Protein 6UXJ (pdb70)

Radius of gyration: 38.85 Å; Cα contacts (8 Å, |Δi|>4): 4569; chains: 4; bounding box: 101×89×112 Å

Nearest PDB structures (foldseek):
  8dsk-assembly1_D  TM=1.001E+00  e=8.333E-96  Glycine max
  8tqf-assembly1_A  TM=1.001E+00  e=7.571E-95  Glycine max
  8fsd-assembly1_C  TM=1.001E+00  e=3.358E-94  Glycine max
  6smr-assembly1_D  TM=9.971E-01  e=1.559E-86  Arabidopsis thaliana
  6fl5-assembly1_G  TM=9.646E-01  e=2.173E-63  Homo sapiens

Sequence (1887 aa):
HMDPVSVWGNTPLATVDPEIHDLIEKEKRRQCRGIELIASENFTSFAVIEALGSALTNKYSEGMPGNRYYGGNEYIDQIENLCRSRALQAFHLDAQSWGVNVQPYSGSPANFAAYTAVLNPHDRIMGLDLPSGGHLTHGYYTSGGKKISATSIYFESLPYKVNSTTGYIDYDRLEEKALDFRPKLIICGGSAYPRDWDYKRFREVADKCGALLLCDMAHTSGLVAAQEVNSPFEEYCDIVTTTTHKSLRGPRAGMIFYRKGPKPPKKGQPENAVYDFEEDKIINFAVFPSSLQGGPHNHQIGALAVALKQAASPGFKAYAKQVKANAVALGKYLMGKGYSLVTGGTENHLVLWDLRPLGLTGNKVEKLCDLCNITVNKKNAVFGDSSALAPGGVRIGAPAMTSRGLVEKDFEQIGEFLHRAVTLTLEIQKEHGKLLKDFNKGLVNNKAIEDLKADVEKFSALFDMPGFLVSEMKYKHMDPVSVWGNTPLATVDPEIHDLIEKEKRRQCRGIELIASENFTSFAVIEALGSALTNKYSEGMPGNRYYGGNEYIDQIENLCRSSRALQAFHLDAQSWGVNVQPYSGSPANFAAYTAVLNPHDRIMGLDLPSGGHLTHGYYTSGGKKISATSIYFESLPYKVNSTTGYIDYDRLEEKALDFRPKKLIICGGSAYPRDWDYKRFREVADKCGALLLCDMAHTSGLVAAQEVNSPFEEYCDIVTTTTHKSLRGPRAGMIFYRKGPKPPKKGQPENAVYDFEEDKIINFAVFPSSLQGGPHNHQIGALAVALKQAASPGFKAYAKQVKANAVALGKKYLMGKGYSLVTGGTENHLVLWDLRPLGLTGNKVEKKLCDLCNITVNKNAVFGDSSALAPGGVRIGAPAMTSRGLVEKDFEQIGEFLHRAVTLLTLEIQKEHGKLLKDFNKGLVNNKAIEDLKADVEKFSALFDMPGFLVSEMKYKDSHMDPVSVWGNTPLATVDPEIHDLIEKEKRRQCRGIELIASENFTSFAVIEALGSALTNKYSEGMPGNRYYGGNEYIDQIENLCRSSRALQAFHLDAQSWGVNVQPYSGSPANFAAYTAVLNPHDRIMGLDLPSGGHLTHGYYTSGGKKISATSIYFESLPYKVNSTTGYIDYDRLEEKALDFRPKKLIICGGSAYPRDWDYKRFREVADKCGALLLCDMAHTSGLVAAQEVNSPFEEYCDIVTTTTHKSLRGPRAGMIFYRKGPKPPKKGQPENAVYDFEEDKIINFAVFPSSLQGGPHNHQIGALAVALKQAASPGFKAYAKQVKANAVALGKKYLMGKGYSLVTGGTENHLVLWDLRPLGLTGNKVEKLCDLCNITVNKKNAVFGDSSALAPGGVRIGAPAMTSRGLVEKDFEQIGEFLHRAVTLLTLEIQKEHGKLLKDFNKGLVNNKAIEDLKADVEKFSALFDMPGFLVSEMKYKHMDPVSVWGNTPLATVDPEIHDLIEKEKRRQCRGIELIASENFTSFAVIEALGSALTNKYSEGMPGNRYYGGNEYIDQIENLCRSSRALQAFHLDAQSWGVNVQPYSGSPANFAAYTAVLNPHDRIMGLDLPSGGHLTHGYYTSGGKKISATSIYFESLPYKVNSTTGYIDYDRLEEKALDFRPKKLIICGGSAYPRDWDYKRFREVADKCGALLLCDMAHTSGLVAAQEVNSPFEEYCDIVTTTTHKSLRGPRAGMIFYRKGPKPPKKGQPENAVYDFEEDKIINFAVFPSSLQGGPHNHQIGALAVALKQAASPGFKAYAKQVKANAVALGKKYLMGKGYSLVTGGTENHLVLWDLRPLGLTGNKVEKLCDLCNITVNKNAVFGDSSALAPGGVRIGAPAMTSRGLVEKDFEQIGEFLHRAVTLTLEIQKEHGKLLKDFNKGLVNNKAIEDLKADVEKFSALFDMPGFLVSEMKYKD

Solvent-accessible surface area: 61644 Å² total; per-residue (Å²): 190,44,43,79,7,66,79,20,0,24,30,65,7,48,96,26,0,76,96,0,42,27,17,9,14,71,0,27,72,28,1,0,40,0,0,1,0,1,0,4,6,4,4,2,0,60,0,0,8,60,0,0,17,11,5,0,4,12,0,16,0,13,8,37,22,76,107,22,87,24,2,2,6,112,25,1,24,81,2,1,64,35,0,62,48,16,0,20,122,2,8,107,25,86,58,142,49,18,5,6,0,2,4,2,2,6,11,6,22,0,4,15,1,0,0,24,14,17,8,94,33,22,24,28,0,0,0,3,19,39,25,8,1,3,44,22,7,3,0,30,20,34,80,56,27,131,98,19,0,1,2,4,55,1,0,8,0,2,7,1,71,10,51,83,126,72,9,89,7,38,41,103,37,0,29,62,15,0,69,17,1,50,3,85,0,0,0,0,3,16,17,3,8,2,32,36,18,68,11,110,60,0,46,70,0,0,92,117,4,66,9,44,0,0,0,10,4,12,9,24,0,0,1,5,6,6,115,25,25,74,49,0,12,119,52,0,9,0,0,0,2,5,0,9,14,1,1,17,4,0,3,2,0,0,0,0,6,35,66,22,108,86,71,138,56,114,85,58,97,100,100,22,91,28,90,17,59,104,102,0,28,70,2,1,17,16,10,25,8,6,3,0,3,2,0,4,5,0,0,0,0,0,2,1,78,26,5,67,36,120,9,5,77,20,2,1,106,32,0,53,36,0,1,78,12,2,1,150,58,0,71,68,97,62,20,44,14,33,23,44,9,13,70,8,1,1,0,4,0,24,0,101,97,50,23,4,41,0,19,13,1,19,85,0,0,53,74,0,33,1,2,1,5,24,22,17,1,69,60,24,102,45,55,103,27,3,2,0,0,10,1,0,1,0,0,0,0,0,2,33,0,56,71,140,11,0,73,65,0,0,49,8,1,45,70,0,0,47,20,0,56,92,8,21,187,138,64,28,128,133,69,74,60,0,44,150,6,23,103,117,31,137,40,11,84,85,0,81,58,52,0,46,150,18,0,49,131,37,91,5,0,4,20,81,42,86,130,0,111,68,159,192,42,44,81,7,61,80,21,0,23,31,65,6,47,96,26,0,72,94,0,41,32,18,8,14,58,0,25,58,23,2,1,29,0,0,2,0,1,0,3,8,4,5,3,0,58,0,0,9,62,0,0,16,11,5,0,3,10,1,16,0,11,9,37,22,74,102,22,88,23,2,1,7,110,37,0,23,80,2,0,64,36,0,64,47,15,0,18,121,2,7,104,24,87,49,138,50,17,5,6,1,2,4,2,1,4,11,6,22,0,5,14,1,0,0,24,15,17,10,91,33,25,26,26,0,0,0,2,18,38,22,7,1,3,45,22,6,3,0,29,19,30,74,55,28,130,98,18,0,1,3,4,57,1,0,7,0,3,8,2,73,10,49,89,125,68,10,79,7,33,42,102,58,0,30,66,13,0,66,16,1,51,5,82,0,0,0,0,3,15,17,3,9,1,33,36,18,70,12,108,58,0,46,68,1,0,92,119,6,68,7,43,0,0,0,10,4,11,10,26,0,0,2,7,5,5,115,25,24,73,49,0,11,119,54,0,10,0,0,0,2,5,0,9,14,1,1,17,4,0,3,2,0,0,0,0,6,35,66,22,107,84,70,139,54,116,88,61,107,100,100,22,93,27,91,18,60,104,103,0,27,69,2,0,17,18,10,25,8,6,3,0,2,2,0,4,5,0,0,0,0,0,2,1,84,27,5,68,36,118,8,5,77,19,3,0,106,31,0,50,35,0,1,77,10,1,2,146,59,0,69,68,93,62,20,43,13,28,23,46,9,14,70,6,0,2,1,4,0,23,0,99,96,52,28,4,40,0,19,12,1,19,80,0,0,39,60,0,28,0,1,1,5,27,22,16,0,74,60,22,96,46,56,120,31,3,2,0,1,10,0,1,0,0,1,0,0,0,5,37,0,67,69,160,31,0,59,96,0,0,51,19,1,44,76,0,0,50,15,0,56,100,5,19,190,138,60,25,127,128,76,71,39,0,61,127,5,26,103,139,28,135,44,10,87,58,1,82,48,50,0,40,147,35,0,40,158,46,84,5,1,5,26,85,70,82,131,3,112,64,114,147,140,144,43,43,80,7,64,81,20,0,25,31,64,8,48,96,24,0,76,94,0,41,27,16,9,14,68,0,28,69,29,2,0,38,1,0,2,0,1,0,3,6,5,4,3,0,59,0,0,8,62,0,0,17,11,5,0,4,12,1,16,0,12,9,38,23,74,105,22,86,24,2,2,8,114,25,1,23,80,2,1,66,36,0,64,48,17,0,20,120,2,6,104,25,86,51,134,50,17,6,6,1,2,4,1,2,5,11,6,22,0,4,15,1,0,0,24,14,17,10,92,33,24,26,26,0,0,0,2,18,38,22,8,1,2,44,21,6,2,0,31,18,32,76,54,28,132,96,19,1,1,2,5,57,1,0,9,0,2,8,2,72,10,51,79,122,68,9,88,8,38,43,107,86,0,30,54,21,0,67,15,1,55,4,82,0,0,0,0,3,18,19,4,9,1,34,37,17,68,11,109,59,0,45,72,0,0,93,119,5,67,8,42,0,0,0,11,4,12,9,24,0,1,1,7,6,6,114,20,24,73,49,0,11,120,52,0,10,0,0,0,2,4,0,10,14,1,2,18,4,0,3,2,0,0,0,0,6,35,67,23,104,84,75,138,53,117,90,54,97,100,99,22,92,27,87,18,62,104,87,0,28,71,2,0,17,17,9,25,8,5,3,0,3,2,0,4,5,0,0,0,0,0,2,1,84,27,5,70,36,119,7,4,81,20,3,0,110,31,0,52,37,0,2,79,14,2,0,154,59,0,66,73,90,62,22,45,11,32,21,45,8,11,69,7,1,2,1,5,1,22,0,101,99,52,31,3,40,0,22,11,1,17,82,0,0,52,75,0,34,1,1,0,5,24,21,16,1,68,61,22,101,45,52,128,27,2,2,0,0,10,1,1,1,0,1,0,0,0,3,32,0,66,70,68,30,0,74,64,0,0,50,8,2,47,71,0,2,47,21,0,39,89,6,19,159,140,66,24,124,133,71,77,62,0,44,151,4,24,103,116,30,136,41,11,80,86,0,81,62,45,0,41,147,20,0,50,133,38,90,5,0,4,20,86,42,90,132,1,111,70,163,188,43,42,78,8,60,81,20,0,24,30,67,6,48,96,24,0,77,96,0,41,30,16,8,14,62,0,26,62,28,2,9,43,1,0,3,0,1,0,3,8,4,5,3,0,58,0,0,10,62,0,0,16,11,4,0,4,9,1,16,0,12,9,38,22,74,110,21,85,23,2,1,7,110,38,1,22,81,2,0,64,38,0,64,49,16,0,18,125,2,6,106,24,86,48,142,50,16,5,6,1,2,3,2,1,5,12,5,22,0,4,15,1,0,0,23,15,28,11,100,33,24,19,26,0,0,0,2,19,39,22,7,1,3,46,22,6,3,0,31,18,30,74,55,29,128,94,18,0,0,2,4,54,2,0,8,0,3,9,2,71,10,49,81,121,69,10,86,8,34,43,105,54,0,30,66,15,0,65,18,0,50,4,108,0,0,0,0,3,16,17,3,9,1,32,37,17,69,12,114,58,0,46,75,0,0,92,122,5,66,8,48,0,0,0,10,4,11,10,25,0,1,1,7,5,6,116,25,23,74,50,0,12,119,53,0,10,0,0,0,1,5,0,10,13,1,1,19,4,0,4,2,0,0,0,0,9,35,65,22,109,85,72,138,53,118,92,55,103,100,101,24,91,28,88,18,65,103,103,0,26,72,2,1,17,18,10,25,8,6,3,0,3,2,0,4,4,0,0,0,0,0,2,1,82,26,5,67,38,112,8,6,80,10,2,1,108,31,0,50,36,0,2,78,10,1,1,146,59,0,68,68,94,62,20,44,13,31,22,45,9,13,71,6,1,2,0,5,0,23,0,101,97,51,26,4,39,0,20,10,0,20,79,0,0,41,58,0,29,0,2,0,5,26,22,16,1,67,61,24,95,46,52,122,31,3,2,0,0,11,1,1,1,0,1,0,0,0,5,35,0,66,70,158,33,0,60,95,0,0,50,20,1,43,81,0,0,53,13,0,56,100,3,21,188,135,61,25,129,132,76,78,39,0,63,127,4,28,101,136,31,140,47,11,94,60,3,79,49,48,0,25,161,36,0,44,87,45,86,5,1,5,24,83,70,82,132,9,111,64,125,137

Foldseek 3Di:
DDDPCCPQPVDDCCPNPVVVQVVVLVVVLLLLQFAAFALQAAFFFQLLVVLLPDPLQVDFFPDAQVDTPDPDCPPLNVLLVLLFVLVCVLLVHDPQWKGKDFQFAFQLSLLVLLCQLQDAFAAEEEEAEFQLFADLLRQYDFPVRHGDRCNVVRYPYDYFHCDPPQSHGPLVVVLVCCQVVLGQEYEYEGHARFEADPLVSVLVSCLVSVHAYEYENASFVLCSSLVLGDNNVVRHQKYKYFCRGLLRFDGTMMIMGTWAADPDDPPDDPRDIDDRVVSSSVSSPPNPDGGGSSSRSNSSSVSSVVSNDPVSSVLQVQLQQQQQLLLVLLVVVVWDWRSSGGSGFKIKTFQVVVVAFQLLLQVLCVLLSNHWGGGRHPPFRDPNTHGIIMTGRNHVSNQVDGSVLSSVVSVLSVLSVVLSSVLCVVQNDPPVSSVVCSPPPVSSVVSSVVRSVSSNVTAHRNDHPVPRDPD/DDDPCCPQPVDDCCPNPVPVQVVVLVVVLLLQQFAAFALQAAFFFQLLVDLLPDPLQVDFFPDAQVGTPDPDCPPLNVLLVLLFVLVCVLLVHDPQWKGKDFQFAFQLSLLVLLCQLQDAFAAEEEEAEFQLFADLLRQYDFPVRHGDRCNVVRYPYDYFHCDPPQSHGPLVSVLVCCQVVLGQEYEYEGHFRFEADPLVSVLVSCVVSVHAYEYENASFVLCSSLVLGDHNVVRHQKYKYFCRGLLRFDGGMMIMGTWAADDDDPPDDPRDIDDRVVSSSVSSPPNPDGGGSSSRSNSSSVSSVVSNDPVSSVLQVQLQQQQQLLLVLLVVVVWDWRSSGGSGFKTKTFQVVVVAFQLLLQVLSVLLSHHWGGGRHPPDRDPNGHGIIMTGRNHVSNLVDGSVLSSVVSVLSVLSVVLLSVLCVVQHDPPVSSVVCSPPPVSSVVSSVVRSVSSNPTHHRNDDLVPRPDSD/DDDDPCCVQPVDDCCPNPVPVQVVVLVVVCLLLQFAAFALQAAFFFQLLVVLLPDPLQVDFFPDAQVGTPDPDCPPLNVLLVLLFVLVCVLLVHDPQWKGKDFQFAFQLSLLVLLCQLQHAFAAEEEEAEFQLFADLLRQYDFPVRHGDRCNVVRYPYDYFHCDPPQSHGPLVVVLVCCQVVLGQEYEYEGHARFEADPLVSVLVSCVVSVHAYEYENASFVLCSSLVLGDNNVVRHQKYKYFCRGLLRFDGTMMIMGTWAADDDDPPDDPRDIDDRVVSSSVSSPPNPDGGGSSSRSNSSSVSSVVSNDPVSSVLQVQLQQQQQLLLVLLVVVPWDWRSSGGSGFKTKTFQVVLVAFQLLLQVLCVLLSRHWGGGRHPPFRDPNTHRIIMTGRNHVSVQVDGNVLSSVVSVLSVLSVVLSSVLCVVQHDPPVRSVVCSPPPVSSVVSSVVRSVSSNVTAHRNDHPVPRPPD/DDDPCCPQPVDDCCPNPVPVQVVVLVVVLLLQQFAAFALQAAFFFQLLVDLLPDPLQVDFFPDAQVDTPDPDCPPLNVLLVLLFVLVCVLLVHDPQWKGKDFQFAFQLSLLVLLCQLQDAFAAEEEEAEFQLFADLLRQYDFPVRHGDRCNVVRYPYDYFHCDPPQSHGPLVVVLVCCQVVLGQEYEYDGHARQEADPLVSVLVSCVVSVHAYEYEHASFVLCSSLVLGDHNVVRHQKYKYFCRGLLRFDGTMMIMGTWAADDDDPVDDPRDIDDRVVSSSVSSPPNPDGGGSSSRSNSSSVSSVVSNDPVSSVLQVQLQQQQQLLLVLLVVVVWDWRSSGGSGFKIKTFQVVVVAFQLLLQVLSVLLSHHWGGGRHPPDRDPNTHGIIMTGRNHVSNLVDGNVLSSVVSVLSVLSVVLSSVLCVVQHDPPVRSVVCVPPPVSSVVSSVVRSVSSNPTHHRNDDLVPRPDSD

B-factor: mean 19.16, std 9.23, range [7.65, 74.95]

Organism: Glycine max (NCBI:txid3847)

InterPro domains:
  IPR001085 Serine hydroxymethyltransferase [MF_00051] (81-531)
  IPR001085 Serine hydroxymethyltransferase [PIRSF000412] (74-534)
  IPR001085 Serine hydroxymethyltransferase [cd00378] (83-494)
  IPR015421 Pyridoxal phosphate-dependent transferase, major domain [G3DSA:3.40.640.10] (111-386)
  IPR015422 Pyridoxal phosphate-dependent transferase, small domain [G3DSA:3.90.1150.10] (86-530)
  IPR015424 Pyridoxal phosphate-dependent transferase [SSF53383] (70-533)
  IPR019798 Serine hydroxymethyltransferase, pyridoxal phosphate binding site [PS00096] (306-322)
  IPR039429 Serine hydroxymethyltransferase-like domain [PF00464] (83-481)
  IPR049943 Serine hydroxymethyltransferase-like [PTHR11680] (62-533)

Structure (mmCIF, N/CA/C/O backbone):
data_6UXJ
#
_entry.id   6UXJ
#
_cell.length_a   86.889
_cell.length_b   90.764
_cell.length_c   146.850
_cell.angle_alpha   90.000
_cell.angle_beta   90.810
_cell.angle_gamma   90.000
#
_symmetry.space_group_name_H-M   'P 1 21 1'
#
loop_
_entity.id
_entity.type
_entity.pdbx_description
1 polymer 'Serine hydroxymethyltransferase'
2 non-polymer N-GLYCINE-[3-HYDROXY-2-METHYL-5-PHOSPHONOOXYMETHYL-PYRIDIN-4-YL-METHANE]
3 non-polymer 'N-[4-({[(6S)-2-amino-5-formyl-4-oxo-3,4,5,6,7,8-hexahydropteridin-6-yl]methyl}amino)benzoyl]-L-glutamic acid'
4 non-polymer 1,2-ETHANEDIOL
5 water water
#
loop_
_atom_site.group_PDB
_atom_site.id
_atom_site.type_symbol
_atom_site.label_atom_id
_atom_site.label_alt_id
_atom_site.label_comp_id
_atom_site.label_asym_id
_atom_site.label_entity_id
_atom_site.label_seq_id
_atom_site.pdbx_PDB_ins_code
_atom_site.Cartn_x
_atom_site.Cartn_y
_atom_site.Cartn_z
_atom_site.occupancy
_atom_site.B_iso_or_equiv
_atom_site.auth_seq_id
_atom_site.auth_comp_id
_atom_site.auth_asym_id
_atom_site.auth_atom_id
_atom_site.pdbx_PDB_model_num
ATOM 1 N N . HIS A 1 2 ? 63.617 23.786 7.287 1.00 44.94 0 HIS A N 1
ATOM 2 C CA . HIS A 1 2 ? 63.386 25.219 7.132 1.00 44.07 0 HIS A CA 1
ATOM 3 C C . HIS A 1 2 ? 61.905 25.511 6.906 1.00 39.36 0 HIS A C 1
ATOM 4 O O . HIS A 1 2 ? 61.188 24.697 6.324 1.00 38.98 0 HIS A O 1
ATOM 11 N N . MET A 1 3 ? 61.448 26.668 7.377 1.00 35.87 1 MET A N 1
ATOM 12 C CA . MET A 1 3 ? 60.090 27.103 7.082 1.00 32.91 1 MET A CA 1
ATOM 13 C C . MET A 1 3 ? 59.986 27.560 5.633 1.00 30.76 1 MET A C 1
ATOM 14 O O . MET A 1 3 ? 60.934 28.098 5.058 1.00 30.07 1 MET A O 1
ATOM 19 N N . ASP A 1 4 ? 58.817 27.342 5.045 1.00 28.83 2 ASP A N 1
ATOM 20 C CA . ASP A 1 4 ? 58.555 27.898 3.731 1.00 27.65 2 ASP A CA 1
ATOM 21 C C . ASP A 1 4 ? 58.457 29.415 3.842 1.00 26.37 2 ASP A C 1
ATOM 22 O O . ASP A 1 4 ? 57.928 29.930 4.833 1.00 25.52 2 ASP A O 1
ATOM 27 N N . PRO A 1 5 ? 58.966 30.154 2.857 1.00 25.30 3 PRO A N 1
ATOM 28 C CA . PRO A 1 5 ? 58.735 31.601 2.836 1.00 23.98 3 PRO A CA 1
ATOM 29 C C . PRO A 1 5 ? 57.244 31.886 2.811 1.00 23.12 3 PRO A C 1
ATOM 30 O O . PRO A 1 5 ? 56.447 31.090 2.309 1.00 23.15 3 PRO A O 1
ATOM 34 N N . VAL A 1 6 ? 56.872 33.039 3.369 1.00 22.16 4 VAL A N 1
ATOM 35 C CA . VAL A 1 6 ? 55.465 33.429 3.401 1.00 23.08 4 VAL A CA 1
ATOM 36 C C . VAL A 1 6 ? 54.869 33.412 2.001 1.00 22.37 4 VAL A C 1
ATOM 37 O O . VAL A 1 6 ? 53.730 32.972 1.801 1.00 22.97 4 VAL A O 1
ATOM 41 N N . SER A 1 7 ? 55.631 33.864 1.003 1.00 22.28 5 SER A N 1
ATOM 42 C CA . SER A 1 7 ? 55.088 33.915 -0.352 1.00 22.57 5 SER A CA 1
ATOM 43 C C . SER A 1 7 ? 54.735 32.529 -0.873 1.00 23.02 5 SER A C 1
ATOM 44 O O . SER A 1 7 ? 53.770 32.383 -1.632 1.00 25.33 5 SER A O 1
ATOM 47 N N . VAL A 1 8 ? 55.474 31.501 -0.455 1.00 21.50 6 VAL A N 1
ATOM 48 C CA . VAL A 1 8 ? 55.256 30.155 -0.983 1.00 20.46 6 VAL A CA 1
ATOM 49 C C . VAL A 1 8 ? 53.967 29.557 -0.425 1.00 19.19 6 VAL A C 1
ATOM 50 O O . VAL A 1 8 ? 53.028 29.254 -1.170 1.00 21.85 6 VAL A O 1
ATOM 54 N N . TRP A 1 9 ? 53.902 29.366 0.894 1.00 18.82 7 TRP A N 1
ATOM 55 C CA . TRP A 1 9 ? 52.707 28.760 1.474 1.00 16.77 7 TRP A CA 1
ATOM 56 C C . TRP A 1 9 ? 51.559 29.759 1.592 1.00 17.06 7 TRP A C 1
ATOM 57 O O . TRP A 1 9 ? 50.391 29.366 1.503 1.00 17.60 7 TRP A O 1
ATOM 68 N N . GLY A 1 10 ? 51.864 31.042 1.793 1.00 15.35 8 GLY A N 1
ATOM 69 C CA . GLY A 1 10 ? 50.853 31.973 2.256 1.00 15.84 8 GLY A CA 1
ATOM 70 C C . GLY A 1 10 ? 50.259 32.913 1.231 1.00 15.39 8 GLY A C 1
ATOM 71 O O . GLY A 1 10 ? 49.176 33.455 1.460 1.00 15.07 8 GLY A O 1
ATOM 72 N N . ASN A 1 11 ? 50.942 33.136 0.108 1.00 15.71 9 ASN A N 1
ATOM 73 C CA . ASN A 1 11 ? 50.437 34.049 -0.910 1.00 16.90 9 ASN A CA 1
ATOM 74 C C . ASN A 1 11 ? 50.143 33.380 -2.242 1.00 17.92 9 ASN A C 1
ATOM 75 O O . ASN A 1 11 ? 49.486 33.994 -3.087 1.00 18.43 9 ASN A O 1
ATOM 80 N N . THR A 1 12 ? 50.594 32.146 -2.442 1.00 17.66 10 THR A N 1
ATOM 81 C CA . THR A 1 12 ? 50.378 31.447 -3.700 1.00 18.83 10 THR A CA 1
ATOM 82 C C . THR A 1 12 ? 48.899 31.099 -3.868 1.00 18.02 10 THR A C 1
ATOM 83 O O . THR A 1 12 ? 48.234 30.706 -2.900 1.00 17.67 10 THR A O 1
ATOM 87 N N . PRO A 1 13 ? 48.358 31.231 -5.078 1.00 18.26 11 PRO A N 1
ATOM 88 C CA . PRO A 1 13 ? 46.933 30.956 -5.292 1.00 17.42 11 PRO A CA 1
ATOM 89 C C . PRO A 1 13 ? 46.576 29.496 -5.061 1.00 16.82 11 PRO A C 1
ATOM 90 O O . PRO A 1 13 ? 47.406 28.587 -5.165 1.00 17.21 11 PRO A O 1
ATOM 94 N N . LEU A 1 14 ? 45.290 29.290 -4.765 1.00 15.88 12 LEU A N 1
ATOM 95 C CA . LEU A 1 14 ? 44.750 27.949 -4.556 1.00 16.52 12 LEU A CA 1
ATOM 96 C C . LEU A 1 14 ? 45.069 27.020 -5.723 1.00 16.68 12 LEU A C 1
ATOM 97 O O . LEU A 1 14 ? 45.385 25.843 -5.519 1.00 16.78 12 LEU A O 1
ATOM 102 N N . ALA A 1 15 ? 45.000 27.536 -6.955 1.00 17.95 13 ALA A N 1
ATOM 103 C CA . ALA A 1 15 ? 45.205 26.684 -8.121 1.00 17.98 13 ALA A CA 1
ATOM 104 C C . ALA A 1 15 ? 46.559 25.989 -8.087 1.00 19.87 13 ALA A C 1
ATOM 105 O O . ALA A 1 15 ? 46.702 24.882 -8.620 1.00 20.38 13 ALA A O 1
ATOM 107 N N . THR A 1 16 ? 47.562 26.616 -7.468 1.00 19.73 14 THR A N 1
ATOM 108 C CA . THR A 1 16 ? 48.885 26.020 -7.356 1.00 19.39 14 THR A CA 1
ATOM 109 C C . THR A 1 16 ? 49.072 25.270 -6.039 1.00 18.75 14 THR A C 1
ATOM 110 O O . THR A 1 16 ? 49.648 24.177 -6.035 1.00 20.69 14 THR A O 1
ATOM 114 N N . VAL A 1 17 ? 48.590 25.825 -4.920 1.00 18.26 15 VAL A N 1
ATOM 115 C CA . VAL A 1 17 ? 48.779 25.175 -3.622 1.00 17.59 15 VAL A CA 1
ATOM 116 C C . VAL A 1 17 ? 48.036 23.842 -3.559 1.00 17.19 15 VAL A C 1
ATOM 117 O O . VAL A 1 17 ? 48.548 22.851 -3.021 1.00 18.53 15 VAL A O 1
ATOM 121 N N . ASP A 1 18 ? 46.815 23.794 -4.081 1.00 15.72 16 ASP A N 1
ATOM 122 C CA . ASP A 1 18 ? 45.947 22.623 -3.925 1.00 15.39 16 ASP A CA 1
ATOM 123 C C . ASP A 1 18 ? 45.166 22.413 -5.212 1.00 16.03 16 ASP A C 1
ATOM 124 O O . ASP A 1 18 ? 43.979 22.745 -5.301 1.00 16.67 16 ASP A O 1
ATOM 129 N N . PRO A 1 19 ? 45.806 21.852 -6.240 1.00 16.29 17 PRO A N 1
ATOM 130 C CA . PRO A 1 19 ? 45.082 21.615 -7.503 1.00 16.93 17 PRO A CA 1
ATOM 131 C C . PRO A 1 19 ? 43.868 20.714 -7.358 1.00 17.62 17 PRO A C 1
ATOM 132 O O . PRO A 1 19 ? 42.893 20.885 -8.100 1.00 17.57 17 PRO A O 1
ATOM 136 N N . GLU A 1 20 ? 43.886 19.763 -6.422 1.00 17.67 18 GLU A N 1
ATOM 137 C CA . GLU A 1 20 ? 42.753 18.852 -6.282 1.00 18.36 18 GLU A CA 1
ATOM 138 C C . GLU A 1 20 ? 41.506 19.598 -5.836 1.00 17.43 18 GLU A C 1
ATOM 139 O O . GLU A 1 20 ? 40.419 19.410 -6.397 1.00 18.46 18 GLU A O 1
ATOM 145 N N . ILE A 1 21 ? 41.638 20.432 -4.805 1.00 15.04 19 ILE A N 1
ATOM 146 C CA . ILE A 1 21 ? 40.490 21.197 -4.334 1.00 15.48 19 ILE A CA 1
ATOM 147 C C . ILE A 1 21 ? 40.091 22.245 -5.360 1.00 16.43 19 ILE A C 1
ATOM 148 O O . ILE A 1 21 ? 38.900 22.467 -5.607 1.00 16.17 19 ILE A O 1
ATOM 153 N N . HIS A 1 22 ? 41.078 22.904 -5.973 1.00 15.49 20 HIS A N 1
ATOM 154 C CA . HIS A 1 22 ? 40.783 23.864 -7.033 1.00 16.41 20 HIS A CA 1
ATOM 155 C C . HIS A 1 22 ? 39.952 23.218 -8.131 1.00 16.95 20 HIS A C 1
ATOM 156 O O . HIS A 1 22 ? 38.937 23.776 -8.566 1.00 16.38 20 HIS A O 1
ATOM 163 N N . ASP A 1 23 ? 40.348 22.018 -8.566 1.00 16.69 21 ASP A N 1
ATOM 164 C CA . ASP A 1 23 ? 39.631 21.353 -9.650 1.00 18.01 21 ASP A CA 1
ATOM 165 C C . ASP A 1 23 ? 38.204 21.019 -9.241 1.00 17.74 21 ASP A C 1
ATOM 166 O O . ASP A 1 23 ? 37.272 21.145 -10.046 1.00 17.37 21 ASP A O 1
ATOM 171 N N . LEU A 1 24 ? 38.014 20.599 -7.987 1.00 15.68 22 LEU A N 1
ATOM 172 C CA . LEU A 1 24 ? 36.672 20.296 -7.506 1.00 14.57 22 LEU A CA 1
ATOM 173 C C . LEU A 1 24 ? 35.808 21.552 -7.407 1.00 14.43 22 LEU A C 1
ATOM 174 O O . LEU A 1 24 ? 34.620 21.511 -7.738 1.00 15.13 22 LEU A O 1
ATOM 179 N N . ILE A 1 25 ? 36.376 22.676 -6.954 1.00 14.32 23 ILE A N 1
ATOM 180 C CA . ILE A 1 25 ? 35.609 23.924 -6.950 1.00 14.57 23 ILE A CA 1
ATOM 181 C C . ILE A 1 25 ? 35.241 24.329 -8.372 1.00 14.75 23 ILE A C 1
ATOM 182 O O . ILE A 1 25 ? 34.108 24.753 -8.643 1.00 15.31 23 ILE A O 1
ATOM 187 N N . GLU A 1 26 ? 36.179 24.175 -9.310 1.00 14.64 24 GLU A N 1
ATOM 188 C CA . GLU A 1 26 ? 35.885 24.516 -10.697 1.00 15.52 24 GLU A CA 1
ATOM 189 C C . GLU A 1 26 ? 34.794 23.619 -11.268 1.00 15.74 24 GLU A C 1
ATOM 190 O O . GLU A 1 26 ? 33.928 24.086 -12.016 1.00 16.69 24 GLU A O 1
ATOM 196 N N . LYS A 1 27 ? 34.813 22.329 -10.933 1.00 15.87 25 LYS A N 1
ATOM 197 C CA . LYS A 1 27 ? 33.729 21.462 -11.384 1.00 16.52 25 LYS A CA 1
ATOM 198 C C . LYS A 1 27 ? 32.406 21.858 -10.745 1.00 15.71 25 LYS A C 1
ATOM 199 O O . LYS A 1 27 ? 31.360 21.835 -11.404 1.00 16.93 25 LYS A O 1
ATOM 205 N N . GLU A 1 28 ? 32.435 22.250 -9.471 1.00 15.45 26 GLU A N 1
ATOM 206 C CA . GLU A 1 28 ? 31.207 22.687 -8.813 1.00 14.92 26 GLU A CA 1
ATOM 207 C C . GLU A 1 28 ? 30.673 23.973 -9.434 1.00 14.64 26 GLU A C 1
ATOM 208 O O . GLU A 1 28 ? 29.456 24.128 -9.596 1.00 15.69 26 GLU A O 1
ATOM 214 N N . LYS A 1 29 ? 31.569 24.902 -9.789 1.00 15.14 27 LYS A N 1
ATOM 215 C CA . LYS A 1 29 ? 31.158 26.119 -10.487 1.00 15.57 27 LYS A CA 1
ATOM 216 C C . LYS A 1 29 ? 30.444 25.782 -11.785 1.00 16.99 27 LYS A C 1
ATOM 217 O O . LYS A 1 29 ? 29.381 26.337 -12.086 1.00 17.79 27 LYS A O 1
ATOM 223 N N . ARG A 1 30 ? 31.007 24.856 -12.566 1.00 17.09 28 ARG A N 1
ATOM 224 C CA . ARG A 1 30 ? 30.337 24.463 -13.799 1.00 18.78 28 ARG A CA 1
ATOM 225 C C . ARG A 1 30 ? 28.991 23.814 -13.515 1.00 18.39 28 ARG A C 1
ATOM 226 O O . ARG A 1 30 ? 28.005 24.096 -14.205 1.00 17.90 28 ARG A O 1
ATOM 234 N N . ARG A 1 31 ? 28.930 22.946 -12.501 1.00 16.95 29 ARG A N 1
ATOM 235 C CA . ARG A 1 31 ? 27.668 22.299 -12.154 1.00 16.50 29 ARG A CA 1
ATOM 236 C C . ARG A 1 31 ? 26.590 23.328 -11.822 1.00 18.31 29 ARG A C 1
ATOM 237 O O . ARG A 1 31 ? 25.435 23.185 -12.247 1.00 18.87 29 ARG A O 1
ATOM 245 N N . GLN A 1 32 ? 26.954 24.385 -11.084 1.00 17.66 30 GLN A N 1
ATOM 246 C CA . GLN A 1 32 ? 25.970 25.382 -10.668 1.00 16.97 30 GLN A CA 1
ATOM 247 C C . GLN A 1 32 ? 25.426 26.190 -11.839 1.00 18.84 30 GLN A C 1
ATOM 248 O O . GLN A 1 32 ? 24.270 26.623 -11.799 1.00 19.84 30 GLN A O 1
ATOM 254 N N . CYS A 1 33 ? 26.224 26.421 -12.880 1.00 18.45 31 CYS A N 1
ATOM 255 C CA . CYS A 1 33 ? 25.762 27.263 -13.975 1.00 19.39 31 CYS A CA 1
ATOM 256 C C . CYS A 1 33 ? 25.380 26.483 -15.223 1.00 19.76 31 CYS A C 1
ATOM 257 O O . CYS A 1 33 ? 24.989 27.097 -16.217 1.00 20.04 31 CYS A O 1
ATOM 260 N N . ARG A 1 34 ? 25.449 25.153 -15.191 1.00 19.85 32 ARG A N 1
ATOM 261 C CA . ARG A 1 34 ? 25.048 24.342 -16.330 1.00 21.52 32 ARG A CA 1
ATOM 262 C C . ARG A 1 34 ? 23.865 23.430 -16.038 1.00 20.95 32 ARG A C 1
ATOM 263 O O . ARG A 1 34 ? 23.471 22.648 -16.913 1.00 24.23 32 ARG A O 1
ATOM 271 N N . GLY A 1 35 ? 23.273 23.522 -14.853 1.00 19.76 33 GLY A N 1
ATOM 272 C CA . GLY A 1 35 ? 22.061 22.780 -14.566 1.00 18.93 33 GLY A CA 1
ATOM 273 C C . GLY A 1 35 ? 20.914 23.694 -14.187 1.00 17.93 33 GLY A C 1
ATOM 274 O O . GLY A 1 35 ? 21.015 24.921 -14.301 1.00 18.61 33 GLY A O 1
ATOM 275 N N . ILE A 1 36 ? 19.809 23.106 -13.750 1.00 15.91 34 ILE A N 1
ATOM 276 C CA . ILE A 1 36 ? 18.656 23.855 -13.272 1.00 15.89 34 ILE A CA 1
ATOM 277 C C . ILE A 1 36 ? 18.566 23.608 -11.776 1.00 16.24 34 ILE A C 1
ATOM 278 O O . ILE A 1 36 ? 18.262 22.492 -11.338 1.00 16.46 34 ILE A O 1
ATOM 283 N N . GLU A 1 37 ? 18.847 24.648 -10.999 1.00 15.24 35 GLU A N 1
ATOM 284 C CA . GLU A 1 37 ? 19.057 24.534 -9.560 1.00 14.61 35 GLU A CA 1
ATOM 285 C C . GLU A 1 37 ? 17.784 24.986 -8.851 1.00 15.39 35 GLU A C 1
ATOM 286 O O . GLU A 1 37 ? 17.472 26.184 -8.811 1.00 16.57 35 GLU A O 1
ATOM 292 N N . LEU A 1 38 ? 17.051 24.020 -8.294 1.00 13.92 36 LEU A N 1
ATOM 293 C CA . LEU A 1 38 ? 15.699 24.246 -7.793 1.00 12.85 36 LEU A CA 1
ATOM 294 C C . LEU A 1 38 ? 15.551 23.997 -6.299 1.00 12.73 36 LEU A C 1
ATOM 295 O O . LEU A 1 38 ? 14.424 23.968 -5.799 1.00 14.87 36 LEU A O 1
ATOM 300 N N . ILE A 1 39 ? 16.641 23.790 -5.568 1.00 12.46 37 ILE A N 1
ATOM 301 C CA . ILE A 1 39 ? 16.505 23.646 -4.125 1.00 12.83 37 ILE A CA 1
ATOM 302 C C . ILE A 1 39 ? 16.039 24.976 -3.544 1.00 14.07 37 ILE A C 1
ATOM 303 O O . ILE A 1 39 ? 16.682 26.015 -3.734 1.00 14.22 37 ILE A O 1
ATOM 308 N N . ALA A 1 40 ? 14.912 24.948 -2.829 1.00 13.86 38 ALA A N 1
ATOM 309 C CA . ALA A 1 40 ? 14.250 26.191 -2.443 1.00 14.47 38 ALA A CA 1
ATOM 310 C C . ALA A 1 40 ? 15.049 26.983 -1.421 1.00 14.32 38 ALA A C 1
ATOM 311 O O . ALA A 1 40 ? 14.852 28.198 -1.303 1.00 15.74 38 ALA A O 1
ATOM 313 N N . SER A 1 41 ? 15.934 26.321 -0.684 1.00 14.02 39 SER A N 1
ATOM 314 C CA . SER A 1 41 ? 16.792 26.956 0.302 1.00 13.50 39 SER A CA 1
ATOM 315 C C . SER A 1 41 ? 18.138 27.381 -0.269 1.00 13.42 39 SER A C 1
ATOM 316 O O . SER A 1 41 ? 18.984 27.872 0.482 1.00 14.45 39 SER A O 1
ATOM 319 N N . GLU A 1 42 ? 18.365 27.195 -1.566 1.00 12.25 40 GLU A N 1
ATOM 320 C CA . GLU A 1 42 ? 19.617 27.602 -2.185 1.00 12.64 40 GLU A CA 1
ATOM 321 C C . GLU A 1 42 ? 19.440 28.898 -2.960 1.00 12.49 40 GLU A C 1
ATOM 322 O O . GLU A 1 42 ? 18.339 29.257 -3.389 1.00 14.63 40 GLU A O 1
ATOM 328 N N . ASN A 1 43 ? 20.554 29.600 -3.133 1.00 13.81 41 ASN A N 1
ATOM 329 C CA . ASN A 1 43 ? 20.597 30.782 -3.976 1.00 14.30 41 ASN A CA 1
ATOM 330 C C . ASN A 1 43 ? 21.999 30.862 -4.559 1.00 14.08 41 ASN A C 1
ATOM 331 O O . ASN A 1 43 ? 22.872 30.046 -4.236 1.00 15.67 41 ASN A O 1
ATOM 336 N N . PHE A 1 44 ? 22.203 31.830 -5.445 1.00 13.48 42 PHE A N 1
ATOM 337 C CA . PHE A 1 44 ? 23.526 32.180 -5.948 1.00 13.83 42 PHE A CA 1
ATOM 338 C C . PHE A 1 44 ? 23.842 33.585 -5.442 1.00 14.24 42 PHE A C 1
ATOM 339 O O . PHE A 1 44 ? 23.224 34.564 -5.883 1.00 15.89 42 PHE A O 1
ATOM 347 N N . THR A 1 45 ? 24.774 33.685 -4.495 1.00 14.22 43 THR A N 1
ATOM 348 C CA . THR A 1 45 ? 25.080 34.995 -3.941 1.00 14.76 43 THR A CA 1
ATOM 349 C C . THR A 1 45 ? 26.044 35.752 -4.858 1.00 15.48 43 THR A C 1
ATOM 350 O O . THR A 1 45 ? 26.591 35.205 -5.818 1.00 15.56 43 THR A O 1
ATOM 354 N N . SER A 1 46 ? 26.235 37.036 -4.565 1.00 14.70 44 SER A N 1
ATOM 355 C CA . SER A 1 46 ? 27.009 37.902 -5.445 1.00 13.68 44 SER A CA 1
ATOM 356 C C . SER A 1 46 ? 28.514 37.716 -5.251 1.00 14.21 44 SER A C 1
ATOM 357 O O . SER A 1 46 ? 28.991 37.264 -4.206 1.00 14.18 44 SER A O 1
ATOM 360 N N . PHE A 1 47 ? 29.269 38.102 -6.286 1.00 14.79 45 PHE A N 1
ATOM 361 C CA . PHE A 1 47 ? 30.726 38.125 -6.175 1.00 15.14 45 PHE A CA 1
ATOM 362 C C . PHE A 1 47 ? 31.179 39.050 -5.051 1.00 14.87 45 PHE A C 1
ATOM 363 O O . PHE A 1 47 ? 32.164 38.762 -4.358 1.00 15.03 45 PHE A O 1
ATOM 371 N N . ALA A 1 48 ? 30.466 40.164 -4.848 1.00 14.19 46 ALA A N 1
ATOM 372 C CA . ALA A 1 48 ? 30.845 41.098 -3.792 1.00 15.10 46 ALA A CA 1
ATOM 373 C C . ALA A 1 48 ? 30.704 40.464 -2.416 1.00 14.32 46 ALA A C 1
ATOM 374 O O . ALA A 1 48 ? 31.562 40.657 -1.545 1.00 14.78 46 ALA A O 1
ATOM 376 N N . VAL A 1 49 ? 29.619 39.712 -2.196 1.00 13.50 47 VAL A N 1
ATOM 377 C CA . VAL A 1 49 ? 29.476 38.960 -0.954 1.00 13.39 47 VAL A CA 1
ATOM 378 C C . VAL A 1 49 ? 30.627 37.975 -0.812 1.00 13.81 47 VAL A C 1
ATOM 379 O O . VAL A 1 49 ? 31.238 37.850 0.256 1.00 14.60 47 VAL A O 1
ATOM 383 N N . ILE A 1 50 ? 30.955 37.282 -1.901 1.00 14.09 48 ILE A N 1
ATOM 384 C CA . ILE A 1 50 ? 32.001 36.265 -1.869 1.00 13.44 48 ILE A CA 1
ATOM 385 C C . ILE A 1 50 ? 33.367 36.885 -1.578 1.00 13.66 48 ILE A C 1
ATOM 386 O O . ILE A 1 50 ? 34.179 36.307 -0.843 1.00 15.12 48 ILE A O 1
ATOM 391 N N . GLU A 1 51 ? 33.638 38.083 -2.113 1.00 14.04 49 GLU A N 1
ATOM 392 C CA . GLU A 1 51 ? 34.924 38.720 -1.826 1.00 14.02 49 GLU A CA 1
ATOM 393 C C . GLU A 1 51 ? 35.063 39.076 -0.353 1.00 14.37 49 GLU A C 1
ATOM 394 O O . GLU A 1 51 ? 36.165 39.003 0.199 1.00 14.80 49 GLU A O 1
ATOM 400 N N . ALA A 1 52 ? 33.965 39.459 0.299 1.00 13.97 50 ALA A N 1
ATOM 401 C CA . ALA A 1 52 ? 34.045 39.750 1.724 1.00 15.02 50 ALA A CA 1
ATOM 402 C C . ALA A 1 52 ? 34.164 38.468 2.529 1.00 14.65 50 ALA A C 1
ATOM 403 O O . ALA A 1 52 ? 34.864 38.438 3.546 1.00 14.53 50 ALA A O 1
ATOM 405 N N . LEU A 1 53 ? 33.509 37.401 2.063 1.00 14.64 51 LEU A N 1
ATOM 406 C CA . LEU A 1 53 ? 33.572 36.105 2.734 1.00 13.46 51 LEU A CA 1
ATOM 407 C C . LEU A 1 53 ? 34.990 35.548 2.724 1.00 13.52 51 LEU A C 1
ATOM 408 O O . LEU A 1 53 ? 35.460 35.002 3.730 1.00 13.16 51 LEU A O 1
ATOM 413 N N . GLY A 1 54 ? 35.669 35.635 1.586 1.00 13.60 52 GLY A N 1
ATOM 414 C CA . GLY A 1 54 ? 37.054 35.210 1.503 1.00 12.40 52 GLY A CA 1
ATOM 415 C C . GLY A 1 54 ? 38.008 36.367 1.716 1.00 14.33 52 GLY A C 1
ATOM 416 O O . GLY A 1 54 ? 38.563 36.907 0.750 1.00 15.46 52 GLY A O 1
ATOM 417 N N . SER A 1 55 ? 38.209 36.763 2.975 1.00 15.29 53 SER A N 1
ATOM 418 C CA . SER A 1 55 ? 39.002 37.948 3.269 1.00 15.15 53 SER A CA 1
ATOM 419 C C . SER A 1 55 ? 39.680 37.790 4.618 1.00 15.26 53 SER A C 1
ATOM 420 O O . SER A 1 55 ? 39.378 36.873 5.391 1.00 14.57 53 SER A O 1
ATOM 423 N N . ALA A 1 56 ? 40.580 38.740 4.902 1.00 15.72 54 ALA A N 1
ATOM 424 C CA . ALA A 1 56 ? 41.344 38.764 6.145 1.00 16.03 54 ALA A CA 1
ATOM 425 C C . ALA A 1 56 ? 40.463 38.858 7.380 1.00 14.24 54 ALA A C 1
ATOM 426 O O . ALA A 1 56 ? 40.961 38.636 8.485 1.00 13.96 54 ALA A O 1
ATOM 428 N N . LEU A 1 57 ? 39.176 39.183 7.225 1.00 13.39 55 LEU A N 1
ATOM 429 C CA . LEU A 1 57 ? 38.267 39.165 8.364 1.00 13.55 55 LEU A CA 1
ATOM 430 C C . LEU A 1 57 ? 38.246 37.804 9.053 1.00 13.27 55 LEU A C 1
ATOM 431 O O . LEU A 1 57 ? 37.920 37.720 10.242 1.00 13.92 55 LEU A O 1
ATOM 436 N N . THR A 1 58 ? 38.583 36.730 8.332 1.00 12.87 56 THR A N 1
ATOM 437 C CA . THR A 1 58 ? 38.610 35.402 8.943 1.00 13.66 56 THR A CA 1
ATOM 438 C C . THR A 1 58 ? 39.655 35.281 10.054 1.00 12.98 56 THR A C 1
ATOM 439 O O . THR A 1 58 ? 39.558 34.365 10.879 1.00 13.81 56 THR A O 1
ATOM 443 N N . ASN A 1 59 ? 40.641 36.182 10.109 1.00 13.15 57 ASN A N 1
ATOM 444 C CA . ASN A 1 59 ? 41.741 36.015 11.054 1.00 12.57 57 ASN A CA 1
ATOM 445 C C . ASN A 1 59 ? 41.444 36.540 12.459 1.00 13.35 57 ASN A C 1
ATOM 446 O O . ASN A 1 59 ? 42.266 36.321 13.353 1.00 13.80 57 ASN A O 1
ATOM 451 N N . LYS A 1 60 ? 40.311 37.204 12.693 1.00 14.44 58 LYS A N 1
ATOM 452 C CA . LYS A 1 60 ? 40.116 38.004 13.901 1.00 14.63 58 LYS A CA 1
ATOM 453 C C . LYS A 1 60 ? 39.252 37.306 14.953 1.00 13.23 58 LYS A C 1
ATOM 454 O O . LYS A 1 60 ? 38.151 36.833 14.647 1.00 14.09 58 LYS A O 1
ATOM 460 N N . TYR A 1 61 ? 39.741 37.288 16.201 1.00 13.88 59 TYR A N 1
ATOM 461 C CA . TYR A 1 61 ? 38.932 36.947 17.374 1.00 13.67 59 TYR A CA 1
ATOM 462 C C . TYR A 1 61 ? 38.299 38.215 17.939 1.00 14.04 59 TYR A C 1
ATOM 463 O O . TYR A 1 61 ? 39.002 39.177 18.264 1.00 14.41 59 TYR A O 1
ATOM 472 N N . SER A 1 62 ? 36.971 38.226 18.056 1.00 13.09 60 SER A N 1
ATOM 473 C CA . SER A 1 62 ? 36.278 39.448 18.464 1.00 13.33 60 SER A CA 1
ATOM 474 C C . SER A 1 62 ? 35.095 39.137 19.360 1.00 13.01 60 SER A C 1
ATOM 475 O O . SER A 1 62 ? 34.029 39.749 19.232 1.00 14.37 60 SER A O 1
ATOM 478 N N . GLU A 1 63 ? 35.257 38.196 20.285 1.00 13.35 61 GLU A N 1
ATOM 479 C CA . GLU A 1 63 ? 34.150 37.845 21.162 1.00 13.59 61 GLU A CA 1
ATOM 480 C C . GLU A 1 63 ? 33.642 39.046 21.944 1.00 13.84 61 GLU A C 1
ATOM 481 O O . GLU A 1 63 ? 34.416 39.884 22.412 1.00 14.30 61 GLU A O 1
ATOM 487 N N . GLY A 1 64 ? 32.324 39.098 22.111 1.00 14.35 62 GLY A N 1
ATOM 488 C CA . GLY A 1 64 ? 31.677 40.181 22.809 1.00 14.82 62 GLY A CA 1
ATOM 489 C C . GLY A 1 64 ? 30.762 40.948 21.877 1.00 16.70 62 GLY A C 1
ATOM 490 O O . GLY A 1 64 ? 30.164 40.374 20.959 1.00 16.91 62 GLY A O 1
ATOM 491 N N . MET A 1 65 ? 30.670 42.244 22.114 1.00 18.64 63 MET A N 1
ATOM 492 C CA . MET A 1 65 ? 29.875 43.164 21.321 1.00 18.95 63 MET A CA 1
ATOM 493 C C . MET A 1 65 ? 30.778 44.314 20.920 1.00 17.66 63 MET A C 1
ATOM 494 O O . MET A 1 65 ? 31.810 44.552 21.558 1.00 18.05 63 MET A O 1
ATOM 499 N N . PRO A 1 66 ? 30.441 45.025 19.847 1.00 18.02 64 PRO A N 1
ATOM 500 C CA . PRO A 1 66 ? 31.221 46.213 19.481 1.00 20.14 64 PRO A CA 1
ATOM 501 C C . PRO A 1 66 ? 31.380 47.140 20.675 1.00 21.62 64 PRO A C 1
ATOM 502 O O . PRO A 1 66 ? 30.421 47.428 21.396 1.00 23.01 64 PRO A O 1
ATOM 506 N N . GLY A 1 67 ? 32.616 47.576 20.908 1.00 22.37 65 GLY A N 1
ATOM 507 C CA . GLY A 1 67 ? 32.928 48.419 22.041 1.00 21.49 65 GLY A CA 1
ATOM 508 C C . GLY A 1 67 ? 33.034 47.707 23.372 1.00 22.89 65 GLY A C 1
ATOM 509 O O . GLY A 1 67 ? 33.388 48.352 24.371 1.00 25.37 65 GLY A O 1
ATOM 510 N N . ASN A 1 68 ? 32.735 46.394 23.434 1.00 21.44 66 ASN A N 1
ATOM 511 C CA . ASN A 1 68 ? 32.860 45.602 24.669 1.00 22.57 66 ASN A CA 1
ATOM 512 C C . ASN A 1 68 ? 33.330 44.194 24.290 1.00 20.22 66 ASN A C 1
ATOM 513 O O . ASN A 1 68 ? 32.568 43.225 24.327 1.00 19.76 66 ASN A O 1
ATOM 518 N N . ARG A 1 69 ? 34.610 44.088 23.948 1.00 18.59 67 ARG A N 1
ATOM 519 C CA . ARG A 1 69 ? 35.196 42.859 23.445 1.00 16.74 67 ARG A CA 1
ATOM 520 C C . ARG A 1 69 ? 36.106 42.232 24.493 1.00 17.50 67 ARG A C 1
ATOM 521 O O . ARG A 1 69 ? 36.572 42.892 25.427 1.00 17.28 67 ARG A O 1
ATOM 529 N N . TYR A 1 70 ? 36.358 40.939 24.316 1.00 14.24 68 TYR A N 1
ATOM 530 C CA . TYR A 1 70 ? 37.281 40.181 25.151 1.00 14.18 68 TYR A CA 1
ATOM 531 C C . TYR A 1 70 ? 38.698 40.157 24.594 1.00 14.83 68 TYR A C 1
ATOM 532 O O . TYR A 1 70 ? 39.567 39.501 25.183 1.00 17.21 68 TYR A O 1
ATOM 541 N N . TYR A 1 71 ? 38.947 40.858 23.485 1.00 14.61 69 TYR A N 1
ATOM 542 C CA . TYR A 1 71 ? 40.245 40.893 22.823 1.00 14.87 69 TYR A CA 1
ATOM 543 C C . TYR A 1 71 ? 40.504 42.306 22.327 1.00 15.68 69 TYR A C 1
ATOM 544 O O . TYR A 1 71 ? 39.568 43.061 22.045 1.00 15.45 69 TYR A O 1
ATOM 553 N N . GLY A 1 72 ? 41.789 42.654 22.209 1.00 14.81 70 GLY A N 1
ATOM 554 C CA . GLY A 1 72 ? 42.163 43.882 21.537 1.00 15.60 70 GLY A CA 1
ATOM 555 C C . GLY A 1 72 ? 42.067 43.766 20.020 1.00 15.04 70 GLY A C 1
ATOM 556 O O . GLY A 1 72 ? 41.799 42.700 19.462 1.00 15.52 70 GLY A O 1
ATOM 557 N N . GLY A 1 73 ? 42.286 44.896 19.351 1.00 15.82 71 GLY A N 1
ATOM 558 C CA . GLY A 1 73 ? 42.431 44.918 17.909 1.00 15.45 71 GLY A CA 1
ATOM 559 C C . GLY A 1 73 ? 41.162 45.053 17.097 1.00 15.69 71 GLY A C 1
ATOM 560 O O . GLY A 1 73 ? 41.207 44.833 15.881 1.00 16.52 71 GLY A O 1
ATOM 561 N N . ASN A 1 74 ? 40.042 45.441 17.707 1.00 16.10 72 ASN A N 1
ATOM 562 C CA . ASN A 1 74 ? 38.745 45.373 17.047 1.00 16.18 72 ASN A CA 1
ATOM 563 C C . ASN A 1 74 ? 38.242 46.724 16.531 1.00 17.20 72 ASN A C 1
ATOM 564 O O . ASN A 1 74 ? 37.045 46.859 16.248 1.00 17.35 72 ASN A O 1
ATOM 569 N N . GLU A 1 75 ? 39.141 47.698 16.337 1.00 19.11 73 GLU A N 1
ATOM 570 C CA . GLU A 1 75 ? 38.733 49.016 15.845 1.00 21.75 73 GLU A CA 1
ATOM 571 C C . GLU A 1 75 ? 37.880 48.928 14.586 1.00 21.08 73 GLU A C 1
ATOM 572 O O . GLU A 1 75 ? 36.882 49.645 14.454 1.00 22.43 73 GLU A O 1
ATOM 578 N N . TYR A 1 76 ? 38.253 48.060 13.651 1.00 18.47 74 TYR A N 1
ATOM 579 C CA . TYR A 1 76 ? 37.536 47.954 12.388 1.00 18.36 74 TYR A CA 1
ATOM 580 C C . TYR A 1 76 ? 36.493 46.850 12.388 1.00 16.25 74 TYR A C 1
ATOM 581 O O . TYR A 1 76 ? 35.424 47.017 11.788 1.00 15.98 74 TYR A O 1
ATOM 590 N N . ILE A 1 77 ? 36.769 45.731 13.064 1.00 15.67 75 ILE A N 1
ATOM 591 C CA . ILE A 1 77 ? 35.748 44.696 13.195 1.00 15.26 75 ILE A CA 1
ATOM 592 C C . ILE A 1 77 ? 34.489 45.271 13.841 1.00 15.68 75 ILE A C 1
ATOM 593 O O . ILE A 1 77 ? 33.367 44.970 13.416 1.00 15.93 75 ILE A O 1
ATOM 598 N N . ASP A 1 78 ? 34.656 46.149 14.841 1.00 15.97 76 ASP A N 1
ATOM 599 C CA . ASP A 1 78 ? 33.500 46.772 15.486 1.00 15.74 76 ASP A CA 1
ATOM 600 C C . ASP A 1 78 ? 32.700 47.610 14.500 1.00 15.00 76 ASP A C 1
ATOM 601 O O . ASP A 1 78 ? 31.466 47.623 14.544 1.00 16.45 76 ASP A O 1
ATOM 606 N N . GLN A 1 79 ? 33.384 48.340 13.617 1.00 14.90 77 GLN A N 1
ATOM 607 C CA . GLN A 1 79 ? 32.664 49.149 12.639 1.00 14.69 77 GLN A CA 1
ATOM 608 C C . GLN A 1 79 ? 31.913 48.274 11.648 1.00 15.96 77 GLN A C 1
ATOM 609 O O . GLN A 1 79 ? 30.800 48.614 11.232 1.00 17.47 77 GLN A O 1
ATOM 615 N N . ILE A 1 80 ? 32.505 47.139 11.266 1.00 15.55 78 ILE A N 1
ATOM 616 C CA . ILE A 1 80 ? 31.844 46.222 10.344 1.00 14.89 78 ILE A CA 1
ATOM 617 C C . ILE A 1 80 ? 30.606 45.614 10.983 1.00 13.74 78 ILE A C 1
ATOM 618 O O . ILE A 1 80 ? 29.539 45.546 10.361 1.00 13.70 78 ILE A O 1
ATOM 623 N N . GLU A 1 81 ? 30.727 45.158 12.233 1.00 14.77 79 GLU A N 1
ATOM 624 C CA . GLU A 1 81 ? 29.574 44.563 12.897 1.00 14.02 79 GLU A CA 1
ATOM 625 C C . GLU A 1 81 ? 28.473 45.596 13.135 1.00 14.91 79 GLU A C 1
ATOM 626 O O . GLU A 1 81 ? 27.289 45.296 12.952 1.00 15.64 79 GLU A O 1
ATOM 632 N N . ASN A 1 82 ? 28.840 46.817 13.535 1.00 17.33 80 ASN A N 1
ATOM 633 C CA . ASN A 1 82 ? 27.833 47.861 13.714 1.00 18.16 80 ASN A CA 1
ATOM 634 C C . ASN A 1 82 ? 27.110 48.163 12.406 1.00 18.42 80 ASN A C 1
ATOM 635 O O . ASN A 1 82 ? 25.888 48.360 12.392 1.00 19.27 80 ASN A O 1
ATOM 640 N N . LEU A 1 83 ? 27.857 48.229 11.300 1.00 18.11 81 LEU A N 1
ATOM 641 C CA . LEU A 1 83 ? 27.245 48.488 10.000 1.00 17.87 81 LEU A CA 1
ATOM 642 C C . LEU A 1 83 ? 26.347 47.331 9.588 1.00 17.13 81 LEU A C 1
ATOM 643 O O . LEU A 1 83 ? 25.262 47.543 9.032 1.00 17.98 81 LEU A O 1
ATOM 648 N N . CYS A 1 84 ? 26.772 46.099 9.874 1.00 15.34 82 CYS A N 1
ATOM 649 C CA . CYS A 1 84 ? 25.932 44.946 9.566 1.00 14.54 82 CYS A CA 1
ATOM 650 C C . CYS A 1 84 ? 24.611 45.024 10.320 1.00 15.21 82 CYS A C 1
ATOM 651 O O . CYS A 1 84 ? 23.537 44.820 9.740 1.00 15.37 82 CYS A O 1
ATOM 654 N N . ARG A 1 85 ? 24.674 45.323 11.622 1.00 15.51 83 ARG A N 1
ATOM 655 C CA . ARG A 1 85 ? 23.461 45.403 12.433 1.00 15.64 83 ARG A CA 1
ATOM 656 C C . ARG A 1 85 ? 22.549 46.531 11.964 1.00 16.82 83 ARG A C 1
ATOM 657 O O . ARG A 1 85 ? 21.332 46.347 11.833 1.00 18.24 83 ARG A O 1
ATOM 665 N N . SER A 1 86 ? 23.113 47.716 11.730 1.00 17.85 84 SER A N 1
ATOM 666 C CA . SER A 1 86 ? 22.275 48.824 11.285 1.00 17.54 84 SER A CA 1
ATOM 667 C C . SER A 1 86 ? 21.652 48.525 9.926 1.00 16.93 84 SER A C 1
ATOM 668 O O . SER A 1 86 ? 20.473 48.812 9.703 1.00 17.18 84 SER A O 1
ATOM 671 N N . ARG A 1 87 ? 22.415 47.913 9.020 1.00 16.23 85 ARG A N 1
ATOM 672 C CA . ARG A 1 87 ? 21.851 47.570 7.720 1.00 15.76 85 ARG A CA 1
ATOM 673 C C . ARG A 1 87 ? 20.788 46.485 7.832 1.00 14.75 85 ARG A C 1
ATOM 674 O O . ARG A 1 87 ? 19.861 46.449 7.014 1.00 16.34 85 ARG A O 1
ATOM 682 N N . ALA A 1 88 ? 20.917 45.581 8.808 1.00 15.28 86 ALA A N 1
ATOM 683 C CA . ALA A 1 88 ? 19.884 44.572 9.024 1.00 15.24 86 ALA A CA 1
ATOM 684 C C . ALA A 1 88 ? 18.565 45.223 9.417 1.00 16.51 86 ALA A C 1
ATOM 685 O O . ALA A 1 88 ? 17.505 44.890 8.872 1.00 16.96 86 ALA A O 1
ATOM 687 N N . LEU A 1 89 ? 18.610 46.156 10.369 1.00 16.93 87 LEU A N 1
ATOM 688 C CA . LEU A 1 89 ? 17.398 46.873 10.742 1.00 17.01 87 LEU A CA 1
ATOM 689 C C . LEU A 1 89 ? 16.823 47.632 9.552 1.00 17.57 87 LEU A C 1
ATOM 690 O O . LEU A 1 89 ? 15.607 47.624 9.332 1.00 18.91 87 LEU A O 1
ATOM 695 N N . GLN A 1 90 ? 17.686 48.271 8.758 1.00 17.17 88 GLN A N 1
ATOM 696 C CA . GLN A 1 90 ? 17.211 49.043 7.613 1.00 18.69 88 GLN A CA 1
ATOM 697 C C . GLN A 1 90 ? 16.583 48.145 6.554 1.00 17.59 88 GLN A C 1
ATOM 698 O O . GLN A 1 90 ? 15.583 48.521 5.925 1.00 19.22 88 GLN A O 1
ATOM 704 N N . ALA A 1 91 ? 17.164 46.965 6.324 1.00 18.27 89 ALA A N 1
ATOM 705 C CA . ALA A 1 91 ? 16.649 46.086 5.279 1.00 19.71 89 ALA A CA 1
ATOM 706 C C . ALA A 1 91 ? 15.243 45.603 5.589 1.00 19.64 89 ALA A C 1
ATOM 707 O O . ALA A 1 91 ? 14.472 45.313 4.666 1.00 19.01 89 ALA A O 1
ATOM 709 N N . PHE A 1 92 ? 14.890 45.512 6.871 1.00 18.96 90 PHE A N 1
ATOM 710 C CA . PHE A 1 92 ? 13.573 45.052 7.292 1.00 18.36 90 PHE A CA 1
ATOM 711 C C . PHE A 1 92 ? 12.687 46.180 7.802 1.00 19.59 90 PHE A C 1
ATOM 712 O O . PHE A 1 92 ? 11.620 45.915 8.370 1.00 19.96 90 PHE A O 1
ATOM 720 N N . HIS A 1 93 ? 13.096 47.431 7.569 1.00 19.75 91 HIS A N 1
ATOM 721 C CA . HIS A 1 93 ? 12.275 48.616 7.829 1.00 21.24 91 HIS A CA 1
ATOM 722 C C . HIS A 1 93 ? 11.921 48.743 9.308 1.00 21.03 91 HIS A C 1
ATOM 723 O O . HIS A 1 93 ? 10.795 49.086 9.673 1.00 21.23 91 HIS A O 1
ATOM 730 N N . LEU A 1 94 ? 12.899 48.465 10.163 1.00 19.67 92 LEU A N 1
ATOM 731 C CA . LEU A 1 94 ? 12.704 48.442 11.605 1.00 20.25 92 LEU A CA 1
ATOM 732 C C . LEU A 1 94 ? 13.299 49.695 12.233 1.00 22.39 92 LEU A C 1
ATOM 733 O O . LEU A 1 94 ? 14.380 50.150 11.841 1.00 22.96 92 LEU A O 1
ATOM 738 N N . ASP A 1 95 ? 12.583 50.247 13.210 1.00 22.61 93 ASP A N 1
ATOM 739 C CA . ASP A 1 95 ? 13.069 51.377 13.989 1.00 24.72 93 ASP A CA 1
ATOM 740 C C . ASP A 1 95 ? 14.019 50.852 15.060 1.00 23.58 93 ASP A C 1
ATOM 741 O O . ASP A 1 95 ? 13.675 49.933 15.809 1.00 22.56 93 ASP A O 1
ATOM 746 N N . ALA A 1 96 ? 15.217 51.437 15.129 1.00 23.35 94 ALA A N 1
ATOM 747 C CA . ALA A 1 96 ? 16.216 50.990 16.094 1.00 24.58 94 ALA A CA 1
ATOM 748 C C . ALA A 1 96 ? 15.769 51.195 17.539 1.00 23.58 94 ALA A C 1
ATOM 749 O O . ALA A 1 96 ? 16.325 50.562 18.443 1.00 23.51 94 ALA A O 1
ATOM 751 N N . GLN A 1 97 ? 14.789 52.070 17.781 1.00 23.27 95 GLN A N 1
ATOM 752 C CA . GLN A 1 97 ? 14.248 52.219 19.126 1.00 24.63 95 GLN A CA 1
ATOM 753 C C . GLN A 1 97 ? 13.361 51.048 19.518 1.00 23.15 95 GLN A C 1
ATOM 754 O O . GLN A 1 97 ? 13.154 50.814 20.714 1.00 24.89 95 GLN A O 1
ATOM 760 N N . SER A 1 98 ? 12.840 50.310 18.538 1.00 19.70 96 SER A N 1
ATOM 761 C CA . SER A 1 98 ? 11.869 49.254 18.779 1.00 20.06 96 SER A CA 1
ATOM 762 C C . SER A 1 98 ? 12.402 47.862 18.489 1.00 18.88 96 SER A C 1
ATOM 763 O O . SER A 1 98 ? 11.780 46.883 18.914 1.00 19.03 96 SER A O 1
ATOM 766 N N . TRP A 1 99 ? 13.523 47.747 17.782 1.00 17.70 97 TRP A N 1
ATOM 767 C CA . TRP A 1 99 ? 14.078 46.464 17.384 1.00 17.21 97 TRP A CA 1
ATOM 768 C C . TRP A 1 99 ? 15.593 46.513 17.460 1.00 17.13 97 TRP A C 1
ATOM 769 O O . TRP A 1 99 ? 16.210 47.521 17.101 1.00 17.57 97 TRP A O 1
ATOM 780 N N . GLY A 1 100 ? 16.183 45.409 17.927 1.00 16.61 98 GLY A N 1
ATOM 781 C CA . GLY A 1 100 ? 17.606 45.192 17.837 1.00 15.34 98 GLY A CA 1
ATOM 782 C C . GLY A 1 100 ? 17.855 43.877 17.115 1.00 15.68 98 GLY A C 1
ATOM 783 O O . GLY A 1 100 ? 16.926 43.111 16.836 1.00 15.78 98 GLY A O 1
ATOM 784 N N . VAL A 1 101 ? 19.123 43.621 16.809 1.00 14.73 99 VAL A N 1
ATOM 785 C CA . VAL A 1 101 ? 19.488 42.428 16.054 1.00 13.64 99 VAL A CA 1
ATOM 786 C C . VAL A 1 101 ? 20.883 41.992 16.468 1.00 13.89 99 VAL A C 1
ATOM 787 O O . VAL A 1 101 ? 21.774 42.820 16.686 1.00 15.36 99 VAL A O 1
ATOM 791 N N . ASN A 1 102 ? 21.056 40.682 16.595 1.00 12.38 100 ASN A N 1
ATOM 792 C CA . ASN A 1 102 ? 22.356 40.058 16.779 1.00 12.49 100 ASN A CA 1
ATOM 793 C C . ASN A 1 102 ? 22.705 39.339 15.482 1.00 12.10 100 ASN A C 1
ATOM 794 O O . ASN A 1 102 ? 21.915 38.527 14.987 1.00 12.94 100 ASN A O 1
ATOM 799 N N . VAL A 1 103 ? 23.873 39.657 14.926 1.00 12.53 101 VAL A N 1
ATOM 800 C CA . VAL A 1 103 ? 24.295 39.150 13.622 1.00 12.69 101 VAL A CA 1
ATOM 801 C C . VAL A 1 103 ? 25.423 38.135 13.731 1.00 13.50 101 VAL A C 1
ATOM 802 O O . VAL A 1 103 ? 26.031 37.778 12.713 1.00 13.59 101 VAL A O 1
ATOM 806 N N . GLN A 1 104 ? 25.721 37.663 14.932 1.00 13.31 102 GLN A N 1
ATOM 807 C CA . GLN A 1 104 ? 26.763 36.663 15.149 1.00 12.95 102 GLN A CA 1
ATOM 808 C C . GLN A 1 104 ? 26.389 35.191 14.934 1.00 12.22 102 GLN A C 1
ATOM 809 O O . GLN A 1 104 ? 27.312 34.380 14.817 1.00 11.80 102 GLN A O 1
ATOM 815 N N . PRO A 1 105 ? 25.116 34.768 14.913 1.00 11.43 103 PRO A N 1
ATOM 816 C CA . PRO A 1 105 ? 24.848 33.329 14.748 1.00 11.30 103 PRO A CA 1
ATOM 817 C C . PRO A 1 105 ? 25.538 32.756 13.519 1.00 11.87 103 PRO A C 1
ATOM 818 O O . PRO A 1 105 ? 25.538 33.362 12.447 1.00 13.54 103 PRO A O 1
ATOM 822 N N . TYR A 1 106 ? 26.141 31.574 13.683 1.00 11.22 104 TYR A N 1
ATOM 823 C CA . TYR A 1 106 ? 26.906 30.996 12.584 1.00 11.33 104 TYR A CA 1
ATOM 824 C C . TYR A 1 106 ? 26.022 30.586 11.415 1.00 10.68 104 TYR A C 1
ATOM 825 O O . TYR A 1 106 ? 26.489 30.585 10.272 1.00 12.47 104 TYR A O 1
ATOM 834 N N . SER A 1 107 ? 24.773 30.207 11.677 1.00 11.37 105 SER A N 1
ATOM 835 C CA . SER A 1 107 ? 23.852 29.746 10.643 1.00 11.23 105 SER A CA 1
ATOM 836 C C . SER A 1 107 ? 22.447 29.790 11.240 1.00 11.46 105 SER A C 1
ATOM 837 O O . SER A 1 107 ? 22.245 30.307 12.343 1.00 11.63 105 SER A O 1
ATOM 840 N N . GLY A 1 108 ? 21.472 29.226 10.526 1.00 11.34 106 GLY A N 1
ATOM 841 C CA . GLY A 1 108 ? 20.097 29.292 11.002 1.00 11.88 106 GLY A CA 1
ATOM 842 C C . GLY A 1 108 ? 19.844 28.440 12.229 1.00 11.25 106 GLY A C 1
ATOM 843 O O . GLY A 1 108 ? 19.225 28.899 13.193 1.00 11.47 106 GLY A O 1
ATOM 844 N N . SER A 1 109 ? 20.302 27.185 12.206 1.00 11.33 107 SER A N 1
ATOM 845 C CA . SER A 1 109 ? 20.104 26.330 13.372 1.00 11.44 107 SER A CA 1
ATOM 846 C C . SER A 1 109 ? 20.776 26.899 14.612 1.00 11.68 107 SER A C 1
ATOM 847 O O . SER A 1 109 ? 20.142 26.895 15.683 1.00 12.84 107 SER A O 1
ATOM 850 N N . PRO A 1 110 ? 22.006 27.425 14.544 1.00 10.99 108 PRO A N 1
ATOM 851 C CA . PRO A 1 110 ? 22.556 28.140 15.709 1.00 12.25 108 PRO A CA 1
ATOM 852 C C . PRO A 1 110 ? 21.723 29.338 16.136 1.00 11.04 108 PRO A C 1
ATOM 853 O O . PRO A 1 110 ? 21.570 29.579 17.341 1.00 12.20 108 PRO A O 1
ATOM 857 N N . ALA A 1 111 ? 21.204 30.117 15.186 1.00 11.46 109 ALA A N 1
ATOM 858 C CA . ALA A 1 111 ? 20.390 31.273 15.554 1.00 12.21 109 ALA A CA 1
ATOM 859 C C . ALA A 1 111 ? 19.163 30.850 16.352 1.00 12.80 109 ALA A C 1
ATOM 860 O O . ALA A 1 111 ? 18.830 31.461 17.375 1.00 12.63 109 ALA A O 1
ATOM 862 N N . ASN A 1 112 ? 18.481 29.799 15.907 1.00 12.00 110 ASN A N 1
ATOM 863 C CA . ASN A 1 112 ? 17.277 29.371 16.608 1.00 11.84 110 ASN A CA 1
ATOM 864 C C . ASN A 1 112 ? 17.616 28.837 17.991 1.00 11.58 110 ASN A C 1
ATOM 865 O O . ASN A 1 112 ? 16.955 29.179 18.981 1.00 13.05 110 ASN A O 1
ATOM 870 N N . PHE A 1 113 ? 18.657 28.003 18.084 1.00 9.73 111 PHE A N 1
ATOM 871 C CA . PHE A 1 113 ? 18.986 27.424 19.378 1.00 9.85 111 PHE A CA 1
ATOM 872 C C . PHE A 1 113 ? 19.378 28.506 20.374 1.00 10.63 111 PHE A C 1
ATOM 873 O O . PHE A 1 113 ? 19.036 28.417 21.558 1.00 12.47 111 PHE A O 1
ATOM 881 N N . ALA A 1 114 ? 20.067 29.552 19.905 1.00 10.45 112 ALA A N 1
ATOM 882 C CA . ALA A 1 114 ? 20.415 30.663 20.788 1.00 11.52 112 ALA A CA 1
ATOM 883 C C . ALA A 1 114 ? 19.181 31.462 21.180 1.00 11.18 112 ALA A C 1
ATOM 884 O O . ALA A 1 114 ? 19.014 31.820 22.351 1.00 11.43 112 ALA A O 1
ATOM 886 N N . ALA A 1 115 ? 18.294 31.737 20.222 1.00 11.18 113 ALA A N 1
ATOM 887 C CA . ALA A 1 115 ? 17.063 32.441 20.560 1.00 10.72 113 ALA A CA 1
ATOM 888 C C . ALA A 1 115 ? 16.264 31.676 21.607 1.00 12.26 113 ALA A C 1
ATOM 889 O O . ALA A 1 115 ? 15.737 32.273 22.554 1.00 12.67 113 ALA A O 1
ATOM 891 N N . TYR A 1 116 ? 16.178 30.350 21.470 1.00 11.88 114 TYR A N 1
ATOM 892 C CA . TYR A 1 116 ? 15.429 29.572 22.452 1.00 11.55 114 TYR A CA 1
ATOM 893 C C . TYR A 1 116 ? 16.128 29.606 23.804 1.00 12.99 114 TYR A C 1
ATOM 894 O O . TYR A 1 116 ? 15.486 29.795 24.841 1.00 13.03 114 TYR A O 1
ATOM 903 N N . THR A 1 117 ? 17.451 29.422 23.804 1.00 11.52 115 THR A N 1
ATOM 904 C CA . THR A 1 117 ? 18.216 29.423 25.048 1.00 10.55 115 THR A CA 1
ATOM 905 C C . THR A 1 117 ? 18.081 30.755 25.780 1.00 12.60 115 THR A C 1
ATOM 906 O O . THR A 1 117 ? 18.090 30.791 27.016 1.00 12.72 115 THR A O 1
ATOM 910 N N . ALA A 1 118 ? 17.922 31.849 25.038 1.00 12.23 116 ALA A N 1
ATOM 911 C CA . ALA A 1 118 ? 17.832 33.163 25.665 1.00 14.05 116 ALA A CA 1
ATOM 912 C C . ALA A 1 118 ? 16.556 33.307 26.481 1.00 13.80 116 ALA A C 1
ATOM 913 O O . ALA A 1 118 ? 16.563 33.937 27.543 1.00 15.71 116 ALA A O 1
ATOM 915 N N . VAL A 1 119 ? 15.453 32.734 26.005 1.00 13.33 117 VAL A N 1
ATOM 916 C CA . VAL A 1 119 ? 14.142 32.963 26.608 1.00 14.06 117 VAL A CA 1
ATOM 917 C C . VAL A 1 119 ? 13.570 31.733 27.295 1.00 13.09 117 VAL A C 1
ATOM 918 O O . VAL A 1 119 ? 12.524 31.845 27.959 1.00 15.05 117 VAL A O 1
ATOM 922 N N . LEU A 1 120 ? 14.210 30.574 27.175 1.00 12.16 118 LEU A N 1
ATOM 923 C CA . LEU A 1 120 ? 13.713 29.339 27.761 1.00 12.57 118 LEU A CA 1
ATOM 924 C C . LEU A 1 120 ? 14.762 28.732 28.674 1.00 13.11 118 LEU A C 1
ATOM 925 O O . LEU A 1 120 ? 15.965 28.849 28.427 1.00 14.87 118 LEU A O 1
ATOM 930 N N . ASN A 1 121 ? 14.287 28.075 29.718 1.00 12.22 119 ASN A N 1
ATOM 931 C CA . ASN A 1 121 ? 15.095 27.161 30.502 1.00 13.38 119 ASN A CA 1
ATOM 932 C C . ASN A 1 121 ? 14.995 25.764 29.906 1.00 12.25 119 ASN A C 1
ATOM 933 O O . ASN A 1 121 ? 14.076 25.472 29.132 1.00 12.64 119 ASN A O 1
ATOM 938 N N . PRO A 1 122 ? 15.933 24.871 30.231 1.00 11.32 120 PRO A N 1
ATOM 939 C CA . PRO A 1 122 ? 15.836 23.499 29.728 1.00 11.59 120 PRO A CA 1
ATOM 940 C C . PRO A 1 122 ? 14.483 22.902 30.084 1.00 11.64 120 PRO A C 1
ATOM 941 O O . PRO A 1 122 ? 13.970 23.100 31.185 1.00 12.97 120 PRO A O 1
ATOM 945 N N . HIS A 1 123 ? 13.890 22.206 29.116 1.00 10.80 121 HIS A N 1
ATOM 946 C CA . HIS A 1 123 ? 12.613 21.498 29.194 1.00 11.31 121 HIS A CA 1
ATOM 947 C C . HIS A 1 123 ? 11.403 22.414 29.118 1.00 10.47 121 HIS A C 1
ATOM 948 O O . HIS A 1 123 ? 10.280 21.901 29.178 1.00 10.76 121 HIS A O 1
ATOM 955 N N . ASP A 1 124 ? 11.578 23.725 28.962 1.00 11.35 122 ASP A N 1
ATOM 956 C CA . ASP A 1 124 ? 10.432 24.585 28.716 1.00 10.80 122 ASP A CA 1
ATOM 957 C C . ASP A 1 124 ? 9.758 24.191 27.399 1.00 11.52 122 ASP A C 1
ATOM 958 O O . ASP A 1 124 ? 10.379 23.624 26.498 1.00 12.72 122 ASP A O 1
ATOM 963 N N . ARG A 1 125 ? 8.480 24.534 27.285 1.00 9.99 123 ARG A N 1
ATOM 964 C CA . ARG A 1 125 ? 7.627 24.047 26.204 1.00 9.55 123 ARG A CA 1
ATOM 965 C C . ARG A 1 125 ? 7.588 24.979 24.998 1.00 10.72 123 ARG A C 1
ATOM 966 O O . ARG A 1 125 ? 7.447 26.201 25.136 1.00 11.98 123 ARG A O 1
ATOM 974 N N . ILE A 1 126 ? 7.698 24.378 23.809 1.00 11.20 124 ILE A N 1
ATOM 975 C CA . ILE A 1 126 ? 7.633 25.080 22.533 1.00 10.44 124 ILE A CA 1
ATOM 976 C C . ILE A 1 126 ? 6.625 24.388 21.625 1.00 11.40 124 ILE A C 1
ATOM 977 O O . ILE A 1 126 ? 6.386 23.179 21.731 1.00 12.08 124 ILE A O 1
ATOM 982 N N . MET A 1 127 ? 6.049 25.167 20.710 1.00 12.62 125 MET A N 1
ATOM 983 C CA . MET A 1 127 ? 5.192 24.646 19.651 1.00 12.72 125 MET A CA 1
ATOM 984 C C . MET A 1 127 ? 5.614 25.288 18.342 1.00 12.68 125 MET A C 1
ATOM 985 O O . MET A 1 127 ? 5.604 26.517 18.221 1.00 14.15 125 MET A O 1
ATOM 990 N N . GLY A 1 128 ? 5.973 24.454 17.363 1.00 12.58 126 GLY A N 1
ATOM 991 C CA . GLY A 1 128 ? 6.268 24.921 16.028 1.00 12.15 126 GLY A CA 1
ATOM 992 C C . GLY A 1 128 ? 5.545 24.060 15.008 1.00 13.33 126 GLY A C 1
ATOM 993 O O . GLY A 1 128 ? 4.921 23.051 15.347 1.00 13.44 126 GLY A O 1
ATOM 994 N N . LEU A 1 129 ? 5.640 24.474 13.750 1.00 13.43 127 LEU A N 1
ATOM 995 C CA . LEU A 1 129 ? 4.995 23.713 12.689 1.00 13.32 127 LEU A CA 1
ATOM 996 C C . LEU A 1 129 ? 5.683 22.360 12.535 1.00 12.91 127 LEU A C 1
ATOM 997 O O . LEU A 1 129 ? 6.910 22.286 12.413 1.00 12.50 127 LEU A O 1
ATOM 1002 N N . ASP A 1 130 ? 4.884 21.293 12.554 1.00 11.56 128 ASP A N 1
ATOM 1003 C CA . ASP A 1 130 ? 5.390 19.931 12.422 1.00 12.55 128 ASP A CA 1
ATOM 1004 C C . ASP A 1 130 ? 6.144 19.778 11.106 1.00 13.40 128 ASP A C 1
ATOM 1005 O O . ASP A 1 130 ? 5.743 20.331 10.078 1.00 13.37 128 ASP A O 1
ATOM 1010 N N . LEU A 1 131 ? 7.237 19.010 11.134 1.00 13.43 129 LEU A N 1
ATOM 1011 C CA . LEU A 1 131 ? 8.060 18.866 9.934 1.00 12.32 129 LEU A CA 1
ATOM 1012 C C . LEU A 1 131 ? 7.272 18.383 8.722 1.00 12.88 129 LEU A C 1
ATOM 1013 O O . LEU A 1 131 ? 7.402 18.994 7.646 1.00 13.16 129 LEU A O 1
ATOM 1018 N N . PRO A 1 132 ? 6.458 17.326 8.805 1.00 13.02 130 PRO A N 1
ATOM 1019 C CA . PRO A 1 132 ? 5.698 16.912 7.613 1.00 13.65 130 PRO A CA 1
ATOM 1020 C C . PRO A 1 132 ? 4.683 17.943 7.157 1.00 15.09 130 PRO A C 1
ATOM 1021 O O . PRO A 1 132 ? 4.270 17.902 5.990 1.00 15.99 130 PRO A O 1
ATOM 1025 N N . SER A 1 133 ? 4.270 18.861 8.036 1.00 13.05 131 SER A N 1
ATOM 1026 C CA . SER A 1 133 ? 3.400 19.972 7.670 1.00 13.38 131 SER A CA 1
ATOM 1027 C C . SER A 1 133 ? 4.164 21.160 7.102 1.00 13.58 131 SER A C 1
ATOM 1028 O O . SER A 1 133 ? 3.535 22.130 6.664 1.00 15.22 131 SER A O 1
ATOM 1031 N N . GLY A 1 134 ? 5.491 21.122 7.106 1.00 12.36 132 GLY A N 1
ATOM 1032 C CA . GLY A 1 134 ? 6.279 22.188 6.511 1.00 13.02 132 GLY A CA 1
ATOM 1033 C C . GLY A 1 134 ? 7.234 22.896 7.457 1.00 12.55 132 GLY A C 1
ATOM 1034 O O . GLY A 1 134 ? 7.964 23.788 7.005 1.00 13.67 132 GLY A O 1
ATOM 1035 N N . GLY A 1 135 ? 7.274 22.557 8.748 1.00 13.35 133 GLY A N 1
ATOM 1036 C CA . GLY A 1 135 ? 8.180 23.229 9.660 1.00 12.93 133 GLY A CA 1
ATOM 1037 C C . GLY A 1 135 ? 9.603 22.703 9.574 1.00 12.05 133 GLY A C 1
ATOM 1038 O O . GLY A 1 135 ? 9.869 21.664 8.962 1.00 13.26 133 GLY A O 1
ATOM 1039 N N . HIS A 1 136 ? 10.515 23.440 10.212 1.00 12.62 134 HIS A N 1
ATOM 1040 C CA . HIS A 1 136 ? 11.935 23.111 10.210 1.00 12.88 134 HIS A CA 1
ATOM 1041 C C . HIS A 1 136 ? 12.305 22.161 11.343 1.00 11.80 134 HIS A C 1
ATOM 1042 O O . HIS A 1 136 ? 11.638 22.099 12.380 1.00 11.77 134 HIS A O 1
ATOM 1049 N N . LEU A 1 137 ? 13.414 21.440 11.130 1.00 11.74 135 LEU A N 1
ATOM 1050 C CA . LEU A 1 137 ? 14.015 20.604 12.163 1.00 11.90 135 LEU A CA 1
ATOM 1051 C C . LEU A 1 137 ? 14.054 21.314 13.509 1.00 11.73 135 LEU A C 1
ATOM 1052 O O . LEU A 1 137 ? 13.668 20.749 14.535 1.00 12.32 135 LEU A O 1
ATOM 1057 N N . THR A 1 138 ? 14.519 22.561 13.523 1.00 10.76 136 THR A N 1
ATOM 1058 C CA . THR A 1 138 ? 14.745 23.274 14.773 1.00 11.50 136 THR A CA 1
ATOM 1059 C C . THR A 1 138 ? 13.481 23.861 15.369 1.00 12.23 136 THR A C 1
ATOM 1060 O O . THR A 1 138 ? 13.571 24.650 16.314 1.00 12.17 136 THR A O 1
ATOM 1064 N N . HIS A 1 139 ? 12.315 23.517 14.831 1.00 11.76 137 HIS A N 1
ATOM 1065 C CA . HIS A 1 139 ? 11.044 23.924 15.404 1.00 11.50 137 HIS A CA 1
ATOM 1066 C C . HIS A 1 139 ? 10.460 22.854 16.312 1.00 12.65 137 HIS A C 1
ATOM 1067 O O . HIS A 1 139 ? 9.247 22.833 16.543 1.00 14.25 137 HIS A O 1
ATOM 1074 N N . GLY A 1 140 ? 11.305 21.983 16.849 1.00 11.74 138 GLY A N 1
ATOM 1075 C CA . GLY A 1 140 ? 10.881 20.956 17.768 1.00 11.97 138 GLY A CA 1
ATOM 1076 C C . GLY A 1 140 ? 10.651 19.596 17.152 1.00 12.38 138 GLY A C 1
ATOM 1077 O O . GLY A 1 140 ? 9.827 18.839 17.670 1.00 13.48 138 GLY A O 1
ATOM 1078 N N . TYR A 1 141 ? 11.388 19.239 16.105 1.00 12.71 139 TYR A N 1
ATOM 1079 C CA . TYR A 1 141 ? 11.085 18.038 15.331 1.00 12.58 139 TYR A CA 1
ATOM 1080 C C . TYR A 1 141 ? 11.363 16.757 16.113 1.00 11.77 139 TYR A C 1
ATOM 1081 O O . TYR A 1 141 ? 12.513 16.448 16.446 1.00 11.51 139 TYR A O 1
ATOM 1090 N N . TYR A 1 142 ? 10.303 16.004 16.382 1.00 12.71 140 TYR A N 1
ATOM 1091 C CA . TYR A 1 142 ? 10.384 14.584 16.674 1.00 12.59 140 TYR A CA 1
ATOM 1092 C C . TYR A 1 142 ? 9.379 13.881 15.778 1.00 13.27 140 TYR A C 1
ATOM 1093 O O . TYR A 1 142 ? 8.442 14.504 15.270 1.00 13.87 140 TYR A O 1
ATOM 1102 N N . THR A 1 143 ? 9.592 12.588 15.562 1.00 13.06 141 THR A N 1
ATOM 1103 C CA . THR A 1 143 ? 8.808 11.897 14.551 1.00 13.25 141 THR A CA 1
ATOM 1104 C C . THR A 1 143 ? 7.478 11.432 15.127 1.00 12.74 141 THR A C 1
ATOM 1105 O O . THR A 1 143 ? 7.281 11.367 16.341 1.00 12.85 141 THR A O 1
ATOM 1109 N N . SER A 1 144 ? 6.563 11.073 14.224 1.00 13.56 142 SER A N 1
ATOM 1110 C CA . SER A 1 144 ? 5.297 10.483 14.649 1.00 14.54 142 SER A CA 1
ATOM 1111 C C . SER A 1 144 ? 5.499 9.175 15.404 1.00 15.36 142 SER A C 1
ATOM 1112 O O . SER A 1 144 ? 4.593 8.735 16.123 1.00 16.38 142 SER A O 1
ATOM 1115 N N . GLY A 1 145 ? 6.662 8.550 15.257 1.00 15.12 143 GLY A N 1
ATOM 1116 C CA . GLY A 1 145 ? 7.014 7.387 16.042 1.00 15.47 143 GLY A CA 1
ATOM 1117 C C . GLY A 1 145 ? 7.589 7.721 17.395 1.00 15.35 143 GLY A C 1
ATOM 1118 O O . GLY A 1 145 ? 7.959 6.823 18.158 1.00 18.88 143 GLY A O 1
ATOM 1119 N N . GLY A 1 146 ? 7.690 9.009 17.709 1.00 15.03 144 GLY A N 1
ATOM 1120 C CA . GLY A 1 146 ? 8.176 9.449 18.999 1.00 16.77 144 GLY A CA 1
ATOM 1121 C C . GLY A 1 146 ? 9.675 9.620 19.101 1.00 17.02 144 GLY A C 1
ATOM 1122 O O . GLY A 1 146 ? 10.177 9.880 20.199 1.00 18.69 144 GLY A O 1
ATOM 1123 N N . LYS A 1 147 ? 10.411 9.466 18.006 1.00 15.86 145 LYS A N 1
ATOM 1124 C CA . LYS A 1 147 ? 11.860 9.557 18.069 1.00 15.67 145 LYS A CA 1
ATOM 1125 C C . LYS A 1 147 ? 12.267 11.023 18.024 1.00 14.37 145 LYS A C 1
ATOM 1126 O O . LYS A 1 147 ? 11.905 11.751 17.092 1.00 13.71 145 LYS A O 1
ATOM 1132 N N . LYS A 1 148 ? 13.006 11.456 19.039 1.00 13.79 146 LYS A N 1
ATOM 1133 C CA . LYS A 1 148 ? 13.480 12.830 19.083 1.00 12.72 146 LYS A CA 1
ATOM 1134 C C . LYS A 1 148 ? 14.594 12.986 18.057 1.00 12.85 146 LYS A C 1
ATOM 1135 O O . LYS A 1 148 ? 15.555 12.216 18.059 1.00 15.67 146 LYS A O 1
ATOM 1141 N N . ILE A 1 149 ? 14.450 13.948 17.149 1.00 13.05 147 ILE A N 1
ATOM 1142 C CA . ILE A 1 149 ? 15.426 14.119 16.078 1.00 12.78 147 ILE A CA 1
ATOM 1143 C C . ILE A 1 149 ? 16.236 15.385 16.329 1.00 12.84 147 ILE A C 1
ATOM 1144 O O . ILE A 1 149 ? 17.445 15.320 16.593 1.00 14.37 147 ILE A O 1
ATOM 1149 N N . SER A 1 150 ? 15.589 16.542 16.259 1.00 12.65 148 SER A N 1
ATOM 1150 C CA . SER A 1 150 ? 16.290 17.784 16.538 1.00 11.52 148 SER A CA 1
ATOM 1151 C C . SER A 1 150 ? 16.558 17.915 18.027 1.00 11.74 148 SER A C 1
ATOM 1152 O O . SER A 1 150 ? 15.751 17.502 18.864 1.00 11.90 148 SER A O 1
ATOM 1155 N N . ALA A 1 151 ? 17.705 18.518 18.351 1.00 11.19 149 ALA A N 1
ATOM 1156 C CA . ALA A 1 151 ? 18.014 18.853 19.733 1.00 11.58 149 ALA A CA 1
ATOM 1157 C C . ALA A 1 151 ? 16.965 19.770 20.335 1.00 11.57 149 ALA A C 1
ATOM 1158 O O . ALA A 1 151 ? 16.860 19.846 21.562 1.00 11.77 149 ALA A O 1
ATOM 1160 N N . THR A 1 152 ? 16.171 20.451 19.500 1.00 11.44 150 THR A N 1
ATOM 1161 C CA . THR A 1 152 ? 15.090 21.288 20.011 1.00 11.91 150 THR A CA 1
ATOM 1162 C C . THR A 1 152 ? 13.928 20.478 20.574 1.00 11.42 150 THR A C 1
ATOM 1163 O O . THR A 1 152 ? 13.024 21.069 21.179 1.00 13.87 150 THR A O 1
ATOM 1167 N N . SER A 1 153 ? 13.922 19.158 20.382 1.00 12.01 151 SER A N 1
ATOM 1168 C CA . SER A 1 153 ? 12.975 18.271 21.050 1.00 12.52 151 SER A CA 1
ATOM 1169 C C . SER A 1 153 ? 13.599 17.519 22.220 1.00 11.30 151 SER A C 1
ATOM 1170 O O . SER A 1 153 ? 12.898 16.755 22.895 1.00 12.10 151 SER A O 1
ATOM 1173 N N . ILE A 1 154 ? 14.896 17.717 22.467 1.00 11.12 152 ILE A N 1
ATOM 1174 C CA . ILE A 1 154 ? 15.631 17.062 23.544 1.00 11.87 152 ILE A CA 1
ATOM 1175 C C . ILE A 1 154 ? 15.795 18.048 24.691 1.00 11.56 152 ILE A C 1
ATOM 1176 O O . ILE A 1 154 ? 15.405 17.779 25.832 1.00 12.95 152 ILE A O 1
ATOM 1181 N N . TYR A 1 155 ? 16.398 19.194 24.396 1.00 10.59 153 TYR A N 1
ATOM 1182 C CA . TYR A 1 155 ? 16.658 20.185 25.429 1.00 9.89 153 TYR A CA 1
ATOM 1183 C C . TYR A 1 155 ? 15.433 21.018 25.764 1.00 10.28 153 TYR A C 1
ATOM 1184 O O . TYR A 1 155 ? 15.427 21.684 26.805 1.00 11.34 153 TYR A O 1
ATOM 1193 N N . PHE A 1 156 ? 14.414 20.998 24.907 1.00 10.71 154 PHE A N 1
ATOM 1194 C CA . PHE A 1 156 ? 13.128 21.634 25.156 1.00 10.15 154 PHE A CA 1
ATOM 1195 C C . PHE A 1 156 ? 12.032 20.617 24.887 1.00 10.82 154 PHE A C 1
ATOM 1196 O O . PHE A 1 156 ? 12.268 19.564 24.285 1.00 12.00 154 PHE A O 1
ATOM 1204 N N . GLU A 1 157 ? 10.830 20.942 25.350 1.00 10.37 155 GLU A N 1
ATOM 1205 C CA . GLU A 1 157 ? 9.671 20.069 25.228 1.00 9.95 155 GLU A CA 1
ATOM 1206 C C . GLU A 1 157 ? 8.784 20.585 24.101 1.00 11.45 155 GLU A C 1
ATOM 1207 O O . GLU A 1 157 ? 8.224 21.679 24.198 1.00 12.32 155 GLU A O 1
ATOM 1213 N N . SER A 1 158 ? 8.651 19.791 23.045 1.00 11.34 156 SER A N 1
ATOM 1214 C CA . SER A 1 158 ? 8.001 20.204 21.810 1.00 11.08 156 SER A CA 1
ATOM 1215 C C . SER A 1 158 ? 6.611 19.586 21.693 1.00 12.34 156 SER A C 1
ATOM 1216 O O . SER A 1 158 ? 6.416 18.410 22.000 1.00 12.36 156 SER A O 1
ATOM 1219 N N . LEU A 1 159 ? 5.646 20.373 21.225 1.00 11.92 157 LEU A N 1
ATOM 1220 C CA . LEU A 1 159 ? 4.372 19.829 20.760 1.00 11.65 157 LEU A CA 1
ATOM 1221 C C . LEU A 1 159 ? 4.064 20.494 19.426 1.00 12.43 157 LEU A C 1
ATOM 1222 O O . LEU A 1 159 ? 3.540 21.620 19.399 1.00 13.76 157 LEU A O 1
ATOM 1227 N N . PRO A 1 160 ? 4.379 19.851 18.304 1.00 12.44 158 PRO A N 1
ATOM 1228 C CA . PRO A 1 160 ? 4.153 20.502 17.008 1.00 13.38 158 PRO A CA 1
ATOM 1229 C C . PRO A 1 160 ? 2.672 20.687 16.711 1.00 14.12 158 PRO A C 1
ATOM 1230 O O . PRO A 1 160 ? 1.823 19.905 17.143 1.00 15.42 158 PRO A O 1
ATOM 1234 N N . TYR A 1 161 ? 2.368 21.747 15.966 1.00 14.59 159 TYR A N 1
ATOM 1235 C CA . TYR A 1 161 ? 1.043 21.931 15.391 1.00 14.04 159 TYR A CA 1
ATOM 1236 C C . TYR A 1 161 ? 1.099 21.613 13.900 1.00 13.57 159 TYR A C 1
ATOM 1237 O O . TYR A 1 161 ? 2.158 21.656 13.269 1.00 14.04 159 TYR A O 1
ATOM 1246 N N . LYS A 1 162 ? -0.054 21.281 13.335 1.00 13.80 160 LYS A N 1
ATOM 1247 C CA . LYS A 1 162 ? -0.085 20.712 11.996 1.00 14.41 160 LYS A CA 1
ATOM 1248 C C . LYS A 1 162 ? -0.947 21.534 11.052 1.00 14.65 160 LYS A C 1
ATOM 1249 O O . LYS A 1 162 ? -1.719 22.404 11.460 1.00 16.60 160 LYS A O 1
ATOM 1255 N N . VAL A 1 163 ? -0.791 21.249 9.764 1.00 15.31 161 VAL A N 1
ATOM 1256 C CA . VAL A 1 163 ? -1.741 21.754 8.780 1.00 17.01 161 VAL A CA 1
ATOM 1257 C C . VAL A 1 163 ? -2.999 20.890 8.781 1.00 19.73 161 VAL A C 1
ATOM 1258 O O . VAL A 1 163 ? -3.017 19.761 9.278 1.00 19.25 161 VAL A O 1
ATOM 1262 N N . ASN A 1 164 ? -4.066 21.438 8.200 1.00 21.33 162 ASN A N 1
ATOM 1263 C CA . ASN A 1 164 ? -5.262 20.660 7.922 1.00 24.86 162 ASN A CA 1
ATOM 1264 C C . ASN A 1 164 ? -4.923 19.573 6.909 1.00 28.21 162 ASN A C 1
ATOM 1265 O O . ASN A 1 164 ? -4.299 19.841 5.876 1.00 27.59 162 ASN A O 1
ATOM 1270 N N . SER A 1 165 ? -5.348 18.343 7.205 1.00 30.99 163 SER A N 1
ATOM 1271 C CA . SER A 1 165 ? -4.936 17.194 6.408 1.00 35.10 163 SER A CA 1
ATOM 1272 C C . SER A 1 165 ? -5.544 17.190 5.011 1.00 37.04 163 SER A C 1
ATOM 1273 O O . SER A 1 165 ? -5.045 16.468 4.139 1.00 38.58 163 SER A O 1
ATOM 1276 N N . THR A 1 166 ? -6.600 17.968 4.771 1.00 36.33 164 THR A N 1
ATOM 1277 C CA . THR A 1 166 ? -7.201 18.046 3.442 1.00 36.35 164 THR A CA 1
ATOM 1278 C C . THR A 1 166 ? -6.838 19.318 2.681 1.00 33.98 164 THR A C 1
ATOM 1279 O O . THR A 1 166 ? -6.564 19.250 1.477 1.00 35.24 164 THR A O 1
ATOM 1283 N N . THR A 1 167 ? -6.811 20.478 3.341 1.00 30.01 165 THR A N 1
ATOM 1284 C CA . THR A 1 167 ? -6.522 21.718 2.628 1.00 27.10 165 THR A CA 1
ATOM 1285 C C . THR A 1 167 ? -5.034 22.039 2.545 1.00 25.01 165 THR A C 1
ATOM 1286 O O . THR A 1 167 ? -4.619 22.748 1.621 1.00 25.57 165 THR A O 1
ATOM 1290 N N . GLY A 1 168 ? -4.224 21.550 3.484 1.00 22.01 166 GLY A N 1
ATOM 1291 C CA . GLY A 1 168 ? -2.821 21.898 3.518 1.00 20.01 166 GLY A CA 1
ATOM 1292 C C . GLY A 1 168 ? -2.507 23.220 4.188 1.00 18.50 166 GLY A C 1
ATOM 1293 O O . GLY A 1 168 ? -1.328 23.559 4.327 1.00 18.43 166 GLY A O 1
ATOM 1294 N N . TYR A 1 169 ? -3.517 23.984 4.594 1.00 18.95 167 TYR A N 1
ATOM 1295 C CA . TYR A 1 169 ? -3.300 25.222 5.323 1.00 19.48 167 TYR A CA 1
ATOM 1296 C C . TYR A 1 169 ? -3.200 24.930 6.811 1.00 18.50 167 TYR A C 1
ATOM 1297 O O . TYR A 1 169 ? -3.789 23.970 7.316 1.00 18.73 167 TYR A O 1
ATOM 1306 N N . ILE A 1 170 ? -2.443 25.777 7.511 1.00 17.59 168 ILE A N 1
ATOM 1307 C CA . ILE A 1 170 ? -2.312 25.641 8.957 1.00 18.47 168 ILE A CA 1
ATOM 1308 C C . ILE A 1 170 ? -3.693 25.578 9.585 1.00 19.04 168 ILE A C 1
ATOM 1309 O O . ILE A 1 170 ? -4.585 26.360 9.240 1.00 19.20 168 ILE A O 1
ATOM 1314 N N . ASP A 1 171 ? -3.883 24.621 10.491 1.00 18.72 169 ASP A N 1
ATOM 1315 C CA . ASP A 1 171 ? -5.146 24.488 11.215 1.00 20.01 169 ASP A CA 1
ATOM 1316 C C . ASP A 1 171 ? -5.041 25.388 12.440 1.00 18.63 169 ASP A C 1
ATOM 1317 O O . ASP A 1 171 ? -4.540 24.989 13.491 1.00 18.20 169 ASP A O 1
ATOM 1322 N N . TYR A 1 172 ? -5.514 26.630 12.293 1.00 19.26 170 TYR A N 1
ATOM 1323 C CA . TYR A 1 172 ? -5.399 27.609 13.372 1.00 20.00 170 TYR A CA 1
ATOM 1324 C C . TYR A 1 172 ? -6.278 27.252 14.565 1.00 20.54 170 TYR A C 1
ATOM 1325 O O . TYR A 1 172 ? -5.926 27.574 15.705 1.00 20.44 170 TYR A O 1
ATOM 1334 N N . ASP A 1 173 ? -7.410 26.585 14.335 1.00 20.52 171 ASP A N 1
ATOM 1335 C CA . ASP A 1 173 ? -8.250 26.170 15.455 1.00 21.28 171 ASP A CA 1
ATOM 1336 C C . ASP A 1 173 ? -7.568 25.093 16.291 1.00 19.75 171 ASP A C 1
ATOM 1337 O O . ASP A 1 173 ? -7.600 25.148 17.526 1.00 20.22 171 ASP A O 1
ATOM 1342 N N . ARG A 1 174 ? -6.951 24.100 15.643 1.00 18.53 172 ARG A N 1
ATOM 1343 C CA . ARG A 1 174 ? -6.228 23.077 16.395 1.00 19.14 172 ARG A CA 1
ATOM 1344 C C . ARG A 1 174 ? -4.985 23.649 17.053 1.00 17.29 172 ARG A C 1
ATOM 1345 O O . ARG A 1 174 ? -4.618 23.217 18.150 1.00 16.97 172 ARG A O 1
ATOM 1353 N N . LEU A 1 175 ? -4.330 24.614 16.404 1.00 16.56 173 LEU A N 1
ATOM 1354 C CA . LEU A 1 175 ? -3.209 25.303 17.035 1.00 15.60 173 LEU A CA 1
ATOM 1355 C C . LEU A 1 175 ? -3.640 25.945 18.347 1.00 15.23 173 LEU A C 1
ATOM 1356 O O . LEU A 1 175 ? -2.988 25.771 19.385 1.00 15.49 173 LEU A O 1
ATOM 1361 N N . GLU A 1 176 ? -4.748 26.692 18.321 1.00 16.10 174 GLU A N 1
ATOM 1362 C CA . GLU A 1 176 ? -5.211 27.355 19.533 1.00 16.97 174 GLU A CA 1
ATOM 1363 C C . GLU A 1 176 ? -5.604 26.346 20.608 1.00 16.19 174 GLU A C 1
ATOM 1364 O O . GLU A 1 176 ? -5.228 26.497 21.779 1.00 15.78 174 GLU A O 1
ATOM 1370 N N . GLU A 1 177 ? -6.345 25.300 20.226 1.00 16.88 175 GLU A N 1
ATOM 1371 C CA . GLU A 1 177 ? -6.757 24.287 21.191 1.00 18.52 175 GLU A CA 1
ATOM 1372 C C . GLU A 1 177 ? -5.548 23.624 21.837 1.00 17.48 175 GLU A C 1
ATOM 1373 O O . GLU A 1 177 ? -5.499 23.448 23.061 1.00 17.21 175 GLU A O 1
ATOM 1379 N N . LYS A 1 178 ? -4.557 23.245 21.022 1.00 17.84 176 LYS A N 1
ATOM 1380 C CA . LYS A 1 178 ? -3.357 22.610 21.555 1.00 18.26 176 LYS A CA 1
ATOM 1381 C C . LYS A 1 178 ? -2.600 23.551 22.475 1.00 16.33 176 LYS A C 1
ATOM 1382 O O . LYS A 1 178 ? -2.094 23.133 23.525 1.00 15.91 176 LYS A O 1
ATOM 1388 N N . ALA A 1 179 ? -2.472 24.817 22.076 1.00 15.82 177 ALA A N 1
ATOM 1389 C CA . ALA A 1 179 ? -1.715 25.770 22.880 1.00 16.75 177 ALA A CA 1
ATOM 1390 C C . ALA A 1 179 ? -2.379 26.002 24.229 1.00 15.76 177 ALA A C 1
ATOM 1391 O O . ALA A 1 179 ? -1.694 26.167 25.244 1.00 15.65 177 ALA A O 1
ATOM 1393 N N . LEU A 1 180 ? -3.714 26.018 24.264 1.00 14.27 178 LEU A N 1
ATOM 1394 C CA . LEU A 1 180 ? -4.402 26.215 25.536 1.00 14.35 178 LEU A CA 1
ATOM 1395 C C . LEU A 1 180 ? -4.264 25.008 26.460 1.00 14.96 178 LEU A C 1
ATOM 1396 O O . LEU A 1 180 ? -4.313 25.169 27.684 1.00 16.59 178 LEU A O 1
ATOM 1401 N N . ASP A 1 181 ? -4.113 23.801 25.901 1.00 13.88 179 ASP A N 1
ATOM 1402 C CA . ASP A 1 181 ? -3.916 22.604 26.718 1.00 13.37 179 ASP A CA 1
ATOM 1403 C C . ASP A 1 181 ? -2.458 22.442 27.137 1.00 12.74 179 ASP A C 1
ATOM 1404 O O . ASP A 1 181 ? -2.177 22.129 28.303 1.00 14.41 179 ASP A O 1
ATOM 1409 N N . PHE A 1 182 ? -1.527 22.645 26.196 1.00 12.72 180 PHE A N 1
ATOM 1410 C CA . PHE A 1 182 ? -0.102 22.379 26.408 1.00 12.55 180 PHE A CA 1
ATOM 1411 C C . PHE A 1 182 ? 0.595 23.529 27.126 1.00 12.87 180 PHE A C 1
ATOM 1412 O O . PHE A 1 182 ? 1.575 23.304 27.853 1.00 13.88 180 PHE A O 1
ATOM 1420 N N . ARG A 1 183 ? 0.099 24.754 26.955 1.00 13.03 181 ARG A N 1
ATOM 1421 C CA . ARG A 1 183 ? 0.630 25.950 27.607 1.00 13.84 181 ARG A CA 1
ATOM 1422 C C . ARG A 1 183 ? 2.114 26.129 27.295 1.00 13.88 181 ARG A C 1
ATOM 1423 O O . ARG A 1 183 ? 2.959 26.078 28.200 1.00 13.55 181 ARG A O 1
ATOM 1431 N N . PRO A 1 184 ? 2.470 26.340 26.031 1.00 13.59 182 PRO A N 1
ATOM 1432 C CA . PRO A 1 184 ? 3.883 26.522 25.690 1.00 13.13 182 PRO A CA 1
ATOM 1433 C C . PRO A 1 184 ? 4.381 27.875 26.174 1.00 12.85 182 PRO A C 1
ATOM 1434 O O . PRO A 1 184 ? 3.624 28.840 26.304 1.00 14.36 182 PRO A O 1
ATOM 1438 N N . LYS A 1 185 ? 5.680 27.933 26.454 1.00 12.73 183 LYS A N 1
ATOM 1439 C CA . LYS A 1 185 ? 6.309 29.210 26.741 1.00 12.74 183 LYS A CA 1
ATOM 1440 C C . LYS A 1 185 ? 6.627 29.977 25.462 1.00 13.29 183 LYS A C 1
ATOM 1441 O O . LYS A 1 185 ? 6.734 31.210 25.490 1.00 14.93 183 LYS A O 1
ATOM 1447 N N . LEU A 1 186 ? 6.774 29.276 24.342 1.00 13.40 184 LEU A N 1
ATOM 1448 C CA . LEU A 1 186 ? 7.174 29.908 23.094 1.00 12.51 184 LEU A CA 1
ATOM 1449 C C . LEU A 1 186 ? 6.439 29.225 21.955 1.00 14.06 184 LEU A C 1
ATOM 1450 O O . LEU A 1 186 ? 6.404 27.994 21.892 1.00 13.85 184 LEU A O 1
ATOM 1455 N N . ILE A 1 187 ? 5.836 30.017 21.071 1.00 13.39 185 ILE A N 1
ATOM 1456 C CA . ILE A 1 187 ? 5.242 29.510 19.841 1.00 12.44 185 ILE A CA 1
ATOM 1457 C C . ILE A 1 187 ? 6.091 30.010 18.683 1.00 13.51 185 ILE A C 1
ATOM 1458 O O . ILE A 1 187 ? 6.453 31.195 18.638 1.00 14.16 185 ILE A O 1
ATOM 1463 N N . ILE A 1 188 ? 6.428 29.100 17.766 1.00 12.97 186 ILE A N 1
ATOM 1464 C CA . ILE A 1 188 ? 7.264 29.389 16.608 1.00 12.94 186 ILE A CA 1
ATOM 1465 C C . ILE A 1 188 ? 6.392 29.312 15.369 1.00 13.25 186 ILE A C 1
ATOM 1466 O O . ILE A 1 188 ? 5.596 28.378 15.219 1.00 14.10 186 ILE A O 1
ATOM 1471 N N . CYS A 1 189 ? 6.547 30.292 14.484 1.00 13.48 187 CYS A N 1
ATOM 1472 C CA . CYS A 1 189 ? 5.929 30.281 13.168 1.00 13.07 187 CYS A CA 1
ATOM 1473 C C . CYS A 1 189 ? 7.015 30.505 12.124 1.00 13.27 187 CYS A C 1
ATOM 1474 O O . CYS A 1 189 ? 8.181 30.730 12.451 1.00 13.62 187 CYS A O 1
ATOM 1477 N N . GLY A 1 190 ? 6.628 30.448 10.856 1.00 12.76 188 GLY A N 1
ATOM 1478 C CA . GLY A 1 190 ? 7.590 30.317 9.779 1.00 12.27 188 GLY A CA 1
ATOM 1479 C C . GLY A 1 190 ? 7.917 28.859 9.495 1.00 13.45 188 GLY A C 1
ATOM 1480 O O . GLY A 1 190 ? 7.740 27.976 10.333 1.00 14.45 188 GLY A O 1
ATOM 1481 N N . GLY A 1 191 ? 8.397 28.599 8.278 1.00 14.29 189 GLY A N 1
ATOM 1482 C CA . GLY A 1 191 ? 8.615 27.213 7.906 1.00 14.29 189 GLY A CA 1
ATOM 1483 C C . GLY A 1 191 ? 9.616 27.005 6.788 1.00 14.13 189 GLY A C 1
ATOM 1484 O O . GLY A 1 191 ? 10.172 27.948 6.221 1.00 14.17 189 GLY A O 1
ATOM 1485 N N . SER A 1 192 ? 9.825 25.727 6.473 1.00 13.89 190 SER A N 1
ATOM 1486 C CA . SER A 1 192 ? 10.765 25.278 5.451 1.00 13.99 190 SER A CA 1
ATOM 1487 C C . SER A 1 192 ? 10.087 24.829 4.169 1.00 13.88 190 SER A C 1
ATOM 1488 O O . SER A 1 192 ? 10.688 24.933 3.096 1.00 14.35 190 SER A O 1
ATOM 1491 N N . ALA A 1 193 ? 8.851 24.335 4.251 1.00 13.32 191 ALA A N 1
ATOM 1492 C CA . ALA A 1 193 ? 8.187 23.813 3.063 1.00 14.26 191 ALA A CA 1
ATOM 1493 C C . ALA A 1 193 ? 6.702 24.152 3.053 1.00 15.37 191 ALA A C 1
ATOM 1494 O O . ALA A 1 193 ? 5.920 23.444 2.414 1.00 18.86 191 ALA A O 1
ATOM 1496 N N . TYR A 1 194 ? 6.298 25.209 3.747 1.00 14.63 192 TYR A N 1
ATOM 1497 C CA . TYR A 1 194 ? 4.912 25.651 3.734 1.00 14.46 192 TYR A CA 1
ATOM 1498 C C . TYR A 1 194 ? 4.741 26.648 2.597 1.00 15.62 192 TYR A C 1
ATOM 1499 O O . TYR A 1 194 ? 5.446 27.666 2.572 1.00 17.67 192 TYR A O 1
ATOM 1508 N N . PRO A 1 195 ? 3.857 26.389 1.631 1.00 15.92 193 PRO A N 1
ATOM 1509 C CA . PRO A 1 195 ? 3.797 27.230 0.427 1.00 16.46 193 PRO A CA 1
ATOM 1510 C C . PRO A 1 195 ? 2.855 28.417 0.529 1.00 17.02 193 PRO A C 1
ATOM 1511 O O . PRO A 1 195 ? 2.507 29.006 -0.498 1.00 19.32 193 PRO A O 1
ATOM 1515 N N . ARG A 1 196 ? 2.424 28.786 1.730 1.00 16.77 194 ARG A N 1
ATOM 1516 C CA . ARG A 1 196 ? 1.478 29.878 1.888 1.00 16.68 194 ARG A CA 1
ATOM 1517 C C . ARG A 1 196 ? 2.022 30.897 2.879 1.00 16.92 194 ARG A C 1
ATOM 1518 O O . ARG A 1 196 ? 2.986 30.640 3.608 1.00 17.61 194 ARG A O 1
ATOM 1526 N N . ASP A 1 197 ? 1.413 32.077 2.884 1.00 18.43 195 ASP A N 1
ATOM 1527 C CA . ASP A 1 197 ? 1.790 33.081 3.865 1.00 18.34 195 ASP A CA 1
ATOM 1528 C C . ASP A 1 197 ? 1.201 32.723 5.228 1.00 18.98 195 ASP A C 1
ATOM 1529 O O . ASP A 1 197 ? 0.443 31.762 5.378 1.00 19.63 195 ASP A O 1
ATOM 1534 N N . TRP A 1 198 ? 1.553 33.515 6.235 1.00 18.06 196 TRP A N 1
ATOM 1535 C CA . TRP A 1 198 ? 1.259 33.214 7.628 1.00 18.54 196 TRP A CA 1
ATOM 1536 C C . TRP A 1 198 ? 0.350 34.283 8.208 1.00 19.78 196 TRP A C 1
ATOM 1537 O O . TRP A 1 198 ? 0.558 35.476 7.980 1.00 20.98 196 TRP A O 1
ATOM 1548 N N . ASP A 1 199 ? -0.654 33.851 8.971 1.00 19.29 197 ASP A N 1
ATOM 1549 C CA . ASP A 1 199 ? -1.532 34.785 9.668 1.00 21.26 197 ASP A CA 1
ATOM 1550 C C . ASP A 1 199 ? -0.886 35.102 11.011 1.00 18.52 197 ASP A C 1
ATOM 1551 O O . ASP A 1 199 ? -1.251 34.565 12.057 1.00 18.53 197 ASP A O 1
ATOM 1556 N N . TYR A 1 200 ? 0.099 36.004 10.971 1.00 18.39 198 TYR A N 1
ATOM 1557 C CA . TYR A 1 200 ? 0.789 36.368 12.205 1.00 18.43 198 TYR A CA 1
ATOM 1558 C C . TYR A 1 200 ? -0.163 36.981 13.219 1.00 19.48 198 TYR A C 1
ATOM 1559 O O . TYR A 1 200 ? 0.041 36.828 14.427 1.00 19.57 198 TYR A O 1
ATOM 1568 N N . LYS A 1 201 ? -1.205 37.676 12.754 1.00 21.34 199 LYS A N 1
ATOM 1569 C CA . LYS A 1 201 ? -2.175 38.248 13.679 1.00 21.65 199 LYS A CA 1
ATOM 1570 C C . LYS A 1 201 ? -2.853 37.161 14.508 1.00 21.03 199 LYS A C 1
ATOM 1571 O O . LYS A 1 201 ? -2.977 37.283 15.733 1.00 21.03 199 LYS A O 1
ATOM 1577 N N . ARG A 1 202 ? -3.279 36.075 13.861 1.00 19.79 200 ARG A N 1
ATOM 1578 C CA . ARG A 1 202 ? -3.885 34.974 14.602 1.00 19.18 200 ARG A CA 1
ATOM 1579 C C . ARG A 1 202 ? -2.865 34.307 15.514 1.00 19.09 200 ARG A C 1
ATOM 1580 O O . ARG A 1 202 ? -3.195 33.902 16.635 1.00 20.13 200 ARG A O 1
ATOM 1588 N N . PHE A 1 203 ? -1.615 34.193 15.059 1.00 17.97 201 PHE A N 1
ATOM 1589 C CA . PHE A 1 203 ? -0.583 33.647 15.934 1.00 16.81 201 PHE A CA 1
ATOM 1590 C C . PHE A 1 203 ? -0.421 34.497 17.186 1.00 16.90 201 PHE A C 1
ATOM 1591 O O . PHE A 1 203 ? -0.255 33.965 18.294 1.00 16.69 201 PHE A O 1
ATOM 1599 N N . ARG A 1 204 ? -0.479 35.822 17.031 1.00 16.91 202 ARG A N 1
ATOM 1600 C CA . ARG A 1 204 ? -0.388 36.712 18.184 1.00 17.58 202 ARG A CA 1
ATOM 1601 C C . ARG A 1 204 ? -1.593 36.545 19.098 1.00 18.61 202 ARG A C 1
ATOM 1602 O O . ARG A 1 204 ? -1.456 36.554 20.326 1.00 18.93 202 ARG A O 1
ATOM 1610 N N . GLU A 1 205 ? -2.781 36.365 18.520 1.00 19.27 203 GLU A N 1
ATOM 1611 C CA . GLU A 1 205 ? -3.964 36.139 19.345 1.00 20.96 203 GLU A CA 1
ATOM 1612 C C . GLU A 1 205 ? -3.841 34.847 20.143 1.00 19.73 203 GLU A C 1
ATOM 1613 O O . GLU A 1 205 ? -4.187 34.804 21.332 1.00 19.97 203 GLU A O 1
ATOM 1619 N N . VAL A 1 206 ? -3.320 33.790 19.518 1.00 18.20 204 VAL A N 1
ATOM 1620 C CA . VAL A 1 206 ? -3.133 32.529 20.227 1.00 18.46 204 VAL A CA 1
ATOM 1621 C C . VAL A 1 206 ? -2.071 32.681 21.307 1.00 17.94 204 VAL A C 1
ATOM 1622 O O . VAL A 1 206 ? -2.248 32.233 22.447 1.00 18.34 204 VAL A O 1
ATOM 1626 N N . ALA A 1 207 ? -0.949 33.319 20.962 1.00 16.97 205 ALA A N 1
ATOM 1627 C CA . ALA A 1 207 ? 0.132 33.495 21.926 1.00 17.08 205 ALA A CA 1
ATOM 1628 C C . ALA A 1 207 ? -0.342 34.286 23.139 1.00 17.40 205 ALA A C 1
ATOM 1629 O O . ALA A 1 207 ? -0.024 33.936 24.281 1.00 18.96 205 ALA A O 1
ATOM 1631 N N . ASP A 1 208 ? -1.136 35.334 22.915 1.00 17.55 206 ASP A N 1
ATOM 1632 C CA . ASP A 1 208 ? -1.642 36.116 24.040 1.00 18.47 206 ASP A CA 1
ATOM 1633 C C . ASP A 1 208 ? -2.614 35.305 24.889 1.00 19.19 206 ASP A C 1
ATOM 1634 O O . ASP A 1 208 ? -2.642 35.453 26.117 1.00 20.31 206 ASP A O 1
ATOM 1639 N N . LYS A 1 209 ? -3.421 34.445 24.259 1.00 19.25 207 LYS A N 1
ATOM 1640 C CA . LYS A 1 209 ? -4.388 33.658 25.023 1.00 20.71 207 LYS A CA 1
ATOM 1641 C C . LYS A 1 209 ? -3.714 32.664 25.953 1.00 21.10 207 LYS A C 1
ATOM 1642 O O . LYS A 1 209 ? -4.281 32.306 26.991 1.00 21.52 207 LYS A O 1
ATOM 1648 N N . CYS A 1 210 ? -2.521 32.193 25.607 1.00 21.16 208 CYS A N 1
ATOM 1649 C CA . CYS A 1 210 ? -1.844 31.207 26.435 1.00 20.87 208 CYS A CA 1
ATOM 1650 C C . CYS A 1 210 ? -0.597 31.764 27.109 1.00 22.33 208 CYS A C 1
ATOM 1651 O O . CYS A 1 210 ? 0.133 31.012 27.764 1.00 25.04 208 CYS A O 1
ATOM 1654 N N . GLY A 1 211 ? -0.347 33.064 26.975 1.00 21.64 209 GLY A N 1
ATOM 1655 C CA . GLY A 1 211 ? 0.791 33.685 27.628 1.00 21.77 209 GLY A CA 1
ATOM 1656 C C . GLY A 1 211 ? 2.139 33.305 27.060 1.00 20.28 209 GLY A C 1
ATOM 1657 O O . GLY A 1 211 ? 3.141 33.340 27.785 1.00 22.38 209 GLY A O 1
ATOM 1658 N N . ALA A 1 212 ? 2.199 32.952 25.780 1.00 17.29 210 ALA A N 1
ATOM 1659 C CA . ALA A 1 212 ? 3.448 32.534 25.158 1.00 16.12 210 ALA A CA 1
ATOM 1660 C C . ALA A 1 212 ? 4.154 33.703 24.485 1.00 15.52 210 ALA A C 1
ATOM 1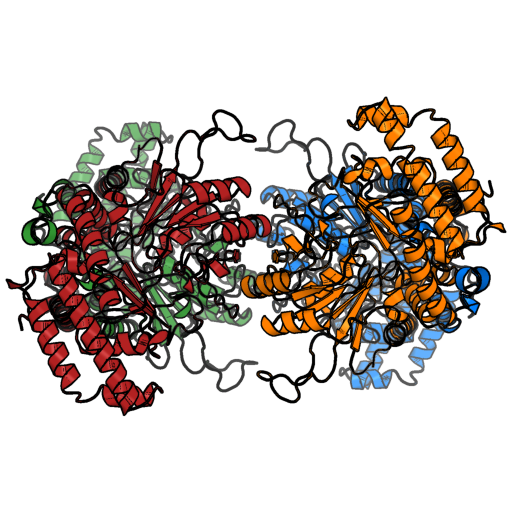661 O O . ALA A 1 212 ? 3.529 34.687 24.080 1.00 16.26 210 ALA A O 1
ATOM 1663 N N . LEU A 1 213 ? 5.474 33.583 24.372 1.00 14.16 211 LEU A N 1
ATOM 1664 C CA . LEU A 1 213 ? 6.227 34.400 23.433 1.00 14.65 211 LEU A CA 1
ATOM 1665 C C . LEU A 1 213 ? 5.961 33.895 22.019 1.00 14.08 211 LEU A C 1
ATOM 1666 O O . LEU A 1 213 ? 5.617 32.727 21.813 1.00 14.02 211 LEU A O 1
ATOM 1671 N N . LEU A 1 214 ? 6.107 34.787 21.039 1.00 14.42 212 LEU A N 1
ATOM 1672 C CA . LEU A 1 214 ? 5.863 34.458 19.638 1.00 13.56 212 LEU A CA 1
ATOM 1673 C C . LEU A 1 214 ? 7.110 34.772 18.827 1.00 12.91 212 LEU A C 1
ATOM 1674 O O . LEU A 1 214 ? 7.555 35.925 18.785 1.00 15.05 212 LEU A O 1
ATOM 1679 N N . LEU A 1 215 ? 7.666 33.750 18.184 1.00 12.11 213 LEU A N 1
ATOM 1680 C CA . LEU A 1 215 ? 8.862 33.887 17.370 1.00 12.87 213 LEU A CA 1
ATOM 1681 C C . LEU A 1 215 ? 8.533 33.466 15.945 1.00 13.25 213 LEU A C 1
ATOM 1682 O O . LEU A 1 215 ? 7.885 32.438 15.728 1.00 15.10 213 LEU A O 1
ATOM 1687 N N . CYS A 1 216 ? 9.000 34.240 14.970 1.00 13.29 214 CYS A N 1
ATOM 1688 C CA . CYS A 1 216 ? 8.925 33.835 13.574 1.00 13.55 214 CYS A CA 1
ATOM 1689 C C . CYS A 1 216 ? 10.320 33.515 13.070 1.00 12.78 214 CYS A C 1
ATOM 1690 O O . CYS A 1 216 ? 11.248 34.301 13.260 1.00 13.32 214 CYS A O 1
ATOM 1693 N N . ASP A 1 217 ? 10.457 32.364 12.436 1.00 11.61 215 ASP A N 1
ATOM 1694 C CA . ASP A 1 217 ? 11.681 31.992 11.741 1.00 11.51 215 ASP A CA 1
ATOM 1695 C C . ASP A 1 217 ? 11.406 32.209 10.258 1.00 13.32 215 ASP A C 1
ATOM 1696 O O . ASP A 1 217 ? 10.808 31.358 9.595 1.00 13.85 215 ASP A O 1
ATOM 1701 N N . MET A 1 218 ? 11.853 33.348 9.735 1.00 13.99 216 MET A N 1
ATOM 1702 C CA . MET A 1 218 ? 11.582 33.715 8.350 1.00 12.88 216 MET A CA 1
ATOM 1703 C C . MET A 1 218 ? 12.693 33.303 7.391 1.00 12.95 216 MET A C 1
ATOM 1704 O O . MET A 1 218 ? 12.757 33.846 6.287 1.00 13.73 216 MET A O 1
ATOM 1709 N N . ALA A 1 219 ? 13.559 32.361 7.786 1.00 12.76 217 ALA A N 1
ATOM 1710 C CA . ALA A 1 219 ? 14.724 31.987 6.983 1.00 12.45 217 ALA A CA 1
ATOM 1711 C C . ALA A 1 219 ? 14.442 31.907 5.483 1.00 11.98 217 ALA A C 1
ATOM 1712 O O . ALA A 1 219 ? 15.123 32.545 4.674 1.00 14.26 217 ALA A O 1
ATOM 1714 N N . HIS A 1 220 ? 13.430 31.135 5.090 1.00 12.97 218 HIS A N 1
ATOM 1715 C CA . HIS A 1 220 ? 13.200 30.911 3.662 1.00 14.17 218 HIS A CA 1
ATOM 1716 C C . HIS A 1 220 ? 12.772 32.175 2.935 1.00 15.65 218 HIS A C 1
ATOM 1717 O O . HIS A 1 220 ? 13.237 32.438 1.820 1.00 16.35 218 HIS A O 1
ATOM 1724 N N . THR A 1 221 ? 11.870 32.949 3.527 1.00 14.75 219 THR A N 1
ATOM 1725 C CA . THR A 1 221 ? 11.234 34.061 2.838 1.00 15.40 219 THR A CA 1
ATOM 1726 C C . THR A 1 221 ? 11.819 35.413 3.220 1.00 14.79 219 THR A C 1
ATOM 1727 O O . THR A 1 221 ? 11.269 36.443 2.819 1.00 16.05 219 THR A O 1
ATOM 1731 N N . SER A 1 222 ? 12.929 35.432 3.969 1.00 14.60 220 SER A N 1
ATOM 1732 C CA . SER A 1 222 ? 13.480 36.693 4.465 1.00 14.77 220 SER A CA 1
ATOM 1733 C C . SER A 1 222 ? 13.711 37.710 3.348 1.00 15.28 220 SER A C 1
ATOM 1734 O O . SER A 1 222 ? 13.496 38.909 3.543 1.00 16.12 220 SER A O 1
ATOM 1737 N N . GLY A 1 223 ? 14.150 37.257 2.171 1.00 15.54 221 GLY A N 1
ATOM 1738 C CA . GLY A 1 223 ? 14.310 38.183 1.062 1.00 16.85 221 GLY A CA 1
ATOM 1739 C C . GLY A 1 223 ? 12.987 38.794 0.640 1.00 17.23 221 GLY A C 1
ATOM 1740 O O . GLY A 1 223 ? 12.905 39.994 0.351 1.00 16.83 221 GLY A O 1
ATOM 1741 N N . LEU A 1 224 ? 11.928 37.976 0.611 1.00 17.41 222 LEU A N 1
ATOM 1742 C CA . LEU A 1 224 ? 10.603 38.490 0.291 1.00 17.33 222 LEU A CA 1
ATOM 1743 C C . LEU A 1 224 ? 10.106 39.439 1.370 1.00 16.75 222 LEU A C 1
ATOM 1744 O O . LEU A 1 224 ? 9.416 40.421 1.068 1.00 16.87 222 LEU A O 1
ATOM 1749 N N . VAL A 1 225 ? 10.431 39.153 2.637 1.00 15.76 223 VAL A N 1
ATOM 1750 C CA . VAL A 1 225 ? 10.048 40.048 3.729 1.00 16.29 223 VAL A CA 1
ATOM 1751 C C . VAL A 1 225 ? 10.749 41.393 3.584 1.00 17.54 223 VAL A C 1
ATOM 1752 O O . VAL A 1 225 ? 10.135 42.452 3.757 1.00 18.36 223 VAL A O 1
ATOM 1756 N N . ALA A 1 226 ? 12.051 41.372 3.277 1.00 18.15 224 ALA A N 1
ATOM 1757 C CA . ALA A 1 226 ? 12.786 42.621 3.104 1.00 18.21 224 ALA A CA 1
ATOM 1758 C C . ALA A 1 226 ? 12.187 43.458 1.981 1.00 18.62 224 ALA A C 1
ATOM 1759 O O . ALA A 1 226 ? 12.129 44.690 2.071 1.00 19.19 224 ALA A O 1
ATOM 1761 N N . ALA A 1 227 ? 11.722 42.801 0.924 1.00 17.85 225 ALA A N 1
ATOM 1762 C CA . ALA A 1 227 ? 11.132 43.465 -0.225 1.00 18.08 225 ALA A CA 1
ATOM 1763 C C . ALA A 1 227 ? 9.674 43.838 -0.005 1.00 19.37 225 ALA A C 1
ATOM 1764 O O . ALA A 1 227 ? 9.047 44.383 -0.924 1.00 20.49 225 ALA A O 1
ATOM 1766 N N . GLN A 1 228 ? 9.126 43.555 1.179 1.00 19.40 226 GLN A N 1
ATOM 1767 C CA . GLN A 1 228 ? 7.727 43.844 1.494 1.00 19.07 226 GLN A CA 1
ATOM 1768 C C . GLN A 1 228 ? 6.778 43.148 0.519 1.00 19.42 226 GLN A C 1
ATOM 1769 O O . GLN A 1 228 ? 5.759 43.706 0.103 1.00 22.00 226 GLN A O 1
ATOM 1775 N N . GLU A 1 229 ? 7.124 41.913 0.147 1.00 19.59 227 GLU A N 1
ATOM 1776 C CA . GLU A 1 229 ? 6.336 41.109 -0.782 1.00 21.69 227 GLU A CA 1
ATOM 1777 C C . GLU A 1 229 ? 5.547 39.992 -0.108 1.00 21.71 227 GLU A C 1
ATOM 1778 O O . GLU A 1 229 ? 4.774 39.306 -0.787 1.00 23.41 227 GLU A O 1
ATOM 1784 N N . VAL A 1 230 ? 5.748 39.766 1.189 1.00 20.75 228 VAL A N 1
ATOM 1785 C CA . VAL A 1 230 ? 4.912 38.875 1.990 1.00 19.28 228 VAL A CA 1
ATOM 1786 C C . VAL A 1 230 ? 4.653 39.570 3.320 1.00 20.25 228 VAL A C 1
ATOM 1787 O O . VAL A 1 230 ? 5.228 40.619 3.613 1.00 21.10 228 VAL A O 1
ATOM 1791 N N . ASN A 1 231 ? 3.766 38.977 4.122 1.00 21.06 229 ASN A N 1
ATOM 1792 C CA . ASN A 1 231 ? 3.420 39.554 5.418 1.00 20.38 229 ASN A CA 1
ATOM 1793 C C . ASN A 1 231 ? 4.667 39.708 6.280 1.00 19.14 229 ASN A C 1
ATOM 1794 O O . ASN A 1 231 ? 5.518 38.815 6.335 1.00 18.61 229 ASN A O 1
ATOM 1799 N N . SER A 1 232 ? 4.767 40.844 6.968 1.00 19.34 230 SER A N 1
ATOM 1800 C CA . SER A 1 232 ? 5.910 41.090 7.838 1.00 19.11 230 SER A CA 1
ATOM 1801 C C . SER A 1 232 ? 5.656 40.497 9.214 1.00 18.24 230 SER A C 1
ATOM 1802 O O . SER A 1 232 ? 4.710 40.921 9.894 1.00 19.12 230 SER A O 1
ATOM 1805 N N . PRO A 1 233 ? 6.483 39.557 9.676 1.00 17.47 231 PRO A N 1
ATOM 1806 C CA . PRO A 1 233 ? 6.307 39.023 11.037 1.00 15.84 231 PRO A CA 1
ATOM 1807 C C . PRO A 1 233 ? 6.593 40.039 12.127 1.00 17.10 231 PRO A C 1
ATOM 1808 O O . PRO A 1 233 ? 6.130 39.853 13.259 1.00 17.77 231 PRO A O 1
ATOM 1812 N N . PHE A 1 234 ? 7.354 41.097 11.832 1.00 17.85 232 PHE A N 1
ATOM 1813 C CA . PHE A 1 234 ? 7.738 42.057 12.861 1.00 18.48 232 PHE A CA 1
ATOM 1814 C C . PHE A 1 234 ? 6.537 42.783 13.454 1.00 19.99 232 PHE A C 1
ATOM 1815 O O . PHE A 1 234 ? 6.610 43.256 14.593 1.00 22.12 232 PHE A O 1
ATOM 1823 N N . GLU A 1 235 ? 5.428 42.861 12.718 1.00 19.77 233 GLU A N 1
ATOM 1824 C CA A GLU A 1 235 ? 4.236 43.527 13.229 0.53 19.98 233 GLU A CA 1
ATOM 1825 C CA B GLU A 1 235 ? 4.245 43.535 13.239 0.47 20.71 233 GLU A CA 1
ATOM 1826 C C . GLU A 1 235 ? 3.689 42.830 14.469 1.00 19.70 233 GLU A C 1
ATOM 1827 O O . GLU A 1 235 ? 3.052 43.471 15.315 1.00 20.51 233 GLU A O 1
ATOM 1838 N N . TYR A 1 236 ? 3.937 41.528 14.607 1.00 18.25 234 TYR A N 1
ATOM 1839 C CA . TYR A 1 236 ? 3.274 40.732 15.634 1.00 19.50 234 TYR A CA 1
ATOM 1840 C C . TYR A 1 236 ? 4.188 39.879 16.493 1.00 18.59 234 TYR A C 1
ATOM 1841 O O . TYR A 1 236 ? 3.744 39.435 17.558 1.00 18.58 234 TYR A O 1
ATOM 1850 N N . CYS A 1 237 ? 5.425 39.624 16.085 1.00 16.17 235 CYS A N 1
ATOM 1851 C CA . CYS A 1 237 ? 6.275 38.680 16.792 1.00 15.07 235 CYS A CA 1
ATOM 1852 C C . CYS A 1 237 ? 7.216 39.403 17.745 1.00 15.19 235 CYS A C 1
ATOM 1853 O O . CYS A 1 237 ? 7.633 40.541 17.501 1.00 17.40 235 CYS A O 1
ATOM 1856 N N . ASP A 1 238 ? 7.532 38.721 18.851 1.00 15.39 236 ASP A N 1
ATOM 1857 C CA . ASP A 1 238 ? 8.497 39.234 19.821 1.00 14.60 236 ASP A CA 1
ATOM 1858 C C . ASP A 1 238 ? 9.918 39.114 19.294 1.00 13.47 236 ASP A C 1
ATOM 1859 O O . ASP A 1 238 ? 10.763 39.982 19.553 1.00 14.44 236 ASP A O 1
ATOM 1864 N N . ILE A 1 239 ? 10.205 38.015 18.595 1.00 14.22 237 ILE A N 1
ATOM 1865 C CA . ILE A 1 239 ? 11.539 37.668 18.125 1.00 13.46 237 ILE A CA 1
ATOM 1866 C C . ILE A 1 239 ? 11.381 37.157 16.703 1.00 13.46 237 ILE A C 1
ATOM 1867 O O . ILE A 1 239 ? 10.412 36.456 16.398 1.00 14.35 237 ILE A O 1
ATOM 1872 N N . VAL A 1 240 ? 12.302 37.539 15.822 1.00 12.08 238 VAL A N 1
ATOM 1873 C CA . VAL A 1 240 ? 12.328 37.024 14.458 1.00 12.52 238 VAL A CA 1
ATOM 1874 C C . VAL A 1 240 ? 13.735 36.513 14.184 1.00 12.68 238 VAL A C 1
ATOM 1875 O O . VAL A 1 240 ? 14.706 37.271 14.293 1.00 15.20 238 VAL A O 1
ATOM 1879 N N . THR A 1 241 ? 13.850 35.231 13.856 1.00 11.88 239 THR A N 1
ATOM 1880 C CA . THR A 1 241 ? 15.126 34.682 13.440 1.00 12.72 239 THR A CA 1
ATOM 1881 C C . THR A 1 241 ? 15.136 34.484 11.933 1.00 12.39 239 THR A C 1
ATOM 1882 O O . THR A 1 241 ? 14.090 34.473 11.275 1.00 12.38 239 THR A O 1
ATOM 1886 N N . THR A 1 242 ? 16.337 34.317 11.386 1.00 13.48 240 THR A N 1
ATOM 1887 C CA . THR A 1 242 ? 16.437 34.109 9.949 1.00 13.40 240 THR A CA 1
ATOM 1888 C C . THR A 1 242 ? 17.826 33.602 9.607 1.00 11.93 240 THR A C 1
ATOM 1889 O O . THR A 1 242 ? 18.795 33.838 10.334 1.00 12.83 240 THR A O 1
ATOM 1893 N N . THR A 1 243 ? 17.907 32.903 8.485 1.00 12.43 241 THR A N 1
ATOM 1894 C CA . THR A 1 243 ? 19.176 32.726 7.809 1.00 12.69 241 THR A CA 1
ATOM 1895 C C . THR A 1 243 ? 19.343 33.841 6.794 1.00 12.05 241 THR A C 1
ATOM 1896 O O . THR A 1 243 ? 18.421 34.611 6.511 1.00 13.03 241 THR A O 1
ATOM 1900 N N . THR A 1 244 ? 20.534 33.910 6.224 1.00 12.11 242 THR A N 1
ATOM 1901 C CA . THR A 1 244 ? 20.847 34.958 5.277 1.00 13.41 242 THR A CA 1
ATOM 1902 C C . THR A 1 244 ? 21.207 34.436 3.896 1.00 13.19 242 THR A C 1
ATOM 1903 O O . THR A 1 244 ? 21.393 35.242 2.983 1.00 13.97 242 THR A O 1
ATOM 1907 N N . HIS A 1 245 ? 21.263 33.121 3.703 1.00 11.81 243 HIS A N 1
ATOM 1908 C CA . HIS A 1 245 ? 21.717 32.538 2.444 1.00 12.67 243 HIS A CA 1
ATOM 1909 C C . HIS A 1 245 ? 20.591 32.023 1.561 1.00 13.61 243 HIS A C 1
ATOM 1910 O O . HIS A 1 245 ? 20.872 31.505 0.478 1.00 13.66 243 HIS A O 1
ATOM 1917 N N . LYS A 1 246 ? 19.337 32.128 1.996 1.00 13.96 244 LYS A N 1
ATOM 1918 C CA . LYS A 1 246 ? 18.230 31.639 1.184 1.00 12.93 244 LYS A CA 1
ATOM 1919 C C . LYS A 1 246 ? 17.710 32.752 0.275 1.00 13.58 244 LYS A C 1
ATOM 1920 O O . LYS A 1 246 ? 18.474 33.290 -0.538 1.00 14.88 244 LYS A O 1
ATOM 1926 N N . SER A 1 247 ? 16.434 33.129 0.392 1.00 13.62 245 SER A N 1
ATOM 1927 C CA . SER A 1 247 ? 15.946 34.174 -0.503 1.00 14.05 245 SER A CA 1
ATOM 1928 C C . SER A 1 247 ? 16.617 35.523 -0.258 1.00 13.17 245 SER A C 1
ATOM 1929 O O . SER A 1 247 ? 16.582 36.387 -1.144 1.00 15.73 245 SER A O 1
ATOM 1932 N N . LEU A 1 248 ? 17.234 35.727 0.911 1.00 13.38 246 LEU A N 1
ATOM 1933 C CA . LEU A 1 248 ? 17.942 36.978 1.173 1.00 13.87 246 LEU A CA 1
ATOM 1934 C C . LEU A 1 248 ? 19.220 37.112 0.349 1.00 14.04 246 LEU A C 1
ATOM 1935 O O . LEU A 1 248 ? 19.746 38.224 0.222 1.00 15.10 246 LEU A O 1
ATOM 1940 N N . ARG A 1 249 ? 19.743 36.005 -0.191 1.00 13.20 247 ARG A N 1
ATOM 1941 C CA . ARG A 1 249 ? 20.806 36.030 -1.198 1.00 14.13 247 ARG A CA 1
ATOM 1942 C C . ARG A 1 249 ? 22.157 36.468 -0.632 1.00 14.56 247 ARG A C 1
ATOM 1943 O O . ARG A 1 249 ? 22.973 37.067 -1.341 1.00 14.09 247 ARG A O 1
ATOM 1951 N N . GLY A 1 250 ? 22.418 36.148 0.633 1.00 13.89 248 GLY A N 1
ATOM 1952 C CA . GLY A 1 250 ? 23.660 36.519 1.269 1.00 13.69 248 GLY A CA 1
ATOM 1953 C C . GLY A 1 250 ? 24.559 35.335 1.562 1.00 13.73 248 GLY A C 1
ATOM 1954 O O . GLY A 1 250 ? 24.418 34.256 0.975 1.00 13.68 248 GLY A O 1
ATOM 1955 N N . PRO A 1 251 ? 25.511 35.519 2.478 1.00 12.27 249 PRO A N 1
ATOM 1956 C CA . PRO A 1 251 ? 26.339 34.393 2.925 1.00 12.22 249 PRO A CA 1
ATOM 1957 C C . PRO A 1 251 ? 25.523 33.493 3.843 1.00 12.57 249 PRO A C 1
ATOM 1958 O O . PRO A 1 251 ? 24.375 33.789 4.192 1.00 13.04 249 PRO A O 1
ATOM 1962 N N . ARG A 1 252 ? 26.120 32.359 4.211 1.00 12.27 250 ARG A N 1
ATOM 1963 C CA . ARG A 1 252 ? 25.484 31.447 5.161 1.00 12.28 250 ARG A CA 1
ATOM 1964 C C . ARG A 1 252 ? 25.726 31.982 6.568 1.00 12.06 250 ARG A C 1
ATOM 1965 O O . ARG A 1 252 ? 26.867 32.017 7.040 1.00 13.70 250 ARG A O 1
ATOM 1973 N N . ALA A 1 253 ? 24.657 32.408 7.228 1.00 11.72 251 ALA A N 1
ATOM 1974 C CA . ALA A 1 253 ? 24.732 33.023 8.547 1.00 12.54 251 ALA A CA 1
ATOM 1975 C C . ALA A 1 253 ? 23.316 33.090 9.091 1.00 12.61 251 ALA A C 1
ATOM 1976 O O . ALA A 1 253 ? 22.345 32.780 8.391 1.00 12.51 251 ALA A O 1
ATOM 1978 N N . GLY A 1 254 ? 23.208 33.502 10.352 1.00 12.40 252 GLY A N 1
ATOM 1979 C CA . GLY A 1 254 ? 21.918 33.723 10.966 1.00 12.66 252 GLY A CA 1
ATOM 1980 C C . GLY A 1 254 ? 21.859 35.078 11.645 1.00 13.56 252 GLY A C 1
ATOM 1981 O O . GLY A 1 254 ? 22.879 35.710 11.925 1.00 14.16 252 GLY A O 1
ATOM 1982 N N . MET A 1 255 ? 20.628 35.530 11.884 1.00 11.83 253 MET A N 1
ATOM 1983 C CA . MET A 1 255 ? 20.384 36.744 12.649 1.00 12.06 253 MET A CA 1
ATOM 1984 C C . MET A 1 255 ? 19.222 36.501 13.596 1.00 12.31 253 MET A C 1
ATOM 1985 O O . MET A 1 255 ? 18.326 35.701 13.309 1.00 12.61 253 MET A O 1
ATOM 1990 N N . ILE A 1 256 ? 19.246 37.197 14.731 1.00 14.00 254 ILE A N 1
ATOM 1991 C CA . ILE A 1 256 ? 18.149 37.177 15.691 1.00 13.08 254 ILE A CA 1
ATOM 1992 C C . ILE A 1 256 ? 17.726 38.616 15.921 1.00 14.00 254 ILE A C 1
ATOM 1993 O O . ILE A 1 256 ? 18.475 39.398 16.521 1.00 14.66 254 ILE A O 1
ATOM 1998 N N . PHE A 1 257 ? 16.524 38.963 15.458 1.00 14.05 255 PHE A N 1
ATOM 1999 C CA . PHE A 1 257 ? 15.898 40.245 15.740 1.00 14.70 255 PHE A CA 1
ATOM 2000 C C . PHE A 1 257 ? 15.023 40.123 16.983 1.00 14.36 255 PHE A C 1
ATOM 2001 O O . PHE A 1 257 ? 14.381 39.094 17.211 1.00 14.30 255 PHE A O 1
ATOM 2009 N N . TYR A 1 258 ? 14.967 41.196 17.773 1.00 14.28 256 TYR A N 1
ATOM 2010 C CA . TYR A 1 258 ? 14.201 41.157 19.011 1.00 14.21 256 TYR A CA 1
ATOM 2011 C C . TYR A 1 258 ? 13.639 42.537 19.317 1.00 14.44 256 TYR A C 1
ATOM 2012 O O . TYR A 1 258 ? 14.242 43.565 18.990 1.00 15.73 256 TYR A O 1
ATOM 2021 N N . ARG A 1 259 ? 12.484 42.549 19.969 1.00 15.53 257 ARG A N 1
ATOM 2022 C CA . ARG A 1 259 ? 11.871 43.813 20.331 1.00 16.88 257 ARG A CA 1
ATOM 2023 C C . ARG A 1 259 ? 12.653 44.503 21.441 1.00 17.64 257 ARG A C 1
ATOM 2024 O O . ARG A 1 259 ? 13.296 43.860 22.281 1.00 17.37 257 ARG A O 1
ATOM 2032 N N . LYS A 1 260 ? 12.618 45.834 21.402 1.00 19.18 258 LYS A N 1
ATOM 2033 C CA . LYS A 1 260 ? 13.171 46.713 22.418 1.00 20.09 258 LYS A CA 1
ATOM 2034 C C . LYS A 1 260 ? 12.135 47.784 22.725 1.00 21.52 258 LYS A C 1
ATOM 2035 O O . LYS A 1 260 ? 11.195 48.004 21.956 1.00 19.96 258 LYS A O 1
ATOM 2041 N N . GLY A 1 261 ? 12.326 48.462 23.855 1.00 22.64 259 GLY A N 1
ATOM 2042 C CA . GLY A 1 261 ? 11.516 49.604 24.208 1.00 25.27 259 GLY A CA 1
ATOM 2043 C C . GLY A 1 261 ? 10.256 49.238 24.969 1.00 27.75 259 GLY A C 1
ATOM 2044 O O . GLY A 1 261 ? 10.117 48.127 25.486 1.00 27.18 259 GLY A O 1
ATOM 2045 N N . PRO A 1 262 ? 9.307 50.171 25.047 1.00 29.83 260 PRO A N 1
ATOM 2046 C CA . PRO A 1 262 ? 8.092 49.919 25.833 1.00 30.72 260 PRO A CA 1
ATOM 2047 C C . PRO A 1 262 ? 7.226 48.839 25.203 1.00 31.79 260 PRO A C 1
ATOM 2048 O O . PRO A 1 262 ? 7.082 48.762 23.980 1.00 31.84 260 PRO A O 1
ATOM 2052 N N . LYS A 1 263 ? 6.653 47.996 26.057 1.00 33.13 261 LYS A N 1
ATOM 2053 C CA . LYS A 1 263 ? 5.719 46.979 25.603 1.00 35.21 261 LYS A CA 1
ATOM 2054 C C . LYS A 1 263 ? 4.356 47.611 25.324 1.00 37.79 261 LYS A C 1
ATOM 2055 O O . LYS A 1 263 ? 3.953 48.557 26.005 1.00 38.21 261 LYS A O 1
ATOM 2061 N N . PRO A 1 264 ? 3.628 47.105 24.333 1.00 40.84 262 PRO A N 1
ATOM 2062 C CA . PRO A 1 264 ? 2.284 47.628 24.054 1.00 43.31 262 PRO A CA 1
ATOM 2063 C C . PRO A 1 264 ? 1.336 47.301 25.193 1.00 46.29 262 PRO A C 1
ATOM 2064 O O . PRO A 1 264 ? 1.613 46.401 26.001 1.00 45.99 262 PRO A O 1
ATOM 2068 N N . PRO A 1 265 ? 0.214 48.018 25.300 1.00 49.71 263 PRO A N 1
ATOM 2069 C CA . PRO A 1 265 ? -0.697 47.806 26.434 1.00 51.53 263 PRO A CA 1
ATOM 2070 C C . PRO A 1 265 ? -1.217 46.377 26.502 1.00 54.12 263 PRO A C 1
ATOM 2071 O O . PRO A 1 265 ? -1.568 45.770 25.487 1.00 54.13 263 PRO A O 1
ATOM 2075 N N . LYS A 1 266 ? -1.262 45.845 27.721 1.00 56.71 264 LYS A N 1
ATOM 2076 C CA . LYS A 1 266 ? -1.767 44.503 27.974 1.00 59.49 264 LYS A CA 1
ATOM 2077 C C . LYS A 1 266 ? -2.301 44.461 29.396 1.00 62.01 264 LYS A C 1
ATOM 2078 O O . LYS A 1 266 ? -1.650 44.963 30.319 1.00 62.58 264 LYS A O 1
ATOM 2080 N N . LYS A 1 267 ? -3.481 43.874 29.566 1.00 63.51 265 LYS A N 1
ATOM 2081 C CA . LYS A 1 267 ? -4.088 43.795 30.887 1.00 64.96 265 LYS A CA 1
ATOM 2082 C C . LYS A 1 267 ? -3.248 42.912 31.800 1.00 65.74 265 LYS A C 1
ATOM 2083 O O . LYS A 1 267 ? -2.796 41.833 31.406 1.00 65.94 265 LYS A O 1
ATOM 2085 N N . GLY A 1 268 ? -3.034 43.380 33.024 1.00 66.27 266 GLY A N 1
ATOM 2086 C CA . GLY A 1 268 ? -2.238 42.668 34.009 1.00 66.50 266 GLY A CA 1
ATOM 2087 C C . GLY A 1 268 ? -0.783 43.085 34.068 1.00 66.35 266 GLY A C 1
ATOM 2088 O O . GLY A 1 268 ? -0.202 43.154 35.154 1.00 66.85 266 GLY A O 1
ATOM 2089 N N . GLN A 1 269 ? -0.178 43.364 32.915 1.00 65.27 267 GLN A N 1
ATOM 2090 C CA . GLN A 1 269 ? 1.214 43.781 32.902 1.00 63.73 267 GLN A CA 1
ATOM 2091 C C . GLN A 1 269 ? 1.337 45.205 33.447 1.00 62.68 267 GLN A C 1
ATOM 2092 O O . GLN A 1 269 ? 0.426 46.022 33.287 1.00 62.68 267 GLN A O 1
ATOM 2098 N N . PRO A 1 270 ? 2.446 45.518 34.114 1.00 61.46 268 PRO A N 1
ATOM 2099 C CA . PRO A 1 270 ? 2.569 46.821 34.777 1.00 60.34 268 PRO A CA 1
ATOM 2100 C C . PRO A 1 270 ? 2.694 47.960 33.775 1.00 58.91 268 PRO A C 1
ATOM 2101 O O . PRO A 1 270 ? 2.892 47.768 32.573 1.00 59.48 268 PRO A O 1
ATOM 2105 N N . GLU A 1 271 ? 2.565 49.174 34.302 1.00 56.98 269 GLU A N 1
ATOM 2106 C CA . GLU A 1 271 ? 2.791 50.367 33.505 1.00 55.07 269 GLU A CA 1
ATOM 2107 C C . GLU A 1 271 ? 4.285 50.571 33.281 1.00 53.13 269 GLU A C 1
ATOM 2108 O O . GLU A 1 271 ? 5.122 50.142 34.082 1.00 53.70 269 GLU A O 1
ATOM 2110 N N . ASN A 1 272 ? 4.617 51.219 32.166 1.00 50.17 270 ASN A N 1
ATOM 2111 C CA . ASN A 1 272 ? 5.998 51.534 31.805 1.00 47.41 270 ASN A CA 1
ATOM 2112 C C . ASN A 1 272 ? 6.862 50.288 31.604 1.00 44.35 270 ASN A C 1
ATOM 2113 O O . ASN A 1 272 ? 8.093 50.383 31.589 1.00 45.58 270 ASN A O 1
ATOM 2115 N N . ALA A 1 273 ? 6.247 49.119 31.445 1.00 40.61 271 ALA A N 1
ATOM 2116 C CA . ALA A 1 273 ? 7.013 47.898 31.231 1.00 37.48 271 ALA A CA 1
ATOM 2117 C C . ALA A 1 273 ? 7.725 47.952 29.887 1.00 33.90 271 ALA A C 1
ATOM 2118 O O . ALA A 1 273 ? 7.186 48.463 28.900 1.00 32.96 271 ALA A O 1
ATOM 2120 N N . VAL A 1 274 ? 8.944 47.420 29.851 1.00 31.51 272 VAL A N 1
ATOM 2121 C CA . VAL A 1 274 ? 9.754 47.422 28.641 1.00 29.31 272 VAL A CA 1
ATOM 2122 C C . VAL A 1 274 ? 10.149 45.997 28.283 1.00 26.31 272 VAL A C 1
ATOM 2123 O O . VAL A 1 274 ? 10.133 45.086 29.114 1.00 25.86 272 VAL A O 1
ATOM 2127 N N . TYR A 1 275 ? 10.507 45.815 27.017 1.00 23.77 273 TYR A N 1
ATOM 2128 C CA . TYR A 1 275 ? 11.048 44.543 26.578 1.00 21.79 273 TYR A CA 1
ATOM 2129 C C . TYR A 1 275 ? 12.422 44.322 27.196 1.00 23.15 273 TYR A C 1
ATOM 2130 O O . TYR A 1 275 ? 13.170 45.266 27.463 1.00 23.72 273 TYR A O 1
ATOM 2139 N N . ASP A 1 276 ? 12.741 43.055 27.436 1.00 23.23 274 ASP A N 1
ATOM 2140 C CA . ASP A 1 276 ? 13.981 42.673 28.094 1.00 24.35 274 ASP A CA 1
ATOM 2141 C C . ASP A 1 276 ? 14.628 41.503 27.365 1.00 21.86 274 ASP A C 1
ATOM 2142 O O . ASP A 1 276 ? 15.079 40.537 27.982 1.00 23.35 274 ASP A O 1
ATOM 2147 N N . PHE A 1 277 ? 14.674 41.569 26.039 1.00 17.57 275 PHE A N 1
ATOM 2148 C CA . PHE A 1 277 ? 15.230 40.477 25.248 1.00 15.91 275 PHE A CA 1
ATOM 2149 C C . PHE A 1 277 ? 16.706 40.667 24.930 1.00 15.50 275 PHE A C 1
ATOM 2150 O O . PHE A 1 277 ? 17.451 39.683 24.873 1.00 16.37 275 PHE A O 1
ATOM 2158 N N . GLU A 1 278 ? 17.135 41.914 24.742 1.00 16.04 276 GLU A N 1
ATOM 2159 C CA A GLU A 1 278 ? 18.449 42.197 24.174 0.61 16.98 276 GLU A CA 1
ATOM 2160 C CA B GLU A 1 278 ? 18.450 42.209 24.179 0.39 16.88 276 GLU A CA 1
ATOM 2161 C C . GLU A 1 278 ? 19.571 41.498 24.930 1.00 16.56 276 GLU A C 1
ATOM 2162 O O . GLU A 1 278 ? 20.360 40.747 24.341 1.00 16.99 276 GLU A O 1
ATOM 2173 N N . ASP A 1 279 ? 19.675 41.747 26.236 1.00 14.69 277 ASP A N 1
ATOM 2174 C CA . ASP A 1 279 ? 20.795 41.181 26.984 1.00 16.40 277 ASP A CA 1
ATOM 2175 C C . ASP A 1 279 ? 20.758 39.660 26.980 1.00 15.37 277 ASP A C 1
ATOM 2176 O O . ASP A 1 279 ? 21.808 39.010 26.876 1.00 16.72 277 ASP A O 1
ATOM 2181 N N . LYS A 1 280 ? 19.560 39.076 27.089 1.00 16.36 278 LYS A N 1
ATOM 2182 C CA . LYS A 1 280 ? 19.430 37.622 27.112 1.00 16.39 278 LYS A CA 1
ATOM 2183 C C . LYS A 1 280 ? 19.808 37.014 25.770 1.00 14.77 278 LYS A C 1
ATOM 2184 O O . LYS A 1 280 ? 20.474 35.971 25.717 1.00 14.21 278 LYS A O 1
ATOM 2190 N N . ILE A 1 281 ? 19.368 37.639 24.676 1.00 14.20 279 ILE A N 1
ATOM 2191 C CA A ILE A 1 281 ? 19.707 37.108 23.366 0.57 13.37 279 ILE A CA 1
ATOM 2192 C CA B ILE A 1 281 ? 19.701 37.158 23.335 0.43 13.89 279 ILE A CA 1
ATOM 2193 C C . ILE A 1 281 ? 21.206 37.215 23.117 1.00 13.39 279 ILE A C 1
ATOM 2194 O O . ILE A 1 281 ? 21.835 36.254 22.663 1.00 12.91 279 ILE A O 1
ATOM 2203 N N . ASN A 1 282 ? 21.806 38.364 23.433 1.00 12.36 280 ASN A N 1
ATOM 2204 C CA . ASN A 1 282 ? 23.246 38.498 23.247 1.00 12.89 280 ASN A CA 1
ATOM 2205 C C . ASN A 1 282 ? 23.995 37.454 24.064 1.00 13.87 280 ASN A C 1
ATOM 2206 O O . ASN A 1 282 ? 24.902 36.787 23.556 1.00 13.63 280 ASN A O 1
ATOM 2211 N N . PHE A 1 283 ? 23.605 37.282 25.332 1.00 13.11 281 PHE A N 1
ATOM 2212 C CA . PHE A 1 283 ? 24.314 36.362 26.213 1.00 14.07 281 PHE A CA 1
ATOM 2213 C C . PHE A 1 283 ? 24.178 34.928 25.723 1.00 13.06 281 PHE A C 1
ATOM 2214 O O . PHE A 1 283 ? 25.132 34.142 25.799 1.00 13.30 281 PHE A O 1
ATOM 2222 N N . ALA A 1 284 ? 22.997 34.569 25.215 1.00 12.26 282 ALA A N 1
ATOM 2223 C CA . ALA A 1 284 ? 22.804 33.228 24.674 1.00 11.64 282 ALA A CA 1
ATOM 2224 C C . ALA A 1 284 ? 23.739 32.963 23.499 1.00 12.11 282 ALA A C 1
ATOM 2225 O O . ALA A 1 284 ? 24.347 31.891 23.411 1.00 13.57 282 ALA A O 1
ATOM 2227 N N . VAL A 1 285 ? 23.873 33.925 22.584 1.00 12.37 283 VAL A N 1
ATOM 2228 C CA . VAL A 1 285 ? 24.821 33.756 21.481 1.00 10.82 283 VAL A CA 1
ATOM 2229 C C . VAL A 1 285 ? 26.241 33.670 22.018 1.00 12.45 283 VAL A C 1
ATOM 2230 O O . VAL A 1 285 ? 27.002 32.760 21.674 1.00 12.09 283 VAL A O 1
ATOM 2234 N N . PHE A 1 286 ? 26.614 34.611 22.885 1.00 12.91 284 PHE A N 1
ATOM 2235 C CA . PHE A 1 286 ? 27.935 34.601 23.450 1.00 12.60 284 PHE A CA 1
ATOM 2236 C C . PHE A 1 286 ? 27.855 35.263 24.817 1.00 12.15 284 PHE A C 1
ATOM 2237 O O . PHE A 1 286 ? 27.383 36.405 24.906 1.00 12.71 284 PHE A O 1
ATOM 2245 N N . PRO A 1 287 ? 28.384 34.637 25.875 1.00 12.07 285 PRO A N 1
ATOM 2246 C CA . PRO A 1 287 ? 29.263 33.467 25.898 1.00 11.79 285 PRO A CA 1
ATOM 2247 C C . PRO A 1 287 ? 28.570 32.120 26.067 1.00 11.25 285 PRO A C 1
ATOM 2248 O O . PRO A 1 287 ? 29.272 31.129 26.249 1.00 12.65 285 PRO A O 1
ATOM 2252 N N . SER A 1 288 ? 27.241 32.046 25.992 1.00 12.32 286 SER A N 1
ATOM 2253 C CA A SER A 1 288 ? 26.575 30.788 26.320 0.41 11.61 286 SER A CA 1
ATOM 2254 C CA B SER A 1 288 ? 26.572 30.791 26.319 0.59 12.33 286 SER A CA 1
ATOM 2255 C C . SER A 1 288 ? 26.854 29.708 25.282 1.00 11.49 286 SER A C 1
ATOM 2256 O O . SER A 1 288 ? 27.272 28.598 25.625 1.00 13.38 286 SER A O 1
ATOM 2261 N N . LEU A 1 289 ? 26.627 30.005 24.006 1.00 11.90 287 LEU A N 1
ATOM 2262 C CA . LEU A 1 289 ? 26.635 28.962 22.987 1.00 11.04 287 LEU A CA 1
ATOM 2263 C C . LEU A 1 289 ? 27.802 29.036 22.018 1.00 11.81 287 LEU A C 1
ATOM 2264 O O . LEU A 1 289 ? 28.403 28.004 21.715 1.00 13.91 287 LEU A O 1
ATOM 2269 N N . GLN A 1 290 ? 28.112 30.214 21.487 1.00 12.30 288 GLN A N 1
ATOM 2270 C CA . GLN A 1 290 ? 29.154 30.356 20.479 1.00 11.82 288 GLN A CA 1
ATOM 2271 C C . GLN A 1 290 ? 30.448 30.858 21.092 1.00 12.22 288 GLN A C 1
ATOM 2272 O O . GLN A 1 290 ? 30.507 31.270 22.250 1.00 13.36 288 GLN A O 1
ATOM 2278 N N . GLY A 1 291 ? 31.498 30.807 20.277 1.00 12.20 289 GLY A N 1
ATOM 2279 C CA . GLY A 1 291 ? 32.772 31.406 20.602 1.00 13.34 289 GLY A CA 1
ATOM 2280 C C . GLY A 1 291 ? 32.999 32.632 19.744 1.00 13.34 289 GLY A C 1
ATOM 2281 O O . GLY A 1 291 ? 32.180 33.555 19.738 1.00 13.50 289 GLY A O 1
ATOM 2282 N N . GLY A 1 292 ? 34.097 32.665 19.004 1.00 12.63 290 GLY A N 1
ATOM 2283 C CA . GLY A 1 292 ? 34.404 33.830 18.213 1.00 12.66 290 GLY A CA 1
ATOM 2284 C C . GLY A 1 292 ? 33.444 34.003 17.053 1.00 11.57 290 GLY A C 1
ATOM 2285 O O . GLY A 1 292 ? 33.138 33.054 16.319 1.00 11.76 290 GLY A O 1
ATOM 2286 N N . PRO A 1 293 ? 32.950 35.223 16.858 1.00 12.12 291 PRO A N 1
ATOM 2287 C CA . PRO A 1 293 ? 32.174 35.502 15.645 1.00 13.60 291 PRO A CA 1
ATOM 2288 C C . PRO A 1 293 ? 32.995 35.182 14.408 1.00 12.79 291 PRO A C 1
ATOM 2289 O O . PRO A 1 293 ? 34.228 35.236 14.417 1.00 13.47 291 PRO A O 1
ATOM 2293 N N . HIS A 1 294 ? 32.301 34.838 13.328 1.00 12.13 292 HIS A N 1
ATOM 2294 C CA . HIS A 1 294 ? 32.968 34.649 12.040 1.00 12.05 292 HIS A CA 1
ATOM 2295 C C . HIS A 1 294 ? 32.874 35.957 11.275 1.00 10.45 292 HIS A C 1
ATOM 2296 O O . HIS A 1 294 ? 31.909 36.217 10.560 1.00 12.05 292 HIS A O 1
ATOM 2303 N N . ASN A 1 295 ? 33.901 36.794 11.418 1.00 11.64 293 ASN A N 1
ATOM 2304 C CA . ASN A 1 295 ? 33.778 38.171 10.953 1.00 12.29 293 ASN A CA 1
ATOM 2305 C C . ASN A 1 295 ? 33.723 38.272 9.440 1.00 13.06 293 ASN A C 1
ATOM 2306 O O . ASN A 1 295 ? 33.136 39.220 8.914 1.00 13.92 293 ASN A O 1
ATOM 2311 N N . HIS A 1 296 ? 34.289 37.297 8.729 1.00 13.05 294 HIS A N 1
ATOM 2312 C CA . HIS A 1 296 ? 34.144 37.285 7.279 1.00 12.30 294 HIS A CA 1
ATOM 2313 C C . HIS A 1 296 ? 32.688 37.083 6.867 1.00 12.42 294 HIS A C 1
ATOM 2314 O O . HIS A 1 296 ? 32.230 37.681 5.886 1.00 13.66 294 HIS A O 1
ATOM 2321 N N . GLN A 1 297 ? 31.944 36.251 7.608 1.00 12.64 295 GLN A N 1
ATOM 2322 C CA . GLN A 1 297 ? 30.510 36.106 7.359 1.00 13.36 295 GLN A CA 1
ATOM 2323 C C . GLN A 1 297 ? 29.758 37.384 7.694 1.00 13.40 295 GLN A C 1
ATOM 2324 O O . GLN A 1 297 ? 28.814 37.760 6.989 1.00 14.17 295 GLN A O 1
ATOM 2330 N N . ILE A 1 298 ? 30.148 38.055 8.779 1.00 12.65 296 ILE A N 1
ATOM 2331 C CA . ILE A 1 298 ? 29.460 39.275 9.176 1.00 12.78 296 ILE A CA 1
ATOM 2332 C C . ILE A 1 298 ? 29.695 40.370 8.148 1.00 12.96 296 ILE A C 1
ATOM 2333 O O . ILE A 1 298 ? 28.764 41.083 7.761 1.00 14.79 296 ILE A O 1
ATOM 2338 N N . GLY A 1 299 ? 30.933 40.505 7.671 1.00 12.58 297 GLY A N 1
ATOM 2339 C CA . GLY A 1 299 ? 31.207 41.480 6.626 1.00 11.35 297 GLY A CA 1
ATOM 2340 C C . GLY A 1 299 ? 30.475 41.162 5.336 1.00 12.31 297 GLY A C 1
ATOM 2341 O O . GLY A 1 299 ? 29.909 42.051 4.694 1.00 14.04 297 GLY A O 1
ATOM 2342 N N . ALA A 1 300 ? 30.485 39.889 4.937 1.00 12.58 298 ALA A N 1
ATOM 2343 C CA . ALA A 1 300 ? 29.762 39.468 3.742 1.00 13.07 298 ALA A CA 1
ATOM 2344 C C . ALA A 1 300 ? 28.268 39.696 3.907 1.00 12.35 298 ALA A C 1
ATOM 2345 O O . ALA A 1 300 ? 27.575 40.062 2.946 1.00 13.87 298 ALA A O 1
ATOM 2347 N N . LEU A 1 301 ? 27.759 39.497 5.125 1.00 12.93 299 LEU A N 1
ATOM 2348 C CA . LEU A 1 301 ? 26.351 39.741 5.409 1.00 13.26 299 LEU A CA 1
ATOM 2349 C C . LEU A 1 301 ? 26.013 41.217 5.278 1.00 14.01 299 LEU A C 1
ATOM 2350 O O . LEU A 1 301 ? 24.955 41.571 4.750 1.00 13.99 299 LEU A O 1
ATOM 2355 N N . ALA A 1 302 ? 26.897 42.091 5.755 1.00 14.29 300 ALA A N 1
ATOM 2356 C CA . ALA A 1 302 ? 26.661 43.518 5.589 1.00 13.22 300 ALA A CA 1
ATOM 2357 C C . ALA A 1 302 ? 26.519 43.880 4.115 1.00 12.72 300 ALA A C 1
ATOM 2358 O O . ALA A 1 302 ? 25.641 44.671 3.741 1.00 13.67 300 ALA A O 1
ATOM 2360 N N . VAL A 1 303 ? 27.350 43.282 3.257 1.00 13.85 301 VAL A N 1
ATOM 2361 C CA . VAL A 1 303 ? 27.241 43.514 1.815 1.00 13.77 301 VAL A CA 1
ATOM 2362 C C . VAL A 1 303 ? 25.879 43.057 1.312 1.00 13.65 301 VAL A C 1
ATOM 2363 O O . VAL A 1 303 ? 25.166 43.796 0.617 1.00 14.30 301 VAL A O 1
ATOM 2367 N N . ALA A 1 304 ? 25.497 41.827 1.662 1.00 14.74 302 ALA A N 1
ATOM 2368 C CA . ALA A 1 304 ? 24.219 41.287 1.213 1.00 14.77 302 ALA A CA 1
ATOM 2369 C C . ALA A 1 304 ? 23.051 42.147 1.677 1.00 15.32 302 ALA A C 1
ATOM 2370 O O . ALA A 1 304 ? 22.068 42.311 0.948 1.00 15.31 302 ALA A O 1
ATOM 2372 N N . LEU A 1 305 ? 23.139 42.708 2.884 1.00 14.24 303 LEU A N 1
ATOM 2373 C CA . LEU A 1 305 ? 22.045 43.520 3.408 1.00 14.66 303 LEU A CA 1
ATOM 2374 C C . LEU A 1 305 ? 21.943 44.853 2.685 1.00 16.12 303 LEU A C 1
ATOM 2375 O O . LEU A 1 305 ? 20.834 45.375 2.504 1.00 16.91 303 LEU A O 1
ATOM 2380 N N . LYS A 1 306 ? 23.075 45.418 2.265 1.00 16.32 304 LYS A N 1
ATOM 2381 C CA . LYS A 1 306 ? 23.013 46.590 1.398 1.00 17.05 304 LYS A CA 1
ATOM 2382 C C . LYS A 1 306 ? 22.374 46.239 0.063 1.00 16.32 304 LYS A C 1
ATOM 2383 O O . LYS A 1 306 ? 21.527 46.983 -0.446 1.00 18.02 304 LYS A O 1
ATOM 2389 N N . GLN A 1 307 ? 22.745 45.090 -0.509 1.00 15.60 305 GLN A N 1
ATOM 2390 C CA . GLN A 1 307 ? 22.150 44.680 -1.774 1.00 16.56 305 GLN A CA 1
ATOM 2391 C C . GLN A 1 307 ? 20.661 44.384 -1.631 1.00 17.23 305 GLN A C 1
ATOM 2392 O O . GLN A 1 307 ? 19.886 44.656 -2.553 1.00 19.18 305 GLN A O 1
ATOM 2398 N N . ALA A 1 308 ? 20.238 43.859 -0.482 1.00 16.69 306 ALA A N 1
ATOM 2399 C CA . ALA A 1 308 ? 18.837 43.508 -0.296 1.00 18.06 306 ALA A CA 1
ATOM 2400 C C . ALA A 1 308 ? 17.938 44.731 -0.188 1.00 20.28 306 ALA A C 1
ATOM 2401 O O . ALA A 1 308 ? 16.732 44.618 -0.432 1.00 22.13 306 ALA A O 1
ATOM 2403 N N . ALA A 1 309 ? 18.488 45.887 0.175 1.00 21.00 307 ALA A N 1
ATOM 2404 C CA . ALA A 1 309 ? 17.710 47.107 0.325 1.00 22.84 307 ALA A CA 1
ATOM 2405 C C . ALA A 1 309 ? 17.548 47.876 -0.979 1.00 25.40 307 ALA A C 1
ATOM 2406 O O . ALA A 1 309 ? 16.949 48.957 -0.972 1.00 28.99 307 ALA A O 1
ATOM 2408 N N . SER A 1 310 ? 18.052 47.351 -2.088 1.00 26.11 308 SER A N 1
ATOM 2409 C CA . SER A 1 310 ? 18.086 48.074 -3.350 1.00 26.42 308 SER A CA 1
ATOM 2410 C C . SER A 1 310 ? 16.781 47.899 -4.112 1.00 26.71 308 SER A C 1
ATOM 2411 O O . SER A 1 310 ? 16.055 46.916 -3.919 1.00 25.90 308 SER A O 1
ATOM 2414 N N . PRO A 1 311 ? 16.456 48.846 -4.999 1.00 27.04 309 PRO A N 1
ATOM 2415 C CA . PRO A 1 311 ? 15.264 48.675 -5.845 1.00 26.75 309 PRO A CA 1
ATOM 2416 C C . PRO A 1 311 ? 15.327 47.432 -6.708 1.00 26.25 309 PRO A C 1
ATOM 2417 O O . PRO A 1 311 ? 14.296 46.791 -6.951 1.00 27.07 309 PRO A O 1
ATOM 2421 N N . GLY A 1 312 ? 16.520 47.080 -7.192 1.00 24.68 310 GLY A N 1
ATOM 2422 C CA . GLY A 1 312 ? 16.663 45.859 -7.961 1.00 23.83 310 GLY A CA 1
ATOM 2423 C C . GLY A 1 312 ? 16.301 44.623 -7.166 1.00 22.21 310 GLY A C 1
ATOM 2424 O O . GLY A 1 312 ? 15.748 43.665 -7.714 1.00 21.79 310 GLY A O 1
ATOM 2425 N N . PHE A 1 313 ? 16.607 44.619 -5.866 1.00 19.96 311 PHE A N 1
ATOM 2426 C CA . PHE A 1 313 ? 16.268 43.457 -5.055 1.00 18.90 311 PHE A CA 1
ATOM 2427 C C . PHE A 1 313 ? 14.761 43.315 -4.873 1.00 18.84 311 PHE A C 1
ATOM 2428 O O . PHE A 1 313 ? 14.240 42.195 -4.880 1.00 17.88 311 PHE A O 1
ATOM 2436 N N . LYS A 1 314 ? 14.037 44.427 -4.714 1.00 20.08 312 LYS A N 1
ATOM 2437 C CA . LYS A 1 314 ? 12.582 44.315 -4.641 1.00 21.80 312 LYS A CA 1
ATOM 2438 C C . LYS A 1 314 ? 12.021 43.701 -5.916 1.00 21.19 312 LYS A C 1
ATOM 2439 O O . LYS A 1 314 ? 11.141 42.834 -5.861 1.00 22.16 312 LYS A O 1
ATOM 2445 N N . ALA A 1 315 ? 12.541 44.125 -7.072 1.00 19.39 313 ALA A N 1
ATOM 2446 C CA . ALA A 1 315 ? 12.130 43.543 -8.344 1.00 18.66 313 ALA A CA 1
ATOM 2447 C C . ALA A 1 315 ? 12.433 42.051 -8.392 1.00 18.48 313 ALA A C 1
ATOM 2448 O O . ALA A 1 315 ? 11.613 41.260 -8.870 1.00 18.88 313 ALA A O 1
ATOM 2450 N N . TYR A 1 316 ? 13.606 41.651 -7.890 1.00 18.57 314 TYR A N 1
ATOM 2451 C CA . TYR A 1 316 ? 13.962 40.235 -7.802 1.00 17.67 314 TYR A CA 1
ATOM 2452 C C . TYR A 1 316 ? 12.947 39.459 -6.972 1.00 17.14 314 TYR A C 1
ATOM 2453 O O . TYR A 1 316 ? 12.471 38.396 -7.385 1.00 17.16 314 TYR A O 1
ATOM 2462 N N . ALA A 1 317 ? 12.607 39.977 -5.790 1.00 17.19 315 ALA A N 1
ATOM 2463 C CA . ALA A 1 317 ? 11.662 39.281 -4.924 1.00 17.19 315 ALA A CA 1
ATOM 2464 C C . ALA A 1 317 ? 10.299 39.136 -5.586 1.00 18.02 315 ALA A C 1
ATOM 2465 O O . ALA A 1 317 ? 9.667 38.078 -5.480 1.00 17.51 315 ALA A O 1
ATOM 2467 N N . LYS A 1 318 ? 9.823 40.194 -6.253 1.00 17.20 316 LYS A N 1
ATOM 2468 C CA . LYS A 1 318 ? 8.594 40.093 -7.038 1.00 18.57 316 LYS A CA 1
ATOM 2469 C C . LYS A 1 318 ? 8.709 38.985 -8.075 1.00 18.03 316 LYS A C 1
ATOM 2470 O O . LYS A 1 318 ? 7.788 38.180 -8.250 1.00 17.79 316 LYS A O 1
ATOM 2476 N N . GLN A 1 319 ? 9.846 38.934 -8.769 1.00 17.43 317 GLN A N 1
ATOM 2477 C CA . GLN A 1 319 ? 10.037 37.952 -9.828 1.00 16.91 317 GLN A CA 1
ATOM 2478 C C . GLN A 1 319 ? 10.106 36.537 -9.268 1.00 15.86 317 GLN A C 1
ATOM 2479 O O . GLN A 1 319 ? 9.610 35.591 -9.895 1.00 17.32 317 GLN A O 1
ATOM 2485 N N . VAL A 1 320 ? 10.725 36.369 -8.093 1.00 15.19 318 VAL A N 1
ATOM 2486 C CA . VAL A 1 320 ? 10.760 35.053 -7.457 1.00 15.02 318 VAL A CA 1
ATOM 2487 C C . VAL A 1 320 ? 9.345 34.529 -7.249 1.00 15.23 318 VAL A C 1
ATOM 2488 O O . VAL A 1 320 ? 9.037 33.379 -7.570 1.00 16.02 318 VAL A O 1
ATOM 2492 N N . LYS A 1 321 ? 8.468 35.366 -6.693 1.00 17.01 319 LYS A N 1
ATOM 2493 C CA . LYS A 1 321 ? 7.092 34.942 -6.456 1.00 17.03 319 LYS A CA 1
ATOM 2494 C C . LYS A 1 321 ? 6.372 34.642 -7.760 1.00 17.25 319 LYS A C 1
ATOM 2495 O O . LYS A 1 321 ? 5.672 33.629 -7.870 1.00 19.15 319 LYS A O 1
ATOM 2501 N N . ALA A 1 322 ? 6.536 35.508 -8.762 1.00 16.94 320 ALA A N 1
ATOM 2502 C CA . ALA A 1 322 ? 5.865 35.292 -10.042 1.00 17.39 320 ALA A CA 1
ATOM 2503 C C . ALA A 1 322 ? 6.365 34.023 -10.723 1.00 17.18 320 ALA A C 1
ATOM 2504 O O . ALA A 1 322 ? 5.585 33.293 -11.351 1.00 17.49 320 ALA A O 1
ATOM 2506 N N . ASN A 1 323 ? 7.665 33.738 -10.606 1.00 16.23 321 ASN A N 1
ATOM 2507 C CA . ASN A 1 323 ? 8.203 32.515 -11.190 1.00 16.46 321 ASN A CA 1
ATOM 2508 C C . ASN A 1 323 ? 7.640 31.283 -10.493 1.00 16.90 321 ASN A C 1
ATOM 2509 O O . ASN A 1 323 ? 7.288 30.296 -11.151 1.00 17.71 321 ASN A O 1
ATOM 2514 N N . ALA A 1 324 ? 7.543 31.325 -9.161 1.00 17.53 322 ALA A N 1
ATOM 2515 C CA . ALA A 1 324 ? 6.987 30.192 -8.428 1.00 16.66 322 ALA A CA 1
ATOM 2516 C C . ALA A 1 324 ? 5.537 29.941 -8.822 1.00 17.17 322 ALA A C 1
ATOM 2517 O O . ALA A 1 324 ? 5.129 28.790 -9.015 1.00 17.61 322 ALA A O 1
ATOM 2519 N N . VAL A 1 325 ? 4.743 31.005 -8.962 1.00 17.55 323 VAL A N 1
ATOM 2520 C CA . VAL A 1 325 ? 3.351 30.835 -9.376 1.00 17.74 323 VAL A CA 1
ATOM 2521 C C . VAL A 1 325 ? 3.278 30.261 -10.787 1.00 18.62 323 VAL A C 1
ATOM 2522 O O . VAL A 1 325 ? 2.511 29.332 -11.055 1.00 18.91 323 VAL A O 1
ATOM 2526 N N . ALA A 1 326 ? 4.081 30.801 -11.711 1.00 17.86 324 ALA A N 1
ATOM 2527 C CA . ALA A 1 326 ? 4.042 30.316 -13.089 1.00 17.89 324 ALA A CA 1
ATOM 2528 C C . ALA A 1 326 ? 4.453 28.850 -13.164 1.00 18.72 324 ALA A C 1
ATOM 2529 O O . ALA A 1 326 ? 3.848 28.058 -13.898 1.00 19.02 324 ALA A O 1
ATOM 2531 N N . LEU A 1 327 ? 5.473 28.468 -12.400 1.00 17.70 325 LEU A N 1
ATOM 2532 C CA . LEU A 1 327 ? 5.873 27.069 -12.352 1.00 18.21 325 LEU A CA 1
ATOM 2533 C C . LEU A 1 327 ? 4.748 26.203 -11.802 1.00 18.44 325 LEU A C 1
ATOM 2534 O O . LEU A 1 327 ? 4.418 25.155 -12.371 1.00 18.69 325 LEU A O 1
ATOM 2539 N N . GLY A 1 328 ? 4.147 26.626 -10.688 1.00 18.89 326 GLY A N 1
ATOM 2540 C CA . GLY A 1 328 ? 3.062 25.850 -10.111 1.00 18.48 326 GLY A CA 1
ATOM 2541 C C . GLY A 1 328 ? 1.879 25.715 -11.048 1.00 19.74 326 GLY A C 1
ATOM 2542 O O . GLY A 1 328 ? 1.249 24.657 -11.119 1.00 20.50 326 GLY A O 1
ATOM 2543 N N . LYS A 1 329 ? 1.562 26.788 -11.781 1.00 19.63 327 LYS A N 1
ATOM 2544 C CA . LYS A 1 329 ? 0.459 26.732 -12.731 1.00 20.89 327 LYS A CA 1
ATOM 2545 C C . LYS A 1 329 ? 0.739 25.709 -13.824 1.00 21.19 327 LYS A C 1
ATOM 2546 O O . LYS A 1 329 ? -0.147 24.933 -14.200 1.00 21.60 327 LYS A O 1
ATOM 2552 N N . TYR A 1 330 ? 1.973 25.677 -14.329 1.00 21.49 328 TYR A N 1
ATOM 2553 C CA . TYR A 1 330 ? 2.318 24.716 -15.371 1.00 20.31 328 TYR A CA 1
ATOM 2554 C C . TYR A 1 330 ? 2.198 23.286 -14.858 1.00 19.84 328 TYR A C 1
ATOM 2555 O O . TYR A 1 330 ? 1.631 22.418 -15.533 1.00 20.11 328 TYR A O 1
ATOM 2564 N N . LEU A 1 331 ? 2.728 23.023 -13.658 1.00 19.00 329 LEU A N 1
ATOM 2565 C CA . LEU A 1 331 ? 2.688 21.672 -13.104 1.00 19.08 329 LEU A CA 1
ATOM 2566 C C . LEU A 1 331 ? 1.257 21.213 -12.856 1.00 20.64 329 LEU A C 1
ATOM 2567 O O . LEU A 1 331 ? 0.889 20.083 -13.195 1.00 20.52 329 LEU A O 1
ATOM 2572 N N . MET A 1 332 ? 0.429 22.075 -12.264 1.00 21.19 330 MET A N 1
ATOM 2573 C CA . MET A 1 332 ? -0.962 21.691 -12.047 1.00 22.29 330 MET A CA 1
ATOM 2574 C C . MET A 1 332 ? -1.703 21.504 -13.36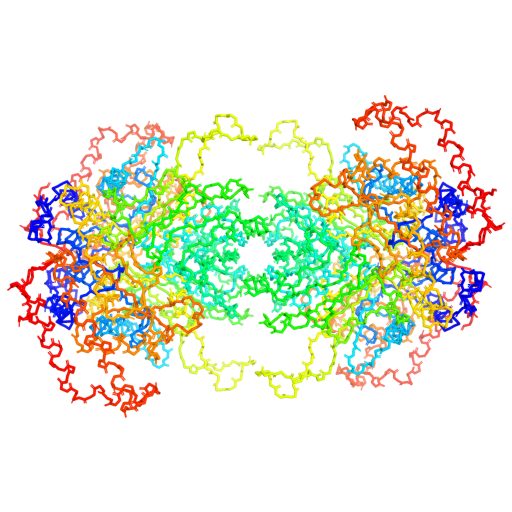1 1.00 22.31 330 MET A C 1
ATOM 2575 O O . MET A 1 332 ? -2.615 20.674 -13.443 1.00 24.27 330 MET A O 1
ATOM 2580 N N . GLY A 1 333 ? -1.313 22.246 -14.401 1.00 22.05 331 GLY A N 1
ATOM 2581 C CA . GLY A 1 333 ? -1.883 22.061 -15.722 1.00 23.02 331 GLY A CA 1
ATOM 2582 C C . GLY A 1 333 ? -1.570 20.714 -16.333 1.00 24.95 331 GLY A C 1
ATOM 2583 O O . GLY A 1 333 ? -2.305 20.254 -17.212 1.00 27.26 331 GLY A O 1
ATOM 2584 N N . LYS A 1 334 ? -0.489 20.073 -15.897 1.00 24.54 332 LYS A N 1
ATOM 2585 C CA . LYS A 1 334 ? -0.188 18.703 -16.285 1.00 26.07 332 LYS A CA 1
ATOM 2586 C C . LYS A 1 334 ? -0.865 17.673 -15.387 1.00 27.50 332 LYS A C 1
ATOM 2587 O O . LYS A 1 334 ? -0.661 16.471 -15.589 1.00 30.42 332 LYS A O 1
ATOM 2593 N N . GLY A 1 335 ? -1.661 18.104 -14.410 1.00 24.96 333 GLY A N 1
ATOM 2594 C CA . GLY A 1 335 ? -2.337 17.187 -13.514 1.00 23.90 333 GLY A CA 1
ATOM 2595 C C . GLY A 1 335 ? -1.597 16.858 -12.233 1.00 24.05 333 GLY A C 1
ATOM 2596 O O . GLY A 1 335 ? -2.038 15.972 -11.490 1.00 25.54 333 GLY A O 1
ATOM 2597 N N . TYR A 1 336 ? -0.498 17.541 -11.942 1.00 21.72 334 TYR A N 1
ATOM 2598 C CA . TYR A 1 336 ? 0.260 17.219 -10.744 1.00 21.46 334 TYR A CA 1
ATOM 2599 C C . TYR A 1 336 ? -0.398 17.831 -9.509 1.00 22.36 334 TYR A C 1
ATOM 2600 O O . TYR A 1 336 ? -1.166 18.796 -9.591 1.00 22.35 334 TYR A O 1
ATOM 2609 N N . SER A 1 337 ? -0.100 17.238 -8.351 1.00 21.97 335 SER A N 1
ATOM 2610 C CA . SER A 1 337 ? -0.701 17.636 -7.081 1.00 22.39 335 SER A CA 1
ATOM 2611 C C . SER A 1 337 ? 0.286 18.509 -6.325 1.00 19.73 335 SER A C 1
ATOM 2612 O O . SER A 1 337 ? 1.350 18.037 -5.911 1.00 19.69 335 SER A O 1
ATOM 2615 N N . LEU A 1 338 ? -0.071 19.773 -6.133 1.00 19.30 336 LEU A N 1
ATOM 2616 C CA . LEU A 1 338 ? 0.719 20.688 -5.326 1.00 19.04 336 LEU A CA 1
ATOM 2617 C C . LEU A 1 338 ? 0.008 20.921 -4.004 1.00 17.83 336 LEU A C 1
ATOM 2618 O O . LEU A 1 338 ? -1.214 21.093 -3.970 1.00 19.07 336 LEU A O 1
ATOM 2623 N N . VAL A 1 339 ? 0.779 20.921 -2.916 1.00 17.42 337 VAL A N 1
ATOM 2624 C CA . VAL A 1 339 ? 0.204 21.148 -1.598 1.00 18.42 337 VAL A CA 1
ATOM 2625 C C . VAL A 1 339 ? -0.387 22.549 -1.538 1.00 18.57 337 VAL A C 1
ATOM 2626 O O . VAL A 1 339 ? 0.263 23.532 -1.912 1.00 19.04 337 VAL A O 1
ATOM 2630 N N . THR A 1 340 ? -1.639 22.640 -1.081 1.00 19.81 338 THR A N 1
ATOM 2631 C CA . THR A 1 340 ? -2.488 23.834 -1.094 1.00 19.72 338 THR A CA 1
ATOM 2632 C C . THR A 1 340 ? -2.895 24.283 -2.492 1.00 20.30 338 THR A C 1
ATOM 2633 O O . THR A 1 340 ? -3.546 25.321 -2.619 1.00 20.68 338 THR A O 1
ATOM 2637 N N . GLY A 1 341 ? -2.533 23.549 -3.542 1.00 19.86 339 GLY A N 1
ATOM 2638 C CA . GLY A 1 341 ? -2.961 23.924 -4.879 1.00 20.02 339 GLY A CA 1
ATOM 2639 C C . GLY A 1 341 ? -2.302 25.170 -5.429 1.00 20.36 339 GLY A C 1
ATOM 2640 O O . GLY A 1 341 ? -2.881 25.844 -6.288 1.00 23.26 339 GLY A O 1
ATOM 2641 N N . GLY A 1 342 ? -1.107 25.500 -4.958 1.00 19.71 340 GLY A N 1
ATOM 2642 C CA . GLY A 1 342 ? -0.416 26.671 -5.462 1.00 19.61 340 GLY A CA 1
ATOM 2643 C C . GLY A 1 342 ? 0.594 27.171 -4.444 1.00 18.47 340 GLY A C 1
ATOM 2644 O O . GLY A 1 342 ? 1.053 26.421 -3.584 1.00 19.51 340 GLY A O 1
ATOM 2645 N N . THR A 1 343 ? 0.920 28.456 -4.568 1.00 17.67 341 THR A N 1
ATOM 2646 C CA . THR A 1 343 ? 1.914 29.065 -3.700 1.00 17.20 341 THR A CA 1
ATOM 2647 C C . THR A 1 343 ? 1.666 30.559 -3.558 1.00 17.27 341 THR A C 1
ATOM 2648 O O . THR A 1 343 ? 1.110 31.211 -4.452 1.00 18.50 341 THR A O 1
ATOM 2652 N N . GLU A 1 344 ? 2.086 31.086 -2.408 1.00 16.61 342 GLU A N 1
ATOM 2653 C CA . GLU A 1 344 ? 2.170 32.518 -2.158 1.00 16.90 342 GLU A CA 1
ATOM 2654 C C . GLU A 1 344 ? 3.596 32.953 -1.855 1.00 16.69 342 GLU A C 1
ATOM 2655 O O . GLU A 1 344 ? 3.806 34.078 -1.390 1.00 18.51 342 GLU A O 1
ATOM 2661 N N . ASN A 1 345 ? 4.581 32.085 -2.079 1.00 15.39 343 ASN A N 1
ATOM 2662 C CA . ASN A 1 345 ? 5.962 32.457 -1.788 1.00 14.63 343 ASN A CA 1
ATOM 2663 C C . ASN A 1 345 ? 6.913 31.998 -2.889 1.00 15.58 343 ASN A C 1
ATOM 2664 O O . ASN A 1 345 ? 6.577 32.075 -4.077 1.00 16.58 343 ASN A O 1
ATOM 2669 N N . HIS A 1 346 ? 8.101 31.537 -2.515 1.00 14.25 344 HIS A N 1
ATOM 2670 C CA . HIS A 1 346 ? 9.158 31.213 -3.460 1.00 14.64 344 HIS A CA 1
ATOM 2671 C C . HIS A 1 346 ? 9.185 29.742 -3.841 1.00 15.41 344 HIS A C 1
ATOM 2672 O O . HIS A 1 346 ? 10.034 29.344 -4.643 1.00 15.88 344 HIS A O 1
ATOM 2679 N N . LEU A 1 347 ? 8.307 28.915 -3.279 1.00 15.23 345 LEU A N 1
ATOM 2680 C CA . LEU A 1 347 ? 8.437 27.479 -3.475 1.00 15.55 345 LEU A CA 1
ATOM 2681 C C . LEU A 1 347 ? 7.083 26.861 -3.782 1.00 14.95 345 LEU A C 1
ATOM 2682 O O . LEU A 1 347 ? 6.029 27.440 -3.505 1.00 16.44 345 LEU A O 1
ATOM 2687 N N . VAL A 1 348 ? 7.134 25.655 -4.338 1.00 16.62 346 VAL A N 1
ATOM 2688 C CA . VAL A 1 348 ? 5.990 24.759 -4.388 1.00 16.46 346 VAL A CA 1
ATOM 2689 C C . VAL A 1 348 ? 6.403 23.431 -3.774 1.00 15.44 346 VAL A C 1
ATOM 2690 O O . VAL A 1 348 ? 7.560 23.006 -3.874 1.00 14.69 346 VAL A O 1
ATOM 2694 N N . LEU A 1 349 ? 5.450 22.780 -3.122 1.00 16.59 347 LEU A N 1
ATOM 2695 C CA . LEU A 1 349 ? 5.649 21.460 -2.547 1.00 16.77 347 LEU A CA 1
ATOM 2696 C C . LEU A 1 349 ? 4.765 20.494 -3.320 1.00 16.32 347 LEU A C 1
ATOM 2697 O O . LEU A 1 349 ? 3.538 20.642 -3.337 1.00 16.81 347 LEU A O 1
ATOM 2702 N N . TRP A 1 350 ? 5.395 19.523 -3.964 1.00 15.73 348 TRP A N 1
ATOM 2703 C CA . TRP A 1 350 ? 4.765 18.692 -4.980 1.00 16.25 348 TRP A CA 1
ATOM 2704 C C . TRP A 1 350 ? 4.564 17.306 -4.388 1.00 16.09 348 TRP A C 1
ATOM 2705 O O . TRP A 1 350 ? 5.539 16.619 -4.065 1.00 16.86 348 TRP A O 1
ATOM 2716 N N . ASP A 1 351 ? 3.304 16.909 -4.228 1.00 16.18 349 ASP A N 1
ATOM 2717 C CA . ASP A 1 351 ? 2.964 15.606 -3.671 1.00 17.82 349 ASP A CA 1
ATOM 2718 C C . ASP A 1 351 ? 2.993 14.582 -4.800 1.00 17.01 349 ASP A C 1
ATOM 2719 O O . ASP A 1 351 ? 2.145 14.611 -5.700 1.00 17.39 349 ASP A O 1
ATOM 2724 N N . LEU A 1 352 ? 3.973 13.680 -4.759 1.00 16.61 350 LEU A N 1
ATOM 2725 C CA . LEU A 1 352 ? 4.137 12.647 -5.772 1.00 16.50 350 LEU A CA 1
ATOM 2726 C C . LEU A 1 352 ? 3.327 11.395 -5.477 1.00 18.80 350 LEU A C 1
ATOM 2727 O O . LEU A 1 352 ? 3.260 10.502 -6.330 1.00 19.62 350 LEU A O 1
ATOM 2732 N N . ARG A 1 353 ? 2.729 11.295 -4.293 1.00 19.22 351 ARG A N 1
ATOM 2733 C CA . ARG A 1 353 ? 2.035 10.062 -3.932 1.00 19.22 351 ARG A CA 1
ATOM 2734 C C . ARG A 1 353 ? 0.902 9.666 -4.875 1.00 20.30 351 ARG A C 1
ATOM 2735 O O . ARG A 1 353 ? 0.746 8.457 -5.121 1.00 20.79 351 ARG A O 1
ATOM 2743 N N . PRO A 1 354 ? 0.091 10.581 -5.422 1.00 21.87 352 PRO A N 1
ATOM 2744 C CA . PRO A 1 354 ? -0.922 10.154 -6.403 1.00 22.81 352 PRO A CA 1
ATOM 2745 C C . PRO A 1 354 ? -0.333 9.491 -7.636 1.00 23.16 352 PRO A C 1
ATOM 2746 O O . PRO A 1 354 ? -1.038 8.727 -8.308 1.00 23.89 352 PRO A O 1
ATOM 2750 N N . LEU A 1 355 ? 0.934 9.761 -7.955 1.00 22.15 353 LEU A N 1
ATOM 2751 C CA . LEU A 1 355 ? 1.614 9.135 -9.082 1.00 22.06 353 LEU A CA 1
ATOM 2752 C C . LEU A 1 355 ? 2.187 7.772 -8.735 1.00 21.80 353 LEU A C 1
ATOM 2753 O O . LEU A 1 355 ? 2.659 7.069 -9.637 1.00 22.81 353 LEU A O 1
ATOM 2758 N N . GLY A 1 356 ? 2.170 7.391 -7.459 1.00 20.91 354 GLY A N 1
ATOM 2759 C CA . GLY A 1 356 ? 2.828 6.172 -7.034 1.00 20.26 354 GLY A CA 1
ATOM 2760 C C . GLY A 1 356 ? 4.334 6.271 -6.981 1.00 21.57 354 GLY A C 1
ATOM 2761 O O . GLY A 1 356 ? 5.019 5.261 -7.171 1.00 23.36 354 GLY A O 1
ATOM 2762 N N . LEU A 1 357 ? 4.873 7.463 -6.735 1.00 20.70 355 LEU A N 1
ATOM 2763 C CA . LEU A 1 357 ? 6.308 7.681 -6.654 1.00 18.89 355 LEU A CA 1
ATOM 2764 C C . LEU A 1 357 ? 6.679 8.236 -5.288 1.00 17.33 355 LEU A C 1
ATOM 2765 O O . LEU A 1 357 ? 5.861 8.859 -4.603 1.00 19.08 355 LEU A O 1
ATOM 2770 N N . THR A 1 358 ? 7.935 8.020 -4.907 1.00 18.17 356 THR A N 1
ATOM 2771 C CA . THR A 1 358 ? 8.528 8.711 -3.774 1.00 18.45 356 THR A CA 1
ATOM 2772 C C . THR A 1 358 ? 9.567 9.717 -4.264 1.00 17.61 356 THR A C 1
ATOM 2773 O O . THR A 1 358 ? 10.132 9.585 -5.356 1.00 18.76 356 THR A O 1
ATOM 2777 N N . GLY A 1 359 ? 9.806 10.739 -3.439 1.00 17.36 357 GLY A N 1
ATOM 2778 C CA . GLY A 1 359 ? 10.662 11.846 -3.832 1.00 15.96 357 GLY A CA 1
ATOM 2779 C C . GLY A 1 359 ? 12.118 11.482 -4.040 1.00 16.24 357 GLY A C 1
ATOM 2780 O O . GLY A 1 359 ? 12.825 12.182 -4.776 1.00 15.69 357 GLY A O 1
ATOM 2781 N N . ASN A 1 360 ? 12.594 10.409 -3.406 1.00 16.77 358 ASN A N 1
ATOM 2782 C CA . ASN A 1 360 ? 13.988 10.032 -3.605 1.00 16.16 358 ASN A CA 1
ATOM 2783 C C . ASN A 1 360 ? 14.239 9.577 -5.040 1.00 15.48 358 ASN A C 1
ATOM 2784 O O . ASN A 1 360 ? 15.293 9.868 -5.611 1.00 15.07 358 ASN A O 1
ATOM 2789 N N . LYS A 1 361 ? 13.284 8.858 -5.634 1.00 15.30 359 LYS A N 1
ATOM 2790 C CA . LYS A 1 361 ? 13.431 8.435 -7.024 1.00 17.09 359 LYS A CA 1
ATOM 2791 C C . LYS A 1 361 ? 13.455 9.628 -7.968 1.00 16.41 359 LYS A C 1
ATOM 2792 O O . LYS A 1 361 ? 14.296 9.695 -8.872 1.00 16.16 359 LYS A O 1
ATOM 2798 N N . VAL A 1 362 ? 12.543 10.578 -7.766 1.00 15.74 360 VAL A N 1
ATOM 2799 C CA . VAL A 1 362 ? 12.499 11.778 -8.598 1.00 15.97 360 VAL A CA 1
ATOM 2800 C C . VAL A 1 362 ? 13.764 12.606 -8.411 1.00 15.55 360 VAL A C 1
ATOM 2801 O O . VAL A 1 362 ? 14.364 13.076 -9.385 1.00 16.56 360 VAL A O 1
ATOM 2805 N N . GLU A 1 363 ? 14.206 12.778 -7.162 1.00 15.60 361 GLU A N 1
ATOM 2806 C CA . GLU A 1 363 ? 15.436 13.522 -6.915 1.00 15.03 361 GLU A CA 1
ATOM 2807 C C . GLU A 1 363 ? 16.616 12.881 -7.632 1.00 16.20 361 GLU A C 1
ATOM 2808 O O . GLU A 1 363 ? 17.444 13.580 -8.230 1.00 17.32 361 GLU A O 1
ATOM 2814 N N . LYS A 1 364 ? 16.702 11.551 -7.589 1.00 15.30 362 LYS A N 1
ATOM 2815 C CA . LYS A 1 364 ? 17.849 10.861 -8.166 1.00 16.96 362 LYS A CA 1
ATOM 2816 C C . LYS A 1 364 ? 17.854 10.971 -9.687 1.00 16.82 362 LYS A C 1
ATOM 2817 O O . LYS A 1 364 ? 18.888 11.272 -10.295 1.00 16.03 362 LYS A O 1
ATOM 2823 N N . LEU A 1 365 ? 16.708 10.726 -10.323 1.00 15.79 363 LEU A N 1
ATOM 2824 C CA . LEU A 1 365 ? 16.655 10.864 -11.774 1.00 15.74 363 LEU A CA 1
ATOM 2825 C C . LEU A 1 365 ? 16.927 12.303 -12.193 1.00 15.81 363 LEU A C 1
ATOM 2826 O O . LEU A 1 365 ? 17.693 12.549 -13.130 1.00 16.55 363 LEU A O 1
ATOM 2831 N N . CYS A 1 366 ? 16.316 13.268 -11.506 1.00 16.28 364 CYS A N 1
ATOM 2832 C CA . CYS A 1 366 ? 16.567 14.670 -11.818 1.00 16.93 364 CYS A CA 1
ATOM 2833 C C . CYS A 1 366 ? 18.054 14.995 -11.741 1.00 16.49 364 CYS A C 1
ATOM 2834 O O . CYS A 1 366 ? 18.603 15.652 -12.634 1.00 16.07 364 CYS A O 1
ATOM 2837 N N . ASP A 1 367 ? 18.723 14.529 -10.679 1.00 17.26 365 ASP A N 1
ATOM 2838 C CA . ASP A 1 367 ? 20.153 14.791 -10.500 1.00 17.18 365 ASP A CA 1
ATOM 2839 C C . ASP A 1 367 ? 20.960 14.316 -11.704 1.00 16.55 365 ASP A C 1
ATOM 2840 O O . ASP A 1 367 ? 21.908 14.987 -12.133 1.00 16.57 365 ASP A O 1
ATOM 2845 N N . LEU A 1 368 ? 20.596 13.162 -12.268 1.00 16.12 366 LEU A N 1
ATOM 2846 C CA . LEU A 1 368 ? 21.291 12.651 -13.445 1.00 17.44 366 LEU A CA 1
ATOM 2847 C C . LEU A 1 368 ? 21.054 13.529 -14.664 1.00 18.49 366 LEU A C 1
ATOM 2848 O O . LEU A 1 368 ? 21.849 13.492 -15.608 1.00 20.15 366 LEU A O 1
ATOM 2853 N N . CYS A 1 369 ? 19.981 14.314 -14.663 1.00 17.69 367 CYS A N 1
ATOM 2854 C CA . CYS A 1 369 ? 19.692 15.246 -15.739 1.00 17.48 367 CYS A CA 1
ATOM 2855 C C . CYS A 1 369 ? 20.168 16.658 -15.438 1.00 17.04 367 CYS A C 1
ATOM 2856 O O . CYS A 1 369 ? 19.819 17.580 -16.175 1.00 19.30 367 CYS A O 1
ATOM 2859 N N . ASN A 1 370 ? 20.948 16.851 -14.369 1.00 15.62 368 ASN A N 1
ATOM 2860 C CA . ASN A 1 370 ? 21.377 18.184 -13.931 1.00 16.89 368 ASN A CA 1
ATOM 2861 C C . ASN A 1 370 ? 20.198 19.058 -13.518 1.00 15.96 368 ASN A C 1
ATOM 2862 O O . ASN A 1 370 ? 20.237 20.282 -13.657 1.00 16.56 368 ASN A O 1
ATOM 2867 N N . ILE A 1 371 ? 19.141 18.435 -13.021 1.00 14.10 369 ILE A N 1
ATOM 2868 C CA . ILE A 1 371 ? 18.025 19.137 -12.404 1.00 14.34 369 ILE A CA 1
ATOM 2869 C C . ILE A 1 371 ? 18.156 18.870 -10.917 1.00 15.23 369 ILE A C 1
ATOM 2870 O O . ILE A 1 371 ? 18.004 17.727 -10.476 1.00 15.86 369 ILE A O 1
ATOM 2875 N N . THR A 1 372 ? 18.459 19.906 -10.142 1.00 14.04 370 THR A N 1
ATOM 2876 C CA . THR A 1 372 ? 18.786 19.741 -8.730 1.00 13.83 370 THR A CA 1
ATOM 2877 C C . THR A 1 372 ? 17.568 20.111 -7.894 1.00 13.90 370 THR A C 1
ATOM 2878 O O . THR A 1 372 ? 17.151 21.274 -7.864 1.00 15.77 370 THR A O 1
ATOM 2882 N N . VAL A 1 373 ? 16.990 19.115 -7.233 1.00 13.80 371 VAL A N 1
ATOM 2883 C CA . VAL A 1 373 ? 15.868 19.312 -6.340 1.00 13.86 371 VAL A CA 1
ATOM 2884 C C . VAL A 1 373 ? 16.206 18.657 -5.005 1.00 13.52 371 VAL A C 1
ATOM 2885 O O . VAL A 1 373 ? 17.306 18.140 -4.806 1.00 14.10 371 VAL A O 1
ATOM 2889 N N . ASN A 1 374 ? 15.246 18.667 -4.087 1.00 13.90 372 ASN A N 1
ATOM 2890 C CA . ASN A 1 374 ? 15.331 17.756 -2.951 1.00 13.28 372 ASN A CA 1
ATOM 2891 C C . ASN A 1 374 ? 13.996 17.071 -2.706 1.00 13.90 372 ASN A C 1
ATOM 2892 O O . ASN A 1 374 ? 12.935 17.705 -2.772 1.00 14.15 372 ASN A O 1
ATOM 2897 N N . LYS A 1 375 ? 14.066 15.762 -2.461 1.00 13.72 373 LYS A N 1
ATOM 2898 C CA A LYS A 1 375 ? 12.926 15.049 -1.912 0.47 13.74 373 LYS A CA 1
ATOM 2899 C CA B LYS A 1 375 ? 12.935 15.039 -1.902 0.53 13.50 373 LYS A CA 1
ATOM 2900 C C . LYS A 1 375 ? 12.473 15.743 -0.634 1.00 13.35 373 LYS A C 1
ATOM 2901 O O . LYS A 1 375 ? 13.263 16.387 0.066 1.00 13.85 373 LYS A O 1
ATOM 2912 N N . ASN A 1 376 ? 11.184 15.632 -0.335 1.00 12.93 374 ASN A N 1
ATOM 2913 C CA . ASN A 1 376 ? 10.671 16.383 0.801 1.00 13.86 374 ASN A CA 1
ATOM 2914 C C . ASN A 1 376 ? 9.472 15.685 1.410 1.00 14.38 374 ASN A C 1
ATOM 2915 O O . ASN A 1 376 ? 8.628 15.137 0.693 1.00 14.75 374 ASN A O 1
ATOM 2920 N N . ALA A 1 377 ? 9.395 15.743 2.738 1.00 14.29 375 ALA A N 1
ATOM 2921 C CA . ALA A 1 377 ? 8.225 15.254 3.446 1.00 14.70 375 ALA A CA 1
ATOM 2922 C C . ALA A 1 377 ? 6.989 16.036 3.029 1.00 14.94 375 ALA A C 1
ATOM 2923 O O . ALA A 1 377 ? 7.035 17.254 2.823 1.00 15.70 375 ALA A O 1
ATOM 2925 N N . VAL A 1 378 ? 5.878 15.316 2.906 1.00 15.63 376 VAL A N 1
ATOM 2926 C CA . VAL A 1 378 ? 4.548 15.893 2.813 1.00 17.03 376 VAL A CA 1
ATOM 2927 C C . VAL A 1 378 ? 3.711 15.313 3.951 1.00 16.78 376 VAL A C 1
ATOM 2928 O O . VAL A 1 378 ? 4.147 14.418 4.675 1.00 17.31 376 VAL A O 1
ATOM 2932 N N . PHE A 1 379 ? 2.500 15.843 4.110 1.00 16.20 377 PHE A N 1
ATOM 2933 C CA . PHE A 1 379 ? 1.703 15.524 5.289 1.00 16.52 377 PHE A CA 1
ATOM 2934 C C . PHE A 1 379 ? 1.475 14.022 5.402 1.00 18.17 377 PHE A C 1
ATOM 2935 O O . PHE A 1 379 ? 1.086 13.365 4.432 1.00 19.15 377 PHE A O 1
ATOM 2943 N N . GLY A 1 380 ? 1.727 13.481 6.596 1.00 19.05 378 GLY A N 1
ATOM 2944 C CA . GLY A 1 380 ? 1.552 12.070 6.859 1.00 18.86 378 GLY A CA 1
ATOM 2945 C C . GLY A 1 380 ? 2.779 11.221 6.619 1.00 20.06 378 GLY A C 1
ATOM 2946 O O . GLY A 1 380 ? 2.801 10.061 7.051 1.00 22.37 378 GLY A O 1
ATOM 2947 N N . ASP A 1 381 ? 3.792 11.755 5.940 1.00 19.87 379 ASP A N 1
ATOM 2948 C CA . ASP A 1 381 ? 5.009 10.992 5.705 1.00 20.27 379 ASP A CA 1
ATOM 2949 C C . ASP A 1 381 ? 5.655 10.591 7.022 1.00 21.38 379 ASP A C 1
ATOM 2950 O O . ASP A 1 381 ? 5.671 11.358 7.989 1.00 22.49 379 ASP A O 1
ATOM 2955 N N . SER A 1 382 ? 6.201 9.377 7.046 1.00 21.23 380 SER A N 1
ATOM 2956 C CA . SER A 1 382 ? 7.088 8.948 8.111 1.00 22.20 380 SER A CA 1
ATOM 2957 C C . SER A 1 382 ? 8.494 8.619 7.630 1.00 21.67 380 SER A C 1
ATOM 2958 O O . SER A 1 382 ? 9.391 8.451 8.466 1.00 22.71 380 SER A O 1
ATOM 2961 N N . SER A 1 383 ? 8.721 8.523 6.325 1.00 19.27 381 SER A N 1
ATOM 2962 C CA . SER A 1 383 ? 10.016 8.120 5.793 1.00 19.64 381 SER A CA 1
ATOM 2963 C C . SER A 1 383 ? 10.792 9.350 5.345 1.00 20.08 381 SER A C 1
ATOM 2964 O O . SER A 1 383 ? 10.345 10.081 4.456 1.00 21.96 381 SER A O 1
ATOM 2967 N N . ALA A 1 384 ? 11.953 9.572 5.961 1.00 19.82 382 ALA A N 1
ATOM 2968 C CA . ALA A 1 384 ? 12.877 10.585 5.470 1.00 19.70 382 ALA A CA 1
ATOM 2969 C C . ALA A 1 384 ? 13.663 10.092 4.259 1.00 20.06 382 ALA A C 1
ATOM 2970 O O . ALA A 1 384 ? 14.102 10.903 3.437 1.00 21.52 382 ALA A O 1
ATOM 2972 N N . LEU A 1 385 ? 13.845 8.776 4.136 1.00 21.27 383 LEU A N 1
ATOM 2973 C CA . LEU A 1 385 ? 14.599 8.217 3.018 1.00 23.79 383 LEU A CA 1
ATOM 2974 C C . LEU A 1 385 ? 13.805 8.322 1.724 1.00 22.78 383 LEU A C 1
ATOM 2975 O O . LEU A 1 385 ? 14.336 8.728 0.681 1.00 20.25 383 LEU A O 1
ATOM 2980 N N . ALA A 1 386 ? 12.530 7.950 1.776 1.00 21.75 384 ALA A N 1
ATOM 2981 C CA . ALA A 1 386 ? 11.646 7.933 0.614 1.00 19.98 384 ALA A CA 1
ATOM 2982 C C . ALA A 1 386 ? 10.369 8.687 0.964 1.00 19.68 384 ALA A C 1
ATOM 2983 O O . ALA A 1 386 ? 9.291 8.090 1.097 1.00 21.01 384 ALA A O 1
ATOM 2985 N N . PRO A 1 387 ? 10.457 10.014 1.127 1.00 18.13 385 PRO A N 1
ATOM 2986 C CA . PRO A 1 387 ? 9.250 10.799 1.423 1.00 17.51 385 PRO A CA 1
ATOM 2987 C C . PRO A 1 387 ? 8.331 10.879 0.211 1.00 17.97 385 PRO A C 1
ATOM 2988 O O . PRO A 1 387 ? 8.678 10.417 -0.879 1.00 18.97 385 PRO A O 1
ATOM 2992 N N . GLY A 1 388 ? 7.157 11.475 0.391 1.00 17.31 386 GLY A N 1
ATOM 2993 C CA . GLY A 1 388 ? 6.172 11.460 -0.666 1.00 16.51 386 GLY A CA 1
ATOM 2994 C C . GLY A 1 388 ? 6.190 12.639 -1.607 1.00 18.11 386 GLY A C 1
ATOM 2995 O O . GLY A 1 388 ? 5.378 12.684 -2.536 1.00 18.60 386 GLY A O 1
ATOM 2996 N N . GLY A 1 389 ? 7.107 13.590 -1.420 1.00 16.83 387 GLY A N 1
ATOM 2997 C CA . GLY A 1 389 ? 7.102 14.798 -2.215 1.00 15.97 387 GLY A CA 1
ATOM 2998 C C . GLY A 1 389 ? 8.479 15.189 -2.716 1.00 14.66 387 GLY A C 1
ATOM 2999 O O . GLY A 1 389 ? 9.505 14.590 -2.367 1.00 13.97 387 GLY A O 1
ATOM 3000 N N . VAL A 1 390 ? 8.474 16.203 -3.575 1.00 14.29 388 VAL A N 1
ATOM 3001 C CA . VAL A 1 390 ? 9.668 16.959 -3.919 1.00 14.85 388 VAL A CA 1
ATOM 3002 C C . VAL A 1 390 ? 9.334 18.429 -3.732 1.00 15.13 388 VAL A C 1
ATOM 3003 O O . VAL A 1 390 ? 8.197 18.862 -3.954 1.00 15.42 388 VAL A O 1
ATOM 3007 N N . ARG A 1 391 ? 10.324 19.197 -3.301 1.00 15.12 389 ARG A N 1
ATOM 3008 C CA . ARG A 1 391 ? 10.164 20.627 -3.087 1.00 13.69 389 ARG A CA 1
ATOM 3009 C C . ARG A 1 391 ? 10.954 21.367 -4.159 1.00 13.20 389 ARG A C 1
ATOM 3010 O O . ARG A 1 391 ? 12.110 21.024 -4.426 1.00 14.64 389 ARG A O 1
ATOM 3018 N N . ILE A 1 392 ? 10.322 22.364 -4.779 1.00 14.05 390 ILE A N 1
ATOM 3019 C CA . ILE A 1 392 ? 10.908 23.123 -5.883 1.00 14.81 390 ILE A CA 1
ATOM 3020 C C . ILE A 1 392 ? 10.868 24.599 -5.522 1.00 14.66 390 ILE A C 1
ATOM 3021 O O . ILE A 1 392 ? 9.801 25.125 -5.183 1.00 17.06 390 ILE A O 1
ATOM 3026 N N . GLY A 1 393 ? 12.004 25.282 -5.639 1.00 14.46 391 GLY A N 1
ATOM 3027 C CA . GLY A 1 393 ? 12.085 26.696 -5.321 1.00 14.65 391 GLY A CA 1
ATOM 3028 C C . GLY A 1 393 ? 12.563 27.542 -6.486 1.00 14.88 391 GLY A C 1
ATOM 3029 O O . GLY A 1 393 ? 13.338 27.089 -7.329 1.00 16.19 391 GLY A O 1
ATOM 3030 N N . ALA A 1 394 ? 12.111 28.794 -6.506 1.00 14.95 392 ALA A N 1
ATOM 3031 C CA . ALA A 1 394 ? 12.477 29.756 -7.544 1.00 14.83 392 ALA A CA 1
ATOM 3032 C C . ALA A 1 394 ? 13.679 30.679 -7.279 1.00 14.77 392 ALA A C 1
ATOM 3033 O O . ALA A 1 394 ? 14.186 31.259 -8.246 1.00 14.91 392 ALA A O 1
ATOM 3035 N N . PRO A 1 395 ? 14.174 30.873 -6.040 1.00 14.73 393 PRO A N 1
ATOM 3036 C CA . PRO A 1 395 ? 15.206 31.923 -5.849 1.00 13.03 393 PRO A CA 1
ATOM 3037 C C . PRO A 1 395 ? 16.464 31.787 -6.696 1.00 12.83 393 PRO A C 1
ATOM 3038 O O . PRO A 1 395 ? 16.904 32.778 -7.303 1.00 14.55 393 PRO A O 1
ATOM 3042 N N . ALA A 1 396 ? 17.072 30.596 -6.741 1.00 14.30 394 ALA A N 1
ATOM 3043 C CA . ALA A 1 396 ? 18.369 30.442 -7.399 1.00 14.57 394 ALA A CA 1
ATOM 3044 C C . ALA A 1 396 ? 18.285 30.750 -8.889 1.00 15.09 394 ALA A C 1
ATOM 3045 O O . ALA A 1 396 ? 19.071 31.545 -9.414 1.00 14.91 394 ALA A O 1
ATOM 3047 N N . MET A 1 397 ? 17.345 30.122 -9.597 1.00 13.21 395 MET A N 1
ATOM 3048 C CA . MET A 1 397 ? 17.272 30.373 -11.030 1.00 13.85 395 MET A CA 1
ATOM 3049 C C . MET A 1 397 ? 16.777 31.780 -11.325 1.00 15.49 395 MET A C 1
ATOM 3050 O O . MET A 1 397 ? 17.175 32.374 -12.336 1.00 16.01 395 MET A O 1
ATOM 3055 N N . THR A 1 398 ? 15.916 32.338 -10.469 1.00 14.78 396 THR A N 1
ATOM 3056 C CA . THR A 1 398 ? 15.538 33.735 -10.670 1.00 15.02 396 THR A CA 1
ATOM 3057 C C . THR A 1 398 ? 16.755 34.646 -10.562 1.00 15.49 396 THR A C 1
ATOM 3058 O O . THR A 1 398 ? 16.838 35.661 -11.259 1.00 16.91 396 THR A O 1
ATOM 3062 N N . SER A 1 399 ? 17.726 34.282 -9.721 1.00 14.57 397 SER A N 1
ATOM 3063 C CA . SER A 1 399 ? 18.943 35.080 -9.607 1.00 15.27 397 SER A CA 1
ATOM 3064 C C . SER A 1 399 ? 19.789 35.041 -10.870 1.00 16.73 397 SER A C 1
ATOM 3065 O O . SER A 1 399 ? 20.586 35.962 -11.092 1.00 16.60 397 SER A O 1
ATOM 3068 N N . ARG A 1 400 ? 19.629 34.012 -11.700 1.00 15.89 398 ARG A N 1
ATOM 3069 C CA . ARG A 1 400 ? 20.267 33.965 -13.007 1.00 16.78 398 ARG A CA 1
ATOM 3070 C C . ARG A 1 400 ? 19.479 34.713 -14.074 1.00 18.09 398 ARG A C 1
ATOM 3071 O O . ARG A 1 400 ? 19.859 34.661 -15.250 1.00 20.42 398 ARG A O 1
ATOM 3079 N N . GLY A 1 401 ? 18.401 35.401 -13.698 1.00 18.03 399 GLY A N 1
ATOM 3080 C CA . GLY A 1 401 ? 17.649 36.217 -14.630 1.00 17.47 399 GLY A CA 1
ATOM 3081 C C . GLY A 1 401 ? 16.466 35.548 -15.293 1.00 17.49 399 GLY A C 1
ATOM 3082 O O . GLY A 1 401 ? 15.877 36.143 -16.204 1.00 19.13 399 GLY A O 1
ATOM 3083 N N . LEU A 1 402 ? 16.090 34.341 -14.869 1.00 17.97 400 LEU A N 1
ATOM 3084 C CA . LEU A 1 402 ? 14.963 33.652 -15.487 1.00 17.61 400 LEU A CA 1
ATOM 3085 C C . LEU A 1 402 ? 13.648 34.324 -15.106 1.00 18.76 400 LEU A C 1
ATOM 3086 O O . LEU A 1 402 ? 13.477 34.799 -13.981 1.00 18.00 400 LEU A O 1
ATOM 3091 N N . VAL A 1 403 ? 12.720 34.372 -16.067 1.00 18.13 401 VAL A N 1
ATOM 3092 C CA . VAL A 1 403 ? 11.382 34.909 -15.838 1.00 18.12 401 VAL A CA 1
ATOM 3093 C C . VAL A 1 403 ? 10.334 33.818 -16.048 1.00 17.87 401 VAL A C 1
ATOM 3094 O O . VAL A 1 403 ? 10.671 32.631 -16.153 1.00 19.28 401 VAL A O 1
ATOM 3098 N N . GLU A 1 404 ? 9.058 34.215 -16.121 1.00 18.19 402 GLU A N 1
ATOM 3099 C CA . GLU A 1 404 ? 7.967 33.244 -16.049 1.00 20.20 402 GLU A CA 1
ATOM 3100 C C . GLU A 1 404 ? 8.044 32.214 -17.170 1.00 18.28 402 GLU A C 1
ATOM 3101 O O . GLU A 1 404 ? 7.885 31.011 -16.929 1.00 17.59 402 GLU A O 1
ATOM 3107 N N . LYS A 1 405 ? 8.255 32.665 -18.410 1.00 19.34 403 LYS A N 1
ATOM 3108 C CA . LYS A 1 405 ? 8.322 31.709 -19.514 1.00 21.58 403 LYS A CA 1
ATOM 3109 C C . LYS A 1 405 ? 9.463 30.718 -19.326 1.00 19.84 403 LYS A C 1
ATOM 3110 O O . LYS A 1 405 ? 9.338 29.549 -19.712 1.00 21.43 403 LYS A O 1
ATOM 3116 N N . ASP A 1 406 ? 10.571 31.159 -18.719 1.00 18.16 404 ASP A N 1
ATOM 3117 C CA . ASP A 1 406 ? 11.679 30.251 -18.444 1.00 18.71 404 ASP A CA 1
ATOM 3118 C C . ASP A 1 406 ? 11.301 29.232 -17.374 1.00 18.57 404 ASP A C 1
ATOM 3119 O O . ASP A 1 406 ? 11.716 28.070 -17.441 1.00 18.11 404 ASP A O 1
ATOM 3124 N N . PHE A 1 407 ? 10.521 29.650 -16.372 1.00 18.62 405 PHE A N 1
ATOM 3125 C CA . PHE A 1 407 ? 10.055 28.702 -15.368 1.00 18.13 405 PHE A CA 1
ATOM 3126 C C . PHE A 1 407 ? 8.998 27.757 -15.914 1.00 18.05 405 PHE A C 1
ATOM 3127 O O . PHE A 1 407 ? 8.833 26.655 -15.383 1.00 17.28 405 PHE A O 1
ATOM 3135 N N . GLU A 1 408 ? 8.277 28.161 -16.958 1.00 18.49 406 GLU A N 1
ATOM 3136 C CA . GLU A 1 408 ? 7.391 27.217 -17.622 1.00 19.11 406 GLU A CA 1
ATOM 3137 C C . GLU A 1 408 ? 8.195 26.131 -18.322 1.00 19.39 406 GLU A C 1
ATOM 3138 O O . GLU A 1 408 ? 7.811 24.957 -18.299 1.00 20.59 406 GLU A O 1
ATOM 3144 N N . GLN A 1 409 ? 9.333 26.502 -18.920 1.00 18.72 407 GLN A N 1
ATOM 3145 C CA . GLN A 1 409 ? 10.229 25.498 -19.484 1.00 19.55 407 GLN A CA 1
ATOM 3146 C C . GLN A 1 409 ? 10.801 24.602 -18.393 1.00 17.62 407 GLN A C 1
ATOM 3147 O O . GLN A 1 409 ? 10.972 23.394 -18.594 1.00 17.74 407 GLN A O 1
ATOM 3153 N N . ILE A 1 410 ? 11.114 25.176 -17.230 1.00 18.28 408 ILE A N 1
ATOM 3154 C CA . ILE A 1 410 ? 11.527 24.350 -16.101 1.00 17.84 408 ILE A CA 1
ATOM 3155 C C . ILE A 1 410 ? 10.424 23.368 -15.738 1.00 17.44 408 ILE A C 1
ATOM 3156 O O . ILE A 1 410 ? 10.679 22.185 -15.502 1.00 17.66 408 ILE A O 1
ATOM 3161 N N . GLY A 1 411 ? 9.181 23.844 -15.689 1.00 16.28 409 GLY A N 1
ATOM 3162 C CA . GLY A 1 411 ? 8.067 22.942 -15.461 1.00 17.65 409 GLY A CA 1
ATOM 3163 C C . GLY A 1 411 ? 8.014 21.811 -16.470 1.00 17.83 409 GLY A C 1
ATOM 3164 O O . GLY A 1 411 ? 7.733 20.664 -16.115 1.00 17.63 409 GLY A O 1
ATOM 3165 N N . GLU A 1 412 ? 8.291 22.115 -17.741 1.00 18.93 410 GLU A N 1
ATOM 3166 C CA . GLU A 1 412 ? 8.283 21.064 -18.752 1.00 19.43 410 GLU A CA 1
ATOM 3167 C C . GLU A 1 412 ? 9.430 20.083 -18.541 1.00 18.38 410 GLU A C 1
ATOM 3168 O O . GLU A 1 412 ? 9.255 18.871 -18.720 1.00 20.37 410 GLU A O 1
ATOM 3174 N N . PHE A 1 413 ? 10.608 20.581 -18.148 1.00 17.68 411 PHE A N 1
ATOM 3175 C CA . PHE A 1 413 ? 11.713 19.679 -17.843 1.00 18.48 411 PHE A CA 1
ATOM 3176 C C . PHE A 1 413 ? 11.369 18.775 -16.664 1.00 18.52 411 PHE A C 1
ATOM 3177 O O . PHE A 1 413 ? 11.683 17.578 -16.676 1.00 18.17 411 PHE A O 1
ATOM 3185 N N . LEU A 1 414 ? 10.723 19.332 -15.634 1.00 18.06 412 LEU A N 1
ATOM 3186 C CA . LEU A 1 414 ? 10.318 18.518 -14.491 1.00 17.68 412 LEU A CA 1
ATOM 3187 C C . LEU A 1 414 ? 9.270 17.491 -14.894 1.00 17.33 412 LEU A C 1
ATOM 3188 O O . LEU A 1 414 ? 9.312 16.340 -14.442 1.00 17.76 412 LEU A O 1
ATOM 3193 N N . HIS A 1 415 ? 8.315 17.900 -15.735 1.00 17.57 413 HIS A N 1
ATOM 3194 C CA . HIS A 1 415 ? 7.312 16.977 -16.246 1.00 18.66 413 HIS A CA 1
ATOM 3195 C C . HIS A 1 415 ? 7.964 15.834 -17.012 1.00 17.92 413 HIS A C 1
ATOM 3196 O O . HIS A 1 415 ? 7.590 14.668 -16.838 1.00 18.77 413 HIS A O 1
ATOM 3203 N N . ARG A 1 416 ? 8.944 16.147 -17.864 1.00 17.44 414 ARG A N 1
ATOM 3204 C CA . ARG A 1 416 ? 9.676 15.093 -18.561 1.00 18.41 414 ARG A CA 1
ATOM 3205 C C . ARG A 1 416 ? 10.383 14.175 -17.576 1.00 18.49 414 ARG A C 1
ATOM 3206 O O . ARG A 1 416 ? 10.351 12.950 -17.727 1.00 18.57 414 ARG A O 1
ATOM 3214 N N . ALA A 1 417 ? 11.013 14.750 -16.550 1.00 17.31 415 ALA A N 1
ATOM 3215 C CA . ALA A 1 417 ? 11.756 13.936 -15.593 1.00 17.14 415 ALA A CA 1
ATOM 3216 C C . ALA A 1 417 ? 10.832 13.004 -14.825 1.00 17.48 415 ALA A C 1
ATOM 3217 O O . ALA A 1 417 ? 11.147 11.824 -14.633 1.00 19.85 415 ALA A O 1
ATOM 3219 N N . VAL A 1 418 ? 9.680 13.509 -14.380 1.00 18.16 416 VAL A N 1
ATOM 3220 C CA . VAL A 1 418 ? 8.751 12.657 -13.649 1.00 18.44 416 VAL A CA 1
ATOM 3221 C C . VAL A 1 418 ? 8.144 11.606 -14.568 1.00 20.36 416 VAL A C 1
ATOM 3222 O O . VAL A 1 418 ? 7.946 10.454 -14.164 1.00 20.63 416 VAL A O 1
ATOM 3226 N N . THR A 1 419 ? 7.866 11.974 -15.822 1.00 20.95 417 THR A N 1
ATOM 3227 C CA . THR A 1 419 ? 7.401 10.993 -16.800 1.00 21.13 417 THR A CA 1
ATOM 3228 C C . THR A 1 419 ? 8.418 9.870 -16.975 1.00 21.55 417 THR A C 1
ATOM 3229 O O . THR A 1 419 ? 8.055 8.690 -16.985 1.00 23.53 417 THR A O 1
ATOM 3233 N N . LEU A 1 420 ? 9.700 10.223 -17.105 1.00 21.37 418 LEU A N 1
ATOM 3234 C CA . LEU A 1 420 ? 10.742 9.208 -17.247 1.00 21.26 418 LEU A CA 1
ATOM 3235 C C . LEU A 1 420 ? 10.868 8.366 -15.987 1.00 20.02 418 LEU A C 1
ATOM 3236 O O . LEU A 1 420 ? 11.110 7.156 -16.065 1.00 20.42 418 LEU A O 1
ATOM 3241 N N . THR A 1 421 ? 10.736 8.997 -14.818 1.00 19.08 419 THR A N 1
ATOM 3242 C CA . THR A 1 421 ? 10.762 8.246 -13.568 1.00 18.53 419 THR A CA 1
ATOM 3243 C C . THR A 1 421 ? 9.647 7.212 -13.542 1.00 19.87 419 THR A C 1
ATOM 3244 O O . THR A 1 421 ? 9.873 6.053 -13.178 1.00 18.97 419 THR A O 1
ATOM 3248 N N . LEU A 1 422 ? 8.444 7.607 -13.964 1.00 21.27 420 LEU A N 1
ATOM 3249 C CA . LEU A 1 422 ? 7.330 6.667 -14.032 1.00 22.86 420 LEU A CA 1
ATOM 3250 C C . LEU A 1 422 ? 7.614 5.544 -15.021 1.00 23.53 420 LEU A C 1
ATOM 3251 O O . LEU A 1 422 ? 7.295 4.380 -14.753 1.00 25.24 420 LEU A O 1
ATOM 3256 N N . GLU A 1 423 ? 8.214 5.873 -16.169 1.00 24.32 421 GLU A N 1
ATOM 3257 C CA . GLU A 1 423 ? 8.493 4.853 -17.175 1.00 25.90 421 GLU A CA 1
ATOM 3258 C C . GLU A 1 423 ? 9.501 3.840 -16.656 1.00 25.66 421 GLU A C 1
ATOM 3259 O O . GLU A 1 423 ? 9.403 2.643 -16.951 1.00 25.25 421 GLU A O 1
ATOM 3265 N N . ILE A 1 424 ? 10.478 4.301 -15.876 1.00 24.15 422 ILE A N 1
ATOM 3266 C CA . ILE A 1 424 ? 11.459 3.385 -15.308 1.00 24.55 422 ILE A CA 1
ATOM 3267 C C . ILE A 1 424 ? 10.809 2.493 -14.261 1.00 24.74 422 ILE A C 1
ATOM 3268 O O . ILE A 1 424 ? 11.013 1.272 -14.250 1.00 25.04 422 ILE A O 1
ATOM 3273 N N . GLN A 1 425 ? 9.992 3.081 -13.382 1.00 26.30 423 GLN A N 1
ATOM 3274 C CA . GLN A 1 425 ? 9.297 2.288 -12.375 1.00 28.31 423 GLN A CA 1
ATOM 3275 C C . GLN A 1 425 ? 8.337 1.295 -13.019 1.00 31.12 423 GLN A C 1
ATOM 3276 O O . GLN A 1 425 ? 8.218 0.150 -12.566 1.00 32.79 423 GLN A O 1
ATOM 3282 N N . LYS A 1 426 ? 7.648 1.711 -14.085 1.00 32.16 424 LYS A N 1
ATOM 3283 C CA . LYS A 1 426 ? 6.741 0.802 -14.780 1.00 34.02 424 LYS A CA 1
ATOM 3284 C C . LYS A 1 426 ? 7.486 -0.407 -15.337 1.00 35.09 424 LYS A C 1
ATOM 3285 O O . LYS A 1 426 ? 6.971 -1.531 -15.311 1.00 35.29 424 LYS A O 1
ATOM 3291 N N . GLU A 1 427 ? 8.706 -0.198 -15.836 1.00 36.07 425 GLU A N 1
ATOM 3292 C CA . GLU A 1 427 ? 9.468 -1.291 -16.428 1.00 38.91 425 GLU A CA 1
ATOM 3293 C C . GLU A 1 427 ? 10.191 -2.116 -15.368 1.00 39.23 425 GLU A C 1
ATOM 3294 O O . GLU A 1 427 ? 10.149 -3.351 -15.398 1.00 40.18 425 GLU A O 1
ATOM 3300 N N . HIS A 1 428 ? 10.852 -1.453 -14.418 1.00 38.73 426 HIS A N 1
ATOM 3301 C CA . HIS A 1 428 ? 11.754 -2.138 -13.500 1.00 39.16 426 HIS A CA 1
ATOM 3302 C C . HIS A 1 428 ? 11.171 -2.393 -12.115 1.00 39.30 426 HIS A C 1
ATOM 3303 O O . HIS A 1 428 ? 11.712 -3.230 -11.385 1.00 40.14 426 HIS A O 1
ATOM 3310 N N . GLY A 1 429 ? 10.102 -1.705 -11.729 1.00 38.45 427 GLY A N 1
ATOM 3311 C CA . GLY A 1 429 ? 9.472 -1.938 -10.443 1.00 37.25 427 GLY A CA 1
ATOM 3312 C C . GLY A 1 429 ? 9.789 -0.848 -9.435 1.00 36.32 427 GLY A C 1
ATOM 3313 O O . GLY A 1 429 ? 10.544 0.096 -9.691 1.00 36.69 427 GLY A O 1
ATOM 3314 N N . LYS A 1 430 ? 9.187 -1.001 -8.254 1.00 36.08 428 LYS A N 1
ATOM 3315 C CA . LYS A 1 430 ? 9.291 -0.001 -7.199 1.00 36.43 428 LYS A CA 1
ATOM 3316 C C . LYS A 1 430 ? 10.496 -0.189 -6.289 1.00 34.43 428 LYS A C 1
ATOM 3317 O O . LYS A 1 430 ? 10.922 0.781 -5.654 1.00 33.27 428 LYS A O 1
ATOM 3323 N N . LEU A 1 431 ? 11.043 -1.400 -6.192 1.00 34.03 429 LEU A N 1
ATOM 3324 C CA . LEU A 1 431 ? 12.207 -1.609 -5.340 1.00 33.64 429 LEU A CA 1
ATOM 3325 C C . LEU A 1 431 ? 13.375 -0.774 -5.845 1.00 33.20 429 LEU A C 1
ATOM 3326 O O . LEU A 1 431 ? 13.647 -0.722 -7.048 1.00 33.72 429 LEU A O 1
ATOM 3331 N N . LEU A 1 432 ? 14.061 -0.109 -4.912 1.00 32.19 430 LEU A N 1
ATOM 3332 C CA . LEU A 1 432 ? 15.087 0.855 -5.300 1.00 31.54 430 LEU A CA 1
ATOM 3333 C C . LEU A 1 432 ? 16.203 0.196 -6.103 1.00 31.55 430 LEU A C 1
ATOM 3334 O O . LEU A 1 432 ? 16.671 0.758 -7.100 1.00 30.89 430 LEU A O 1
ATOM 3339 N N . LYS A 1 433 ? 16.629 -1.005 -5.698 1.00 32.66 431 LYS A N 1
ATOM 3340 C CA . LYS A 1 433 ? 17.693 -1.695 -6.421 1.00 33.27 431 LYS A CA 1
ATOM 3341 C C . LYS A 1 433 ? 17.270 -2.022 -7.849 1.00 33.16 431 LYS A C 1
ATOM 3342 O O . LYS A 1 433 ? 18.090 -1.978 -8.775 1.00 34.27 431 LYS A O 1
ATOM 3344 N N . ASP A 1 434 ? 15.993 -2.352 -8.047 1.00 31.60 432 ASP A N 1
ATOM 3345 C CA . ASP A 1 434 ? 15.494 -2.601 -9.395 1.00 31.42 432 ASP A CA 1
ATOM 3346 C C . ASP A 1 434 ? 15.353 -1.297 -10.170 1.00 29.92 432 ASP A C 1
ATOM 3347 O O . ASP A 1 434 ? 15.755 -1.207 -11.337 1.00 29.21 432 ASP A O 1
ATOM 3352 N N . PHE A 1 435 ? 14.775 -0.274 -9.533 1.00 27.76 433 PHE A N 1
ATOM 3353 C CA . PHE A 1 435 ? 14.641 1.030 -10.174 1.00 26.99 433 PHE A CA 1
ATOM 3354 C C . PHE A 1 435 ? 15.986 1.546 -10.667 1.00 26.66 433 PHE A C 1
ATOM 3355 O O . PHE A 1 435 ? 16.089 2.066 -11.784 1.00 27.61 433 PHE A O 1
ATOM 3363 N N . ASN A 1 436 ? 17.033 1.395 -9.852 1.00 26.21 434 ASN A N 1
ATOM 3364 C CA . ASN A 1 436 ? 18.348 1.915 -10.216 1.00 27.39 434 ASN A CA 1
ATOM 3365 C C . ASN A 1 436 ? 18.876 1.296 -11.505 1.00 26.53 434 ASN A C 1
ATOM 3366 O O . ASN A 1 436 ? 19.628 1.947 -12.241 1.00 25.04 434 ASN A O 1
ATOM 3371 N N . LYS A 1 437 ? 18.501 0.050 -11.799 1.00 28.97 435 LYS A N 1
ATOM 3372 C CA . LYS A 1 437 ? 18.962 -0.578 -13.032 1.00 29.30 435 LYS A CA 1
ATOM 3373 C C . LYS A 1 437 ? 18.472 0.174 -14.263 1.00 28.31 435 LYS A C 1
ATOM 3374 O O . LYS A 1 437 ? 19.160 0.193 -15.290 1.00 29.20 435 LYS A O 1
ATOM 3380 N N . GLY A 1 438 ? 17.303 0.808 -14.176 1.00 25.92 436 GLY A N 1
ATOM 3381 C CA . GLY A 1 438 ? 16.775 1.588 -15.283 1.00 24.56 436 GLY A CA 1
ATOM 3382 C C . GLY A 1 438 ? 17.487 2.900 -15.532 1.00 23.19 436 GLY A C 1
ATOM 3383 O O . GLY A 1 438 ? 17.182 3.567 -16.527 1.00 24.14 436 GLY A O 1
ATOM 3384 N N . LEU A 1 439 ? 18.418 3.289 -14.664 1.00 21.97 437 LEU A N 1
ATOM 3385 C CA . LEU A 1 439 ? 19.154 4.537 -14.811 1.00 21.31 437 LEU A CA 1
ATOM 3386 C C . LEU A 1 439 ? 20.449 4.378 -15.602 1.00 22.43 437 LEU A C 1
ATOM 3387 O O . LEU A 1 439 ? 21.148 5.373 -15.822 1.00 24.39 437 LEU A O 1
ATOM 3392 N N . VAL A 1 440 ? 20.790 3.163 -16.024 1.00 20.92 438 VAL A N 1
ATOM 3393 C CA . VAL A 1 440 ? 22.023 2.889 -16.757 1.00 20.62 438 VAL A CA 1
ATOM 3394 C C . VAL A 1 440 ? 21.716 2.902 -18.249 1.00 19.80 438 VAL A C 1
ATOM 3395 O O . VAL A 1 440 ? 20.789 2.219 -18.707 1.00 20.22 438 VAL A O 1
ATOM 3399 N N . ASN A 1 441 ? 22.491 3.684 -19.006 1.00 19.52 439 ASN A N 1
ATOM 3400 C CA . ASN A 1 441 ? 22.366 3.753 -20.466 1.00 19.91 439 ASN A CA 1
ATOM 3401 C C . ASN A 1 441 ? 20.948 4.115 -20.905 1.00 20.67 439 ASN A C 1
ATOM 3402 O O . ASN A 1 441 ? 20.424 3.578 -21.884 1.00 21.64 439 ASN A O 1
ATOM 3407 N N . ASN A 1 442 ? 20.320 5.030 -20.174 1.00 20.37 440 ASN A N 1
ATOM 3408 C CA . ASN A 1 442 ? 18.958 5.455 -20.473 1.00 19.39 440 ASN A CA 1
ATOM 3409 C C . ASN A 1 442 ? 19.036 6.629 -21.438 1.00 19.10 440 ASN A C 1
ATOM 3410 O O . ASN A 1 442 ? 19.425 7.734 -21.045 1.00 18.78 440 ASN A O 1
ATOM 3415 N N . LYS A 1 443 ? 18.670 6.387 -22.701 1.00 19.97 441 LYS A N 1
ATOM 3416 C CA . LYS A 1 443 ? 18.833 7.412 -23.728 1.00 20.87 441 LYS A CA 1
ATOM 3417 C C . LYS A 1 443 ? 17.961 8.627 -23.448 1.00 19.77 441 LYS A C 1
ATOM 3418 O O . LYS A 1 443 ? 18.358 9.760 -23.743 1.00 20.34 441 LYS A O 1
ATOM 3424 N N . ALA A 1 444 ? 16.786 8.419 -22.857 1.00 19.61 442 ALA A N 1
ATOM 3425 C CA . ALA A 1 444 ? 15.913 9.545 -22.551 1.00 19.47 442 ALA A CA 1
ATOM 3426 C C . ALA A 1 444 ? 16.489 10.425 -21.450 1.00 19.06 442 ALA A C 1
ATOM 3427 O O . ALA A 1 444 ? 16.301 11.647 -21.473 1.00 19.53 442 ALA A O 1
ATOM 3429 N N . ILE A 1 445 ? 17.180 9.826 -20.479 1.00 18.04 443 ILE A N 1
ATOM 3430 C CA . ILE A 1 445 ? 17.890 10.614 -19.475 1.00 18.63 443 ILE A CA 1
ATOM 3431 C C . ILE A 1 445 ? 18.977 11.447 -20.136 1.00 18.79 443 ILE A C 1
ATOM 3432 O O . ILE A 1 445 ? 19.138 12.636 -19.841 1.00 17.34 443 ILE A O 1
ATOM 3437 N N . GLU A 1 446 ? 19.749 10.826 -21.035 1.00 19.60 444 GLU A N 1
ATOM 3438 C CA . GLU A 1 446 ? 20.809 11.556 -21.724 1.00 21.54 444 GLU A CA 1
ATOM 3439 C C . GLU A 1 446 ? 20.242 12.732 -22.502 1.00 20.29 444 GLU A C 1
ATOM 3440 O O . GLU A 1 446 ? 20.805 13.831 -22.479 1.00 19.58 444 GLU A O 1
ATOM 3446 N N . ASP A 1 447 ? 19.123 12.516 -23.197 1.00 20.50 445 ASP A N 1
ATOM 3447 C CA . ASP A 1 447 ? 18.517 13.587 -23.980 1.00 21.71 445 ASP A CA 1
ATOM 3448 C C . ASP A 1 447 ? 18.030 14.713 -23.082 1.00 20.33 445 ASP A C 1
ATOM 3449 O O . ASP A 1 447 ? 18.240 15.894 -23.385 1.00 20.12 445 ASP A O 1
ATOM 3454 N N . LEU A 1 448 ? 17.380 14.368 -21.968 1.00 18.87 446 LEU A N 1
ATOM 3455 C CA . LEU A 1 448 ? 16.881 15.401 -21.069 1.00 18.66 446 LEU A CA 1
ATOM 3456 C C . LEU A 1 448 ? 18.030 16.192 -20.459 1.00 18.02 446 LEU A C 1
ATOM 3457 O O . LEU A 1 448 ? 17.965 17.425 -20.363 1.00 17.84 446 LEU A O 1
ATOM 3462 N N . LYS A 1 449 ? 19.092 15.497 -20.044 1.00 17.88 447 LYS A N 1
ATOM 3463 C CA . LYS A 1 449 ? 20.273 16.178 -19.525 1.00 19.17 447 LYS A CA 1
ATOM 3464 C C . LYS A 1 449 ? 20.838 17.151 -20.550 1.00 20.61 447 LYS A C 1
ATOM 3465 O O . LYS A 1 449 ? 21.176 18.295 -20.212 1.00 21.40 447 LYS A O 1
ATOM 3471 N N . ALA A 1 450 ? 20.943 16.718 -21.812 1.00 21.39 448 ALA A N 1
ATOM 3472 C CA . ALA A 1 450 ? 21.481 17.591 -22.852 1.00 21.56 448 ALA A CA 1
ATOM 3473 C C . ALA A 1 450 ? 20.607 18.825 -23.050 1.00 21.55 448 ALA A C 1
ATOM 3474 O O . ALA A 1 450 ? 21.123 19.940 -23.196 1.00 20.63 448 ALA A O 1
ATOM 3476 N N . ASP A 1 451 ? 19.279 18.645 -23.055 1.00 21.42 449 ASP A N 1
ATOM 3477 C CA . ASP A 1 451 ? 18.367 19.781 -23.189 1.00 20.84 449 ASP A CA 1
ATOM 3478 C C . ASP A 1 451 ? 18.479 20.729 -21.997 1.00 20.63 449 ASP A C 1
ATOM 3479 O O . ASP A 1 451 ? 18.396 21.953 -22.156 1.00 21.48 449 ASP A O 1
ATOM 3484 N N . VAL A 1 452 ? 18.662 20.179 -20.795 1.00 20.09 450 VAL A N 1
ATOM 3485 C CA . VAL A 1 452 ? 18.784 21.001 -19.593 1.00 19.56 450 VAL A CA 1
ATOM 3486 C C . VAL A 1 452 ? 20.039 21.866 -19.656 1.00 20.45 450 VAL A C 1
ATOM 3487 O O . VAL A 1 452 ? 20.005 23.064 -19.352 1.00 20.24 450 VAL A O 1
ATOM 3491 N N . GLU A 1 453 ? 21.170 21.263 -20.043 1.00 20.87 451 GLU A N 1
ATOM 3492 C CA . GLU A 1 453 ? 22.426 22.008 -20.100 1.00 23.53 451 GLU A CA 1
ATOM 3493 C C . GLU A 1 453 ? 22.385 23.085 -21.174 1.00 22.90 451 GLU A C 1
ATOM 3494 O O . GLU A 1 453 ? 22.918 24.183 -20.979 1.00 22.42 451 GLU A O 1
ATOM 3500 N N . LYS A 1 454 ? 21.774 22.782 -22.321 1.00 22.96 452 LYS A N 1
ATOM 3501 C CA . LYS A 1 454 ? 21.632 23.780 -23.376 1.00 24.03 452 LYS A CA 1
ATOM 3502 C C . LYS A 1 454 ? 20.813 24.967 -22.888 1.00 22.46 452 LYS A C 1
ATOM 3503 O O . LYS A 1 454 ? 21.178 26.129 -23.114 1.00 24.64 452 LYS A O 1
ATOM 3509 N N . PHE A 1 455 ? 19.701 24.687 -22.207 1.00 19.36 453 PHE A N 1
ATOM 3510 C CA . PHE A 1 455 ? 18.865 25.738 -21.639 1.00 18.71 453 PHE A CA 1
ATOM 3511 C C . PHE A 1 455 ? 19.622 26.530 -20.579 1.00 18.45 453 PHE A C 1
ATOM 3512 O O . PHE A 1 455 ? 19.614 27.768 -20.580 1.00 18.20 453 PHE A O 1
ATOM 3520 N N . SER A 1 456 ? 20.303 25.828 -19.676 1.00 18.36 454 SER A N 1
ATOM 3521 C CA . SER A 1 456 ? 20.967 26.494 -18.559 1.00 19.31 454 SER A CA 1
ATOM 3522 C C . SER A 1 456 ? 22.072 27.431 -19.033 1.00 20.60 454 SER A C 1
ATOM 3523 O O . SER A 1 456 ? 22.303 28.478 -18.416 1.00 21.21 454 SER A O 1
ATOM 3526 N N . ALA A 1 457 ? 22.751 27.087 -20.135 1.00 20.07 455 ALA A N 1
ATOM 3527 C CA . ALA A 1 457 ? 23.837 27.906 -20.661 1.00 22.94 455 ALA A CA 1
ATOM 3528 C C . ALA A 1 457 ? 23.354 29.190 -21.326 1.00 23.87 455 ALA A C 1
ATOM 3529 O O . ALA A 1 457 ? 24.190 30.010 -21.724 1.00 24.93 455 ALA A O 1
ATOM 3531 N N . LEU A 1 458 ? 22.043 29.392 -21.457 1.00 23.21 456 LEU A N 1
ATOM 3532 C CA . LEU A 1 458 ? 21.527 30.625 -22.039 1.00 24.14 456 LEU A CA 1
ATOM 3533 C C . LEU A 1 458 ? 21.601 31.814 -21.090 1.00 23.44 456 LEU A C 1
ATOM 3534 O O . LEU A 1 458 ? 21.375 32.947 -21.529 1.00 23.59 456 LEU A O 1
ATOM 3539 N N . PHE A 1 459 ? 21.919 31.599 -19.816 1.00 21.59 457 PHE A N 1
ATOM 3540 C CA . PHE A 1 459 ? 21.713 32.612 -18.792 1.00 20.80 457 PHE A CA 1
ATOM 3541 C C . PHE A 1 459 ? 23.029 32.996 -18.129 1.00 21.37 457 PHE A C 1
ATOM 3542 O O . PHE A 1 459 ? 23.984 32.217 -18.099 1.00 21.14 457 PHE A O 1
ATOM 3550 N N . ASP A 1 460 ? 23.061 34.212 -17.594 1.00 21.09 458 ASP A N 1
ATOM 3551 C CA . ASP A 1 460 ? 24.229 34.678 -16.867 1.00 21.51 458 ASP A CA 1
ATOM 3552 C C . ASP A 1 460 ? 24.333 33.963 -15.518 1.00 19.24 458 ASP A C 1
ATOM 3553 O O . ASP A 1 460 ? 23.461 33.187 -15.120 1.00 19.51 458 ASP A O 1
ATOM 3558 N N . MET A 1 461 ? 25.425 34.226 -14.812 1.00 18.46 459 MET A N 1
ATOM 3559 C CA . MET A 1 461 ? 25.667 33.549 -13.546 1.00 16.47 459 MET A CA 1
ATOM 3560 C C . MET A 1 461 ? 26.360 34.491 -12.571 1.00 16.50 459 MET A C 1
ATOM 3561 O O . MET A 1 461 ? 27.455 34.988 -12.861 1.00 18.14 459 MET A O 1
ATOM 3566 N N . PRO A 1 462 ? 25.763 34.762 -11.415 1.00 16.11 460 PRO A N 1
ATOM 3567 C CA . PRO A 1 462 ? 26.420 35.620 -10.426 1.00 16.57 460 PRO A CA 1
ATOM 3568 C C . PRO A 1 462 ? 27.436 34.840 -9.607 1.00 16.24 460 PRO A C 1
ATOM 3569 O O . PRO A 1 462 ? 27.400 33.610 -9.521 1.00 17.40 460 PRO A O 1
ATOM 3573 N N . GLY A 1 463 ? 28.361 35.590 -9.003 1.00 15.56 461 GLY A N 1
ATOM 3574 C CA . GLY A 1 463 ? 29.302 35.064 -8.034 1.00 15.45 461 GLY A CA 1
ATOM 3575 C C . GLY A 1 463 ? 30.679 34.764 -8.597 1.00 16.27 461 GLY A C 1
ATOM 3576 O O . GLY A 1 463 ? 31.664 34.788 -7.848 1.00 17.46 461 GLY A O 1
ATOM 3577 N N . PHE A 1 464 ? 30.762 34.464 -9.889 1.00 17.16 462 PHE A N 1
ATOM 3578 C CA . PHE A 1 464 ? 32.025 34.234 -10.578 1.00 18.71 462 PHE A CA 1
ATOM 3579 C C . PHE A 1 464 ? 31.794 34.483 -12.057 1.00 21.52 462 PHE A C 1
ATOM 3580 O O . PHE A 1 464 ? 30.653 34.514 -12.524 1.00 22.03 462 PHE A O 1
ATOM 3588 N N . LEU A 1 465 ? 32.893 34.651 -12.790 1.00 23.27 463 LEU A N 1
ATOM 3589 C CA . LEU A 1 465 ? 32.838 34.921 -14.223 1.00 25.76 463 LEU A CA 1
ATOM 3590 C C . LEU A 1 465 ? 32.881 33.599 -14.980 1.00 27.34 463 LEU A C 1
ATOM 3591 O O . LEU A 1 465 ? 33.885 32.881 -14.937 1.00 26.93 463 LEU A O 1
ATOM 3596 N N . VAL A 1 466 ? 31.788 33.281 -15.678 1.00 29.08 464 VAL A N 1
ATOM 3597 C CA . VAL A 1 466 ? 31.749 32.071 -16.496 1.00 30.87 464 VAL A CA 1
ATOM 3598 C C . VAL A 1 466 ? 32.866 32.076 -17.532 1.00 32.08 464 VAL A C 1
ATOM 3599 O O . VAL A 1 466 ? 33.411 31.020 -17.879 1.00 31.70 464 VAL A O 1
ATOM 3603 N N . SER A 1 467 ? 33.252 33.258 -18.015 1.00 32.87 465 SER A N 1
ATOM 3604 C CA . SER A 1 467 ? 34.290 33.350 -19.034 1.00 34.91 465 SER A CA 1
ATOM 3605 C C . SER A 1 467 ? 35.668 32.977 -18.503 1.00 35.66 465 SER A C 1
ATOM 3606 O O . SER A 1 467 ? 36.563 32.686 -19.302 1.00 36.58 465 SER A O 1
ATOM 3609 N N . GLU A 1 468 ? 35.864 32.981 -17.185 1.00 34.77 466 GLU A N 1
ATOM 3610 C CA . GLU A 1 468 ? 37.161 32.695 -16.587 1.00 35.09 466 GLU A CA 1
ATOM 3611 C C . GLU A 1 468 ? 37.257 31.294 -16.006 1.00 32.79 466 GLU A C 1
ATOM 3612 O O . GLU A 1 468 ? 38.324 30.915 -15.513 1.00 32.42 466 GLU A O 1
ATOM 3618 N N . MET A 1 469 ? 36.180 30.519 -16.038 1.00 31.53 467 MET A N 1
ATOM 3619 C CA . MET A 1 469 ? 36.168 29.260 -15.313 1.00 31.31 467 MET A CA 1
ATOM 3620 C C . MET A 1 469 ? 36.891 28.167 -16.092 1.00 29.75 467 MET A C 1
ATOM 3621 O O . MET A 1 469 ? 36.959 28.187 -17.325 1.00 29.56 467 MET A O 1
ATOM 3626 N N . LYS A 1 470 ? 37.431 27.204 -15.344 1.00 26.92 468 LYS A N 1
ATOM 3627 C CA . LYS A 1 470 ? 38.287 26.183 -15.940 1.00 24.96 468 LYS A CA 1
ATOM 3628 C C . LYS A 1 470 ? 37.524 25.303 -16.925 1.00 26.45 468 LYS A C 1
ATOM 3629 O O . LYS A 1 470 ? 38.055 24.939 -17.980 1.00 25.91 468 LYS A O 1
ATOM 3635 N N . TYR A 1 471 ? 36.286 24.941 -16.601 1.00 28.22 469 TYR A N 1
ATOM 3636 C CA . TYR A 1 471 ? 35.531 23.954 -17.372 1.00 30.92 469 TYR A CA 1
ATOM 3637 C C . TYR A 1 471 ? 34.419 24.645 -18.152 1.00 34.47 469 TYR A C 1
ATOM 3638 O O . TYR A 1 471 ? 33.353 24.932 -17.604 1.00 35.87 469 TYR A O 1
ATOM 3647 N N . LYS A 1 472 ? 34.665 24.892 -19.434 1.00 38.05 470 LYS A N 1
ATOM 3648 C CA . LYS A 1 472 ? 33.679 25.540 -20.292 1.00 41.96 470 LYS A CA 1
ATOM 3649 C C . LYS A 1 472 ? 32.969 24.530 -21.188 1.00 42.18 470 LYS A C 1
ATOM 3650 O O . LYS A 1 472 ? 32.336 24.905 -22.180 1.00 42.69 470 LYS A O 1
ATOM 3656 N N . HIS B 1 2 ? 12.337 46.832 -12.826 1.00 45.74 0 HIS B N 1
ATOM 3657 C CA . HIS B 1 2 ? 13.174 45.856 -13.520 1.00 45.39 0 HIS B CA 1
ATOM 3658 C C . HIS B 1 2 ? 14.279 45.315 -12.610 1.00 39.86 0 HIS B C 1
ATOM 3659 O O . HIS B 1 2 ? 14.817 46.040 -11.776 1.00 40.11 0 HIS B O 1
ATOM 3666 N N . MET B 1 3 ? 14.612 44.037 -12.770 1.00 35.71 1 MET B N 1
ATOM 3667 C CA . MET B 1 3 ? 15.737 43.473 -12.034 1.00 32.08 1 MET B CA 1
ATOM 3668 C C . MET B 1 3 ? 17.045 44.027 -12.583 1.00 29.68 1 MET B C 1
ATOM 3669 O O . MET B 1 3 ? 17.160 44.350 -13.770 1.00 30.28 1 MET B O 1
ATOM 3674 N N . ASP B 1 4 ? 18.032 44.155 -11.706 1.00 27.89 2 ASP B N 1
ATOM 3675 C CA . ASP B 1 4 ? 19.364 44.491 -12.171 1.00 26.63 2 ASP B CA 1
ATOM 3676 C C . ASP B 1 4 ? 19.904 43.333 -13.004 1.00 25.49 2 ASP B C 1
ATOM 3677 O O . ASP B 1 4 ? 19.664 42.167 -12.670 1.00 24.59 2 ASP B O 1
ATOM 3682 N N . PRO B 1 5 ? 20.628 43.618 -14.084 1.00 25.51 3 PRO B N 1
ATOM 3683 C CA . PRO B 1 5 ? 21.338 42.550 -14.793 1.00 24.70 3 PRO B CA 1
ATOM 3684 C C . PRO B 1 5 ? 22.248 41.797 -13.839 1.00 23.94 3 PRO B C 1
ATOM 3685 O O . PRO B 1 5 ? 22.777 42.359 -12.876 1.00 22.64 3 PRO B O 1
ATOM 3689 N N . VAL B 1 6 ? 22.406 40.501 -14.112 1.00 23.43 4 VAL B N 1
ATOM 3690 C CA . VAL B 1 6 ? 23.244 39.656 -13.263 1.00 23.17 4 VAL B CA 1
ATOM 3691 C C . VAL B 1 6 ? 24.626 40.273 -13.084 1.00 22.87 4 VAL B C 1
ATOM 3692 O O . VAL B 1 6 ? 25.156 40.334 -11.969 1.00 24.00 4 VAL B O 1
ATOM 3696 N N . SER B 1 7 ? 25.218 40.772 -14.172 1.00 22.57 5 SER B N 1
ATOM 3697 C CA . SER B 1 7 ? 26.566 41.326 -14.085 1.00 24.77 5 SER B CA 1
ATOM 3698 C C . SER B 1 7 ? 26.634 42.485 -13.099 1.00 23.93 5 SER B C 1
ATOM 3699 O O . SER B 1 7 ? 27.631 42.645 -12.385 1.00 25.21 5 SER B O 1
ATOM 3702 N N . VAL B 1 8 ? 25.573 43.289 -13.026 1.00 22.24 6 VAL B N 1
ATOM 3703 C CA . VAL B 1 8 ? 25.600 44.498 -12.205 1.00 20.45 6 VAL B CA 1
ATOM 3704 C C . VAL B 1 8 ? 25.617 44.151 -10.718 1.00 20.10 6 VAL B C 1
ATOM 3705 O O . VAL B 1 8 ? 26.540 44.526 -9.987 1.00 22.00 6 VAL B O 1
ATOM 3709 N N . TRP B 1 9 ? 24.591 43.445 -10.238 1.00 18.23 7 TRP B N 1
ATOM 3710 C CA . TRP B 1 9 ? 24.573 43.099 -8.820 1.00 18.08 7 TRP B CA 1
ATOM 3711 C C . TRP B 1 9 ? 25.463 41.903 -8.511 1.00 17.00 7 TRP B C 1
ATOM 3712 O O . TRP B 1 9 ? 26.008 41.813 -7.405 1.00 16.53 7 TRP B O 1
ATOM 3723 N N . GLY B 1 10 ? 25.628 40.987 -9.463 1.00 17.02 8 GLY B N 1
ATOM 3724 C CA . GLY B 1 10 ? 26.145 39.673 -9.132 1.00 16.67 8 GLY B CA 1
ATOM 3725 C C . GLY B 1 10 ? 27.595 39.402 -9.470 1.00 16.23 8 GLY B C 1
ATOM 3726 O O . GLY B 1 10 ? 28.191 38.476 -8.914 1.00 16.63 8 GLY B O 1
ATOM 3727 N N . ASN B 1 11 ? 28.177 40.188 -10.379 1.00 17.26 9 ASN B N 1
ATOM 3728 C CA . ASN B 1 11 ? 29.559 39.991 -10.792 1.00 17.36 9 ASN B CA 1
ATOM 3729 C C . ASN B 1 11 ? 30.465 41.175 -10.484 1.00 18.83 9 ASN B C 1
ATOM 3730 O O . ASN B 1 11 ? 31.690 41.024 -10.554 1.00 21.11 9 ASN B O 1
ATOM 3735 N N . THR B 1 12 ? 29.905 42.334 -10.140 1.00 17.30 10 THR B N 1
ATOM 3736 C CA . THR B 1 12 ? 30.708 43.517 -9.872 1.00 18.37 10 THR B CA 1
ATOM 3737 C C . THR B 1 12 ? 31.522 43.311 -8.593 1.00 18.02 10 THR B C 1
ATOM 3738 O O . THR B 1 12 ? 31.018 42.741 -7.619 1.00 19.44 10 THR B O 1
ATOM 3742 N N . PRO B 1 13 ? 32.787 43.734 -8.571 1.00 17.76 11 PRO B N 1
ATOM 3743 C CA . PRO B 1 13 ? 33.614 43.514 -7.376 1.00 18.80 11 PRO B CA 1
ATOM 3744 C C . PRO B 1 13 ? 33.100 44.281 -6.166 1.00 18.43 11 PRO B C 1
ATOM 3745 O O . PRO B 1 13 ? 32.383 45.281 -6.282 1.00 18.79 11 PRO B O 1
ATOM 3749 N N . LEU B 1 14 ? 33.496 43.784 -4.989 1.00 17.39 12 LEU B N 1
ATOM 3750 C CA . LEU B 1 14 ? 33.134 44.398 -3.713 1.00 16.20 12 LEU B CA 1
ATOM 3751 C C . LEU B 1 14 ? 33.503 45.876 -3.659 1.00 17.61 12 LEU B C 1
ATOM 3752 O O . LEU B 1 14 ? 32.758 46.688 -3.098 1.00 17.35 12 LEU B O 1
ATOM 3757 N N . ALA B 1 15 ? 34.660 46.242 -4.222 1.00 19.28 13 ALA B N 1
ATOM 3758 C CA . ALA B 1 15 ? 35.116 47.627 -4.135 1.00 19.42 13 ALA B CA 1
ATOM 3759 C C . ALA B 1 15 ? 34.106 48.591 -4.74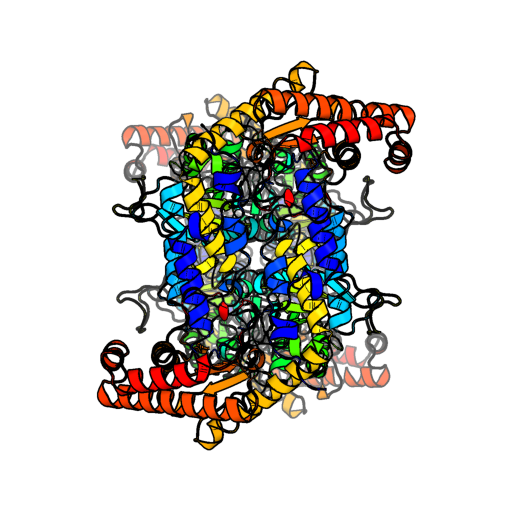1 1.00 19.44 13 ALA B C 1
ATOM 3760 O O . ALA B 1 15 ? 33.999 49.741 -4.299 1.00 19.83 13 ALA B O 1
ATOM 3762 N N . THR B 1 16 ? 33.354 48.144 -5.745 1.00 18.91 14 THR B N 1
ATOM 3763 C CA . THR B 1 16 ? 32.329 48.979 -6.361 1.00 19.54 14 THR B CA 1
ATOM 3764 C C . THR B 1 16 ? 30.960 48.789 -5.715 1.00 19.56 14 THR B C 1
ATOM 3765 O O . THR B 1 16 ? 30.256 49.774 -5.475 1.00 21.60 14 THR B O 1
ATOM 3769 N N . VAL B 1 17 ? 30.580 47.548 -5.396 1.00 18.68 15 VAL B N 1
ATOM 3770 C CA . VAL B 1 17 ? 29.255 47.299 -4.830 1.00 17.57 15 VAL B CA 1
ATOM 3771 C C . VAL B 1 17 ? 29.119 47.943 -3.457 1.00 16.92 15 VAL B C 1
ATOM 3772 O O . VAL B 1 17 ? 28.079 48.524 -3.130 1.00 19.02 15 VAL B O 1
ATOM 3776 N N . ASP B 1 18 ? 30.153 47.847 -2.628 1.00 16.08 16 ASP B N 1
ATOM 3777 C CA . ASP B 1 18 ? 30.070 48.264 -1.228 1.00 16.85 16 ASP B CA 1
ATOM 3778 C C . ASP B 1 18 ? 31.379 48.914 -0.814 1.00 17.90 16 ASP B C 1
ATOM 3779 O O . ASP B 1 18 ? 32.183 48.326 -0.081 1.00 17.96 16 ASP B O 1
ATOM 3784 N N . PRO B 1 19 ? 31.624 50.143 -1.268 1.00 18.22 17 PRO B N 1
ATOM 3785 C CA . PRO B 1 19 ? 32.859 50.829 -0.870 1.00 19.43 17 PRO B CA 1
ATOM 3786 C C . PRO B 1 19 ? 33.035 50.931 0.636 1.00 19.93 17 PRO B C 1
ATOM 3787 O O . PRO B 1 19 ? 34.173 50.890 1.115 1.00 19.60 17 PRO B O 1
ATOM 3791 N N . GLU B 1 20 ? 31.945 51.036 1.404 1.00 20.18 18 GLU B N 1
ATOM 3792 C CA . GLU B 1 20 ? 32.078 51.155 2.854 1.00 20.81 18 GLU B CA 1
ATOM 3793 C C . GLU B 1 20 ? 32.707 49.904 3.450 1.00 18.97 18 GLU B C 1
ATOM 3794 O O . GLU B 1 20 ? 33.671 49.983 4.223 1.00 19.66 18 GLU B O 1
ATOM 3800 N N . ILE B 1 21 ? 32.162 48.734 3.112 1.00 17.21 19 ILE B N 1
ATOM 3801 C CA . ILE B 1 21 ? 32.710 47.486 3.635 1.00 16.22 19 ILE B CA 1
ATOM 3802 C C . ILE B 1 21 ? 34.091 47.221 3.055 1.00 17.22 19 ILE B C 1
ATOM 3803 O O . ILE B 1 21 ? 35.000 46.769 3.765 1.00 16.23 19 ILE B O 1
ATOM 3808 N N . HIS B 1 22 ? 34.275 47.500 1.761 1.00 16.99 20 HIS B N 1
ATOM 3809 C CA . HIS B 1 22 ? 35.588 47.314 1.151 1.00 16.98 20 HIS B CA 1
ATOM 3810 C C . HIS B 1 22 ? 36.644 48.124 1.888 1.00 17.07 20 HIS B C 1
ATOM 3811 O O . HIS B 1 22 ? 37.709 47.605 2.246 1.00 17.73 20 HIS B O 1
ATOM 3818 N N . ASP B 1 23 ? 36.344 49.393 2.164 1.00 16.82 21 ASP B N 1
ATOM 3819 C CA . ASP B 1 23 ? 37.311 50.239 2.851 1.00 16.76 21 ASP B CA 1
ATOM 3820 C C . ASP B 1 23 ? 37.624 49.696 4.239 1.00 16.26 21 ASP B C 1
ATOM 3821 O O . ASP B 1 23 ? 38.782 49.712 4.677 1.00 16.75 21 ASP B O 1
ATOM 3826 N N . LEU B 1 24 ? 36.605 49.210 4.948 1.00 15.11 22 LEU B N 1
ATOM 3827 C CA . LEU B 1 24 ? 36.834 48.672 6.284 1.00 16.35 22 LEU B CA 1
ATOM 3828 C C . LEU B 1 24 ? 37.692 47.412 6.241 1.00 15.47 22 LEU B C 1
ATOM 3829 O O . LEU B 1 24 ? 38.559 47.219 7.101 1.00 16.41 22 LEU B O 1
ATOM 3834 N N . ILE B 1 25 ? 37.469 46.537 5.256 1.00 16.10 23 ILE B N 1
ATOM 3835 C CA . ILE B 1 25 ? 38.337 45.367 5.126 1.00 15.33 23 ILE B CA 1
ATOM 3836 C C . ILE B 1 25 ? 39.765 45.801 4.826 1.00 15.14 23 ILE B C 1
ATOM 3837 O O . ILE B 1 25 ? 40.729 45.240 5.362 1.00 15.55 23 ILE B O 1
ATOM 3842 N N . GLU B 1 26 ? 39.925 46.818 3.979 1.00 16.35 24 GLU B N 1
ATOM 3843 C CA . GLU B 1 26 ? 41.264 47.292 3.665 1.00 16.21 24 GLU B CA 1
ATOM 3844 C C . GLU B 1 26 ? 41.931 47.901 4.889 1.00 17.61 24 GLU B C 1
ATOM 3845 O O . GLU B 1 26 ? 43.134 47.718 5.098 1.00 18.26 24 GLU B O 1
ATOM 3851 N N . LYS B 1 27 ? 41.164 48.615 5.715 1.00 17.41 25 LYS B N 1
ATOM 3852 C CA . LYS B 1 27 ? 41.714 49.132 6.964 1.00 18.80 25 LYS B CA 1
ATOM 3853 C C . LYS B 1 27 ? 42.118 47.997 7.899 1.00 17.63 25 LYS B C 1
ATOM 3854 O O . LYS B 1 27 ? 43.161 48.068 8.564 1.00 16.83 25 LYS B O 1
ATOM 3860 N N . GLU B 1 28 ? 41.306 46.941 7.956 1.00 15.43 26 GLU B N 1
ATOM 3861 C CA . GLU B 1 28 ? 41.632 45.782 8.786 1.00 15.26 26 GLU B CA 1
ATOM 3862 C C . GLU B 1 28 ? 42.869 45.058 8.260 1.00 15.78 26 GLU B C 1
ATOM 3863 O O . GLU B 1 28 ? 43.704 44.597 9.046 1.00 16.93 26 GLU B O 1
ATOM 3869 N N . LYS B 1 29 ? 43.012 44.963 6.934 1.00 16.19 27 LYS B N 1
ATOM 3870 C CA . LYS B 1 29 ? 44.217 44.365 6.368 1.00 16.62 27 LYS B CA 1
ATOM 3871 C C . LYS B 1 29 ? 45.449 45.166 6.767 1.00 16.73 27 LYS B C 1
ATOM 3872 O O . LYS B 1 29 ? 46.473 44.595 7.166 1.00 17.44 27 LYS B O 1
ATOM 3878 N N . ARG B 1 30 ? 45.359 46.495 6.683 1.00 18.09 28 ARG B N 1
ATOM 3879 C CA . ARG B 1 30 ? 46.449 47.344 7.152 1.00 19.35 28 ARG B CA 1
ATOM 3880 C C . ARG B 1 30 ? 46.715 47.133 8.641 1.00 18.93 28 ARG B C 1
ATOM 3881 O O . ARG B 1 30 ? 47.873 47.024 9.060 1.00 19.46 28 ARG B O 1
ATOM 3889 N N . ARG B 1 31 ? 45.657 47.060 9.452 1.00 17.61 29 ARG B N 1
ATOM 3890 C CA . ARG B 1 31 ? 45.837 46.840 10.885 1.00 15.75 29 ARG B CA 1
ATOM 3891 C C . ARG B 1 31 ? 46.576 45.534 11.156 1.00 15.85 29 ARG B C 1
ATOM 3892 O O . ARG B 1 31 ? 47.483 45.488 11.997 1.00 16.91 29 ARG B O 1
ATOM 3900 N N . GLN B 1 32 ? 46.208 44.463 10.448 1.00 15.75 30 GLN B N 1
ATOM 3901 C CA . GLN B 1 32 ? 46.878 43.181 10.647 1.00 15.46 30 GLN B CA 1
ATOM 3902 C C . GLN B 1 32 ? 48.353 43.257 10.275 1.00 18.31 30 GLN B C 1
ATOM 3903 O O . GLN B 1 32 ? 49.170 42.523 10.841 1.00 19.48 30 GLN B O 1
ATOM 3909 N N . CYS B 1 33 ? 48.708 44.159 9.350 1.00 18.16 31 CYS B N 1
ATOM 3910 C CA . CYS B 1 33 ? 50.091 44.335 8.912 1.00 21.92 31 CYS B CA 1
ATOM 3911 C C . CYS B 1 33 ? 50.899 45.227 9.841 1.00 22.45 31 CYS B C 1
ATOM 3912 O O . CYS B 1 33 ? 52.117 45.051 9.950 1.00 23.12 31 CYS B O 1
ATOM 3915 N N . ARG B 1 34 ? 50.263 46.223 10.457 1.00 25.27 32 ARG B N 1
ATOM 3916 C CA . ARG B 1 34 ? 50.975 47.303 11.128 1.00 28.17 32 ARG B CA 1
ATOM 3917 C C . ARG B 1 34 ? 51.044 47.116 12.634 1.00 26.74 32 ARG B C 1
ATOM 3918 O O . ARG B 1 34 ? 51.335 48.072 13.358 1.00 29.29 32 ARG B O 1
ATOM 3926 N N . GLY B 1 35 ? 50.769 45.912 13.129 1.00 23.72 33 GLY B N 1
ATOM 3927 C CA . GLY B 1 35 ? 50.760 45.670 14.550 1.00 22.47 33 GLY B CA 1
ATOM 3928 C C . GLY B 1 35 ? 51.503 44.392 14.891 1.00 21.20 33 GLY B C 1
ATOM 3929 O O . GLY B 1 35 ? 51.907 43.621 14.018 1.00 23.10 33 GLY B O 1
ATOM 3930 N N . ILE B 1 36 ? 51.682 44.190 16.187 1.00 18.75 34 ILE B N 1
ATOM 3931 C CA . ILE B 1 36 ? 52.227 42.949 16.714 1.00 17.58 34 ILE B CA 1
ATOM 3932 C C . ILE B 1 36 ? 51.035 42.166 17.231 1.00 18.44 34 ILE B C 1
ATOM 3933 O O . ILE B 1 36 ? 50.423 42.530 18.242 1.00 19.91 34 ILE B O 1
ATOM 3938 N N . GLU B 1 37 ? 50.677 41.112 16.517 1.00 17.14 35 GLU B N 1
ATOM 3939 C CA . GLU B 1 37 ? 49.430 40.404 16.762 1.00 14.63 35 GLU B CA 1
ATOM 3940 C C . GLU B 1 37 ? 49.733 39.181 17.619 1.00 16.15 35 GLU B C 1
ATOM 3941 O O . GLU B 1 37 ? 50.329 38.214 17.140 1.00 16.81 35 GLU B O 1
ATOM 3947 N N . LEU B 1 38 ? 49.336 39.237 18.894 1.00 16.08 36 LEU B N 1
ATOM 3948 C CA . LEU B 1 38 ? 49.753 38.243 19.877 1.00 14.89 36 LEU B CA 1
ATOM 3949 C C . LEU B 1 38 ? 48.600 37.472 20.496 1.00 13.72 36 LEU B C 1
ATOM 3950 O O . LEU B 1 38 ? 48.810 36.770 21.486 1.00 15.30 36 LEU B O 1
ATOM 3955 N N . ILE B 1 39 ? 47.383 37.594 19.976 1.00 13.61 37 ILE B N 1
ATOM 3956 C CA . ILE B 1 39 ? 46.299 36.780 20.513 1.00 12.51 37 ILE B CA 1
ATOM 3957 C C . ILE B 1 39 ? 46.593 35.318 20.190 1.00 13.14 37 ILE B C 1
ATOM 3958 O O . ILE B 1 39 ? 46.797 34.954 19.027 1.00 12.71 37 ILE B O 1
ATOM 3963 N N . ALA B 1 40 ? 46.648 34.478 21.227 1.00 13.27 38 ALA B N 1
ATOM 3964 C CA . ALA B 1 40 ? 47.169 33.127 21.058 1.00 12.77 38 ALA B CA 1
ATOM 3965 C C . ALA B 1 40 ? 46.256 32.250 20.216 1.00 13.33 38 ALA B C 1
ATOM 3966 O O . ALA B 1 40 ? 46.709 31.222 19.696 1.00 12.89 38 ALA B O 1
ATOM 3968 N N . SER B 1 41 ? 44.986 32.623 20.090 1.00 11.90 39 SER B N 1
ATOM 3969 C CA . SER B 1 41 ? 44.014 31.890 19.296 1.00 11.81 39 SER B CA 1
ATOM 3970 C C . SER B 1 41 ? 43.870 32.449 17.887 1.00 12.84 39 SER B C 1
ATOM 3971 O O . SER B 1 41 ? 42.983 32.007 17.144 1.00 13.88 39 SER B O 1
ATOM 3974 N N . GLU B 1 42 ? 44.691 33.425 17.510 1.00 12.57 40 GLU B N 1
ATOM 3975 C CA . GLU B 1 42 ? 44.655 33.960 16.159 1.00 12.20 40 GLU B CA 1
ATOM 3976 C C . GLU B 1 42 ? 45.832 33.465 15.342 1.00 11.76 40 GLU B C 1
ATOM 3977 O O . GLU B 1 42 ? 46.871 33.056 15.868 1.00 12.85 40 GLU B O 1
ATOM 3983 N N . ASN B 1 43 ? 45.638 33.501 14.031 1.00 13.11 41 ASN B N 1
ATOM 3984 C CA . ASN B 1 43 ? 46.689 33.185 13.087 1.00 12.54 41 ASN B CA 1
ATOM 3985 C C . ASN B 1 43 ? 46.418 33.987 11.822 1.00 13.14 41 ASN B C 1
ATOM 3986 O O . ASN B 1 43 ? 45.399 34.673 11.700 1.00 15.66 41 ASN B O 1
ATOM 3991 N N . PHE B 1 44 ? 47.347 33.907 10.881 1.00 13.36 42 PHE B N 1
ATOM 3992 C CA . PHE B 1 44 ? 47.154 34.477 9.554 1.00 13.79 42 PHE B CA 1
ATOM 3993 C C . PHE B 1 44 ? 47.100 33.302 8.585 1.00 14.30 42 PHE B C 1
ATOM 3994 O O . PHE B 1 44 ? 48.121 32.660 8.328 1.00 15.48 42 PHE B O 1
ATOM 4002 N N . THR B 1 45 ? 45.910 33.006 8.063 1.00 14.18 43 THR B N 1
ATOM 4003 C CA . THR B 1 45 ? 45.796 31.863 7.166 1.00 12.98 43 THR B CA 1
ATOM 4004 C C . THR B 1 45 ? 46.222 32.229 5.739 1.00 13.84 43 THR B C 1
ATOM 4005 O O . THR B 1 45 ? 46.458 33.393 5.406 1.00 15.06 43 THR B O 1
ATOM 4009 N N . SER B 1 46 ? 46.333 31.208 4.892 1.00 14.12 44 SER B N 1
ATOM 4010 C CA . SER B 1 46 ? 46.920 31.402 3.573 1.00 13.89 44 SER B CA 1
ATOM 4011 C C . SER B 1 46 ? 45.905 31.954 2.581 1.00 13.56 44 SER B C 1
ATOM 4012 O O . SER B 1 46 ? 44.691 31.811 2.737 1.00 13.12 44 SER B O 1
ATOM 4015 N N . PHE B 1 47 ? 46.431 32.587 1.532 1.00 14.29 45 PHE B N 1
ATOM 4016 C CA . PHE B 1 47 ? 45.579 33.017 0.429 1.00 14.33 45 PHE B CA 1
ATOM 4017 C C . PHE B 1 47 ? 44.839 31.833 -0.189 1.00 14.78 45 PHE B C 1
ATOM 4018 O O . PHE B 1 47 ? 43.660 31.945 -0.543 1.00 14.93 45 PHE B O 1
ATOM 4026 N N . ALA B 1 48 ? 45.500 30.677 -0.293 1.00 14.41 46 ALA B N 1
ATOM 4027 C CA . ALA B 1 48 ? 44.849 29.511 -0.882 1.00 14.94 46 ALA B CA 1
ATOM 4028 C C . ALA B 1 48 ? 43.639 29.075 -0.064 1.00 14.01 46 ALA B C 1
ATOM 4029 O O . ALA B 1 48 ? 42.597 28.728 -0.624 1.00 14.63 46 ALA B O 1
ATOM 4031 N N . VAL B 1 49 ? 43.757 29.091 1.264 1.00 13.31 47 VAL B N 1
ATOM 4032 C CA . VAL B 1 49 ? 42.610 28.818 2.128 1.00 12.31 47 VAL B CA 1
ATOM 4033 C C . VAL B 1 49 ? 41.506 29.843 1.884 1.00 12.74 47 VAL B C 1
ATOM 4034 O O . VAL B 1 49 ? 40.324 29.500 1.757 1.00 13.13 47 VAL B O 1
ATOM 4038 N N . ILE B 1 50 ? 41.886 31.117 1.816 1.00 12.05 48 ILE B N 1
ATOM 4039 C CA . ILE B 1 50 ? 40.932 32.207 1.642 1.00 12.89 48 ILE B CA 1
ATOM 4040 C C . ILE B 1 50 ? 40.206 32.110 0.303 1.00 13.30 48 ILE B C 1
ATOM 4041 O O . ILE B 1 50 ? 39.020 32.438 0.208 1.00 13.69 48 ILE B O 1
ATOM 4046 N N . GLU B 1 51 ? 40.892 31.651 -0.749 1.00 14.03 49 GLU B N 1
ATOM 4047 C CA . GLU B 1 51 ? 40.232 31.517 -2.047 1.00 14.61 49 GLU B CA 1
ATOM 4048 C C . GLU B 1 51 ? 39.171 30.421 -2.026 1.00 14.03 49 GLU B C 1
ATOM 4049 O O . GLU B 1 51 ? 38.132 30.548 -2.677 1.00 14.95 49 GLU B O 1
ATOM 4055 N N . ALA B 1 52 ? 39.421 29.326 -1.305 1.00 13.80 50 ALA B N 1
ATOM 4056 C CA . ALA B 1 52 ? 38.383 28.314 -1.155 1.00 13.03 50 ALA B CA 1
ATOM 4057 C C . ALA B 1 52 ? 37.248 28.822 -0.273 1.00 13.51 50 ALA B C 1
ATOM 4058 O O . ALA B 1 52 ? 36.075 28.510 -0.514 1.00 13.74 50 ALA B O 1
ATOM 4060 N N . LEU B 1 53 ? 37.589 29.589 0.767 1.00 12.78 51 LEU B N 1
ATOM 4061 C CA . LEU B 1 53 ? 36.593 30.105 1.701 1.00 12.14 51 LEU B CA 1
ATOM 4062 C C . LEU B 1 53 ? 35.642 31.071 1.008 1.00 12.17 51 LEU B C 1
ATOM 4063 O O . LEU B 1 53 ? 34.423 31.008 1.205 1.00 13.75 51 LEU B O 1
ATOM 4068 N N . GLY B 1 54 ? 36.181 31.963 0.185 1.00 11.88 52 GLY B N 1
ATOM 4069 C CA . GLY B 1 54 ? 35.352 32.843 -0.615 1.00 13.83 52 GLY B CA 1
ATOM 4070 C C . GLY B 1 54 ? 35.099 32.267 -1.989 1.00 14.21 52 GLY B C 1
ATOM 4071 O O . GLY B 1 54 ? 35.738 32.662 -2.971 1.00 13.97 52 GLY B O 1
ATOM 4072 N N . SER B 1 55 ? 34.169 31.322 -2.077 1.00 14.16 53 SER B N 1
ATOM 4073 C CA . SER B 1 55 ? 33.940 30.627 -3.330 1.00 13.41 53 SER B CA 1
ATOM 4074 C C . SER B 1 55 ? 32.487 30.191 -3.407 1.00 13.69 53 SER B C 1
ATOM 4075 O O . SER B 1 55 ? 31.735 30.264 -2.432 1.00 15.48 53 SER B O 1
ATOM 4078 N N . ALA B 1 56 ? 32.117 29.711 -4.598 1.00 13.84 54 ALA B N 1
ATOM 4079 C CA . ALA B 1 56 ? 30.763 29.261 -4.889 1.00 14.24 54 ALA B CA 1
ATOM 4080 C C . ALA B 1 56 ? 30.351 28.058 -4.056 1.00 13.30 54 ALA B C 1
ATOM 4081 O O . ALA B 1 56 ? 29.170 27.691 -4.075 1.00 11.42 54 ALA B O 1
ATOM 4083 N N . LEU B 1 57 ? 31.287 27.438 -3.326 1.00 13.68 55 LEU B N 1
ATOM 4084 C CA . LEU B 1 57 ? 30.909 26.399 -2.372 1.00 12.58 55 LEU B CA 1
ATOM 4085 C C . LEU B 1 57 ? 29.886 26.906 -1.366 1.00 12.90 55 LEU B C 1
ATOM 4086 O O . LEU B 1 57 ? 29.130 26.107 -0.807 1.00 12.67 55 LEU B O 1
ATOM 4091 N N . THR B 1 58 ? 29.821 28.224 -1.150 1.00 12.84 56 THR B N 1
ATOM 4092 C CA . THR B 1 58 ? 28.855 28.776 -0.211 1.00 14.11 56 THR B CA 1
ATOM 4093 C C . THR B 1 58 ? 27.415 28.569 -0.665 1.00 13.09 56 THR B C 1
ATOM 4094 O O . THR B 1 58 ? 26.504 28.652 0.160 1.00 13.87 56 THR B O 1
ATOM 4098 N N . ASN B 1 59 ? 27.188 28.278 -1.947 1.00 12.16 57 ASN B N 1
ATOM 4099 C CA . ASN B 1 59 ? 25.827 28.225 -2.465 1.00 11.96 57 ASN B CA 1
ATOM 4100 C C . ASN B 1 59 ? 25.114 26.899 -2.194 1.00 13.56 57 ASN B C 1
ATOM 4101 O O . ASN B 1 59 ? 23.915 26.807 -2.466 1.00 14.32 57 ASN B O 1
ATOM 4106 N N . LYS B 1 60 ? 25.781 25.880 -1.655 1.00 13.11 58 LYS B N 1
ATOM 4107 C CA . LYS B 1 60 ? 25.253 24.514 -1.716 1.00 12.53 58 LYS B CA 1
ATOM 4108 C C . LYS B 1 60 ? 24.671 24.019 -0.392 1.00 12.82 58 LYS B C 1
ATOM 4109 O O . LYS B 1 60 ? 25.335 24.089 0.651 1.00 13.49 58 LYS B O 1
ATOM 4115 N N . TYR B 1 61 ? 23.449 23.468 -0.455 1.00 12.31 59 TYR B N 1
ATOM 4116 C CA . TYR B 1 61 ? 22.865 22.692 0.638 1.00 12.16 59 TYR B CA 1
ATOM 4117 C C . TYR B 1 61 ? 23.240 21.225 0.491 1.00 12.56 59 TYR B C 1
ATOM 4118 O O . TYR B 1 61 ? 22.986 20.612 -0.549 1.00 13.18 59 TYR B O 1
ATOM 4127 N N . SER B 1 62 ? 23.826 20.655 1.544 1.00 12.42 60 SER B N 1
ATOM 4128 C CA . SER B 1 62 ? 24.358 19.304 1.431 1.00 13.03 60 SER B CA 1
ATOM 4129 C C . SER B 1 62 ? 24.209 18.549 2.745 1.00 12.05 60 SER B C 1
ATOM 4130 O O . SER B 1 62 ? 25.127 17.846 3.173 1.00 13.04 60 SER B O 1
ATOM 4133 N N . GLU B 1 63 ? 23.058 18.673 3.397 1.00 12.01 61 GLU B N 1
ATOM 4134 C CA . GLU B 1 63 ? 22.871 17.983 4.669 1.00 11.73 61 GLU B CA 1
ATOM 4135 C C . GLU B 1 63 ? 22.963 16.477 4.501 1.00 12.65 61 GLU B C 1
ATOM 4136 O O . GLU B 1 63 ? 22.490 15.906 3.516 1.00 12.78 61 GLU B O 1
ATOM 4142 N N . GLY B 1 64 ? 23.535 15.831 5.516 1.00 13.76 62 GLY B N 1
ATOM 4143 C CA . GLY B 1 64 ? 23.770 14.407 5.505 1.00 14.15 62 GLY B CA 1
ATOM 4144 C C . GLY B 1 64 ? 25.255 14.109 5.546 1.00 15.03 62 GLY B C 1
ATOM 4145 O O . GLY B 1 64 ? 26.042 14.869 6.123 1.00 15.66 62 GLY B O 1
ATOM 4146 N N . MET B 1 65 ? 25.626 13.004 4.926 1.00 16.74 63 MET B N 1
ATOM 4147 C CA . MET B 1 65 ? 27.013 12.597 4.791 1.00 16.94 63 MET B CA 1
ATOM 4148 C C . MET B 1 65 ? 27.272 12.375 3.314 1.00 16.28 63 MET B C 1
ATOM 4149 O O . MET B 1 65 ? 26.330 12.192 2.539 1.00 17.08 63 MET B O 1
ATOM 4154 N N . PRO B 1 66 ? 28.532 12.400 2.887 1.00 15.60 64 PRO B N 1
ATOM 4155 C CA . PRO B 1 66 ? 28.833 12.059 1.493 1.00 15.56 64 PRO B CA 1
ATOM 4156 C C . PRO B 1 66 ? 28.187 10.735 1.115 1.00 18.32 64 PRO B C 1
ATOM 4157 O O . PRO B 1 66 ? 28.276 9.747 1.848 1.00 20.24 64 PRO B O 1
ATOM 4161 N N . GLY B 1 67 ? 27.496 10.734 -0.022 1.00 19.37 65 GLY B N 1
ATOM 4162 C CA . GLY B 1 67 ? 26.802 9.553 -0.488 1.00 18.36 65 GLY B CA 1
ATOM 4163 C C . GLY B 1 67 ? 25.471 9.285 0.178 1.00 19.99 65 GLY B C 1
ATOM 4164 O O . GLY B 1 67 ? 24.794 8.322 -0.201 1.00 21.64 65 GLY B O 1
ATOM 4165 N N . ASN B 1 68 ? 25.067 10.099 1.157 1.00 19.51 66 ASN B N 1
ATOM 4166 C CA . ASN B 1 68 ? 23.796 9.916 1.843 1.00 19.77 66 ASN B CA 1
ATOM 4167 C C . ASN B 1 68 ? 23.291 11.305 2.245 1.00 17.33 66 ASN B C 1
ATOM 4168 O O . ASN B 1 68 ? 23.289 11.703 3.415 1.00 16.88 66 ASN B O 1
ATOM 4173 N N . ARG B 1 69 ? 22.845 12.057 1.243 1.00 14.63 67 ARG B N 1
ATOM 4174 C CA . ARG B 1 69 ? 22.434 13.443 1.402 1.00 13.78 67 ARG B CA 1
ATOM 4175 C C . ARG B 1 69 ? 20.917 13.583 1.353 1.00 13.51 67 ARG B C 1
ATOM 4176 O O . ARG B 1 69 ? 20.196 12.719 0.840 1.00 14.71 67 ARG B O 1
ATOM 4184 N N . TYR B 1 70 ? 20.449 14.719 1.865 1.00 12.79 68 TYR B N 1
ATOM 4185 C CA . TYR B 1 70 ? 19.040 15.090 1.825 1.00 13.47 68 TYR B CA 1
ATOM 4186 C C . TYR B 1 70 ? 18.700 15.979 0.634 1.00 13.94 68 TYR B C 1
ATOM 4187 O O . TYR B 1 70 ? 17.557 16.436 0.525 1.00 15.24 68 TYR B O 1
ATOM 4196 N N . TYR B 1 71 ? 19.663 16.234 -0.250 1.00 12.83 69 TYR B N 1
ATOM 4197 C CA . TYR B 1 71 ? 19.489 17.119 -1.395 1.00 13.31 69 TYR B CA 1
ATOM 4198 C C . TYR B 1 71 ? 20.237 16.526 -2.578 1.00 14.13 69 TYR B C 1
ATOM 4199 O O . TYR B 1 71 ? 21.240 15.833 -2.405 1.00 15.16 69 TYR B O 1
ATOM 4208 N N . GLY B 1 72 ? 19.747 16.811 -3.785 1.00 14.09 70 GLY B N 1
ATOM 4209 C CA . GLY B 1 72 ? 20.504 16.484 -4.975 1.00 14.52 70 GLY B CA 1
ATOM 4210 C C . GLY B 1 72 ? 21.668 17.441 -5.187 1.00 14.84 70 GLY B C 1
ATOM 4211 O O . GLY B 1 72 ? 21.854 18.420 -4.461 1.00 14.67 70 GLY B O 1
ATOM 4212 N N . GLY B 1 73 ? 22.474 17.131 -6.200 1.00 14.64 71 GLY B N 1
ATOM 4213 C CA . GLY B 1 73 ? 23.505 18.030 -6.683 1.00 14.29 71 GLY B CA 1
ATOM 4214 C C . GLY B 1 73 ? 24.846 17.956 -5.991 1.00 14.11 71 GLY B C 1
ATOM 4215 O O . GLY B 1 73 ? 25.686 18.835 -6.224 1.00 14.70 71 GLY B O 1
ATOM 4216 N N . ASN B 1 74 ? 25.102 16.927 -5.183 1.00 13.28 72 ASN B N 1
ATOM 4217 C CA . ASN B 1 74 ? 26.277 16.928 -4.323 1.00 13.24 72 ASN B CA 1
ATOM 4218 C C . ASN B 1 74 ? 27.441 16.099 -4.862 1.00 14.61 72 ASN B C 1
ATOM 4219 O O . ASN B 1 74 ? 28.326 15.732 -4.089 1.00 15.89 72 ASN B O 1
ATOM 4224 N N . GLU B 1 75 ? 27.478 15.844 -6.174 1.00 15.05 73 GLU B N 1
ATOM 4225 C CA . GLU B 1 75 ? 28.539 15.019 -6.751 1.00 16.16 73 GLU B CA 1
ATOM 4226 C C . GLU B 1 75 ? 29.929 15.542 -6.407 1.00 16.83 73 GLU B C 1
ATOM 4227 O O . GLU B 1 75 ? 30.840 14.753 -6.138 1.00 17.72 73 GLU B O 1
ATOM 4233 N N . TYR B 1 76 ? 30.120 16.862 -6.414 1.00 15.62 74 TYR B N 1
ATOM 4234 C CA . TYR B 1 76 ? 31.435 17.431 -6.124 1.00 14.71 74 TYR B CA 1
ATOM 4235 C C . TYR B 1 76 ? 31.595 17.840 -4.671 1.00 13.90 74 TYR B C 1
ATOM 4236 O O . TYR B 1 76 ? 32.684 17.683 -4.108 1.00 14.93 74 TYR B O 1
ATOM 4245 N N . ILE B 1 77 ? 30.533 18.351 -4.045 1.00 13.93 75 ILE B N 1
ATOM 4246 C CA . ILE B 1 77 ? 30.586 18.622 -2.610 1.00 14.07 75 ILE B CA 1
ATOM 4247 C C . ILE B 1 77 ? 30.972 17.359 -1.844 1.00 14.30 75 ILE B C 1
ATOM 4248 O O . ILE B 1 77 ? 31.751 17.417 -0.884 1.00 14.82 75 ILE B O 1
ATOM 4253 N N . ASP B 1 78 ? 30.468 16.194 -2.279 1.00 14.51 76 ASP B N 1
ATOM 4254 C CA . ASP B 1 78 ? 30.789 14.942 -1.591 1.00 13.49 76 ASP B CA 1
ATOM 4255 C C . ASP B 1 78 ? 32.273 14.617 -1.709 1.00 13.98 76 ASP B C 1
ATOM 4256 O O . ASP B 1 78 ? 32.896 14.159 -0.745 1.00 15.59 76 ASP B O 1
ATOM 4261 N N . GLN B 1 79 ? 32.854 14.842 -2.887 1.00 14.13 77 GLN B N 1
ATOM 4262 C CA . GLN B 1 79 ? 34.279 14.596 -3.056 1.00 13.51 77 GLN B CA 1
ATOM 4263 C C . GLN B 1 79 ? 35.108 15.561 -2.222 1.00 13.22 77 GLN B C 1
ATOM 4264 O O . GLN B 1 79 ? 36.153 15.182 -1.684 1.00 13.52 77 GLN B O 1
ATOM 4270 N N . ILE B 1 80 ? 34.662 16.812 -2.098 1.00 13.65 78 ILE B N 1
ATOM 4271 C CA . ILE B 1 80 ? 35.389 17.768 -1.266 1.00 12.52 78 ILE B CA 1
ATOM 4272 C C . ILE B 1 80 ? 35.341 17.351 0.198 1.00 12.51 78 ILE B C 1
ATOM 4273 O O . ILE B 1 80 ? 36.368 17.343 0.890 1.00 13.50 78 ILE B O 1
ATOM 4278 N N . GLU B 1 81 ? 34.149 17.003 0.692 1.00 11.79 79 GLU B N 1
ATOM 4279 C CA . GLU B 1 81 ? 34.030 16.570 2.082 1.00 11.97 79 GLU B CA 1
ATOM 4280 C C . GLU B 1 81 ? 34.833 15.297 2.348 1.00 13.26 79 GLU B C 1
ATOM 4281 O O . GLU B 1 81 ? 35.509 15.192 3.377 1.00 13.93 79 GLU B O 1
ATOM 4287 N N . ASN B 1 82 ? 34.753 14.307 1.448 1.00 13.71 80 ASN B N 1
ATOM 4288 C CA . ASN B 1 82 ? 35.545 13.091 1.622 1.00 14.95 80 ASN B CA 1
ATOM 4289 C C . ASN B 1 82 ? 37.032 13.401 1.690 1.00 13.73 80 ASN B C 1
ATOM 4290 O O . ASN B 1 82 ? 37.752 12.840 2.525 1.00 14.40 80 ASN B O 1
ATOM 4295 N N . LEU B 1 83 ? 37.511 14.276 0.804 1.00 13.91 81 LEU B N 1
ATOM 4296 C CA . LEU B 1 83 ? 38.923 14.652 0.802 1.00 15.52 81 LEU B CA 1
ATOM 4297 C C . LEU B 1 83 ? 39.291 15.412 2.072 1.00 14.16 81 LEU B C 1
ATOM 4298 O O . LEU B 1 83 ? 40.385 15.230 2.618 1.00 15.93 81 LEU B O 1
ATOM 4303 N N . CYS B 1 84 ? 38.394 16.272 2.556 1.00 13.00 82 CYS B N 1
ATOM 4304 C CA . CYS B 1 84 ? 38.657 16.961 3.815 1.00 12.19 82 CYS B CA 1
ATOM 4305 C C . CYS B 1 84 ? 38.817 15.963 4.958 1.00 12.81 82 CYS B C 1
ATOM 4306 O O . CYS B 1 84 ? 39.766 16.052 5.743 1.00 14.22 82 CYS B O 1
ATOM 4309 N N . ARG B 1 85 ? 37.911 14.984 5.046 1.00 12.20 83 ARG B N 1
ATOM 4310 C CA . ARG B 1 85 ? 37.978 14.015 6.135 1.00 13.25 83 ARG B CA 1
ATOM 4311 C C . ARG B 1 85 ? 39.252 13.189 6.045 1.00 12.72 83 ARG B C 1
ATOM 4312 O O . ARG B 1 85 ? 39.942 12.977 7.050 1.00 14.15 83 ARG B O 1
ATOM 4320 N N . SER B 1 86 ? 39.556 12.676 4.851 1.00 13.18 84 SER B N 1
ATOM 4321 C CA A SER B 1 86 ? 40.739 11.840 4.706 0.54 14.04 84 SER B CA 1
ATOM 4322 C CA B SER B 1 86 ? 40.744 11.846 4.685 0.46 14.47 84 SER B CA 1
ATOM 4323 C C . SER B 1 86 ? 42.006 12.621 5.032 1.00 13.60 84 SER B C 1
ATOM 4324 O O . SER B 1 86 ? 42.910 12.093 5.693 1.00 13.54 84 SER B O 1
ATOM 4329 N N . ARG B 1 87 ? 42.079 13.887 4.608 1.00 12.89 85 ARG B N 1
ATOM 4330 C CA . ARG B 1 87 ? 43.249 14.698 4.927 1.00 13.53 85 ARG B CA 1
ATOM 4331 C C . ARG B 1 87 ? 43.315 15.019 6.414 1.00 13.17 85 ARG B C 1
ATOM 4332 O O . ARG B 1 87 ? 44.414 15.166 6.963 1.00 13.56 85 ARG B O 1
ATOM 4340 N N . ALA B 1 88 ? 42.163 15.135 7.084 1.00 12.64 86 ALA B N 1
ATOM 4341 C CA . ALA B 1 88 ? 42.176 15.346 8.531 1.00 12.24 86 ALA B CA 1
ATOM 4342 C C . ALA B 1 88 ? 42.802 14.158 9.249 1.00 12.66 86 ALA B C 1
ATOM 4343 O O . ALA B 1 88 ? 43.631 14.325 10.154 1.00 13.10 86 ALA B O 1
ATOM 4345 N N . LEU B 1 89 ? 42.408 12.942 8.866 1.00 11.42 87 LEU B N 1
ATOM 4346 C CA . LEU B 1 89 ? 43.012 11.760 9.469 1.00 12.82 87 LEU B CA 1
ATOM 4347 C C . LEU B 1 89 ? 44.501 11.693 9.163 1.00 12.95 87 LEU B C 1
ATOM 4348 O O . LEU B 1 89 ? 45.311 11.362 10.038 1.00 13.59 87 LEU B O 1
ATOM 4353 N N . GLN B 1 90 ? 44.885 12.026 7.930 1.00 14.50 88 GLN B N 1
ATOM 4354 C CA . GLN B 1 90 ? 46.298 11.984 7.561 1.00 14.72 88 GLN B CA 1
ATOM 4355 C C . GLN B 1 90 ? 47.111 13.009 8.341 1.00 14.54 88 GLN B C 1
ATOM 4356 O O . GLN B 1 90 ? 48.245 12.726 8.759 1.00 16.53 88 GLN B O 1
ATOM 4362 N N . ALA B 1 91 ? 46.559 14.211 8.533 1.00 14.24 89 ALA B N 1
ATOM 4363 C CA . ALA B 1 91 ? 47.314 15.278 9.186 1.00 13.98 89 ALA B CA 1
ATOM 4364 C C . ALA B 1 91 ? 47.630 14.935 10.633 1.00 14.82 89 ALA B C 1
ATOM 4365 O O . ALA B 1 91 ? 48.631 15.410 11.182 1.00 14.90 89 ALA B O 1
ATOM 4367 N N . PHE B 1 92 ? 46.796 14.116 11.262 1.00 14.55 90 PHE B N 1
ATOM 4368 C CA . PHE B 1 92 ? 47.006 13.714 12.644 1.00 15.34 90 PHE B CA 1
ATOM 4369 C C . PHE B 1 92 ? 47.522 12.289 12.760 1.00 15.84 90 PHE B C 1
ATOM 4370 O O . PHE B 1 92 ? 47.563 11.736 13.866 1.00 15.69 90 PHE B O 1
ATOM 4378 N N . HIS B 1 93 ? 47.952 11.703 11.641 1.00 15.36 91 HIS B N 1
ATOM 4379 C CA . HIS B 1 93 ? 48.667 10.422 11.631 1.00 16.13 91 HIS B CA 1
ATOM 4380 C C . HIS B 1 93 ? 47.799 9.288 12.163 1.00 16.67 91 HIS B C 1
ATOM 4381 O O . HIS B 1 93 ? 48.263 8.420 12.910 1.00 18.12 91 HIS B O 1
ATOM 4388 N N . LEU B 1 94 ? 46.529 9.290 11.759 1.00 15.30 92 LEU B N 1
ATOM 4389 C CA . LEU B 1 94 ? 45.530 8.370 12.278 1.00 14.08 92 LEU B CA 1
ATOM 4390 C C . LEU B 1 94 ? 45.194 7.303 11.249 1.00 14.61 92 LEU B C 1
ATOM 4391 O O . LEU B 1 94 ? 45.038 7.596 10.058 1.00 16.83 92 LEU B O 1
ATOM 4396 N N . ASP B 1 95 ? 45.075 6.067 11.721 1.00 14.79 93 ASP B N 1
ATOM 4397 C CA . ASP B 1 95 ? 44.611 4.965 10.890 1.00 17.62 93 ASP B CA 1
ATOM 4398 C C . ASP B 1 95 ? 43.105 5.096 10.700 1.00 15.94 93 ASP B C 1
ATOM 4399 O O . ASP B 1 95 ? 42.356 5.181 11.678 1.00 15.49 93 ASP B O 1
ATOM 4404 N N . ALA B 1 96 ? 42.657 5.097 9.436 1.00 16.06 94 ALA B N 1
ATOM 4405 C CA . ALA B 1 96 ? 41.234 5.257 9.140 1.00 17.58 94 ALA B CA 1
ATOM 4406 C C . ALA B 1 96 ? 40.383 4.090 9.634 1.00 17.86 94 ALA B C 1
ATOM 4407 O O . ALA B 1 96 ? 39.160 4.232 9.730 1.00 17.80 94 ALA B O 1
ATOM 4409 N N . GLN B 1 97 ? 40.986 2.939 9.933 1.00 18.81 95 GLN B N 1
ATOM 4410 C CA . GLN B 1 97 ? 40.218 1.863 10.546 1.00 20.40 95 GLN B CA 1
ATOM 4411 C C . GLN B 1 97 ? 40.039 2.069 12.047 1.00 18.85 95 GLN B C 1
ATOM 4412 O O . GLN B 1 97 ? 39.177 1.422 12.652 1.00 19.66 95 GLN B O 1
ATOM 4418 N N . SER B 1 98 ? 40.815 2.973 12.653 1.00 16.29 96 SER B N 1
ATOM 4419 C CA . SER B 1 98 ? 40.769 3.219 14.086 1.00 16.50 96 SER B CA 1
ATOM 4420 C C . SER B 1 98 ? 40.147 4.554 14.457 1.00 15.04 96 SER B C 1
ATOM 4421 O O . SER B 1 98 ? 39.800 4.750 15.629 1.00 15.30 96 SER B O 1
ATOM 4424 N N . TRP B 1 99 ? 40.032 5.480 13.509 1.00 13.65 97 TRP B N 1
ATOM 4425 C CA . TRP B 1 99 ? 39.554 6.829 13.773 1.00 11.75 97 TRP B CA 1
ATOM 4426 C C . TRP B 1 99 ? 38.706 7.293 12.607 1.00 11.58 97 TRP B C 1
ATOM 4427 O O . TRP B 1 99 ? 39.022 7.009 11.448 1.00 13.33 97 TRP B O 1
ATOM 4438 N N . GLY B 1 100 ? 37.625 8.010 12.921 1.00 12.22 98 GLY B N 1
ATOM 4439 C CA . GLY B 1 100 ? 36.887 8.766 11.937 1.00 12.17 98 GLY B CA 1
ATOM 4440 C C . GLY B 1 100 ? 36.813 10.227 12.349 1.00 11.59 98 GLY B C 1
ATOM 4441 O O . GLY B 1 100 ? 37.215 10.610 13.453 1.00 11.85 98 GLY B O 1
ATOM 4442 N N . VAL B 1 101 ? 36.272 11.044 11.456 1.00 10.86 99 VAL B N 1
ATOM 4443 C CA . VAL B 1 101 ? 36.220 12.478 11.717 1.00 11.70 99 VAL B CA 1
ATOM 4444 C C . VAL B 1 101 ? 34.999 13.061 11.032 1.00 11.81 99 VAL B C 1
ATOM 4445 O O . VAL B 1 101 ? 34.667 12.699 9.896 1.00 13.16 99 VAL B O 1
ATOM 4449 N N . ASN B 1 102 ? 34.323 13.955 11.747 1.00 11.72 100 ASN B N 1
ATOM 4450 C CA . ASN B 1 102 ? 33.253 14.771 11.199 1.00 11.31 100 ASN B CA 1
ATOM 4451 C C . ASN B 1 102 ? 33.795 16.188 11.067 1.00 11.49 100 ASN B C 1
ATOM 4452 O O . ASN B 1 102 ? 34.296 16.757 12.045 1.00 11.93 100 ASN B O 1
ATOM 4457 N N . VAL B 1 103 ? 33.731 16.734 9.850 1.00 10.70 101 VAL B N 1
ATOM 4458 C CA . VAL B 1 103 ? 34.326 18.026 9.510 1.00 11.21 101 VAL B CA 1
ATOM 4459 C C . VAL B 1 103 ? 33.274 19.105 9.302 1.00 11.50 101 VAL B C 1
ATOM 4460 O O . VAL B 1 103 ? 33.600 20.205 8.824 1.00 11.67 101 VAL B O 1
ATOM 4464 N N . GLN B 1 104 ? 32.021 18.823 9.648 1.00 11.14 102 GLN B N 1
ATOM 4465 C CA . GLN B 1 104 ? 30.919 19.773 9.514 1.00 10.41 102 GLN B CA 1
ATOM 4466 C C . GLN B 1 104 ? 30.734 20.810 10.631 1.00 9.96 102 GLN B C 1
ATOM 4467 O O . GLN B 1 104 ? 30.026 21.797 10.391 1.00 10.56 102 GLN B O 1
ATOM 4473 N N . PRO B 1 105 ? 31.277 20.654 11.850 1.00 10.83 103 PRO B N 1
ATOM 4474 C CA . PRO B 1 105 ? 31.015 21.679 12.875 1.00 11.05 103 PRO B CA 1
ATOM 4475 C C . PRO B 1 105 ? 31.372 23.084 12.398 1.00 11.59 103 PRO B C 1
ATOM 4476 O O . PRO B 1 105 ? 32.421 23.310 11.792 1.00 11.72 103 PRO B O 1
ATOM 4480 N N . TYR B 1 106 ? 30.475 24.037 12.672 1.00 10.59 104 TYR B N 1
ATOM 4481 C CA . TYR B 1 106 ? 30.690 25.393 12.176 1.00 10.41 104 TYR B CA 1
ATOM 4482 C C . TYR B 1 106 ? 31.903 26.046 12.824 1.00 11.70 104 TYR B C 1
ATOM 4483 O O . TYR B 1 106 ? 32.574 26.866 12.189 1.00 12.55 104 TYR B O 1
ATOM 4492 N N . SER B 1 107 ? 32.188 25.714 14.080 1.00 11.81 105 SER B N 1
ATOM 4493 C CA . SER B 1 107 ? 33.301 26.314 14.809 1.00 10.99 105 SER B CA 1
ATOM 4494 C C . SER B 1 107 ? 33.644 25.395 15.981 1.00 9.97 105 SER B C 1
ATOM 4495 O O . SER B 1 107 ? 33.123 24.278 16.088 1.00 11.34 105 SER B O 1
ATOM 4498 N N . GLY B 1 108 ? 34.508 25.875 16.881 1.00 9.98 106 GLY B N 1
ATOM 4499 C CA . GLY B 1 108 ? 34.919 25.039 18.005 1.00 10.74 106 GLY B CA 1
ATOM 4500 C C . GLY B 1 108 ? 33.814 24.801 19.014 1.00 10.73 106 GLY B C 1
ATOM 4501 O O . GLY B 1 108 ? 33.594 23.667 19.458 1.00 11.32 106 GLY B O 1
ATOM 4502 N N . SER B 1 109 ? 33.111 25.863 19.400 1.00 10.30 107 SER B N 1
ATOM 4503 C CA . SER B 1 109 ? 32.017 25.694 20.350 1.00 10.52 107 SER B CA 1
ATOM 4504 C C . SER B 1 109 ? 30.923 24.788 19.806 1.00 11.56 107 SER B C 1
ATOM 4505 O O . SER B 1 109 ? 30.444 23.925 20.564 1.00 12.73 107 SER B O 1
ATOM 4508 N N . PRO B 1 110 ? 30.504 24.900 18.538 1.00 11.83 108 PRO B N 1
ATOM 4509 C CA . PRO B 1 110 ? 29.566 23.905 17.996 1.00 11.80 108 PRO B CA 1
ATOM 4510 C C . PRO B 1 110 ? 30.122 22.495 18.005 1.00 10.93 108 PRO B C 1
ATOM 4511 O O . PRO B 1 110 ? 29.372 21.545 18.262 1.00 11.86 108 PRO B O 1
ATOM 4515 N N . ALA B 1 111 ? 31.418 22.331 17.723 1.00 11.48 109 ALA B N 1
ATOM 4516 C CA . ALA B 1 111 ? 32.004 20.994 17.723 1.00 10.71 109 ALA B CA 1
ATOM 4517 C C . ALA B 1 111 ? 31.909 20.366 19.104 1.00 10.87 109 ALA B C 1
ATOM 4518 O O . ALA B 1 111 ? 31.518 19.203 19.246 1.00 10.79 109 ALA B O 1
ATOM 4520 N N . ASN B 1 112 ? 32.241 21.136 20.138 1.00 10.73 110 ASN B N 1
ATOM 4521 C CA . ASN B 1 112 ? 32.189 20.592 21.488 1.00 10.19 110 ASN B CA 1
ATOM 4522 C C . ASN B 1 112 ? 30.760 20.265 21.896 1.00 9.86 110 ASN B C 1
ATOM 4523 O O . ASN B 1 112 ? 30.498 19.194 22.460 1.00 9.88 110 ASN B O 1
ATOM 4528 N N . PHE B 1 113 ? 29.818 21.172 21.621 1.00 9.58 111 PHE B N 1
ATOM 4529 C CA . PHE B 1 113 ? 28.443 20.924 22.050 1.00 11.29 111 PHE B CA 1
ATOM 4530 C C . PHE B 1 113 ? 27.865 19.697 21.353 1.00 11.66 111 PHE B C 1
ATOM 4531 O O . PHE B 1 113 ? 27.093 18.932 21.955 1.00 12.28 111 PHE B O 1
ATOM 4539 N N . ALA B 1 114 ? 28.242 19.486 20.087 1.00 11.61 112 ALA B N 1
ATOM 4540 C CA . ALA B 1 114 ? 27.797 18.299 19.370 1.00 11.25 112 ALA B CA 1
ATOM 4541 C C . ALA B 1 114 ? 28.442 17.041 19.930 1.00 10.51 112 ALA B C 1
ATOM 4542 O O . ALA B 1 114 ? 27.759 16.033 20.143 1.00 10.71 112 ALA B O 1
ATOM 4544 N N . ALA B 1 115 ? 29.750 17.084 20.200 1.00 9.72 113 ALA B N 1
ATOM 4545 C CA . ALA B 1 115 ? 30.393 15.921 20.798 1.00 11.47 113 ALA B CA 1
ATOM 4546 C C . ALA B 1 115 ? 29.738 15.560 22.126 1.00 11.16 113 ALA B C 1
ATOM 4547 O O . ALA B 1 115 ? 29.474 14.380 22.397 1.00 11.40 113 ALA B O 1
ATOM 4549 N N . TYR B 1 116 ? 29.441 16.562 22.959 1.00 10.31 114 TYR B N 1
ATOM 4550 C CA . TYR B 1 116 ? 28.776 16.264 24.226 1.00 10.17 114 TYR B CA 1
ATOM 4551 C C . TYR B 1 116 ? 27.383 15.698 23.990 1.00 10.43 114 TYR B C 1
ATOM 4552 O O . TYR B 1 116 ? 26.999 14.699 24.606 1.00 11.42 114 TYR B O 1
ATOM 4561 N N . THR B 1 117 ? 26.609 16.334 23.103 1.00 10.28 115 THR B N 1
ATOM 4562 C CA . THR B 1 117 ? 25.255 15.866 22.827 1.00 10.73 115 THR B CA 1
ATOM 4563 C C . THR B 1 117 ? 25.253 14.431 22.320 1.00 11.64 115 THR B C 1
ATOM 4564 O O . THR B 1 117 ? 24.317 13.678 22.611 1.00 13.04 115 THR B O 1
ATOM 4568 N N . ALA B 1 118 ? 26.301 14.034 21.589 1.00 10.33 116 ALA B N 1
ATOM 4569 C CA . ALA B 1 118 ? 26.383 12.677 21.041 1.00 10.09 116 ALA B CA 1
ATOM 4570 C C . ALA B 1 118 ? 26.490 11.623 22.134 1.00 11.88 116 ALA B C 1
ATOM 4571 O O . ALA B 1 118 ? 25.939 10.520 21.995 1.00 13.83 116 ALA B O 1
ATOM 4573 N N . VAL B 1 119 ? 27.227 11.915 23.206 1.00 11.29 117 VAL B N 1
ATOM 4574 C CA . VAL B 1 119 ? 27.533 10.902 24.214 1.00 11.49 117 VAL B CA 1
ATOM 4575 C C . VAL B 1 119 ? 26.847 11.138 25.552 1.00 12.26 117 VAL B C 1
ATOM 4576 O O . VAL B 1 119 ? 26.929 10.263 26.432 1.00 13.81 117 VAL B O 1
ATOM 4580 N N . LEU B 1 120 ? 26.155 12.263 25.727 1.00 11.23 118 LEU B N 1
ATOM 4581 C CA . LEU B 1 120 ? 25.525 12.617 26.990 1.00 11.65 118 LEU B CA 1
ATOM 4582 C C . LEU B 1 120 ? 24.044 12.900 26.793 1.00 12.33 118 LEU B C 1
ATOM 4583 O O . LEU B 1 120 ? 23.613 13.366 25.732 1.00 13.02 118 LEU B O 1
ATOM 4588 N N . ASN B 1 121 ? 23.279 12.621 27.830 1.00 11.36 119 ASN B N 1
ATOM 4589 C CA . ASN B 1 121 ? 21.912 13.088 27.962 1.00 10.87 119 ASN B CA 1
ATOM 4590 C C . ASN B 1 121 ? 21.913 14.402 28.720 1.00 10.72 119 ASN B C 1
ATOM 4591 O O . ASN B 1 121 ? 22.878 14.722 29.423 1.00 10.65 119 ASN B O 1
ATOM 4596 N N . PRO B 1 122 ? 20.855 15.199 28.596 1.00 10.88 120 PRO B N 1
ATOM 4597 C CA . PRO B 1 122 ? 20.771 16.429 29.389 1.00 9.96 120 PRO B CA 1
ATOM 4598 C C . PRO B 1 122 ? 21.015 16.136 30.861 1.00 10.65 120 PRO B C 1
ATOM 4599 O O . PRO B 1 122 ? 20.532 15.137 31.407 1.00 12.54 120 PRO B O 1
ATOM 4603 N N . HIS B 1 123 ? 21.818 16.997 31.487 1.00 9.77 121 HIS B N 1
ATOM 4604 C CA . HIS B 1 123 ? 22.170 16.973 32.910 1.00 10.47 121 HIS B CA 1
ATOM 4605 C C . HIS B 1 123 ? 23.231 15.941 33.258 1.00 10.06 121 HIS B C 1
ATOM 4606 O O . HIS B 1 123 ? 23.613 15.855 34.436 1.00 10.85 121 HIS B O 1
ATOM 4613 N N . ASP B 1 124 ? 23.738 15.171 32.299 1.00 9.37 122 ASP B N 1
ATOM 4614 C CA . ASP B 1 124 ? 24.845 14.282 32.614 1.00 8.78 122 ASP B CA 1
ATOM 4615 C C . ASP B 1 124 ? 26.058 15.102 33.047 1.00 10.31 122 ASP B C 1
ATOM 4616 O O . ASP B 1 124 ? 26.191 16.291 32.728 1.00 10.50 122 ASP B O 1
ATOM 4621 N N . ARG B 1 125 ? 26.951 14.444 33.779 1.00 9.63 123 ARG B N 1
ATOM 4622 C CA . ARG B 1 125 ? 28.056 15.119 34.445 1.00 9.51 123 ARG B CA 1
ATOM 4623 C C . ARG B 1 125 ? 29.326 15.149 33.598 1.00 8.89 123 ARG B C 1
ATOM 4624 O O . ARG B 1 125 ? 29.727 14.138 33.003 1.00 10.01 123 ARG B O 1
ATOM 4632 N N . ILE B 1 126 ? 29.967 16.323 33.569 1.00 9.18 124 ILE B N 1
ATOM 4633 C CA . ILE B 1 126 ? 31.222 16.536 32.860 1.00 8.96 124 ILE B CA 1
ATOM 4634 C C . ILE B 1 126 ? 32.217 17.195 33.804 1.00 9.76 124 ILE B C 1
ATOM 4635 O O . ILE B 1 126 ? 31.843 17.884 34.759 1.00 10.29 124 ILE B O 1
ATOM 4640 N N . MET B 1 127 ? 33.504 16.991 33.511 1.00 10.03 125 MET B N 1
ATOM 4641 C CA . MET B 1 127 ? 34.592 17.666 34.217 1.00 10.01 125 MET B CA 1
ATOM 4642 C C . MET B 1 127 ? 35.603 18.163 33.198 1.00 10.63 125 MET B C 1
ATOM 4643 O O . MET B 1 127 ? 36.120 17.373 32.402 1.00 13.36 125 MET B O 1
ATOM 4648 N N . GLY B 1 128 ? 35.889 19.467 33.230 1.00 10.56 126 GLY B N 1
ATOM 4649 C CA . GLY B 1 128 ? 36.902 20.044 32.374 1.00 11.31 126 GLY B CA 1
ATOM 4650 C C . GLY B 1 128 ? 37.769 20.985 33.184 1.00 9.81 126 GLY B C 1
ATOM 4651 O O . GLY B 1 128 ? 37.476 21.277 34.345 1.00 10.07 126 GLY B O 1
ATOM 4652 N N . LEU B 1 129 ? 38.850 21.447 32.568 1.00 9.87 127 LEU B N 1
ATOM 4653 C CA . LEU B 1 129 ? 39.732 22.387 33.253 1.00 10.94 127 LEU B CA 1
ATOM 4654 C C . LEU B 1 129 ? 39.002 23.700 33.528 1.00 11.40 127 LEU B C 1
ATOM 4655 O O . LEU B 1 129 ? 38.387 24.290 32.631 1.00 12.01 127 LEU B O 1
ATOM 4660 N N . ASP B 1 130 ? 39.046 24.132 34.789 1.00 9.77 128 ASP B N 1
ATOM 4661 C CA . ASP B 1 130 ? 38.370 25.356 35.206 1.00 10.44 128 ASP B CA 1
ATOM 4662 C C . ASP B 1 130 ? 38.892 26.537 34.392 1.00 10.57 128 ASP B C 1
ATOM 4663 O O . ASP B 1 130 ? 40.085 26.621 34.093 1.00 11.44 128 ASP B O 1
ATOM 4668 N N . LEU B 1 131 ? 37.998 27.457 34.019 1.00 9.95 129 LEU B N 1
ATOM 4669 C CA . LEU B 1 131 ? 38.425 28.556 33.152 1.00 11.38 129 LEU B CA 1
ATOM 4670 C C . LEU B 1 131 ? 39.599 29.343 33.722 1.00 11.40 129 LEU B C 1
ATOM 4671 O O . LEU B 1 131 ? 40.572 29.571 32.984 1.00 12.12 129 LEU B O 1
ATOM 4676 N N . PRO B 1 132 ? 39.598 29.772 34.992 1.00 11.73 130 PRO B N 1
ATOM 4677 C CA . PRO B 1 132 ? 40.778 30.484 35.511 1.00 12.89 130 PRO B CA 1
ATOM 4678 C C . PRO B 1 132 ? 42.042 29.635 35.560 1.00 12.69 130 PRO B C 1
ATOM 4679 O O . PRO B 1 132 ? 43.149 30.198 35.592 1.00 14.12 130 PRO B O 1
ATOM 4683 N N . SER B 1 133 ? 41.915 28.305 35.566 1.00 11.33 131 SER B N 1
ATOM 4684 C CA . SER B 1 133 ? 43.063 27.407 35.473 1.00 10.62 131 SER B CA 1
ATOM 4685 C C . SER B 1 133 ? 43.513 27.179 34.038 1.00 10.84 131 SER B C 1
ATOM 4686 O O . SER B 1 133 ? 44.557 26.546 33.828 1.00 12.64 131 SER B O 1
ATOM 4689 N N . GLY B 1 134 ? 42.747 27.647 33.047 1.00 11.41 132 GLY B N 1
ATOM 4690 C CA . GLY B 1 134 ? 43.178 27.571 31.659 1.00 11.83 132 GLY B CA 1
ATOM 4691 C C . GLY B 1 134 ? 42.192 26.888 30.727 1.00 11.59 132 GLY B C 1
ATOM 4692 O O . GLY B 1 134 ? 42.453 26.775 29.527 1.00 12.43 132 GLY B O 1
ATOM 4693 N N . GLY B 1 135 ? 41.052 26.417 31.253 1.00 11.65 133 GLY B N 1
ATOM 4694 C CA . GLY B 1 135 ? 40.093 25.717 30.419 1.00 11.38 133 GLY B CA 1
ATOM 4695 C C . GLY B 1 135 ? 39.220 26.659 29.603 1.00 10.81 133 GLY B C 1
ATOM 4696 O O . GLY B 1 135 ? 39.193 27.870 29.821 1.00 13.13 133 GLY B O 1
ATOM 4697 N N . HIS B 1 136 ? 38.494 26.079 28.652 1.00 10.89 134 HIS B N 1
ATOM 4698 C CA . HIS B 1 136 ? 37.636 26.860 27.771 1.00 10.41 134 HIS B CA 1
ATOM 4699 C C . HIS B 1 136 ? 36.227 27.000 28.336 1.00 10.63 134 HIS B C 1
ATOM 4700 O O . HIS B 1 136 ? 35.754 26.169 29.113 1.00 11.69 134 HIS B O 1
ATOM 4707 N N . LEU B 1 137 ? 35.548 28.065 27.893 1.00 9.56 135 LEU B N 1
ATOM 4708 C CA . LEU B 1 137 ? 34.126 28.265 28.170 1.00 10.59 135 LEU B CA 1
ATOM 4709 C C . LEU B 1 137 ? 33.329 26.974 28.042 1.00 10.82 135 LEU B C 1
ATOM 4710 O O . LEU B 1 137 ? 32.553 26.620 28.932 1.00 11.10 135 LEU B O 1
ATOM 4715 N N . THR B 1 138 ? 33.506 26.259 26.929 1.00 10.31 136 THR B N 1
ATOM 4716 C CA . THR B 1 138 ? 32.692 25.090 26.624 1.00 10.15 136 THR B CA 1
ATOM 4717 C C . THR B 1 138 ? 33.132 23.861 27.388 1.00 10.76 136 THR B C 1
ATOM 4718 O O . THR B 1 138 ? 32.636 22.763 27.110 1.00 12.32 136 THR B O 1
ATOM 4722 N N . HIS B 1 139 ? 34.069 24.006 28.321 1.00 10.82 137 HIS B N 1
ATOM 4723 C CA . HIS B 1 139 ? 34.456 22.900 29.182 1.00 9.97 137 HIS B CA 1
ATOM 4724 C C . HIS B 1 139 ? 33.689 22.904 30.492 1.00 10.25 137 HIS B C 1
ATOM 4725 O O . HIS B 1 139 ? 34.155 22.336 31.489 1.00 12.36 137 HIS B O 1
ATOM 4732 N N . GLY B 1 140 ? 32.510 23.510 30.499 1.00 9.87 138 GLY B N 1
ATOM 4733 C CA . GLY B 1 140 ? 31.658 23.528 31.663 1.00 11.19 138 GLY B CA 1
ATOM 4734 C C . GLY B 1 140 ? 31.772 24.768 32.515 1.00 11.09 138 GLY B C 1
ATOM 4735 O O . GLY B 1 140 ? 31.582 24.678 33.732 1.00 11.69 138 GLY B O 1
ATOM 4736 N N . TYR B 1 141 ? 32.046 25.923 31.918 1.00 12.14 139 TYR B N 1
ATOM 4737 C CA . TYR B 1 141 ? 32.382 27.114 32.693 1.00 12.96 139 TYR B CA 1
ATOM 4738 C C . TYR B 1 141 ? 31.175 27.686 33.422 1.00 11.50 139 TYR B C 1
ATOM 4739 O O . TYR B 1 141 ? 30.206 28.139 32.797 1.00 11.59 139 TYR B O 1
ATOM 4748 N N . TYR B 1 142 ? 31.253 27.681 34.748 1.00 11.16 140 TYR B N 1
ATOM 4749 C CA . TYR B 1 142 ? 30.468 28.559 35.594 1.00 10.37 140 TYR B CA 1
ATOM 4750 C C . TYR B 1 142 ? 31.434 29.261 36.533 1.00 11.82 140 TYR B C 1
ATOM 4751 O O . TYR B 1 142 ? 32.563 28.809 36.725 1.00 12.58 140 TYR B O 1
ATOM 4760 N N . THR B 1 143 ? 31.001 30.388 37.095 1.00 13.89 141 THR B N 1
ATOM 4761 C CA . THR B 1 143 ? 31.939 31.196 37.863 1.00 13.94 141 THR B CA 1
ATOM 4762 C C . THR B 1 143 ? 32.065 30.684 39.293 1.00 13.23 141 THR B C 1
ATOM 4763 O O . THR B 1 143 ? 31.240 29.913 39.787 1.00 14.41 141 THR B O 1
ATOM 4767 N N . SER B 1 144 ? 33.110 31.159 39.973 1.00 14.61 142 SER B N 1
ATOM 4768 C CA . SER B 1 144 ? 33.262 30.868 41.396 1.00 15.94 142 SER B CA 1
ATOM 4769 C C . SER B 1 144 ? 32.123 31.436 42.235 1.00 15.56 142 SER B C 1
ATOM 4770 O O . SER B 1 144 ? 31.938 31.010 43.380 1.00 16.89 142 SER B O 1
ATOM 4773 N N . GLY B 1 145 ? 31.363 32.384 41.700 1.00 16.74 143 GLY B N 1
ATOM 4774 C CA . GLY B 1 145 ? 30.150 32.860 42.329 1.00 16.60 143 GLY B CA 1
ATOM 4775 C C . GLY B 1 145 ? 28.924 32.035 42.016 1.00 17.42 143 GLY B C 1
ATOM 4776 O O . GLY B 1 145 ? 27.818 32.399 42.430 1.00 18.72 143 GLY B O 1
ATOM 4777 N N . GLY B 1 146 ? 29.083 30.934 41.286 1.00 17.27 144 GLY B N 1
ATOM 4778 C CA . GLY B 1 146 ? 27.981 30.051 40.977 1.00 17.14 144 GLY B CA 1
ATOM 4779 C C . GLY B 1 146 ? 27.170 30.428 39.759 1.00 17.56 144 GLY B C 1
ATOM 4780 O O . GLY B 1 146 ? 26.132 29.801 39.514 1.00 17.99 144 GLY B O 1
ATOM 4781 N N . LYS B 1 147 ? 27.602 31.425 38.988 1.00 15.35 145 LYS B N 1
ATOM 4782 C CA . LYS B 1 147 ? 26.830 31.872 37.836 1.00 15.24 145 LYS B CA 1
ATOM 4783 C C . LYS B 1 147 ? 27.171 31.007 36.631 1.00 14.80 145 LYS B C 1
ATOM 4784 O O . LYS B 1 147 ? 28.338 30.920 36.226 1.00 13.77 145 LYS B O 1
ATOM 4790 N N . LYS B 1 148 ? 26.154 30.363 36.070 1.00 14.45 146 LYS B N 1
ATOM 4791 C CA . LYS B 1 148 ? 26.346 29.522 34.897 1.00 13.84 146 LYS B CA 1
ATOM 4792 C C . LYS B 1 148 ? 26.567 30.420 33.689 1.00 14.73 146 LYS B C 1
ATOM 4793 O O . LYS B 1 148 ? 25.771 31.324 33.424 1.00 17.78 146 LYS B O 1
ATOM 4799 N N . ILE B 1 149 ? 27.677 30.210 32.990 1.00 13.47 147 ILE B N 1
ATOM 4800 C CA . ILE B 1 149 ? 28.042 31.087 31.885 1.00 12.96 147 ILE B CA 1
ATOM 4801 C C . ILE B 1 149 ? 27.881 30.329 30.577 1.00 13.06 147 ILE B C 1
ATOM 4802 O O . ILE B 1 149 ? 27.029 30.662 29.744 1.00 15.52 147 ILE B O 1
ATOM 4807 N N . SER B 1 150 ? 28.690 29.300 30.381 1.00 12.47 148 SER B N 1
ATOM 4808 C CA . SER B 1 150 ? 28.550 28.494 29.183 1.00 11.19 148 SER B CA 1
ATOM 4809 C C . SER B 1 150 ? 27.297 27.632 29.268 1.00 10.62 148 SER B C 1
ATOM 4810 O O . SER B 1 150 ? 26.924 27.134 30.337 1.00 10.84 148 SER B O 1
ATOM 4813 N N . ALA B 1 151 ? 26.668 27.422 28.112 1.00 11.19 149 ALA B N 1
ATOM 4814 C CA . ALA B 1 151 ? 25.575 26.463 28.023 1.00 11.30 149 ALA B CA 1
ATOM 4815 C C . ALA B 1 151 ? 26.011 25.063 28.425 1.00 10.98 149 ALA B C 1
ATOM 4816 O O . ALA B 1 151 ? 25.164 24.235 28.787 1.00 12.66 149 ALA B O 1
ATOM 4818 N N . THR B 1 152 ? 27.315 24.786 28.401 1.00 10.94 150 THR B N 1
ATOM 4819 C CA . THR B 1 152 ? 27.805 23.492 28.858 1.00 11.26 150 THR B CA 1
ATOM 4820 C C . THR B 1 152 ? 27.703 23.326 30.372 1.00 10.97 150 THR B C 1
ATOM 4821 O O . THR B 1 152 ? 27.933 22.219 30.870 1.00 12.48 150 THR B O 1
ATOM 4825 N N . SER B 1 153 ? 27.368 24.388 31.112 1.00 10.89 151 SER B N 1
ATOM 4826 C CA . SER B 1 153 ? 27.069 24.279 32.534 1.00 10.62 151 SER B CA 1
ATOM 4827 C C . SER B 1 153 ? 25.572 24.358 32.823 1.00 11.01 151 SER B C 1
ATOM 4828 O O . SER B 1 153 ? 25.169 24.251 33.987 1.00 11.94 151 SER B O 1
ATOM 4831 N N . ILE B 1 154 ? 24.753 24.541 31.785 1.00 11.19 152 ILE B N 1
ATOM 4832 C CA . ILE B 1 154 ? 23.299 24.622 31.879 1.00 10.73 152 ILE B CA 1
ATOM 4833 C C . ILE B 1 154 ? 22.688 23.299 31.441 1.00 11.84 152 ILE B C 1
ATOM 4834 O O . ILE B 1 154 ? 21.905 22.678 32.166 1.00 12.16 152 ILE B O 1
ATOM 4839 N N . TYR B 1 155 ? 23.028 22.865 30.233 1.00 10.72 153 TYR B N 1
ATOM 4840 C CA . TYR B 1 155 ? 22.452 21.637 29.705 1.00 10.34 153 TYR B CA 1
ATOM 4841 C C . TYR B 1 155 ? 23.151 20.393 30.215 1.00 10.66 153 TYR B C 1
ATOM 4842 O O . TYR B 1 155 ? 22.617 19.290 30.038 1.00 11.15 153 TYR B O 1
ATOM 4851 N N . PHE B 1 156 ? 24.328 20.554 30.820 1.00 10.66 154 PHE B N 1
ATOM 4852 C CA . PHE B 1 156 ? 25.064 19.487 31.476 1.00 10.83 154 PHE B CA 1
ATOM 4853 C C . PHE B 1 156 ? 25.495 19.985 32.844 1.00 10.27 154 PHE B C 1
ATOM 4854 O O . PHE B 1 156 ? 25.489 21.192 33.114 1.00 10.95 154 PHE B O 1
ATOM 4862 N N . GLU B 1 157 ? 25.864 19.034 33.701 1.00 9.68 155 GLU B N 1
ATOM 4863 C CA . GLU B 1 157 ? 26.297 19.322 35.063 1.00 9.92 155 GLU B CA 1
ATOM 4864 C C . GLU B 1 157 ? 27.821 19.299 35.124 1.00 9.91 155 GLU B C 1
ATOM 4865 O O . GLU B 1 157 ? 28.439 18.253 34.920 1.00 10.38 155 GLU B O 1
ATOM 4871 N N . SER B 1 158 ? 28.415 20.445 35.425 1.00 9.90 156 SER B N 1
ATOM 4872 C CA . SER B 1 158 ? 29.862 20.623 35.373 1.00 10.64 156 SER B CA 1
ATOM 4873 C C . SER B 1 158 ? 30.474 20.628 36.768 1.00 10.42 156 SER B C 1
ATOM 4874 O O . SER B 1 158 ? 29.918 21.212 37.698 1.00 10.70 156 SER B O 1
ATOM 4877 N N . LEU B 1 159 ? 31.634 19.987 36.906 1.00 9.82 157 LEU B N 1
ATOM 4878 C CA . LEU B 1 159 ? 32.503 20.214 38.064 1.00 9.42 157 LEU B CA 1
ATOM 4879 C C . LEU B 1 159 ? 33.936 20.362 37.571 1.00 10.63 157 LEU B C 1
ATOM 4880 O O . LEU B 1 159 ? 34.619 19.357 37.322 1.00 12.47 157 LEU B O 1
ATOM 4885 N N . PRO B 1 160 ? 34.430 21.585 37.442 1.00 10.70 158 PRO B N 1
ATOM 4886 C CA . PRO B 1 160 ? 35.767 21.781 36.875 1.00 10.89 158 PRO B CA 1
ATOM 4887 C C . PRO B 1 160 ? 36.860 21.294 37.810 1.00 11.07 158 PRO B C 1
ATOM 4888 O O . PRO B 1 160 ? 36.719 21.316 39.040 1.00 12.67 158 PRO B O 1
ATOM 4892 N N . TYR B 1 161 ? 37.954 20.832 37.210 1.00 10.32 159 TYR B N 1
ATOM 4893 C CA . TYR B 1 161 ? 39.173 20.560 37.959 1.00 9.67 159 TYR B CA 1
ATOM 4894 C C . TYR B 1 161 ? 40.163 21.703 37.748 1.00 11.10 159 TYR B C 1
ATOM 4895 O O . TYR B 1 161 ? 40.074 22.460 36.780 1.00 11.08 159 TYR B O 1
ATOM 4904 N N . LYS B 1 162 ? 41.093 21.844 38.686 1.00 12.22 160 LYS B N 1
ATOM 4905 C CA . LYS B 1 162 ? 41.925 23.037 38.749 1.00 12.06 160 LYS B CA 1
ATOM 4906 C C . LYS B 1 162 ? 43.405 22.694 38.717 1.00 11.78 160 LYS B C 1
ATOM 4907 O O . LYS B 1 162 ? 43.816 21.547 38.927 1.00 12.84 160 LYS B O 1
ATOM 4913 N N . VAL B 1 163 ? 44.211 23.725 38.451 1.00 11.51 161 VAL B N 1
ATOM 4914 C CA . VAL B 1 163 ? 45.650 23.595 38.613 1.00 11.31 161 VAL B CA 1
ATOM 4915 C C . VAL B 1 163 ? 46.019 23.686 40.087 1.00 12.50 161 VAL B C 1
ATOM 4916 O O . VAL B 1 163 ? 45.268 24.193 40.928 1.00 13.66 161 VAL B O 1
ATOM 4920 N N . ASN B 1 164 ? 47.214 23.193 40.383 1.00 13.23 162 ASN B N 1
ATOM 4921 C CA . ASN B 1 164 ? 47.811 23.345 41.696 1.00 13.05 162 ASN B CA 1
ATOM 4922 C C . ASN B 1 164 ? 48.270 24.790 41.872 1.00 13.66 162 ASN B C 1
ATOM 4923 O O . ASN B 1 164 ? 48.863 25.382 40.963 1.00 15.47 162 ASN B O 1
ATOM 4928 N N . SER B 1 165 ? 47.973 25.370 43.039 1.00 15.54 163 SER B N 1
ATOM 4929 C CA . SER B 1 165 ? 48.276 26.782 43.249 1.00 18.59 163 SER B CA 1
ATOM 4930 C C . SER B 1 165 ? 49.770 27.053 43.398 1.00 17.73 163 SER B C 1
ATOM 4931 O O . SER B 1 165 ? 50.189 28.204 43.253 1.00 21.89 163 SER B O 1
ATOM 4934 N N . THR B 1 166 ? 50.581 26.034 43.690 1.00 14.52 164 THR B N 1
ATOM 4935 C CA . THR B 1 166 ? 52.020 26.242 43.800 1.00 14.60 164 THR B CA 1
ATOM 4936 C C . THR B 1 166 ? 52.699 26.200 42.434 1.00 15.08 164 THR B C 1
ATOM 4937 O O . THR B 1 166 ? 53.541 27.051 42.124 1.00 16.54 164 THR B O 1
ATOM 4941 N N . THR B 1 167 ? 52.350 25.216 41.606 1.00 14.82 165 THR B N 1
ATOM 4942 C CA . THR B 1 167 ? 53.081 24.977 40.369 1.00 12.37 165 THR B CA 1
ATOM 4943 C C . THR B 1 167 ? 52.400 25.552 39.137 1.00 12.95 165 THR B C 1
ATOM 4944 O O . THR B 1 167 ? 53.070 25.741 38.117 1.00 14.47 165 THR B O 1
ATOM 4948 N N . GLY B 1 168 ? 51.087 25.784 39.184 1.00 13.22 166 GLY B N 1
ATOM 4949 C CA . GLY B 1 168 ? 50.364 26.166 37.989 1.00 14.01 166 GLY B CA 1
ATOM 4950 C C . GLY B 1 168 ? 50.025 25.026 37.047 1.00 12.63 166 GLY B C 1
ATOM 4951 O O . GLY B 1 168 ? 49.363 25.267 36.030 1.00 13.75 166 GLY B O 1
ATOM 4952 N N . TYR B 1 169 ? 50.454 23.798 37.338 1.00 12.98 167 TYR B N 1
ATOM 4953 C CA . TYR B 1 169 ? 50.095 22.652 36.517 1.00 11.87 167 TYR B CA 1
ATOM 4954 C C . TYR B 1 169 ? 48.836 21.994 37.066 1.00 12.02 167 TYR B C 1
ATOM 4955 O O . TYR B 1 169 ? 48.501 22.128 38.244 1.00 12.88 167 TYR B O 1
ATOM 4964 N N . ILE B 1 170 ? 48.175 21.221 36.201 1.00 12.57 168 ILE B N 1
ATOM 4965 C CA . ILE B 1 170 ? 47.042 20.398 36.621 1.00 12.09 168 ILE B CA 1
ATOM 4966 C C . ILE B 1 170 ? 47.430 19.569 37.833 1.00 12.67 168 ILE B C 1
ATOM 4967 O O . ILE B 1 170 ? 48.490 18.934 37.859 1.00 12.78 168 ILE B O 1
ATOM 4972 N N . ASP B 1 171 ? 46.578 19.585 38.850 1.00 13.09 169 ASP B N 1
ATOM 4973 C CA . ASP B 1 171 ? 46.806 18.788 40.051 1.00 13.05 169 ASP B CA 1
ATOM 4974 C C . ASP B 1 171 ? 46.114 17.453 39.824 1.00 13.07 169 ASP B C 1
ATOM 4975 O O . ASP B 1 171 ? 44.897 17.340 39.976 1.00 13.76 169 ASP B O 1
ATOM 4980 N N . TYR B 1 172 ? 46.894 16.438 39.449 1.00 12.51 170 TYR B N 1
ATOM 4981 C CA . TYR B 1 172 ? 46.298 15.186 38.998 1.00 13.25 170 TYR B CA 1
ATOM 4982 C C . TYR B 1 172 ? 45.651 14.397 40.130 1.00 15.22 170 TYR B C 1
ATOM 4983 O O . TYR B 1 172 ? 44.628 13.741 39.906 1.00 15.28 170 TYR B O 1
ATOM 4992 N N . ASP B 1 173 ? 46.205 14.446 41.347 1.00 16.65 171 ASP B N 1
ATOM 4993 C CA . ASP B 1 173 ? 45.538 13.763 42.455 1.00 16.48 171 ASP B CA 1
ATOM 4994 C C . ASP B 1 173 ? 44.202 14.419 42.789 1.00 15.71 171 ASP B C 1
ATOM 4995 O O . ASP B 1 173 ? 43.236 13.727 43.136 1.00 16.40 171 ASP B O 1
ATOM 5000 N N . ARG B 1 174 ? 44.132 15.752 42.711 1.00 15.63 172 ARG B N 1
ATOM 5001 C CA . ARG B 1 174 ? 42.866 16.435 42.971 1.00 14.26 172 ARG B CA 1
ATOM 5002 C C . ARG B 1 174 ? 41.865 16.167 41.860 1.00 13.20 172 ARG B C 1
ATOM 5003 O O . ARG B 1 174 ? 40.661 16.055 42.116 1.00 13.67 172 ARG B O 1
ATOM 5011 N N . LEU B 1 175 ? 42.343 16.068 40.620 1.00 12.14 173 LEU B N 1
ATOM 5012 C CA . LEU B 1 175 ? 41.479 15.637 39.525 1.00 11.09 173 LEU B CA 1
ATOM 5013 C C . LEU B 1 175 ? 40.895 14.257 39.811 1.00 11.22 173 LEU B C 1
ATOM 5014 O O . LEU B 1 175 ? 39.681 14.038 39.668 1.00 11.65 173 LEU B O 1
ATOM 5019 N N . GLU B 1 176 ? 41.747 13.315 40.238 1.00 11.25 174 GLU B N 1
ATOM 5020 C CA . GLU B 1 176 ? 41.279 11.959 40.508 1.00 12.99 174 GLU B CA 1
ATOM 5021 C C . GLU B 1 176 ? 40.278 11.943 41.657 1.00 12.49 174 GLU B C 1
ATOM 5022 O O . GLU B 1 176 ? 39.225 11.294 41.567 1.00 12.83 174 GLU B O 1
ATOM 5028 N N . GLU B 1 177 ? 40.583 12.664 42.739 1.00 13.22 175 GLU B N 1
ATOM 5029 C CA . GLU B 1 177 ? 39.678 12.702 43.884 1.00 14.93 175 GLU B CA 1
ATOM 5030 C C . GLU B 1 177 ? 38.319 13.264 43.482 1.00 12.87 175 GLU B C 1
ATOM 5031 O O . GLU B 1 177 ? 37.271 12.716 43.849 1.00 12.89 175 GLU B O 1
ATOM 5037 N N . LYS B 1 178 ? 38.316 14.376 42.746 1.00 12.97 176 LYS B N 1
ATOM 5038 C CA . LYS B 1 178 ? 37.052 14.953 42.290 1.00 12.40 176 LYS B CA 1
ATOM 5039 C C . LYS B 1 178 ? 36.282 13.982 41.406 1.00 12.46 176 LYS B C 1
ATOM 5040 O O . LYS B 1 178 ? 35.067 13.818 41.560 1.00 12.91 176 LYS B O 1
ATOM 5046 N N . ALA B 1 179 ? 36.968 13.352 40.451 1.00 12.16 177 ALA B N 1
ATOM 5047 C CA . ALA B 1 179 ? 36.294 12.419 39.553 1.00 11.60 177 ALA B CA 1
ATOM 5048 C C . ALA B 1 179 ? 35.683 11.251 40.316 1.00 11.84 177 ALA B C 1
ATOM 5049 O O . ALA B 1 179 ? 34.573 10.807 40.003 1.00 11.19 177 ALA B O 1
ATOM 5051 N N . LEU B 1 180 ? 36.385 10.738 41.328 1.00 12.23 178 LEU B N 1
ATOM 5052 C CA . LEU B 1 180 ? 35.844 9.608 42.076 1.00 11.96 178 LEU B CA 1
ATOM 5053 C C . LEU B 1 180 ? 34.649 10.013 42.930 1.00 12.00 178 LEU B C 1
ATOM 5054 O O . LEU B 1 180 ? 33.786 9.176 43.216 1.00 14.58 178 LEU B O 1
ATOM 5059 N N . ASP B 1 181 ? 34.583 11.278 43.348 1.00 11.78 179 ASP B N 1
ATOM 5060 C CA . ASP B 1 181 ? 33.450 11.749 44.137 1.00 12.16 179 ASP B CA 1
ATOM 5061 C C . ASP B 1 181 ? 32.268 12.116 43.244 1.00 11.21 179 ASP B C 1
ATOM 5062 O O . ASP B 1 181 ? 31.126 11.739 43.531 1.00 12.23 179 ASP B O 1
ATOM 5067 N N . PHE B 1 182 ? 32.533 12.874 42.171 1.00 10.15 180 PHE B N 1
ATOM 5068 C CA . PHE B 1 182 ? 31.497 13.448 41.317 1.00 10.11 180 PHE B CA 1
ATOM 5069 C C . PHE B 1 182 ? 30.974 12.439 40.297 1.00 11.05 180 PHE B C 1
ATOM 5070 O O . PHE B 1 182 ? 29.806 12.516 39.901 1.00 11.84 180 PHE B O 1
ATOM 5078 N N . ARG B 1 183 ? 31.805 11.487 39.882 1.00 10.81 181 ARG B N 1
ATOM 5079 C CA . ARG B 1 183 ? 31.445 10.429 38.941 1.00 11.59 181 ARG B CA 1
ATOM 5080 C C . ARG B 1 183 ? 30.939 11.015 37.625 1.00 11.30 181 ARG B C 1
ATOM 5081 O O . ARG B 1 183 ? 29.772 10.827 37.249 1.00 12.75 181 ARG B O 1
ATOM 5089 N N . PRO B 1 184 ? 31.797 11.717 36.894 1.00 12.05 182 PRO B N 1
ATOM 5090 C CA . PRO B 1 184 ? 31.379 12.279 35.608 1.00 10.89 182 PRO B CA 1
ATOM 5091 C C . PRO B 1 184 ? 31.205 11.197 34.560 1.00 12.11 182 PRO B C 1
ATOM 5092 O O . PRO B 1 184 ? 31.820 10.124 34.615 1.00 13.20 182 PRO B O 1
ATOM 5096 N N . LYS B 1 185 ? 30.338 11.495 33.594 1.00 10.89 183 LYS B N 1
ATOM 5097 C CA A LYS B 1 185 ? 30.228 10.647 32.418 0.64 11.35 183 LYS B CA 1
ATOM 5098 C CA B LYS B 1 185 ? 30.212 10.665 32.401 0.36 10.92 183 LYS B CA 1
ATOM 5099 C C . LYS B 1 185 ? 31.324 10.950 31.407 1.00 10.98 183 LYS B C 1
ATOM 5100 O O . LYS B 1 185 ? 31.691 10.072 30.619 1.00 11.81 183 LYS B O 1
ATOM 5111 N N . LEU B 1 186 ? 31.861 12.162 31.431 1.00 10.57 184 LEU B N 1
ATOM 5112 C CA . LEU B 1 186 ? 32.826 12.606 30.445 1.00 10.81 184 LEU B CA 1
ATOM 5113 C C . LEU B 1 186 ? 33.836 13.496 31.144 1.00 10.98 184 LEU B C 1
ATOM 5114 O O . LEU B 1 186 ? 33.455 14.402 31.888 1.00 11.73 184 LEU B O 1
ATOM 5119 N N . ILE B 1 187 ? 35.117 13.240 30.907 1.00 10.45 185 ILE B N 1
ATOM 5120 C CA . ILE B 1 187 ? 36.194 14.108 31.364 1.00 10.89 185 ILE B CA 1
ATOM 5121 C C . ILE B 1 187 ? 36.792 14.761 30.131 1.00 11.08 185 ILE B C 1
ATOM 5122 O O . ILE B 1 187 ? 37.049 14.084 29.126 1.00 12.66 185 ILE B O 1
ATOM 5127 N N . ILE B 1 188 ? 36.967 16.080 30.194 1.00 11.10 186 ILE B N 1
ATOM 5128 C CA . ILE B 1 188 ? 37.500 16.874 29.095 1.00 10.67 186 ILE B CA 1
ATOM 5129 C C . ILE B 1 188 ? 38.895 17.339 29.482 1.00 10.55 186 ILE B C 1
ATOM 5130 O O . ILE B 1 188 ? 39.109 17.809 30.608 1.00 10.86 186 ILE B O 1
ATOM 5135 N N . CYS B 1 189 ? 39.838 17.201 28.558 1.00 11.24 187 CYS B N 1
ATOM 5136 C CA . CYS B 1 189 ? 41.178 17.750 28.696 1.00 11.84 187 CYS B CA 1
ATOM 5137 C C . CYS B 1 189 ? 41.470 18.624 27.481 1.00 11.59 187 CYS B C 1
ATOM 5138 O O . CYS B 1 189 ? 40.689 18.675 26.524 1.00 11.96 187 CYS B O 1
ATOM 5141 N N . GLY B 1 190 ? 42.605 19.315 27.528 1.00 10.81 188 GLY B N 1
ATOM 5142 C CA . GLY B 1 190 ? 42.903 20.392 26.605 1.00 11.30 188 GLY B CA 1
ATOM 5143 C C . GLY B 1 190 ? 42.388 21.721 27.131 1.00 11.86 188 GLY B C 1
ATOM 5144 O O . GLY B 1 190 ? 41.519 21.785 28.002 1.00 14.04 188 GLY B O 1
ATOM 5145 N N . GLY B 1 191 ? 42.956 22.806 26.612 1.00 12.42 189 GLY B N 1
ATOM 5146 C CA . GLY B 1 191 ? 42.647 24.087 27.222 1.00 13.29 189 GLY B CA 1
ATOM 5147 C C . GLY B 1 191 ? 42.896 25.261 26.308 1.00 12.90 189 GLY B C 1
ATOM 5148 O O . GLY B 1 191 ? 43.400 25.123 25.191 1.00 12.77 189 GLY B O 1
ATOM 5149 N N . SER B 1 192 ? 42.540 26.439 26.825 1.00 12.00 190 SER B N 1
ATOM 5150 C CA . SER B 1 192 ? 42.662 27.703 26.113 1.00 11.22 190 SER B CA 1
ATOM 5151 C C . SER B 1 192 ? 43.835 28.543 26.582 1.00 12.44 190 SER B C 1
ATOM 5152 O O . SER B 1 192 ? 44.373 29.319 25.791 1.00 13.23 190 SER B O 1
ATOM 5155 N N . ALA B 1 193 ? 44.241 28.416 27.852 1.00 11.07 191 ALA B N 1
ATOM 5156 C CA . ALA B 1 193 ? 45.310 29.258 28.376 1.00 11.93 191 ALA B CA 1
ATOM 5157 C C . ALA B 1 193 ? 46.244 28.469 29.280 1.00 14.03 191 ALA B C 1
ATOM 5158 O O . ALA B 1 193 ? 46.842 29.032 30.199 1.00 18.94 191 ALA B O 1
ATOM 5160 N N . TYR B 1 194 ? 46.359 27.171 29.043 1.00 11.91 192 TYR B N 1
ATOM 5161 C CA . TYR B 1 194 ? 47.256 26.318 29.812 1.00 12.28 192 TYR B CA 1
ATOM 5162 C C . TYR B 1 194 ? 48.576 26.217 29.064 1.00 13.19 192 TYR B C 1
ATOM 5163 O O . TYR B 1 194 ? 48.586 25.767 27.912 1.00 14.92 192 TYR B O 1
ATOM 5172 N N . PRO B 1 195 ? 49.693 26.640 29.650 1.00 13.05 193 PRO B N 1
ATOM 5173 C CA . PRO B 1 195 ? 50.954 26.721 28.899 1.00 13.55 193 PRO B CA 1
ATOM 5174 C C . PRO B 1 195 ? 51.802 25.459 28.931 1.00 12.90 193 PRO B C 1
ATOM 5175 O O . PRO B 1 195 ? 52.975 25.528 28.554 1.00 13.97 193 PRO B O 1
ATOM 5179 N N . ARG B 1 196 ? 51.266 24.325 29.363 1.00 12.17 194 ARG B N 1
ATOM 5180 C CA . ARG B 1 196 ? 52.059 23.113 29.464 1.00 12.18 194 ARG B CA 1
ATOM 5181 C C . ARG B 1 196 ? 51.371 21.999 28.691 1.00 13.12 194 ARG B C 1
ATOM 5182 O O . ARG B 1 196 ? 50.224 22.132 28.252 1.00 13.49 194 ARG B O 1
ATOM 5190 N N . ASP B 1 197 ? 52.097 20.904 28.494 1.00 13.58 195 ASP B N 1
ATOM 5191 C CA . ASP B 1 197 ? 51.503 19.750 27.845 1.00 14.28 195 ASP B CA 1
ATOM 5192 C C . ASP B 1 197 ? 50.646 18.994 28.856 1.00 13.41 195 ASP B C 1
ATOM 5193 O O . ASP B 1 197 ? 50.593 19.328 30.046 1.00 14.39 195 ASP B O 1
ATOM 5198 N N . TRP B 1 198 ? 49.996 17.943 28.374 1.00 13.99 196 TRP B N 1
ATOM 5199 C CA . TRP B 1 198 ? 48.992 17.200 29.113 1.00 14.52 196 TRP B CA 1
ATOM 5200 C C . TRP B 1 198 ? 49.454 15.762 29.249 1.00 14.25 196 TRP B C 1
ATOM 5201 O O . TRP B 1 198 ? 49.966 15.171 28.291 1.00 15.32 196 TRP B O 1
ATOM 5212 N N . ASP B 1 199 ? 49.267 15.204 30.442 1.00 12.93 197 ASP B N 1
ATOM 5213 C CA . ASP B 1 199 ? 49.553 13.791 30.679 1.00 13.18 197 ASP B CA 1
ATOM 5214 C C . ASP B 1 199 ? 48.283 13.017 30.347 1.00 13.30 197 ASP B C 1
ATOM 5215 O O . ASP B 1 199 ? 47.465 12.705 31.210 1.00 14.22 197 ASP B O 1
ATOM 5220 N N . TYR B 1 200 ? 48.110 12.733 29.050 1.00 13.41 198 TYR B N 1
ATOM 5221 C CA . TYR B 1 200 ? 46.917 12.018 28.608 1.00 12.17 198 TYR B CA 1
ATOM 5222 C C . TYR B 1 200 ? 46.855 10.617 29.195 1.00 12.80 198 TYR B C 1
ATOM 5223 O O . TYR B 1 200 ? 45.761 10.098 29.441 1.00 11.67 198 TYR B O 1
ATOM 5232 N N . LYS B 1 201 ? 48.010 9.996 29.430 1.00 13.05 199 LYS B N 1
ATOM 5233 C CA . LYS B 1 201 ? 48.022 8.678 30.055 1.00 14.09 199 LYS B CA 1
ATOM 5234 C C . LYS B 1 201 ? 47.360 8.725 31.424 1.00 14.61 199 LYS B C 1
ATOM 5235 O O . LYS B 1 201 ? 46.536 7.865 31.760 1.00 15.06 199 LYS B O 1
ATOM 5241 N N . ARG B 1 202 ? 47.694 9.742 32.225 1.00 14.30 200 ARG B N 1
ATOM 5242 C CA . ARG B 1 202 ? 47.079 9.859 33.543 1.00 14.35 200 ARG B CA 1
ATOM 5243 C C . ARG B 1 202 ? 45.595 10.193 33.433 1.00 13.75 200 ARG B C 1
ATOM 5244 O O . ARG B 1 202 ? 44.783 9.694 34.224 1.00 15.70 200 ARG B O 1
ATOM 5252 N N . PHE B 1 203 ? 45.217 11.024 32.457 1.00 12.64 201 PHE B N 1
ATOM 5253 C CA . PHE B 1 203 ? 43.796 11.275 32.239 1.00 12.38 201 PHE B CA 1
ATOM 5254 C C . PHE B 1 203 ? 43.059 9.981 31.930 1.00 13.02 201 PHE B C 1
ATOM 5255 O O . PHE B 1 203 ? 41.942 9.764 32.414 1.00 13.93 201 PHE B O 1
ATOM 5263 N N . ARG B 1 204 ? 43.675 9.104 31.134 1.00 12.94 202 ARG B N 1
ATOM 5264 C CA . ARG B 1 204 ? 43.046 7.830 30.814 1.00 12.44 202 ARG B CA 1
ATOM 5265 C C . ARG B 1 204 ? 42.929 6.953 32.057 1.00 13.98 202 ARG B C 1
ATOM 5266 O O . ARG B 1 204 ? 41.900 6.298 32.270 1.00 14.54 202 ARG B O 1
ATOM 5274 N N . GLU B 1 205 ? 43.962 6.948 32.903 1.00 13.74 203 GLU B N 1
ATOM 5275 C CA . GLU B 1 205 ? 43.872 6.201 34.152 1.00 14.62 203 GLU B CA 1
ATOM 5276 C C . GLU B 1 205 ? 42.734 6.714 35.032 1.00 14.41 203 GLU B C 1
ATOM 5277 O O . GLU B 1 205 ? 41.981 5.921 35.608 1.00 14.93 203 GLU B O 1
ATOM 5283 N N . VAL B 1 206 ? 42.576 8.038 35.129 1.00 12.97 204 VAL B N 1
ATOM 5284 C CA . VAL B 1 206 ? 41.483 8.600 35.921 1.00 12.39 204 VAL B CA 1
ATOM 5285 C C . VAL B 1 206 ? 40.137 8.249 35.305 1.00 12.62 204 VAL B C 1
ATOM 5286 O O . VAL B 1 206 ? 39.207 7.838 36.008 1.00 13.41 204 VAL B O 1
ATOM 5290 N N . ALA B 1 207 ? 39.999 8.452 33.988 1.00 12.71 205 ALA B N 1
ATOM 5291 C CA . ALA B 1 207 ? 38.756 8.096 33.310 1.00 12.85 205 ALA B CA 1
ATOM 5292 C C . ALA B 1 207 ? 38.392 6.637 33.542 1.00 13.68 205 ALA B C 1
ATOM 5293 O O . ALA B 1 207 ? 37.234 6.321 33.832 1.00 14.06 205 ALA B O 1
ATOM 5295 N N . ASP B 1 208 ? 39.364 5.731 33.430 1.00 14.51 206 ASP B N 1
ATOM 5296 C CA . ASP B 1 208 ? 39.060 4.317 33.629 1.00 15.47 206 ASP B CA 1
ATOM 5297 C C . ASP B 1 208 ? 38.630 4.035 35.064 1.00 16.00 206 ASP B C 1
ATOM 5298 O O . ASP B 1 208 ? 37.744 3.207 35.299 1.00 17.63 206 ASP B O 1
ATOM 5303 N N . LYS B 1 209 ? 39.233 4.723 36.035 1.00 16.16 207 LYS B N 1
ATOM 5304 C CA . LYS B 1 209 ? 38.886 4.489 37.433 1.00 17.19 207 LYS B CA 1
ATOM 5305 C C . LYS B 1 209 ? 37.455 4.893 37.746 1.00 18.06 207 LYS B C 1
ATOM 5306 O O . LYS B 1 209 ? 36.846 4.332 38.664 1.00 20.00 207 LYS B O 1
ATOM 5312 N N . CYS B 1 210 ? 36.904 5.865 37.019 1.00 17.90 208 CYS B N 1
ATOM 5313 C CA . CYS B 1 210 ? 35.541 6.305 37.277 1.00 18.17 208 CYS B CA 1
ATOM 5314 C C . CYS B 1 210 ? 34.576 5.935 36.157 1.00 18.03 208 CYS B C 1
ATOM 5315 O O . CYS B 1 210 ? 33.404 6.316 36.213 1.00 19.39 208 CYS B O 1
ATOM 5318 N N . GLY B 1 211 ? 35.033 5.192 35.150 1.00 17.89 209 GLY B N 1
ATOM 5319 C CA . GLY B 1 211 ? 34.154 4.784 34.066 1.00 17.66 209 GLY B CA 1
ATOM 5320 C C . GLY B 1 211 ? 33.738 5.889 33.118 1.00 16.78 209 GLY B C 1
ATOM 5321 O O . GLY B 1 211 ? 32.703 5.768 32.453 1.00 19.47 209 GLY B O 1
ATOM 5322 N N . ALA B 1 212 ? 34.514 6.963 33.034 1.00 14.83 210 ALA B N 1
ATOM 5323 C CA . ALA B 1 212 ? 34.178 8.091 32.181 1.00 12.91 210 ALA B CA 1
ATOM 5324 C C . ALA B 1 212 ? 34.755 7.929 30.780 1.00 12.87 210 ALA B C 1
ATOM 5325 O O . ALA B 1 212 ? 35.763 7.243 30.567 1.00 13.80 210 ALA B O 1
ATOM 5327 N N . LEU B 1 213 ? 34.079 8.559 29.824 1.00 10.74 211 LEU B N 1
ATOM 5328 C CA . LEU B 1 213 ? 34.669 8.845 28.527 1.00 10.67 211 LEU B CA 1
ATOM 5329 C C . LEU B 1 213 ? 35.708 9.950 28.678 1.00 10.99 211 LEU B C 1
ATOM 5330 O O . LEU B 1 213 ? 35.609 10.808 29.560 1.00 12.16 211 LEU B O 1
ATOM 5335 N N . LEU B 1 214 ? 36.710 9.929 27.804 1.00 11.92 212 LEU B N 1
ATOM 5336 C CA . LEU B 1 214 ? 37.787 10.914 27.820 1.00 12.15 212 LEU B CA 1
ATOM 5337 C C . LEU B 1 214 ? 37.847 11.629 26.475 1.00 12.08 212 LEU B C 1
ATOM 5338 O O . LEU B 1 214 ? 38.045 10.994 25.427 1.00 12.55 212 LEU B O 1
ATOM 5343 N N . LEU B 1 215 ? 37.681 12.948 26.508 1.00 10.73 213 LEU B N 1
ATOM 5344 C CA . LEU B 1 215 ? 37.702 13.794 25.322 1.00 10.31 213 LEU B CA 1
ATOM 5345 C C . LEU B 1 215 ? 38.817 14.814 25.480 1.00 10.57 213 LEU B C 1
ATOM 5346 O O . LEU B 1 215 ? 38.959 15.424 26.546 1.00 11.31 213 LEU B O 1
ATOM 5351 N N . CYS B 1 216 ? 39.603 15.006 24.426 1.00 10.53 214 CYS B N 1
ATOM 5352 C CA . CYS B 1 216 ? 40.572 16.088 24.378 1.00 11.29 214 CYS B CA 1
ATOM 5353 C C . CYS B 1 216 ? 40.090 17.128 23.388 1.00 10.77 214 CYS B C 1
ATOM 5354 O O . CYS B 1 216 ? 39.743 16.793 22.251 1.00 11.56 214 CYS B O 1
ATOM 5357 N N . ASP B 1 217 ? 40.098 18.381 23.813 1.00 10.19 215 ASP B N 1
ATOM 5358 C CA . ASP B 1 217 ? 39.844 19.512 22.933 1.00 10.42 215 ASP B CA 1
ATOM 5359 C C . ASP B 1 217 ? 41.201 20.147 22.654 1.00 11.01 215 ASP B C 1
ATOM 5360 O O . ASP B 1 217 ? 41.712 20.923 23.464 1.00 10.90 215 ASP B O 1
ATOM 5365 N N . MET B 1 218 ? 41.783 19.822 21.499 1.00 10.79 216 MET B N 1
ATOM 5366 C CA . MET B 1 218 ? 43.120 20.286 21.144 1.00 10.51 216 MET B CA 1
ATOM 5367 C C . MET B 1 218 ? 43.109 21.561 20.306 1.00 11.17 216 MET B C 1
ATOM 5368 O O . MET B 1 218 ? 44.110 21.865 19.651 1.00 11.63 216 MET B O 1
ATOM 5373 N N . ALA B 1 219 ? 42.007 22.315 20.325 1.00 10.59 217 ALA B N 1
ATOM 5374 C CA . ALA B 1 219 ? 41.871 23.509 19.487 1.00 10.78 217 ALA B CA 1
ATOM 5375 C C . ALA B 1 219 ? 43.143 24.346 19.397 1.00 11.84 217 ALA B C 1
ATOM 5376 O O . ALA B 1 219 ? 43.636 24.631 18.297 1.00 13.64 217 ALA B O 1
ATOM 5378 N N . HIS B 1 220 ? 43.695 24.748 20.549 1.00 11.38 218 HIS B N 1
ATOM 5379 C CA . HIS B 1 220 ? 44.815 25.690 20.533 1.00 12.63 218 HIS B CA 1
ATOM 5380 C C . HIS B 1 220 ? 46.074 25.079 19.942 1.00 13.55 218 HIS B C 1
ATOM 5381 O O . HIS B 1 220 ? 46.791 25.745 19.188 1.00 14.01 218 HIS B O 1
ATOM 5388 N N . THR B 1 221 ? 46.385 23.836 20.296 1.00 12.68 219 THR B N 1
ATOM 5389 C CA . THR B 1 221 ? 47.662 23.245 19.926 1.00 12.86 219 THR B CA 1
ATOM 5390 C C . THR B 1 221 ? 47.551 22.277 18.762 1.00 11.99 219 THR B C 1
ATOM 5391 O O . THR B 1 221 ? 48.521 21.568 18.475 1.00 12.65 219 THR B O 1
ATOM 5395 N N . SER B 1 222 ? 46.405 22.252 18.074 1.00 11.47 220 SER B N 1
ATOM 5396 C CA . SER B 1 222 ? 46.176 21.270 17.015 1.00 12.45 220 SER B CA 1
ATOM 5397 C C . SER B 1 222 ? 47.271 21.295 15.951 1.00 12.98 220 SER B C 1
ATOM 5398 O O . SER B 1 222 ? 47.662 20.243 15.439 1.00 14.80 220 SER B O 1
ATOM 5401 N N . GLY B 1 223 ? 47.754 22.487 15.581 1.00 12.49 221 GLY B N 1
ATOM 5402 C CA . GLY B 1 223 ? 48.864 22.559 14.641 1.00 12.73 221 GLY B CA 1
ATOM 5403 C C . GLY B 1 223 ? 50.125 21.904 15.178 1.00 13.15 221 GLY B C 1
ATOM 5404 O O . GLY B 1 223 ? 50.852 21.231 14.441 1.00 14.20 221 GLY B O 1
ATOM 5405 N N . LEU B 1 224 ? 50.397 22.086 16.473 1.00 13.12 222 LEU B N 1
ATOM 5406 C CA . LEU B 1 224 ? 51.545 21.425 17.091 1.00 13.76 222 LEU B CA 1
ATOM 5407 C C . LEU B 1 224 ? 51.336 19.918 17.170 1.00 13.49 222 LEU B C 1
ATOM 5408 O O . LEU B 1 224 ? 52.290 19.148 17.029 1.00 13.49 222 LEU B O 1
ATOM 5413 N N . VAL B 1 225 ? 50.097 19.478 17.403 1.00 13.44 223 VAL B N 1
ATOM 5414 C CA . VAL B 1 225 ? 49.801 18.047 17.404 1.00 13.28 223 VAL B CA 1
ATOM 5415 C C . VAL B 1 225 ? 50.053 17.445 16.024 1.00 13.99 223 VAL B C 1
ATOM 5416 O O . VAL B 1 225 ? 50.685 16.389 15.889 1.00 15.07 223 VAL B O 1
ATOM 5420 N N . ALA B 1 226 ? 49.536 18.098 14.982 1.00 13.96 224 ALA B N 1
ATOM 5421 C CA . ALA B 1 226 ? 49.742 17.624 13.618 1.00 14.01 224 ALA B CA 1
ATOM 5422 C C . ALA B 1 226 ? 51.227 17.501 13.305 1.00 13.97 224 ALA B C 1
ATOM 5423 O O . ALA B 1 226 ? 51.657 16.549 12.641 1.00 16.06 224 ALA B O 1
ATOM 5425 N N . ALA B 1 227 ? 52.027 18.452 13.776 1.00 14.94 225 ALA B N 1
ATOM 5426 C CA . ALA B 1 227 ? 53.461 18.417 13.532 1.00 14.51 225 ALA B CA 1
ATOM 5427 C C . ALA B 1 227 ? 54.207 17.499 14.484 1.00 14.99 225 ALA B C 1
ATOM 5428 O O . ALA B 1 227 ? 55.440 17.455 14.427 1.00 16.92 225 ALA B O 1
ATOM 5430 N N . GLN B 1 228 ? 53.499 16.780 15.352 1.00 15.67 226 GLN B N 1
ATOM 5431 C CA . GLN B 1 228 ? 54.119 15.875 16.324 1.00 16.83 226 GLN B CA 1
ATOM 5432 C C . GLN B 1 228 ? 55.112 16.603 17.235 1.00 17.88 226 GLN B C 1
ATOM 5433 O O . GLN B 1 228 ? 56.157 16.064 17.602 1.00 19.85 226 GLN B O 1
ATOM 5439 N N . GLU B 1 229 ? 54.767 17.833 17.622 1.00 17.81 227 GLU B N 1
ATOM 5440 C CA . GLU B 1 229 ? 55.603 18.661 18.484 1.00 17.72 227 GLU B CA 1
ATOM 5441 C C . GLU B 1 229 ? 55.082 18.759 19.912 1.00 17.75 227 GLU B C 1
ATOM 5442 O O . GLU B 1 229 ? 55.719 19.409 20.751 1.00 18.41 227 GLU B O 1
ATOM 5448 N N . VAL B 1 230 ? 53.926 18.162 20.199 1.00 15.69 228 VAL B N 1
ATOM 5449 C CA . VAL B 1 230 ? 53.405 17.999 21.551 1.00 15.41 228 VAL B CA 1
ATOM 5450 C C . VAL B 1 230 ? 52.793 16.607 21.636 1.00 14.54 228 VAL B C 1
ATOM 5451 O O . VAL B 1 230 ? 52.639 15.911 20.629 1.00 16.07 228 VAL B O 1
ATOM 5455 N N . ASN B 1 231 ? 52.448 16.204 22.859 1.00 14.11 229 ASN B N 1
ATOM 5456 C CA . ASN B 1 231 ? 51.858 14.888 23.075 1.00 14.23 229 ASN B CA 1
ATOM 5457 C C . ASN B 1 231 ? 50.599 14.723 22.237 1.00 13.89 229 ASN B C 1
ATOM 5458 O O . ASN B 1 231 ? 49.802 15.656 22.088 1.00 15.61 229 ASN B O 1
ATOM 5463 N N . SER B 1 232 ? 50.405 13.519 21.698 1.00 13.96 230 SER B N 1
ATOM 5464 C CA . SER B 1 232 ? 49.217 13.241 20.897 1.00 13.58 230 SER B CA 1
ATOM 5465 C C . SER B 1 232 ? 48.070 12.785 21.791 1.00 13.29 230 SER B C 1
ATOM 5466 O O . SER B 1 232 ? 48.195 11.751 22.469 1.00 14.04 230 SER B O 1
ATOM 5469 N N . PRO B 1 233 ? 46.936 13.485 21.795 1.00 12.69 231 PRO B N 1
ATOM 5470 C CA . PRO B 1 233 ? 45.790 13.017 22.587 1.00 13.24 231 PRO B CA 1
ATOM 5471 C C . PRO B 1 233 ? 45.182 11.741 22.042 1.00 13.32 231 PRO B C 1
ATOM 5472 O O . PRO B 1 233 ? 44.503 11.019 22.786 1.00 13.80 231 PRO B O 1
ATOM 5476 N N . PHE B 1 234 ? 45.414 11.441 20.765 1.00 13.56 232 PHE B N 1
ATOM 5477 C CA . PHE B 1 234 ? 44.784 10.291 20.136 1.00 12.80 232 PHE B CA 1
ATOM 5478 C C . PHE B 1 234 ? 45.242 8.977 20.749 1.00 14.82 232 PHE B C 1
ATOM 5479 O O . PHE B 1 234 ? 44.520 7.977 20.668 1.00 16.31 232 PHE B O 1
ATOM 5487 N N . GLU B 1 235 ? 46.411 8.960 21.387 1.00 14.92 233 GLU B N 1
ATOM 5488 C CA A GLU B 1 235 ? 46.890 7.728 22.001 0.53 15.54 233 GLU B CA 1
ATOM 5489 C CA B GLU B 1 235 ? 46.892 7.732 22.007 0.47 15.44 233 GLU B CA 1
ATOM 5490 C C . GLU B 1 235 ? 45.977 7.266 23.131 1.00 14.66 233 GLU B C 1
ATOM 5491 O O . GLU B 1 235 ? 45.893 6.063 23.405 1.00 16.02 233 GLU B O 1
ATOM 5502 N N . TYR B 1 236 ? 45.287 8.192 23.797 1.00 13.45 234 TYR B N 1
ATOM 5503 C CA . TYR B 1 236 ? 44.531 7.843 24.992 1.00 13.11 234 TYR B CA 1
ATOM 5504 C C . TYR B 1 236 ? 43.077 8.283 25.018 1.00 13.71 234 TYR B C 1
ATOM 5505 O O . TYR B 1 236 ? 42.335 7.787 25.872 1.00 16.14 234 TYR B O 1
ATOM 5514 N N . CYS B 1 237 ? 42.643 9.191 24.152 1.00 12.18 235 CYS B N 1
ATOM 5515 C CA . CYS B 1 237 ? 41.304 9.756 24.271 1.00 12.22 235 CYS B CA 1
ATOM 5516 C C . CYS B 1 237 ? 40.331 9.033 23.349 1.00 12.93 235 CYS B C 1
ATOM 5517 O O . CYS B 1 237 ? 40.707 8.531 22.288 1.00 13.34 235 CYS B O 1
ATOM 5520 N N . ASP B 1 238 ? 39.071 8.975 23.788 1.00 13.55 236 ASP B N 1
ATOM 5521 C CA . ASP B 1 238 ? 38.001 8.388 22.983 1.00 12.70 236 ASP B CA 1
ATOM 5522 C C . ASP B 1 238 ? 37.600 9.312 21.848 1.00 12.19 236 ASP B C 1
ATOM 5523 O O . ASP B 1 238 ? 37.263 8.851 20.749 1.00 11.94 236 ASP B O 1
ATOM 5528 N N . ILE B 1 239 ? 37.563 10.613 22.124 1.00 12.06 237 ILE B N 1
ATOM 5529 C CA . ILE B 1 239 ? 37.093 11.629 21.194 1.00 10.91 237 ILE B CA 1
ATOM 5530 C C . ILE B 1 239 ? 38.077 12.784 21.270 1.00 10.48 237 ILE B C 1
ATOM 5531 O O . ILE B 1 239 ? 38.571 13.116 22.353 1.00 11.29 237 ILE B O 1
ATOM 5536 N N . VAL B 1 240 ? 38.370 13.396 20.129 1.00 10.18 238 VAL B N 1
ATOM 5537 C CA . VAL B 1 240 ? 39.227 14.574 20.086 1.00 11.11 238 VAL B CA 1
ATOM 5538 C C . VAL B 1 240 ? 38.526 15.642 19.264 1.00 10.69 238 VAL B C 1
ATOM 5539 O O . VAL B 1 240 ? 38.220 15.418 18.088 1.00 12.54 238 VAL B O 1
ATOM 5543 N N . THR B 1 241 ? 38.267 16.797 19.873 1.00 10.50 239 THR B N 1
ATOM 5544 C CA . THR B 1 241 ? 37.679 17.910 19.143 1.00 10.50 239 THR B CA 1
ATOM 5545 C C . THR B 1 241 ? 38.744 18.960 18.882 1.00 11.21 239 THR B C 1
ATOM 5546 O O . THR B 1 241 ? 39.788 18.997 19.535 1.00 11.65 239 THR B O 1
ATOM 5550 N N . THR B 1 242 ? 38.482 19.807 17.900 1.00 11.15 240 THR B N 1
ATOM 5551 C CA . THR B 1 242 ? 39.439 20.861 17.605 1.00 10.77 240 THR B CA 1
ATOM 5552 C C . THR B 1 242 ? 38.760 21.946 16.793 1.00 11.67 240 THR B C 1
ATOM 5553 O O . THR B 1 242 ? 37.752 21.706 16.119 1.00 12.20 240 THR B O 1
ATOM 5557 N N . THR B 1 243 ? 39.318 23.148 16.885 1.00 12.05 241 THR B N 1
ATOM 5558 C CA . THR B 1 243 ? 39.114 24.154 15.856 1.00 11.51 241 THR B CA 1
ATOM 5559 C C . THR B 1 243 ? 40.235 24.055 14.839 1.00 11.48 241 THR B C 1
ATOM 5560 O O . THR B 1 243 ? 41.232 23.346 15.028 1.00 13.09 241 THR B O 1
ATOM 5564 N N . THR B 1 244 ? 40.073 24.801 13.753 1.00 11.39 242 THR B N 1
ATOM 5565 C CA . THR B 1 244 ? 41.013 24.717 12.659 1.00 11.04 242 THR B CA 1
ATOM 5566 C C . THR B 1 244 ? 41.691 26.045 12.355 1.00 12.70 242 THR B C 1
ATOM 5567 O O . THR B 1 244 ? 42.576 26.085 11.491 1.00 12.32 242 THR B O 1
ATOM 5571 N N . HIS B 1 245 ? 41.345 27.118 13.070 1.00 11.94 243 HIS B N 1
ATOM 5572 C CA . HIS B 1 245 ? 41.842 28.457 12.774 1.00 11.51 243 HIS B CA 1
ATOM 5573 C C . HIS B 1 245 ? 42.912 28.955 13.732 1.00 11.87 243 HIS B C 1
ATOM 5574 O O . HIS B 1 245 ? 43.399 30.079 13.555 1.00 12.33 243 HIS B O 1
ATOM 5581 N N . LYS B 1 246 ? 43.267 28.181 14.753 1.00 11.82 244 LYS B N 1
ATOM 5582 C CA . LYS B 1 246 ? 44.307 28.625 15.671 1.00 11.35 244 LYS B CA 1
ATOM 5583 C C . LYS B 1 246 ? 45.675 28.195 15.156 1.00 13.03 244 LYS B C 1
ATOM 5584 O O . LYS B 1 246 ? 46.066 28.598 14.055 1.00 14.17 244 LYS B O 1
ATOM 5590 N N . SER B 1 247 ? 46.402 27.361 15.904 1.00 11.92 245 SER B N 1
ATOM 5591 C CA . SER B 1 247 ? 47.734 26.986 15.440 1.00 12.00 245 SER B CA 1
ATOM 5592 C C . SER B 1 247 ? 47.697 26.127 14.178 1.00 11.76 245 SER B C 1
ATOM 5593 O O . SER B 1 247 ? 48.715 26.026 13.483 1.00 13.34 245 SER B O 1
ATOM 5596 N N . LEU B 1 248 ? 46.552 25.519 13.860 1.00 11.84 246 LEU B N 1
ATOM 5597 C CA . LEU B 1 248 ? 46.431 24.745 12.628 1.00 12.01 246 LEU B CA 1
ATOM 5598 C C . LEU B 1 248 ? 46.416 25.621 11.376 1.00 12.52 246 LEU B C 1
ATOM 5599 O O . LEU B 1 248 ? 46.633 25.101 10.273 1.00 12.83 246 LEU B O 1
ATOM 5604 N N . ARG B 1 249 ? 46.149 26.925 11.519 1.00 11.79 247 ARG B N 1
ATOM 5605 C CA . ARG B 1 249 ? 46.344 27.915 10.451 1.00 11.63 247 ARG B CA 1
ATOM 5606 C C . ARG B 1 249 ? 45.346 27.754 9.304 1.00 12.67 247 ARG B C 1
ATOM 5607 O O . ARG B 1 249 ? 45.668 28.024 8.143 1.00 13.44 247 ARG B O 1
ATOM 5615 N N . GLY B 1 250 ? 44.128 27.320 9.612 1.00 12.41 248 GLY B N 1
ATOM 5616 C CA . GLY B 1 250 ? 43.122 27.107 8.599 1.00 12.30 248 GLY B CA 1
ATOM 5617 C C . GLY B 1 250 ? 41.966 28.076 8.723 1.00 11.16 248 GLY B C 1
ATOM 5618 O O . GLY B 1 250 ? 42.069 29.114 9.383 1.00 12.22 248 GLY B O 1
ATOM 5619 N N . PRO B 1 251 ? 40.835 27.748 8.098 1.00 11.59 249 PRO B N 1
ATOM 5620 C CA . PRO B 1 251 ? 39.634 28.577 8.250 1.00 11.77 249 PRO B CA 1
ATOM 5621 C C . PRO B 1 251 ? 39.054 28.368 9.637 1.00 12.25 249 PRO B C 1
ATOM 5622 O O . PRO B 1 251 ? 39.508 27.516 10.403 1.00 11.98 249 PRO B O 1
ATOM 5626 N N . ARG B 1 252 ? 38.048 29.174 9.966 1.00 12.02 250 ARG B N 1
ATOM 5627 C CA . ARG B 1 252 ? 37.337 29.016 11.231 1.00 11.65 250 ARG B CA 1
ATOM 5628 C C . ARG B 1 252 ? 36.339 27.879 11.066 1.00 11.22 250 ARG B C 1
ATOM 5629 O O . ARG B 1 252 ? 35.399 27.979 10.271 1.00 13.41 250 ARG B O 1
ATOM 5637 N N . ALA B 1 253 ? 36.553 26.791 11.798 1.00 11.90 251 ALA B N 1
ATOM 5638 C CA . ALA B 1 253 ? 35.733 25.592 11.676 1.00 11.38 251 ALA B CA 1
ATOM 5639 C C . ALA B 1 253 ? 36.086 24.677 12.838 1.00 10.80 251 ALA B C 1
ATOM 5640 O O . ALA B 1 253 ? 37.040 24.925 13.574 1.00 12.50 251 ALA B O 1
ATOM 5642 N N . GLY B 1 254 ? 35.305 23.607 12.989 1.00 12.28 252 GLY B N 1
ATOM 5643 C CA . GLY B 1 254 ? 35.583 22.607 13.990 1.00 12.67 252 GLY B CA 1
ATOM 5644 C C . GLY B 1 254 ? 35.590 21.226 13.366 1.00 11.28 252 GLY B C 1
ATOM 5645 O O . GLY B 1 254 ? 35.051 21.005 12.283 1.00 12.61 252 GLY B O 1
ATOM 5646 N N . MET B 1 255 ? 36.209 20.289 14.081 1.00 10.86 253 MET B N 1
ATOM 5647 C CA . MET B 1 255 ? 36.212 18.888 13.696 1.00 11.03 253 MET B CA 1
ATOM 5648 C C . MET B 1 255 ? 36.039 18.046 14.948 1.00 10.36 253 MET B C 1
ATOM 5649 O O . MET B 1 255 ? 36.479 18.431 16.032 1.00 10.73 253 MET B O 1
ATOM 5654 N N . ILE B 1 256 ? 35.409 16.887 14.790 1.00 11.13 254 ILE B N 1
ATOM 5655 C CA . ILE B 1 256 ? 35.264 15.917 15.870 1.00 9.95 254 ILE B CA 1
ATOM 5656 C C . ILE B 1 256 ? 35.848 14.604 15.381 1.00 10.26 254 ILE B C 1
ATOM 5657 O O . ILE B 1 256 ? 35.305 13.986 14.455 1.00 11.12 254 ILE B O 1
ATOM 5662 N N . PHE B 1 257 ? 36.941 14.174 16.004 1.00 11.78 255 PHE B N 1
ATOM 5663 C CA . PHE B 1 257 ? 37.534 12.873 15.746 1.00 11.24 255 PHE B CA 1
ATOM 5664 C C . PHE B 1 257 ? 37.002 11.889 16.778 1.00 11.41 255 PHE B C 1
ATOM 5665 O O . PHE B 1 257 ? 36.816 12.246 17.944 1.00 12.62 255 PHE B O 1
ATOM 5673 N N . TYR B 1 258 ? 36.788 10.643 16.360 1.00 11.28 256 TYR B N 1
ATOM 5674 C CA . TYR B 1 258 ? 36.270 9.633 17.276 1.00 11.72 256 TYR B CA 1
ATOM 5675 C C . TYR B 1 258 ? 36.860 8.277 16.928 1.00 11.95 256 TYR B C 1
ATOM 5676 O O . TYR B 1 258 ? 37.166 7.996 15.769 1.00 12.97 256 TYR B O 1
ATOM 5685 N N . ARG B 1 259 ? 37.005 7.434 17.943 1.00 12.45 257 ARG B N 1
ATOM 5686 C CA . ARG B 1 259 ? 37.486 6.081 17.711 1.00 13.38 257 ARG B CA 1
ATOM 5687 C C . ARG B 1 259 ? 36.460 5.239 16.959 1.00 15.02 257 ARG B C 1
ATOM 5688 O O . ARG B 1 259 ? 35.244 5.418 17.094 1.00 14.98 257 ARG B O 1
ATOM 5696 N N . LYS B 1 260 ? 36.979 4.311 16.155 1.00 15.27 258 LYS B N 1
ATOM 5697 C CA . LYS B 1 260 ? 36.194 3.316 15.441 1.00 17.54 258 LYS B CA 1
ATOM 5698 C C . LYS B 1 260 ? 36.912 1.989 15.576 1.00 20.26 258 LYS B C 1
ATOM 5699 O O . LYS B 1 260 ? 38.090 1.936 15.936 1.00 19.45 258 LYS B O 1
ATOM 5705 N N . GLY B 1 261 ? 36.193 0.916 15.252 1.00 22.14 259 GLY B N 1
ATOM 5706 C CA . GLY B 1 261 ? 36.778 -0.400 15.197 1.00 23.84 259 GLY B CA 1
ATOM 5707 C C . GLY B 1 261 ? 36.815 -1.093 16.542 1.00 25.40 259 GLY B C 1
ATOM 5708 O O . GLY B 1 261 ? 36.155 -0.684 17.502 1.00 27.60 259 GLY B O 1
ATOM 5709 N N . PRO B 1 262 ? 37.602 -2.162 16.634 1.00 29.21 260 PRO B N 1
ATOM 5710 C CA . PRO B 1 262 ? 37.620 -2.960 17.866 1.00 30.84 260 PRO B CA 1
ATOM 5711 C C . PRO B 1 262 ? 38.126 -2.155 19.055 1.00 31.66 260 PRO B C 1
ATOM 5712 O O . PRO B 1 262 ? 39.044 -1.341 18.938 1.00 32.18 260 PRO B O 1
ATOM 5716 N N . LYS B 1 263 ? 37.507 -2.384 20.203 1.00 33.31 261 LYS B N 1
ATOM 5717 C CA . LYS B 1 263 ? 37.932 -1.739 21.432 1.00 35.72 261 LYS B CA 1
ATOM 5718 C C . LYS B 1 263 ? 39.148 -2.460 22.021 1.00 37.65 261 LYS B C 1
ATOM 5719 O O . LYS B 1 263 ? 39.350 -3.653 21.776 1.00 37.48 261 LYS B O 1
ATOM 5725 N N . PRO B 1 264 ? 39.976 -1.754 22.790 1.00 38.67 262 PRO B N 1
ATOM 5726 C CA . PRO B 1 264 ? 41.132 -2.394 23.436 1.00 41.81 262 PRO B CA 1
ATOM 5727 C C . PRO B 1 264 ? 40.686 -3.303 24.567 1.00 45.87 262 PRO B C 1
ATOM 5728 O O . PRO B 1 264 ? 39.548 -3.191 25.050 1.00 46.21 262 PRO B O 1
ATOM 5732 N N . PRO B 1 265 ? 41.556 -4.212 25.019 1.00 49.48 263 PRO B N 1
ATOM 5733 C CA . PRO B 1 265 ? 41.154 -5.179 26.051 1.00 52.91 263 PRO B CA 1
ATOM 5734 C C . PRO B 1 265 ? 40.744 -4.505 27.353 1.00 56.69 263 PRO B C 1
ATOM 5735 O O . PRO B 1 265 ? 41.401 -3.580 27.834 1.00 56.94 263 PRO B O 1
ATOM 5739 N N . LYS B 1 266 ? 39.646 -4.993 27.928 1.00 59.77 264 LYS B N 1
ATOM 5740 C CA . LYS B 1 266 ? 39.130 -4.459 29.184 1.00 62.60 264 LYS B CA 1
ATOM 5741 C C . LYS B 1 266 ? 38.324 -5.545 29.878 1.00 65.71 264 LYS B C 1
ATOM 5742 O O . LYS B 1 266 ? 37.384 -6.090 29.291 1.00 66.46 264 LYS B O 1
ATOM 5744 N N . LYS B 1 267 ? 38.695 -5.862 31.119 1.00 67.65 265 LYS B N 1
ATOM 5745 C CA . LYS B 1 267 ? 37.887 -6.758 31.934 1.00 69.24 265 LYS B CA 1
ATOM 5746 C C . LYS B 1 267 ? 36.583 -6.061 32.300 1.00 70.73 265 LYS B C 1
ATOM 5747 O O . LYS B 1 267 ? 36.585 -4.904 32.732 1.00 71.15 265 LYS B O 1
ATOM 5749 N N . GLY B 1 268 ? 35.466 -6.762 32.122 1.00 71.50 266 GLY B N 1
ATOM 5750 C CA . GLY B 1 268 ? 34.167 -6.140 32.289 1.00 71.93 266 GLY B CA 1
ATOM 5751 C C . GLY B 1 268 ? 33.696 -5.502 30.999 1.00 71.95 266 GLY B C 1
ATOM 5752 O O . GLY B 1 268 ? 33.248 -4.350 30.982 1.00 72.37 266 GLY B O 1
ATOM 5753 N N . GLN B 1 269 ? 33.805 -6.257 29.908 1.00 71.04 267 GLN B N 1
ATOM 5754 C CA . GLN B 1 269 ? 33.463 -5.829 28.559 1.00 69.66 267 GLN B CA 1
ATOM 5755 C C . GLN B 1 269 ? 33.528 -7.055 27.660 1.00 68.02 267 GLN B C 1
ATOM 5756 O O . GLN B 1 269 ? 34.528 -7.785 27.684 1.00 68.12 267 GLN B O 1
ATOM 5762 N N . PRO B 1 270 ? 32.492 -7.323 26.865 1.00 66.17 268 PRO B N 1
ATOM 576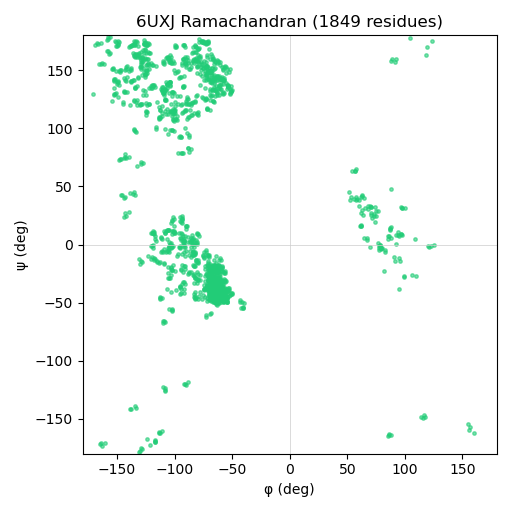3 C CA . PRO B 1 270 ? 32.493 -8.533 26.036 1.00 64.75 268 PRO B CA 1
ATOM 5764 C C . PRO B 1 270 ? 33.616 -8.516 25.010 1.00 63.02 268 PRO B C 1
ATOM 5765 O O . PRO B 1 270 ? 34.165 -7.469 24.657 1.00 63.26 268 PRO B O 1
ATOM 5769 N N . GLU B 1 271 ? 33.964 -9.711 24.539 1.00 60.97 269 GLU B N 1
ATOM 5770 C CA . GLU B 1 271 ? 34.945 -9.840 23.476 1.00 58.76 269 GLU B CA 1
ATOM 5771 C C . GLU B 1 271 ? 34.350 -9.361 22.154 1.00 56.13 269 GLU B C 1
ATOM 5772 O O . GLU B 1 271 ? 33.130 -9.245 21.994 1.00 56.19 269 GLU B O 1
ATOM 5774 N N . ASN B 1 272 ? 35.235 -9.065 21.203 1.00 52.85 270 ASN B N 1
ATOM 5775 C CA . ASN B 1 272 ? 34.866 -8.563 19.879 1.00 50.68 270 ASN B CA 1
ATOM 5776 C C . ASN B 1 272 ? 34.117 -7.231 19.932 1.00 46.93 270 ASN B C 1
ATOM 5777 O O . ASN B 1 272 ? 33.497 -6.827 18.941 1.00 46.78 270 ASN B O 1
ATOM 5779 N N . ALA B 1 273 ? 34.166 -6.535 21.067 1.00 43.67 271 ALA B N 1
ATOM 5780 C CA . ALA B 1 273 ? 33.481 -5.256 21.197 1.00 40.05 271 ALA B CA 1
ATOM 5781 C C . ALA B 1 273 ? 34.088 -4.227 20.252 1.00 36.33 271 ALA B C 1
ATOM 5782 O O . ALA B 1 273 ? 35.304 -4.196 20.041 1.00 36.29 271 ALA B O 1
ATOM 5784 N N . VAL B 1 274 ? 33.227 -3.385 19.679 1.00 32.58 272 VAL B N 1
ATOM 5785 C CA . VAL B 1 274 ? 33.644 -2.325 18.772 1.00 29.43 272 VAL B CA 1
ATOM 5786 C C . VAL B 1 274 ? 33.154 -0.990 19.310 1.00 26.06 272 VAL B C 1
ATOM 5787 O O . VAL B 1 274 ? 32.178 -0.908 20.060 1.00 26.44 272 VAL B O 1
ATOM 5791 N N . TYR B 1 275 ? 33.854 0.068 18.912 1.00 22.69 273 TYR B N 1
ATOM 5792 C CA . TYR B 1 275 ? 33.429 1.410 19.264 1.00 20.59 273 TYR B CA 1
ATOM 5793 C C . TYR B 1 275 ? 32.129 1.753 18.548 1.00 21.05 273 TYR B C 1
ATOM 5794 O O . TYR B 1 275 ? 31.829 1.239 17.466 1.00 22.17 273 TYR B O 1
ATOM 5803 N N . ASP B 1 276 ? 31.349 2.624 19.173 1.00 20.00 274 ASP B N 1
ATOM 5804 C CA . ASP B 1 276 ? 30.039 3.000 18.657 1.00 20.63 274 ASP B CA 1
ATOM 5805 C C . ASP B 1 276 ? 29.840 4.505 18.760 1.00 18.49 274 ASP B C 1
ATOM 5806 O O . ASP B 1 276 ? 28.774 4.981 19.160 1.00 20.34 274 ASP B O 1
ATOM 5811 N N . PHE B 1 277 ? 30.862 5.273 18.395 1.00 15.23 275 PHE B N 1
ATOM 5812 C CA . PHE B 1 277 ? 30.775 6.728 18.444 1.00 13.48 275 PHE B CA 1
ATOM 5813 C C . PHE B 1 277 ? 30.317 7.335 17.127 1.00 12.86 275 PHE B C 1
ATOM 5814 O O . PHE B 1 277 ? 29.620 8.355 17.141 1.00 13.19 275 PHE B O 1
ATOM 5822 N N . GLU B 1 278 ? 30.673 6.707 16.001 1.00 13.81 276 GLU B N 1
ATOM 5823 C CA A GLU B 1 278 ? 30.502 7.337 14.694 0.50 13.24 276 GLU B CA 1
ATOM 5824 C CA B GLU B 1 278 ? 30.500 7.317 14.683 0.50 13.44 276 GLU B CA 1
ATOM 5825 C C . GLU B 1 278 ? 29.073 7.804 14.454 1.00 12.21 276 GLU B C 1
ATOM 5826 O O . GLU B 1 278 ? 28.844 8.967 14.107 1.00 12.13 276 GLU B O 1
ATOM 5837 N N . ASP B 1 279 ? 28.098 6.905 14.602 1.00 13.62 277 ASP B N 1
ATOM 5838 C CA . ASP B 1 279 ? 26.730 7.282 14.258 1.00 14.45 277 ASP B CA 1
ATOM 5839 C C . ASP B 1 279 ? 26.188 8.334 15.214 1.00 13.29 277 ASP B C 1
ATOM 5840 O O . ASP B 1 279 ? 25.455 9.242 14.794 1.00 15.41 277 ASP B O 1
ATOM 5845 N N . LYS B 1 280 ? 26.537 8.231 16.501 1.00 13.18 278 LYS B N 1
ATOM 5846 C CA . LYS B 1 280 ? 26.053 9.204 17.480 1.00 14.13 278 LYS B CA 1
ATOM 5847 C C . LYS B 1 280 ? 26.651 10.578 17.231 1.00 12.55 278 LYS B C 1
ATOM 5848 O O . LYS B 1 280 ? 25.960 11.596 17.364 1.00 13.91 278 LYS B O 1
ATOM 5854 N N . ILE B 1 281 ? 27.945 10.628 16.906 1.00 11.67 279 ILE B N 1
ATOM 5855 C CA A ILE B 1 281 ? 28.568 11.917 16.646 0.48 12.04 279 ILE B CA 1
ATOM 5856 C CA C ILE B 1 281 ? 28.614 11.898 16.613 0.52 12.04 279 ILE B CA 1
ATOM 5857 C C . ILE B 1 281 ? 27.997 12.548 15.381 1.00 12.43 279 ILE B C 1
ATOM 5858 O O . ILE B 1 281 ? 27.647 13.735 15.375 1.00 12.47 279 ILE B O 1
ATOM 5867 N N . ASN B 1 282 ? 27.864 11.771 14.306 1.00 11.66 280 ASN B N 1
ATOM 5868 C CA . ASN B 1 282 ? 27.275 12.321 13.090 1.00 13.07 280 ASN B CA 1
ATOM 5869 C C . ASN B 1 282 ? 25.865 12.828 13.360 1.00 13.03 280 ASN B C 1
ATOM 5870 O O . ASN B 1 282 ? 25.495 13.930 12.935 1.00 12.84 280 ASN B O 1
ATOM 5875 N N . PHE B 1 283 ? 25.067 12.035 14.080 1.00 12.67 281 PHE B N 1
ATOM 5876 C CA . PHE B 1 283 ? 23.685 12.420 14.343 1.00 12.40 281 PHE B CA 1
ATOM 5877 C C . PHE B 1 283 ? 23.626 13.701 15.170 1.00 12.57 281 PHE B C 1
ATOM 5878 O O . PHE B 1 283 ? 22.791 14.574 14.914 1.00 13.38 281 PHE B O 1
ATOM 5886 N N . ALA B 1 284 ? 24.512 13.832 16.158 1.00 12.83 282 ALA B N 1
ATOM 5887 C CA . ALA B 1 284 ? 24.547 15.042 16.977 1.00 11.36 282 ALA B CA 1
ATOM 5888 C C . ALA B 1 284 ? 24.835 16.282 16.137 1.00 11.25 282 ALA B C 1
ATOM 5889 O O . ALA B 1 284 ? 24.185 17.325 16.312 1.00 12.32 282 ALA B O 1
ATOM 5891 N N . VAL B 1 285 ? 25.808 16.197 15.223 1.00 10.92 283 VAL B N 1
ATOM 5892 C CA . VAL B 1 285 ? 26.068 17.320 14.325 1.00 11.54 283 VAL B CA 1
ATOM 5893 C C . VAL B 1 285 ? 24.863 17.581 13.426 1.00 12.36 283 VAL B C 1
ATOM 5894 O O . VAL B 1 285 ? 24.388 18.716 13.305 1.00 12.61 283 VAL B O 1
ATOM 5898 N N . PHE B 1 286 ? 24.354 16.533 12.775 1.00 12.11 284 PHE B N 1
ATOM 5899 C CA . PHE B 1 286 ? 23.199 16.674 11.924 1.00 11.24 284 PHE B CA 1
ATOM 5900 C C . PHE B 1 286 ? 22.447 15.353 11.911 1.00 11.03 284 PHE B C 1
ATOM 5901 O O . PHE B 1 286 ? 23.057 14.318 11.601 1.00 12.43 284 PHE B O 1
ATOM 5909 N N . PRO B 1 287 ? 21.124 15.356 12.135 1.00 11.68 285 PRO B N 1
ATOM 5910 C CA . PRO B 1 287 ? 20.187 16.486 12.204 1.00 12.02 285 PRO B CA 1
ATOM 5911 C C . PRO B 1 287 ? 19.956 17.096 13.589 1.00 11.58 285 PRO B C 1
ATOM 5912 O O . PRO B 1 287 ? 19.096 17.965 13.700 1.00 12.37 285 PRO B O 1
ATOM 5916 N N . SER B 1 288 ? 20.707 16.698 14.615 1.00 11.43 286 SER B N 1
ATOM 5917 C CA A SER B 1 288 ? 20.375 17.134 15.969 0.41 11.27 286 SER B CA 1
ATOM 5918 C CA B SER B 1 288 ? 20.371 17.132 15.967 0.59 11.50 286 SER B CA 1
ATOM 5919 C C . SER B 1 288 ? 20.589 18.632 16.154 1.00 10.86 286 SER B C 1
ATOM 5920 O O . SER B 1 288 ? 19.687 19.346 16.607 1.00 11.95 286 SER B O 1
ATOM 5925 N N . LEU B 1 289 ? 21.781 19.131 15.825 1.00 10.76 287 LEU B N 1
ATOM 5926 C CA . LEU B 1 289 ? 22.144 20.502 16.175 1.00 11.10 287 LEU B CA 1
ATOM 5927 C C . LEU B 1 289 ? 22.303 21.452 14.997 1.00 11.33 287 LEU B C 1
ATOM 5928 O O . LEU B 1 289 ? 21.835 22.594 15.063 1.00 13.01 287 LEU B O 1
ATOM 5933 N N . GLN B 1 290 ? 22.998 21.044 13.941 1.00 11.60 288 GLN B N 1
ATOM 5934 C CA . GLN B 1 290 ? 23.284 21.932 12.826 1.00 10.97 288 GLN B CA 1
ATOM 5935 C C . GLN B 1 290 ? 22.309 21.699 11.686 1.00 12.34 288 GLN B C 1
ATOM 5936 O O . GLN B 1 290 ? 21.537 20.738 11.675 1.00 13.14 288 GLN B O 1
ATOM 5942 N N . GLY B 1 291 ? 22.370 22.604 10.713 1.00 12.39 289 GLY B N 1
ATOM 5943 C CA . GLY B 1 291 ? 21.656 22.452 9.462 1.00 11.76 289 GLY B CA 1
ATOM 5944 C C . GLY B 1 291 ? 22.620 22.151 8.332 1.00 11.57 289 GLY B C 1
ATOM 5945 O O . GLY B 1 291 ? 23.414 21.209 8.414 1.00 12.88 289 GLY B O 1
ATOM 5946 N N . GLY B 1 292 ? 22.584 22.951 7.272 1.00 10.97 290 GLY B N 1
ATOM 5947 C CA . GLY B 1 292 ? 23.468 22.726 6.151 1.00 11.40 290 GLY B CA 1
ATOM 5948 C C . GLY B 1 292 ? 24.922 22.960 6.511 1.00 11.78 290 GLY B C 1
ATOM 5949 O O . GLY B 1 292 ? 25.271 23.958 7.143 1.00 11.81 290 GLY B O 1
ATOM 5950 N N . PRO B 1 293 ? 25.797 22.034 6.122 1.00 11.38 291 PRO B N 1
ATOM 5951 C CA . PRO B 1 293 ? 27.240 22.285 6.248 1.00 12.21 291 PRO B CA 1
ATOM 5952 C C . PRO B 1 293 ? 27.635 23.563 5.523 1.00 12.33 291 PRO B C 1
ATOM 5953 O O . PRO B 1 293 ? 26.992 23.985 4.557 1.00 13.39 291 PRO B O 1
ATOM 5957 N N . HIS B 1 294 ? 28.720 24.180 5.978 1.00 11.73 292 HIS B N 1
ATOM 5958 C CA . HIS B 1 294 ? 29.259 25.345 5.275 1.00 10.88 292 HIS B CA 1
ATOM 5959 C C . HIS B 1 294 ? 30.374 24.845 4.371 1.00 11.39 292 HIS B C 1
ATOM 5960 O O . HIS B 1 294 ? 31.529 24.743 4.778 1.00 12.03 292 HIS B O 1
ATOM 5967 N N . ASN B 1 295 ? 30.019 24.532 3.123 1.00 11.02 293 ASN B N 1
ATOM 5968 C CA . ASN B 1 295 ? 30.952 23.810 2.265 1.00 10.88 293 ASN B CA 1
ATOM 5969 C C . ASN B 1 295 ? 32.166 24.641 1.883 1.00 11.73 293 ASN B C 1
ATOM 5970 O O . ASN B 1 295 ? 33.229 24.077 1.592 1.00 12.75 293 ASN B O 1
ATOM 5975 N N . HIS B 1 296 ? 32.044 25.966 1.890 1.00 12.41 294 HIS B N 1
ATOM 5976 C CA . HIS B 1 296 ? 33.221 26.788 1.642 1.00 12.90 294 HIS B CA 1
ATOM 5977 C C . HIS B 1 296 ? 34.233 26.667 2.777 1.00 13.14 294 HIS B C 1
ATOM 5978 O O . HIS B 1 296 ? 35.444 26.704 2.533 1.00 12.92 294 HIS B O 1
ATOM 5985 N N . GLN B 1 297 ? 33.755 26.502 4.017 1.00 12.34 295 GLN B N 1
ATOM 5986 C CA . GLN B 1 297 ? 34.662 26.223 5.129 1.00 13.24 295 GLN B CA 1
ATOM 5987 C C . GLN B 1 297 ? 35.273 24.837 5.007 1.00 11.50 295 GLN B C 1
ATOM 5988 O O . GLN B 1 297 ? 36.453 24.642 5.317 1.00 12.14 295 GLN B O 1
ATOM 5994 N N . ILE B 1 298 ? 34.479 23.852 4.591 1.00 10.48 296 ILE B N 1
ATOM 5995 C CA . ILE B 1 298 ? 35.006 22.499 4.451 1.00 11.55 296 ILE B CA 1
ATOM 5996 C C . ILE B 1 298 ? 36.068 22.455 3.366 1.00 11.47 296 ILE B C 1
ATOM 5997 O O . ILE B 1 298 ? 37.118 21.822 3.528 1.00 12.39 296 ILE B O 1
ATOM 6002 N N . GLY B 1 299 ? 35.814 23.125 2.241 1.00 11.97 297 GLY B N 1
ATOM 6003 C CA . GLY B 1 299 ? 36.812 23.178 1.185 1.00 12.71 297 GLY B CA 1
ATOM 6004 C C . GLY B 1 299 ? 38.069 23.900 1.626 1.00 11.34 297 GLY B C 1
ATOM 6005 O O . GLY B 1 299 ? 39.182 23.432 1.380 1.00 12.95 297 GLY B O 1
ATOM 6006 N N . ALA B 1 300 ? 37.904 25.043 2.301 1.00 11.24 298 ALA B N 1
ATOM 6007 C CA . ALA B 1 300 ? 39.055 25.773 2.817 1.00 11.54 298 ALA B CA 1
ATOM 6008 C C . ALA B 1 300 ? 39.812 24.943 3.839 1.00 12.40 298 ALA B C 1
ATOM 6009 O O . ALA B 1 300 ? 41.049 25.008 3.915 1.00 13.43 298 ALA B O 1
ATOM 6011 N N . LEU B 1 301 ? 39.078 24.173 4.649 1.00 12.97 299 LEU B N 1
ATOM 6012 C CA . LEU B 1 301 ? 39.705 23.297 5.631 1.00 11.64 299 LEU B CA 1
ATOM 6013 C C . LEU B 1 301 ? 40.509 22.196 4.953 1.00 12.56 299 LEU B C 1
ATOM 6014 O O . LEU B 1 301 ? 41.614 21.867 5.396 1.00 12.98 299 LEU B O 1
ATOM 6019 N N . ALA B 1 302 ? 39.988 21.626 3.864 1.00 11.73 300 ALA B N 1
ATOM 6020 C CA . ALA B 1 302 ? 40.764 20.626 3.140 1.00 11.96 300 ALA B CA 1
ATOM 6021 C C . ALA B 1 302 ? 42.106 21.193 2.678 1.00 12.38 300 ALA B C 1
ATOM 6022 O O . ALA B 1 302 ? 43.142 20.518 2.772 1.00 13.24 300 ALA B O 1
ATOM 6024 N N . VAL B 1 303 ? 42.102 22.432 2.177 1.00 13.29 301 VAL B N 1
ATOM 6025 C CA . VAL B 1 303 ? 43.344 23.095 1.783 1.00 13.30 301 VAL B CA 1
ATOM 6026 C C . VAL B 1 303 ? 44.274 23.220 2.980 1.00 13.39 301 VAL B C 1
ATOM 6027 O O . VAL B 1 303 ? 45.467 22.908 2.904 1.00 13.50 301 VAL B O 1
ATOM 6031 N N . ALA B 1 304 ? 43.741 23.694 4.106 1.00 13.41 302 ALA B N 1
ATOM 6032 C CA . ALA B 1 304 ? 44.587 23.911 5.270 1.00 13.41 302 ALA B CA 1
ATOM 6033 C C . ALA B 1 304 ? 45.172 22.608 5.785 1.00 13.68 302 ALA B C 1
ATOM 6034 O O . ALA B 1 304 ? 46.302 22.592 6.288 1.00 14.53 302 ALA B O 1
ATOM 6036 N N . LEU B 1 305 ? 44.424 21.508 5.666 1.00 13.14 303 LEU B N 1
ATOM 6037 C CA . LEU B 1 305 ? 44.921 20.224 6.144 1.00 12.68 303 LEU B CA 1
ATOM 6038 C C . LEU B 1 305 ? 46.022 19.690 5.244 1.00 13.45 303 LEU B C 1
ATOM 6039 O O . LEU B 1 305 ? 46.965 19.055 5.726 1.00 14.62 303 LEU B O 1
ATOM 6044 N N . LYS B 1 306 ? 45.918 19.918 3.930 1.00 13.29 304 LYS B N 1
ATOM 6045 C CA . LYS B 1 306 ? 47.042 19.602 3.053 1.00 14.37 304 LYS B CA 1
ATOM 6046 C C . LYS B 1 306 ? 48.276 20.403 3.449 1.00 14.61 304 LYS B C 1
ATOM 6047 O O . LYS B 1 306 ? 49.385 19.858 3.547 1.00 15.23 304 LYS B O 1
ATOM 6053 N N . GLN B 1 307 ? 48.097 21.707 3.690 1.00 14.43 305 GLN B N 1
ATOM 6054 C CA . GLN B 1 307 ? 49.229 22.546 4.065 1.00 14.14 305 GLN B CA 1
ATOM 6055 C C . GLN B 1 307 ? 49.818 22.118 5.401 1.00 14.15 305 GLN B C 1
ATOM 6056 O O . GLN B 1 307 ? 51.036 22.184 5.593 1.00 14.93 305 GLN B O 1
ATOM 6062 N N . ALA B 1 308 ? 48.978 21.658 6.328 1.00 14.50 306 ALA B N 1
ATOM 6063 C CA . ALA B 1 308 ? 49.456 21.266 7.650 1.00 14.90 306 ALA B CA 1
ATOM 6064 C C . ALA B 1 308 ? 50.295 19.996 7.613 1.00 16.32 306 ALA B C 1
ATOM 6065 O O . ALA B 1 308 ? 51.081 19.760 8.537 1.00 18.20 306 ALA B O 1
ATOM 6067 N N . ALA B 1 309 ? 50.146 19.175 6.581 1.00 16.98 307 ALA B N 1
ATOM 6068 C CA . ALA B 1 309 ? 50.874 17.919 6.488 1.00 17.73 307 ALA B CA 1
ATOM 6069 C C . ALA B 1 309 ? 52.268 18.073 5.886 1.00 21.06 307 ALA B C 1
ATOM 6070 O O . ALA B 1 309 ? 53.000 17.081 5.800 1.00 24.34 307 ALA B O 1
ATOM 6072 N N . SER B 1 310 ? 52.671 19.291 5.521 1.00 22.05 308 SER B N 1
ATOM 6073 C CA . SER B 1 310 ? 53.902 19.540 4.787 1.00 22.30 308 SER B CA 1
ATOM 6074 C C . SER B 1 310 ? 55.105 19.631 5.720 1.00 22.21 308 SER B C 1
ATOM 6075 O O . SER B 1 310 ? 54.965 19.913 6.913 1.00 21.16 308 SER B O 1
ATOM 6078 N N . PRO B 1 311 ? 56.314 19.405 5.195 1.00 22.13 309 PRO B N 1
ATOM 6079 C CA . PRO B 1 311 ? 57.510 19.622 6.023 1.00 22.11 309 PRO B CA 1
ATOM 6080 C C . PRO B 1 311 ? 57.670 21.065 6.447 1.00 21.97 309 PRO B C 1
ATOM 6081 O O . PRO B 1 311 ? 58.199 21.328 7.535 1.00 22.71 309 PRO B O 1
ATOM 6085 N N . GLY B 1 312 ? 57.236 22.012 5.613 1.00 20.31 310 GLY B N 1
ATOM 6086 C CA . GLY B 1 312 ? 57.285 23.408 6.010 1.00 19.39 310 GLY B CA 1
ATOM 6087 C C . GLY B 1 312 ? 56.415 23.697 7.218 1.00 18.09 310 GLY B C 1
ATOM 6088 O O . GLY B 1 312 ? 56.770 24.519 8.066 1.00 17.66 310 GLY B O 1
ATOM 6089 N N . PHE B 1 313 ? 55.260 23.030 7.314 1.00 18.55 311 PHE B N 1
ATOM 6090 C CA . PHE B 1 313 ? 54.400 23.261 8.466 1.00 16.05 311 PHE B CA 1
ATOM 6091 C C . PHE B 1 313 ? 55.005 22.681 9.735 1.00 15.74 311 PHE B C 1
ATOM 6092 O O . PHE B 1 313 ? 54.862 23.265 10.817 1.00 15.85 311 PHE B O 1
ATOM 6100 N N . LYS B 1 314 ? 55.693 21.540 9.630 1.00 16.91 312 LYS B N 1
ATOM 6101 C CA . LYS B 1 314 ? 56.382 21.024 10.805 1.00 17.87 312 LYS B CA 1
ATOM 6102 C C . LYS B 1 314 ? 57.426 22.019 11.295 1.00 16.90 312 LYS B C 1
ATOM 6103 O O . LYS B 1 314 ? 57.539 22.272 12.500 1.00 17.77 312 LYS B O 1
ATOM 6109 N N . ALA B 1 315 ? 58.193 22.601 10.370 1.00 16.03 313 ALA B N 1
ATOM 6110 C CA . ALA B 1 315 ? 59.164 23.624 10.744 1.00 16.97 313 ALA B CA 1
ATOM 6111 C C . ALA B 1 315 ? 58.481 24.827 11.383 1.00 16.54 313 ALA B C 1
ATOM 6112 O O . ALA B 1 315 ? 59.006 25.420 12.335 1.00 17.22 313 ALA B O 1
ATOM 6114 N N . TYR B 1 316 ? 57.315 25.210 10.865 1.00 16.10 314 TYR B N 1
ATOM 6115 C CA . TYR B 1 316 ? 56.558 26.298 11.472 1.00 15.41 314 TYR B CA 1
ATOM 6116 C C . TYR B 1 316 ? 56.181 25.964 12.910 1.00 15.37 314 TYR B C 1
ATOM 6117 O O . TYR B 1 316 ? 56.358 26.784 13.820 1.00 16.17 314 TYR B O 1
ATOM 6126 N N . ALA B 1 317 ? 55.668 24.752 13.139 1.00 14.64 315 ALA B N 1
ATOM 6127 C CA . ALA B 1 317 ? 55.259 24.384 14.492 1.00 14.02 315 ALA B CA 1
ATOM 6128 C C . ALA B 1 317 ? 56.439 24.420 15.455 1.00 14.28 315 ALA B C 1
ATOM 6129 O O . ALA B 1 317 ? 56.311 24.907 16.584 1.00 14.77 315 ALA B O 1
ATOM 6131 N N . LYS B 1 318 ? 57.598 23.914 15.023 1.00 15.40 316 LYS B N 1
ATOM 6132 C CA . LYS B 1 318 ? 58.802 24.014 15.842 1.00 15.88 316 LYS B CA 1
ATOM 6133 C C . LYS B 1 318 ? 59.150 25.467 16.118 1.00 16.15 316 LYS B C 1
ATOM 6134 O O . LYS B 1 318 ? 59.555 25.818 17.233 1.00 17.36 316 LYS B O 1
ATOM 6140 N N . GLN B 1 319 ? 59.016 26.324 15.105 1.00 14.72 317 GLN B N 1
ATOM 6141 C CA . GLN B 1 319 ? 59.365 27.727 15.291 1.00 16.36 317 GLN B CA 1
ATOM 6142 C C . GLN B 1 319 ? 58.398 28.415 16.245 1.00 15.73 317 GLN B C 1
ATOM 6143 O O . GLN B 1 319 ? 58.815 29.254 17.048 1.00 16.05 317 GLN B O 1
ATOM 6149 N N . VAL B 1 320 ? 57.101 28.082 16.162 1.00 14.79 318 VAL B N 1
ATOM 6150 C CA . VAL B 1 320 ? 56.115 28.613 17.108 1.00 13.79 318 VAL B CA 1
ATOM 6151 C C . VAL B 1 320 ? 56.542 28.327 18.544 1.00 13.91 318 VAL B C 1
ATOM 6152 O O . VAL B 1 320 ? 56.554 29.220 19.400 1.00 13.66 318 VAL B O 1
ATOM 6156 N N . LYS B 1 321 ? 56.901 27.074 18.827 1.00 14.35 319 LYS B N 1
ATOM 6157 C CA . LYS B 1 321 ? 57.304 26.708 20.181 1.00 14.98 319 LYS B CA 1
ATOM 6158 C C . LYS B 1 321 ? 58.575 27.436 20.598 1.00 15.21 319 LYS B C 1
ATOM 6159 O O . LYS B 1 321 ? 58.684 27.911 21.736 1.00 14.79 319 LYS B O 1
ATOM 6165 N N . ALA B 1 322 ? 59.554 27.517 19.696 1.00 15.21 320 ALA B N 1
ATOM 6166 C CA . ALA B 1 322 ? 60.807 28.187 20.028 1.00 16.02 320 ALA B CA 1
ATOM 6167 C C . ALA B 1 322 ? 60.580 29.670 20.274 1.00 16.19 320 ALA B C 1
ATOM 6168 O O . ALA B 1 322 ? 61.181 30.257 21.178 1.00 17.41 320 ALA B O 1
ATOM 6170 N N . ASN B 1 323 ? 59.703 30.288 19.484 1.00 15.20 321 ASN B N 1
ATOM 6171 C CA . ASN B 1 323 ? 59.406 31.702 19.678 1.00 16.39 321 ASN B CA 1
ATOM 6172 C C . ASN B 1 323 ? 58.715 31.948 21.013 1.00 14.90 321 ASN B C 1
ATOM 6173 O O . ASN B 1 323 ? 59.034 32.914 21.714 1.00 16.02 321 ASN B O 1
ATOM 6178 N N . ALA B 1 324 ? 57.762 31.091 21.386 1.00 14.35 322 ALA B N 1
ATOM 6179 C CA . ALA B 1 324 ? 57.096 31.270 22.670 1.00 14.68 322 ALA B CA 1
ATOM 6180 C C . ALA B 1 324 ? 58.075 31.116 23.832 1.00 15.86 322 ALA B C 1
ATOM 6181 O O . ALA B 1 324 ? 58.029 31.886 24.799 1.00 16.02 322 ALA B O 1
ATOM 6183 N N . VAL B 1 325 ? 58.980 30.138 23.749 1.00 16.55 323 VAL B N 1
ATOM 6184 C CA . VAL B 1 325 ? 59.990 29.966 24.793 1.00 16.96 323 VAL B CA 1
ATOM 6185 C C . VAL B 1 325 ? 60.887 31.196 24.880 1.00 16.83 323 VAL B C 1
ATOM 6186 O O . VAL B 1 325 ? 61.151 31.718 25.971 1.00 17.64 323 VAL B O 1
ATOM 6190 N N . ALA B 1 326 ? 61.373 31.677 23.731 1.00 17.06 324 ALA B N 1
ATOM 6191 C CA . ALA B 1 326 ? 62.263 32.838 23.734 1.00 17.48 324 ALA B CA 1
ATOM 6192 C C . ALA B 1 326 ? 61.566 34.070 24.296 1.00 17.00 324 ALA B C 1
ATOM 6193 O O . ALA B 1 326 ? 62.160 34.836 25.069 1.00 17.99 324 ALA B O 1
ATOM 6195 N N . LEU B 1 327 ? 60.309 34.281 23.911 1.00 16.98 325 LEU B N 1
ATOM 6196 C CA . LEU B 1 327 ? 59.531 35.371 24.478 1.00 18.02 325 LEU B CA 1
ATOM 6197 C C . LEU B 1 327 ? 59.388 35.204 25.985 1.00 17.03 325 LEU B C 1
ATOM 6198 O O . LEU B 1 327 ? 59.586 36.154 26.751 1.00 17.35 325 LEU B O 1
ATOM 6203 N N . GLY B 1 328 ? 59.029 33.999 26.428 1.00 17.63 326 GLY B N 1
ATOM 6204 C CA . GLY B 1 328 ? 58.871 33.773 27.854 1.00 18.05 326 GLY B CA 1
ATOM 6205 C C . GLY B 1 328 ? 60.155 34.019 28.621 1.00 17.98 326 GLY B C 1
ATOM 6206 O O . GLY B 1 328 ? 60.141 34.636 29.691 1.00 18.06 326 GLY B O 1
ATOM 6207 N N . LYS B 1 329 ? 61.283 33.557 28.076 1.00 17.81 327 LYS B N 1
ATOM 6208 C CA A LYS B 1 329 ? 62.576 33.779 28.720 0.54 18.39 327 LYS B CA 1
ATOM 6209 C CA B LYS B 1 329 ? 62.560 33.781 28.744 0.46 18.51 327 LYS B CA 1
ATOM 6210 C C . LYS B 1 329 ? 62.882 35.267 28.843 1.00 18.15 327 LYS B C 1
ATOM 6211 O O . LYS B 1 329 ? 63.403 35.724 29.867 1.00 18.62 327 LYS B O 1
ATOM 6222 N N . TYR B 1 330 ? 62.563 36.042 27.803 1.00 18.44 328 TYR B N 1
ATOM 6223 C CA . TYR B 1 330 ? 62.830 37.477 27.848 1.00 18.49 328 TYR B CA 1
ATOM 6224 C C . TYR B 1 330 ? 61.997 38.151 28.934 1.00 18.12 328 TYR B C 1
ATOM 6225 O O . TYR B 1 330 ? 62.514 38.939 29.737 1.00 19.70 328 TYR B O 1
ATOM 6234 N N . LEU B 1 331 ? 60.705 37.822 28.995 1.00 16.57 329 LEU B N 1
ATOM 6235 C CA . LEU B 1 331 ? 59.829 38.415 30.003 1.00 17.35 329 LEU B CA 1
ATOM 6236 C C . LEU B 1 331 ? 60.256 38.029 31.412 1.00 18.37 329 LEU B C 1
ATOM 6237 O O . LEU B 1 331 ? 60.306 38.879 32.310 1.00 18.58 329 LEU B O 1
ATOM 6242 N N . MET B 1 332 ? 60.552 36.747 31.633 1.00 18.78 330 MET B N 1
ATOM 6243 C CA . MET B 1 332 ? 61.012 36.342 32.958 1.00 19.59 330 MET B CA 1
ATOM 6244 C C . MET B 1 332 ? 62.336 37.000 33.319 1.00 21.42 330 MET B C 1
ATOM 6245 O O . MET B 1 332 ? 62.575 37.311 34.493 1.00 23.16 330 MET B O 1
ATOM 6250 N N . GLY B 1 333 ? 63.192 37.247 32.326 1.00 22.12 331 GLY B N 1
ATOM 6251 C CA . GLY B 1 333 ? 64.437 37.953 32.581 1.00 23.03 331 GLY B CA 1
ATOM 6252 C C . GLY B 1 333 ? 64.235 39.381 33.046 1.00 24.83 331 GLY B C 1
ATOM 6253 O O . GLY B 1 333 ? 65.098 39.942 33.729 1.00 26.66 331 GLY B O 1
ATOM 6254 N N . LYS B 1 334 ? 63.107 39.993 32.683 1.00 25.21 332 LYS B N 1
ATOM 6255 C CA . LYS B 1 334 ? 62.742 41.309 33.199 1.00 25.69 332 LYS B CA 1
ATOM 6256 C C . LYS B 1 334 ? 62.074 41.235 34.568 1.00 25.15 332 LYS B C 1
ATOM 6257 O O . LYS B 1 334 ? 61.742 42.282 35.139 1.00 26.36 332 LYS B O 1
ATOM 6263 N N . GLY B 1 335 ? 61.872 40.034 35.103 1.00 22.63 333 GLY B N 1
ATOM 6264 C CA . GLY B 1 335 ? 61.257 39.855 36.402 1.00 21.92 333 GLY B CA 1
ATOM 6265 C C . GLY B 1 335 ? 59.772 39.563 36.391 1.00 21.10 333 GLY B C 1
ATOM 6266 O O . GLY B 1 335 ? 59.153 39.564 37.460 1.00 22.72 333 GLY B O 1
ATOM 6267 N N . TYR B 1 336 ? 59.180 39.306 35.226 1.00 18.87 334 TYR B N 1
ATOM 6268 C CA . TYR B 1 336 ? 57.742 39.104 35.168 1.00 19.91 334 TYR B CA 1
ATOM 6269 C C . TYR B 1 336 ? 57.372 37.677 35.560 1.00 19.42 334 TYR B C 1
ATOM 6270 O O . TYR B 1 336 ? 58.197 36.760 35.532 1.00 19.57 334 TYR B O 1
ATOM 6279 N N . SER B 1 337 ? 56.104 37.501 35.930 1.00 17.65 335 SER B N 1
ATOM 6280 C CA . SER B 1 337 ? 55.600 36.231 36.436 1.00 18.36 335 SER B CA 1
ATOM 6281 C C . SER B 1 337 ? 54.795 35.548 35.342 1.00 17.27 335 SER B C 1
ATOM 6282 O O . SER B 1 337 ? 53.730 36.034 34.948 1.00 16.96 335 SER B O 1
ATOM 6285 N N . LEU B 1 338 ? 55.295 34.415 34.867 1.00 16.73 336 LEU B N 1
ATOM 6286 C CA . LEU B 1 338 ? 54.567 33.571 33.935 1.00 15.70 336 LEU B CA 1
ATOM 6287 C C . LEU B 1 338 ? 54.018 32.365 34.676 1.00 15.65 336 LEU B C 1
ATOM 6288 O O . LEU B 1 338 ? 54.704 31.769 35.512 1.00 16.59 336 LEU B O 1
ATOM 6293 N N . VAL B 1 339 ? 52.770 32.013 34.368 1.00 15.46 337 VAL B N 1
ATOM 6294 C CA . VAL B 1 339 ? 52.154 30.864 35.014 1.00 15.29 337 VAL B CA 1
ATOM 6295 C C . VAL B 1 339 ? 52.914 29.613 34.601 1.00 13.75 337 VAL B C 1
ATOM 6296 O O . VAL B 1 339 ? 53.230 29.421 33.420 1.00 14.94 337 VAL B O 1
ATOM 6300 N N . THR B 1 340 ? 53.245 28.773 35.584 1.00 14.00 338 THR B N 1
ATOM 6301 C CA . THR B 1 340 ? 54.120 27.603 35.482 1.00 14.19 338 THR B CA 1
ATOM 6302 C C . THR B 1 340 ? 55.582 27.959 35.254 1.00 14.74 338 THR B C 1
ATOM 6303 O O . THR B 1 340 ? 56.413 27.051 35.183 1.00 16.76 338 THR B O 1
ATOM 6307 N N . GLY B 1 341 ? 55.929 29.238 35.130 1.00 14.08 339 GLY B N 1
ATOM 6308 C CA . GLY B 1 341 ? 57.326 29.600 34.971 1.00 14.26 339 GLY B CA 1
ATOM 6309 C C . GLY B 1 341 ? 57.892 29.311 33.600 1.00 14.76 339 GLY B C 1
ATOM 6310 O O . GLY B 1 341 ? 59.107 29.130 33.460 1.00 16.51 339 GLY B O 1
ATOM 6311 N N . GLY B 1 342 ? 57.050 29.261 32.580 1.00 15.47 340 GLY B N 1
ATOM 6312 C CA . GLY B 1 342 ? 57.529 28.967 31.244 1.00 15.44 340 GLY B CA 1
ATOM 6313 C C . GLY B 1 342 ? 56.386 28.482 30.368 1.00 13.82 340 GLY B C 1
ATOM 6314 O O . GLY B 1 342 ? 55.214 28.688 30.682 1.00 13.93 340 GLY B O 1
ATOM 6315 N N . THR B 1 343 ? 56.765 27.840 29.268 1.00 15.10 341 THR B N 1
ATOM 6316 C CA . THR B 1 343 ? 55.799 27.284 28.338 1.00 14.45 341 THR B CA 1
ATOM 6317 C C . THR B 1 343 ? 56.382 26.064 27.638 1.00 15.20 341 THR B C 1
ATOM 6318 O O . THR B 1 343 ? 57.598 25.958 27.441 1.00 17.13 341 THR B O 1
ATOM 6322 N N . GLU B 1 344 ? 55.489 25.136 27.287 1.00 15.96 342 GLU B N 1
ATOM 6323 C CA . GLU B 1 344 ? 55.783 23.999 26.425 1.00 17.11 342 GLU B CA 1
ATOM 6324 C C . GLU B 1 344 ? 54.964 24.044 25.144 1.00 15.93 342 GLU B C 1
ATOM 6325 O O . GLU B 1 344 ? 54.969 23.074 24.378 1.00 17.45 342 GLU B O 1
ATOM 6331 N N . ASN B 1 345 ? 54.237 25.129 24.904 1.00 13.54 343 ASN B N 1
ATOM 6332 C CA . ASN B 1 345 ? 53.433 25.196 23.694 1.00 12.05 343 ASN B CA 1
ATOM 6333 C C . ASN B 1 345 ? 53.595 26.533 22.977 1.00 13.02 343 ASN B C 1
ATOM 6334 O O . ASN B 1 345 ? 54.704 27.070 22.902 1.00 13.71 343 ASN B O 1
ATOM 6339 N N . HIS B 1 346 ? 52.505 27.071 22.443 1.00 13.42 344 HIS B N 1
ATOM 6340 C CA . HIS B 1 346 ? 52.529 28.261 21.603 1.00 11.90 344 HIS B CA 1
ATOM 6341 C C . HIS B 1 346 ? 52.260 29.543 22.382 1.00 12.79 344 HIS B C 1
ATOM 6342 O O . HIS B 1 346 ? 52.291 30.624 21.792 1.00 13.96 344 HIS B O 1
ATOM 6349 N N . LEU B 1 347 ? 51.980 29.460 23.678 1.00 12.44 345 LEU B N 1
ATOM 6350 C CA . LEU B 1 347 ? 51.525 30.631 24.408 1.00 13.04 345 LEU B CA 1
ATOM 6351 C C . LEU B 1 347 ? 52.263 30.759 25.728 1.00 14.10 345 LEU B C 1
ATOM 6352 O O . LEU B 1 347 ? 52.835 29.797 26.240 1.00 14.85 345 LEU B O 1
ATOM 6357 N N . VAL B 1 348 ? 52.212 31.967 26.286 1.00 13.13 346 VAL B N 1
ATOM 6358 C CA . VAL B 1 348 ? 52.550 32.190 27.685 1.00 13.98 346 VAL B CA 1
ATOM 6359 C C . VAL B 1 348 ? 51.385 32.905 28.350 1.00 14.28 346 VAL B C 1
ATOM 6360 O O . VAL B 1 348 ? 50.683 33.709 27.727 1.00 14.75 346 VAL B O 1
ATOM 6364 N N . LEU B 1 349 ? 51.167 32.596 29.622 1.00 14.67 347 LEU B N 1
ATOM 6365 C CA . LEU B 1 349 ? 50.134 33.247 30.416 1.00 14.16 347 LEU B CA 1
ATOM 6366 C C . LEU B 1 349 ? 50.838 34.068 31.483 1.00 14.38 347 LEU B C 1
ATOM 6367 O O . LEU B 1 349 ? 51.546 33.516 32.334 1.00 14.59 347 LEU B O 1
ATOM 6372 N N . TRP B 1 350 ? 50.668 35.381 31.410 1.00 14.88 348 TRP B N 1
ATOM 6373 C CA . TRP B 1 350 ? 51.450 36.332 32.182 1.00 15.99 348 TRP B CA 1
ATOM 6374 C C . TRP B 1 350 ? 50.591 36.842 33.331 1.00 16.03 348 TRP B C 1
ATOM 6375 O O . TRP B 1 350 ? 49.560 37.485 33.106 1.00 15.89 348 TRP B O 1
ATOM 6386 N N . ASP B 1 351 ? 51.002 36.525 34.556 1.00 16.31 349 ASP B N 1
ATOM 6387 C CA . ASP B 1 351 ? 50.310 36.990 35.754 1.00 17.03 349 ASP B CA 1
ATOM 6388 C C . ASP B 1 351 ? 50.800 38.398 36.075 1.00 15.99 349 ASP B C 1
ATOM 6389 O O . ASP B 1 351 ? 51.968 38.587 36.432 1.00 16.04 349 ASP B O 1
ATOM 6394 N N . LEU B 1 352 ? 49.910 39.381 35.957 1.00 16.78 350 LEU B N 1
ATOM 6395 C CA . LEU B 1 352 ? 50.230 40.783 36.204 1.00 16.92 350 LEU B CA 1
ATOM 6396 C C . LEU B 1 352 ? 49.992 41.195 37.645 1.00 18.92 350 LEU B C 1
ATOM 6397 O O . LEU B 1 352 ? 50.394 42.300 38.029 1.00 20.13 350 LEU B O 1
ATOM 6402 N N . ARG B 1 353 ? 49.358 40.337 38.444 1.00 17.55 351 ARG B N 1
ATOM 6403 C CA . ARG B 1 353 ? 49.044 40.705 39.823 1.00 17.88 351 ARG B CA 1
ATOM 6404 C C . ARG B 1 353 ? 50.251 41.115 40.661 1.00 18.47 351 ARG B C 1
ATOM 6405 O O . ARG B 1 353 ? 50.115 42.068 41.448 1.00 20.31 351 ARG B O 1
ATOM 6413 N N . PRO B 1 354 ? 51.428 40.485 40.554 1.00 18.71 352 PRO B N 1
ATOM 6414 C CA . PRO B 1 354 ? 52.578 40.973 41.335 1.00 19.40 352 PRO B CA 1
ATOM 6415 C C . PRO B 1 354 ? 52.987 42.392 40.995 1.00 20.93 352 PRO B C 1
ATOM 6416 O O . PRO B 1 354 ? 53.686 43.030 41.797 1.00 22.89 352 PRO B O 1
ATOM 6420 N N . LEU B 1 355 ? 52.581 42.904 39.833 1.00 21.36 353 LEU B N 1
ATOM 6421 C CA . LEU B 1 355 ? 52.844 44.284 39.455 1.00 22.03 353 LEU B CA 1
ATOM 6422 C C . LEU B 1 355 ? 51.788 45.250 39.977 1.00 22.97 353 LEU B C 1
ATOM 6423 O O . LEU B 1 355 ? 51.993 46.466 39.905 1.00 24.10 353 LEU B O 1
ATOM 6428 N N . GLY B 1 356 ? 50.674 44.751 40.508 1.00 21.71 354 GLY B N 1
ATOM 6429 C CA . GLY B 1 356 ? 49.572 45.627 40.857 1.00 22.81 354 GLY B CA 1
ATOM 6430 C C . GLY B 1 356 ? 48.759 46.084 39.669 1.00 23.06 354 GLY B C 1
ATOM 6431 O O . GLY B 1 356 ? 48.182 47.179 39.699 1.00 21.92 354 GLY B O 1
ATOM 6432 N N . LEU B 1 357 ? 48.697 45.272 38.617 1.00 22.47 355 LEU B N 1
ATOM 6433 C CA . LEU B 1 357 ? 47.976 45.600 37.400 1.00 22.04 355 LEU B CA 1
ATOM 6434 C C . LEU B 1 357 ? 46.925 44.542 37.116 1.00 21.77 355 LEU B C 1
ATOM 6435 O O . LEU B 1 357 ? 47.051 43.387 37.533 1.00 22.58 355 LEU B O 1
ATOM 6440 N N . THR B 1 358 ? 45.884 44.948 36.401 1.00 21.67 356 THR B N 1
ATOM 6441 C CA . THR B 1 358 ? 44.933 44.013 35.826 1.00 21.70 356 THR B CA 1
ATOM 6442 C C . THR B 1 358 ? 45.089 43.982 34.311 1.00 21.01 356 THR B C 1
ATOM 6443 O O . THR B 1 358 ? 45.622 44.913 33.695 1.00 19.80 356 THR B O 1
ATOM 6447 N N . GLY B 1 359 ? 44.625 42.880 33.717 1.00 20.71 357 GLY B N 1
ATOM 6448 C CA . GLY B 1 359 ? 44.883 42.632 32.310 1.00 20.78 357 GLY B CA 1
ATOM 6449 C C . GLY B 1 359 ? 44.138 43.557 31.371 1.00 19.94 357 GLY B C 1
ATOM 6450 O O . GLY B 1 359 ? 44.575 43.769 30.235 1.00 19.92 357 GLY B O 1
ATOM 6451 N N . ASN B 1 360 ? 43.006 44.113 31.815 1.00 19.72 358 ASN B N 1
ATOM 6452 C CA . ASN B 1 360 ? 42.267 45.035 30.958 1.00 19.53 358 ASN B CA 1
ATOM 6453 C C . ASN B 1 360 ? 43.065 46.304 30.697 1.00 20.26 358 ASN B C 1
ATOM 6454 O O . ASN B 1 360 ? 43.001 46.867 29.595 1.00 22.09 358 ASN B O 1
ATOM 6459 N N . LYS B 1 361 ? 43.823 46.769 31.697 1.00 20.48 359 LYS B N 1
ATOM 6460 C CA . LYS B 1 361 ? 44.638 47.970 31.521 1.00 21.51 359 LYS B CA 1
ATOM 6461 C C . LYS B 1 361 ? 45.777 47.721 30.542 1.00 20.38 359 LYS B C 1
ATOM 6462 O O . LYS B 1 361 ? 46.016 48.526 29.634 1.00 21.30 359 LYS B O 1
ATOM 6468 N N . VAL B 1 362 ? 46.490 46.605 30.709 1.00 20.26 360 VAL B N 1
ATOM 6469 C CA . VAL B 1 362 ? 47.568 46.265 29.785 1.00 20.95 360 VAL B CA 1
ATOM 6470 C C . VAL B 1 362 ? 47.027 46.076 28.373 1.00 20.76 360 VAL B C 1
ATOM 6471 O O . VAL B 1 362 ? 47.616 46.563 27.400 1.00 22.23 360 VAL B O 1
ATOM 6475 N N . GLU B 1 363 ? 45.893 45.379 28.239 1.00 19.50 361 GLU B N 1
ATOM 6476 C CA . GLU B 1 363 ? 45.306 45.152 26.921 1.00 18.22 361 GLU B CA 1
ATOM 6477 C C . GLU B 1 363 ? 44.972 46.468 26.234 1.00 19.62 361 GLU B C 1
ATOM 6478 O O . GLU B 1 363 ? 45.278 46.658 25.052 1.00 19.80 361 GLU B O 1
ATOM 6484 N N . LYS B 1 364 ? 44.332 47.387 26.962 1.00 19.78 362 LYS B N 1
ATOM 6485 C CA A LYS B 1 364 ? 43.923 48.644 26.346 0.44 20.42 362 LYS B CA 1
ATOM 6486 C CA B LYS B 1 364 ? 43.918 48.661 26.382 0.56 20.41 362 LYS B CA 1
ATOM 6487 C C . LYS B 1 364 ? 45.126 49.488 25.949 1.00 20.95 362 LYS B C 1
ATOM 6488 O O . LYS B 1 364 ? 45.148 50.059 24.851 1.00 21.89 362 LYS B O 1
ATOM 6499 N N . LEU B 1 365 ? 46.139 49.580 26.815 1.00 20.50 363 LEU B N 1
ATOM 6500 C CA . LEU B 1 365 ? 47.330 50.347 26.461 1.00 19.80 363 LEU B CA 1
ATOM 6501 C C . LEU B 1 365 ? 48.043 49.725 25.267 1.00 20.20 363 LEU B C 1
ATOM 6502 O O . LEU B 1 365 ? 48.409 50.426 24.317 1.00 21.04 363 LEU B O 1
ATOM 6507 N N . CYS B 1 366 ? 48.246 48.401 25.297 1.00 19.03 364 CYS B N 1
ATOM 6508 C CA . CYS B 1 366 ? 48.829 47.708 24.151 1.00 19.18 364 CYS B CA 1
ATOM 6509 C C . CYS B 1 366 ? 48.040 47.977 22.871 1.00 19.11 364 CYS B C 1
ATOM 6510 O O . CYS B 1 366 ? 48.630 48.254 21.819 1.00 20.55 364 CYS B O 1
ATOM 6513 N N . ASP B 1 367 ? 46.704 47.900 22.945 1.00 20.37 365 ASP B N 1
ATOM 6514 C CA . ASP B 1 367 ? 45.860 48.123 21.770 1.00 20.50 365 ASP B CA 1
ATOM 6515 C C . ASP B 1 367 ? 46.107 49.502 21.159 1.00 21.87 365 ASP B C 1
ATOM 6516 O O . ASP B 1 367 ? 46.144 49.646 19.930 1.00 23.59 365 ASP B O 1
ATOM 6521 N N . LEU B 1 368 ? 46.269 50.529 22.000 1.00 22.36 366 LEU B N 1
ATOM 6522 C CA . LEU B 1 368 ? 46.579 51.868 21.507 1.00 24.36 366 LEU B CA 1
ATOM 6523 C C . LEU B 1 368 ? 47.951 51.934 20.845 1.00 25.03 366 LEU B C 1
ATOM 6524 O O . LEU B 1 368 ? 48.218 52.874 20.088 1.00 26.47 366 LEU B O 1
ATOM 6529 N N . CYS B 1 369 ? 48.823 50.962 21.115 1.00 23.92 367 CYS B N 1
ATOM 6530 C CA . CYS B 1 369 ? 50.149 50.894 20.520 1.00 24.42 367 CYS B CA 1
ATOM 6531 C C . CYS B 1 369 ? 50.229 49.883 19.387 1.00 24.53 367 CYS B C 1
ATOM 6532 O O . CYS B 1 369 ? 51.334 49.558 18.940 1.00 23.91 367 CYS B O 1
ATOM 6535 N N . ASN B 1 370 ? 49.089 49.372 18.926 1.00 22.93 368 ASN B N 1
ATOM 6536 C CA . ASN B 1 370 ? 49.047 48.328 17.901 1.00 23.80 368 ASN B CA 1
ATOM 6537 C C . ASN B 1 370 ? 49.721 47.039 18.360 1.00 21.50 368 ASN B C 1
ATOM 6538 O O . ASN B 1 370 ? 50.244 46.280 17.546 1.00 20.13 368 ASN B O 1
ATOM 6543 N N . ILE B 1 371 ? 49.734 46.796 19.665 1.00 19.96 369 ILE B N 1
ATOM 6544 C CA . ILE B 1 371 ? 50.117 45.504 20.222 1.00 17.82 369 ILE B CA 1
ATOM 6545 C C . ILE B 1 371 ? 48.827 44.802 20.614 1.00 18.00 369 ILE B C 1
ATOM 6546 O O . ILE B 1 371 ? 48.146 45.222 21.555 1.00 19.62 369 ILE B O 1
ATOM 6551 N N . THR B 1 372 ? 48.470 43.740 19.897 1.00 16.27 370 THR B N 1
ATOM 6552 C CA . THR B 1 372 ? 47.176 43.096 20.081 1.00 16.98 370 THR B CA 1
ATOM 6553 C C . THR B 1 372 ? 47.332 41.860 20.960 1.00 15.28 370 THR B C 1
ATOM 6554 O O . THR B 1 372 ? 47.966 40.875 20.567 1.00 17.68 370 THR B O 1
ATOM 6558 N N . VAL B 1 373 ? 46.748 41.926 22.149 1.00 13.85 371 VAL B N 1
ATOM 6559 C CA . VAL B 1 373 ? 46.746 40.859 23.132 1.00 14.71 371 VAL B CA 1
ATOM 6560 C C . VAL B 1 373 ? 45.311 40.672 23.613 1.00 15.43 371 VAL B C 1
ATOM 6561 O O . VAL B 1 373 ? 44.389 41.336 23.136 1.00 16.06 371 VAL B O 1
ATOM 6565 N N . ASN B 1 374 ? 45.115 39.747 24.549 1.00 15.05 372 ASN B N 1
ATOM 6566 C CA . ASN B 1 374 ? 43.873 39.733 25.305 1.00 14.39 372 ASN B CA 1
ATOM 6567 C C . ASN B 1 374 ? 44.159 39.585 26.790 1.00 14.23 372 ASN B C 1
ATOM 6568 O O . ASN B 1 374 ? 45.028 38.804 27.195 1.00 15.36 372 ASN B O 1
ATOM 6573 N N . LYS B 1 375 ? 43.450 40.379 27.590 1.00 14.24 373 LYS B N 1
ATOM 6574 C CA . LYS B 1 375 ? 43.397 40.131 29.021 1.00 14.35 373 LYS B CA 1
ATOM 6575 C C . LYS B 1 375 ? 42.935 38.701 29.253 1.00 13.58 373 LYS B C 1
ATOM 6576 O O . LYS B 1 375 ? 42.225 38.124 28.429 1.00 14.01 373 LYS B O 1
ATOM 6582 N N . ASN B 1 376 ? 43.362 38.105 30.362 1.00 14.39 374 ASN B N 1
ATOM 6583 C CA . ASN B 1 376 ? 43.071 36.694 30.552 1.00 14.42 374 ASN B CA 1
ATOM 6584 C C . ASN B 1 376 ? 43.003 36.353 32.032 1.00 14.81 374 ASN B C 1
ATOM 6585 O O . ASN B 1 376 ? 43.798 36.857 32.833 1.00 14.71 374 ASN B O 1
ATOM 6590 N N . ALA B 1 377 ? 42.054 35.485 32.378 1.00 13.99 375 ALA B N 1
ATOM 6591 C CA . ALA B 1 377 ? 41.981 34.964 33.733 1.00 13.47 375 ALA B CA 1
ATOM 6592 C C . ALA B 1 377 ? 43.250 34.198 34.082 1.00 14.49 375 ALA B C 1
ATOM 6593 O O . ALA B 1 377 ? 43.833 33.499 33.248 1.00 14.23 375 ALA B O 1
ATOM 6595 N N . VAL B 1 378 ? 43.662 34.327 35.338 1.00 15.41 376 VAL B N 1
ATOM 6596 C CA . VAL B 1 378 ? 44.686 33.489 35.937 1.00 15.79 376 VAL B CA 1
ATOM 6597 C C . VAL B 1 378 ? 44.088 32.870 37.198 1.00 16.19 376 VAL B C 1
ATOM 6598 O O . VAL B 1 378 ? 42.976 33.205 37.614 1.00 15.45 376 VAL B O 1
ATOM 6602 N N . PHE B 1 379 ? 44.830 31.938 37.791 1.00 15.77 377 PHE B N 1
ATOM 6603 C CA . PHE B 1 379 ? 44.296 31.164 38.906 1.00 15.27 377 PHE B CA 1
ATOM 6604 C C . PHE B 1 379 ? 43.856 32.079 40.041 1.00 17.18 377 PHE B C 1
ATOM 6605 O O . PHE B 1 379 ? 44.604 32.964 40.470 1.00 17.94 377 PHE B O 1
ATOM 6613 N N . GLY B 1 380 ? 42.626 31.870 40.514 1.00 18.05 378 GLY B N 1
ATOM 6614 C CA . GLY B 1 380 ? 42.050 32.663 41.579 1.00 18.56 378 GLY B CA 1
ATOM 6615 C C . GLY B 1 380 ? 41.176 33.811 41.120 1.00 19.86 378 GLY B C 1
ATOM 6616 O O . GLY B 1 380 ? 40.441 34.375 41.940 1.00 21.19 378 GLY B O 1
ATOM 6617 N N . ASP B 1 381 ? 41.231 34.174 39.842 1.00 19.97 379 ASP B N 1
ATOM 6618 C CA . ASP B 1 381 ? 40.450 35.301 39.353 1.00 20.48 379 ASP B CA 1
ATOM 6619 C C . ASP B 1 381 ? 38.958 35.016 39.427 1.00 22.49 379 ASP B C 1
ATOM 6620 O O . ASP B 1 381 ? 38.498 33.884 39.229 1.00 21.30 379 ASP B O 1
ATOM 6625 N N . SER B 1 382 ? 38.200 36.079 39.699 1.00 24.05 380 SER B N 1
ATOM 6626 C CA . SER B 1 382 ? 36.753 36.060 39.596 1.00 24.78 380 SER B CA 1
ATOM 6627 C C . SER B 1 382 ? 36.213 37.129 38.661 1.00 25.69 380 SER B C 1
ATOM 6628 O O . SER B 1 382 ? 35.019 37.101 38.350 1.00 26.13 380 SER B O 1
ATOM 6631 N N . SER B 1 383 ? 37.045 38.063 38.205 1.00 26.22 381 SER B N 1
ATOM 6632 C CA . SER B 1 383 ? 36.596 39.165 37.363 1.00 25.64 381 SER B CA 1
ATOM 6633 C C . SER B 1 383 ? 36.980 38.896 35.911 1.00 24.44 381 SER B C 1
ATOM 6634 O O . SER B 1 383 ? 38.163 38.721 35.594 1.00 24.72 381 SER B O 1
ATOM 6637 N N . ALA B 1 384 ? 35.972 38.844 35.038 1.00 22.48 382 ALA B N 1
ATOM 6638 C CA . ALA B 1 384 ? 36.213 38.798 33.603 1.00 21.64 382 ALA B CA 1
ATOM 6639 C C . ALA B 1 384 ? 36.523 40.180 33.049 1.00 22.63 382 ALA B C 1
ATOM 6640 O O . ALA B 1 384 ? 37.190 40.294 32.016 1.00 23.80 382 ALA B O 1
ATOM 6642 N N . LEU B 1 385 ? 36.050 41.230 33.724 1.00 23.21 383 LEU B N 1
ATOM 6643 C CA . LEU B 1 385 ? 36.298 42.596 33.276 1.00 25.17 383 LEU B CA 1
ATOM 6644 C C . LEU B 1 385 ? 37.750 42.989 33.507 1.00 23.40 383 LEU B C 1
ATOM 6645 O O . LEU B 1 385 ? 38.419 43.513 32.609 1.00 21.64 383 LEU B O 1
ATOM 6650 N N . ALA B 1 386 ? 38.252 42.745 34.713 1.00 22.03 384 ALA B N 1
ATOM 6651 C CA . ALA B 1 386 ? 39.607 43.124 35.101 1.00 21.49 384 ALA B CA 1
ATOM 6652 C C . ALA B 1 386 ? 40.293 41.888 35.664 1.00 21.00 384 ALA B C 1
ATOM 6653 O O . ALA B 1 386 ? 40.538 41.788 36.872 1.00 22.82 384 ALA B O 1
ATOM 6655 N N . PRO B 1 387 ? 40.604 40.917 34.807 1.00 19.71 385 PRO B N 1
ATOM 6656 C CA . PRO B 1 387 ? 41.305 39.715 35.268 1.00 18.75 385 PRO B CA 1
ATOM 6657 C C . PRO B 1 387 ? 42.752 40.048 35.581 1.00 18.52 385 PRO B C 1
ATOM 6658 O O . PRO B 1 387 ? 43.237 41.153 35.328 1.00 19.25 385 PRO B O 1
ATOM 6662 N N . GLY B 1 388 ? 43.451 39.056 36.128 1.00 17.69 386 GLY B N 1
ATOM 6663 C CA . GLY B 1 388 ? 44.782 39.302 36.631 1.00 17.18 386 GLY B CA 1
ATOM 6664 C C . GLY B 1 388 ? 45.914 39.070 35.663 1.00 16.48 386 GLY B C 1
ATOM 6665 O O . GLY B 1 388 ? 47.074 39.302 36.019 1.00 17.86 386 GLY B O 1
ATOM 6666 N N . GLY B 1 389 ? 45.636 38.620 34.441 1.00 15.81 387 GLY B N 1
ATOM 6667 C CA . GLY B 1 389 ? 46.700 38.266 33.529 1.00 15.22 387 GLY B CA 1
ATOM 6668 C C . GLY B 1 389 ? 46.476 38.804 32.129 1.00 14.79 387 GLY B C 1
ATOM 6669 O O . GLY B 1 389 ? 45.448 39.407 31.814 1.00 14.93 387 GLY B O 1
ATOM 6670 N N . VAL B 1 390 ? 47.482 38.579 31.297 1.00 15.46 388 VAL B N 1
ATOM 6671 C CA . VAL B 1 390 ? 47.380 38.755 29.857 1.00 15.42 388 VAL B CA 1
ATOM 6672 C C . VAL B 1 390 ? 47.951 37.498 29.216 1.00 14.75 388 VAL B C 1
ATOM 6673 O O . VAL B 1 390 ? 48.895 36.897 29.739 1.00 14.68 388 VAL B O 1
ATOM 6677 N N . ARG B 1 391 ? 47.348 37.070 28.119 1.00 14.16 389 ARG B N 1
ATOM 6678 C CA . ARG B 1 391 ? 47.788 35.880 27.403 1.00 12.73 389 ARG B CA 1
ATOM 6679 C C . ARG B 1 391 ? 48.442 36.311 26.097 1.00 13.49 389 ARG B C 1
ATOM 6680 O O . ARG B 1 391 ? 47.903 37.162 25.385 1.00 13.78 389 ARG B O 1
ATOM 6688 N N . ILE B 1 392 ? 49.604 35.728 25.795 1.00 14.55 390 ILE B N 1
ATOM 6689 C CA . ILE B 1 392 ? 50.417 36.096 24.640 1.00 15.71 390 ILE B CA 1
ATOM 6690 C C . ILE B 1 392 ? 50.707 34.828 23.859 1.00 14.33 390 ILE B C 1
ATOM 6691 O O . ILE B 1 392 ? 51.130 33.826 24.443 1.00 16.25 390 ILE B O 1
ATOM 6696 N N . GLY B 1 393 ? 50.525 34.869 22.548 1.00 13.54 391 GLY B N 1
ATOM 6697 C CA . GLY B 1 393 ? 50.762 33.701 21.724 1.00 13.49 391 GLY B CA 1
ATOM 6698 C C . GLY B 1 393 ? 51.665 33.988 20.543 1.00 14.72 391 GLY B C 1
ATOM 6699 O O . GLY B 1 393 ? 51.689 35.093 20.003 1.00 15.67 391 GLY B O 1
ATOM 6700 N N . ALA B 1 394 ? 52.389 32.943 20.121 1.00 12.58 392 ALA B N 1
ATOM 6701 C CA . ALA B 1 394 ? 53.350 33.001 19.023 1.00 13.77 392 ALA B CA 1
ATOM 6702 C C . ALA B 1 394 ? 52.828 32.668 17.619 1.00 12.18 392 ALA B C 1
ATOM 6703 O O . ALA B 1 394 ? 53.482 33.058 16.644 1.00 12.95 392 ALA B O 1
ATOM 6705 N N . PRO B 1 395 ? 51.698 31.957 17.435 1.00 13.18 393 PRO B N 1
ATOM 6706 C CA . PRO B 1 395 ? 51.356 31.513 16.064 1.00 12.67 393 PRO B CA 1
ATOM 6707 C C . PRO B 1 395 ? 51.292 32.594 14.995 1.00 13.64 393 PRO B C 1
ATOM 6708 O O . PRO B 1 395 ? 51.873 32.408 13.915 1.00 12.92 393 PRO B O 1
ATOM 6712 N N . ALA B 1 396 ? 50.604 33.712 15.254 1.00 14.68 394 ALA B N 1
ATOM 6713 C CA . ALA B 1 396 ? 50.351 34.683 14.189 1.00 13.74 394 ALA B CA 1
ATOM 6714 C C . ALA B 1 396 ? 51.640 35.347 13.718 1.00 13.64 394 ALA B C 1
ATOM 6715 O O . ALA B 1 396 ? 51.914 35.405 12.515 1.00 14.51 394 ALA B O 1
ATOM 6717 N N . MET B 1 397 ? 52.451 35.853 14.646 1.00 12.40 395 MET B N 1
ATOM 6718 C CA . MET B 1 397 ? 53.664 36.528 14.204 1.00 13.94 395 MET B CA 1
ATOM 6719 C C . MET B 1 397 ? 54.679 35.537 13.653 1.00 15.07 395 MET B C 1
ATOM 6720 O O . MET B 1 397 ? 55.454 35.888 12.759 1.00 15.45 395 MET B O 1
ATOM 6725 N N . THR B 1 398 ? 54.688 34.299 14.154 1.00 14.47 396 THR B N 1
ATOM 6726 C CA . THR B 1 398 ? 55.559 33.301 13.547 1.00 13.40 396 THR B CA 1
ATOM 6727 C C . THR B 1 398 ? 55.175 33.070 12.090 1.00 13.33 396 THR B C 1
ATOM 6728 O O . THR B 1 398 ? 56.044 32.846 11.241 1.00 15.53 396 THR B O 1
ATOM 6732 N N . SER B 1 399 ? 53.871 33.111 11.784 1.00 12.92 397 SER B N 1
ATOM 6733 C CA . SER B 1 399 ? 53.428 32.940 10.404 1.00 13.74 397 SER B CA 1
ATOM 6734 C C . SER B 1 399 ? 53.907 34.064 9.502 1.00 15.09 397 SER B C 1
ATOM 6735 O O . SER B 1 399 ? 53.956 33.890 8.279 1.00 16.83 397 SER B O 1
ATOM 6738 N N . ARG B 1 400 ? 54.244 35.213 10.072 1.00 15.68 398 ARG B N 1
ATOM 6739 C CA . ARG B 1 400 ? 54.825 36.294 9.294 1.00 16.45 398 ARG B CA 1
ATOM 6740 C C . ARG B 1 400 ? 56.332 36.155 9.130 1.00 18.31 398 ARG B C 1
ATOM 6741 O O . ARG B 1 400 ? 56.956 37.048 8.548 1.00 20.21 398 ARG B O 1
ATOM 6749 N N . GLY B 1 401 ? 56.929 35.077 9.631 1.00 16.78 399 GLY B N 1
ATOM 6750 C CA . GLY B 1 401 ? 58.351 34.838 9.465 1.00 17.43 399 GLY B CA 1
ATOM 6751 C C . GLY B 1 401 ? 59.232 35.265 10.619 1.00 19.18 399 GLY B C 1
ATOM 6752 O O . GLY B 1 401 ? 60.460 35.268 10.468 1.00 20.71 399 GLY B O 1
ATOM 6753 N N . LEU B 1 402 ? 58.657 35.641 11.753 1.00 17.23 400 LEU B N 1
ATOM 6754 C CA . LEU B 1 402 ? 59.469 36.088 12.874 1.00 17.30 400 LEU B CA 1
ATOM 6755 C C . LEU B 1 402 ? 60.158 34.903 13.539 1.00 17.13 400 LEU B C 1
ATOM 6756 O O . LEU B 1 402 ? 59.579 33.821 13.683 1.00 16.56 400 LEU B O 1
ATOM 6761 N N . VAL B 1 403 ? 61.404 35.119 13.960 1.00 18.02 401 VAL B N 1
ATOM 6762 C CA . VAL B 1 403 ? 62.167 34.087 14.648 1.00 19.19 401 VAL B CA 1
ATOM 6763 C C . VAL B 1 403 ? 62.491 34.562 16.061 1.00 18.31 401 VAL B C 1
ATOM 6764 O O . VAL B 1 403 ? 61.942 35.571 16.522 1.00 18.26 401 VAL B O 1
ATOM 6768 N N . GLU B 1 404 ? 63.379 33.845 16.757 1.00 18.22 402 GLU B N 1
ATOM 6769 C CA . GLU B 1 404 ? 63.531 34.044 18.198 1.00 19.01 402 GLU B CA 1
ATOM 6770 C C . GLU B 1 404 ? 63.961 35.469 18.535 1.00 19.08 402 GLU B C 1
ATOM 6771 O O . GLU B 1 404 ? 63.399 36.097 19.442 1.00 18.57 402 GLU B O 1
ATOM 6777 N N . LYS B 1 405 ? 64.947 36.005 17.807 1.00 19.77 403 LYS B N 1
ATOM 6778 C CA . LYS B 1 405 ? 65.397 37.365 18.096 1.00 20.90 403 LYS B CA 1
ATOM 6779 C C . LYS B 1 405 ? 64.295 38.389 17.862 1.00 20.10 403 LYS B C 1
ATOM 6780 O O . LYS B 1 405 ? 64.229 39.399 18.572 1.00 20.23 403 LYS B O 1
ATOM 6786 N N . ASP B 1 406 ? 63.415 38.147 16.889 1.00 19.38 404 ASP B N 1
ATOM 6787 C CA . ASP B 1 406 ? 62.287 39.051 16.694 1.00 19.55 404 ASP B CA 1
ATOM 6788 C C . ASP B 1 406 ? 61.309 38.956 17.857 1.00 18.68 404 ASP B C 1
ATOM 6789 O O . ASP B 1 406 ? 60.700 39.958 18.256 1.00 17.70 404 ASP B O 1
ATOM 6794 N N . PHE B 1 407 ? 61.143 37.755 18.412 1.00 17.26 405 PHE B N 1
ATOM 6795 C CA . PHE B 1 407 ? 60.257 37.613 19.557 1.00 17.48 405 PHE B CA 1
ATOM 6796 C C . PHE B 1 407 ? 60.867 38.207 20.813 1.00 17.94 405 PHE B C 1
ATOM 6797 O O . PHE B 1 407 ? 60.131 38.627 21.711 1.00 16.87 405 PHE B O 1
ATOM 6805 N N . GLU B 1 408 ? 62.199 38.274 20.884 1.00 19.05 406 GLU B N 1
ATOM 6806 C CA . GLU B 1 408 ? 62.822 39.021 21.967 1.00 19.78 406 GLU B CA 1
ATOM 6807 C C . GLU B 1 408 ? 62.522 40.508 21.844 1.00 20.21 406 GLU B C 1
ATOM 6808 O O . GLU B 1 408 ? 62.278 41.178 22.855 1.00 21.03 406 GLU B O 1
ATOM 6814 N N . GLN B 1 409 ? 62.492 41.030 20.611 1.00 19.53 407 GLN B N 1
ATOM 6815 C CA . GLN B 1 409 ? 62.049 42.407 20.397 1.00 19.49 407 GLN B CA 1
ATOM 6816 C C . GLN B 1 409 ? 60.594 42.592 20.812 1.00 18.87 407 GLN B C 1
ATOM 6817 O O . GLN B 1 409 ? 60.238 43.614 21.414 1.00 21.01 407 GLN B O 1
ATOM 6823 N N . ILE B 1 410 ? 59.735 41.621 20.486 1.00 17.80 408 ILE B N 1
ATOM 6824 C CA . ILE B 1 410 ? 58.355 41.664 20.962 1.00 17.60 408 ILE B CA 1
ATOM 6825 C C . ILE B 1 410 ? 58.324 41.734 22.480 1.00 17.30 408 ILE B C 1
ATOM 6826 O O . ILE B 1 410 ? 57.566 42.517 23.068 1.00 18.05 408 ILE B O 1
ATOM 6831 N N . GLY B 1 411 ? 59.166 40.931 23.135 1.00 17.27 409 GLY B N 1
ATOM 6832 C CA . GLY B 1 411 ? 59.256 40.985 24.584 1.00 18.41 409 GLY B CA 1
ATOM 6833 C C . GLY B 1 411 ? 59.606 42.368 25.095 1.00 18.37 409 GLY B C 1
ATOM 6834 O O . GLY B 1 411 ? 59.025 42.840 26.075 1.00 18.78 409 GLY B O 1
ATOM 6835 N N . GLU B 1 412 ? 60.552 43.044 24.431 1.00 19.13 410 GLU B N 1
ATOM 6836 C CA . GLU B 1 412 ? 60.903 44.403 24.834 1.00 19.18 410 GLU B CA 1
ATOM 6837 C C . GLU B 1 412 ? 59.761 45.384 24.578 1.00 20.02 410 GLU B C 1
ATOM 6838 O O . GLU B 1 412 ? 59.516 46.279 25.394 1.00 21.16 410 GLU B O 1
ATOM 6844 N N . PHE B 1 413 ? 59.050 45.240 23.455 1.00 18.99 411 PHE B N 1
ATOM 6845 C CA . PHE B 1 413 ? 57.867 46.070 23.242 1.00 19.98 411 PHE B CA 1
ATOM 6846 C C . PHE B 1 413 ? 56.826 45.832 24.333 1.00 19.63 411 PHE B C 1
ATOM 6847 O O . PHE B 1 413 ? 56.220 46.783 24.842 1.00 20.15 411 PHE B O 1
ATOM 6855 N N . LEU B 1 414 ? 56.605 44.568 24.709 1.00 19.40 412 LEU B N 1
ATOM 6856 C CA . LEU B 1 414 ? 55.693 44.274 25.812 1.00 18.65 412 LEU B CA 1
ATOM 6857 C C . LEU B 1 414 ? 56.195 44.880 27.116 1.00 19.39 412 LEU B C 1
ATOM 6858 O O . LEU B 1 414 ? 55.409 45.414 27.906 1.00 20.50 412 LEU B O 1
ATOM 6863 N N . HIS B 1 415 ? 57.504 44.806 27.353 1.00 19.93 413 HIS B N 1
ATOM 6864 C CA . HIS B 1 415 ? 58.085 45.391 28.556 1.00 19.76 413 HIS B CA 1
ATOM 6865 C C . HIS B 1 415 ? 57.886 46.905 28.584 1.00 19.99 413 HIS B C 1
ATOM 6866 O O . HIS B 1 415 ? 57.519 47.475 29.618 1.00 20.52 413 HIS B O 1
ATOM 6873 N N . ARG B 1 416 ? 58.092 47.573 27.450 1.00 18.79 414 ARG B N 1
ATOM 6874 C CA . ARG B 1 416 ? 57.817 49.003 27.386 1.00 21.34 414 ARG B CA 1
ATOM 6875 C C . ARG B 1 416 ? 56.345 49.290 27.650 1.00 21.96 414 ARG B C 1
ATOM 6876 O O . ARG B 1 416 ? 56.008 50.240 28.368 1.00 23.28 414 ARG B O 1
ATOM 6884 N N . ALA B 1 417 ? 55.453 48.458 27.106 1.00 21.04 415 ALA B N 1
ATOM 6885 C CA . ALA B 1 417 ? 54.023 48.686 27.281 1.00 20.08 415 ALA B CA 1
ATOM 6886 C C . ALA B 1 417 ? 53.625 48.572 28.745 1.00 21.28 415 ALA B C 1
ATOM 6887 O O . ALA B 1 417 ? 52.902 49.425 29.274 1.00 21.78 415 ALA B O 1
ATOM 6889 N N . VAL B 1 418 ? 54.099 47.522 29.421 1.00 21.37 416 VAL B N 1
ATOM 6890 C CA . VAL B 1 418 ? 53.765 47.340 30.829 1.00 20.66 416 VAL B CA 1
ATOM 6891 C C . VAL B 1 418 ? 54.417 48.426 31.682 1.00 22.30 416 VAL B C 1
ATOM 6892 O O . VAL B 1 418 ? 53.809 48.933 32.634 1.00 22.90 416 VAL B O 1
ATOM 6896 N N . THR B 1 419 ? 55.655 48.807 31.353 1.00 21.66 417 THR B N 1
ATOM 6897 C CA . THR B 1 419 ? 56.294 49.913 32.061 1.00 23.59 417 THR B CA 1
ATOM 6898 C C . THR B 1 419 ? 55.462 51.177 31.936 1.00 25.32 417 THR B C 1
ATOM 6899 O O . THR B 1 419 ? 55.258 51.901 32.918 1.00 26.70 417 THR B O 1
ATOM 6903 N N . LEU B 1 420 ? 54.962 51.447 30.733 1.00 26.24 418 LEU B N 1
ATOM 6904 C CA A LEU B 1 420 ? 54.122 52.619 30.518 0.57 27.04 418 LEU B CA 1
ATOM 6905 C CA B LEU B 1 420 ? 54.130 52.624 30.529 0.43 26.72 418 LEU B CA 1
ATOM 6906 C C . LEU B 1 420 ? 52.801 52.501 31.268 1.00 26.39 418 LEU B C 1
ATOM 6907 O O . LEU B 1 420 ? 52.306 53.488 31.826 1.00 25.85 418 LEU B O 1
ATOM 6916 N N . THR B 1 421 ? 52.210 51.301 31.284 1.00 25.58 419 THR B N 1
ATOM 6917 C CA . THR B 1 421 ? 50.974 51.093 32.035 1.00 24.21 419 THR B CA 1
ATOM 6918 C C . THR B 1 421 ? 51.174 51.393 33.515 1.00 25.37 419 THR B C 1
ATOM 6919 O O . THR B 1 421 ? 50.322 52.025 34.149 1.00 25.75 419 THR B O 1
ATOM 6923 N N . LEU B 1 422 ? 52.302 50.950 34.080 1.00 25.98 420 LEU B N 1
ATOM 6924 C CA . LEU B 1 422 ? 52.596 51.231 35.481 1.00 27.50 420 LEU B CA 1
ATOM 6925 C C . LEU B 1 422 ? 52.750 52.725 35.724 1.00 29.81 420 LEU B C 1
ATOM 6926 O O . LEU B 1 422 ? 52.230 53.256 36.712 1.00 31.05 420 LEU B O 1
ATOM 6931 N N . GLU B 1 423 ? 53.465 53.417 34.834 1.00 31.71 421 GLU B N 1
ATOM 6932 C CA . GLU B 1 423 ? 53.668 54.852 35.004 1.00 33.91 421 GLU B CA 1
ATOM 6933 C C . GLU B 1 423 ? 52.349 55.608 34.933 1.00 34.31 421 GLU B C 1
ATOM 6934 O O . GLU B 1 423 ? 52.133 56.566 35.685 1.00 34.96 421 GLU B O 1
ATOM 6940 N N . ILE B 1 424 ? 51.451 55.188 34.043 1.00 33.41 422 ILE B N 1
ATOM 6941 C CA . ILE B 1 424 ? 50.143 55.828 33.958 1.00 34.97 422 ILE B CA 1
ATOM 6942 C C . ILE B 1 424 ? 49.336 55.564 35.223 1.00 35.99 422 ILE B C 1
ATOM 6943 O O . ILE B 1 424 ? 48.705 56.473 35.776 1.00 36.50 422 ILE B O 1
ATOM 6948 N N . GLN B 1 425 ? 49.353 54.322 35.709 1.00 35.71 423 GLN B N 1
ATOM 6949 C CA . GLN B 1 425 ? 48.638 54.007 36.940 1.00 36.20 423 GLN B CA 1
ATOM 6950 C C . GLN B 1 425 ? 49.219 54.766 38.127 1.00 37.67 423 GLN B C 1
ATOM 6951 O O . GLN B 1 425 ? 48.473 55.296 38.959 1.00 37.06 423 GLN B O 1
ATOM 6957 N N . LYS B 1 426 ? 50.550 54.846 38.215 1.00 38.23 424 LYS B N 1
ATOM 6958 C CA . LYS B 1 426 ? 51.168 55.564 39.325 1.00 39.26 424 LYS B CA 1
ATOM 6959 C C . LYS B 1 426 ? 50.753 57.028 39.336 1.00 40.77 424 LYS B C 1
ATOM 6960 O O . LYS B 1 426 ? 50.479 57.595 40.400 1.00 41.22 424 LYS B O 1
ATOM 6966 N N . GLU B 1 427 ? 50.688 57.655 38.161 1.00 41.68 425 GLU B N 1
ATOM 6967 C CA . GLU B 1 427 ? 50.372 59.077 38.108 1.00 42.99 425 GLU B CA 1
ATOM 6968 C C . GLU B 1 427 ? 48.882 59.341 38.295 1.00 43.88 425 GLU B C 1
ATOM 6969 O O . GLU B 1 427 ? 48.502 60.286 38.998 1.00 43.43 425 GLU B O 1
ATOM 6975 N N . HIS B 1 428 ? 48.025 58.521 37.678 1.00 45.20 426 HIS B N 1
ATOM 6976 C CA . HIS B 1 428 ? 46.601 58.815 37.598 1.00 46.61 426 HIS B CA 1
ATOM 6977 C C . HIS B 1 428 ? 45.720 57.981 38.521 1.00 47.39 426 HIS B C 1
ATOM 6978 O O . HIS B 1 428 ? 44.625 58.434 38.866 1.00 48.83 426 HIS B O 1
ATOM 6985 N N . GLY B 1 429 ? 46.152 56.795 38.926 1.00 46.10 427 GLY B N 1
ATOM 6986 C CA . GLY B 1 429 ? 45.420 55.994 39.886 1.00 45.14 427 GLY B CA 1
ATOM 6987 C C . GLY B 1 429 ? 44.996 54.652 39.312 1.00 43.97 427 GLY B C 1
ATOM 6988 O O . GLY B 1 429 ? 45.097 54.387 38.116 1.00 43.27 427 GLY B O 1
ATOM 6989 N N . LYS B 1 430 ? 44.505 53.802 40.219 1.00 44.37 428 LYS B N 1
ATOM 6990 C CA . LYS B 1 430 ? 44.071 52.454 39.863 1.00 44.48 428 LYS B CA 1
ATOM 6991 C C . LYS B 1 430 ? 42.632 52.393 39.371 1.00 43.76 428 LYS B C 1
ATOM 6992 O O . LYS B 1 430 ? 42.279 51.449 38.657 1.00 44.27 428 LYS B O 1
ATOM 6998 N N . LEU B 1 431 ? 41.796 53.358 39.745 1.00 42.95 429 LEU B N 1
ATOM 6999 C CA . LEU B 1 431 ? 40.429 53.403 39.245 1.00 42.04 429 LEU B CA 1
ATOM 7000 C C . LEU B 1 431 ? 40.448 53.590 37.731 1.00 40.59 429 LEU B C 1
ATOM 7001 O O . LEU B 1 431 ? 41.156 54.458 37.212 1.00 39.65 429 LEU B O 1
ATOM 7006 N N . LEU B 1 432 ? 39.672 52.762 37.023 1.00 40.34 430 LEU B N 1
ATOM 7007 C CA . LEU B 1 432 ? 39.752 52.731 35.565 1.00 40.05 430 LEU B CA 1
ATOM 7008 C C . LEU B 1 432 ? 39.465 54.097 34.954 1.00 41.90 430 LEU B C 1
ATOM 7009 O O . LEU B 1 432 ? 40.128 54.503 33.993 1.00 42.57 430 LEU B O 1
ATOM 7014 N N . LYS B 1 433 ? 38.488 54.827 35.503 1.00 41.92 431 LYS B N 1
ATOM 7015 C CA . LYS B 1 433 ? 38.200 56.164 34.993 1.00 43.06 431 LYS B CA 1
ATOM 7016 C C . LYS B 1 433 ? 39.385 57.104 35.181 1.00 43.57 431 LYS B C 1
ATOM 7017 O O . LYS B 1 433 ? 39.621 57.982 34.343 1.00 44.22 431 LYS B O 1
ATOM 7019 N N . ASP B 1 434 ? 40.138 56.940 36.270 1.00 42.91 432 ASP B N 1
ATOM 7020 C CA . ASP B 1 434 ? 41.328 57.760 36.466 1.00 42.31 432 ASP B CA 1
ATOM 7021 C C . ASP B 1 434 ? 42.461 57.303 35.558 1.00 41.87 432 ASP B C 1
ATOM 7022 O O . ASP B 1 434 ? 43.153 58.129 34.950 1.00 42.38 432 ASP B O 1
ATOM 7027 N N . PHE B 1 435 ? 42.660 55.987 35.453 1.00 40.53 433 PHE B N 1
ATOM 7028 C CA . PHE B 1 435 ? 43.703 55.444 34.590 1.00 39.23 433 PHE B CA 1
ATOM 7029 C C . PHE B 1 435 ? 43.523 55.900 33.146 1.00 39.67 433 PHE B C 1
ATOM 7030 O O . PHE B 1 435 ? 44.499 56.250 32.472 1.00 38.74 433 PHE B O 1
ATOM 7038 N N . ASN B 1 436 ? 42.277 55.914 32.658 1.00 40.35 434 ASN B N 1
ATOM 7039 C CA . ASN B 1 436 ? 42.016 56.294 31.273 1.00 41.27 434 ASN B CA 1
ATOM 7040 C C . ASN B 1 436 ? 42.477 57.711 30.954 1.00 42.40 434 ASN B C 1
ATOM 7041 O O . ASN B 1 436 ? 42.702 58.024 29.780 1.00 42.73 434 ASN B O 1
ATOM 7046 N N . LYS B 1 437 ? 42.622 58.574 31.964 1.00 43.79 435 LYS B N 1
ATOM 7047 C CA . LYS B 1 437 ? 43.125 59.922 31.715 1.00 45.34 435 LYS B CA 1
ATOM 7048 C C . LYS B 1 437 ? 44.543 59.894 31.160 1.00 45.67 435 LYS B C 1
ATOM 7049 O O . LYS B 1 437 ? 44.913 60.759 30.357 1.00 46.57 435 LYS B O 1
ATOM 7055 N N . GLY B 1 438 ? 45.347 58.915 31.571 1.00 46.00 436 GLY B N 1
ATOM 7056 C CA . GLY B 1 438 ? 46.713 58.811 31.091 1.00 45.11 436 GLY B CA 1
ATOM 7057 C C . GLY B 1 438 ? 46.851 58.294 29.675 1.00 43.84 436 GLY B C 1
ATOM 7058 O O . GLY B 1 438 ? 47.961 58.329 29.132 1.00 42.43 436 GLY B O 1
ATOM 7059 N N . LEU B 1 439 ? 45.766 57.815 29.067 1.00 43.53 437 LEU B N 1
ATOM 7060 C CA . LEU B 1 439 ? 45.808 57.301 27.704 1.00 44.34 437 LEU B CA 1
ATOM 7061 C C . LEU B 1 439 ? 45.614 58.383 26.649 1.00 47.17 437 LEU B C 1
ATOM 7062 O O . LEU B 1 439 ? 45.728 58.089 25.454 1.00 47.87 437 LEU B O 1
ATOM 7067 N N . VAL B 1 440 ? 45.330 59.617 27.054 1.00 49.30 438 VAL B N 1
ATOM 7068 C CA . VAL B 1 440 ? 45.032 60.707 26.131 1.00 50.56 438 VAL B CA 1
ATOM 7069 C C . VAL B 1 440 ? 46.272 61.575 25.976 1.00 51.04 438 VAL B C 1
ATOM 7070 O O . VAL B 1 440 ? 46.880 61.983 26.974 1.00 51.46 438 VAL B O 1
ATOM 7074 N N . ASN B 1 441 ? 46.645 61.856 24.724 1.00 50.85 439 ASN B N 1
ATOM 7075 C CA . ASN B 1 441 ? 47.772 62.737 24.407 1.00 51.49 439 ASN B CA 1
ATOM 7076 C C . ASN B 1 441 ? 49.038 62.335 25.162 1.00 49.73 439 ASN B C 1
ATOM 7077 O O . ASN B 1 441 ? 49.748 63.173 25.723 1.00 50.29 439 ASN B O 1
ATOM 7082 N N . ASN B 1 442 ? 49.317 61.035 25.179 1.00 47.15 440 ASN B N 1
ATOM 7083 C CA . ASN B 1 442 ? 50.477 60.482 25.869 1.00 44.68 440 ASN B CA 1
ATOM 7084 C C . ASN B 1 442 ? 51.579 60.274 24.837 1.00 42.84 440 ASN B C 1
ATOM 7085 O O . ASN B 1 442 ? 51.476 59.391 23.979 1.00 42.04 440 ASN B O 1
ATOM 7090 N N . LYS B 1 443 ? 52.638 61.084 24.932 1.00 41.85 441 LYS B N 1
ATOM 7091 C CA . LYS B 1 443 ? 53.719 61.025 23.952 1.00 42.30 441 LYS B CA 1
ATOM 7092 C C . LYS B 1 443 ? 54.397 59.658 23.947 1.00 41.20 441 LYS B C 1
ATOM 7093 O O . LYS B 1 443 ? 54.779 59.150 22.885 1.00 41.19 441 LYS B O 1
ATOM 7099 N N . ALA B 1 444 ? 54.554 59.044 25.122 1.00 40.02 442 ALA B N 1
ATOM 7100 C CA . ALA B 1 444 ? 55.194 57.733 25.184 1.00 39.32 442 ALA B CA 1
ATOM 7101 C C . ALA B 1 444 ? 54.363 56.660 24.490 1.00 37.46 442 ALA B C 1
ATOM 7102 O O . ALA B 1 444 ? 54.925 55.733 23.895 1.00 36.90 442 ALA B O 1
ATOM 7104 N N . ILE B 1 445 ? 53.032 56.758 24.564 1.00 36.32 443 ILE B N 1
ATOM 7105 C CA . ILE B 1 445 ? 52.177 55.851 23.802 1.00 35.19 443 ILE B CA 1
ATOM 7106 C C . ILE B 1 445 ? 52.372 56.080 22.311 1.00 34.82 443 ILE B C 1
ATOM 7107 O O . ILE B 1 445 ? 52.478 55.129 21.526 1.00 33.42 443 ILE B O 1
ATOM 7112 N N . GLU B 1 446 ? 52.437 57.351 21.902 1.00 35.78 444 GLU B N 1
ATOM 7113 C CA . GLU B 1 446 ? 52.626 57.670 20.490 1.00 36.34 444 GLU B CA 1
ATOM 7114 C C . GLU B 1 446 ? 53.957 57.136 19.981 1.00 34.81 444 GLU B C 1
ATOM 7115 O O . GLU B 1 446 ? 54.027 56.570 18.883 1.00 34.61 444 GLU B O 1
ATOM 7121 N N . ASP B 1 447 ? 55.019 57.284 20.780 1.00 33.30 445 ASP B N 1
ATOM 7122 C CA . ASP B 1 447 ? 56.331 56.788 20.377 1.00 32.51 445 ASP B CA 1
ATOM 7123 C C . ASP B 1 447 ? 56.347 55.269 20.306 1.00 29.99 445 ASP B C 1
ATOM 7124 O O . ASP B 1 447 ? 56.907 54.693 19.366 1.00 30.94 445 ASP B O 1
ATOM 7129 N N . LEU B 1 448 ? 55.750 54.603 21.298 1.00 27.88 446 LEU B N 1
ATOM 7130 C CA . LEU B 1 448 ? 55.685 53.145 21.277 1.00 25.96 446 LEU B CA 1
ATOM 7131 C C . LEU B 1 448 ? 54.886 52.654 20.077 1.00 26.00 446 LEU B C 1
ATOM 7132 O O . LEU B 1 448 ? 55.316 51.742 19.363 1.00 25.87 446 LEU B O 1
ATOM 7137 N N . LYS B 1 449 ? 53.723 53.265 19.835 1.00 25.80 447 LYS B N 1
ATOM 7138 C CA . LYS B 1 449 ? 52.915 52.906 18.672 1.00 26.38 447 LYS B CA 1
ATOM 7139 C C . LYS B 1 449 ? 53.710 53.054 17.381 1.00 26.27 447 LYS B C 1
ATOM 7140 O O . LYS B 1 449 ? 53.687 52.166 16.518 1.00 26.34 447 LYS B O 1
ATOM 7146 N N . ALA B 1 450 ? 54.415 54.181 17.226 1.00 25.77 448 ALA B N 1
ATOM 7147 C CA . ALA B 1 450 ? 55.215 54.386 16.023 1.00 26.38 448 ALA B CA 1
ATOM 7148 C C . ALA B 1 450 ? 56.321 53.343 15.902 1.00 27.08 448 ALA B C 1
ATOM 7149 O O . ALA B 1 450 ? 56.558 52.810 14.812 1.00 27.97 448 ALA B O 1
ATOM 7151 N N . ASP B 1 451 ? 57.012 53.038 17.007 1.00 26.78 449 ASP B N 1
ATOM 7152 C CA . ASP B 1 451 ? 58.056 52.019 16.958 1.00 27.20 449 ASP B CA 1
ATOM 7153 C C . ASP B 1 451 ? 57.479 50.657 16.599 1.00 26.50 449 ASP B C 1
ATOM 7154 O O . ASP B 1 451 ? 58.087 49.901 15.835 1.00 26.72 449 ASP B O 1
ATOM 7159 N N . VAL B 1 452 ? 56.310 50.325 17.155 1.00 26.32 450 VAL B N 1
ATOM 7160 C CA . VAL B 1 452 ? 55.659 49.054 16.841 1.00 26.41 450 VAL B CA 1
ATOM 7161 C C . VAL B 1 452 ? 55.310 48.981 15.357 1.00 27.35 450 VAL B C 1
ATOM 7162 O O . VAL B 1 452 ? 55.598 47.985 14.684 1.00 27.01 450 VAL B O 1
ATOM 7166 N N . GLU B 1 453 ? 54.684 50.038 14.827 1.00 29.71 451 GLU B N 1
ATOM 7167 C CA . GLU B 1 453 ? 54.326 50.055 13.409 1.00 32.87 451 GLU B CA 1
ATOM 7168 C C . GLU B 1 453 ? 55.561 49.901 12.533 1.00 33.30 451 GLU B C 1
ATOM 7169 O O . GLU B 1 453 ? 55.569 49.118 11.575 1.00 34.24 451 GLU B O 1
ATOM 7175 N N . LYS B 1 454 ? 56.617 50.654 12.851 1.00 33.59 452 LYS B N 1
ATOM 7176 C CA . LYS B 1 454 ? 57.872 50.563 12.112 1.00 34.39 452 LYS B CA 1
ATOM 7177 C C . LYS B 1 454 ? 58.400 49.134 12.114 1.00 33.62 452 LYS B C 1
ATOM 7178 O O . LYS B 1 454 ? 58.820 48.609 11.075 1.00 34.34 452 LYS B O 1
ATOM 7184 N N . PHE B 1 455 ? 58.368 48.489 13.277 1.00 30.55 453 PHE B N 1
ATOM 7185 C CA . PHE B 1 455 ? 58.823 47.109 13.399 1.00 28.93 453 PHE B CA 1
ATOM 7186 C C . PHE B 1 455 ? 57.928 46.159 12.611 1.00 29.16 453 PHE B C 1
ATOM 7187 O O . PHE B 1 455 ? 58.419 45.289 11.884 1.00 28.76 453 PHE B O 1
ATOM 7195 N N . SER B 1 456 ? 56.607 46.317 12.743 1.00 28.89 454 SER B N 1
ATOM 7196 C CA . SER B 1 456 ? 55.667 45.345 12.185 1.00 29.08 454 SER B CA 1
ATOM 7197 C C . SER B 1 456 ? 55.582 45.442 10.668 1.00 30.95 454 SER B C 1
ATOM 7198 O O . SER B 1 456 ? 55.464 44.419 9.981 1.00 30.09 454 SER B O 1
ATOM 7201 N N . ALA B 1 457 ? 55.636 46.663 10.127 1.00 32.85 455 ALA B N 1
ATOM 7202 C CA . ALA B 1 457 ? 55.356 46.868 8.709 1.00 35.38 455 ALA B CA 1
ATOM 7203 C C . ALA B 1 457 ? 56.316 46.117 7.792 1.00 35.46 455 ALA B C 1
ATOM 7204 O O . ALA B 1 457 ? 55.944 45.799 6.656 1.00 35.09 455 ALA B O 1
ATOM 7206 N N . LEU B 1 458 ? 57.536 45.821 8.251 1.00 34.45 456 LEU B N 1
ATOM 7207 C CA . LEU B 1 458 ? 58.540 45.242 7.360 1.00 35.83 456 LEU B CA 1
ATOM 7208 C C . LEU B 1 458 ? 58.257 43.780 7.021 1.00 34.45 456 LEU B C 1
ATOM 7209 O O . LEU B 1 458 ? 58.603 43.327 5.925 1.00 34.41 456 LEU B O 1
ATOM 7214 N N . PHE B 1 459 ? 57.647 43.027 7.931 1.00 32.27 457 PHE B N 1
ATOM 7215 C CA . PHE B 1 459 ? 57.532 41.588 7.742 1.00 28.99 457 PHE B CA 1
ATOM 7216 C C . PHE B 1 459 ? 56.506 41.244 6.663 1.00 27.09 457 PHE B C 1
ATOM 7217 O O . PHE B 1 459 ? 55.596 42.020 6.353 1.00 26.18 457 PHE B O 1
ATOM 7225 N N . ASP B 1 460 ? 56.664 40.053 6.089 1.00 25.06 458 ASP B N 1
ATOM 7226 C CA . ASP B 1 460 ? 55.719 39.570 5.094 1.00 24.53 458 ASP B CA 1
ATOM 7227 C C . ASP B 1 460 ? 54.368 39.269 5.740 1.00 21.85 458 ASP B C 1
ATOM 7228 O O . ASP B 1 460 ? 54.242 39.149 6.963 1.00 20.10 458 ASP B O 1
ATOM 7233 N N . MET B 1 461 ? 53.345 39.138 4.890 1.00 20.46 459 MET B N 1
ATOM 7234 C CA . MET B 1 461 ? 51.989 38.874 5.356 1.00 19.65 459 MET B CA 1
ATOM 7235 C C . MET B 1 461 ? 51.317 37.852 4.454 1.00 18.58 459 MET B C 1
ATOM 7236 O O . MET B 1 461 ? 51.167 38.089 3.248 1.00 19.26 459 MET B O 1
ATOM 7241 N N . PRO B 1 462 ? 50.900 36.713 4.992 1.00 16.92 460 PRO B N 1
ATOM 7242 C CA . PRO B 1 462 ? 50.125 35.760 4.197 1.00 16.21 460 PRO B CA 1
ATOM 7243 C C . PRO B 1 462 ? 48.686 36.221 4.045 1.00 16.20 460 PRO B C 1
ATOM 7244 O O . PRO B 1 462 ? 48.161 36.994 4.845 1.00 17.43 460 PRO B O 1
ATOM 7248 N N . GLY B 1 463 ? 48.045 35.723 2.988 1.00 15.87 461 GLY B N 1
ATOM 7249 C CA . GLY B 1 463 ? 46.619 35.857 2.821 1.00 16.35 461 GLY B CA 1
ATOM 7250 C C . GLY B 1 463 ? 46.206 36.870 1.773 1.00 15.80 461 GLY B C 1
ATOM 7251 O O . GLY B 1 463 ? 45.112 36.752 1.217 1.00 15.94 461 GLY B O 1
ATOM 7252 N N . PHE B 1 464 ? 47.046 37.871 1.512 1.00 16.46 462 PHE B N 1
ATOM 7253 C CA . PHE B 1 464 ? 46.812 38.843 0.452 1.00 17.76 462 PHE B CA 1
ATOM 7254 C C . PHE B 1 464 ? 48.154 39.456 0.083 1.00 18.23 462 PHE B C 1
ATOM 7255 O O . PHE B 1 464 ? 49.138 39.315 0.810 1.00 18.87 462 PHE B O 1
ATOM 7263 N N . LEU B 1 465 ? 48.181 40.152 -1.050 1.00 19.17 463 LEU B N 1
ATOM 7264 C CA . LEU B 1 465 ? 49.398 40.804 -1.518 1.00 19.68 463 LEU B CA 1
ATOM 7265 C C . LEU B 1 465 ? 49.453 42.223 -0.965 1.00 20.43 463 LEU B C 1
ATOM 7266 O O . LEU B 1 465 ? 48.597 43.056 -1.293 1.00 20.27 463 LEU B O 1
ATOM 7271 N N . VAL B 1 466 ? 50.458 42.501 -0.128 1.00 20.62 464 VAL B N 1
ATOM 7272 C CA . 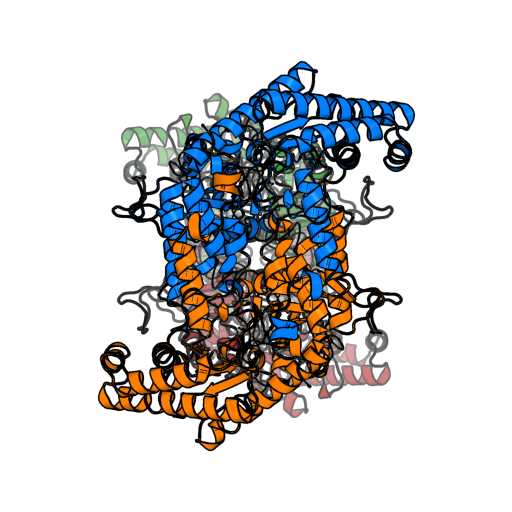VAL B 1 466 ? 50.637 43.864 0.377 1.00 21.43 464 VAL B CA 1
ATOM 7273 C C . VAL B 1 466 ? 50.822 44.853 -0.768 1.00 21.55 464 VAL B C 1
ATOM 7274 O O . VAL B 1 466 ? 50.394 46.012 -0.676 1.00 20.99 464 VAL B O 1
ATOM 7278 N N . SER B 1 467 ? 51.429 44.409 -1.873 1.00 22.26 465 SER B N 1
ATOM 7279 C CA . SER B 1 467 ? 51.633 45.280 -3.024 1.00 23.24 465 SER B CA 1
ATOM 7280 C C . SER B 1 467 ? 50.325 45.747 -3.643 1.00 23.34 465 SER B C 1
ATOM 7281 O O . SER B 1 467 ? 50.323 46.735 -4.383 1.00 24.06 465 SER B O 1
ATOM 7284 N N . GLU B 1 468 ? 49.217 45.060 -3.367 1.00 20.73 466 GLU B N 1
ATOM 7285 C CA . GLU B 1 468 ? 47.923 45.398 -3.937 1.00 21.10 466 GLU B CA 1
ATOM 7286 C C . GLU B 1 468 ? 46.996 46.089 -2.952 1.00 20.21 466 GLU B C 1
ATOM 7287 O O . GLU B 1 468 ? 45.891 46.477 -3.338 1.00 21.50 466 GLU B O 1
ATOM 7293 N N . MET B 1 469 ? 47.399 46.247 -1.696 1.00 18.97 467 MET B N 1
ATOM 7294 C CA . MET B 1 469 ? 46.444 46.697 -0.695 1.00 20.16 467 MET B CA 1
ATOM 7295 C C . MET B 1 469 ? 46.196 48.197 -0.812 1.00 19.90 467 MET B C 1
ATOM 7296 O O . MET B 1 469 ? 47.040 48.960 -1.295 1.00 21.05 467 MET B O 1
ATOM 7301 N N . LYS B 1 470 ? 45.004 48.609 -0.385 1.00 19.80 468 LYS B N 1
ATOM 7302 C CA . LYS B 1 470 ? 44.592 50.000 -0.546 1.00 18.78 468 LYS B CA 1
ATOM 7303 C C . LYS B 1 470 ? 45.411 50.938 0.333 1.00 20.12 468 LYS B C 1
ATOM 7304 O O . LYS B 1 470 ? 45.692 52.078 -0.056 1.00 21.99 468 LYS B O 1
ATOM 7310 N N . TYR B 1 471 ? 45.780 50.496 1.532 1.00 20.37 469 TYR B N 1
ATOM 7311 C CA . TYR B 1 471 ? 46.459 51.358 2.499 1.00 20.66 469 TYR B CA 1
ATOM 7312 C C . TYR B 1 471 ? 47.857 50.813 2.761 1.00 22.83 469 TYR B C 1
ATOM 7313 O O . TYR B 1 471 ? 48.028 49.862 3.531 1.00 23.97 469 TYR B O 1
ATOM 7322 N N . LYS B 1 472 ? 48.856 51.426 2.131 1.00 23.76 470 LYS B N 1
ATOM 7323 C CA . LYS B 1 472 ? 50.239 51.004 2.296 1.00 26.40 470 LYS B CA 1
ATOM 7324 C C . LYS B 1 472 ? 50.996 51.833 3.321 1.00 29.80 470 LYS B C 1
ATOM 7325 O O . LYS B 1 472 ? 52.132 51.480 3.660 1.00 30.27 470 LYS B O 1
ATOM 7331 N N . ASP B 1 473 ? 50.402 52.919 3.810 1.00 31.41 471 ASP B N 1
ATOM 7332 C CA . ASP B 1 473 ? 50.985 53.708 4.887 1.00 33.04 471 ASP B CA 1
ATOM 7333 C C . ASP B 1 473 ? 50.214 53.477 6.179 1.00 34.78 471 ASP B C 1
ATOM 7334 O O . ASP B 1 473 ? 50.355 54.243 7.136 1.00 35.00 471 ASP B O 1
ATOM 7340 N N . SER C 1 1 ? 14.686 14.806 88.898 1.00 51.76 -1 SER C N 1
ATOM 7341 C CA . SER C 1 1 ? 15.366 14.613 87.619 1.00 50.91 -1 SER C CA 1
ATOM 7342 C C . SER C 1 1 ? 15.457 13.131 87.252 1.00 49.48 -1 SER C C 1
ATOM 7343 O O . SER C 1 1 ? 16.292 12.727 86.443 1.00 49.78 -1 SER C O 1
ATOM 7346 N N . HIS C 1 2 ? 14.587 12.330 87.857 1.00 47.55 0 HIS C N 1
ATOM 7347 C CA . HIS C 1 2 ? 14.514 10.904 87.587 1.00 44.63 0 HIS C CA 1
ATOM 7348 C C . HIS C 1 2 ? 13.677 10.645 86.337 1.00 38.70 0 HIS C C 1
ATOM 7349 O O . HIS C 1 2 ? 12.870 11.478 85.915 1.00 38.00 0 HIS C O 1
ATOM 7356 N N . MET C 1 3 ? 13.875 9.471 85.742 1.00 33.20 1 MET C N 1
ATOM 7357 C CA . MET C 1 3 ? 12.979 9.044 84.676 1.00 29.71 1 MET C CA 1
ATOM 7358 C C . MET C 1 3 ? 11.640 8.624 85.261 1.00 27.29 1 MET C C 1
ATOM 7359 O O . MET C 1 3 ? 11.553 8.148 86.396 1.00 27.91 1 MET C O 1
ATOM 7364 N N . ASP C 1 4 ? 10.585 8.817 84.480 1.00 23.35 2 ASP C N 1
ATOM 7365 C CA . ASP C 1 4 ? 9.293 8.294 84.877 1.00 22.13 2 ASP C CA 1
ATOM 7366 C C . ASP C 1 4 ? 9.317 6.775 84.757 1.00 22.17 2 ASP C C 1
ATOM 7367 O O . ASP C 1 4 ? 9.926 6.236 83.826 1.00 21.84 2 ASP C O 1
ATOM 7372 N N . PRO C 1 5 ? 8.679 6.057 85.679 1.00 21.82 3 PRO C N 1
ATOM 7373 C CA . PRO C 1 5 ? 8.525 4.613 85.492 1.00 20.29 3 PRO C CA 1
ATOM 7374 C C . PRO C 1 5 ? 7.801 4.343 84.183 1.00 19.97 3 PRO C C 1
ATOM 7375 O O . PRO C 1 5 ? 6.984 5.147 83.728 1.00 18.72 3 PRO C O 1
ATOM 7379 N N . VAL C 1 6 ? 8.118 3.198 83.574 1.00 18.73 4 VAL C N 1
ATOM 7380 C CA . VAL C 1 6 ? 7.482 2.818 82.314 1.00 19.44 4 VAL C CA 1
ATOM 7381 C C . VAL C 1 6 ? 5.963 2.837 82.442 1.00 19.88 4 VAL C C 1
ATOM 7382 O O . VAL C 1 6 ? 5.254 3.256 81.519 1.00 22.18 4 VAL C O 1
ATOM 7386 N N . SER C 1 7 ? 5.434 2.393 83.584 1.00 19.37 5 SER C N 1
ATOM 7387 C CA . SER C 1 7 ? 3.981 2.355 83.737 1.00 20.60 5 SER C CA 1
ATOM 7388 C C . SER C 1 7 ? 3.367 3.743 83.616 1.00 20.52 5 SER C C 1
ATOM 7389 O O . SER C 1 7 ? 2.265 3.890 83.070 1.00 22.75 5 SER C O 1
ATOM 7392 N N . VAL C 1 8 ? 4.078 4.770 84.088 1.00 18.90 6 VAL C N 1
ATOM 7393 C CA . VAL C 1 8 ? 3.520 6.120 84.137 1.00 17.75 6 VAL C CA 1
ATOM 7394 C C . VAL C 1 8 ? 3.438 6.729 82.738 1.00 17.09 6 VAL C C 1
ATOM 7395 O O . VAL C 1 8 ? 2.355 7.092 82.265 1.00 18.42 6 VAL C O 1
ATOM 7399 N N . TRP C 1 9 ? 4.579 6.874 82.062 1.00 16.19 7 TRP C N 1
ATOM 7400 C CA . TRP C 1 9 ? 4.553 7.492 80.739 1.00 14.63 7 TRP C CA 1
ATOM 7401 C C . TRP C 1 9 ? 4.105 6.508 79.666 1.00 14.48 7 TRP C C 1
ATOM 7402 O O . TRP C 1 9 ? 3.486 6.911 78.673 1.00 13.61 7 TRP C O 1
ATOM 7413 N N . GLY C 1 10 ? 4.396 5.224 79.851 1.00 13.77 8 GLY C N 1
ATOM 7414 C CA . GLY C 1 10 ? 4.348 4.284 78.749 1.00 13.49 8 GLY C CA 1
ATOM 7415 C C . GLY C 1 10 ? 3.145 3.372 78.700 1.00 13.48 8 GLY C C 1
ATOM 7416 O O . GLY C 1 10 ? 2.832 2.836 77.636 1.00 14.05 8 GLY C O 1
ATOM 7417 N N . ASN C 1 11 ? 2.469 3.162 79.833 1.00 15.33 9 ASN C N 1
ATOM 7418 C CA . ASN C 1 11 ? 1.325 2.263 79.873 1.00 15.37 9 ASN C CA 1
ATOM 7419 C C . ASN C 1 11 ? 0.010 2.955 80.200 1.00 16.48 9 ASN C C 1
ATOM 7420 O O . ASN C 1 11 ? -1.054 2.368 79.966 1.00 17.52 9 ASN C O 1
ATOM 7425 N N . THR C 1 12 ? 0.057 4.182 80.711 1.00 14.76 10 THR C N 1
ATOM 7426 C CA . THR C 1 12 ? -1.152 4.885 81.111 1.00 15.33 10 THR C CA 1
ATOM 7427 C C . THR C 1 12 ? -1.989 5.232 79.879 1.00 15.44 10 THR C C 1
ATOM 7428 O O . THR C 1 12 ? -1.436 5.603 78.841 1.00 15.39 10 THR C O 1
ATOM 7432 N N . PRO C 1 13 ? -3.316 5.100 79.957 1.00 15.31 11 PRO C N 1
ATOM 7433 C CA . PRO C 1 13 ? -4.165 5.397 78.794 1.00 14.62 11 PRO C CA 1
ATOM 7434 C C . PRO C 1 13 ? -4.096 6.854 78.354 1.00 13.92 11 PRO C C 1
ATOM 7435 O O . PRO C 1 13 ? -3.786 7.765 79.130 1.00 14.97 11 PRO C O 1
ATOM 7439 N N . LEU C 1 14 ? -4.426 7.055 77.074 1.00 12.17 12 LEU C N 1
ATOM 7440 C CA . LEU C 1 14 ? -4.493 8.392 76.487 1.00 13.36 12 LEU C CA 1
ATOM 7441 C C . LEU C 1 14 ? -5.377 9.334 77.300 1.00 14.94 12 LEU C C 1
ATOM 7442 O O . LEU C 1 14 ? -5.064 10.522 77.442 1.00 15.25 12 LEU C O 1
ATOM 7447 N N . ALA C 1 15 ? -6.484 8.821 77.848 1.00 15.62 13 ALA C N 1
ATOM 7448 C CA . ALA C 1 15 ? -7.418 9.689 78.557 1.00 15.48 13 ALA C CA 1
ATOM 7449 C C . ALA C 1 15 ? -6.758 10.372 79.746 1.00 17.40 13 ALA C C 1
ATOM 7450 O O . ALA C 1 15 ? -7.166 11.471 80.137 1.00 17.29 13 ALA C O 1
ATOM 7452 N N . THR C 1 16 ? -5.740 9.746 80.330 1.00 16.52 14 THR C N 1
ATOM 7453 C CA . THR C 1 16 ? -5.020 10.349 81.443 1.00 17.44 14 THR C CA 1
ATOM 7454 C C . THR C 1 16 ? -3.769 11.094 80.989 1.00 16.29 14 THR C C 1
ATOM 7455 O O . THR C 1 16 ? -3.493 12.196 81.478 1.00 17.71 14 THR C O 1
ATOM 7459 N N . VAL C 1 17 ? -3.005 10.514 80.060 1.00 15.44 15 VAL C N 1
ATOM 7460 C CA . VAL C 1 17 ? -1.769 11.147 79.599 1.00 15.44 15 VAL C CA 1
ATOM 7461 C C . VAL C 1 17 ? -2.053 12.483 78.917 1.00 14.38 15 VAL C C 1
ATOM 7462 O O . VAL C 1 17 ? -1.321 13.463 79.107 1.00 16.16 15 VAL C O 1
ATOM 7466 N N . ASP C 1 18 ? -3.091 12.541 78.088 1.00 13.87 16 ASP C N 1
ATOM 7467 C CA . ASP C 1 18 ? -3.347 13.715 77.254 1.00 14.38 16 ASP C CA 1
ATOM 7468 C C . ASP C 1 18 ? -4.846 13.950 77.164 1.00 13.89 16 ASP C C 1
ATOM 7469 O O . ASP C 1 18 ? -5.475 13.659 76.142 1.00 13.87 16 ASP C O 1
ATOM 7474 N N . PRO C 1 19 ? -5.457 14.481 78.227 1.00 14.15 17 PRO C N 1
ATOM 7475 C CA . PRO C 1 19 ? -6.904 14.750 78.175 1.00 14.51 17 PRO C CA 1
ATOM 7476 C C . PRO C 1 19 ? -7.318 15.651 77.024 1.00 14.25 17 PRO C C 1
ATOM 7477 O O . PRO C 1 19 ? -8.422 15.486 76.493 1.00 13.74 17 PRO C O 1
ATOM 7481 N N . GLU C 1 20 ? -6.464 16.584 76.610 1.00 14.52 18 GLU C N 1
ATOM 7482 C CA . GLU C 1 20 ? -6.829 17.494 75.527 1.00 13.78 18 GLU C CA 1
ATOM 7483 C C . GLU C 1 20 ? -7.018 16.747 74.213 1.00 13.65 18 GLU C C 1
ATOM 7484 O O . GLU C 1 20 ? -8.014 16.947 73.506 1.00 13.26 18 GLU C O 1
ATOM 7490 N N . ILE C 1 21 ? -6.051 15.902 73.852 1.00 13.10 19 ILE C N 1
ATOM 7491 C CA . ILE C 1 21 ? -6.185 15.135 72.621 1.00 13.17 19 ILE C CA 1
ATOM 7492 C C . ILE C 1 21 ? -7.291 14.099 72.759 1.00 13.54 19 ILE C C 1
ATOM 7493 O O . ILE C 1 21 ? -8.063 13.870 71.821 1.00 14.15 19 ILE C O 1
ATOM 7498 N N . HIS C 1 22 ? -7.389 13.461 73.925 1.00 12.56 20 HIS C N 1
ATOM 7499 C CA . HIS C 1 22 ? -8.471 12.511 74.150 1.00 13.31 20 HIS C CA 1
ATOM 7500 C C . HIS C 1 22 ? -9.827 13.166 73.914 1.00 13.98 20 HIS C C 1
ATOM 7501 O O . HIS C 1 22 ? -10.692 12.609 73.222 1.00 14.71 20 HIS C O 1
ATOM 7508 N N . ASP C 1 23 ? -10.023 14.365 74.467 1.00 14.03 21 ASP C N 1
ATOM 7509 C CA . ASP C 1 23 ? -11.310 15.030 74.317 1.00 14.09 21 ASP C CA 1
ATOM 7510 C C . ASP C 1 23 ? -11.590 15.355 72.855 1.00 13.79 21 ASP C C 1
ATOM 7511 O O . ASP C 1 23 ? -12.721 15.198 72.380 1.00 15.34 21 ASP C O 1
ATOM 7516 N N . LEU C 1 24 ? -10.567 15.790 72.121 1.00 13.37 22 LEU C N 1
ATOM 7517 C CA . LEU C 1 24 ? -10.767 16.103 70.709 1.00 13.35 22 LEU C CA 1
ATOM 7518 C C . LEU C 1 24 ? -11.104 14.855 69.898 1.00 12.70 22 LEU C C 1
ATOM 7519 O O . LEU C 1 24 ? -11.951 14.909 68.996 1.00 13.38 22 LEU C O 1
ATOM 7524 N N . ILE C 1 25 ? -10.460 13.721 70.194 1.00 12.52 23 ILE C N 1
ATOM 7525 C CA . ILE C 1 25 ? -10.814 12.487 69.497 1.00 12.27 23 ILE C CA 1
ATOM 7526 C C . ILE C 1 25 ? -12.242 12.075 69.834 1.00 13.22 23 ILE C C 1
ATOM 7527 O O . ILE C 1 25 ? -13.004 11.645 68.954 1.00 13.74 23 ILE C O 1
ATOM 7532 N N . GLU C 1 26 ? -12.641 12.230 71.101 1.00 14.30 24 GLU C N 1
ATOM 7533 C CA . GLU C 1 26 ? -14.020 11.925 71.475 1.00 14.09 24 GLU C CA 1
ATOM 7534 C C . GLU C 1 26 ? -15.012 12.838 70.758 1.00 14.67 24 GLU C C 1
ATOM 7535 O O . GLU C 1 26 ? -16.081 12.388 70.328 1.00 16.49 24 GLU C O 1
ATOM 7541 N N . LYS C 1 27 ? -14.684 14.123 70.621 1.00 15.58 25 LYS C N 1
ATOM 7542 C CA . LYS C 1 27 ? -15.553 15.013 69.859 1.00 15.02 25 LYS C CA 1
ATOM 7543 C C . LYS C 1 27 ? -15.625 14.590 68.397 1.00 14.09 25 LYS C C 1
ATOM 7544 O O . LYS C 1 27 ? -16.703 14.606 67.792 1.00 15.09 25 LYS C O 1
ATOM 7550 N N . GLU C 1 28 ? -14.485 14.204 67.816 1.00 12.56 26 GLU C N 1
ATOM 7551 C CA . GLU C 1 28 ? -14.471 13.766 66.425 1.00 12.49 26 GLU C CA 1
ATOM 7552 C C . GLU C 1 28 ? -15.282 12.490 66.246 1.00 13.12 26 GLU C C 1
ATOM 7553 O O . GLU C 1 28 ? -15.990 12.328 65.242 1.00 13.05 26 GLU C O 1
ATOM 7559 N N . LYS C 1 29 ? -15.198 11.579 67.215 1.00 13.55 27 LYS C N 1
ATOM 7560 C CA . LYS C 1 29 ? -16.016 10.371 67.173 1.00 13.04 27 LYS C CA 1
ATOM 7561 C C . LYS C 1 29 ? -17.494 10.721 67.120 1.00 13.86 27 LYS C C 1
ATOM 7562 O O . LYS C 1 29 ? -18.246 10.167 66.311 1.00 15.27 27 LYS C O 1
ATOM 7568 N N . ARG C 1 30 ? -17.929 11.648 67.975 1.00 14.08 28 ARG C N 1
ATOM 7569 C CA . ARG C 1 30 ? -19.330 12.049 67.943 1.00 14.94 28 ARG C CA 1
ATOM 7570 C C . ARG C 1 30 ? -19.693 12.678 66.605 1.00 15.60 28 ARG C C 1
ATOM 7571 O O . ARG C 1 30 ? -20.752 12.382 66.040 1.00 14.91 28 ARG C O 1
ATOM 7579 N N . ARG C 1 31 ? -18.833 13.566 66.098 1.00 13.97 29 ARG C N 1
ATOM 7580 C CA . ARG C 1 31 ? -19.079 14.201 64.807 1.00 13.47 29 ARG C CA 1
ATOM 7581 C C . ARG C 1 31 ? -19.265 13.163 63.701 1.00 13.98 29 ARG C C 1
ATOM 7582 O O . ARG C 1 31 ? -20.165 13.296 62.861 1.00 15.89 29 ARG C O 1
ATOM 7590 N N . GLN C 1 32 ? -18.447 12.105 63.703 1.00 12.55 30 GLN C N 1
ATOM 7591 C CA . GLN C 1 32 ? -18.531 11.104 62.643 1.00 13.26 30 GLN C CA 1
ATOM 7592 C C . GLN C 1 32 ? -19.827 10.310 62.689 1.00 15.01 30 GLN C C 1
ATOM 7593 O O . GLN C 1 32 ? -20.324 9.898 61.637 1.00 16.65 30 GLN C O 1
ATOM 7599 N N . CYS C 1 33 ? -20.386 10.066 63.873 1.00 15.48 31 CYS C N 1
ATOM 7600 C CA . CYS C 1 33 ? -21.587 9.243 63.956 1.00 15.75 31 CYS C CA 1
ATOM 7601 C C . CYS C 1 33 ? -22.865 10.043 64.170 1.00 16.12 31 CYS C C 1
ATOM 7602 O O . CYS C 1 33 ? -23.945 9.448 64.279 1.00 15.90 31 CYS C O 1
ATOM 7605 N N . ARG C 1 34 ? -22.782 11.368 64.227 1.00 15.31 32 ARG C N 1
ATOM 7606 C CA . ARG C 1 34 ? -23.970 12.180 64.431 1.00 18.54 32 ARG C CA 1
ATOM 7607 C C . ARG C 1 34 ? -24.297 13.085 63.256 1.00 18.58 32 ARG C C 1
ATOM 7608 O O . ARG C 1 34 ? -25.259 13.852 63.335 1.00 20.96 32 ARG C O 1
ATOM 7616 N N . GLY C 1 35 ? -23.539 13.012 62.171 1.00 17.09 33 GLY C N 1
ATOM 7617 C CA . GLY C 1 35 ? -23.896 13.741 60.973 1.00 16.69 33 GLY C CA 1
ATOM 7618 C C . GLY C 1 35 ? -24.017 12.831 59.772 1.00 14.96 33 GLY C C 1
ATOM 7619 O O . GLY C 1 35 ? -24.059 11.603 59.898 1.00 16.38 33 GLY C O 1
ATOM 7620 N N . ILE C 1 36 ? -24.089 13.426 58.597 1.00 13.56 34 ILE C N 1
ATOM 7621 C CA . ILE C 1 36 ? -24.204 12.684 57.351 1.00 13.39 34 ILE C CA 1
ATOM 7622 C C . ILE C 1 36 ? -22.919 12.929 56.587 1.00 12.18 34 ILE C C 1
ATOM 7623 O O . ILE C 1 36 ? -22.657 14.050 56.131 1.00 13.83 34 ILE C O 1
ATOM 7628 N N . GLU C 1 37 ? -22.101 11.887 56.489 1.00 12.02 35 GLU C N 1
ATOM 7629 C CA . GLU C 1 37 ? -20.724 12.000 56.031 1.00 10.61 35 GLU C CA 1
ATOM 7630 C C . GLU C 1 37 ? -20.679 11.574 54.570 1.00 10.71 35 GLU C C 1
ATOM 7631 O O . GLU C 1 37 ? -20.777 10.384 54.257 1.00 12.05 35 GLU C O 1
ATOM 7637 N N . LEU C 1 38 ? -20.528 12.554 53.680 1.00 11.10 36 LEU C N 1
ATOM 7638 C CA . LEU C 1 38 ? -20.721 12.336 52.251 1.00 10.79 36 LEU C CA 1
ATOM 7639 C C . LEU C 1 38 ? -19.471 12.582 51.420 1.00 10.60 36 LEU C C 1
ATOM 7640 O O . LEU C 1 38 ? -19.564 12.630 50.187 1.00 11.45 36 LEU C O 1
ATOM 7645 N N . ILE C 1 39 ? -18.309 12.749 52.043 1.00 10.66 37 ILE C N 1
ATOM 7646 C CA . ILE C 1 39 ? -17.096 12.909 51.252 1.00 9.20 37 ILE C CA 1
ATOM 7647 C C . ILE C 1 39 ? -16.789 11.579 50.573 1.00 9.96 37 ILE C C 1
ATOM 7648 O O . ILE C 1 39 ? -16.673 10.542 51.235 1.00 12.81 37 ILE C O 1
ATOM 7653 N N . ALA C 1 40 ? -16.670 11.603 49.241 1.00 10.21 38 ALA C N 1
ATOM 7654 C CA . ALA C 1 40 ? -16.654 10.368 48.462 1.00 10.27 38 ALA C CA 1
ATOM 7655 C C . ALA C 1 40 ? -15.391 9.555 48.688 1.00 10.78 38 ALA C C 1
ATOM 7656 O O . ALA C 1 40 ? -15.400 8.340 48.444 1.00 12.52 38 ALA C O 1
ATOM 7658 N N . SER C 1 41 ? -14.318 10.199 49.152 1.00 11.24 39 SER C N 1
ATOM 7659 C CA . SER C 1 41 ? -13.045 9.561 49.458 1.00 11.05 39 SER C CA 1
ATOM 7660 C C . SER C 1 41 ? -12.932 9.129 50.916 1.00 11.02 39 SER C C 1
ATOM 7661 O O . SER C 1 41 ? -11.869 8.647 51.321 1.00 12.36 39 SER C O 1
ATOM 7664 N N . GLU C 1 42 ? -13.982 9.309 51.714 1.00 10.57 40 GLU C N 1
ATOM 7665 C CA . GLU C 1 42 ? -13.961 8.868 53.103 1.00 10.29 40 GLU C CA 1
ATOM 7666 C C . GLU C 1 42 ? -14.750 7.579 53.281 1.00 10.63 40 GLU C C 1
ATOM 7667 O O . GLU C 1 42 ? -15.646 7.245 52.497 1.00 11.44 40 GLU C O 1
ATOM 7673 N N . ASN C 1 43 ? -14.398 6.854 54.335 1.00 11.27 41 ASN C N 1
ATOM 7674 C CA . ASN C 1 43 ? -15.152 5.686 54.760 1.00 11.51 41 ASN C CA 1
ATOM 7675 C C . ASN C 1 43 ? -15.026 5.598 56.274 1.00 12.29 41 ASN C C 1
ATOM 7676 O O . ASN C 1 43 ? -14.320 6.390 56.902 1.00 13.56 41 ASN C O 1
ATOM 7681 N N . PHE C 1 44 ? -15.753 4.654 56.863 1.00 11.64 42 PHE C N 1
ATOM 7682 C CA . PHE C 1 44 ? -15.594 4.320 58.273 1.00 10.83 42 PHE C CA 1
ATOM 7683 C C . PHE C 1 44 ? -15.009 2.913 58.330 1.00 11.12 42 PHE C C 1
ATOM 7684 O O . PHE C 1 44 ? -15.688 1.943 57.976 1.00 12.96 42 PHE C O 1
ATOM 7692 N N . THR C 1 45 ? -13.740 2.802 58.733 1.00 10.91 43 THR C N 1
ATOM 7693 C CA . THR C 1 45 ? -13.118 1.487 58.732 1.00 10.71 43 THR C CA 1
ATOM 7694 C C . THR C 1 45 ? -13.495 0.714 60.000 1.00 11.41 43 THR C C 1
ATOM 7695 O O . THR C 1 45 ? -14.105 1.245 60.934 1.00 12.45 43 THR C O 1
ATOM 7699 N N . SER C 1 46 ? -13.125 -0.559 60.028 1.00 11.96 44 SER C N 1
ATOM 7700 C CA . SER C 1 46 ? -13.570 -1.423 61.114 1.00 12.95 44 SER C CA 1
ATOM 7701 C C . SER C 1 46 ? -12.710 -1.258 62.361 1.00 12.23 44 SER C C 1
ATOM 7702 O O . SER C 1 46 ? -11.557 -0.805 62.311 1.00 11.95 44 SER C O 1
ATOM 7705 N N . PHE C 1 47 ? -13.288 -1.660 63.498 1.00 11.95 45 PHE C N 1
ATOM 7706 C CA . PHE C 1 47 ? -12.526 -1.695 64.738 1.00 12.66 45 PHE C CA 1
ATOM 7707 C C . PHE C 1 47 ? -11.329 -2.624 64.610 1.00 12.62 45 PHE C C 1
ATOM 7708 O O . PHE C 1 47 ? -10.250 -2.325 65.130 1.00 12.63 45 PHE C O 1
ATOM 7716 N N . ALA C 1 48 ? -11.494 -3.755 63.917 1.00 13.10 46 ALA C N 1
ATOM 7717 C CA . ALA C 1 48 ? -10.373 -4.680 63.755 1.00 12.23 46 ALA C CA 1
ATOM 7718 C C . ALA C 1 48 ? -9.212 -4.034 63.008 1.00 11.36 46 ALA C C 1
ATOM 7719 O O . ALA C 1 48 ? -8.047 -4.234 63.372 1.00 12.99 46 ALA C O 1
ATOM 7721 N N . VAL C 1 49 ? -9.507 -3.277 61.945 1.00 10.95 47 VAL C N 1
ATOM 7722 C CA . VAL C 1 49 ? -8.461 -2.521 61.257 1.00 11.05 47 VAL C CA 1
ATOM 7723 C C . VAL C 1 49 ? -7.792 -1.553 62.226 1.00 11.84 47 VAL C C 1
ATOM 7724 O O . VAL C 1 49 ? -6.559 -1.453 62.292 1.00 12.76 47 VAL C O 1
ATOM 7728 N N . ILE C 1 50 ? -8.603 -0.847 63.012 1.00 11.35 48 ILE C N 1
ATOM 7729 C CA . ILE C 1 50 ? -8.085 0.159 63.933 1.00 11.03 48 ILE C CA 1
ATOM 7730 C C . ILE C 1 50 ? -7.204 -0.472 65.012 1.00 11.30 48 ILE C C 1
ATOM 7731 O O . ILE C 1 50 ? -6.177 0.100 65.398 1.00 12.20 48 ILE C O 1
ATOM 7736 N N . GLU C 1 51 ? -7.555 -1.672 65.486 1.00 11.18 49 GLU C N 1
ATOM 7737 C CA . GLU C 1 51 ? -6.710 -2.327 66.486 1.00 12.09 49 GLU C CA 1
ATOM 7738 C C . GLU C 1 51 ? -5.349 -2.720 65.921 1.00 12.04 49 GLU C C 1
ATOM 7739 O O . GLU C 1 51 ? -4.346 -2.685 66.646 1.00 12.94 49 GLU C O 1
ATOM 7745 N N . ALA C 1 52 ? -5.290 -3.116 64.648 1.00 11.66 50 ALA C N 1
ATOM 7746 C CA . ALA C 1 52 ? -3.990 -3.403 64.049 1.00 12.38 50 ALA C CA 1
ATOM 7747 C C . ALA C 1 52 ? -3.209 -2.121 63.819 1.00 11.37 50 ALA C C 1
ATOM 7748 O O . ALA C 1 52 ? -1.979 -2.094 63.960 1.00 12.77 50 ALA C O 1
ATOM 7750 N N . LEU C 1 53 ? -3.914 -1.051 63.458 1.00 11.67 51 LEU C N 1
ATOM 7751 C CA . LEU C 1 53 ? -3.276 0.232 63.194 1.00 11.75 51 LEU C CA 1
ATOM 7752 C C . LEU C 1 53 ? -2.609 0.780 64.450 1.00 12.04 51 LEU C C 1
ATOM 7753 O O . LEU C 1 53 ? -1.483 1.287 64.402 1.00 13.18 51 LEU C O 1
ATOM 7758 N N . GLY C 1 54 ? -3.309 0.725 65.577 1.00 12.13 52 GLY C N 1
ATOM 7759 C CA . GLY C 1 54 ? -2.725 1.128 66.838 1.00 11.92 52 GLY C CA 1
ATOM 7760 C C . GLY C 1 54 ? -2.112 -0.050 67.564 1.00 12.86 52 GLY C C 1
ATOM 7761 O O . GLY C 1 54 ? -2.718 -0.599 68.490 1.00 13.22 52 GLY C O 1
ATOM 7762 N N . SER C 1 55 ? -0.916 -0.462 67.147 1.00 12.90 53 SER C N 1
ATOM 7763 C CA . SER C 1 55 ? -0.304 -1.653 67.715 1.00 12.48 53 SER C CA 1
ATOM 7764 C C . SER C 1 55 ? 1.205 -1.507 67.705 1.00 13.40 53 SER C C 1
ATOM 7765 O O . SER C 1 55 ? 1.761 -0.577 67.120 1.00 13.35 53 SER C O 1
ATOM 7768 N N . ALA C 1 56 ? 1.858 -2.479 68.344 1.00 13.34 54 ALA C N 1
ATOM 7769 C CA . ALA C 1 56 ? 3.306 -2.527 68.471 1.00 12.38 54 ALA C CA 1
ATOM 7770 C C . ALA C 1 56 ? 4.010 -2.612 67.129 1.00 12.33 54 ALA C C 1
ATOM 7771 O O . ALA C 1 56 ? 5.224 -2.385 67.070 1.00 11.78 54 ALA C O 1
ATOM 7773 N N . LEU C 1 57 ? 3.280 -2.906 66.051 1.00 11.41 55 LEU C N 1
ATOM 7774 C CA . LEU C 1 57 ? 3.874 -2.887 64.724 1.00 10.20 55 LEU C CA 1
ATOM 7775 C C . LEU C 1 57 ? 4.484 -1.535 64.390 1.00 10.66 55 LEU C C 1
ATOM 7776 O O . LEU C 1 57 ? 5.378 -1.469 63.542 1.00 12.56 55 LEU C O 1
ATOM 7781 N N . THR C 1 58 ? 4.016 -0.454 65.031 1.00 10.30 56 THR C N 1
ATOM 7782 C CA . THR C 1 58 ? 4.574 0.868 64.774 1.00 11.90 56 THR C CA 1
ATOM 7783 C C . THR C 1 58 ? 6.041 0.965 65.177 1.00 10.86 56 THR C C 1
ATOM 7784 O O . THR C 1 58 ? 6.750 1.859 64.699 1.00 12.38 56 THR C O 1
ATOM 7788 N N . ASN C 1 59 ? 6.516 0.071 66.040 1.00 10.83 57 ASN C N 1
ATOM 7789 C CA . ASN C 1 59 ? 7.866 0.213 66.571 1.00 10.50 57 ASN C CA 1
ATOM 7790 C C . ASN C 1 59 ? 8.961 -0.324 65.652 1.00 12.28 57 ASN C C 1
ATOM 7791 O O . ASN C 1 59 ? 10.132 -0.116 65.966 1.00 13.89 57 ASN C O 1
ATOM 7796 N N . LYS C 1 60 ? 8.640 -0.995 64.540 1.00 11.24 58 LYS C N 1
ATOM 7797 C CA . LYS C 1 60 ? 9.628 -1.785 63.803 1.00 11.90 58 LYS C CA 1
ATOM 7798 C C . LYS C 1 60 ? 10.168 -1.080 62.556 1.00 11.13 58 LYS C C 1
ATOM 7799 O O . LYS C 1 60 ? 9.389 -0.618 61.710 1.00 12.62 58 LYS C O 1
ATOM 7805 N N . TYR C 1 61 ? 11.505 -1.065 62.417 1.00 10.93 59 TYR C N 1
ATOM 7806 C CA . TYR C 1 61 ? 12.175 -0.754 61.155 1.00 10.86 59 TYR C CA 1
ATOM 7807 C C . TYR C 1 61 ? 12.359 -2.032 60.347 1.00 12.74 59 TYR C C 1
ATOM 7808 O O . TYR C 1 61 ? 12.957 -2.999 60.831 1.00 12.57 59 TYR C O 1
ATOM 7817 N N . SER C 1 62 ? 11.868 -2.024 59.104 1.00 12.12 60 SER C N 1
ATOM 7818 C CA . SER C 1 62 ? 11.854 -3.235 58.289 1.00 11.76 60 SER C CA 1
ATOM 7819 C C . SER C 1 62 ? 12.116 -2.926 56.819 1.00 11.08 60 SER C C 1
ATOM 7820 O O . SER C 1 62 ? 11.493 -3.511 55.928 1.00 12.79 60 SER C O 1
ATOM 7823 N N . GLU C 1 63 ? 13.041 -2.012 56.535 1.00 11.17 61 GLU C N 1
ATOM 7824 C CA . GLU C 1 63 ? 13.307 -1.654 55.148 1.00 12.20 61 GLU C CA 1
ATOM 7825 C C . GLU C 1 63 ? 13.776 -2.862 54.357 1.00 12.12 61 GLU C C 1
ATOM 7826 O O . GLU C 1 63 ? 14.537 -3.697 54.853 1.00 13.84 61 GLU C O 1
ATOM 7832 N N . GLY C 1 64 ? 13.328 -2.934 53.106 1.00 12.98 62 GLY C N 1
ATOM 7833 C CA . GLY C 1 64 ? 13.631 -4.039 52.228 1.00 13.56 62 GLY C CA 1
ATOM 7834 C C . GLY C 1 64 ? 12.366 -4.779 51.834 1.00 14.72 62 GLY C C 1
ATOM 7835 O O . GLY C 1 64 ? 11.290 -4.181 51.723 1.00 15.26 62 GLY C O 1
ATOM 7836 N N . MET C 1 65 ? 12.507 -6.077 51.622 1.00 16.28 63 MET C N 1
ATOM 7837 C CA . MET C 1 65 ? 11.393 -6.959 51.320 1.00 17.04 63 MET C CA 1
ATOM 7838 C C . MET C 1 65 ? 11.415 -8.101 52.320 1.00 16.04 63 MET C C 1
ATOM 7839 O O . MET C 1 65 ? 12.446 -8.355 52.953 1.00 16.82 63 MET C O 1
ATOM 7844 N N . PRO C 1 66 ? 10.298 -8.807 52.491 1.00 16.18 64 PRO C N 1
ATOM 7845 C CA . PRO C 1 66 ? 10.318 -10.003 53.340 1.00 17.46 64 PRO C CA 1
ATOM 7846 C C . PRO C 1 66 ? 11.447 -10.927 52.919 1.00 18.63 64 PRO C C 1
ATOM 7847 O O . PRO C 1 66 ? 11.632 -11.217 51.732 1.00 20.02 64 PRO C O 1
ATOM 7851 N N . GLY C 1 67 ? 12.230 -11.361 53.900 1.00 19.18 65 GLY C N 1
ATOM 7852 C CA . GLY C 1 67 ? 13.361 -12.222 53.645 1.00 18.04 65 GLY C CA 1
ATOM 7853 C C . GLY C 1 67 ? 14.602 -11.529 53.129 1.00 18.40 65 GLY C C 1
ATOM 7854 O O . GLY C 1 67 ? 15.629 -12.197 52.948 1.00 20.93 65 GLY C O 1
ATOM 7855 N N . ASN C 1 68 ? 14.548 -10.215 52.879 1.00 18.42 66 ASN C N 1
ATOM 7856 C CA . ASN C 1 68 ? 15.708 -9.468 52.402 1.00 19.37 66 ASN C CA 1
ATOM 7857 C C . ASN C 1 68 ? 15.626 -8.046 52.959 1.00 16.07 66 ASN C C 1
ATOM 7858 O O . ASN C 1 68 ? 15.349 -7.083 52.239 1.00 15.86 66 ASN C O 1
ATOM 7863 N N . ARG C 1 69 ? 15.898 -7.920 54.257 1.00 15.16 67 ARG C N 1
ATOM 7864 C CA . ARG C 1 69 ? 15.731 -6.685 55.007 1.00 14.72 67 ARG C CA 1
ATOM 7865 C C . ARG C 1 69 ? 17.087 -6.065 55.324 1.00 14.13 67 ARG C C 1
ATOM 7866 O O . ARG C 1 69 ? 18.127 -6.733 55.293 1.00 15.66 67 ARG C O 1
ATOM 7874 N N . TYR C 1 70 ? 17.055 -4.775 55.657 1.00 11.71 68 TYR C N 1
ATOM 7875 C CA . TYR C 1 70 ? 18.229 -4.032 56.094 1.00 12.92 68 TYR C CA 1
ATOM 7876 C C . TYR C 1 70 ? 18.396 -4.027 57.606 1.00 13.74 68 TYR C C 1
ATOM 7877 O O . TYR C 1 70 ? 19.320 -3.381 58.111 1.00 15.21 68 TYR C O 1
ATOM 7886 N N . TYR C 1 71 ? 17.531 -4.736 58.333 1.00 14.26 69 TYR C N 1
ATOM 7887 C CA . TYR C 1 71 ? 17.551 -4.765 59.786 1.00 13.94 69 TYR C CA 1
ATOM 7888 C C . TYR C 1 71 ? 17.217 -6.172 60.248 1.00 14.65 69 TYR C C 1
ATOM 7889 O O . TYR C 1 71 ? 16.516 -6.916 59.553 1.00 15.24 69 TYR C O 1
ATOM 7898 N N . GLY C 1 72 ? 17.719 -6.533 61.435 1.00 13.80 70 GLY C N 1
ATOM 7899 C CA . GLY C 1 72 ? 17.290 -7.757 62.073 1.00 13.99 70 GLY C CA 1
ATOM 7900 C C . GLY C 1 72 ? 15.910 -7.612 62.694 1.00 13.13 70 GLY C C 1
ATOM 7901 O O . GLY C 1 72 ? 15.309 -6.537 62.709 1.00 13.80 70 GLY C O 1
ATOM 7902 N N . GLY C 1 73 ? 15.395 -8.734 63.195 1.00 14.14 71 GLY C N 1
ATOM 7903 C CA . GLY C 1 73 ? 14.183 -8.735 63.998 1.00 12.96 71 GLY C CA 1
ATOM 7904 C C . GLY C 1 73 ? 12.874 -8.833 63.246 1.00 14.02 71 GLY C C 1
ATOM 7905 O O . GLY C 1 73 ? 11.818 -8.606 63.849 1.00 14.28 71 GLY C O 1
ATOM 7906 N N . ASN C 1 74 ? 12.895 -9.202 61.970 1.00 13.30 72 ASN C N 1
ATOM 7907 C CA . ASN C 1 74 ? 11.700 -9.139 61.139 1.00 13.73 72 ASN C CA 1
ATOM 7908 C C . ASN C 1 74 ? 11.009 -10.492 60.930 1.00 15.19 72 ASN C C 1
ATOM 7909 O O . ASN C 1 74 ? 10.237 -10.637 59.972 1.00 16.17 72 ASN C O 1
ATOM 7914 N N . GLU C 1 75 ? 11.213 -11.459 61.833 1.00 16.68 73 GLU C N 1
ATOM 7915 C CA . GLU C 1 75 ? 10.588 -12.772 61.656 1.00 15.99 73 GLU C CA 1
ATOM 7916 C C . GLU C 1 75 ? 9.072 -12.680 61.503 1.00 16.39 73 GLU C C 1
ATOM 7917 O O . GLU C 1 75 ? 8.484 -13.398 60.688 1.00 18.42 73 GLU C O 1
ATOM 7923 N N . TYR C 1 76 ? 8.420 -11.810 62.271 1.00 13.99 74 TYR C N 1
ATOM 7924 C CA . TYR C 1 76 ? 6.967 -11.703 62.209 1.00 13.90 74 TYR C CA 1
ATOM 7925 C C . TYR C 1 76 ? 6.492 -10.595 61.284 1.00 12.79 74 TYR C C 1
ATOM 7926 O O . TYR C 1 76 ? 5.481 -10.767 60.596 1.00 13.72 74 TYR C O 1
ATOM 7935 N N . ILE C 1 77 ? 7.206 -9.468 61.235 1.00 14.20 75 ILE C N 1
ATOM 7936 C CA . ILE C 1 77 ? 6.870 -8.428 60.266 1.00 13.89 75 ILE C CA 1
ATOM 7937 C C . ILE C 1 77 ? 6.869 -9.000 58.850 1.00 13.71 75 ILE C C 1
ATOM 7938 O O . ILE C 1 77 ? 6.003 -8.663 58.034 1.00 13.08 75 ILE C O 1
ATOM 7943 N N . ASP C 1 78 ? 7.815 -9.898 58.544 1.00 13.75 76 ASP C N 1
ATOM 7944 C CA . ASP C 1 78 ? 7.859 -10.514 57.216 1.00 14.07 76 ASP C CA 1
ATOM 7945 C C . ASP C 1 78 ? 6.609 -11.336 56.949 1.00 14.08 76 ASP C C 1
ATOM 7946 O O . ASP C 1 78 ? 6.097 -11.350 55.824 1.00 14.23 76 ASP C O 1
ATOM 7951 N N . GLN C 1 79 ? 6.125 -12.063 57.960 1.00 14.13 77 GLN C N 1
ATOM 7952 C CA . GLN C 1 79 ? 4.910 -12.854 57.777 1.00 14.05 77 GLN C CA 1
ATOM 7953 C C . GLN C 1 79 ? 3.690 -11.964 57.598 1.00 13.63 77 GLN C C 1
ATOM 7954 O O . GLN C 1 79 ? 2.792 -12.287 56.811 1.00 14.04 77 GLN C O 1
ATOM 7960 N N . ILE C 1 80 ? 3.644 -10.836 58.311 1.00 13.87 78 ILE C N 1
ATOM 7961 C CA . ILE C 1 80 ? 2.529 -9.906 58.148 1.00 12.99 78 ILE C CA 1
ATOM 7962 C C . ILE C 1 80 ? 2.538 -9.303 56.750 1.00 12.12 78 ILE C C 1
ATOM 7963 O O . ILE C 1 80 ? 1.501 -9.240 56.076 1.00 12.73 78 ILE C O 1
ATOM 7968 N N . GLU C 1 81 ? 3.713 -8.881 56.271 1.00 12.40 79 GLU C N 1
ATOM 7969 C CA . GLU C 1 81 ? 3.766 -8.275 54.947 1.00 11.76 79 GLU C CA 1
ATOM 7970 C C . GLU C 1 81 ? 3.461 -9.298 53.854 1.00 12.23 79 GLU C C 1
ATOM 7971 O O . GLU C 1 81 ? 2.779 -8.976 52.876 1.00 13.36 79 GLU C O 1
ATOM 7977 N N . ASN C 1 82 ? 3.965 -10.529 53.993 1.00 13.60 80 ASN C N 1
ATOM 7978 C CA . ASN C 1 82 ? 3.645 -11.565 53.012 1.00 13.79 80 ASN C CA 1
ATOM 7979 C C . ASN C 1 82 ? 2.147 -11.827 52.967 1.00 14.20 80 ASN C C 1
ATOM 7980 O O . ASN C 1 82 ? 1.572 -11.976 51.885 1.00 15.11 80 ASN C O 1
ATOM 7985 N N . LEU C 1 83 ? 1.505 -11.898 54.138 1.00 15.02 81 LEU C N 1
ATOM 7986 C CA . LEU C 1 83 ? 0.059 -12.101 54.205 1.00 14.32 81 LEU C CA 1
ATOM 7987 C C . LEU C 1 83 ? -0.687 -10.930 53.580 1.00 13.43 81 LEU C C 1
ATOM 7988 O O . LEU C 1 83 ? -1.692 -11.121 52.881 1.00 14.65 81 LEU C O 1
ATOM 7993 N N . CYS C 1 84 ? -0.220 -9.705 53.833 1.00 13.34 82 CYS C N 1
ATOM 7994 C CA . CYS C 1 84 ? -0.830 -8.537 53.208 1.00 12.91 82 CYS C CA 1
ATOM 7995 C C . CYS C 1 84 ? -0.774 -8.634 51.690 1.00 13.03 82 CYS C C 1
ATOM 7996 O O . CYS C 1 84 ? -1.772 -8.376 51.004 1.00 13.65 82 CYS C O 1
ATOM 7999 N N . ARG C 1 85 ? 0.397 -8.990 51.149 1.00 13.23 83 ARG C N 1
ATOM 8000 C CA . ARG C 1 85 ? 0.566 -9.065 49.700 1.00 13.74 83 ARG C CA 1
ATOM 8001 C C . ARG C 1 85 ? -0.300 -10.163 49.099 1.00 13.77 83 ARG C C 1
ATOM 8002 O O . ARG C 1 85 ? -0.975 -9.953 48.084 1.00 14.85 83 ARG C O 1
ATOM 8010 N N . SER C 1 86 ? -0.267 -11.356 49.686 1.00 14.41 84 SER C N 1
ATOM 8011 C CA A SER C 1 86 ? -1.069 -12.445 49.143 0.68 14.64 84 SER C CA 1
ATOM 8012 C CA B SER C 1 86 ? -1.070 -12.450 49.153 0.32 14.97 84 SER C CA 1
ATOM 8013 C C . SER C 1 86 ? -2.558 -12.128 49.218 1.00 14.17 84 SER C C 1
ATOM 8014 O O . SER C 1 86 ? -3.309 -12.431 48.283 1.00 15.21 84 SER C O 1
ATOM 8019 N N . ARG C 1 87 ? -3.005 -11.506 50.314 1.00 13.85 85 ARG C N 1
ATOM 8020 C CA . ARG C 1 87 ? -4.416 -11.160 50.429 1.00 14.33 85 ARG C CA 1
ATOM 8021 C C . ARG C 1 87 ? -4.804 -10.060 49.452 1.00 13.29 85 ARG C C 1
ATOM 8022 O O . ARG C 1 87 ? -5.953 -10.019 48.992 1.00 14.26 85 ARG C O 1
ATOM 8030 N N . ALA C 1 88 ? -3.867 -9.162 49.132 1.00 12.55 86 ALA C N 1
ATOM 8031 C CA . ALA C 1 88 ? -4.128 -8.138 48.126 1.00 12.24 86 ALA C CA 1
ATOM 8032 C C . ALA C 1 88 ? -4.373 -8.768 46.759 1.00 12.81 86 ALA C C 1
ATOM 8033 O O . ALA C 1 88 ? -5.329 -8.413 46.062 1.00 14.15 86 ALA C O 1
ATOM 8035 N N . LEU C 1 89 ? -3.526 -9.719 46.362 1.00 13.62 87 LEU C N 1
ATOM 8036 C CA . LEU C 1 89 ? -3.756 -10.401 45.092 1.00 14.09 87 LEU C CA 1
ATOM 8037 C C . LEU C 1 89 ? -5.079 -11.153 45.108 1.00 15.37 87 LEU C C 1
ATOM 8038 O O . LEU C 1 89 ? -5.824 -11.143 44.119 1.00 15.21 87 LEU C O 1
ATOM 8043 N N . GLN C 1 90 ? -5.395 -11.802 46.226 1.00 15.32 88 GLN C N 1
ATOM 8044 C CA . GLN C 1 90 ? -6.638 -12.564 46.305 1.00 15.32 88 GLN C CA 1
ATOM 8045 C C . GLN C 1 90 ? -7.858 -11.653 46.243 1.00 15.27 88 GLN C C 1
ATOM 8046 O O . GLN C 1 90 ? -8.870 -12.013 45.632 1.00 16.05 88 GLN C O 1
ATOM 8052 N N . ALA C 1 91 ? -7.785 -10.473 46.870 1.00 16.07 89 ALA C N 1
ATOM 8053 C CA . ALA C 1 91 ? -8.939 -9.577 46.903 1.00 15.57 89 ALA C CA 1
ATOM 8054 C C . ALA C 1 91 ? -9.304 -9.086 45.511 1.00 15.54 89 ALA C C 1
ATOM 8055 O O . ALA C 1 91 ? -10.476 -8.785 45.239 1.00 15.55 89 ALA C O 1
ATOM 8057 N N . PHE C 1 92 ? -8.323 -9.006 44.614 1.00 15.38 90 PHE C N 1
ATOM 8058 C CA . PHE C 1 92 ? -8.555 -8.535 43.257 1.00 15.45 90 PHE C CA 1
ATOM 8059 C C . PHE C 1 92 ? -8.519 -9.672 42.243 1.00 15.91 90 PHE C C 1
ATOM 8060 O O . PHE C 1 92 ? -8.498 -9.424 41.030 1.00 16.72 90 PHE C O 1
ATOM 8068 N N . HIS C 1 93 ? -8.545 -10.916 42.729 1.00 16.10 91 HIS C N 1
ATOM 8069 C CA . HIS C 1 93 ? -8.722 -12.102 41.895 1.00 17.41 91 HIS C CA 1
ATOM 8070 C C . HIS C 1 93 ? -7.571 -12.265 40.907 1.00 16.01 91 HIS C C 1
ATOM 8071 O O . HIS C 1 93 ? -7.770 -12.594 39.738 1.00 19.56 91 HIS C O 1
ATOM 8078 N N . LEU C 1 94 ? -6.353 -12.043 41.390 1.00 15.37 92 LEU C N 1
ATOM 8079 C CA . LEU C 1 94 ? -5.171 -12.015 40.546 1.00 15.47 92 LEU C CA 1
ATOM 8080 C C . LEU C 1 94 ? -4.330 -13.260 40.771 1.00 17.94 92 LEU C C 1
ATOM 8081 O O . LEU C 1 94 ? -4.168 -13.716 41.907 1.00 19.86 92 LEU C O 1
ATOM 8086 N N . ASP C 1 95 ? -3.799 -13.797 39.676 1.00 18.36 93 ASP C N 1
ATOM 8087 C CA . ASP C 1 95 ? -2.898 -14.940 39.723 1.00 19.81 93 ASP C CA 1
ATOM 8088 C C . ASP C 1 95 ? -1.500 -14.437 40.067 1.00 16.99 93 ASP C C 1
ATOM 8089 O O . ASP C 1 95 ? -0.984 -13.523 39.412 1.00 16.44 93 ASP C O 1
ATOM 8094 N N . ALA C 1 96 ? -0.883 -15.041 41.088 1.00 18.35 94 ALA C N 1
ATOM 8095 C CA . ALA C 1 96 ? 0.447 -14.618 41.517 1.00 19.01 94 ALA C CA 1
ATOM 8096 C C . ALA C 1 96 ? 1.515 -14.804 40.439 1.00 20.99 94 ALA C C 1
ATOM 8097 O O . ALA C 1 96 ? 2.557 -14.143 40.500 1.00 21.35 94 ALA C O 1
ATOM 8099 N N . GLN C 1 97 ? 1.293 -15.685 39.458 1.00 21.07 95 GLN C N 1
ATOM 8100 C CA . GLN C 1 97 ? 2.238 -15.789 38.349 1.00 22.83 95 GLN C CA 1
ATOM 8101 C C . GLN C 1 97 ? 2.147 -14.607 37.392 1.00 20.44 95 GLN C C 1
ATOM 8102 O O . GLN C 1 97 ? 3.088 -14.368 36.624 1.00 21.78 95 GLN C O 1
ATOM 8108 N N . SER C 1 98 ? 1.042 -13.860 37.421 1.00 18.08 96 SER C N 1
ATOM 8109 C CA . SER C 1 98 ? 0.798 -12.801 36.450 1.00 17.02 96 SER C CA 1
ATOM 8110 C C . SER C 1 98 ? 0.803 -11.409 37.052 1.00 15.25 96 SER C C 1
ATOM 8111 O O . SER C 1 98 ? 0.902 -10.429 36.301 1.00 15.42 96 SER C O 1
ATOM 8114 N N . TRP C 1 99 ? 0.698 -11.298 38.377 1.00 14.81 97 TRP C N 1
ATOM 8115 C CA . TRP C 1 99 ? 0.651 -10.017 39.064 1.00 14.44 97 TRP C CA 1
ATOM 8116 C C . TRP C 1 99 ? 1.440 -10.098 40.361 1.00 14.20 97 TRP C C 1
ATOM 8117 O O . TRP C 1 99 ? 1.436 -11.127 41.040 1.00 15.53 97 TRP C O 1
ATOM 8128 N N . GLY C 1 100 ? 2.106 -8.993 40.700 1.00 13.18 98 GLY C N 1
ATOM 8129 C CA . GLY C 1 100 ? 2.663 -8.807 42.019 1.00 12.84 98 GLY C CA 1
ATOM 8130 C C . GLY C 1 100 ? 2.158 -7.491 42.588 1.00 12.13 98 GLY C C 1
ATOM 8131 O O . GLY C 1 100 ? 1.512 -6.697 41.895 1.00 13.92 98 GLY C O 1
ATOM 8132 N N . VAL C 1 101 ? 2.463 -7.262 43.859 1.00 11.64 99 VAL C N 1
ATOM 8133 C CA . VAL C 1 101 ? 1.970 -6.058 44.523 1.00 11.73 99 VAL C CA 1
ATOM 8134 C C . VAL C 1 101 ? 2.977 -5.625 45.571 1.00 11.46 99 VAL C C 1
ATOM 8135 O O . VAL C 1 101 ? 3.581 -6.454 46.260 1.00 13.93 99 VAL C O 1
ATOM 8139 N N . ASN C 1 102 ? 3.179 -4.319 45.660 1.00 10.24 100 ASN C N 1
ATOM 8140 C CA . ASN C 1 102 ? 3.971 -3.705 46.716 1.00 10.34 100 ASN C CA 1
ATOM 8141 C C . ASN C 1 102 ? 2.999 -2.985 47.641 1.00 12.67 100 ASN C C 1
ATOM 8142 O O . ASN C 1 102 ? 2.199 -2.164 47.180 1.00 13.36 100 ASN C O 1
ATOM 8147 N N . VAL C 1 103 ? 3.045 -3.321 48.930 1.00 11.43 101 VAL C N 1
ATOM 8148 C CA . VAL C 1 103 ? 2.082 -2.828 49.918 1.00 11.17 101 VAL C CA 1
ATOM 8149 C C . VAL C 1 103 ? 2.694 -1.808 50.864 1.00 11.69 101 VAL C C 1
ATOM 8150 O O . VAL C 1 103 ? 2.057 -1.432 51.855 1.00 11.65 101 VAL C O 1
ATOM 8154 N N . GLN C 1 104 ? 3.906 -1.345 50.579 1.00 11.96 102 GLN C N 1
ATOM 8155 C CA . GLN C 1 104 ? 4.597 -0.355 51.401 1.00 10.06 102 GLN C CA 1
ATOM 8156 C C . GLN C 1 104 ? 4.245 1.120 51.172 1.00 10.28 102 GLN C C 1
ATOM 8157 O O . GLN C 1 104 ? 4.580 1.928 52.045 1.00 10.06 102 GLN C O 1
ATOM 8163 N N . PRO C 1 105 ? 3.639 1.550 50.053 1.00 10.87 103 PRO C N 1
ATOM 8164 C CA . PRO C 1 105 ? 3.378 2.992 49.896 1.00 10.65 103 PRO C CA 1
ATOM 8165 C C . PRO C 1 105 ? 2.607 3.575 51.077 1.00 11.43 103 PRO C C 1
ATOM 8166 O O . PRO C 1 105 ? 1.639 2.986 51.568 1.00 10.53 103 PRO C O 1
ATOM 8170 N N . TYR C 1 106 ? 3.053 4.748 51.543 1.00 10.17 104 TYR C N 1
ATOM 8171 C CA . TYR C 1 106 ? 2.445 5.318 52.745 1.00 10.62 104 TYR C CA 1
ATOM 8172 C C . TYR C 1 106 ? 1.017 5.775 52.495 1.00 9.57 104 TYR C C 1
ATOM 8173 O O . TYR C 1 106 ? 0.211 5.804 53.430 1.00 10.87 104 TYR C O 1
ATOM 8182 N N . SER C 1 107 ? 0.696 6.163 51.263 1.00 9.82 105 SER C N 1
ATOM 8183 C CA . SER C 1 107 ? -0.636 6.650 50.921 1.00 9.74 105 SER C CA 1
ATOM 8184 C C . SER C 1 107 ? -0.765 6.590 49.400 1.00 9.94 105 SER C C 1
ATOM 8185 O O . SER C 1 107 ? 0.117 6.068 48.711 1.00 10.68 105 SER C O 1
ATOM 8188 N N . GLY C 1 108 ? -1.863 7.128 48.866 1.00 10.15 106 GLY C N 1
ATOM 8189 C CA . GLY C 1 108 ? -2.064 7.077 47.424 1.00 10.42 106 GLY C CA 1
ATOM 8190 C C . GLY C 1 108 ? -1.087 7.937 46.645 1.00 10.35 106 GLY C C 1
ATOM 8191 O O . GLY C 1 108 ? -0.534 7.500 45.635 1.00 10.54 106 GLY C O 1
ATOM 8192 N N . SER C 1 109 ? -0.878 9.175 47.085 1.00 11.02 107 SER C N 1
ATOM 8193 C CA . SER C 1 109 ? 0.058 10.032 46.366 1.00 10.51 107 SER C CA 1
ATOM 8194 C C . SER C 1 109 ? 1.463 9.461 46.378 1.00 11.63 107 SER C C 1
ATOM 8195 O O . SER C 1 109 ? 2.110 9.473 45.317 1.00 12.38 107 SER C O 1
ATOM 8198 N N . PRO C 1 110 ? 1.967 8.914 47.493 1.00 11.74 108 PRO C N 1
ATOM 8199 C CA . PRO C 1 110 ? 3.251 8.193 47.442 1.00 11.43 108 PRO C CA 1
ATOM 8200 C C . PRO C 1 110 ? 3.246 6.997 46.512 1.00 10.70 108 PRO C C 1
ATOM 8201 O O . PRO C 1 110 ? 4.254 6.744 45.848 1.00 11.04 108 PRO C O 1
ATOM 8205 N N . ALA C 1 111 ? 2.149 6.232 46.466 1.00 10.53 109 ALA C N 1
ATOM 8206 C CA . ALA C 1 111 ? 2.090 5.083 45.570 1.00 9.65 109 ALA C CA 1
ATOM 8207 C C . ALA C 1 111 ? 2.236 5.521 44.117 1.00 10.14 109 ALA C C 1
ATOM 8208 O O . ALA C 1 111 ? 2.998 4.923 43.350 1.00 10.97 109 ALA C O 1
ATOM 8210 N N . ASN C 1 112 ? 1.520 6.574 43.724 1.00 9.83 110 ASN C N 1
ATOM 8211 C CA . ASN C 1 112 ? 1.596 7.022 42.339 1.00 9.30 110 ASN C CA 1
ATOM 8212 C C . ASN C 1 112 ? 2.983 7.553 42.008 1.00 10.45 110 ASN C C 1
ATOM 8213 O O . ASN C 1 112 ? 3.547 7.225 40.960 1.00 11.65 110 ASN C O 1
ATOM 8218 N N . PHE C 1 113 ? 3.552 8.386 42.885 1.00 9.57 111 PHE C N 1
ATOM 8219 C CA . PHE C 1 113 ? 4.861 8.947 42.574 1.00 10.13 111 PHE C CA 1
ATOM 8220 C C . PHE C 1 113 ? 5.917 7.853 42.465 1.00 11.12 111 PHE C C 1
ATOM 8221 O O . PHE C 1 113 ? 6.820 7.943 41.622 1.00 11.64 111 PHE C O 1
ATOM 8229 N N . ALA C 1 114 ? 5.798 6.796 43.272 1.00 10.83 112 ALA C N 1
ATOM 8230 C CA . ALA C 1 114 ? 6.732 5.676 43.168 1.00 11.62 112 ALA C CA 1
ATOM 8231 C C . ALA C 1 114 ? 6.510 4.887 41.884 1.00 10.50 112 ALA C C 1
ATOM 8232 O O . ALA C 1 114 ? 7.477 4.501 41.215 1.00 10.97 112 ALA C O 1
ATOM 8234 N N . ALA C 1 115 ? 5.249 4.634 41.524 1.00 9.89 113 ALA C N 1
ATOM 8235 C CA . ALA C 1 115 ? 4.986 3.922 40.278 1.00 10.52 113 ALA C CA 1
ATOM 8236 C C . ALA C 1 115 ? 5.555 4.694 39.097 1.00 11.25 113 ALA C C 1
ATOM 8237 O O . ALA C 1 115 ? 6.159 4.106 38.190 1.00 11.35 113 ALA C O 1
ATOM 8239 N N . TYR C 1 116 ? 5.396 6.021 39.104 1.00 10.58 114 TYR C N 1
ATOM 8240 C CA . TYR C 1 116 ? 5.928 6.820 38.008 1.00 11.26 114 TYR C CA 1
ATOM 8241 C C . TYR C 1 116 ? 7.450 6.771 38.012 1.00 10.91 114 TYR C C 1
ATOM 8242 O O . TYR C 1 116 ? 8.076 6.555 36.969 1.00 12.28 114 TYR C O 1
ATOM 8251 N N . THR C 1 117 ? 8.058 6.967 39.184 1.00 11.07 115 THR C N 1
ATOM 8252 C CA . THR C 1 117 ? 9.514 6.936 39.292 1.00 10.56 115 THR C CA 1
ATOM 8253 C C . THR C 1 117 ? 10.077 5.599 38.817 1.00 11.41 115 THR C C 1
ATOM 8254 O O . THR C 1 117 ? 11.162 5.555 38.224 1.00 12.89 115 THR C O 1
ATOM 8258 N N . ALA C 1 118 ? 9.343 4.509 39.046 1.00 11.44 116 ALA C N 1
ATOM 8259 C CA . ALA C 1 118 ? 9.811 3.191 38.630 1.00 11.67 116 ALA C CA 1
ATOM 8260 C C . ALA C 1 118 ? 9.950 3.093 37.118 1.00 11.13 116 ALA C C 1
ATOM 8261 O O . ALA C 1 118 ? 10.915 2.504 36.614 1.00 13.34 116 ALA C O 1
ATOM 8263 N N . VAL C 1 119 ? 8.984 3.637 36.376 1.00 11.74 117 VAL C N 1
ATOM 8264 C CA . VAL C 1 119 ? 8.928 3.422 34.934 1.00 12.04 117 VAL C CA 1
ATOM 8265 C C . VAL C 1 119 ? 9.319 4.643 34.118 1.00 11.97 117 VAL C C 1
ATOM 8266 O O . VAL C 1 119 ? 9.428 4.528 32.885 1.00 13.61 117 VAL C O 1
ATOM 8270 N N . LEU C 1 120 ? 9.539 5.800 34.749 1.00 10.79 118 LEU C N 1
ATOM 8271 C CA . LEU C 1 120 ? 9.808 7.037 34.031 1.00 11.47 118 LEU C CA 1
ATOM 8272 C C . LEU C 1 120 ? 11.111 7.644 34.520 1.00 12.18 118 LEU C C 1
ATOM 8273 O O . LEU C 1 120 ? 11.474 7.512 35.689 1.00 12.87 118 LEU C O 1
ATOM 8278 N N . ASN C 1 121 ? 11.808 8.298 33.613 1.00 11.54 119 ASN C N 1
ATOM 8279 C CA . ASN C 1 121 ? 12.904 9.176 33.987 1.00 11.23 119 ASN C CA 1
ATOM 8280 C C . ASN C 1 121 ? 12.355 10.576 34.175 1.00 10.67 119 ASN C C 1
ATOM 8281 O O . ASN C 1 121 ? 11.253 10.877 33.707 1.00 11.28 119 ASN C O 1
ATOM 8286 N N . PRO C 1 122 ? 13.077 11.455 34.872 1.00 11.39 120 PRO C N 1
ATOM 8287 C CA . PRO C 1 122 ? 12.601 12.833 35.018 1.00 10.68 120 PRO C CA 1
ATOM 8288 C C . PRO C 1 122 ? 12.307 13.434 33.653 1.00 10.51 120 PRO C C 1
ATOM 8289 O O . PRO C 1 122 ? 13.052 13.226 32.691 1.00 12.08 120 PRO C O 1
ATOM 8293 N N . HIS C 1 123 ? 11.181 14.143 33.572 1.00 10.51 121 HIS C N 1
ATOM 8294 C CA . HIS C 1 123 ? 10.685 14.860 32.397 1.00 11.15 121 HIS C CA 1
ATOM 8295 C C . HIS C 1 123 ? 10.029 13.957 31.358 1.00 10.35 121 HIS C C 1
ATOM 8296 O O . HIS C 1 123 ? 9.557 14.489 30.342 1.00 11.48 121 HIS C O 1
ATOM 8303 N N . ASP C 1 124 ? 9.959 12.635 31.566 1.00 9.51 122 ASP C N 1
ATOM 8304 C CA . ASP C 1 124 ? 9.191 11.795 30.656 1.00 10.42 122 ASP C CA 1
ATOM 8305 C C . ASP C 1 124 ? 7.722 12.220 30.662 1.00 10.84 122 ASP C C 1
ATOM 8306 O O . ASP C 1 124 ? 7.220 12.830 31.615 1.00 10.72 122 ASP C O 1
ATOM 8311 N N . ARG C 1 125 ? 7.029 11.889 29.575 1.00 10.10 123 ARG C N 1
ATOM 8312 C CA . ARG C 1 125 ? 5.689 12.408 29.329 1.00 10.42 123 ARG C CA 1
ATOM 8313 C C . ARG C 1 125 ? 4.590 11.492 29.852 1.00 11.02 123 ARG C C 1
ATOM 8314 O O . ARG C 1 125 ? 4.632 10.267 29.667 1.00 12.18 123 ARG C O 1
ATOM 8322 N N . ILE C 1 126 ? 3.595 12.107 30.499 1.00 10.67 124 ILE C N 1
ATOM 8323 C CA . ILE C 1 126 ? 2.437 11.404 31.039 1.00 10.40 124 ILE C CA 1
ATOM 8324 C C . ILE C 1 126 ? 1.166 12.098 30.576 1.00 9.93 124 ILE C C 1
ATOM 8325 O O . ILE C 1 126 ? 1.156 13.303 30.298 1.00 10.48 124 ILE C O 1
ATOM 8330 N N . MET C 1 127 ? 0.080 11.322 30.511 1.00 10.94 125 MET C N 1
ATOM 8331 C CA . MET C 1 127 ? -1.258 11.848 30.257 1.00 10.37 125 MET C CA 1
ATOM 8332 C C . MET C 1 127 ? -2.223 11.192 31.226 1.00 10.06 125 MET C C 1
ATOM 8333 O O . MET C 1 127 ? -2.336 9.961 31.254 1.00 12.33 125 MET C O 1
ATOM 8338 N N . GLY C 1 128 ? -2.932 12.020 31.995 1.00 10.80 126 GLY C N 1
ATOM 8339 C CA . GLY C 1 128 ? -3.991 11.559 32.867 1.00 10.77 126 GLY C CA 1
ATOM 8340 C C . GLY C 1 128 ? -5.203 12.463 32.723 1.00 10.14 126 GLY C C 1
ATOM 8341 O O . GLY C 1 128 ? -5.161 13.472 32.018 1.00 10.99 126 GLY C O 1
ATOM 8342 N N . LEU C 1 129 ? -6.281 12.075 33.393 1.00 10.41 127 LEU C N 1
ATOM 8343 C CA . LEU C 1 129 ? -7.516 12.839 33.287 1.00 9.80 127 LEU C CA 1
ATOM 8344 C C . LEU C 1 129 ? -7.337 14.185 33.985 1.00 10.87 127 LEU C C 1
ATOM 8345 O O . LEU C 1 129 ? -6.860 14.251 35.122 1.00 11.60 127 LEU C O 1
ATOM 8350 N N . ASP C 1 130 ? -7.664 15.259 33.274 1.00 11.11 128 ASP C N 1
ATOM 8351 C CA . ASP C 1 130 ? -7.514 16.606 33.811 1.00 11.46 128 ASP C CA 1
ATOM 8352 C C . ASP C 1 130 ? -8.334 16.749 35.088 1.00 11.46 128 ASP C C 1
ATOM 8353 O O . ASP C 1 130 ? -9.426 16.183 35.212 1.00 12.31 128 ASP C O 1
ATOM 8358 N N . LEU C 1 131 ? -7.811 17.517 36.044 1.00 11.23 129 LEU C N 1
ATOM 8359 C CA . LEU C 1 131 ? -8.488 17.622 37.336 1.00 12.13 129 LEU C CA 1
ATOM 8360 C C . LEU C 1 131 ? -9.923 18.127 37.221 1.00 11.90 129 LEU C C 1
ATOM 8361 O O . LEU C 1 131 ? -10.824 17.500 37.807 1.00 12.24 129 LEU C O 1
ATOM 8366 N N . PRO C 1 132 ? -10.218 19.210 36.498 1.00 12.82 130 PRO C N 1
ATOM 8367 C CA . PRO C 1 132 ? -11.622 19.645 36.390 1.00 11.82 130 PRO C CA 1
ATOM 8368 C C . PRO C 1 132 ? -12.509 18.646 35.678 1.00 12.16 130 PRO C C 1
ATOM 8369 O O . PRO C 1 132 ? -13.738 18.701 35.845 1.00 13.96 130 PRO C O 1
ATOM 8373 N N . SER C 1 133 ? -11.924 17.745 34.885 1.00 10.95 131 SER C N 1
ATOM 8374 C CA . SER C 1 133 ? -12.649 16.652 34.247 1.00 12.11 131 SER C CA 1
ATOM 8375 C C . SER C 1 133 ? -12.807 15.447 35.162 1.00 10.97 131 SER C C 1
ATOM 8376 O O . SER C 1 133 ? -13.504 14.493 34.790 1.00 13.77 131 SER C O 1
ATOM 8379 N N . GLY C 1 134 ? -12.176 15.454 36.338 1.00 10.52 132 GLY C N 1
ATOM 8380 C CA . GLY C 1 134 ? -12.351 14.384 37.306 1.00 10.84 132 GLY C CA 1
ATOM 8381 C C . GLY C 1 134 ? -11.090 13.638 37.695 1.00 10.17 132 GLY C C 1
ATOM 8382 O O . GLY C 1 134 ? -11.173 12.723 38.529 1.00 12.00 132 GLY C O 1
ATOM 8383 N N . GLY C 1 135 ? -9.925 13.962 37.126 1.00 11.00 133 GLY C N 1
ATOM 8384 C CA . GLY C 1 135 ? -8.690 13.289 37.493 1.00 11.78 133 GLY C CA 1
ATOM 8385 C C . GLY C 1 135 ? -8.105 13.795 38.800 1.00 11.17 133 GLY C C 1
ATOM 8386 O O . GLY C 1 135 ? -8.545 14.795 39.355 1.00 11.63 133 GLY C O 1
ATOM 8387 N N . HIS C 1 136 ? -7.102 13.072 39.295 1.00 11.95 134 HIS C N 1
ATOM 8388 C CA . HIS C 1 136 ? -6.476 13.398 40.565 1.00 10.90 134 HIS C CA 1
ATOM 8389 C C . HIS C 1 136 ? -5.294 14.335 40.377 1.00 11.01 134 HIS C C 1
ATOM 8390 O O . HIS C 1 136 ? -4.666 14.386 39.315 1.00 11.23 134 HIS C O 1
ATOM 8397 N N . LEU C 1 137 ? -4.992 15.069 41.453 1.00 10.86 135 LEU C N 1
ATOM 8398 C CA . LEU C 1 137 ? -3.777 15.871 41.537 1.00 10.65 135 LEU C CA 1
ATOM 8399 C C . LEU C 1 137 ? -2.575 15.156 40.930 1.00 10.28 135 LEU C C 1
ATOM 8400 O O . LEU C 1 137 ? -1.847 15.727 40.114 1.00 10.83 135 LEU C O 1
ATOM 8405 N N . THR C 1 138 ? -2.344 13.898 41.331 1.00 9.28 136 THR C N 1
ATOM 8406 C CA . THR C 1 138 ? -1.132 13.178 40.953 1.00 9.18 136 THR C CA 1
ATOM 8407 C C . THR C 1 138 ? -1.202 12.601 39.549 1.00 10.29 136 THR C C 1
ATOM 8408 O O . THR C 1 138 ? -0.324 11.833 39.154 1.00 12.20 136 THR C O 1
ATOM 8412 N N . HIS C 1 139 ? -2.225 12.954 38.783 1.00 10.37 137 HIS C N 1
ATOM 8413 C CA . HIS C 1 139 ? -2.312 12.545 37.392 1.00 11.08 137 HIS C CA 1
ATOM 8414 C C . HIS C 1 139 ? -1.743 13.590 36.453 1.00 11.39 137 HIS C C 1
ATOM 8415 O O . HIS C 1 139 ? -2.098 13.612 35.270 1.00 13.35 137 HIS C O 1
ATOM 8422 N N . GLY C 1 140 ? -0.863 14.449 36.955 1.00 11.38 138 GLY C N 1
ATOM 8423 C CA . GLY C 1 140 ? -0.236 15.480 36.162 1.00 10.53 138 GLY C CA 1
ATOM 8424 C C . GLY C 1 140 ? -0.868 16.850 36.253 1.00 10.96 138 GLY C C 1
ATOM 8425 O O . GLY C 1 140 ? -0.789 17.608 35.284 1.00 12.63 138 GLY C O 1
ATOM 8426 N N . TYR C 1 141 ? -1.447 17.214 37.397 1.00 11.06 139 TYR C N 1
ATOM 8427 C CA . TYR C 1 141 ? -2.270 18.420 37.474 1.00 12.18 139 TYR C CA 1
ATOM 8428 C C . TYR C 1 141 ? -1.441 19.699 37.405 1.00 11.62 139 TYR C C 1
ATOM 8429 O O . TYR C 1 141 ? -0.631 19.984 38.297 1.00 10.50 139 TYR C O 1
ATOM 8438 N N . TYR C 1 142 ? -1.678 20.476 36.352 1.00 10.83 140 TYR C N 1
ATOM 8439 C CA . TYR C 1 142 ? -1.378 21.896 36.307 1.00 9.83 140 TYR C CA 1
ATOM 8440 C C . TYR C 1 142 ? -2.633 22.614 35.837 1.00 10.47 140 TYR C C 1
ATOM 8441 O O . TYR C 1 142 ? -3.497 22.019 35.188 1.00 12.35 140 TYR C O 1
ATOM 8450 N N . THR C 1 143 ? -2.735 23.899 36.169 1.00 11.41 141 THR C N 1
ATOM 8451 C CA . THR C 1 143 ? -3.991 24.593 35.932 1.00 12.78 141 THR C CA 1
ATOM 8452 C C . THR C 1 143 ? -4.100 25.059 34.483 1.00 13.36 141 THR C C 1
ATOM 8453 O O . THR C 1 143 ? -3.120 25.102 33.732 1.00 14.31 141 THR C O 1
ATOM 8457 N N . SER C 1 144 ? -5.328 25.425 34.101 1.00 14.00 142 SER C N 1
ATOM 8458 C CA . SER C 1 144 ? -5.552 26.006 32.784 1.00 14.66 142 SER C CA 1
ATOM 8459 C C . SER C 1 144 ? -4.792 27.310 32.590 1.00 14.96 142 SER C C 1
ATOM 8460 O O . SER C 1 144 ? -4.628 27.759 31.446 1.00 17.16 142 SER C O 1
ATOM 8463 N N . GLY C 1 145 ? -4.338 27.934 33.674 1.00 14.83 143 GLY C N 1
ATOM 8464 C CA . GLY C 1 145 ? -3.475 29.088 33.584 1.00 15.64 143 GLY C CA 1
ATOM 8465 C C . GLY C 1 145 ? -2.008 28.749 33.523 1.00 17.04 143 GLY C C 1
ATOM 8466 O O . GLY C 1 145 ? -1.165 29.651 33.570 1.00 18.43 143 GLY C O 1
ATOM 8467 N N . GLY C 1 146 ? -1.682 27.464 33.431 1.00 15.55 144 GLY C N 1
ATOM 8468 C CA . GLY C 1 146 ? -0.315 27.019 33.284 1.00 16.27 144 GLY C CA 1
ATOM 8469 C C . GLY C 1 146 ? 0.465 26.854 34.567 1.00 17.64 144 GLY C C 1
ATOM 8470 O O . GLY C 1 146 ? 1.674 26.612 34.504 1.00 18.75 144 GLY C O 1
ATOM 8471 N N . LYS C 1 147 ? -0.171 26.984 35.724 1.00 17.08 145 LYS C N 1
ATOM 8472 C CA . LYS C 1 147 ? 0.558 26.879 36.982 1.00 17.55 145 LYS C CA 1
ATOM 8473 C C . LYS C 1 147 ? 0.695 25.411 37.356 1.00 14.62 145 LYS C C 1
ATOM 8474 O O . LYS C 1 147 ? -0.309 24.698 37.479 1.00 13.83 145 LYS C O 1
ATOM 8480 N N . LYS C 1 148 ? 1.936 24.963 37.534 1.00 14.97 146 LYS C N 1
ATOM 8481 C CA . LYS C 1 148 ? 2.186 23.591 37.949 1.00 14.02 146 LYS C CA 1
ATOM 8482 C C . LYS C 1 148 ? 1.797 23.438 39.413 1.00 15.22 146 LYS C C 1
ATOM 8483 O O . LYS C 1 148 ? 2.244 24.211 40.264 1.00 18.35 146 LYS C O 1
ATOM 8489 N N . ILE C 1 149 ? 0.920 22.476 39.699 1.00 14.74 147 ILE C N 1
ATOM 8490 C CA . ILE C 1 149 ? 0.411 22.286 41.053 1.00 14.61 147 ILE C CA 1
ATOM 8491 C C . ILE C 1 149 ? 0.984 21.004 41.641 1.00 14.63 147 ILE C C 1
ATOM 8492 O O . ILE C 1 149 ? 1.751 21.037 42.611 1.00 16.22 147 ILE C O 1
ATOM 8497 N N . SER C 1 150 ? 0.613 19.863 41.075 1.00 12.34 148 SER C N 1
ATOM 8498 C CA . SER C 1 150 ? 1.178 18.607 41.547 1.00 10.93 148 SER C CA 1
ATOM 8499 C C . SER C 1 150 ? 2.630 18.473 41.107 1.00 10.97 148 SER C C 1
ATOM 8500 O O . SER C 1 150 ? 3.005 18.884 40.003 1.00 11.72 148 SER C O 1
ATOM 8503 N N . ALA C 1 151 ? 3.451 17.873 41.975 1.00 10.36 149 ALA C N 1
ATOM 8504 C CA . ALA C 1 151 ? 4.820 17.559 41.577 1.00 10.31 149 ALA C CA 1
ATOM 8505 C C . ALA C 1 151 ? 4.865 16.641 40.368 1.00 10.58 149 ALA C C 1
ATOM 8506 O O . ALA C 1 151 ? 5.901 16.566 39.698 1.00 11.79 149 ALA C O 1
ATOM 8508 N N . THR C 1 152 ? 3.764 15.946 40.068 1.00 10.41 150 THR C N 1
ATOM 8509 C CA . THR C 1 152 ? 3.708 15.114 38.871 1.00 11.49 150 THR C CA 1
ATOM 8510 C C . THR C 1 152 ? 3.669 15.931 37.590 1.00 11.01 150 THR C C 1
ATOM 8511 O O . THR C 1 152 ? 3.812 15.347 36.510 1.00 12.14 150 THR C O 1
ATOM 8515 N N . SER C 1 153 ? 3.500 17.253 37.682 1.00 10.05 151 SER C N 1
ATOM 8516 C CA . SER C 1 153 ? 3.632 18.143 36.536 1.00 11.01 151 SER C CA 1
ATOM 8517 C C . SER C 1 153 ? 4.950 18.894 36.548 1.00 11.36 151 SER C C 1
ATOM 8518 O O . SER C 1 153 ? 5.213 19.670 35.624 1.00 11.50 151 SER C O 1
ATOM 8521 N N . ILE C 1 154 ? 5.775 18.677 37.576 1.00 10.69 152 ILE C N 1
ATOM 8522 C CA . ILE C 1 154 ? 7.080 19.315 37.728 1.00 11.43 152 ILE C CA 1
ATOM 8523 C C . ILE C 1 154 ? 8.178 18.337 37.335 1.00 10.85 152 ILE C C 1
ATOM 8524 O O . ILE C 1 154 ? 9.003 18.630 36.463 1.00 11.09 152 ILE C O 1
ATOM 8529 N N . TYR C 1 155 ? 8.200 17.171 37.987 1.00 9.69 153 TYR C N 1
ATOM 8530 C CA . TYR C 1 155 ? 9.219 16.163 37.726 1.00 10.07 153 TYR C CA 1
ATOM 8531 C C . TYR C 1 155 ? 8.941 15.340 36.478 1.00 10.54 153 TYR C C 1
ATOM 8532 O O . TYR C 1 155 ? 9.854 14.663 35.985 1.00 11.16 153 TYR C O 1
ATOM 8541 N N . PHE C 1 156 ? 7.718 15.399 35.953 1.00 10.30 154 PHE C N 1
ATOM 8542 C CA . PHE C 1 156 ? 7.346 14.766 34.699 1.00 10.14 154 PHE C CA 1
ATOM 8543 C C . PHE C 1 156 ? 6.590 15.783 33.864 1.00 10.71 154 PHE C C 1
ATOM 8544 O O . PHE C 1 156 ? 6.150 16.817 34.370 1.00 10.49 154 PHE C O 1
ATOM 8552 N N . GLU C 1 157 ? 6.461 15.483 32.569 1.00 10.88 155 GLU C N 1
ATOM 8553 C CA . GLU C 1 157 ? 5.806 16.371 31.621 1.00 11.24 155 GLU C CA 1
ATOM 8554 C C . GLU C 1 157 ? 4.392 15.865 31.367 1.00 10.68 155 GLU C C 1
ATOM 8555 O O . GLU C 1 157 ? 4.204 14.779 30.801 1.00 11.99 155 GLU C O 1
ATOM 8561 N N . SER C 1 158 ? 3.408 16.665 31.759 1.00 10.61 156 SER C N 1
ATOM 8562 C CA . SER C 1 158 ? 2.009 16.279 31.730 1.00 9.99 156 SER C CA 1
ATOM 8563 C C . SER C 1 158 ? 1.269 16.924 30.561 1.00 11.16 156 SER C C 1
ATOM 8564 O O . SER C 1 158 ? 1.469 18.100 30.255 1.00 11.57 156 SER C O 1
ATOM 8567 N N . LEU C 1 159 ? 0.387 16.152 29.929 1.00 10.81 157 LEU C N 1
ATOM 8568 C CA . LEU C 1 159 ? -0.628 16.707 29.035 1.00 11.42 157 LEU C CA 1
ATOM 8569 C C . LEU C 1 159 ? -1.954 16.044 29.375 1.00 11.36 157 LEU C C 1
ATOM 8570 O O . LEU C 1 159 ? -2.219 14.914 28.927 1.00 13.93 157 LEU C O 1
ATOM 8575 N N . PRO C 1 160 ? -2.800 16.686 30.179 1.00 11.02 158 PRO C N 1
ATOM 8576 C CA . PRO C 1 160 ? -4.049 16.031 30.586 1.00 11.86 158 PRO C CA 1
ATOM 8577 C C . PRO C 1 160 ? -5.010 15.871 29.420 1.00 12.46 158 PRO C C 1
ATOM 8578 O O . PRO C 1 160 ? -5.018 16.660 28.474 1.00 14.22 158 PRO C O 1
ATOM 8582 N N . TYR C 1 161 ? -5.812 14.815 29.487 1.00 11.62 159 TYR C N 1
ATOM 8583 C CA . TYR C 1 161 ? -6.941 14.655 28.583 1.00 11.50 159 TYR C CA 1
ATOM 8584 C C . TYR C 1 161 ? -8.229 14.974 29.326 1.00 12.00 159 TYR C C 1
ATOM 8585 O O . TYR C 1 161 ? -8.291 14.926 30.554 1.00 12.59 159 TYR C O 1
ATOM 8594 N N . LYS C 1 162 ? -9.263 15.323 28.564 1.00 12.67 160 LYS C N 1
ATOM 8595 C CA . LYS C 1 162 ? -10.454 15.926 29.136 1.00 13.53 160 LYS C CA 1
ATOM 8596 C C . LYS C 1 162 ? -11.699 15.114 28.817 1.00 14.02 160 LYS C C 1
ATOM 8597 O O . LYS C 1 162 ? -11.702 14.245 27.941 1.00 14.95 160 LYS C O 1
ATOM 8603 N N . VAL C 1 163 ? -12.759 15.411 29.561 1.00 13.25 161 VAL C N 1
ATOM 8604 C CA . VAL C 1 163 ? -14.077 14.931 29.180 1.00 15.50 161 VAL C CA 1
ATOM 8605 C C . VAL C 1 163 ? -14.636 15.811 28.069 1.00 17.56 161 VAL C C 1
ATOM 8606 O O . VAL C 1 163 ? -14.184 16.940 27.836 1.00 17.60 161 VAL C O 1
ATOM 8610 N N . ASN C 1 164 ? -15.638 15.269 27.380 1.00 18.86 162 ASN C N 1
ATOM 8611 C CA . ASN C 1 164 ? -16.461 16.044 26.466 1.00 22.41 162 ASN C CA 1
ATOM 8612 C C . ASN C 1 164 ? -17.177 17.141 27.248 1.00 25.28 162 ASN C C 1
ATOM 8613 O O . ASN C 1 164 ? -17.815 16.874 28.270 1.00 26.03 162 ASN C O 1
ATOM 8618 N N . SER C 1 165 ? -17.072 18.382 26.763 1.00 27.96 163 SER C N 1
ATOM 8619 C CA . SER C 1 165 ? -17.620 19.520 27.495 1.00 30.80 163 SER C CA 1
ATOM 8620 C C . SER C 1 165 ? -19.142 19.500 27.578 1.00 32.76 163 SER C C 1
ATOM 8621 O O . SER C 1 165 ? -19.704 20.152 28.463 1.00 34.36 163 SER C O 1
ATOM 8624 N N . THR C 1 166 ? -19.821 18.774 26.691 1.00 31.60 164 THR C N 1
ATOM 8625 C CA . THR C 1 166 ? -21.277 18.711 26.724 1.00 32.36 164 THR C CA 1
ATOM 8626 C C . THR C 1 166 ? -21.816 17.461 27.409 1.00 29.87 164 THR C C 1
ATOM 8627 O O . THR C 1 166 ? -22.807 17.547 28.138 1.00 30.59 164 THR C O 1
ATOM 8631 N N . THR C 1 167 ? -21.193 16.296 27.211 1.00 26.13 165 THR C N 1
ATOM 8632 C CA . THR C 1 167 ? -21.721 15.074 27.809 1.00 23.41 165 THR C CA 1
ATOM 8633 C C . THR C 1 167 ? -21.087 14.738 29.148 1.00 21.83 165 THR C C 1
ATOM 8634 O O . THR C 1 167 ? -21.681 13.979 29.922 1.00 21.57 165 THR C O 1
ATOM 8638 N N . GLY C 1 168 ? -19.901 15.268 29.433 1.00 20.20 166 GLY C N 1
ATOM 8639 C CA . GLY C 1 168 ? -19.190 14.914 30.642 1.00 19.26 166 GLY C CA 1
ATOM 8640 C C . GLY C 1 168 ? -18.490 13.573 30.612 1.00 17.44 166 GLY C C 1
ATOM 8641 O O . GLY C 1 168 ? -17.829 13.218 31.600 1.00 16.27 166 GLY C O 1
ATOM 8642 N N . TYR C 1 169 ? -18.623 12.806 29.531 1.00 17.00 167 TYR C N 1
ATOM 8643 C CA . TYR C 1 169 ? -17.908 11.547 29.390 1.00 15.43 167 TYR C CA 1
ATOM 8644 C C . TYR C 1 169 ? -16.530 11.802 28.805 1.00 14.93 167 TYR C C 1
ATOM 8645 O O . TYR C 1 169 ? -16.317 12.761 28.063 1.00 16.30 167 TYR C O 1
ATOM 8654 N N . ILE C 1 170 ? -15.599 10.909 29.130 1.00 13.68 168 ILE C N 1
ATOM 8655 C CA . ILE C 1 170 ? -14.255 11.018 28.579 1.00 15.65 168 ILE C CA 1
ATOM 8656 C C . ILE C 1 170 ? -14.331 11.074 27.065 1.00 15.92 168 ILE C C 1
ATOM 8657 O O . ILE C 1 170 ? -15.042 10.284 26.434 1.00 16.06 168 ILE C O 1
ATOM 8662 N N . ASP C 1 171 ? -13.598 12.015 26.473 1.00 14.48 169 ASP C N 1
ATOM 8663 C CA . ASP C 1 171 ? -13.542 12.140 25.018 1.00 17.25 169 ASP C CA 1
ATOM 8664 C C . ASP C 1 171 ? -12.418 11.228 24.535 1.00 16.07 169 ASP C C 1
ATOM 8665 O O . ASP C 1 171 ? -11.247 11.608 24.500 1.00 14.76 169 ASP C O 1
ATOM 8670 N N . TYR C 1 172 ? -12.785 9.999 24.160 1.00 16.26 170 TYR C N 1
ATOM 8671 C CA . TYR C 1 172 ? -11.794 9.007 23.758 1.00 17.07 170 TYR C CA 1
ATOM 8672 C C . TYR C 1 172 ? -11.136 9.368 22.433 1.00 17.95 170 TYR C C 1
ATOM 8673 O O . TYR C 1 172 ? -9.965 9.036 22.215 1.00 17.62 170 TYR C O 1
ATOM 8682 N N . ASP C 1 173 ? -11.854 10.059 21.546 1.00 18.63 171 ASP C N 1
ATOM 8683 C CA . ASP C 1 173 ? -11.250 10.461 20.282 1.00 19.59 171 ASP C CA 1
ATOM 8684 C C . ASP C 1 173 ? -10.172 11.517 20.490 1.00 19.53 171 ASP C C 1
ATOM 8685 O O . ASP C 1 173 ? -9.098 11.435 19.884 1.00 20.10 171 ASP C O 1
ATOM 8690 N N . ARG C 1 174 ? -10.435 12.515 21.343 1.00 19.87 172 ARG C N 1
ATOM 8691 C CA . ARG C 1 174 ? -9.410 13.518 21.629 1.00 19.97 172 ARG C CA 1
ATOM 8692 C C . ARG C 1 174 ? -8.267 12.927 22.439 1.00 17.91 172 ARG C C 1
ATOM 8693 O O . ARG C 1 174 ? -7.117 13.358 22.291 1.00 18.35 172 ARG C O 1
ATOM 8701 N N . LEU C 1 175 ? -8.563 11.942 23.291 1.00 15.85 173 LEU C N 1
ATOM 8702 C CA . LEU C 1 175 ? -7.507 11.225 23.998 1.00 15.28 173 LEU C CA 1
ATOM 8703 C C . LEU C 1 175 ? -6.538 10.596 23.008 1.00 14.18 173 LEU C C 1
ATOM 8704 O O . LEU C 1 175 ? -5.315 10.749 23.129 1.00 13.71 173 LEU C O 1
ATOM 8709 N N . GLU C 1 176 ? -7.071 9.875 22.019 1.00 14.18 174 GLU C N 1
ATOM 8710 C CA . GLU C 1 176 ? -6.216 9.223 21.037 1.00 15.93 174 GLU C CA 1
ATOM 8711 C C . GLU C 1 176 ? -5.437 10.248 20.218 1.00 15.34 174 GLU C C 1
ATOM 8712 O O . GLU C 1 176 ? -4.224 10.108 20.017 1.00 16.13 174 GLU C O 1
ATOM 8718 N N . GLU C 1 177 ? -6.117 11.297 19.745 1.00 14.71 175 GLU C N 1
ATOM 8719 C CA . GLU C 1 177 ? -5.432 12.303 18.936 1.00 16.59 175 GLU C CA 1
ATOM 8720 C C . GLU C 1 177 ? -4.306 12.962 19.722 1.00 15.45 175 GLU C C 1
ATOM 8721 O O . GLU C 1 177 ? -3.192 13.131 19.208 1.00 15.64 175 GLU C O 1
ATOM 8727 N N . LYS C 1 178 ? -4.582 13.341 20.973 1.00 15.82 176 LYS C N 1
ATOM 8728 C CA . LYS C 1 178 ? -3.557 13.926 21.826 1.00 16.40 176 LYS C CA 1
ATOM 8729 C C . LYS C 1 178 ? -2.405 12.962 22.053 1.00 15.41 176 LYS C C 1
ATOM 8730 O O . LYS C 1 178 ? -1.238 13.364 22.012 1.00 15.57 176 LYS C O 1
ATOM 8736 N N . ALA C 1 179 ? -2.713 11.695 22.338 1.00 13.75 177 ALA C N 1
ATOM 8737 C CA . ALA C 1 179 ? -1.652 10.737 22.620 1.00 14.05 177 ALA C CA 1
ATOM 8738 C C . ALA C 1 179 ? -0.764 10.516 21.402 1.00 13.99 177 ALA C C 1
ATOM 8739 O O . ALA C 1 179 ? 0.453 10.360 21.539 1.00 14.69 177 ALA C O 1
ATOM 8741 N N . LEU C 1 180 ? -1.344 10.510 20.195 1.00 12.59 178 LEU C N 1
ATOM 8742 C CA . LEU C 1 180 ? -0.522 10.316 19.004 1.00 13.40 178 LEU C CA 1
ATOM 8743 C C . LEU C 1 180 ? 0.361 11.525 18.711 1.00 13.08 178 LEU C C 1
ATOM 8744 O O . LEU C 1 180 ? 1.434 11.369 18.114 1.00 14.71 178 LEU C O 1
ATOM 8749 N N . ASP C 1 181 ? -0.061 12.730 19.109 1.00 14.65 179 ASP C N 1
ATOM 8750 C CA . ASP C 1 181 ? 0.781 13.908 18.897 1.00 14.74 179 ASP C CA 1
ATOM 8751 C C . ASP C 1 181 ? 1.829 14.054 19.997 1.00 13.99 179 ASP C C 1
ATOM 8752 O O . ASP C 1 181 ? 2.999 14.356 19.716 1.00 14.05 179 ASP C O 1
ATOM 8757 N N . PHE C 1 182 ? 1.424 13.830 21.250 1.00 13.11 180 PHE C N 1
ATOM 8758 C CA . PHE C 1 182 ? 2.265 14.102 22.413 1.00 13.07 180 PHE C CA 1
ATOM 8759 C C . PHE C 1 182 ? 3.209 12.942 22.696 1.00 12.26 180 PHE C C 1
ATOM 8760 O O . PHE C 1 182 ? 4.290 13.150 23.264 1.00 13.14 180 PHE C O 1
ATOM 8768 N N . ARG C 1 183 ? 2.830 11.732 22.291 1.00 12.09 181 ARG C N 1
ATOM 8769 C CA . ARG C 1 183 ? 3.648 10.539 22.474 1.00 12.52 181 ARG C CA 1
ATOM 8770 C C . ARG C 1 183 ? 4.067 10.326 23.931 1.00 13.00 181 ARG C C 1
ATOM 8771 O O . ARG C 1 183 ? 5.261 10.366 24.249 1.00 12.94 181 ARG C O 1
ATOM 8779 N N . PRO C 1 184 ? 3.113 10.103 24.831 1.00 12.06 182 PRO C N 1
ATOM 8780 C CA . PRO C 1 184 ? 3.462 9.918 26.240 1.00 11.72 182 PRO C CA 1
ATOM 8781 C C . PRO C 1 184 ? 4.117 8.571 26.473 1.00 12.08 182 PRO C C 1
ATOM 8782 O O . PRO C 1 184 ? 3.900 7.604 25.737 1.00 13.11 182 PRO C O 1
ATOM 8786 N N . LYS C 1 185 ? 4.955 8.528 27.508 1.00 13.33 183 LYS C N 1
ATOM 8787 C CA A LYS C 1 185 ? 5.498 7.254 27.944 0.58 12.19 183 LYS C CA 1
ATOM 8788 C CA B LYS C 1 185 ? 5.510 7.264 27.976 0.42 13.00 183 LYS C CA 1
ATOM 8789 C C . LYS C 1 185 ? 4.499 6.489 28.797 1.00 12.42 183 LYS C C 1
ATOM 8790 O O . LYS C 1 185 ? 4.537 5.256 28.825 1.00 14.41 183 LYS C O 1
ATOM 8801 N N . LEU C 1 186 ? 3.597 7.197 29.471 1.00 12.65 184 LEU C N 1
ATOM 8802 C CA . LEU C 1 186 ? 2.639 6.582 30.379 1.00 11.77 184 LEU C CA 1
ATOM 8803 C C . LEU C 1 186 ? 1.296 7.280 30.238 1.00 11.87 184 LEU C C 1
ATOM 8804 O O . LEU C 1 186 ? 1.223 8.511 30.262 1.00 12.71 184 LEU C O 1
ATOM 8809 N N . ILE C 1 187 ? 0.238 6.493 30.090 1.00 12.45 185 ILE C N 1
ATOM 8810 C CA . ILE C 1 187 ? -1.131 6.988 30.160 1.00 12.15 185 ILE C CA 1
ATOM 8811 C C . ILE C 1 187 ? -1.753 6.492 31.455 1.00 12.40 185 ILE C C 1
ATOM 8812 O O . ILE C 1 187 ? -1.636 5.304 31.798 1.00 12.83 185 ILE C O 1
ATOM 8817 N N . ILE C 1 188 ? -2.404 7.407 32.174 1.00 11.89 186 ILE C N 1
ATOM 8818 C CA . ILE C 1 188 ? -3.031 7.147 33.464 1.00 12.85 186 ILE C CA 1
ATOM 8819 C C . ILE C 1 188 ? -4.538 7.212 33.269 1.00 13.50 186 ILE C C 1
ATOM 8820 O O . ILE C 1 188 ? -5.050 8.153 32.653 1.00 11.98 186 ILE C O 1
ATOM 8825 N N . CYS C 1 189 ? -5.245 6.223 33.803 1.00 12.54 187 CYS C N 1
ATOM 8826 C CA . CYS C 1 189 ? -6.702 6.241 33.857 1.00 12.00 187 CYS C CA 1
ATOM 8827 C C . CYS C 1 189 ? -7.131 5.996 35.296 1.00 12.01 187 CYS C C 1
ATOM 8828 O O . CYS C 1 189 ? -6.309 5.691 36.163 1.00 11.74 187 CYS C O 1
ATOM 8831 N N . GLY C 1 190 ? -8.432 6.134 35.550 1.00 12.23 188 GLY C N 1
ATOM 8832 C CA . GLY C 1 190 ? -8.936 6.244 36.903 1.00 13.04 188 GLY C CA 1
ATOM 8833 C C . GLY C 1 190 ? -9.027 7.693 37.349 1.00 12.89 188 GLY C C 1
ATOM 8834 O O . GLY C 1 190 ? -8.360 8.583 36.821 1.00 13.03 188 GLY C O 1
ATOM 8835 N N . GLY C 1 191 ? -9.893 7.937 38.333 1.00 11.89 189 GLY C N 1
ATOM 8836 C CA . GLY C 1 191 ? -10.116 9.320 38.708 1.00 12.76 189 GLY C CA 1
ATOM 8837 C C . GLY C 1 191 ? -10.620 9.511 40.120 1.00 11.63 189 GLY C C 1
ATOM 8838 O O . GLY C 1 191 ? -10.865 8.557 40.863 1.00 11.59 189 GLY C O 1
ATOM 8839 N N . SER C 1 192 ? -10.799 10.787 40.460 1.00 11.94 190 SER C N 1
ATOM 8840 C CA . SER C 1 192 ? -11.258 11.235 41.768 1.00 10.40 190 SER C CA 1
ATOM 8841 C C . SER C 1 192 ? -12.700 11.711 41.764 1.00 11.22 190 SER C C 1
ATOM 8842 O O . SER C 1 192 ? -13.367 11.633 42.798 1.00 12.09 190 SER C O 1
ATOM 8845 N N . ALA C 1 193 ? -13.194 12.228 40.635 1.00 11.17 191 ALA C N 1
ATOM 8846 C CA . ALA C 1 193 ? -14.538 12.786 40.600 1.00 10.86 191 ALA C CA 1
ATOM 8847 C C . ALA C 1 193 ? -15.220 12.485 39.273 1.00 12.74 191 ALA C C 1
ATOM 8848 O O . ALA C 1 193 ? -16.098 13.233 38.841 1.00 16.76 191 ALA C O 1
ATOM 8850 N N . TYR C 1 194 ? -14.831 11.401 38.614 1.00 12.59 192 TYR C N 1
ATOM 8851 C CA . TYR C 1 194 ? -15.488 10.980 37.384 1.00 12.12 192 TYR C CA 1
ATOM 8852 C C . TYR C 1 194 ? -16.571 9.975 37.742 1.00 12.85 192 TYR C C 1
ATOM 8853 O O . TYR C 1 194 ? -16.263 8.942 38.350 1.00 14.26 192 TYR C O 1
ATOM 8862 N N . PRO C 1 195 ? -17.839 10.238 37.417 1.00 13.10 193 PRO C N 1
ATOM 8863 C CA . PRO C 1 195 ? -18.925 9.394 37.930 1.00 13.03 193 PRO C CA 1
ATOM 8864 C C . PRO C 1 195 ? -19.282 8.215 37.040 1.00 13.97 193 PRO C C 1
ATOM 8865 O O . PRO C 1 195 ? -20.350 7.624 37.219 1.00 14.70 193 PRO C O 1
ATOM 8869 N N . ARG C 1 196 ? -18.422 7.848 36.094 1.00 13.72 194 ARG C N 1
ATOM 8870 C CA . ARG C 1 196 ? -18.727 6.752 35.188 1.00 13.35 194 ARG C CA 1
ATOM 8871 C C . ARG C 1 196 ? -17.609 5.716 35.208 1.00 12.59 194 ARG C C 1
ATOM 8872 O O . ARG C 1 196 ? -16.516 5.947 35.741 1.00 13.68 194 ARG C O 1
ATOM 8880 N N . ASP C 1 197 ? -17.893 4.552 34.622 1.00 13.54 195 ASP C N 1
ATOM 8881 C CA . ASP C 1 197 ? -16.862 3.536 34.491 1.00 14.55 195 ASP C CA 1
ATOM 8882 C C . ASP C 1 197 ? -15.925 3.901 33.343 1.00 14.88 195 ASP C C 1
ATOM 8883 O O . ASP C 1 197 ? -16.123 4.886 32.626 1.00 15.44 195 ASP C O 1
ATOM 8888 N N . TRP C 1 198 ? -14.882 3.099 33.180 1.00 14.97 196 TRP C N 1
ATOM 8889 C CA . TRP C 1 198 ? -13.785 3.376 32.266 1.00 15.51 196 TRP C CA 1
ATOM 8890 C C . TRP C 1 198 ? -13.708 2.284 31.214 1.00 16.10 196 TRP C C 1
ATOM 8891 O O . TRP C 1 198 ? -13.807 1.095 31.530 1.00 17.10 196 TRP C O 1
ATOM 8902 N N . ASP C 1 199 ? -13.517 2.691 29.960 1.00 16.07 197 ASP C N 1
ATOM 8903 C CA . ASP C 1 199 ? -13.299 1.735 28.877 1.00 16.29 197 ASP C CA 1
ATOM 8904 C C . ASP C 1 199 ? -11.810 1.410 28.835 1.00 14.91 197 ASP C C 1
ATOM 8905 O O . ASP C 1 199 ? -11.037 1.968 28.051 1.00 14.98 197 ASP C O 1
ATOM 8910 N N . TYR C 1 200 ? -11.399 0.484 29.709 1.00 13.86 198 TYR C N 1
ATOM 8911 C CA . TYR C 1 200 ? -9.982 0.123 29.761 1.00 15.06 198 TYR C CA 1
ATOM 8912 C C . TYR C 1 200 ? -9.524 -0.477 28.446 1.00 14.72 198 TYR C C 1
ATOM 8913 O O . TYR C 1 200 ? -8.376 -0.271 28.039 1.00 15.26 198 TYR C O 1
ATOM 8922 N N . LYS C 1 201 ? -10.409 -1.204 27.762 1.00 16.24 199 LYS C N 1
ATOM 8923 C CA . LYS C 1 201 ? -10.059 -1.766 26.464 1.00 16.76 199 LYS C CA 1
ATOM 8924 C C . LYS C 1 201 ? -9.649 -0.668 25.491 1.00 16.78 199 LYS C C 1
ATOM 8925 O O . LYS C 1 201 ? -8.629 -0.787 24.802 1.00 16.61 199 LYS C O 1
ATOM 8931 N N . ARG C 1 202 ? -10.407 0.432 25.460 1.00 15.93 200 ARG C N 1
ATOM 8932 C CA . ARG C 1 202 ? -10.064 1.546 24.584 1.00 17.24 200 ARG C CA 1
ATOM 8933 C C . ARG C 1 202 ? -8.778 2.227 25.039 1.00 16.58 200 ARG C C 1
ATOM 8934 O O . ARG C 1 202 ? -7.963 2.636 24.205 1.00 17.48 200 ARG C O 1
ATOM 8942 N N . PHE C 1 203 ? -8.567 2.351 26.354 1.00 15.52 201 PHE C N 1
ATOM 8943 C CA . PHE C 1 203 ? -7.298 2.897 26.830 1.00 13.95 201 PHE C CA 1
ATOM 8944 C C . PHE C 1 203 ? -6.122 2.036 26.383 1.00 14.29 201 PHE C C 1
ATOM 8945 O O . PHE C 1 203 ? -5.064 2.559 26.006 1.00 14.15 201 PHE C O 1
ATOM 8953 N N . ARG C 1 204 ? -6.283 0.710 26.421 1.00 12.75 202 ARG C N 1
ATOM 8954 C CA . ARG C 1 204 ? -5.213 -0.171 25.966 1.00 14.61 202 ARG C CA 1
ATOM 8955 C C . ARG C 1 204 ? -4.958 0.005 24.474 1.00 15.20 202 ARG C C 1
ATOM 8956 O O . ARG C 1 204 ? -3.802 0.045 24.036 1.00 16.82 202 ARG C O 1
ATOM 8964 N N . GLU C 1 205 ? -6.020 0.140 23.679 1.00 15.59 203 GLU C N 1
ATOM 8965 C CA . GLU C 1 205 ? -5.832 0.378 22.251 1.00 15.20 203 GLU C CA 1
ATOM 8966 C C . GLU C 1 205 ? -5.071 1.674 22.001 1.00 15.09 203 GLU C C 1
ATOM 8967 O O . GLU C 1 205 ? -4.162 1.713 21.162 1.00 16.52 203 GLU C O 1
ATOM 8973 N N . VAL C 1 206 ? -5.403 2.736 22.739 1.00 14.74 204 VAL C N 1
ATOM 8974 C CA . VAL C 1 206 ? -4.683 3.998 22.579 1.00 15.27 204 VAL C CA 1
ATOM 8975 C C . VAL C 1 206 ? -3.232 3.852 23.021 1.00 15.19 204 VAL C C 1
ATOM 8976 O O . VAL C 1 206 ? -2.308 4.298 22.326 1.00 15.18 204 VAL C O 1
ATOM 8980 N N . ALA C 1 207 ? -3.007 3.209 24.171 1.00 14.25 205 ALA C N 1
ATOM 8981 C CA . ALA C 1 207 ? -1.645 3.029 24.663 1.00 14.99 205 ALA C CA 1
ATOM 8982 C C . ALA C 1 207 ? -0.805 2.238 23.671 1.00 15.34 205 ALA C C 1
ATOM 8983 O O . ALA C 1 207 ? 0.349 2.592 23.399 1.00 16.91 205 ALA C O 1
ATOM 8985 N N . ASP C 1 208 ? -1.376 1.180 23.094 1.00 14.87 206 ASP C N 1
ATOM 8986 C CA . ASP C 1 208 ? -0.633 0.401 22.109 1.00 15.78 206 ASP C CA 1
ATOM 8987 C C . ASP C 1 208 ? -0.321 1.219 20.860 1.00 17.22 206 ASP C C 1
ATOM 8988 O O . ASP C 1 208 ? 0.755 1.068 20.271 1.00 18.87 206 ASP C O 1
ATOM 8993 N N . LYS C 1 209 ? -1.251 2.082 20.433 1.00 17.33 207 LYS C N 1
ATOM 8994 C CA . LYS C 1 209 ? -1.027 2.863 19.219 1.00 19.41 207 LYS C CA 1
ATOM 8995 C C . LYS C 1 209 ? 0.112 3.861 19.379 1.00 19.76 207 LYS C C 1
ATOM 8996 O O . LYS C 1 209 ? 0.743 4.241 18.385 1.00 19.96 207 LYS C O 1
ATOM 9002 N N . CYS C 1 210 ? 0.377 4.319 20.603 1.00 18.93 208 CYS C N 1
ATOM 9003 C CA . CYS C 1 210 ? 1.439 5.291 20.830 1.00 19.40 208 CYS C CA 1
ATOM 9004 C C . CYS C 1 210 ? 2.609 4.720 21.619 1.00 20.75 208 CYS C C 1
ATOM 9005 O O . CYS C 1 210 ? 3.521 5.469 21.978 1.00 23.34 208 CYS C O 1
ATOM 9008 N N . GLY C 1 211 ? 2.614 3.416 21.889 1.00 20.35 209 GLY C N 1
ATOM 9009 C CA . GLY C 1 211 ? 3.736 2.814 22.586 1.00 19.66 209 GLY C CA 1
ATOM 9010 C C . GLY C 1 211 ? 3.829 3.120 24.067 1.00 18.85 209 GLY C C 1
ATOM 9011 O O . GLY C 1 211 ? 4.902 2.954 24.657 1.00 20.89 209 GLY C O 1
ATOM 9012 N N . ALA C 1 212 ? 2.737 3.548 24.695 1.00 16.06 210 ALA C N 1
ATOM 9013 C CA . ALA C 1 212 ? 2.768 3.935 26.101 1.00 15.37 210 ALA C CA 1
ATOM 9014 C C . ALA C 1 212 ? 2.466 2.761 27.026 1.00 14.03 210 ALA C C 1
ATOM 9015 O O . ALA C 1 212 ? 1.791 1.797 26.651 1.00 16.17 210 ALA C O 1
ATOM 9017 N N . LEU C 1 213 ? 2.983 2.862 28.253 1.00 13.68 211 LEU C N 1
ATOM 9018 C CA . LEU C 1 213 ? 2.493 2.057 29.362 1.00 14.11 211 LEU C CA 1
ATOM 9019 C C . LEU C 1 213 ? 1.123 2.571 29.790 1.00 12.29 211 LEU C C 1
ATOM 9020 O O . LEU C 1 213 ? 0.788 3.744 29.599 1.00 11.90 211 LEU C O 1
ATOM 9025 N N . LEU C 1 214 ? 0.318 1.683 30.368 1.00 12.22 212 LEU C N 1
ATOM 9026 C CA . LEU C 1 214 ? -1.026 2.033 30.806 1.00 11.70 212 LEU C CA 1
ATOM 9027 C C . LEU C 1 214 ? -1.178 1.700 32.282 1.00 10.82 212 LEU C C 1
ATOM 9028 O O . LEU C 1 214 ? -1.011 0.543 32.685 1.00 12.14 212 LEU C O 1
ATOM 9033 N N . LEU C 1 215 ? -1.512 2.712 33.080 1.00 10.70 213 LEU C N 1
ATOM 9034 C CA . LEU C 1 215 ? -1.669 2.569 34.517 1.00 12.06 213 LEU C CA 1
ATOM 9035 C C . LEU C 1 215 ? -3.075 3.012 34.896 1.00 11.52 213 LEU C C 1
ATOM 9036 O O . LEU C 1 215 ? -3.551 4.050 34.423 1.00 12.17 213 LEU C O 1
ATOM 9041 N N . CYS C 1 216 ? -3.737 2.230 35.743 1.00 11.18 214 CYS C N 1
ATOM 9042 C CA . CYS C 1 216 ? -5.012 2.632 36.317 1.00 12.13 214 CYS C CA 1
ATOM 9043 C C . CYS C 1 216 ? -4.814 2.947 37.788 1.00 11.62 214 CYS C C 1
ATOM 9044 O O . CYS C 1 216 ? -4.225 2.152 38.528 1.00 13.06 214 CYS C O 1
ATOM 9047 N N . ASP C 1 217 ? -5.281 4.111 38.195 1.00 10.62 215 ASP C N 1
ATOM 9048 C CA . ASP C 1 217 ? -5.352 4.482 39.601 1.00 10.83 215 ASP C CA 1
ATOM 9049 C C . ASP C 1 217 ? -6.797 4.271 40.044 1.00 10.50 215 ASP C C 1
ATOM 9050 O O . ASP C 1 217 ? -7.665 5.126 39.817 1.00 11.08 215 ASP C O 1
ATOM 9055 N N . MET C 1 218 ? -7.062 3.125 40.673 1.00 10.99 216 MET C N 1
ATOM 9056 C CA . MET C 1 218 ? -8.415 2.766 41.083 1.00 11.02 216 MET C CA 1
ATOM 9057 C C . MET C 1 218 ? -8.725 3.166 42.525 1.00 10.78 216 MET C C 1
ATOM 9058 O O . MET C 1 218 ? -9.660 2.621 43.108 1.00 11.69 216 MET C O 1
ATOM 9063 N N . ALA C 1 219 ? -7.977 4.118 43.095 1.00 11.97 217 ALA C N 1
ATOM 9064 C CA . ALA C 1 219 ? -8.138 4.508 44.496 1.00 11.16 217 ALA C CA 1
ATOM 9065 C C . ALA C 1 219 ? -9.593 4.578 44.951 1.00 11.27 217 ALA C C 1
ATOM 9066 O O . ALA C 1 219 ? -9.988 3.941 45.935 1.00 12.18 217 ALA C O 1
ATOM 9068 N N . HIS C 1 220 ? -10.411 5.343 44.234 1.00 11.38 218 HIS C N 1
ATOM 9069 C CA . HIS C 1 220 ? -11.763 5.597 44.718 1.00 12.60 218 HIS C CA 1
ATOM 9070 C C . HIS C 1 220 ? -12.620 4.348 44.663 1.00 12.91 218 HIS C C 1
ATOM 9071 O O . HIS C 1 220 ? -13.372 4.067 45.604 1.00 14.97 218 HIS C O 1
ATOM 9078 N N . THR C 1 221 ? -12.531 3.595 43.572 1.00 12.07 219 THR C N 1
ATOM 9079 C CA . THR C 1 221 ? -13.452 2.496 43.317 1.00 12.63 219 THR C CA 1
ATOM 9080 C C . THR C 1 221 ? -12.864 1.132 43.647 1.00 12.44 219 THR C C 1
ATOM 9081 O O . THR C 1 221 ? -13.477 0.119 43.313 1.00 12.80 219 THR C O 1
ATOM 9085 N N . SER C 1 222 ? -11.699 1.085 44.303 1.00 11.86 220 SER C N 1
ATOM 9086 C CA . SER C 1 222 ? -11.022 -0.188 44.551 1.00 12.50 220 SER C CA 1
ATOM 9087 C C . SER C 1 222 ? -11.920 -1.194 45.263 1.00 12.88 220 SER C C 1
ATOM 9088 O O . SER C 1 222 ? -11.875 -2.393 44.962 1.00 14.55 220 SER C O 1
ATOM 9091 N N . GLY C 1 223 ? -12.724 -0.736 46.227 1.00 11.46 221 GLY C N 1
ATOM 9092 C CA . GLY C 1 223 ? -13.672 -1.640 46.865 1.00 12.83 221 GLY C CA 1
ATOM 9093 C C . GLY C 1 223 ? -14.652 -2.235 45.871 1.00 12.87 221 GLY C C 1
ATOM 9094 O O . GLY C 1 223 ? -14.972 -3.427 45.931 1.00 13.17 221 GLY C O 1
ATOM 9095 N N . LEU C 1 224 ? -15.133 -1.413 44.934 1.00 12.67 222 LEU C N 1
ATOM 9096 C CA . LEU C 1 224 ? -16.048 -1.909 43.913 1.00 13.03 222 LEU C CA 1
ATOM 9097 C C . LEU C 1 224 ? -15.341 -2.868 42.966 1.00 14.45 222 LEU C C 1
ATOM 9098 O O . LEU C 1 224 ? -15.937 -3.853 42.513 1.00 14.06 222 LEU C O 1
ATOM 9103 N N . VAL C 1 225 ? -14.067 -2.596 42.663 1.00 13.62 223 VAL C N 1
ATOM 9104 C CA . VAL C 1 225 ? -13.291 -3.487 41.805 1.00 14.48 223 VAL C CA 1
ATOM 9105 C C . VAL C 1 225 ? -13.140 -4.849 42.467 1.00 14.83 223 VAL C C 1
ATOM 9106 O O . VAL C 1 225 ? -13.382 -5.895 41.847 1.00 15.65 223 VAL C O 1
ATOM 9110 N N . ALA C 1 226 ? -12.750 -4.852 43.748 1.00 14.23 224 ALA C N 1
ATOM 9111 C CA . ALA C 1 226 ? -12.583 -6.106 44.480 1.00 14.24 224 ALA C CA 1
ATOM 9112 C C . ALA C 1 226 ? -13.868 -6.918 44.489 1.00 14.84 224 ALA C C 1
ATOM 9113 O O . ALA C 1 226 ? -13.837 -8.155 44.393 1.00 17.62 224 ALA C O 1
ATOM 9115 N N . ALA C 1 227 ? -15.010 -6.239 44.596 1.00 14.33 225 ALA C N 1
ATOM 9116 C CA . ALA C 1 227 ? -16.308 -6.892 44.611 1.00 14.58 225 ALA C CA 1
ATOM 9117 C C . ALA C 1 227 ? -16.797 -7.248 43.219 1.00 16.27 225 ALA C C 1
ATOM 9118 O O . ALA C 1 227 ? -17.898 -7.795 43.088 1.00 16.89 225 ALA C O 1
ATOM 9120 N N . GLN C 1 228 ? -16.013 -6.941 42.187 1.00 16.05 226 GLN C N 1
ATOM 9121 C CA . GLN C 1 228 ? -16.379 -7.248 40.807 1.00 17.58 226 GLN C CA 1
ATOM 9122 C C . GLN C 1 228 ? -17.682 -6.556 40.423 1.00 17.75 226 GLN C C 1
ATOM 9123 O O . GLN C 1 228 ? -18.530 -7.116 39.721 1.00 19.46 226 GLN C O 1
ATOM 9129 N N . GLU C 1 229 ? -17.844 -5.325 40.902 1.00 16.01 227 GLU C N 1
ATOM 9130 C CA . GLU C 1 229 ? -19.025 -4.516 40.631 1.00 17.14 227 GLU C CA 1
ATOM 9131 C C . GLU C 1 229 ? -18.773 -3.390 39.637 1.00 17.96 227 GLU C C 1
ATOM 9132 O O . GLU C 1 229 ? -19.723 -2.692 39.265 1.00 18.92 227 GLU C O 1
ATOM 9138 N N . VAL C 1 230 ? -17.525 -3.185 39.212 1.00 17.52 228 VAL C N 1
ATOM 9139 C CA . VAL C 1 230 ? -17.176 -2.276 38.126 1.00 15.63 228 VAL C CA 1
ATOM 9140 C C . VAL C 1 230 ? -16.130 -2.981 37.268 1.00 16.41 228 VAL C C 1
ATOM 9141 O O . VAL C 1 230 ? -15.604 -4.034 37.636 1.00 16.77 228 VAL C O 1
ATOM 9145 N N . ASN C 1 231 ? -15.830 -2.384 36.114 1.00 16.23 229 ASN C N 1
ATOM 9146 C CA . ASN C 1 231 ? -14.838 -2.957 35.206 1.00 15.53 229 ASN C CA 1
ATOM 9147 C C . ASN C 1 231 ? -13.504 -3.164 35.914 1.00 14.46 229 ASN C C 1
ATOM 9148 O O . ASN C 1 231 ? -13.055 -2.314 36.690 1.00 14.50 229 ASN C O 1
ATOM 9153 N N . SER C 1 232 ? -12.859 -4.301 35.644 1.00 14.90 230 SER C N 1
ATOM 9154 C CA . SER C 1 232 ? -11.556 -4.571 36.242 1.00 15.08 230 SER C CA 1
ATOM 9155 C C . SER C 1 232 ? -10.459 -3.948 35.395 1.00 15.48 230 SER C C 1
ATOM 9156 O O . SER C 1 232 ? -10.342 -4.282 34.208 1.00 16.87 230 SER C O 1
ATOM 9159 N N . PRO C 1 233 ? -9.634 -3.064 35.950 1.00 14.96 231 PRO C N 1
ATOM 9160 C CA . PRO C 1 233 ? -8.519 -2.521 35.164 1.00 14.30 231 PRO C CA 1
ATOM 9161 C C . PRO C 1 233 ? -7.425 -3.537 34.905 1.00 13.87 231 PRO C C 1
ATOM 9162 O O . PRO C 1 233 ? -6.638 -3.355 33.968 1.00 14.40 231 PRO C O 1
ATOM 9166 N N . PHE C 1 234 ? -7.353 -4.605 35.703 1.00 13.79 232 PHE C N 1
ATOM 9167 C CA . PHE C 1 234 ? -6.258 -5.557 35.572 1.00 14.13 232 PHE C CA 1
ATOM 9168 C C . PHE C 1 234 ? -6.285 -6.286 34.240 1.00 15.00 232 PHE C C 1
ATOM 9169 O O . PHE C 1 234 ? -5.248 -6.786 33.797 1.00 17.49 232 PHE C O 1
ATOM 9177 N N . GLU C 1 235 ? -7.443 -6.344 33.586 1.00 15.11 233 GLU C N 1
ATOM 9178 C CA A GLU C 1 235 ? -7.516 -7.011 32.293 0.55 17.06 233 GLU C CA 1
ATOM 9179 C CA B GLU C 1 235 ? -7.520 -7.008 32.290 0.45 17.08 233 GLU C CA 1
ATOM 9180 C C . GLU C 1 235 ? -6.680 -6.295 31.239 1.00 17.09 233 GLU C C 1
ATOM 9181 O O . GLU C 1 235 ? -6.212 -6.928 30.285 1.00 19.39 233 GLU C O 1
ATOM 9192 N N . TYR C 1 236 ? -6.471 -4.986 31.392 1.00 15.82 234 TYR C N 1
ATOM 9193 C CA . TYR C 1 236 ? -5.866 -4.195 30.330 1.00 16.12 234 TYR C CA 1
ATOM 9194 C C . TYR C 1 236 ? -4.684 -3.334 30.738 1.00 15.74 234 TYR C C 1
ATOM 9195 O O . TYR C 1 236 ? -3.974 -2.854 29.848 1.00 16.78 234 TYR C O 1
ATOM 9204 N N . CYS C 1 237 ? -4.449 -3.113 32.023 1.00 14.04 235 CYS C N 1
ATOM 9205 C CA . CYS C 1 237 ? -3.421 -2.179 32.454 1.00 13.38 235 CYS C CA 1
ATOM 9206 C C . CYS C 1 237 ? -2.136 -2.901 32.849 1.00 13.61 235 CYS C C 1
ATOM 9207 O O . CYS C 1 237 ? -2.159 -4.024 33.357 1.00 14.79 235 CYS C O 1
ATOM 9210 N N . ASP C 1 238 ? -1.006 -2.227 32.610 1.00 12.96 236 ASP C N 1
ATOM 9211 C CA . ASP C 1 238 ? 0.291 -2.757 33.022 1.00 13.46 236 ASP C CA 1
ATOM 9212 C C . ASP C 1 238 ? 0.472 -2.657 34.530 1.00 13.34 236 ASP C C 1
ATOM 9213 O O . ASP C 1 238 ? 1.064 -3.547 35.155 1.00 13.53 236 ASP C O 1
ATOM 9218 N N . ILE C 1 239 ? -0.013 -1.568 35.118 1.00 12.76 237 ILE C N 1
ATOM 9219 C CA . ILE C 1 239 ? 0.183 -1.243 36.524 1.00 11.62 237 ILE C CA 1
ATOM 9220 C C . ILE C 1 239 ? -1.140 -0.719 37.045 1.00 11.89 237 ILE C C 1
ATOM 9221 O O . ILE C 1 239 ? -1.852 -0.002 36.335 1.00 12.39 237 ILE C O 1
ATOM 9226 N N . VAL C 1 240 ? -1.485 -1.092 38.274 1.00 11.15 238 VAL C N 1
ATOM 9227 C CA . VAL C 1 240 ? -2.680 -0.574 38.934 1.00 10.62 238 VAL C CA 1
ATOM 9228 C C . VAL C 1 240 ? -2.279 -0.071 40.311 1.00 11.21 238 VAL C C 1
ATOM 9229 O O . VAL C 1 240 ? -1.749 -0.833 41.125 1.00 12.83 238 VAL C O 1
ATOM 9233 N N . THR C 1 241 ? -2.519 1.205 40.571 1.00 11.20 239 THR C N 1
ATOM 9234 C CA . THR C 1 241 ? -2.272 1.762 41.889 1.00 11.14 239 THR C CA 1
ATOM 9235 C C . THR C 1 241 ? -3.601 1.988 42.586 1.00 11.42 239 THR C C 1
ATOM 9236 O O . THR C 1 241 ? -4.659 2.049 41.951 1.00 11.71 239 THR C O 1
ATOM 9240 N N . THR C 1 242 ? -3.535 2.106 43.908 1.00 11.24 240 THR C N 1
ATOM 9241 C CA . THR C 1 242 ? -4.752 2.339 44.661 1.00 11.21 240 THR C CA 1
ATOM 9242 C C . THR C 1 242 ? -4.403 2.853 46.047 1.00 9.75 240 THR C C 1
ATOM 9243 O O . THR C 1 242 ? -3.300 2.631 46.571 1.00 11.16 240 THR C O 1
ATOM 9247 N N . THR C 1 243 ? -5.362 3.548 46.632 1.00 10.89 241 THR C N 1
ATOM 9248 C CA . THR C 1 243 ? -5.387 3.702 48.071 1.00 11.15 241 THR C CA 1
ATOM 9249 C C . THR C 1 243 ? -6.224 2.592 48.670 1.00 12.07 241 THR C C 1
ATOM 9250 O O . THR C 1 243 ? -6.905 1.836 47.969 1.00 12.55 241 THR C O 1
ATOM 9254 N N . THR C 1 244 ? -6.185 2.505 49.995 1.00 10.86 242 THR C N 1
ATOM 9255 C CA . THR C 1 244 ? -6.908 1.460 50.692 1.00 11.25 242 THR C CA 1
ATOM 9256 C C . THR C 1 244 ? -7.943 2.000 51.663 1.00 10.96 242 THR C C 1
ATOM 9257 O O . THR C 1 244 ? -8.658 1.203 52.278 1.00 12.98 242 THR C O 1
ATOM 9261 N N . HIS C 1 245 ? -8.073 3.322 51.792 1.00 11.09 243 HIS C N 1
ATOM 9262 C CA . HIS C 1 245 ? -8.965 3.913 52.784 1.00 10.89 243 HIS C CA 1
ATOM 9263 C C . HIS C 1 245 ? -10.273 4.439 52.215 1.00 11.37 243 HIS C C 1
ATOM 9264 O O . HIS C 1 245 ? -11.104 4.933 52.984 1.00 11.72 243 HIS C O 1
ATOM 9271 N N . LYS C 1 246 ? -10.475 4.363 50.900 1.00 11.42 244 LYS C N 1
ATOM 9272 C CA . LYS C 1 246 ? -11.703 4.872 50.303 1.00 10.55 244 LYS C CA 1
ATOM 9273 C C . LYS C 1 246 ? -12.744 3.753 50.254 1.00 10.49 244 LYS C C 1
ATOM 9274 O O . LYS C 1 246 ? -13.086 3.196 51.302 1.00 11.94 244 LYS C O 1
ATOM 9280 N N . SER C 1 247 ? -13.248 3.385 49.070 1.00 10.73 245 SER C N 1
ATOM 9281 C CA . SER C 1 247 ? -14.274 2.342 49.038 1.00 11.07 245 SER C CA 1
ATOM 9282 C C . SER C 1 247 ? -13.755 0.991 49.518 1.00 11.87 245 SER C C 1
ATOM 9283 O O . SER C 1 247 ? -14.554 0.133 49.893 1.00 13.14 245 SER C O 1
ATOM 9286 N N . LEU C 1 248 ? -12.435 0.792 49.541 1.00 11.49 246 LEU C N 1
ATOM 9287 C CA . LEU C 1 248 ? -11.868 -0.457 50.044 1.00 10.96 246 LEU C CA 1
ATOM 9288 C C . LEU C 1 248 ? -12.022 -0.598 51.557 1.00 11.16 246 LEU C C 1
ATOM 9289 O O . LEU C 1 248 ? -11.898 -1.713 52.076 1.00 12.51 246 LEU C O 1
ATOM 9294 N N . ARG C 1 249 ? -12.260 0.505 52.276 1.00 11.18 247 ARG C N 1
ATOM 9295 C CA . ARG C 1 249 ? -12.671 0.467 53.682 1.00 11.24 247 ARG C CA 1
ATOM 9296 C C . ARG C 1 249 ? -11.549 0.013 54.614 1.00 11.61 247 ARG C C 1
ATOM 9297 O O . ARG C 1 249 ? -11.800 -0.599 55.657 1.00 12.17 247 ARG C O 1
ATOM 9305 N N . GLY C 1 250 ? -10.311 0.341 54.260 1.00 10.38 248 GLY C N 1
ATOM 9306 C CA . GLY C 1 250 ? -9.171 -0.039 55.058 1.00 10.74 248 GLY C CA 1
ATOM 9307 C C . GLY C 1 250 ? -8.473 1.136 55.706 1.00 10.77 248 GLY C C 1
ATOM 9308 O O . GLY C 1 250 ? -9.025 2.232 55.827 1.00 10.32 248 GLY C O 1
ATOM 9309 N N . PRO C 1 251 ? -7.234 0.920 56.143 1.00 11.95 249 PRO C N 1
ATOM 9310 C CA . PRO C 1 251 ? -6.440 2.026 56.684 1.00 11.08 249 PRO C CA 1
ATOM 9311 C C . PRO C 1 251 ? -5.996 2.940 55.554 1.00 11.16 249 PRO C C 1
ATOM 9312 O O . PRO C 1 251 ? -6.192 2.656 54.373 1.00 11.36 249 PRO C O 1
ATOM 9316 N N . ARG C 1 252 ? -5.382 4.057 55.923 1.00 10.61 250 ARG C N 1
ATOM 9317 C CA . ARG C 1 252 ? -4.818 4.948 54.915 1.00 10.63 250 ARG C CA 1
ATOM 9318 C C . ARG C 1 252 ? -3.472 4.381 54.469 1.00 11.03 250 ARG C C 1
ATOM 9319 O O . ARG C 1 252 ? -2.517 4.329 55.250 1.00 12.49 250 ARG C O 1
ATOM 9327 N N . ALA C 1 253 ? -3.404 3.924 53.226 1.00 10.61 251 ALA C N 1
ATOM 9328 C CA . ALA C 1 253 ? -2.199 3.327 52.670 1.00 11.47 251 ALA C CA 1
ATOM 9329 C C . ALA C 1 253 ? -2.370 3.295 51.162 1.00 11.10 251 ALA C C 1
ATOM 9330 O O . ALA C 1 253 ? -3.433 3.630 50.629 1.00 11.57 251 ALA C O 1
ATOM 9332 N N . GLY C 1 254 ? -1.301 2.897 50.475 1.00 10.46 252 GLY C N 1
ATOM 9333 C CA . GLY C 1 254 ? -1.352 2.699 49.047 1.00 9.53 252 GLY C CA 1
ATOM 9334 C C . GLY C 1 254 ? -0.770 1.347 48.685 1.00 10.13 252 GLY C C 1
ATOM 9335 O O . GLY C 1 254 ? -0.046 0.725 49.465 1.00 10.87 252 GLY C O 1
ATOM 9336 N N . MET C 1 255 ? -1.120 0.889 47.482 1.00 10.98 253 MET C N 1
ATOM 9337 C CA . MET C 1 255 ? -0.541 -0.324 46.922 1.00 11.18 253 MET C CA 1
ATOM 9338 C C . MET C 1 255 ? -0.233 -0.083 45.452 1.00 11.36 253 MET C C 1
ATOM 9339 O O . MET C 1 255 ? -0.884 0.734 44.796 1.00 11.72 253 MET C O 1
ATOM 9344 N N . ILE C 1 256 ? 0.772 -0.795 44.944 1.00 9.95 254 ILE C N 1
ATOM 9345 C CA . ILE C 1 256 ? 1.105 -0.789 43.520 1.00 10.32 254 ILE C CA 1
ATOM 9346 C C . ILE C 1 256 ? 1.088 -2.230 43.036 1.00 12.22 254 ILE C C 1
ATOM 9347 O O . ILE C 1 256 ? 1.928 -3.036 43.457 1.00 12.75 254 ILE C O 1
ATOM 9352 N N . PHE C 1 257 ? 0.154 -2.546 42.139 1.00 12.28 255 PHE C N 1
ATOM 9353 C CA . PHE C 1 257 ? 0.071 -3.834 41.467 1.00 11.80 255 PHE C CA 1
ATOM 9354 C C . PHE C 1 257 ? 0.767 -3.723 40.114 1.00 12.38 255 PHE C C 1
ATOM 9355 O O . PHE C 1 257 ? 0.668 -2.694 39.437 1.00 13.33 255 PHE C O 1
ATOM 9363 N N . TYR C 1 258 ? 1.448 -4.791 39.703 1.00 13.13 256 TYR C N 1
ATOM 9364 C CA . TYR C 1 258 ? 2.191 -4.756 38.452 1.00 13.77 256 TYR C CA 1
ATOM 9365 C C . TYR C 1 258 ? 2.184 -6.141 37.819 1.00 12.53 256 TYR C C 1
ATOM 9366 O O . TYR C 1 258 ? 2.166 -7.169 38.511 1.00 13.25 256 TYR C O 1
ATOM 9375 N N . ARG C 1 259 ? 2.212 -6.161 36.491 1.00 12.97 257 ARG C N 1
ATOM 9376 C CA . ARG C 1 259 ? 2.264 -7.427 35.780 1.00 13.56 257 ARG C CA 1
ATOM 9377 C C . ARG C 1 259 ? 3.611 -8.118 35.965 1.00 13.96 257 ARG C C 1
ATOM 9378 O O . ARG C 1 259 ? 4.655 -7.477 36.135 1.00 14.25 257 ARG C O 1
ATOM 9386 N N . LYS C 1 260 ? 3.562 -9.449 35.934 1.00 16.69 258 LYS C N 1
ATOM 9387 C CA . LYS C 1 260 ? 4.721 -10.325 35.953 1.00 19.04 258 LYS C CA 1
ATOM 9388 C C . LYS C 1 260 ? 4.525 -11.394 34.888 1.00 19.44 258 LYS C C 1
ATOM 9389 O O . LYS C 1 260 ? 3.417 -11.615 34.397 1.00 20.07 258 LYS C O 1
ATOM 9395 N N . GLY C 1 261 ? 5.614 -12.074 34.546 1.00 20.64 259 GLY C N 1
ATOM 9396 C CA . GLY C 1 261 ? 5.539 -13.203 33.651 1.00 22.28 259 GLY C CA 1
ATOM 9397 C C . GLY C 1 261 ? 5.600 -12.814 32.188 1.00 23.54 259 GLY C C 1
ATOM 9398 O O . GLY C 1 261 ? 5.992 -11.697 31.833 1.00 24.12 259 GLY C O 1
ATOM 9399 N N . PRO C 1 262 ? 5.213 -13.738 31.307 1.00 24.96 260 PRO C N 1
ATOM 9400 C CA . PRO C 1 262 ? 5.340 -13.481 29.867 1.00 25.98 260 PRO C CA 1
ATOM 9401 C C . PRO C 1 262 ? 4.426 -12.354 29.411 1.00 25.97 260 PRO C C 1
ATOM 9402 O O . PRO C 1 262 ? 3.298 -12.206 29.888 1.00 25.63 260 PRO C O 1
ATOM 9406 N N . LYS C 1 263 ? 4.931 -11.554 28.486 1.00 27.29 261 LYS C N 1
ATOM 9407 C CA . LYS C 1 263 ? 4.121 -10.514 27.877 1.00 27.82 261 LYS C CA 1
ATOM 9408 C C . LYS C 1 263 ? 3.234 -11.119 26.791 1.00 29.26 261 LYS C C 1
ATOM 9409 O O . LYS C 1 263 ? 3.623 -12.083 26.126 1.00 29.34 261 LYS C O 1
ATOM 9415 N N . PRO C 1 264 ? 2.036 -10.573 26.594 1.00 30.98 262 PRO C N 1
ATOM 9416 C CA . PRO C 1 264 ? 1.206 -11.039 25.491 1.00 33.22 262 PRO C CA 1
ATOM 9417 C C . PRO C 1 264 ? 1.871 -10.723 24.174 1.00 35.39 262 PRO C C 1
ATOM 9418 O O . PRO C 1 264 ? 2.663 -9.765 24.068 1.00 35.88 262 PRO C O 1
ATOM 9422 N N . PRO C 1 265 ? 1.612 -11.519 23.135 1.00 38.02 263 PRO C N 1
ATOM 9423 C CA . PRO C 1 265 ? 2.299 -11.313 21.855 1.00 40.20 263 PRO C CA 1
ATOM 9424 C C . PRO C 1 265 ? 2.041 -9.923 21.291 1.00 43.57 263 PRO C C 1
ATOM 9425 O O . PRO C 1 265 ? 0.937 -9.384 21.389 1.00 43.40 263 PRO C O 1
ATOM 9429 N N . LYS C 1 266 ? 3.086 -9.344 20.702 1.00 46.86 264 LYS C N 1
ATOM 9430 C CA . LYS C 1 266 ? 3.014 -8.032 20.077 1.00 49.59 264 LYS C CA 1
ATOM 9431 C C . LYS C 1 266 ? 3.987 -8.003 18.909 1.00 52.05 264 LYS C C 1
ATOM 9432 O O . LYS C 1 266 ? 5.111 -8.500 19.018 1.00 52.28 264 LYS C O 1
ATOM 9434 N N . LYS C 1 267 ? 3.547 -7.426 17.793 1.00 54.30 265 LYS C N 1
ATOM 9435 C CA . LYS C 1 267 ? 4.403 -7.346 16.617 1.00 56.05 265 LYS C CA 1
ATOM 9436 C C . LYS C 1 267 ? 5.615 -6.472 16.912 1.00 57.63 265 LYS C C 1
ATOM 9437 O O . LYS C 1 267 ? 5.501 -5.407 17.526 1.00 58.04 265 LYS C O 1
ATOM 9439 N N . GLY C 1 268 ? 6.789 -6.935 16.477 1.00 58.38 266 GLY C N 1
ATOM 9440 C CA . GLY C 1 268 ? 8.038 -6.269 16.774 1.00 58.49 266 GLY C CA 1
ATOM 9441 C C . GLY C 1 268 ? 8.623 -6.587 18.131 1.00 58.52 266 GLY C C 1
ATOM 9442 O O . GLY C 1 268 ? 9.837 -6.434 18.318 1.00 58.98 266 GLY C O 1
ATOM 9443 N N . GLN C 1 269 ? 7.804 -7.019 19.084 1.00 57.65 267 GLN C N 1
ATOM 9444 C CA . GLN C 1 269 ? 8.273 -7.454 20.390 1.00 56.31 267 GLN C CA 1
ATOM 9445 C C . GLN C 1 269 ? 8.852 -8.863 20.283 1.00 56.23 267 GLN C C 1
ATOM 9446 O O . GLN C 1 269 ? 8.272 -9.723 19.615 1.00 56.65 267 GLN C O 1
ATOM 9452 N N . PRO C 1 270 ? 9.992 -9.125 20.920 1.00 55.50 268 PRO C N 1
ATOM 9453 C CA . PRO C 1 270 ? 10.617 -10.446 20.797 1.00 54.65 268 PRO C CA 1
ATOM 9454 C C . PRO C 1 270 ? 9.769 -11.534 21.438 1.00 53.58 268 PRO C C 1
ATOM 9455 O O . PRO C 1 270 ? 8.917 -11.285 22.294 1.00 53.53 268 PRO C O 1
ATOM 9459 N N . GLU C 1 271 ? 10.017 -12.764 20.995 1.00 52.10 269 GLU C N 1
ATOM 9460 C CA . GLU C 1 271 ? 9.366 -13.919 21.592 1.00 50.90 269 GLU C CA 1
ATOM 9461 C C . GLU C 1 271 ? 9.915 -14.160 22.993 1.00 49.36 269 GLU C C 1
ATOM 9462 O O . GLU C 1 271 ? 11.056 -13.806 23.307 1.00 49.98 269 GLU C O 1
ATOM 9464 N N . ASN C 1 272 ? 9.081 -14.755 23.843 1.00 46.45 270 ASN C N 1
ATOM 9465 C CA . ASN C 1 272 ? 9.444 -15.087 25.220 1.00 43.69 270 ASN C CA 1
ATOM 9466 C C . ASN C 1 272 ? 9.779 -13.856 26.061 1.00 39.74 270 ASN C C 1
ATOM 9467 O O . ASN C 1 272 ? 10.384 -13.979 27.132 1.00 40.00 270 ASN C O 1
ATOM 9469 N N . ALA C 1 273 ? 9.400 -12.665 25.604 1.00 35.93 271 ALA C N 1
ATOM 9470 C CA . ALA C 1 273 ? 9.608 -11.469 26.409 1.00 32.95 271 ALA C CA 1
ATOM 9471 C C . ALA C 1 273 ? 8.775 -11.546 27.682 1.00 29.85 271 ALA C C 1
ATOM 9472 O O . ALA C 1 273 ? 7.651 -12.058 27.681 1.00 29.23 271 ALA C O 1
ATOM 9474 N N . VAL C 1 274 ? 9.338 -11.040 28.778 1.00 28.47 272 VAL C N 1
ATOM 9475 C CA . VAL C 1 274 ? 8.671 -11.058 30.071 1.00 26.47 272 VAL C CA 1
ATOM 9476 C C . VAL C 1 274 ? 8.573 -9.636 30.605 1.00 23.65 272 VAL C C 1
ATOM 9477 O O . VAL C 1 274 ? 9.344 -8.746 30.238 1.00 24.00 272 VAL C O 1
ATOM 9481 N N . TYR C 1 275 ? 7.603 -9.433 31.488 1.00 21.18 273 TYR C N 1
ATOM 9482 C CA . TYR C 1 275 ? 7.478 -8.152 32.158 1.00 20.01 273 TYR C CA 1
ATOM 9483 C C . TYR C 1 275 ? 8.657 -7.929 33.097 1.00 20.22 273 TYR C C 1
ATOM 9484 O O . TYR C 1 275 ? 9.254 -8.870 33.622 1.00 21.30 273 TYR C O 1
ATOM 9493 N N . ASP C 1 276 ? 8.987 -6.662 33.307 1.00 18.56 274 ASP C N 1
ATOM 9494 C CA . ASP C 1 276 ? 10.134 -6.295 34.122 1.00 19.49 274 ASP C CA 1
ATOM 9495 C C . ASP C 1 276 ? 9.788 -5.108 34.999 1.00 17.95 274 ASP C C 1
ATOM 9496 O O . ASP C 1 276 ? 10.559 -4.153 35.111 1.00 20.17 274 ASP C O 1
ATOM 9501 N N . PHE C 1 277 ? 8.607 -5.144 35.620 1.00 15.76 275 PHE C N 1
ATOM 9502 C CA . PHE C 1 277 ? 8.169 -4.071 36.505 1.00 14.44 275 PHE C CA 1
ATOM 9503 C C . PHE C 1 277 ? 8.565 -4.304 37.955 1.00 14.48 275 PHE C C 1
ATOM 9504 O O . PHE C 1 277 ? 8.872 -3.341 38.662 1.00 14.94 275 PHE C O 1
ATOM 9512 N N . GLU C 1 278 ? 8.581 -5.564 38.394 1.00 14.89 276 GLU C N 1
ATOM 9513 C CA A GLU C 1 278 ? 8.695 -5.875 39.818 0.58 14.38 276 GLU C CA 1
ATOM 9514 C CA B GLU C 1 278 ? 8.700 -5.886 39.815 0.42 14.54 276 GLU C CA 1
ATOM 9515 C C . GLU C 1 278 ? 9.900 -5.207 40.467 1.00 14.33 276 GLU C C 1
ATOM 9516 O O . GLU C 1 278 ? 9.768 -4.519 41.486 1.00 14.62 276 GLU C O 1
ATOM 9527 N N . ASP C 1 279 ? 11.089 -5.410 39.905 1.00 14.55 277 ASP C N 1
ATOM 9528 C CA . ASP C 1 279 ? 12.282 -4.879 40.555 1.00 14.35 277 ASP C CA 1
ATOM 9529 C C . ASP C 1 279 ? 12.292 -3.357 40.538 1.00 13.08 277 ASP C C 1
ATOM 9530 O O . ASP C 1 279 ? 12.698 -2.728 41.521 1.00 15.19 277 ASP C O 1
ATOM 9535 N N . LYS C 1 280 ? 11.830 -2.752 39.439 1.00 13.43 278 LYS C N 1
ATOM 9536 C CA . LYS C 1 280 ? 11.816 -1.293 39.340 1.00 13.67 278 LYS C CA 1
ATOM 9537 C C . LYS C 1 280 ? 10.807 -0.679 40.304 1.00 13.14 278 LYS C C 1
ATOM 9538 O O . LYS C 1 280 ? 11.078 0.364 40.916 1.00 13.95 278 LYS C O 1
ATOM 9544 N N . ILE C 1 281 ? 9.629 -1.294 40.430 1.00 12.22 279 ILE C N 1
ATOM 9545 C CA A ILE C 1 281 ? 8.629 -0.763 41.346 0.71 12.41 279 ILE C CA 1
ATOM 9546 C CA B ILE C 1 281 ? 8.603 -0.801 41.351 0.29 12.16 279 ILE C CA 1
ATOM 9547 C C . ILE C 1 281 ? 9.103 -0.882 42.787 1.00 11.34 279 ILE C C 1
ATOM 9548 O O . ILE C 1 281 ? 9.015 0.080 43.559 1.00 12.30 279 ILE C O 1
ATOM 9557 N N . ASN C 1 282 ? 9.625 -2.049 43.169 1.00 11.58 280 ASN C N 1
ATOM 9558 C CA . ASN C 1 282 ? 10.137 -2.198 44.528 1.00 11.38 280 ASN C CA 1
ATOM 9559 C C . ASN C 1 282 ? 11.234 -1.179 44.812 1.00 12.42 280 ASN C C 1
ATOM 9560 O O . ASN C 1 282 ? 11.228 -0.526 45.863 1.00 13.56 280 ASN C O 1
ATOM 9565 N N . PHE C 1 283 ? 12.158 -0.997 43.866 1.00 11.24 281 PHE C N 1
ATOM 9566 C CA . PHE C 1 283 ? 13.278 -0.096 44.098 1.00 12.40 281 PHE C CA 1
ATOM 9567 C C . PHE C 1 283 ? 12.796 1.340 44.226 1.00 11.69 281 PHE C C 1
ATOM 9568 O O . PHE C 1 283 ? 13.316 2.106 45.048 1.00 12.45 281 PHE C O 1
ATOM 9576 N N . ALA C 1 284 ? 11.798 1.720 43.423 1.00 11.93 282 ALA C N 1
ATOM 9577 C CA . ALA C 1 284 ? 11.253 3.072 43.500 1.00 11.28 282 ALA C CA 1
ATOM 9578 C C . ALA C 1 284 ? 10.654 3.350 44.870 1.00 11.09 282 ALA C C 1
ATOM 9579 O O . ALA C 1 284 ? 10.876 4.420 45.448 1.00 12.64 282 ALA C O 1
ATOM 9581 N N . VAL C 1 285 ? 9.865 2.404 45.399 1.00 10.59 283 VAL C N 1
ATOM 9582 C CA . VAL C 1 285 ? 9.331 2.572 46.747 1.00 10.07 283 VAL C CA 1
ATOM 9583 C C . VAL C 1 285 ? 10.472 2.635 47.752 1.00 11.72 283 VAL C C 1
ATOM 9584 O O . VAL C 1 285 ? 10.539 3.539 48.591 1.00 11.64 283 VAL C O 1
ATOM 9588 N N . PHE C 1 286 ? 11.394 1.676 47.672 1.00 11.53 284 PHE C N 1
ATOM 9589 C CA . PHE C 1 286 ? 12.491 1.673 48.593 1.00 11.68 284 PHE C CA 1
ATOM 9590 C C . PHE C 1 286 ? 13.674 0.991 47.915 1.00 12.80 284 PHE C C 1
ATOM 9591 O O . PHE C 1 286 ? 13.536 -0.163 47.483 1.00 12.07 284 PHE C O 1
ATOM 9599 N N . PRO C 1 287 ? 14.865 1.604 47.907 1.00 11.84 285 PRO C N 1
ATOM 9600 C CA . PRO C 1 287 ? 15.321 2.776 48.662 1.00 11.40 285 PRO C CA 1
ATOM 9601 C C . PRO C 1 287 ? 15.163 4.129 47.977 1.00 10.77 285 PRO C C 1
ATOM 9602 O O . PRO C 1 287 ? 15.640 5.120 48.531 1.00 12.00 285 PRO C O 1
ATOM 9606 N N . SER C 1 288 ? 14.497 4.211 46.822 1.00 10.78 286 SER C N 1
ATOM 9607 C CA A SER C 1 288 ? 14.490 5.472 46.085 0.41 10.84 286 SER C CA 1
ATOM 9608 C CA B SER C 1 288 ? 14.489 5.468 46.081 0.59 11.43 286 SER C CA 1
ATOM 9609 C C . SER C 1 288 ? 13.704 6.555 46.813 1.00 10.53 286 SER C C 1
ATOM 9610 O O . SER C 1 288 ? 14.195 7.674 46.994 1.00 12.26 286 SER C O 1
ATOM 9615 N N . LEU C 1 289 ? 12.472 6.259 47.223 1.00 11.06 287 LEU C N 1
ATOM 9616 C CA . LEU C 1 289 ? 11.586 7.314 47.712 1.00 10.06 287 LEU C CA 1
ATOM 9617 C C . LEU C 1 289 ? 11.247 7.232 49.192 1.00 10.94 287 LEU C C 1
ATOM 9618 O O . LEU C 1 289 ? 11.260 8.264 49.877 1.00 12.22 287 LEU C O 1
ATOM 9623 N N . GLN C 1 290 ? 10.907 6.056 49.703 1.00 11.69 288 GLN C N 1
ATOM 9624 C CA . GLN C 1 290 ? 10.477 5.925 51.086 1.00 11.87 288 GLN C CA 1
ATOM 9625 C C . GLN C 1 290 ? 11.618 5.431 51.958 1.00 12.43 288 GLN C C 1
ATOM 9626 O O . GLN C 1 290 ? 12.682 5.034 51.478 1.00 13.39 288 GLN C O 1
ATOM 9632 N N . GLY C 1 291 ? 11.364 5.457 53.264 1.00 12.02 289 GLY C N 1
ATOM 9633 C CA . GLY C 1 291 ? 12.241 4.860 54.252 1.00 12.23 289 GLY C CA 1
ATOM 9634 C C . GLY C 1 291 ? 11.588 3.613 54.816 1.00 11.63 289 GLY C C 1
ATOM 9635 O O . GLY C 1 291 ? 11.188 2.725 54.056 1.00 11.54 289 GLY C O 1
ATOM 9636 N N . GLY C 1 292 ? 11.462 3.536 56.141 1.00 10.20 290 GLY C N 1
ATOM 9637 C CA . GLY C 1 292 ? 10.880 2.383 56.779 1.00 9.87 290 GLY C CA 1
ATOM 9638 C C . GLY C 1 292 ? 9.402 2.259 56.463 1.00 10.66 290 GLY C C 1
ATOM 9639 O O . GLY C 1 292 ? 8.636 3.228 56.537 1.00 11.45 290 GLY C O 1
ATOM 9640 N N . PRO C 1 293 ? 8.978 1.059 56.088 1.00 10.87 291 PRO C N 1
ATOM 9641 C CA . PRO C 1 293 ? 7.540 0.796 55.963 1.00 11.89 291 PRO C CA 1
ATOM 9642 C C . PRO C 1 293 ? 6.822 1.115 57.266 1.00 10.64 291 PRO C C 1
ATOM 9643 O O . PRO C 1 293 ? 7.396 1.036 58.356 1.00 11.54 291 PRO C O 1
ATOM 9647 N N . HIS C 1 294 ? 5.536 1.459 57.154 1.00 10.02 292 HIS C N 1
ATOM 9648 C CA . HIS C 1 294 ? 4.697 1.642 58.337 1.00 9.28 292 HIS C CA 1
ATOM 9649 C C . HIS C 1 294 ? 3.971 0.334 58.604 1.00 10.13 292 HIS C C 1
ATOM 9650 O O . HIS C 1 294 ? 2.886 0.078 58.086 1.00 11.64 292 HIS C O 1
ATOM 9657 N N . ASN C 1 295 ? 4.577 -0.503 59.441 1.00 10.92 293 ASN C N 1
ATOM 9658 C CA . ASN C 1 295 ? 4.095 -1.871 59.563 1.00 10.06 293 ASN C CA 1
ATOM 9659 C C . ASN C 1 295 ? 2.717 -1.956 60.199 1.00 10.79 293 ASN C C 1
ATOM 9660 O O . ASN C 1 295 ? 1.978 -2.904 59.925 1.00 11.58 293 ASN C O 1
ATOM 9665 N N . HIS C 1 296 ? 2.352 -0.988 61.036 1.00 9.78 294 HIS C N 1
ATOM 9666 C CA . HIS C 1 296 ? 1.005 -0.977 61.589 1.00 9.89 294 HIS C CA 1
ATOM 9667 C C . HIS C 1 296 ? -0.034 -0.753 60.498 1.00 10.91 294 HIS C C 1
ATOM 9668 O O . HIS C 1 296 ? -1.124 -1.330 60.556 1.00 12.66 294 HIS C O 1
ATOM 9675 N N . GLN C 1 297 ? 0.287 0.073 59.493 1.00 11.50 295 GLN C N 1
ATOM 9676 C CA . GLN C 1 297 ? -0.599 0.229 58.339 1.00 13.51 295 GLN C CA 1
ATOM 9677 C C . GLN C 1 297 ? -0.660 -1.041 57.511 1.00 11.57 295 GLN C C 1
ATOM 9678 O O . GLN C 1 297 ? -1.727 -1.401 57.000 1.00 12.14 295 GLN C O 1
ATOM 9684 N N . ILE C 1 298 ? 0.479 -1.720 57.340 1.00 10.78 296 ILE C N 1
ATOM 9685 C CA . ILE C 1 298 ? 0.493 -2.953 56.561 1.00 10.88 296 ILE C CA 1
ATOM 9686 C C . ILE C 1 298 ? -0.322 -4.038 57.254 1.00 11.19 296 ILE C C 1
ATOM 9687 O O . ILE C 1 298 ? -1.098 -4.755 56.609 1.00 11.61 296 ILE C O 1
ATOM 9692 N N . GLY C 1 299 ? -0.162 -4.177 58.573 1.00 11.00 297 GLY C N 1
ATOM 9693 C CA . GLY C 1 299 ? -0.977 -5.139 59.300 1.00 10.54 297 GLY C CA 1
ATOM 9694 C C . GLY C 1 299 ? -2.455 -4.803 59.223 1.00 10.07 297 GLY C C 1
ATOM 9695 O O . GLY C 1 299 ? -3.297 -5.676 58.994 1.00 10.88 297 GLY C O 1
ATOM 9696 N N . ALA C 1 300 ? -2.790 -3.526 59.421 1.00 10.50 298 ALA C N 1
ATOM 9697 C CA . ALA C 1 300 ? -4.181 -3.096 59.327 1.00 9.84 298 ALA C CA 1
ATOM 9698 C C . ALA C 1 300 ? -4.728 -3.310 57.924 1.00 11.31 298 ALA C C 1
ATOM 9699 O O . ALA C 1 300 ? -5.906 -3.654 57.750 1.00 13.24 298 ALA C O 1
ATOM 9701 N N . LEU C 1 301 ? -3.883 -3.116 56.911 1.00 10.17 299 LEU C N 1
ATOM 9702 C CA . LEU C 1 301 ? -4.297 -3.359 55.536 1.00 10.52 299 LEU C CA 1
ATOM 9703 C C . LEU C 1 301 ? -4.567 -4.838 55.298 1.00 11.40 299 LEU C C 1
ATOM 9704 O O . LEU C 1 301 ? -5.531 -5.192 54.610 1.00 12.08 299 LEU C O 1
ATOM 9709 N N . ALA C 1 302 ? -3.729 -5.720 55.854 1.00 12.48 300 ALA C N 1
ATOM 9710 C CA . ALA C 1 302 ? -3.985 -7.150 55.723 1.00 11.68 300 ALA C CA 1
ATOM 9711 C C . ALA C 1 302 ? -5.368 -7.500 56.259 1.00 12.48 300 ALA C C 1
ATOM 9712 O O . ALA C 1 302 ? -6.106 -8.276 55.637 1.00 13.11 300 ALA C O 1
ATOM 9714 N N . VAL C 1 303 ? -5.747 -6.908 57.396 1.00 12.25 301 VAL C N 1
ATOM 9715 C CA . VAL C 1 303 ? -7.082 -7.126 57.952 1.00 11.54 301 VAL C CA 1
ATOM 9716 C C . VAL C 1 303 ? -8.147 -6.649 56.975 1.00 12.37 301 VAL C C 1
ATOM 9717 O O . VAL C 1 303 ? -9.120 -7.357 56.696 1.00 12.30 301 VAL C O 1
ATOM 9721 N N . ALA C 1 304 ? -7.974 -5.433 56.443 1.00 11.30 302 ALA C N 1
ATOM 9722 C CA . ALA C 1 304 ? -8.968 -4.865 55.539 1.00 12.17 302 ALA C CA 1
ATOM 9723 C C . ALA C 1 304 ? -9.110 -5.704 54.277 1.00 12.30 302 ALA C C 1
ATOM 9724 O O . ALA C 1 304 ? -10.214 -5.849 53.743 1.00 12.10 302 ALA C O 1
ATOM 9726 N N . LEU C 1 305 ? -8.009 -6.283 53.797 1.00 12.31 303 LEU C N 1
ATOM 9727 C CA . LEU C 1 305 ? -8.071 -7.085 52.580 1.00 13.57 303 LEU C CA 1
ATOM 9728 C C . LEU C 1 305 ? -8.798 -8.403 52.810 1.00 13.41 303 LEU C C 1
ATOM 9729 O O . LEU C 1 305 ? -9.492 -8.896 51.913 1.00 14.43 303 LEU C O 1
ATOM 9734 N N . LYS C 1 306 ? -8.638 -8.997 53.994 1.00 12.38 304 LYS C N 1
ATOM 9735 C CA . LYS C 1 306 ? -9.454 -10.154 54.353 1.00 12.40 304 LYS C CA 1
ATOM 9736 C C . LYS C 1 306 ? -10.929 -9.777 54.398 1.00 13.69 304 LYS C C 1
ATOM 9737 O O . LYS C 1 306 ? -11.782 -10.493 53.857 1.00 14.88 304 LYS C O 1
ATOM 9743 N N . GLN C 1 307 ? -11.249 -8.640 55.024 1.00 13.59 305 GLN C N 1
ATOM 9744 C CA . GLN C 1 307 ? -12.647 -8.214 55.100 1.00 13.62 305 GLN C CA 1
ATOM 9745 C C . GLN C 1 307 ? -13.221 -7.911 53.721 1.00 13.96 305 GLN C C 1
ATOM 9746 O O . GLN C 1 307 ? -14.397 -8.193 53.462 1.00 15.41 305 GLN C O 1
ATOM 9752 N N . ALA C 1 308 ? -12.407 -7.367 52.819 1.00 14.52 306 ALA C N 1
ATOM 9753 C CA . ALA C 1 308 ? -12.890 -7.038 51.481 1.00 16.02 306 ALA C CA 1
ATOM 9754 C C . ALA C 1 308 ? -13.228 -8.275 50.657 1.00 17.63 306 ALA C C 1
ATOM 9755 O O . ALA C 1 308 ? -14.039 -8.183 49.727 1.00 20.25 306 ALA C O 1
ATOM 9757 N N . ALA C 1 309 ? -12.641 -9.425 50.978 1.00 17.00 307 ALA C N 1
ATOM 9758 C CA . ALA C 1 309 ? -12.860 -10.643 50.213 1.00 17.98 307 ALA C CA 1
ATOM 9759 C C . ALA C 1 309 ? -14.111 -11.401 50.637 1.00 21.58 307 ALA C C 1
ATOM 9760 O O . ALA C 1 309 ? -14.333 -12.511 50.150 1.00 26.26 307 ALA C O 1
ATOM 9762 N N . SER C 1 310 ? -14.934 -10.835 51.502 1.00 21.14 308 SER C N 1
ATOM 9763 C CA . SER C 1 310 ? -16.058 -11.566 52.073 1.00 21.20 308 SER C CA 1
ATOM 9764 C C . SER C 1 310 ? -17.334 -11.350 51.264 1.00 21.38 308 SER C C 1
ATOM 9765 O O . SER C 1 310 ? -17.459 -10.375 50.512 1.00 21.14 308 SER C O 1
ATOM 9768 N N . PRO C 1 311 ? -18.311 -12.251 51.401 1.00 22.97 309 PRO C N 1
ATOM 9769 C CA . PRO C 1 311 ? -19.605 -12.019 50.742 1.00 21.94 309 PRO C CA 1
ATOM 9770 C C . PRO C 1 311 ? -20.302 -10.777 51.251 1.00 21.45 309 PRO C C 1
ATOM 9771 O O . PRO C 1 311 ? -20.990 -10.090 50.480 1.00 21.08 309 PRO C O 1
ATOM 9775 N N . GLY C 1 312 ? -20.138 -10.464 52.537 1.00 19.62 310 GLY C N 1
ATOM 9776 C CA . GLY C 1 312 ? -20.713 -9.239 53.062 1.00 19.17 310 GLY C CA 1
ATOM 9777 C C . GLY C 1 312 ? -20.157 -8.008 52.380 1.00 18.30 310 GLY C C 1
ATOM 9778 O O . GLY C 1 312 ? -20.883 -7.037 52.136 1.00 18.56 310 GLY C O 1
ATOM 9779 N N . PHE C 1 313 ? -18.857 -8.022 52.067 1.00 16.77 311 PHE C N 1
ATOM 9780 C CA . PHE C 1 313 ? -18.273 -6.868 51.394 1.00 15.14 311 PHE C CA 1
ATOM 9781 C C . PHE C 1 313 ? -18.808 -6.721 49.972 1.00 15.07 311 PHE C C 1
ATOM 9782 O O . PHE C 1 313 ? -19.068 -5.601 49.518 1.00 14.19 311 PHE C O 1
ATOM 9790 N N . LYS C 1 314 ? -19.006 -7.834 49.257 1.00 15.94 312 LYS C N 1
ATOM 9791 C CA . LYS C 1 314 ? -19.590 -7.727 47.924 1.00 17.03 312 LYS C CA 1
ATOM 9792 C C . LYS C 1 314 ? -20.977 -7.103 47.990 1.00 15.73 312 LYS C C 1
ATOM 9793 O O . LYS C 1 314 ? -21.325 -6.252 47.164 1.00 16.17 312 LYS C O 1
ATOM 9799 N N . ALA C 1 315 ? -21.780 -7.512 48.975 1.00 15.08 313 ALA C N 1
ATOM 9800 C CA . ALA C 1 315 ? -23.098 -6.913 49.166 1.00 14.02 313 ALA C CA 1
ATOM 9801 C C . ALA C 1 315 ? -22.988 -5.428 49.489 1.00 14.29 313 ALA C C 1
ATOM 9802 O O . ALA C 1 315 ? -23.791 -4.618 49.011 1.00 15.98 313 ALA C O 1
ATOM 9804 N N . TYR C 1 316 ? -21.993 -5.053 50.294 1.00 13.33 314 TYR C N 1
ATOM 9805 C CA . TYR C 1 316 ? -21.758 -3.646 50.591 1.00 14.73 314 TYR C CA 1
ATOM 9806 C C . TYR C 1 316 ? -21.471 -2.855 49.320 1.00 14.71 314 TYR C C 1
ATOM 9807 O O . TYR C 1 316 ? -22.049 -1.786 49.093 1.00 12.95 314 TYR C O 1
ATOM 9816 N N . ALA C 1 317 ? -20.575 -3.370 48.474 1.00 14.79 315 ALA C N 1
ATOM 9817 C CA . ALA C 1 317 ? -20.233 -2.667 47.240 1.00 14.63 315 ALA C CA 1
ATOM 9818 C C . ALA C 1 317 ? -21.445 -2.511 46.330 1.00 14.08 315 ALA C C 1
ATOM 9819 O O . ALA C 1 317 ? -21.645 -1.445 45.735 1.00 13.65 315 ALA C O 1
ATOM 9821 N N . LYS C 1 318 ? -22.251 -3.570 46.194 1.00 14.39 316 LYS C N 1
ATOM 9822 C CA . LYS C 1 318 ? -23.506 -3.455 45.455 1.00 15.18 316 LYS C CA 1
ATOM 9823 C C . LYS C 1 318 ? -24.376 -2.345 46.030 1.00 13.65 316 LYS C C 1
ATOM 9824 O O . LYS C 1 318 ? -24.952 -1.542 45.284 1.00 14.34 316 LYS C O 1
ATOM 9830 N N . GLN C 1 319 ? -24.478 -2.285 47.357 1.00 13.68 317 GLN C N 1
ATOM 9831 C CA . GLN C 1 319 ? -25.336 -1.294 47.996 1.00 13.53 317 GLN C CA 1
ATOM 9832 C C . GLN C 1 319 ? -24.789 0.118 47.806 1.00 12.92 317 GLN C C 1
ATOM 9833 O O . GLN C 1 319 ? -25.559 1.066 47.614 1.00 13.90 317 GLN C O 1
ATOM 9839 N N . VAL C 1 320 ? -23.461 0.276 47.848 1.00 11.87 318 VAL C N 1
ATOM 9840 C CA . VAL C 1 320 ? -22.853 1.583 47.586 1.00 12.97 318 VAL C CA 1
ATOM 9841 C C . VAL C 1 320 ? -23.318 2.114 46.237 1.00 12.21 318 VAL C C 1
ATOM 9842 O O . VAL C 1 320 ? -23.736 3.270 46.110 1.00 12.26 318 VAL C O 1
ATOM 9846 N N . LYS C 1 321 ? -23.225 1.275 45.206 1.00 13.03 319 LYS C N 1
ATOM 9847 C CA . LYS C 1 321 ? -23.645 1.683 43.868 1.00 14.14 319 LYS C CA 1
ATOM 9848 C C . LYS C 1 321 ? -25.132 1.998 43.830 1.00 13.32 319 LYS C C 1
ATOM 9849 O O . LYS C 1 321 ? -25.551 3.007 43.248 1.00 13.60 319 LYS C O 1
ATOM 9855 N N . ALA C 1 322 ? -25.952 1.125 44.419 1.00 13.34 320 ALA C N 1
ATOM 9856 C CA . ALA C 1 322 ? -27.395 1.347 44.394 1.00 13.22 320 ALA C CA 1
ATOM 9857 C C . ALA C 1 322 ? -27.765 2.633 45.125 1.00 13.06 320 ALA C C 1
ATOM 9858 O O . ALA C 1 322 ? -28.670 3.365 44.700 1.00 14.37 320 ALA C O 1
ATOM 9860 N N . ASN C 1 323 ? -27.065 2.930 46.222 1.00 12.46 321 ASN C N 1
ATOM 9861 C CA . ASN C 1 323 ? -27.344 4.154 46.968 1.00 12.33 321 ASN C CA 1
ATOM 9862 C C . ASN C 1 323 ? -26.955 5.389 46.168 1.00 12.52 321 ASN C C 1
ATOM 9863 O O . ASN C 1 323 ? -27.679 6.394 46.175 1.00 13.18 321 ASN C O 1
ATOM 9868 N N . ALA C 1 324 ? -25.799 5.345 45.497 1.00 12.58 322 ALA C N 1
ATOM 9869 C CA . ALA C 1 324 ? -25.394 6.484 44.682 1.00 12.45 322 ALA C CA 1
ATOM 9870 C C . ALA C 1 324 ? -26.400 6.745 43.565 1.00 12.35 322 ALA C C 1
ATOM 9871 O O . ALA C 1 324 ? -26.757 7.900 43.301 1.00 12.78 322 ALA C O 1
ATOM 9873 N N . VAL C 1 325 ? -26.893 5.684 42.922 1.00 13.54 323 VAL C N 1
ATOM 9874 C CA . VAL C 1 325 ? -27.869 5.870 41.850 1.00 13.60 323 VAL C CA 1
ATOM 9875 C C . VAL C 1 325 ? -29.153 6.474 42.397 1.00 13.17 323 VAL C C 1
ATOM 9876 O O . VAL C 1 325 ? -29.725 7.394 41.801 1.00 13.55 323 VAL C O 1
ATOM 9880 N N . ALA C 1 326 ? -29.629 5.964 43.537 1.00 13.49 324 ALA C N 1
ATOM 9881 C CA . ALA C 1 326 ? -30.885 6.462 44.091 1.00 11.92 324 ALA C CA 1
ATOM 9882 C C . ALA C 1 326 ? -30.752 7.920 44.508 1.00 12.95 324 ALA C C 1
ATOM 9883 O O . ALA C 1 326 ? -31.677 8.716 44.321 1.00 14.55 324 ALA C O 1
ATOM 9885 N N . LEU C 1 327 ? -29.599 8.293 45.067 1.00 12.19 325 LEU C N 1
ATOM 9886 C CA . LEU C 1 327 ? -29.370 9.691 45.413 1.00 12.23 325 LEU C CA 1
ATOM 9887 C C . LEU C 1 327 ? -29.376 10.563 44.165 1.00 11.62 325 LEU C C 1
ATOM 9888 O O . LEU C 1 327 ? -30.024 11.619 44.131 1.00 11.55 325 LEU C O 1
ATOM 9893 N N . GLY C 1 328 ? -28.669 10.123 43.121 1.00 12.91 326 GLY C N 1
ATOM 9894 C CA . GLY C 1 328 ? -28.636 10.886 41.883 1.00 13.45 326 GLY C CA 1
ATOM 9895 C C . GLY C 1 328 ? -30.010 11.091 41.275 1.00 13.40 326 GLY C C 1
ATOM 9896 O O . GLY C 1 328 ? -30.344 12.195 40.834 1.00 12.98 326 GLY C O 1
ATOM 9897 N N . LYS C 1 329 ? -30.822 10.031 41.228 1.00 13.31 327 LYS C N 1
ATOM 9898 C CA A LYS C 1 329 ? -32.162 10.169 40.668 0.55 13.82 327 LYS C CA 1
ATOM 9899 C CA C LYS C 1 329 ? -32.162 10.168 40.668 0.45 13.98 327 LYS C CA 1
ATOM 9900 C C . LYS C 1 329 ? -32.994 11.152 41.483 1.00 13.25 327 LYS C C 1
ATOM 9901 O O . LYS C 1 329 ? -33.737 11.962 40.923 1.00 14.49 327 LYS C O 1
ATOM 9912 N N . TYR C 1 330 ? -32.866 11.104 42.809 1.00 13.43 328 TYR C N 1
ATOM 9913 C CA . TYR C 1 330 ? -33.587 12.030 43.674 1.00 13.79 328 TYR C CA 1
ATOM 9914 C C . TYR C 1 330 ? -33.178 13.477 43.399 1.00 12.54 328 TYR C C 1
ATOM 9915 O O . TYR C 1 330 ? -34.032 14.363 43.255 1.00 13.17 328 TYR C O 1
ATOM 9924 N N . LEU C 1 331 ? -31.870 13.732 43.303 1.00 11.94 329 LEU C N 1
ATOM 9925 C CA . LEU C 1 331 ? -31.405 15.096 43.070 1.00 11.28 329 LEU C CA 1
ATOM 9926 C C . LEU C 1 331 ? -31.792 15.588 41.683 1.00 11.95 329 LEU C C 1
ATOM 9927 O O . LEU C 1 331 ? -32.229 16.736 41.522 1.00 12.11 329 LEU C O 1
ATOM 9932 N N . MET C 1 332 ? -31.634 14.740 40.667 1.00 11.25 330 MET C N 1
ATOM 9933 C CA . MET C 1 332 ? -32.022 15.145 39.321 1.00 12.25 330 MET C CA 1
ATOM 9934 C C . MET C 1 332 ? -33.520 15.392 39.211 1.00 11.88 330 MET C C 1
ATOM 9935 O O . MET C 1 332 ? -33.946 16.255 38.433 1.00 12.89 330 MET C O 1
ATOM 9940 N N . GLY C 1 333 ? -34.333 14.667 39.986 1.00 11.69 331 GLY C N 1
ATOM 9941 C CA . GLY C 1 333 ? -35.768 14.909 39.945 1.00 12.91 331 GLY C CA 1
ATOM 9942 C C . GLY C 1 333 ? -36.129 16.317 40.377 1.00 13.68 331 GLY C C 1
ATOM 9943 O O . GLY C 1 333 ? -37.123 16.882 39.910 1.00 15.13 331 GLY C O 1
ATOM 9944 N N . LYS C 1 334 ? -35.336 16.896 41.283 1.00 13.29 332 LYS C N 1
ATOM 9945 C CA . LYS C 1 334 ? -35.546 18.268 41.727 1.00 13.76 332 LYS C CA 1
ATOM 9946 C C . LYS C 1 334 ? -35.011 19.300 40.747 1.00 14.46 332 LYS C C 1
ATOM 9947 O O . LYS C 1 334 ? -35.336 20.486 40.887 1.00 14.42 332 LYS C O 1
ATOM 9953 N N . GLY C 1 335 ? -34.202 18.892 39.774 1.00 14.05 333 GLY C N 1
ATOM 9954 C CA . GLY C 1 335 ? -33.611 19.815 38.826 1.00 13.02 333 GLY C CA 1
ATOM 9955 C C . GLY C 1 335 ? -32.130 20.041 38.996 1.00 14.06 333 GLY C C 1
ATOM 9956 O O . GLY C 1 335 ? -31.564 20.878 38.291 1.00 14.92 333 GLY C O 1
ATOM 9957 N N . TYR C 1 336 ? -31.483 19.329 39.904 1.00 12.78 334 TYR C N 1
ATOM 9958 C CA . TYR C 1 336 ? -30.061 19.534 40.117 1.00 12.15 334 TYR C CA 1
ATOM 9959 C C . TYR C 1 336 ? -29.248 18.884 39.004 1.00 12.24 334 TYR C C 1
ATOM 9960 O O . TYR C 1 336 ? -29.610 17.832 38.467 1.00 14.88 334 TYR C O 1
ATOM 9969 N N . SER C 1 337 ? -28.144 19.536 38.655 1.00 12.57 335 SER C N 1
ATOM 9970 C CA . SER C 1 337 ? -27.325 19.155 37.510 1.00 13.71 335 SER C CA 1
ATOM 9971 C C . SER C 1 337 ? -26.216 18.226 37.986 1.00 12.86 335 SER C C 1
ATOM 9972 O O . SER C 1 337 ? -25.319 18.644 38.725 1.00 14.52 335 SER C O 1
ATOM 9975 N N . LEU C 1 338 ? -26.265 16.969 37.569 1.00 13.16 336 LEU C N 1
ATOM 9976 C CA . LEU C 1 338 ? -25.204 16.024 37.876 1.00 12.90 336 LEU C CA 1
ATOM 9977 C C . LEU C 1 338 ? -24.397 15.764 36.615 1.00 13.17 336 LEU C C 1
ATOM 9978 O O . LEU C 1 338 ? -24.962 15.576 35.532 1.00 13.67 336 LEU C O 1
ATOM 9983 N N . VAL C 1 339 ? -23.072 15.787 36.750 1.00 13.49 337 VAL C N 1
ATOM 9984 C CA . VAL C 1 339 ? -22.213 15.536 35.604 1.00 14.83 337 VAL C CA 1
ATOM 9985 C C . VAL C 1 339 ? -22.504 14.152 35.047 1.00 14.07 337 VAL C C 1
ATOM 9986 O O . VAL C 1 339 ? -22.594 13.171 35.797 1.00 14.50 337 VAL C O 1
ATOM 9990 N N . THR C 1 340 ? -22.644 14.073 33.719 1.00 14.38 338 THR C N 1
ATOM 9991 C CA . THR C 1 340 ? -23.077 12.900 32.949 1.00 13.68 338 THR C CA 1
ATOM 9992 C C . THR C 1 340 ? -24.506 12.462 33.246 1.00 14.30 338 THR C C 1
ATOM 9993 O O . THR C 1 340 ? -24.949 11.420 32.744 1.00 15.72 338 THR C O 1
ATOM 9997 N N . GLY C 1 341 ? -25.230 13.225 34.059 1.00 15.37 339 GLY C N 1
ATOM 9998 C CA . GLY C 1 341 ? -26.619 12.898 34.324 1.00 15.83 339 GLY C CA 1
ATOM 9999 C C . GLY C 1 341 ? -26.838 11.632 35.120 1.00 15.74 339 GLY C C 1
ATOM 10000 O O . GLY C 1 341 ? -27.856 10.956 34.935 1.00 18.03 339 GLY C O 1
ATOM 10001 N N . GLY C 1 342 ? -25.905 11.284 35.992 1.00 14.87 340 GLY C N 1
ATOM 10002 C CA . GLY C 1 342 ? -26.069 10.130 36.852 1.00 14.39 340 GLY C CA 1
ATOM 10003 C C . GLY C 1 342 ? -24.714 9.588 37.278 1.00 12.33 340 GLY C C 1
ATOM 10004 O O . GLY C 1 342 ? -23.724 10.324 37.325 1.00 12.88 340 GLY C O 1
ATOM 10005 N N . THR C 1 343 ? -24.697 8.292 37.592 1.00 13.64 341 THR C N 1
ATOM 10006 C CA . THR C 1 343 ? -23.483 7.653 38.083 1.00 13.03 341 THR C CA 1
ATOM 10007 C C . THR C 1 343 ? -23.508 6.162 37.783 1.00 14.33 341 THR C C 1
ATOM 10008 O O . THR C 1 343 ? -24.572 5.535 37.697 1.00 15.98 341 THR C O 1
ATOM 10012 N N . GLU C 1 344 ? -22.308 5.608 37.619 1.00 13.87 342 GLU C N 1
ATOM 10013 C CA . GLU C 1 344 ? -22.072 4.174 37.594 1.00 15.80 342 GLU C CA 1
ATOM 10014 C C . GLU C 1 344 ? -21.149 3.737 38.718 1.00 14.67 342 GLU C C 1
ATOM 10015 O O . GLU C 1 344 ? -20.677 2.595 38.710 1.00 16.13 342 GLU C O 1
ATOM 10021 N N . ASN C 1 345 ? -20.851 4.619 39.667 1.00 12.40 343 ASN C N 1
ATOM 10022 C CA . ASN C 1 345 ? -19.977 4.201 40.759 1.00 11.94 343 ASN C CA 1
ATOM 10023 C C . ASN C 1 345 ? -20.516 4.632 42.117 1.00 11.90 343 ASN C C 1
ATOM 10024 O O . ASN C 1 345 ? -21.718 4.518 42.380 1.00 13.92 343 ASN C O 1
ATOM 10029 N N . HIS C 1 346 ? -19.636 5.095 42.993 1.00 12.27 344 HIS C N 1
ATOM 10030 C CA . HIS C 1 346 ? -19.986 5.422 44.365 1.00 11.63 344 HIS C CA 1
ATOM 10031 C C . HIS C 1 346 ? -20.285 6.903 44.576 1.00 11.12 344 HIS C C 1
ATOM 10032 O O . HIS C 1 346 ? -20.602 7.292 45.701 1.00 12.10 344 HIS C O 1
ATOM 10039 N N . LEU C 1 347 ? -20.167 7.745 43.546 1.00 10.45 345 LEU C N 1
ATOM 10040 C CA . LEU C 1 347 ? -20.267 9.186 43.751 1.00 11.62 345 LEU C CA 1
ATOM 10041 C C . LEU C 1 347 ? -21.149 9.838 42.696 1.00 11.72 345 LEU C C 1
ATOM 10042 O O . LEU C 1 347 ? -21.397 9.288 41.620 1.00 11.70 345 LEU C O 1
ATOM 10047 N N . VAL C 1 348 ? -21.581 11.056 43.007 1.00 11.52 346 VAL C N 1
ATOM 10048 C CA . VAL C 1 348 ? -22.126 11.962 42.009 1.00 12.11 346 VAL C CA 1
ATOM 10049 C C . VAL C 1 348 ? -21.360 13.266 42.104 1.00 11.47 346 VAL C C 1
ATOM 10050 O O . VAL C 1 348 ? -20.874 13.646 43.174 1.00 11.50 346 VAL C O 1
ATOM 10054 N N . LEU C 1 349 ? -21.224 13.938 40.968 1.00 11.85 347 LEU C N 1
ATOM 10055 C CA . LEU C 1 349 ? -20.590 15.245 40.904 1.00 12.09 347 LEU C CA 1
ATOM 10056 C C . LEU C 1 349 ? -21.654 16.233 40.463 1.00 11.66 347 LEU C C 1
ATOM 10057 O O . LEU C 1 349 ? -22.254 16.065 39.394 1.00 11.94 347 LEU C O 1
ATOM 10062 N N . TRP C 1 350 ? -21.879 17.250 41.289 1.00 11.20 348 TRP C N 1
ATOM 10063 C CA . TRP C 1 350 ? -23.045 18.123 41.222 1.00 10.57 348 TRP C CA 1
ATOM 10064 C C . TRP C 1 350 ? -22.578 19.515 40.821 1.00 11.55 348 TRP C C 1
ATOM 10065 O O . TRP C 1 350 ? -21.812 20.155 41.551 1.00 11.35 348 TRP C O 1
ATOM 10076 N N . ASP C 1 351 ? -23.024 19.971 39.655 1.00 11.38 349 ASP C N 1
ATOM 10077 C CA . ASP C 1 351 ? -22.669 21.286 39.135 1.00 13.23 349 ASP C CA 1
ATOM 10078 C C . ASP C 1 351 ? -23.659 22.301 39.690 1.00 13.29 349 ASP C C 1
ATOM 10079 O O . ASP C 1 351 ? -24.859 22.235 39.393 1.00 12.94 349 ASP C O 1
ATOM 10084 N N . LEU C 1 352 ? -23.156 23.234 40.499 1.00 12.83 350 LEU C N 1
ATOM 10085 C CA . LEU C 1 352 ? -23.969 24.251 41.147 1.00 12.26 350 LEU C CA 1
ATOM 10086 C C . LEU C 1 352 ? -24.041 25.537 40.341 1.00 14.04 350 LEU C C 1
ATOM 10087 O O . LEU C 1 352 ? -24.808 26.441 40.697 1.00 14.16 350 LEU C O 1
ATOM 10092 N N . ARG C 1 353 ? -23.258 25.641 39.271 1.00 14.87 351 ARG C N 1
ATOM 10093 C CA . ARG C 1 353 ? -23.272 26.863 38.473 1.00 14.35 351 ARG C CA 1
ATOM 10094 C C . ARG C 1 353 ? -24.645 27.246 37.929 1.00 16.19 351 ARG C C 1
ATOM 10095 O O . ARG C 1 353 ? -24.937 28.453 37.896 1.00 18.14 351 ARG C O 1
ATOM 10103 N N . PRO C 1 354 ? -25.523 26.322 37.516 1.00 16.05 352 PRO C N 1
ATOM 10104 C CA . PRO C 1 354 ? -26.862 26.752 37.079 1.00 16.48 352 PRO C CA 1
ATOM 10105 C C . PRO C 1 354 ? -27.664 27.452 38.162 1.00 16.09 352 PRO C C 1
ATOM 10106 O O . PRO C 1 354 ? -28.618 28.170 37.835 1.00 18.52 352 PRO C O 1
ATOM 10110 N N . LEU C 1 355 ? -27.307 27.265 39.434 1.00 13.87 353 LEU C N 1
ATOM 10111 C CA . LEU C 1 355 ? -27.952 27.943 40.549 1.00 13.84 353 LEU C CA 1
ATOM 10112 C C . LEU C 1 355 ? -27.294 29.268 40.891 1.00 15.80 353 LEU C C 1
ATOM 10113 O O . LEU C 1 355 ? -27.801 29.992 41.757 1.00 17.33 353 LEU C O 1
ATOM 10118 N N . GLY C 1 356 ? -26.178 29.600 40.248 1.00 16.21 354 GLY C N 1
ATOM 10119 C CA . GLY C 1 356 ? -25.453 30.794 40.633 1.00 16.22 354 GLY C CA 1
ATOM 10120 C C . GLY C 1 356 ? -24.718 30.640 41.945 1.00 15.78 354 GLY C C 1
ATOM 10121 O O . GLY C 1 356 ? -24.479 31.635 42.639 1.00 17.50 354 GLY C O 1
ATOM 10122 N N . LEU C 1 357 ? -24.347 29.412 42.305 1.00 14.85 355 LEU C N 1
ATOM 10123 C CA . LEU C 1 357 ? -23.669 29.125 43.559 1.00 13.11 355 LEU C CA 1
ATOM 10124 C C . LEU C 1 357 ? -22.295 28.533 43.294 1.00 13.53 355 LEU C C 1
ATOM 10125 O O . LEU C 1 357 ? -22.054 27.905 42.258 1.00 14.35 355 LEU C O 1
ATOM 10130 N N . THR C 1 358 ? -21.397 28.719 44.251 1.00 12.91 356 THR C N 1
ATOM 10131 C CA . THR C 1 358 ? -20.127 28.014 44.252 1.00 13.62 356 THR C CA 1
ATOM 10132 C C . THR C 1 358 ? -20.099 26.979 45.372 1.00 12.10 356 THR C C 1
ATOM 10133 O O . THR C 1 358 ? -20.841 27.064 46.357 1.00 12.79 356 THR C O 1
ATOM 10137 N N . GLY C 1 359 ? -19.235 25.981 45.193 1.00 11.44 357 GLY C N 1
ATOM 10138 C CA . GLY C 1 359 ? -19.225 24.838 46.089 1.00 12.27 357 GLY C CA 1
ATOM 10139 C C . GLY C 1 359 ? -18.752 25.149 47.498 1.00 12.48 357 GLY C C 1
ATOM 10140 O O . GLY C 1 359 ? -19.109 24.436 48.441 1.00 12.78 357 GLY C O 1
ATOM 10141 N N . ASN C 1 360 ? -17.919 26.183 47.663 1.00 11.99 358 ASN C N 1
ATOM 10142 C CA . ASN C 1 360 ? -17.486 26.548 49.010 1.00 12.63 358 ASN C CA 1
ATOM 10143 C C . ASN C 1 360 ? -18.655 27.022 49.864 1.00 13.04 358 ASN C C 1
ATOM 10144 O O . ASN C 1 360 ? -18.702 26.739 51.067 1.00 13.72 358 ASN C O 1
ATOM 10149 N N . LYS C 1 361 ? -19.604 27.750 49.274 1.00 11.87 359 LYS C N 1
ATOM 10150 C CA . LYS C 1 361 ? -20.759 28.186 50.053 1.00 11.90 359 LYS C CA 1
ATOM 10151 C C . LYS C 1 361 ? -21.600 26.998 50.498 1.00 11.50 359 LYS C C 1
ATOM 10152 O O . LYS C 1 361 ? -22.030 26.932 51.653 1.00 12.01 359 LYS C O 1
ATOM 10158 N N . VAL C 1 362 ? -21.839 26.049 49.594 1.00 10.30 360 VAL C N 1
ATOM 10159 C CA . VAL C 1 362 ? -22.627 24.875 49.940 1.00 11.43 360 VAL C CA 1
ATOM 10160 C C . VAL C 1 362 ? -21.900 24.036 50.980 1.00 11.51 360 VAL C C 1
ATOM 10161 O O . VAL C 1 362 ? -22.507 23.554 51.948 1.00 12.56 360 VAL C O 1
ATOM 10165 N N . GLU C 1 363 ? -20.587 23.864 50.811 1.00 12.21 361 GLU C N 1
ATOM 10166 C CA . GLU C 1 363 ? -19.827 23.080 51.773 1.00 12.30 361 GLU C CA 1
ATOM 10167 C C . GLU C 1 363 ? -19.899 23.706 53.156 1.00 12.28 361 GLU C C 1
ATOM 10168 O O . GLU C 1 363 ? -20.059 22.998 54.158 1.00 12.22 361 GLU C O 1
ATOM 10174 N N . LYS C 1 364 ? -19.796 25.038 53.225 1.00 12.07 362 LYS C N 1
ATOM 10175 C CA . LYS C 1 364 ? -19.788 25.734 54.510 1.00 12.38 362 LYS C CA 1
ATOM 10176 C C . LYS C 1 364 ? -21.140 25.621 55.201 1.00 12.08 362 LYS C C 1
ATOM 10177 O O . LYS C 1 364 ? -21.217 25.320 56.398 1.00 13.54 362 LYS C O 1
ATOM 10183 N N . LEU C 1 365 ? -22.220 25.873 54.468 1.00 11.29 363 LEU C N 1
ATOM 10184 C CA . LEU C 1 365 ? -23.535 25.745 55.081 1.00 11.46 363 LEU C CA 1
ATOM 10185 C C . LEU C 1 365 ? -23.824 24.303 55.475 1.00 12.42 363 LEU C C 1
ATOM 10186 O O . LEU C 1 365 ? -24.358 24.049 56.558 1.00 11.92 363 LEU C O 1
ATOM 10191 N N . CYS C 1 366 ? -23.503 23.345 54.601 1.00 11.14 364 CYS C N 1
ATOM 10192 C CA . CYS C 1 366 ? -23.688 21.940 54.955 1.00 12.49 364 CYS C CA 1
ATOM 10193 C C . CYS C 1 366 ? -22.977 21.606 56.262 1.00 11.65 364 CYS C C 1
ATOM 10194 O O . CYS C 1 366 ? -23.554 20.972 57.153 1.00 12.54 364 CYS C O 1
ATOM 10197 N N . ASP C 1 367 ? -21.726 22.052 56.397 1.00 12.30 365 ASP C N 1
ATOM 10198 C CA . ASP C 1 367 ? -20.936 21.768 57.594 1.00 13.06 365 ASP C CA 1
ATOM 10199 C C . ASP C 1 367 ? -21.650 22.243 58.857 1.00 13.71 365 ASP C C 1
ATOM 10200 O O . ASP C 1 367 ? -21.622 21.566 59.892 1.00 15.78 365 ASP C O 1
ATOM 10205 N N . LEU C 1 368 ? -22.311 23.401 58.788 1.00 12.27 366 LEU C N 1
ATOM 10206 C CA . LEU C 1 368 ? -23.053 23.906 59.941 1.00 13.62 366 LEU C CA 1
ATOM 10207 C C . LEU C 1 368 ? -24.253 23.033 60.270 1.00 14.58 366 LEU C C 1
ATOM 10208 O O . LEU C 1 368 ? -24.769 23.097 61.392 1.00 17.04 366 LEU C O 1
ATOM 10213 N N . CYS C 1 369 ? -24.708 22.230 59.313 1.00 13.19 367 CYS C N 1
ATOM 10214 C CA . CYS C 1 369 ? -25.826 21.320 59.501 1.00 14.07 367 CYS C CA 1
ATOM 10215 C C . CYS C 1 369 ? -25.374 19.895 59.772 1.00 13.42 367 CYS C C 1
ATOM 10216 O O . CYS C 1 369 ? -26.203 18.982 59.748 1.00 15.59 367 CYS C O 1
ATOM 10219 N N . ASN C 1 370 ? -24.076 19.683 60.009 1.00 13.28 368 ASN C N 1
ATOM 10220 C CA . ASN C 1 370 ? -23.505 18.343 60.171 1.00 16.29 368 ASN C CA 1
ATOM 10221 C C . ASN C 1 370 ? -23.704 17.477 58.932 1.00 14.24 368 ASN C C 1
ATOM 10222 O O . ASN C 1 370 ? -23.855 16.257 59.024 1.00 14.83 368 ASN C O 1
ATOM 10227 N N . ILE C 1 371 ? -23.687 18.106 57.765 1.00 12.57 369 ILE C N 1
ATOM 10228 C CA . ILE C 1 371 ? -23.670 17.414 56.482 1.00 10.82 369 ILE C CA 1
ATOM 10229 C C . ILE C 1 371 ? -22.291 17.677 55.908 1.00 11.61 369 ILE C C 1
ATOM 10230 O O . ILE C 1 371 ? -21.954 18.824 55.592 1.00 12.93 369 ILE C O 1
ATOM 10235 N N . THR C 1 372 ? -21.480 16.633 55.798 1.00 11.53 370 THR C N 1
ATOM 10236 C CA . THR C 1 372 ? -20.077 16.795 55.448 1.00 10.83 370 THR C CA 1
ATOM 10237 C C . THR C 1 372 ? -19.877 16.439 53.981 1.00 11.48 370 THR C C 1
ATOM 10238 O O . THR C 1 372 ? -20.060 15.285 53.575 1.00 11.63 370 THR C O 1
ATOM 10242 N N . VAL C 1 373 ? -19.511 17.440 53.189 1.00 11.37 371 VAL C N 1
ATOM 10243 C CA . VAL C 1 373 ? -19.275 17.290 51.767 1.00 11.52 371 VAL C CA 1
ATOM 10244 C C . VAL C 1 373 ? -17.921 17.913 51.453 1.00 11.71 371 VAL C C 1
ATOM 10245 O O . VAL C 1 373 ? -17.210 18.375 52.343 1.00 11.53 371 VAL C O 1
ATOM 10249 N N . ASN C 1 374 ? -17.559 17.917 50.182 1.00 11.25 372 ASN C N 1
ATOM 10250 C CA . ASN C 1 374 ? -16.476 18.785 49.753 1.00 10.75 372 ASN C CA 1
ATOM 10251 C C . ASN C 1 374 ? -16.861 19.499 48.470 1.00 10.77 372 ASN C C 1
ATOM 10252 O O . ASN C 1 374 ? -17.466 18.902 47.570 1.00 12.14 372 ASN C O 1
ATOM 10257 N N . LYS C 1 375 ? -16.580 20.802 48.439 1.00 10.82 373 LYS C N 1
ATOM 10258 C CA A LYS C 1 375 ? -16.589 21.545 47.189 0.70 10.68 373 LYS C CA 1
ATOM 10259 C CA B LYS C 1 375 ? -16.602 21.534 47.184 0.30 10.48 373 LYS C CA 1
ATOM 10260 C C . LYS C 1 375 ? -15.695 20.830 46.184 1.00 10.55 373 LYS C C 1
ATOM 10261 O O . LYS C 1 375 ? -14.732 20.151 46.554 1.00 12.32 373 LYS C O 1
ATOM 10272 N N . ASN C 1 376 ? -16.017 20.963 44.901 1.00 10.50 374 ASN C N 1
ATOM 10273 C CA . ASN C 1 376 ? -15.256 20.202 43.927 1.00 10.59 374 ASN C CA 1
ATOM 10274 C C . ASN C 1 376 ? -15.261 20.917 42.590 1.00 10.83 374 ASN C C 1
ATOM 10275 O O . ASN C 1 376 ? -16.286 21.478 42.181 1.00 11.02 374 ASN C O 1
ATOM 10280 N N . ALA C 1 377 ? -14.115 20.866 41.912 1.00 12.03 375 ALA C N 1
ATOM 10281 C CA . ALA C 1 377 ? -14.027 21.364 40.549 1.00 12.36 375 ALA C CA 1
ATOM 10282 C C . ALA C 1 377 ? -14.994 20.618 39.638 1.00 11.91 375 ALA C C 1
ATOM 10283 O O . ALA C 1 377 ? -15.222 19.411 39.785 1.00 12.62 375 ALA C O 1
ATOM 10285 N N . VAL C 1 378 ? -15.567 21.359 38.692 1.00 11.84 376 VAL C N 1
ATOM 10286 C CA . VAL C 1 378 ? -16.300 20.812 37.561 1.00 11.01 376 VAL C CA 1
ATOM 10287 C C . VAL C 1 378 ? -15.678 21.398 36.297 1.00 12.55 376 VAL C C 1
ATOM 10288 O O . VAL C 1 378 ? -14.818 22.282 36.355 1.00 13.29 376 VAL C O 1
ATOM 10292 N N . PHE C 1 379 ? -16.113 20.887 35.146 1.00 14.05 377 PHE C N 1
ATOM 10293 C CA . PHE C 1 379 ? -15.432 21.196 33.896 1.00 14.63 377 PHE C CA 1
ATOM 10294 C C . PHE C 1 379 ? -15.387 22.701 33.659 1.00 13.72 377 PHE C C 1
ATOM 10295 O O . PHE C 1 379 ? -16.404 23.394 33.775 1.00 14.29 377 PHE C O 1
ATOM 10303 N N . GLY C 1 380 ? -14.195 23.213 33.342 1.00 14.86 378 GLY C N 1
ATOM 10304 C CA . GLY C 1 380 ? -14.019 24.626 33.084 1.00 15.83 378 GLY C CA 1
ATOM 10305 C C . GLY C 1 380 ? -13.662 25.462 34.297 1.00 16.69 378 GLY C C 1
ATOM 10306 O O . GLY C 1 380 ? -13.303 26.638 34.137 1.00 17.83 378 GLY C O 1
ATOM 10307 N N . ASP C 1 381 ? -13.743 24.903 35.500 1.00 17.69 379 ASP C N 1
ATOM 10308 C CA . ASP C 1 381 ? -13.388 25.666 36.689 1.00 17.54 379 ASP C CA 1
ATOM 10309 C C . ASP C 1 381 ? -11.921 26.065 36.653 1.00 20.24 379 ASP C C 1
ATOM 10310 O O . ASP C 1 381 ? -11.062 25.309 36.188 1.00 21.65 379 ASP C O 1
ATOM 10315 N N . SER C 1 382 ? -11.637 27.257 37.177 1.00 22.40 380 SER C N 1
ATOM 10316 C CA . SER C 1 382 ? -10.276 27.675 37.468 1.00 23.07 380 SER C CA 1
ATOM 10317 C C . SER C 1 382 ? -10.053 27.986 38.940 1.00 22.70 380 SER C C 1
ATOM 10318 O O . SER C 1 382 ? -8.898 28.142 39.354 1.00 23.91 380 SER C O 1
ATOM 10321 N N . SER C 1 383 ? -11.108 28.069 39.742 1.00 21.17 381 SER C N 1
ATOM 10322 C CA . SER C 1 383 ? -10.984 28.400 41.153 1.00 20.72 381 SER C CA 1
ATOM 10323 C C . SER C 1 383 ? -11.053 27.124 41.980 1.00 22.10 381 SER C C 1
ATOM 10324 O O . SER C 1 383 ? -12.031 26.373 41.887 1.00 22.82 381 SER C O 1
ATOM 10327 N N . ALA C 1 384 ? -10.007 26.879 42.774 1.00 22.69 382 ALA C N 1
ATOM 10328 C CA . ALA C 1 384 ? -10.056 25.836 43.787 1.00 23.62 382 ALA C CA 1
ATOM 10329 C C . ALA C 1 384 ? -10.723 26.324 45.069 1.00 25.20 382 ALA C C 1
ATOM 10330 O O . ALA C 1 384 ? -11.291 25.514 45.806 1.00 27.35 382 ALA C O 1
ATOM 10332 N N . LEU C 1 385 ? -10.667 27.635 45.344 1.00 24.17 383 LEU C N 1
ATOM 10333 C CA . LEU C 1 385 ? -11.306 28.183 46.540 1.00 24.13 383 LEU C CA 1
ATOM 10334 C C . LEU C 1 385 ? -12.816 28.127 46.411 1.00 20.44 383 LEU C C 1
ATOM 10335 O O . LEU C 1 385 ? -13.525 27.774 47.364 1.00 18.63 383 LEU C O 1
ATOM 10340 N N . ALA C 1 386 ? -13.319 28.495 45.244 1.00 19.47 384 ALA C N 1
ATOM 10341 C CA . ALA C 1 386 ? -14.746 28.638 44.992 1.00 17.65 384 ALA C CA 1
ATOM 10342 C C . ALA C 1 386 ? -15.048 27.915 43.690 1.00 16.36 384 ALA C C 1
ATOM 10343 O O . ALA C 1 386 ? -15.357 28.542 42.672 1.00 18.81 384 ALA C O 1
ATOM 10345 N N . PRO C 1 387 ? -14.935 26.590 43.680 1.00 13.81 385 PRO C N 1
ATOM 10346 C CA . PRO C 1 387 ? -15.246 25.839 42.461 1.00 13.08 385 PRO C CA 1
ATOM 10347 C C . PRO C 1 387 ? -16.746 25.825 42.215 1.00 12.32 385 PRO C C 1
ATOM 10348 O O . PRO C 1 387 ? -17.554 26.284 43.024 1.00 14.37 385 PRO C O 1
ATOM 10352 N N . GLY C 1 388 ? -17.117 25.284 41.067 1.00 12.45 386 GLY C N 1
ATOM 10353 C CA . GLY C 1 388 ? -18.504 25.331 40.677 1.00 13.21 386 GLY C CA 1
ATOM 10354 C C . GLY C 1 388 ? -19.321 24.146 41.100 1.00 11.97 386 GLY C C 1
ATOM 10355 O O . GLY C 1 388 ? -20.514 24.103 40.785 1.00 13.12 386 GLY C O 1
ATOM 10356 N N . GLY C 1 389 ? -18.734 23.192 41.836 1.00 11.78 387 GLY C N 1
ATOM 10357 C CA . GLY C 1 389 ? -19.418 21.952 42.131 1.00 11.48 387 GLY C CA 1
ATOM 10358 C C . GLY C 1 389 ? -19.287 21.521 43.580 1.00 10.55 387 GLY C C 1
ATOM 10359 O O . GLY C 1 389 ? -18.556 22.108 44.387 1.00 10.44 387 GLY C O 1
ATOM 10360 N N . VAL C 1 390 ? -20.041 20.480 43.896 1.00 10.68 388 VAL C N 1
ATOM 10361 C CA . VAL C 1 390 ? -19.907 19.741 45.141 1.00 10.38 388 VAL C CA 1
ATOM 10362 C C . VAL C 1 390 ? -19.952 18.263 44.788 1.00 10.49 388 VAL C C 1
ATOM 10363 O O . VAL C 1 390 ? -20.666 17.858 43.861 1.00 11.08 388 VAL C O 1
ATOM 10367 N N . ARG C 1 391 ? -19.138 17.465 45.473 1.00 10.11 389 ARG C N 1
ATOM 10368 C CA . ARG C 1 391 ? -19.058 16.037 45.215 1.00 9.62 389 ARG C CA 1
ATOM 10369 C C . ARG C 1 391 ? -19.657 15.275 46.391 1.00 9.45 389 ARG C C 1
ATOM 10370 O O . ARG C 1 391 ? -19.388 15.598 47.552 1.00 10.67 389 ARG C O 1
ATOM 10378 N N . ILE C 1 392 ? -20.477 14.268 46.088 1.00 10.64 390 ILE C N 1
ATOM 10379 C CA . ILE C 1 392 ? -21.214 13.513 47.097 1.00 10.49 390 ILE C CA 1
ATOM 10380 C C . ILE C 1 392 ? -20.934 12.037 46.872 1.00 10.18 390 ILE C C 1
ATOM 10381 O O . ILE C 1 392 ? -21.129 11.534 45.764 1.00 12.50 390 ILE C O 1
ATOM 10386 N N . GLY C 1 393 ? -20.526 11.332 47.920 1.00 10.69 391 GLY C N 1
ATOM 10387 C CA . GLY C 1 393 ? -20.227 9.916 47.822 1.00 10.86 391 GLY C CA 1
ATOM 10388 C C . GLY C 1 393 ? -21.025 9.075 48.801 1.00 12.42 391 GLY C C 1
ATOM 10389 O O . GLY C 1 393 ? -21.386 9.529 49.885 1.00 13.64 391 GLY C O 1
ATOM 10390 N N . ALA C 1 394 ? -21.293 7.835 48.403 1.00 11.49 392 ALA C N 1
ATOM 10391 C CA . ALA C 1 394 ? -22.057 6.878 49.198 1.00 11.18 392 ALA C CA 1
ATOM 10392 C C . ALA C 1 394 ? -21.276 5.956 50.144 1.00 11.60 392 ALA C C 1
ATOM 10393 O O . ALA C 1 394 ? -21.907 5.373 51.030 1.00 12.62 392 ALA C O 1
ATOM 10395 N N . PRO C 1 395 ? -19.952 5.744 50.011 1.00 11.83 393 PRO C N 1
ATOM 10396 C CA . PRO C 1 395 ? -19.331 4.677 50.830 1.00 11.45 393 PRO C CA 1
ATOM 10397 C C . PRO C 1 395 ? -19.503 4.797 52.338 1.00 10.99 393 PRO C C 1
ATOM 10398 O O . PRO C 1 395 ? -19.855 3.806 52.985 1.00 11.57 393 PRO C O 1
ATOM 10402 N N . ALA C 1 396 ? -19.257 5.972 52.921 1.00 10.96 394 ALA C N 1
ATOM 10403 C CA . ALA C 1 396 ? -19.235 6.072 54.377 1.00 11.07 394 ALA C CA 1
ATOM 10404 C C . ALA C 1 396 ? -20.606 5.794 54.982 1.00 11.13 394 ALA C C 1
ATOM 10405 O O . ALA C 1 396 ? -20.725 5.016 55.933 1.00 12.64 394 ALA C O 1
ATOM 10407 N N . MET C 1 397 ? -21.653 6.440 54.465 1.00 11.21 395 MET C N 1
ATOM 10408 C CA . MET C 1 397 ? -22.971 6.216 55.046 1.00 11.66 395 MET C CA 1
ATOM 10409 C C . MET C 1 397 ? -23.488 4.820 54.728 1.00 11.69 395 MET C C 1
ATOM 10410 O O . MET C 1 397 ? -24.213 4.229 55.542 1.00 12.07 395 MET C O 1
ATOM 10415 N N . THR C 1 398 ? -23.123 4.266 53.565 1.00 10.87 396 THR C N 1
ATOM 10416 C CA . THR C 1 398 ? -23.494 2.878 53.297 1.00 11.22 396 THR C CA 1
ATOM 10417 C C . THR C 1 398 ? -22.858 1.939 54.318 1.00 11.33 396 THR C C 1
ATOM 10418 O O . THR C 1 398 ? -23.466 0.938 54.714 1.00 13.41 396 THR C O 1
ATOM 10422 N N . SER C 1 399 ? -21.656 2.267 54.790 1.00 12.23 397 SER C N 1
ATOM 10423 C CA . SER C 1 399 ? -21.029 1.450 55.824 1.00 12.33 397 SER C CA 1
ATOM 10424 C C . SER C 1 399 ? -21.776 1.498 57.150 1.00 13.08 397 SER C C 1
ATOM 10425 O O . SER C 1 399 ? -21.609 0.595 57.974 1.00 14.39 397 SER C O 1
ATOM 10428 N N . ARG C 1 400 ? -22.586 2.527 57.381 1.00 12.51 398 ARG C N 1
ATOM 10429 C CA . ARG C 1 400 ? -23.440 2.587 58.559 1.00 13.53 398 ARG C CA 1
ATOM 10430 C C . ARG C 1 400 ? -24.759 1.849 58.363 1.00 14.20 398 ARG C C 1
ATOM 10431 O O . ARG C 1 400 ? -25.620 1.893 59.250 1.00 15.28 398 ARG C O 1
ATOM 10439 N N . GLY C 1 401 ? -24.930 1.171 57.231 1.00 13.26 399 GLY C N 1
ATOM 10440 C CA . GLY C 1 401 ? -26.108 0.370 56.980 1.00 13.68 399 GLY C CA 1
ATOM 10441 C C . GLY C 1 401 ? -27.213 1.048 56.207 1.00 14.35 399 GLY C C 1
ATOM 10442 O O . GLY C 1 401 ? -28.294 0.467 56.080 1.00 15.26 399 GLY C O 1
ATOM 10443 N N . LEU C 1 402 ? -26.989 2.254 55.693 1.00 14.09 400 LEU C N 1
ATOM 10444 C CA . LEU C 1 402 ? -28.044 2.952 54.969 1.00 13.66 400 LEU C CA 1
ATOM 10445 C C . LEU C 1 402 ? -28.339 2.286 53.630 1.00 15.11 400 LEU C C 1
ATOM 10446 O O . LEU C 1 402 ? -27.442 1.792 52.939 1.00 14.80 400 LEU C O 1
ATOM 10451 N N . VAL C 1 403 ? -29.619 2.287 53.261 1.00 14.92 401 VAL C N 1
ATOM 10452 C CA . VAL C 1 403 ? -30.056 1.774 51.966 1.00 13.88 401 VAL C CA 1
ATOM 10453 C C . VAL C 1 403 ? -30.693 2.880 51.124 1.00 13.10 401 VAL C C 1
ATOM 10454 O O . VAL C 1 403 ? -30.596 4.065 51.465 1.00 13.74 401 VAL C O 1
ATOM 10458 N N . GLU C 1 404 ? -31.330 2.508 50.007 1.00 12.20 402 GLU C N 1
ATOM 10459 C CA . GLU C 1 404 ? -31.743 3.503 49.014 1.00 13.62 402 GLU C CA 1
ATOM 10460 C C . GLU C 1 404 ? -32.676 4.554 49.606 1.00 13.32 402 GLU C C 1
ATOM 10461 O O . GLU C 1 404 ? -32.506 5.756 49.362 1.00 14.26 402 GLU C O 1
ATOM 10467 N N . LYS C 1 405 ? -33.698 4.123 50.351 1.00 13.56 403 LYS C N 1
ATOM 10468 C CA . LYS C 1 405 ? -34.632 5.090 50.928 1.00 13.99 403 LYS C CA 1
ATOM 10469 C C . LYS C 1 405 ? -33.918 6.064 51.857 1.00 13.14 403 LYS C C 1
ATOM 10470 O O . LYS C 1 405 ? -34.274 7.247 51.923 1.00 14.04 403 LYS C O 1
ATOM 10472 N N . ASP C 1 406 ? -32.901 5.584 52.579 1.00 13.93 404 ASP C N 1
ATOM 10473 C CA . ASP C 1 406 ? -32.124 6.470 53.438 1.00 13.96 404 ASP C CA 1
ATOM 10474 C C . ASP C 1 406 ? -31.327 7.470 52.610 1.00 13.30 404 ASP C C 1
ATOM 10475 O O . ASP C 1 406 ? -31.168 8.628 53.011 1.00 13.19 404 ASP C O 1
ATOM 10480 N N . PHE C 1 407 ? -30.818 7.039 51.452 1.00 13.28 405 PHE C N 1
ATOM 10481 C CA . PHE C 1 407 ? -30.103 7.966 50.587 1.00 13.39 405 PHE C CA 1
ATOM 10482 C C . PHE C 1 407 ? -31.041 8.957 49.925 1.00 12.84 405 PHE C C 1
ATOM 10483 O O . PHE C 1 407 ? -30.623 10.073 49.601 1.00 13.22 405 PHE C O 1
ATOM 10491 N N . GLU C 1 408 ? -32.316 8.591 49.751 1.00 12.76 406 GLU C N 1
ATOM 10492 C CA . GLU C 1 408 ? -33.284 9.587 49.302 1.00 12.95 406 GLU C CA 1
ATOM 10493 C C . GLU C 1 408 ? -33.511 10.644 50.374 1.00 13.84 406 GLU C C 1
ATOM 10494 O O . GLU C 1 408 ? -33.626 11.836 50.064 1.00 14.81 406 GLU C O 1
ATOM 10500 N N . GLN C 1 409 ? -33.540 10.233 51.645 1.00 14.10 407 GLN C N 1
ATOM 10501 C CA . GLN C 1 409 ? -33.606 11.212 52.724 1.00 14.03 407 GLN C CA 1
ATOM 10502 C C . GLN C 1 409 ? -32.371 12.106 52.738 1.00 11.57 407 GLN C C 1
ATOM 10503 O O . GLN C 1 409 ? -32.478 13.316 52.975 1.00 12.02 407 GLN C O 1
ATOM 10509 N N . ILE C 1 410 ? -31.188 11.530 52.502 1.00 11.82 408 ILE C N 1
ATOM 10510 C CA . ILE C 1 410 ? -29.988 12.351 52.351 1.00 12.03 408 ILE C CA 1
ATOM 10511 C C . ILE C 1 410 ? -30.169 13.339 51.210 1.00 12.80 408 ILE C C 1
ATOM 10512 O O . ILE C 1 410 ? -29.822 14.520 51.329 1.00 13.67 408 ILE C O 1
ATOM 10517 N N . GLY C 1 411 ? -30.740 12.879 50.094 1.00 12.74 409 GLY C N 1
ATOM 10518 C CA . GLY C 1 411 ? -31.011 13.789 48.994 1.00 12.71 409 GLY C CA 1
ATOM 10519 C C . GLY C 1 411 ? -31.900 14.946 49.405 1.00 11.73 409 GLY C C 1
ATOM 10520 O O . GLY C 1 411 ? -31.662 16.096 49.022 1.00 12.62 409 GLY C O 1
ATOM 10521 N N . GLU C 1 412 ? -32.926 14.664 50.209 1.00 11.75 410 GLU C N 1
ATOM 10522 C CA . GLU C 1 412 ? -33.798 15.733 50.680 1.00 13.72 410 GLU C CA 1
ATOM 10523 C C . GLU C 1 412 ? -33.054 16.697 51.595 1.00 13.58 410 GLU C C 1
ATOM 10524 O O . GLU C 1 412 ? -33.239 17.915 51.499 1.00 13.04 410 GLU C O 1
ATOM 10530 N N . PHE C 1 413 ? -32.188 16.176 52.471 1.00 12.98 411 PHE C N 1
ATOM 10531 C CA . PHE C 1 413 ? -31.381 17.061 53.305 1.00 12.28 411 PHE C CA 1
ATOM 10532 C C . PHE C 1 413 ? -30.483 17.950 52.456 1.00 12.51 411 PHE C C 1
ATOM 10533 O O . PHE C 1 413 ? -30.329 19.139 52.748 1.00 12.24 411 PHE C O 1
ATOM 10541 N N . LEU C 1 414 ? -29.861 17.383 51.415 1.00 11.61 412 LEU C N 1
ATOM 10542 C CA . LEU C 1 414 ? -29.008 18.173 50.533 1.00 11.53 412 LEU C CA 1
ATOM 10543 C C . LEU C 1 414 ? -29.814 19.222 49.782 1.00 11.05 412 LEU C C 1
ATOM 10544 O O . LEU C 1 414 ? -29.358 20.358 49.602 1.00 12.79 412 LEU C O 1
ATOM 10549 N N . HIS C 1 415 ? -31.012 18.850 49.317 1.00 10.63 413 HIS C N 1
ATOM 10550 C CA . HIS C 1 415 ? -31.902 19.817 48.690 1.00 12.33 413 HIS C CA 1
ATOM 10551 C C . HIS C 1 415 ? -32.224 20.954 49.648 1.00 12.72 413 HIS C C 1
ATOM 10552 O O . HIS C 1 415 ? -32.157 22.132 49.278 1.00 13.13 413 HIS C O 1
ATOM 10559 N N . ARG C 1 416 ? -32.562 20.620 50.896 1.00 11.18 414 ARG C N 1
ATOM 10560 C CA . ARG C 1 416 ? -32.813 21.667 51.879 1.00 10.94 414 ARG C CA 1
ATOM 10561 C C . ARG C 1 416 ? -31.587 22.551 52.074 1.00 11.66 414 ARG C C 1
ATOM 10562 O O . ARG C 1 416 ? -31.705 23.783 52.113 1.00 12.43 414 ARG C O 1
ATOM 10570 N N . ALA C 1 417 ? -30.399 21.939 52.170 1.00 11.93 415 ALA C N 1
ATOM 10571 C CA . ALA C 1 417 ? -29.174 22.705 52.398 1.00 10.89 415 ALA C CA 1
ATOM 10572 C C . ALA C 1 417 ? -28.862 23.625 51.223 1.00 11.96 415 ALA C C 1
ATOM 10573 O O . ALA C 1 417 ? -28.491 24.791 51.411 1.00 13.51 415 ALA C O 1
ATOM 10575 N N . VAL C 1 418 ? -28.978 23.114 49.997 1.00 11.63 416 VAL C N 1
ATOM 10576 C CA . VAL C 1 418 ? -28.676 23.949 48.834 1.00 12.21 416 VAL C CA 1
ATOM 10577 C C . VAL C 1 418 ? -29.722 25.047 48.672 1.00 12.46 416 VAL C C 1
ATOM 10578 O O . VAL C 1 418 ? -29.394 26.191 48.338 1.00 12.81 416 VAL C O 1
ATOM 10582 N N . THR C 1 419 ? -30.991 24.728 48.926 1.00 12.58 417 THR C N 1
ATOM 10583 C CA . THR C 1 419 ? -32.028 25.759 48.918 1.00 11.98 417 THR C CA 1
ATOM 10584 C C . THR C 1 419 ? -31.713 26.857 49.925 1.00 12.45 417 THR C C 1
ATOM 10585 O O . THR C 1 419 ? -31.815 28.049 49.612 1.00 14.10 417 THR C O 1
ATOM 10589 N N . LEU C 1 420 ? -31.320 26.468 51.141 1.00 13.11 418 LEU C N 1
ATOM 10590 C CA A LEU C 1 420 ? -30.972 27.456 52.160 0.54 13.24 418 LEU C CA 1
ATOM 10591 C CA B LEU C 1 420 ? -30.977 27.456 52.158 0.46 13.43 418 LEU C CA 1
ATOM 10592 C C . LEU C 1 420 ? -29.771 28.287 51.737 1.00 14.16 418 LEU C C 1
ATOM 10593 O O . LEU C 1 420 ? -29.731 29.499 51.974 1.00 14.39 418 LEU C O 1
ATOM 10602 N N . THR C 1 421 ? -28.772 27.651 51.121 1.00 13.03 419 THR C N 1
ATOM 10603 C CA . THR C 1 421 ? -27.614 28.396 50.640 1.00 13.29 419 THR C CA 1
ATOM 10604 C C . THR C 1 421 ? -28.045 29.455 49.639 1.00 14.12 419 THR C C 1
ATOM 10605 O O . THR C 1 421 ? -27.614 30.613 49.710 1.00 14.85 419 THR C O 1
ATOM 10609 N N . LEU C 1 422 ? -28.916 29.075 48.704 1.00 13.44 420 LEU C N 1
ATOM 10610 C CA . LEU C 1 422 ? -29.379 30.028 47.702 1.00 14.66 420 LEU C CA 1
ATOM 10611 C C . LEU C 1 422 ? -30.182 31.154 48.343 1.00 16.30 420 LEU C C 1
ATOM 10612 O O . LEU C 1 422 ? -30.019 32.322 47.976 1.00 16.57 420 LEU C O 1
ATOM 10617 N N . GLU C 1 423 ? -31.047 30.817 49.306 1.00 16.14 421 GLU C N 1
ATOM 10618 C CA . GLU C 1 423 ? -31.833 31.833 50.000 1.00 16.39 421 GLU C CA 1
ATOM 10619 C C . GLU C 1 423 ? -30.941 32.823 50.735 1.00 17.00 421 GLU C C 1
ATOM 10620 O O . GLU C 1 423 ? -31.196 34.033 50.709 1.00 17.20 421 GLU C O 1
ATOM 10626 N N . ILE C 1 424 ? -29.891 32.328 51.396 1.00 17.40 422 ILE C N 1
ATOM 10627 C CA . ILE C 1 424 ? -28.969 33.218 52.092 1.00 18.90 422 ILE C CA 1
ATOM 10628 C C . ILE C 1 424 ? -28.252 34.128 51.105 1.00 19.38 422 ILE C C 1
ATOM 10629 O O . ILE C 1 424 ? -28.096 35.330 51.351 1.00 21.25 422 ILE C O 1
ATOM 10634 N N . GLN C 1 425 ? -27.827 33.581 49.964 1.00 19.20 423 GLN C N 1
ATOM 10635 C CA . GLN C 1 425 ? -27.156 34.414 48.972 1.00 20.26 423 GLN C CA 1
ATOM 10636 C C . GLN C 1 425 ? -28.086 35.493 48.425 1.00 21.90 423 GLN C C 1
ATOM 10637 O O . GLN C 1 425 ? -27.660 36.630 48.193 1.00 23.06 423 GLN C O 1
ATOM 10643 N N . LYS C 1 426 ? -29.361 35.160 48.213 1.00 20.88 424 LYS C N 1
ATOM 10644 C CA . LYS C 1 426 ? -30.296 36.161 47.707 1.00 24.44 424 LYS C CA 1
ATOM 10645 C C . LYS C 1 426 ? -30.521 37.275 48.724 1.00 26.09 424 LYS C C 1
ATOM 10646 O O . LYS C 1 426 ? -30.620 38.453 48.355 1.00 27.00 424 LYS C O 1
ATOM 10652 N N . GLU C 1 427 ? -30.583 36.928 50.009 1.00 26.72 425 GLU C N 1
ATOM 10653 C CA . GLU C 1 427 ? -30.866 37.929 51.030 1.00 29.17 425 GLU C CA 1
ATOM 10654 C C . GLU C 1 427 ? -29.620 38.704 51.439 1.00 30.76 425 GLU C C 1
ATOM 10655 O O . GLU C 1 427 ? -29.685 39.922 51.634 1.00 32.40 425 GLU C O 1
ATOM 10661 N N . HIS C 1 428 ? -28.480 38.023 51.575 1.00 30.26 426 HIS C N 1
ATOM 10662 C CA . HIS C 1 428 ? -27.299 38.635 52.169 1.00 30.84 426 HIS C CA 1
ATOM 10663 C C . HIS C 1 428 ? -26.212 39.001 51.167 1.00 30.66 426 HIS C C 1
ATOM 10664 O O . HIS C 1 428 ? -25.349 39.823 51.495 1.00 31.33 426 HIS C O 1
ATOM 10671 N N . GLY C 1 429 ? -26.226 38.423 49.969 1.00 30.18 427 GLY C N 1
ATOM 10672 C CA . GLY C 1 429 ? -25.248 38.765 48.954 1.00 29.38 427 GLY C CA 1
ATOM 10673 C C . GLY C 1 429 ? -24.374 37.604 48.514 1.00 28.18 427 GLY C C 1
ATOM 10674 O O . GLY C 1 429 ? -24.287 36.579 49.193 1.00 27.20 427 GLY C O 1
ATOM 10675 N N . LYS C 1 430 ? -23.717 37.767 47.364 1.00 27.98 428 LYS C N 1
ATOM 10676 C CA . LYS C 1 430 ? -22.830 36.737 46.843 1.00 29.14 428 LYS C CA 1
ATOM 10677 C C . LYS C 1 430 ? -21.407 36.863 47.378 1.00 27.93 428 LYS C C 1
ATOM 10678 O O . LYS C 1 430 ? -20.681 35.863 47.424 1.00 27.54 428 LYS C O 1
ATOM 10684 N N . LEU C 1 431 ? -20.992 38.063 47.787 1.00 27.47 429 LEU C N 1
ATOM 10685 C CA . LEU C 1 431 ? -19.683 38.223 48.408 1.00 26.80 429 LEU C CA 1
ATOM 10686 C C . LEU C 1 431 ? -19.622 37.385 49.675 1.00 24.68 429 LEU C C 1
ATOM 10687 O O . LEU C 1 431 ? -20.557 37.391 50.480 1.00 23.40 429 LEU C O 1
ATOM 10692 N N . LEU C 1 432 ? -18.523 36.648 49.838 1.00 24.10 430 LEU C N 1
ATOM 10693 C CA . LEU C 1 432 ? -18.439 35.674 50.921 1.00 23.45 430 LEU C CA 1
ATOM 10694 C C . LEU C 1 432 ? -18.621 36.334 52.282 1.00 23.22 430 LEU C C 1
ATOM 10695 O O . LEU C 1 432 ? -19.336 35.807 53.142 1.00 22.41 430 LEU C O 1
ATOM 10700 N N . LYS C 1 433 ? -18.000 37.500 52.489 1.00 24.15 431 LYS C N 1
ATOM 10701 C CA . LYS C 1 433 ? -18.146 38.189 53.768 1.00 24.12 431 LYS C CA 1
ATOM 10702 C C . LYS C 1 433 ? -19.599 38.551 54.047 1.00 24.67 431 LYS C C 1
ATOM 10703 O O . LYS C 1 433 ? -20.037 38.510 55.203 1.00 27.40 431 LYS C O 1
ATOM 10705 N N . ASP C 1 434 ? -20.360 38.901 53.007 1.00 22.61 432 ASP C N 1
ATOM 10706 C CA . ASP C 1 434 ? -21.772 39.222 53.180 1.00 21.56 432 ASP C CA 1
ATOM 10707 C C . ASP C 1 434 ? -22.601 37.955 53.377 1.00 20.67 432 ASP C C 1
ATOM 10708 O O . ASP C 1 434 ? -23.433 37.883 54.287 1.00 20.44 432 ASP C O 1
ATOM 10713 N N . PHE C 1 435 ? -22.377 36.950 52.526 1.00 19.13 433 PHE C N 1
ATOM 10714 C CA . PHE C 1 435 ? -23.029 35.651 52.674 1.00 18.52 433 PHE C CA 1
ATOM 10715 C C . PHE C 1 435 ? -22.879 35.109 54.088 1.00 18.61 433 PHE C C 1
ATOM 10716 O O . PHE C 1 435 ? -23.837 34.577 54.667 1.00 17.88 433 PHE C O 1
ATOM 10724 N N . ASN C 1 436 ? -21.683 35.247 54.665 1.00 19.48 434 ASN C N 1
ATOM 10725 C CA . ASN C 1 436 ? -21.426 34.678 55.982 1.00 19.81 434 ASN C CA 1
ATOM 10726 C C . ASN C 1 436 ? -22.338 35.266 57.049 1.00 19.63 434 ASN C C 1
ATOM 10727 O O . ASN C 1 436 ? -22.641 34.590 58.036 1.00 19.79 434 ASN C O 1
ATOM 10732 N N . LYS C 1 437 ? -22.779 36.515 56.877 1.00 19.95 435 LYS C N 1
ATOM 10733 C CA . LYS C 1 437 ? -23.668 37.113 57.865 1.00 20.39 435 LYS C CA 1
ATOM 10734 C C . LYS C 1 437 ? -24.969 36.336 57.983 1.00 19.62 435 LYS C C 1
ATOM 10735 O O . LYS C 1 437 ? -25.586 36.316 59.057 1.00 20.52 435 LYS C O 1
ATOM 10741 N N . GLY C 1 438 ? -25.394 35.681 56.899 1.00 16.69 436 GLY C N 1
ATOM 10742 C CA . GLY C 1 438 ? -26.612 34.892 56.922 1.00 17.41 436 GLY C CA 1
ATOM 10743 C C . GLY C 1 438 ? -26.493 33.573 57.655 1.00 16.75 436 GLY C C 1
ATOM 10744 O O . GLY C 1 438 ? -27.509 32.890 57.823 1.00 16.71 436 GLY C O 1
ATOM 10745 N N . LEU C 1 439 ? -25.291 33.201 58.090 1.00 16.60 437 LEU C N 1
ATOM 10746 C CA . LEU C 1 439 ? -25.070 31.942 58.785 1.00 16.73 437 LEU C CA 1
ATOM 10747 C C . LEU C 1 439 ? -25.191 32.057 60.300 1.00 17.67 437 LEU C C 1
ATOM 10748 O O . LEU C 1 439 ? -25.002 31.051 60.992 1.00 19.41 437 LEU C O 1
ATOM 10753 N N . VAL C 1 440 ? -25.474 33.246 60.832 1.00 16.46 438 VAL C N 1
ATOM 10754 C CA . VAL C 1 440 ? -25.532 33.472 62.272 1.00 16.27 438 VAL C CA 1
ATOM 10755 C C . VAL C 1 440 ? -26.986 33.410 62.706 1.00 16.71 438 VAL C C 1
ATOM 10756 O O . VAL C 1 440 ? -27.839 34.103 62.137 1.00 16.17 438 VAL C O 1
ATOM 10760 N N . ASN C 1 441 ? -27.272 32.580 63.712 1.00 17.38 439 ASN C N 1
ATOM 10761 C CA . ASN C 1 441 ? -28.619 32.486 64.275 1.00 17.97 439 ASN C CA 1
ATOM 10762 C C . ASN C 1 441 ? -29.655 32.229 63.191 1.00 17.09 439 ASN C C 1
ATOM 10763 O O . ASN C 1 441 ? -30.738 32.813 63.191 1.00 18.24 439 ASN C O 1
ATOM 10768 N N . ASN C 1 442 ? -29.308 31.368 62.239 1.00 16.97 440 ASN C N 1
ATOM 10769 C CA . ASN C 1 442 ? -30.220 31.017 61.154 1.00 15.51 440 ASN C CA 1
ATOM 10770 C C . ASN C 1 442 ? -31.076 29.846 61.626 1.00 15.68 440 ASN C C 1
ATOM 10771 O O . ASN C 1 442 ? -30.574 28.730 61.788 1.00 14.38 440 ASN C O 1
ATOM 10776 N N . LYS C 1 443 ? -32.365 30.108 61.869 1.00 16.23 441 LYS C N 1
ATOM 10777 C CA . LYS C 1 443 ? -33.225 29.078 62.448 1.00 15.86 441 LYS C CA 1
ATOM 10778 C C . LYS C 1 443 ? -33.389 27.885 61.516 1.00 15.35 441 LYS C C 1
ATOM 10779 O O . LYS C 1 443 ? -33.493 26.743 61.981 1.00 16.72 441 LYS C O 1
ATOM 10785 N N . ALA C 1 444 ? -33.416 28.122 60.205 1.00 14.37 442 ALA C N 1
ATOM 10786 C CA . ALA C 1 444 ? -33.526 27.011 59.268 1.00 13.93 442 ALA C CA 1
ATOM 10787 C C . ALA C 1 444 ? -32.271 26.144 59.262 1.00 13.74 442 ALA C C 1
ATOM 10788 O O . ALA C 1 444 ? -32.367 24.925 59.099 1.00 13.99 442 ALA C O 1
ATOM 10790 N N . ILE C 1 445 ? -31.093 26.738 59.465 1.00 13.57 443 ILE C N 1
ATOM 10791 C CA . ILE C 1 445 ? -29.889 25.929 59.636 1.00 14.98 443 ILE C CA 1
ATOM 10792 C C . ILE C 1 445 ? -30.018 25.056 60.878 1.00 16.00 443 ILE C C 1
ATOM 10793 O O . ILE C 1 445 ? -29.728 23.855 60.850 1.00 16.99 443 ILE C O 1
ATOM 10798 N N . GLU C 1 446 ? -30.459 25.651 61.988 1.00 15.67 444 GLU C N 1
ATOM 10799 C CA . GLU C 1 446 ? -30.609 24.885 63.222 1.00 17.53 444 GLU C CA 1
ATOM 10800 C C . GLU C 1 446 ? -31.609 23.751 63.058 1.00 16.39 444 GLU C C 1
ATOM 10801 O O . GLU C 1 446 ? -31.384 22.643 63.561 1.00 16.00 444 GLU C O 1
ATOM 10807 N N . ASP C 1 447 ? -32.728 24.009 62.371 1.00 15.33 445 ASP C N 1
ATOM 10808 C CA . ASP C 1 447 ? -33.723 22.958 62.168 1.00 15.48 445 ASP C CA 1
ATOM 10809 C C . ASP C 1 447 ? -33.144 21.822 61.339 1.00 13.59 445 ASP C C 1
ATOM 10810 O O . ASP C 1 447 ? -33.334 20.640 61.654 1.00 14.97 445 ASP C O 1
ATOM 10815 N N . LEU C 1 448 ? -32.444 22.168 60.260 1.00 12.89 446 LEU C N 1
ATOM 10816 C CA . LEU C 1 448 ? -31.857 21.144 59.408 1.00 13.30 446 LEU C CA 1
ATOM 10817 C C . LEU C 1 448 ? -30.800 20.346 60.161 1.00 13.59 446 LEU C C 1
ATOM 10818 O O . LEU C 1 448 ? -30.756 19.116 60.059 1.00 15.08 446 LEU C O 1
ATOM 10823 N N . LYS C 1 449 ? -29.953 21.027 60.939 1.00 13.61 447 LYS C N 1
ATOM 10824 C CA . LYS C 1 449 ? -28.970 20.321 61.757 1.00 15.42 447 LYS C CA 1
ATOM 10825 C C . LYS C 1 449 ? -29.650 19.345 62.711 1.00 15.90 447 LYS C C 1
ATOM 10826 O O . LYS C 1 449 ? -29.211 18.197 62.858 1.00 16.91 447 LYS C O 1
ATOM 10832 N N . ALA C 1 450 ? -30.719 19.789 63.380 1.00 14.95 448 ALA C N 1
ATOM 10833 C CA . ALA C 1 450 ? -31.430 18.911 64.305 1.00 15.30 448 ALA C CA 1
ATOM 10834 C C . ALA C 1 450 ? -32.003 17.695 63.585 1.00 15.88 448 ALA C C 1
ATOM 10835 O O . ALA C 1 450 ? -31.913 16.569 64.092 1.00 16.73 448 ALA C O 1
ATOM 10837 N N . ASP C 1 451 ? -32.592 17.902 62.397 1.00 16.04 449 ASP C N 1
ATOM 10838 C CA . ASP C 1 451 ? -33.145 16.781 61.638 1.00 15.37 449 ASP C CA 1
ATOM 10839 C C . ASP C 1 451 ? -32.046 15.818 61.213 1.00 16.12 449 ASP C C 1
ATOM 10840 O O . ASP C 1 451 ? -32.236 14.596 61.236 1.00 15.60 449 ASP C O 1
ATOM 10845 N N . VAL C 1 452 ? -30.887 16.355 60.829 1.00 15.10 450 VAL C N 1
ATOM 10846 C CA . VAL C 1 452 ? -29.775 15.525 60.383 1.00 14.57 450 VAL C CA 1
ATOM 10847 C C . VAL C 1 452 ? -29.267 14.649 61.522 1.00 15.58 450 VAL C C 1
ATOM 10848 O O . VAL C 1 452 ? -29.031 13.446 61.349 1.00 15.73 450 VAL C O 1
ATOM 10852 N N . GLU C 1 453 ? -29.081 15.245 62.703 1.00 16.59 451 GLU C N 1
ATOM 10853 C CA . GLU C 1 453 ? -28.576 14.484 63.841 1.00 17.14 451 GLU C CA 1
ATOM 10854 C C . GLU C 1 453 ? -29.564 13.410 64.282 1.00 17.03 451 GLU C C 1
ATOM 10855 O O . GLU C 1 453 ? -29.158 12.299 64.650 1.00 18.14 451 GLU C O 1
ATOM 10861 N N . LYS C 1 454 ? -30.862 13.720 64.258 1.00 16.82 452 LYS C N 1
ATOM 10862 C CA . LYS C 1 454 ? -31.856 12.719 64.626 1.00 17.73 452 LYS C CA 1
ATOM 10863 C C . LYS C 1 454 ? -31.810 11.534 63.672 1.00 16.98 452 LYS C C 1
ATOM 10864 O O . LYS C 1 454 ? -31.861 10.377 64.102 1.00 18.59 452 LYS C O 1
ATOM 10870 N N . PHE C 1 455 ? -31.711 11.813 62.369 1.00 15.19 453 PHE C N 1
ATOM 10871 C CA . PHE C 1 455 ? -31.609 10.760 61.363 1.00 15.11 453 PHE C CA 1
ATOM 10872 C C . PHE C 1 455 ? -30.324 9.962 61.545 1.00 15.30 453 PHE C C 1
ATOM 10873 O O . PHE C 1 455 ? -30.334 8.725 61.511 1.00 14.88 453 PHE C O 1
ATOM 10881 N N . SER C 1 456 ? -29.207 10.658 61.758 1.00 15.88 454 SER C N 1
ATOM 10882 C CA . SER C 1 456 ? -27.922 9.978 61.858 1.00 15.48 454 SER C CA 1
ATOM 10883 C C . SER C 1 456 ? -27.877 9.038 63.054 1.00 17.02 454 SER C C 1
ATOM 10884 O O . SER C 1 456 ? -27.239 7.978 62.988 1.00 15.62 454 SER C O 1
ATOM 10887 N N . ALA C 1 457 ? -28.566 9.394 64.140 1.00 17.34 455 ALA C N 1
ATOM 10888 C CA . ALA C 1 457 ? -28.555 8.586 65.350 1.00 18.50 455 ALA C CA 1
ATOM 10889 C C . ALA C 1 457 ? -29.323 7.281 65.196 1.00 16.88 455 ALA C C 1
ATOM 10890 O O . ALA C 1 457 ? -29.233 6.425 66.079 1.00 20.43 455 ALA C O 1
ATOM 10892 N N . LEU C 1 458 ? -30.063 7.099 64.101 1.00 16.05 456 LEU C N 1
ATOM 10893 C CA . LEU C 1 458 ? -30.807 5.864 63.888 1.00 17.73 456 LEU C CA 1
ATOM 10894 C C . LEU C 1 458 ? -29.925 4.686 63.493 1.00 17.91 456 LEU C C 1
ATOM 10895 O O . LEU C 1 458 ? -30.414 3.552 63.490 1.00 20.36 456 LEU C O 1
ATOM 10900 N N . PHE C 1 459 ? -28.658 4.914 63.161 1.00 14.66 457 PHE C N 1
ATOM 10901 C CA . PHE C 1 459 ? -27.823 3.894 62.543 1.00 15.30 457 PHE C CA 1
ATOM 10902 C C . PHE C 1 459 ? -26.660 3.512 63.447 1.00 16.91 457 PHE C C 1
ATOM 10903 O O . PHE C 1 459 ? -26.210 4.304 64.279 1.00 16.81 457 PHE C O 1
ATOM 10911 N N . ASP C 1 460 ? -26.188 2.280 63.271 1.00 16.43 458 ASP C N 1
ATOM 10912 C CA . ASP C 1 460 ? -24.994 1.821 63.959 1.00 16.53 458 ASP C CA 1
ATOM 10913 C C . ASP C 1 460 ? -23.755 2.513 63.385 1.00 15.44 458 ASP C C 1
ATOM 10914 O O . ASP C 1 460 ? -23.819 3.248 62.392 1.00 15.52 458 ASP C O 1
ATOM 10919 N N . MET C 1 461 ? -22.608 2.261 64.020 1.00 15.49 459 MET C N 1
ATOM 10920 C CA . MET C 1 461 ? -21.367 2.932 63.662 1.00 14.61 459 MET C CA 1
ATOM 10921 C C . MET C 1 461 ? -20.190 1.982 63.817 1.00 14.02 459 MET C C 1
ATOM 10922 O O . MET C 1 461 ? -19.954 1.464 64.915 1.00 15.52 459 MET C O 1
ATOM 10927 N N . PRO C 1 462 ? -19.418 1.745 62.762 1.00 13.78 460 PRO C N 1
ATOM 10928 C CA . PRO C 1 462 ? -18.248 0.873 62.887 1.00 13.90 460 PRO C CA 1
ATOM 10929 C C . PRO C 1 462 ? -17.041 1.643 63.398 1.00 13.12 460 PRO C C 1
ATOM 10930 O O . PRO C 1 462 ? -16.965 2.869 63.309 1.00 13.57 460 PRO C O 1
ATOM 10934 N N . GLY C 1 463 ? -16.090 0.888 63.953 1.00 13.26 461 GLY C N 1
ATOM 10935 C CA . GLY C 1 463 ? -14.792 1.405 64.335 1.00 13.02 461 GLY C CA 1
ATOM 10936 C C . GLY C 1 463 ? -14.657 1.719 65.811 1.00 13.81 461 GLY C C 1
ATOM 10937 O O . GLY C 1 463 ? -13.543 1.685 66.343 1.00 15.61 461 GLY C O 1
ATOM 10938 N N . PHE C 1 464 ? -15.762 2.044 66.473 1.00 15.31 462 PHE C N 1
ATOM 10939 C CA . PHE C 1 464 ? -15.771 2.278 67.909 1.00 16.55 462 PHE C CA 1
ATOM 10940 C C . PHE C 1 464 ? -17.187 2.043 68.401 1.00 17.98 462 PHE C C 1
ATOM 10941 O O . PHE C 1 464 ? -18.130 2.005 67.611 1.00 18.56 462 PHE C O 1
ATOM 10949 N N . LEU C 1 465 ? -17.329 1.895 69.713 1.00 20.33 463 LEU C N 1
ATOM 10950 C CA . LEU C 1 465 ? -18.628 1.623 70.320 1.00 22.39 463 LEU C CA 1
ATOM 10951 C C . LEU C 1 465 ? -19.274 2.941 70.734 1.00 24.48 463 LEU C C 1
ATOM 10952 O O . LEU C 1 465 ? -18.779 3.632 71.629 1.00 25.24 463 LEU C O 1
ATOM 10957 N N . VAL C 1 466 ? -20.388 3.285 70.080 1.00 25.40 464 VAL C N 1
ATOM 10958 C CA . VAL C 1 466 ? -21.112 4.508 70.417 1.00 26.84 464 VAL C CA 1
ATOM 10959 C C . VAL C 1 466 ? -21.548 4.493 71.873 1.00 28.19 464 VAL C C 1
ATOM 10960 O O . VAL C 1 466 ? -21.550 5.533 72.542 1.00 27.90 464 VAL C O 1
ATOM 10964 N N . SER C 1 467 ? -21.880 3.312 72.402 1.00 30.23 465 SER C N 1
ATOM 10965 C CA . SER C 1 467 ? -22.324 3.205 73.788 1.00 32.47 465 SER C CA 1
ATOM 10966 C C . SER C 1 467 ? -21.246 3.620 74.780 1.00 34.28 465 SER C C 1
ATOM 10967 O O . SER C 1 467 ? -21.575 3.978 75.917 1.00 35.67 465 SER C O 1
ATOM 10970 N N . GLU C 1 468 ? -19.975 3.590 74.378 1.00 34.01 466 GLU C N 1
ATOM 10971 C CA . GLU C 1 468 ? -18.859 3.911 75.257 1.00 34.63 466 GLU C CA 1
ATOM 10972 C C . GLU C 1 468 ? -18.255 5.284 75.000 1.00 32.07 466 GLU C C 1
ATOM 10973 O O . GLU C 1 468 ? -17.298 5.659 75.685 1.00 33.36 466 GLU C O 1
ATOM 10979 N N . MET C 1 469 ? -18.773 6.045 74.042 1.00 29.83 467 MET C N 1
ATOM 10980 C CA . MET C 1 469 ? -18.130 7.307 73.706 1.00 29.44 467 MET C CA 1
ATOM 10981 C C . MET C 1 469 ? -18.448 8.373 74.749 1.00 27.81 467 MET C C 1
ATOM 10982 O O . MET C 1 469 ? -19.500 8.353 75.396 1.00 29.06 467 MET C O 1
ATOM 10987 N N . LYS C 1 470 ? -17.508 9.303 74.917 1.00 25.90 468 LYS C N 1
ATOM 10988 C CA . LYS C 1 470 ? -17.628 10.303 75.971 1.00 25.70 468 LYS C CA 1
ATOM 10989 C C . LYS C 1 470 ? -18.847 11.192 75.760 1.00 26.51 468 LYS C C 1
ATOM 10990 O O . LYS C 1 470 ? -19.554 11.527 76.718 1.00 27.52 468 LYS C O 1
ATOM 10996 N N . TYR C 1 471 ? -19.110 11.583 74.518 1.00 28.07 469 TYR C N 1
ATOM 10997 C CA . TYR C 1 471 ? -20.134 12.574 74.199 1.00 27.80 469 TYR C CA 1
ATOM 10998 C C . TYR C 1 471 ? -21.336 11.855 73.601 1.00 31.35 469 TYR C C 1
ATOM 10999 O O . TYR C 1 471 ? -21.380 11.596 72.397 1.00 34.09 469 TYR C O 1
ATOM 11008 N N . LYS C 1 472 ? -22.308 11.543 74.453 1.00 33.39 470 LYS C N 1
ATOM 11009 C CA . LYS C 1 472 ? -23.476 10.756 74.063 1.00 37.15 470 LYS C CA 1
ATOM 11010 C C . LYS C 1 472 ? -24.659 11.623 73.626 1.00 38.56 470 LYS C C 1
ATOM 11011 O O . LYS C 1 472 ? -24.833 12.750 74.095 1.00 38.33 470 LYS C O 1
ATOM 11017 N N . HIS D 1 2 ? -26.720 -10.501 51.497 1.00 41.38 0 HIS D N 1
ATOM 11018 C CA . HIS D 1 2 ? -27.026 -9.479 52.493 1.00 41.09 0 HIS D CA 1
ATOM 11019 C C . HIS D 1 2 ? -25.750 -8.867 53.061 1.00 36.26 0 HIS D C 1
ATOM 11020 O O . HIS D 1 2 ? -24.732 -9.549 53.195 1.00 35.78 0 HIS D O 1
ATOM 11027 N N . MET D 1 3 ? -25.799 -7.576 53.382 1.00 31.29 1 MET D N 1
ATOM 11028 C CA . MET D 1 3 ? -24.687 -6.956 54.083 1.00 28.98 1 MET D CA 1
ATOM 11029 C C . MET D 1 3 ? -24.596 -7.509 55.499 1.00 26.58 1 MET D C 1
ATOM 11030 O O . MET D 1 3 ? -25.606 -7.837 56.129 1.00 28.18 1 MET D O 1
ATOM 11035 N N . ASP D 1 4 ? -23.365 -7.629 55.990 1.00 25.45 2 ASP D N 1
ATOM 11036 C CA . ASP D 1 4 ? -23.161 -7.959 57.389 1.00 23.46 2 ASP D CA 1
ATOM 11037 C C . ASP D 1 4 ? -23.629 -6.794 58.254 1.00 22.03 2 ASP D C 1
ATOM 11038 O O . ASP D 1 4 ? -23.414 -5.630 57.893 1.00 21.33 2 ASP D O 1
ATOM 11043 N N . PRO D 1 5 ? -24.252 -7.071 59.398 1.00 21.01 3 PRO D N 1
ATOM 11044 C CA . PRO D 1 5 ? -24.539 -5.998 60.355 1.00 19.69 3 PRO D CA 1
ATOM 11045 C C . PRO D 1 5 ? -23.267 -5.232 60.671 1.00 19.67 3 PRO D C 1
ATOM 11046 O O . PRO D 1 5 ? -22.164 -5.788 60.658 1.00 18.96 3 PRO D O 1
ATOM 11050 N N . VAL D 1 6 ? -23.434 -3.937 60.940 1.00 19.67 4 VAL D N 1
ATOM 11051 C CA . VAL D 1 6 ? -22.301 -3.097 61.315 1.00 19.50 4 VAL D CA 1
ATOM 11052 C C . VAL D 1 6 ? -21.510 -3.727 62.455 1.00 18.93 4 VAL D C 1
ATOM 11053 O O . VAL D 1 6 ? -20.276 -3.729 62.443 1.00 20.39 4 VAL D O 1
ATOM 11057 N N . SER D 1 7 ? -22.200 -4.288 63.450 1.00 18.47 5 SER D N 1
ATOM 11058 C CA . SER D 1 7 ? -21.494 -4.823 64.609 1.00 18.56 5 SER D CA 1
ATOM 11059 C C . SER D 1 7 ? -20.569 -5.968 64.218 1.00 18.24 5 SER D C 1
ATOM 11060 O O . SER D 1 7 ? -19.460 -6.090 64.756 1.00 19.76 5 SER D O 1
ATOM 11063 N N . VAL D 1 8 ? -20.996 -6.797 63.262 1.00 17.73 6 VAL D N 1
ATOM 11064 C CA . VAL D 1 8 ? -20.261 -8.014 62.928 1.00 16.44 6 VAL D CA 1
ATOM 11065 C C . VAL D 1 8 ? -18.922 -7.686 62.271 1.00 15.92 6 VAL D C 1
ATOM 11066 O O . VAL D 1 8 ? -17.864 -8.083 62.767 1.00 18.43 6 VAL D O 1
ATOM 11070 N N . TRP D 1 9 ? -18.945 -6.966 61.140 1.00 15.04 7 TRP D N 1
ATOM 11071 C CA . TRP D 1 9 ? -17.689 -6.623 60.474 1.00 13.54 7 TRP D CA 1
ATOM 11072 C C . TRP D 1 9 ? -17.002 -5.427 61.125 1.00 13.63 7 TRP D C 1
ATOM 11073 O O . TRP D 1 9 ? -15.768 -5.343 61.107 1.00 13.31 7 TRP D O 1
ATOM 11084 N N . GLY D 1 10 ? -17.773 -4.500 61.697 1.00 14.53 8 GLY D N 1
ATOM 11085 C CA . GLY D 1 10 ? -17.259 -3.186 62.034 1.00 13.51 8 GLY D CA 1
ATOM 11086 C C . GLY D 1 10 ? -16.915 -2.936 63.488 1.00 13.97 8 GLY D C 1
ATOM 11087 O O . GLY D 1 10 ? -16.118 -2.044 63.779 1.00 12.75 8 GLY D O 1
ATOM 11088 N N . ASN D 1 11 ? -17.489 -3.700 64.413 1.00 14.90 9 ASN D N 1
ATOM 11089 C CA . ASN D 1 11 ? -17.189 -3.528 65.829 1.00 15.30 9 ASN D CA 1
ATOM 11090 C C . ASN D 1 11 ? -16.493 -4.722 66.476 1.00 15.99 9 ASN D C 1
ATOM 11091 O O . ASN D 1 11 ? -15.962 -4.575 67.584 1.00 17.30 9 ASN D O 1
ATOM 11096 N N . THR D 1 12 ? -16.478 -5.883 65.828 1.00 15.69 10 THR D N 1
ATOM 11097 C CA . THR D 1 12 ? -15.865 -7.076 66.406 1.00 15.98 10 THR D CA 1
ATOM 11098 C C . THR D 1 12 ? -14.353 -6.881 66.541 1.00 14.73 10 THR D C 1
ATOM 11099 O O . THR D 1 12 ? -13.716 -6.322 65.644 1.00 15.28 10 THR D O 1
ATOM 11103 N N . PRO D 1 13 ? -13.752 -7.322 67.646 1.00 14.66 11 PRO D N 1
ATOM 11104 C CA . PRO D 1 13 ? -12.310 -7.128 67.828 1.00 14.88 11 PRO D CA 1
ATOM 11105 C C . PRO D 1 13 ? -11.474 -7.905 66.821 1.00 15.83 11 PRO D C 1
ATOM 11106 O O . PRO D 1 13 ? -11.894 -8.923 66.260 1.00 15.04 11 PRO D O 1
ATOM 11110 N N . LEU D 1 14 ? -10.262 -7.380 66.604 1.00 14.81 12 LEU D N 1
ATOM 11111 C CA . LEU D 1 14 ? -9.279 -7.996 65.713 1.00 13.66 12 LEU D CA 1
ATOM 11112 C C . LEU D 1 14 ? -9.084 -9.483 66.010 1.00 13.43 12 LEU D C 1
ATOM 11113 O O . LEU D 1 14 ? -8.982 -10.299 65.085 1.00 15.30 12 LEU D O 1
ATOM 11118 N N . ALA D 1 15 ? -9.019 -9.851 67.291 1.00 14.18 13 ALA D N 1
ATOM 11119 C CA . ALA D 1 15 ? -8.753 -11.244 67.656 1.00 14.82 13 ALA D CA 1
ATOM 11120 C C . ALA D 1 15 ? -9.757 -12.202 67.029 1.00 16.03 13 ALA D C 1
ATOM 11121 O O . ALA D 1 15 ? -9.416 -13.355 66.748 1.00 17.24 13 ALA D O 1
ATOM 11123 N N . THR D 1 16 ? -10.991 -11.752 66.813 1.00 16.45 14 THR D N 1
ATOM 11124 C CA . THR D 1 16 ? -12.021 -12.582 66.206 1.00 16.38 14 THR D CA 1
ATOM 11125 C C . THR D 1 16 ? -12.110 -12.373 64.697 1.00 15.80 14 THR D C 1
ATOM 11126 O O . THR D 1 16 ? -12.286 -13.342 63.952 1.00 16.80 14 THR D O 1
ATOM 11130 N N . VAL D 1 17 ? -11.953 -11.130 64.229 1.00 14.74 15 VAL D N 1
ATOM 11131 C CA . VAL D 1 17 ? -12.073 -10.853 62.799 1.00 14.80 15 VAL D CA 1
ATOM 11132 C C . VAL D 1 17 ? -10.933 -11.499 62.024 1.00 14.21 15 VAL D C 1
ATOM 11133 O O . VAL D 1 17 ? -11.140 -12.072 60.950 1.00 15.95 15 VAL D O 1
ATOM 11137 N N . ASP D 1 18 ? -9.707 -11.381 62.532 1.00 14.02 16 ASP D N 1
ATOM 11138 C CA . ASP D 1 18 ? -8.514 -11.822 61.814 1.00 15.02 16 ASP D CA 1
ATOM 11139 C C . ASP D 1 18 ? -7.564 -12.486 62.801 1.00 15.37 16 ASP D C 1
ATOM 11140 O O . ASP D 1 18 ? -6.547 -11.906 63.205 1.00 14.63 16 ASP D O 1
ATOM 11145 N N . PRO D 1 19 ? -7.866 -13.716 63.216 1.00 16.55 17 PRO D N 1
ATOM 11146 C CA . PRO D 1 19 ? -6.967 -14.400 64.156 1.00 16.23 17 PRO D CA 1
ATOM 11147 C C . PRO D 1 19 ? -5.544 -14.531 63.638 1.00 15.44 17 PRO D C 1
ATOM 11148 O O . PRO D 1 19 ? -4.603 -14.483 64.435 1.00 16.21 17 PRO D O 1
ATOM 11152 N N . GLU D 1 20 ? -5.355 -14.657 62.322 1.00 15.57 18 GLU D N 1
ATOM 11153 C CA . GLU D 1 20 ? -4.007 -14.783 61.771 1.00 15.50 18 GLU D CA 1
ATOM 11154 C C . GLU D 1 20 ? -3.177 -13.535 62.044 1.00 14.38 18 GLU D C 1
ATOM 11155 O O . GLU D 1 20 ? -2.029 -13.628 62.490 1.00 14.73 18 GLU D O 1
ATOM 11161 N N . ILE D 1 21 ? -3.725 -12.355 61.745 1.00 13.04 19 ILE D N 1
ATOM 11162 C CA . ILE D 1 21 ? -2.983 -11.121 61.991 1.00 13.55 19 ILE D CA 1
ATOM 11163 C C . ILE D 1 21 ? -2.863 -10.866 63.484 1.00 13.82 19 ILE D C 1
ATOM 11164 O O . ILE D 1 21 ? -1.807 -10.445 63.968 1.00 13.41 19 ILE D O 1
ATOM 11169 N N . HIS D 1 22 ? -3.935 -11.123 64.240 1.00 13.75 20 HIS D N 1
ATOM 11170 C CA . HIS D 1 22 ? -3.865 -10.946 65.688 1.00 13.37 20 HIS D CA 1
ATOM 11171 C C . HIS D 1 22 ? -2.724 -11.757 66.280 1.00 13.17 20 HIS D C 1
ATOM 11172 O O . HIS D 1 22 ? -1.935 -11.247 67.088 1.00 13.73 20 HIS D O 1
ATOM 11179 N N . ASP D 1 23 ? -2.614 -13.022 65.873 1.00 12.98 21 ASP D N 1
ATOM 11180 C CA . ASP D 1 23 ? -1.574 -13.877 66.419 1.00 12.59 21 ASP D CA 1
ATOM 11181 C C . ASP D 1 23 ? -0.195 -13.355 66.061 1.00 14.22 21 ASP D C 1
ATOM 11182 O O . ASP D 1 23 ? 0.729 -13.402 66.878 1.00 14.57 21 ASP D O 1
ATOM 11187 N N . LEU D 1 24 ? -0.030 -12.867 64.835 1.00 12.86 22 LEU D N 1
ATOM 11188 C CA . LEU D 1 24 ? 1.274 -12.358 64.434 1.00 11.82 22 LEU D CA 1
ATOM 11189 C C . LEU D 1 24 ? 1.637 -11.108 65.219 1.00 11.92 22 LEU D C 1
ATOM 11190 O O . LEU D 1 24 ? 2.800 -10.922 65.585 1.00 12.83 22 LEU D O 1
ATOM 11195 N N . ILE D 1 25 ? 0.661 -10.242 65.495 1.00 12.39 23 ILE D N 1
ATOM 11196 C CA . ILE D 1 25 ? 0.949 -9.070 66.316 1.00 12.25 23 ILE D CA 1
ATOM 11197 C C . ILE D 1 25 ? 1.325 -9.497 67.724 1.00 12.54 23 ILE D C 1
ATOM 11198 O O . ILE D 1 25 ? 2.249 -8.942 68.329 1.00 14.28 23 ILE D O 1
ATOM 11203 N N . GLU D 1 26 ? 0.631 -10.504 68.260 1.00 13.99 24 GLU D N 1
ATOM 11204 C CA . GLU D 1 26 ? 0.969 -11.003 69.587 1.00 13.01 24 GLU D CA 1
ATOM 11205 C C . GLU D 1 26 ? 2.363 -11.619 69.597 1.00 13.87 24 GLU D C 1
ATOM 11206 O O . GLU D 1 26 ? 3.114 -11.452 70.565 1.00 14.73 24 GLU D O 1
ATOM 11212 N N . LYS D 1 27 ? 2.740 -12.313 68.518 1.00 12.83 25 LYS D N 1
ATOM 11213 C CA . LYS D 1 27 ? 4.099 -12.846 68.436 1.00 13.59 25 LYS D CA 1
ATOM 11214 C C . LYS D 1 27 ? 5.128 -11.723 68.378 1.00 13.35 25 LYS D C 1
ATOM 11215 O O . LYS D 1 27 ? 6.216 -11.831 68.965 1.00 14.63 25 LYS D O 1
ATOM 11221 N N . GLU D 1 28 ? 4.805 -10.643 67.669 1.00 12.77 26 GLU D N 1
ATOM 11222 C CA . GLU D 1 28 ? 5.711 -9.501 67.584 1.00 12.90 26 GLU D CA 1
ATOM 11223 C C . GLU D 1 28 ? 5.817 -8.773 68.920 1.00 13.63 26 GLU D C 1
ATOM 11224 O O . GLU D 1 28 ? 6.905 -8.334 69.307 1.00 13.69 26 GLU D O 1
ATOM 11230 N N . LYS D 1 29 ? 4.700 -8.630 69.637 1.00 13.59 27 LYS D N 1
ATOM 11231 C CA . LYS D 1 29 ? 4.755 -8.078 70.988 1.00 13.23 27 LYS D CA 1
ATOM 11232 C C . LYS D 1 29 ? 5.700 -8.891 71.864 1.00 14.08 27 LYS D C 1
ATOM 11233 O O . LYS D 1 29 ? 6.550 -8.335 72.575 1.00 14.04 27 LYS D O 1
ATOM 11239 N N . ARG D 1 30 ? 5.569 -10.218 71.819 1.00 15.51 28 ARG D N 1
ATOM 11240 C CA . ARG D 1 30 ? 6.475 -11.076 72.570 1.00 16.12 28 ARG D CA 1
ATOM 11241 C C . ARG D 1 30 ? 7.919 -10.870 72.123 1.00 15.19 28 ARG D C 1
ATOM 11242 O O . ARG D 1 30 ? 8.825 -10.757 72.956 1.00 14.04 28 ARG D O 1
ATOM 11250 N N . ARG D 1 31 ? 8.150 -10.788 70.811 1.00 14.35 29 ARG D N 1
ATOM 11251 C CA . ARG D 1 31 ? 9.507 -10.595 70.312 1.00 13.84 29 ARG D CA 1
ATOM 11252 C C . ARG D 1 31 ? 10.106 -9.297 70.844 1.00 14.40 29 ARG D C 1
ATOM 11253 O O . ARG D 1 31 ? 11.279 -9.257 71.234 1.00 14.91 29 ARG D O 1
ATOM 11261 N N . GLN D 1 32 ? 9.310 -8.225 70.870 1.00 13.22 30 GLN D N 1
ATOM 11262 C CA . GLN D 1 32 ? 9.814 -6.951 71.372 1.00 12.54 30 GLN D CA 1
ATOM 11263 C C . GLN D 1 32 ? 10.160 -7.027 72.855 1.00 13.81 30 GLN D C 1
ATOM 11264 O O . GLN D 1 32 ? 11.071 -6.326 73.311 1.00 15.40 30 GLN D O 1
ATOM 11270 N N . CYS D 1 33 ? 9.462 -7.880 73.612 1.00 14.31 31 CYS D N 1
ATOM 11271 C CA . CYS D 1 33 ? 9.733 -8.048 75.039 1.00 15.64 31 CYS D CA 1
ATOM 11272 C C . CYS D 1 33 ? 10.918 -8.956 75.326 1.00 15.80 31 CYS D C 1
ATOM 11273 O O . CYS D 1 33 ? 11.582 -8.787 76.355 1.00 17.88 31 CYS D O 1
ATOM 11276 N N . ARG D 1 34 ? 11.154 -9.966 74.490 1.00 16.87 32 ARG D N 1
ATOM 11277 C CA . ARG D 1 34 ? 12.056 -11.056 74.836 1.00 19.45 32 ARG D CA 1
ATOM 11278 C C . ARG D 1 34 ? 13.409 -10.937 74.159 1.00 20.80 32 ARG D C 1
ATOM 11279 O O . ARG D 1 34 ? 14.147 -11.924 74.078 1.00 23.94 32 ARG D O 1
ATOM 11287 N N . GLY D 1 35 ? 13.757 -9.751 73.674 1.00 19.96 33 GLY D N 1
ATOM 11288 C CA . GLY D 1 35 ? 15.037 -9.557 73.035 1.00 18.94 33 GLY D CA 1
ATOM 11289 C C . GLY D 1 35 ? 15.674 -8.256 73.475 1.00 17.25 33 GLY D C 1
ATOM 11290 O O . GLY D 1 35 ? 15.073 -7.442 74.181 1.00 18.05 33 GLY D O 1
ATOM 11291 N N . ILE D 1 36 ? 16.918 -8.088 73.062 1.00 15.61 34 ILE D N 1
ATOM 11292 C CA . ILE D 1 36 ? 17.653 -6.851 73.275 1.00 15.63 34 ILE D CA 1
ATOM 11293 C C . ILE D 1 36 ? 17.574 -6.076 71.969 1.00 14.98 34 ILE D C 1
ATOM 11294 O O . ILE D 1 36 ? 18.185 -6.462 70.967 1.00 15.06 34 ILE D O 1
ATOM 11299 N N . GLU D 1 37 ? 16.796 -5.000 71.979 1.00 14.78 35 GLU D N 1
ATOM 11300 C CA . GLU D 1 37 ? 16.434 -4.271 70.767 1.00 13.59 35 GLU D CA 1
ATOM 11301 C C . GLU D 1 37 ? 17.334 -3.048 70.635 1.00 14.35 35 GLU D C 1
ATOM 11302 O O . GLU D 1 37 ? 17.196 -2.083 71.390 1.00 14.57 35 GLU D O 1
ATOM 11308 N N . LEU D 1 38 ? 18.265 -3.099 69.680 1.00 12.96 36 LEU D N 1
ATOM 11309 C CA . LEU D 1 38 ? 19.345 -2.127 69.595 1.00 12.45 36 LEU D CA 1
ATOM 11310 C C . LEU D 1 38 ? 19.367 -1.359 68.283 1.00 12.99 36 LEU D C 1
ATOM 11311 O O . LEU D 1 38 ? 20.342 -0.652 68.015 1.00 13.08 36 LEU D O 1
ATOM 11316 N N . ILE D 1 39 ? 18.341 -1.475 67.447 1.00 13.18 37 ILE D N 1
ATOM 11317 C CA . ILE D 1 39 ? 18.330 -0.668 66.235 1.00 12.72 37 ILE D CA 1
ATOM 11318 C C . ILE D 1 39 ? 18.205 0.794 66.650 1.00 12.62 37 ILE D C 1
ATOM 11319 O O . ILE D 1 39 ? 17.269 1.174 67.362 1.00 13.30 37 ILE D O 1
ATOM 11324 N N . ALA D 1 40 ? 19.175 1.616 66.240 1.00 12.87 38 ALA D N 1
ATOM 11325 C CA . ALA D 1 40 ? 19.284 2.965 66.789 1.00 12.49 38 ALA D CA 1
ATOM 11326 C C . ALA D 1 40 ? 18.133 3.863 66.366 1.00 12.30 38 ALA D C 1
ATOM 11327 O O . ALA D 1 40 ? 17.899 4.890 67.011 1.00 12.77 38 ALA D O 1
ATOM 11329 N N . SER D 1 41 ? 17.437 3.513 65.289 1.00 12.18 39 SER D N 1
ATOM 11330 C CA . SER D 1 41 ? 16.287 4.249 64.792 1.00 12.18 39 SER D CA 1
ATOM 11331 C C . SER D 1 41 ? 14.966 3.694 65.313 1.00 12.64 39 SER D C 1
ATOM 11332 O O . SER D 1 41 ? 13.898 4.154 64.886 1.00 13.82 39 SER D O 1
ATOM 11335 N N . GLU D 1 42 ? 15.005 2.721 66.214 1.00 12.11 40 GLU D N 1
ATOM 11336 C CA . GLU D 1 42 ? 13.784 2.199 66.805 1.00 12.21 40 GLU D CA 1
ATOM 11337 C C . GLU D 1 42 ? 13.605 2.709 68.226 1.00 11.59 40 GLU D C 1
ATOM 11338 O O . GLU D 1 42 ? 14.551 3.135 68.899 1.00 12.77 40 GLU D O 1
ATOM 11344 N N . ASN D 1 43 ? 12.358 2.667 68.669 1.00 11.48 41 ASN D N 1
ATOM 11345 C CA . ASN D 1 43 ? 12.017 2.986 70.041 1.00 11.51 41 ASN D CA 1
ATOM 11346 C C . ASN D 1 43 ? 10.766 2.193 70.389 1.00 11.94 41 ASN D C 1
ATOM 11347 O O . ASN D 1 43 ? 10.186 1.511 69.543 1.00 14.67 41 ASN D O 1
ATOM 11352 N N . PHE D 1 44 ? 10.361 2.277 71.650 1.00 11.99 42 PHE D N 1
ATOM 11353 C CA . PHE D 1 44 ? 9.074 1.752 72.095 1.00 11.68 42 PHE D CA 1
ATOM 11354 C C . PHE D 1 44 ? 8.208 2.938 72.497 1.00 11.61 42 PHE D C 1
ATOM 11355 O O . PHE D 1 44 ? 8.474 3.585 73.512 1.00 12.83 42 PHE D O 1
ATOM 11363 N N . THR D 1 45 ? 7.183 3.240 71.694 1.00 10.78 43 THR D N 1
ATOM 11364 C CA . THR D 1 45 ? 6.358 4.406 71.995 1.00 10.94 43 THR D CA 1
ATOM 11365 C C . THR D 1 45 ? 5.277 4.059 73.023 1.00 11.57 43 THR D C 1
ATOM 11366 O O . THR D 1 45 ? 5.071 2.897 73.375 1.00 12.28 43 THR D O 1
ATOM 11370 N N . SER D 1 46 ? 4.596 5.090 73.526 1.00 11.36 44 SER D N 1
ATOM 11371 C CA . SER D 1 46 ? 3.684 4.909 74.648 1.00 11.54 44 SER D CA 1
ATOM 11372 C C . SER D 1 46 ? 2.333 4.350 74.203 1.00 11.16 44 SER D C 1
ATOM 11373 O O . SER D 1 46 ? 1.920 4.466 73.047 1.00 11.02 44 SER D O 1
ATOM 11376 N N . PHE D 1 47 ? 1.640 3.729 75.159 1.00 12.06 45 PHE D N 1
ATOM 11377 C CA . PHE D 1 47 ? 0.265 3.309 74.917 1.00 12.34 45 PHE D CA 1
ATOM 11378 C C . PHE D 1 47 ? -0.616 4.497 74.549 1.00 12.01 45 PHE D C 1
ATOM 11379 O O . PHE D 1 47 ? -1.486 4.384 73.677 1.00 12.88 45 PHE D O 1
ATOM 11387 N N . ALA D 1 48 ? -0.396 5.649 75.193 1.00 11.62 46 ALA D N 1
ATOM 11388 C CA . ALA D 1 48 ? -1.188 6.834 74.877 1.00 12.51 46 ALA D CA 1
ATOM 11389 C C . ALA D 1 48 ? -1.029 7.227 73.414 1.00 12.52 46 ALA D C 1
ATOM 11390 O O . ALA D 1 48 ? -2.019 7.502 72.727 1.00 12.24 46 ALA D O 1
ATOM 11392 N N . VAL D 1 49 ? 0.209 7.243 72.918 1.00 11.53 47 VAL D N 1
ATOM 11393 C CA . VAL D 1 49 ? 0.448 7.508 71.501 1.00 11.08 47 VAL D CA 1
ATOM 11394 C C . VAL D 1 49 ? -0.288 6.489 70.644 1.00 11.00 47 VAL D C 1
ATOM 11395 O O . VAL D 1 49 ? -0.947 6.837 69.659 1.00 10.68 47 VAL D O 1
ATOM 11399 N N . ILE D 1 50 ? -0.188 5.211 71.018 1.00 11.15 48 ILE D N 1
ATOM 11400 C CA . ILE D 1 50 ? -0.802 4.132 70.248 1.00 11.97 48 ILE D CA 1
ATOM 11401 C C . ILE D 1 50 ? -2.332 4.242 70.231 1.00 11.48 48 ILE D C 1
ATOM 11402 O O . ILE D 1 50 ? -2.971 3.945 69.214 1.00 11.80 48 ILE D O 1
ATOM 11407 N N . GLU D 1 51 ? -2.939 4.702 71.327 1.00 11.43 49 GLU D N 1
ATOM 11408 C CA . GLU D 1 51 ? -4.393 4.859 71.343 1.00 11.29 49 GLU D CA 1
ATOM 11409 C C . GLU D 1 51 ? -4.847 5.950 70.380 1.00 11.32 49 GLU D C 1
ATOM 11410 O O . GLU D 1 51 ? -5.904 5.833 69.751 1.00 11.90 49 GLU D O 1
ATOM 11416 N N . ALA D 1 52 ? -4.068 7.022 70.248 1.00 11.62 50 ALA D N 1
ATOM 11417 C CA . ALA D 1 52 ? -4.413 8.035 69.260 1.00 11.73 50 ALA D CA 1
ATOM 11418 C C . ALA D 1 52 ? -4.150 7.532 67.847 1.00 11.82 50 ALA D C 1
ATOM 11419 O O . ALA D 1 52 ? -4.915 7.827 66.922 1.00 11.66 50 ALA D O 1
ATOM 11421 N N . LEU D 1 53 ? -3.059 6.783 67.664 1.00 11.84 51 LEU D N 1
ATOM 11422 C CA . LEU D 1 53 ? -2.705 6.258 66.350 1.00 11.39 51 LEU D CA 1
ATOM 11423 C C . LEU D 1 53 ? -3.766 5.291 65.841 1.00 12.00 51 LEU D C 1
ATOM 11424 O O . LEU D 1 53 ? -4.139 5.325 64.659 1.00 12.43 51 LEU D O 1
ATOM 11429 N N . GLY D 1 54 ? -4.264 4.416 66.713 1.00 11.32 52 GLY D N 1
ATOM 11430 C CA . GLY D 1 54 ? -5.334 3.524 66.313 1.00 11.06 52 GLY D CA 1
ATOM 11431 C C . GLY D 1 54 ? -6.668 4.085 66.733 1.00 11.21 52 GLY D C 1
ATOM 11432 O O . GLY D 1 54 ? -7.224 3.666 67.751 1.00 12.10 52 GLY D O 1
ATOM 11433 N N . SER D 1 55 ? -7.183 5.048 65.969 1.00 12.05 53 SER D N 1
ATOM 11434 C CA . SER D 1 55 ? -8.411 5.731 66.349 1.00 11.98 53 SER D CA 1
ATOM 11435 C C . SER D 1 55 ? -9.160 6.170 65.100 1.00 11.27 53 SER D C 1
ATOM 11436 O O . SER D 1 55 ? -8.639 6.115 63.980 1.00 12.21 53 SER D O 1
ATOM 11439 N N . ALA D 1 56 ? -10.389 6.652 65.326 1.00 11.61 54 ALA D N 1
ATOM 11440 C CA . ALA D 1 56 ? -11.266 7.162 64.276 1.00 11.77 54 ALA D CA 1
ATOM 11441 C C . ALA D 1 56 ? -10.685 8.349 63.528 1.00 11.08 54 ALA D C 1
ATOM 11442 O O . ALA D 1 56 ? -11.237 8.719 62.487 1.00 11.39 54 ALA D O 1
ATOM 11444 N N . LEU D 1 57 ? -9.592 8.956 64.014 1.00 10.38 55 LEU D N 1
ATOM 11445 C CA . LEU D 1 57 ? -8.930 9.994 63.227 1.00 10.23 55 LEU D CA 1
ATOM 11446 C C . LEU D 1 57 ? -8.510 9.491 61.853 1.00 10.75 55 LEU D C 1
ATOM 11447 O O . LEU D 1 57 ? -8.359 10.297 60.926 1.00 11.48 55 LEU D O 1
ATOM 11452 N N . THR D 1 58 ? -8.329 8.176 61.698 1.00 10.53 56 THR D N 1
ATOM 11453 C CA . THR D 1 58 ? -7.950 7.617 60.406 1.00 10.42 56 THR D CA 1
ATOM 11454 C C . THR D 1 58 ? -9.013 7.842 59.330 1.00 10.78 56 THR D C 1
ATOM 11455 O O . THR D 1 58 ? -8.694 7.774 58.139 1.00 11.88 56 THR D O 1
ATOM 11459 N N . ASN D 1 59 ? -10.260 8.136 59.712 1.00 9.86 57 ASN D N 1
ATOM 11460 C CA . ASN D 1 59 ? -11.344 8.215 58.736 1.00 10.14 57 ASN D CA 1
ATOM 11461 C C . ASN D 1 59 ? -11.424 9.555 57.997 1.00 9.99 57 ASN D C 1
ATOM 11462 O O . ASN D 1 59 ? -12.192 9.653 57.034 1.00 12.55 57 ASN D O 1
ATOM 11467 N N . LYS D 1 60 ? -10.655 10.583 58.380 1.00 10.64 58 LYS D N 1
ATOM 11468 C CA . LYS D 1 60 ? -10.930 11.951 57.937 1.00 11.03 58 LYS D CA 1
ATOM 11469 C C . LYS D 1 60 ? -10.010 12.414 56.808 1.00 10.19 58 LYS D C 1
ATOM 11470 O O . LYS D 1 60 ? -8.781 12.283 56.910 1.00 11.76 58 LYS D O 1
ATOM 11476 N N . TYR D 1 61 ? -10.612 12.988 55.752 1.00 10.94 59 TYR D N 1
ATOM 11477 C CA . TYR D 1 61 ? -9.900 13.762 54.731 1.00 9.94 59 TYR D CA 1
ATOM 11478 C C . TYR D 1 61 ? -9.830 15.227 55.140 1.00 10.67 59 TYR D C 1
ATOM 11479 O O . TYR D 1 61 ? -10.863 15.852 55.410 1.00 11.33 59 TYR D O 1
ATOM 11488 N N . SER D 1 62 ? -8.616 15.782 55.153 1.00 10.70 60 SER D N 1
ATOM 11489 C CA . SER D 1 62 ? -8.427 17.127 55.685 1.00 11.28 60 SER D CA 1
ATOM 11490 C C . SER D 1 62 ? -7.323 17.868 54.931 1.00 11.22 60 SER D C 1
ATOM 11491 O O . SER D 1 62 ? -6.518 18.582 55.533 1.00 11.70 60 SER D O 1
ATOM 11494 N N . GLU D 1 63 ? -7.295 17.748 53.610 1.00 11.55 61 GLU D N 1
ATOM 11495 C CA . GLU D 1 63 ? -6.246 18.426 52.857 1.00 10.79 61 GLU D CA 1
ATOM 11496 C C . GLU D 1 63 ? -6.329 19.931 53.039 1.00 9.91 61 GLU D C 1
ATOM 11497 O O . GLU D 1 63 ? -7.416 20.510 53.155 1.00 10.97 61 GLU D O 1
ATOM 11503 N N . GLY D 1 64 ? -5.153 20.558 53.057 1.00 11.55 62 GLY D N 1
ATOM 11504 C CA . GLY D 1 64 ? -5.023 21.988 53.238 1.00 13.59 62 GLY D CA 1
ATOM 11505 C C . GLY D 1 64 ? -4.335 22.281 54.550 1.00 14.18 62 GLY D C 1
ATOM 11506 O O . GLY D 1 64 ? -3.490 21.502 55.003 1.00 14.28 62 GLY D O 1
ATOM 11507 N N . MET D 1 65 ? -4.689 23.395 55.167 1.00 14.73 63 MET D N 1
ATOM 11508 C CA . MET D 1 65 ? -4.187 23.787 56.474 1.00 14.26 63 MET D CA 1
ATOM 11509 C C . MET D 1 65 ? -5.371 24.019 57.393 1.00 13.61 63 MET D C 1
ATOM 11510 O O . MET D 1 65 ? -6.492 24.229 56.922 1.00 14.18 63 MET D O 1
ATOM 11515 N N . PRO D 1 66 ? -5.164 23.982 58.708 1.00 12.87 64 PRO D N 1
ATOM 11516 C CA . PRO D 1 66 ? -6.262 24.313 59.624 1.00 13.52 64 PRO D CA 1
ATOM 11517 C C . PRO D 1 66 ? -6.893 25.648 59.252 1.00 16.62 64 PRO D C 1
ATOM 11518 O O . PRO D 1 66 ? -6.201 26.642 59.029 1.00 18.05 64 PRO D O 1
ATOM 11522 N N . GLY D 1 67 ? -8.220 25.656 59.136 1.00 17.61 65 GLY D N 1
ATOM 11523 C CA . GLY D 1 67 ? -8.933 26.861 58.767 1.00 18.76 65 GLY D CA 1
ATOM 11524 C C . GLY D 1 67 ? -8.989 27.147 57.282 1.00 18.22 65 GLY D C 1
ATOM 11525 O O . GLY D 1 67 ? -9.683 28.086 56.873 1.00 19.12 65 GLY D O 1
ATOM 11526 N N . ASN D 1 68 ? -8.287 26.368 56.454 1.00 17.69 66 ASN D N 1
ATOM 11527 C CA . ASN D 1 68 ? -8.311 26.531 55.009 1.00 17.55 66 ASN D CA 1
ATOM 11528 C C . ASN D 1 68 ? -8.173 25.136 54.391 1.00 15.63 66 ASN D C 1
ATOM 11529 O O . ASN D 1 68 ? -7.138 24.754 53.849 1.00 15.25 66 ASN D O 1
ATOM 11534 N N . ARG D 1 69 ? -9.253 24.362 54.481 1.00 13.07 67 ARG D N 1
ATOM 11535 C CA . ARG D 1 69 ? -9.302 22.972 54.053 1.00 10.89 67 ARG D CA 1
ATOM 11536 C C . ARG D 1 69 ? -10.041 22.832 52.726 1.00 11.01 67 ARG D C 1
ATOM 11537 O O . ARG D 1 69 ? -10.830 23.695 52.329 1.00 13.61 67 ARG D O 1
ATOM 11545 N N . TYR D 1 70 ? -9.791 21.708 52.051 1.00 10.82 68 TYR D N 1
ATOM 11546 C CA . TYR D 1 70 ? -10.486 21.359 50.817 1.00 10.80 68 TYR D CA 1
ATOM 11547 C C . TYR D 1 70 ? -11.726 20.503 51.057 1.00 11.32 68 TYR D C 1
ATOM 11548 O O . TYR D 1 70 ? -12.378 20.089 50.093 1.00 12.86 68 TYR D O 1
ATOM 11557 N N . TYR D 1 71 ? -12.075 20.256 52.317 1.00 10.48 69 TYR D N 1
ATOM 11558 C CA . TYR D 1 71 ? -13.180 19.389 52.704 1.00 11.49 69 TYR D CA 1
ATOM 11559 C C . TYR D 1 71 ? -13.860 19.989 53.923 1.00 10.83 69 TYR D C 1
ATOM 11560 O O . TYR D 1 71 ? -13.219 20.635 54.754 1.00 11.52 69 TYR D O 1
ATOM 11569 N N . GLY D 1 72 ? -15.160 19.743 54.045 1.00 11.69 70 GLY D N 1
ATOM 11570 C CA . GLY D 1 72 ? -15.861 20.065 55.267 1.00 11.43 70 GLY D CA 1
ATOM 11571 C C . GLY D 1 72 ? -15.554 19.068 56.372 1.00 11.72 70 GLY D C 1
ATOM 11572 O O . GLY D 1 72 ? -14.851 18.074 56.186 1.00 12.21 70 GLY D O 1
ATOM 11573 N N . GLY D 1 73 ? -16.086 19.366 57.556 1.00 13.77 71 GLY D N 1
ATOM 11574 C CA . GLY D 1 73 ? -16.047 18.450 58.678 1.00 12.83 71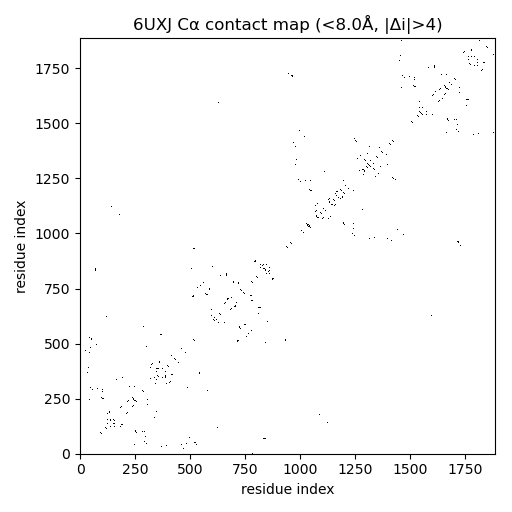 GLY D CA 1
ATOM 11575 C C . GLY D 1 73 ? -14.816 18.509 59.556 1.00 12.81 71 GLY D C 1
ATOM 11576 O O . GLY D 1 73 ? -14.640 17.617 60.392 1.00 14.30 71 GLY D O 1
ATOM 11577 N N . ASN D 1 74 ? -13.976 19.534 59.422 1.00 12.38 72 ASN D N 1
ATOM 11578 C CA . ASN D 1 74 ? -12.664 19.530 60.054 1.00 12.15 72 ASN D CA 1
ATOM 11579 C C . ASN D 1 74 ? -12.586 20.374 61.328 1.00 13.33 72 ASN D C 1
ATOM 11580 O O . ASN D 1 74 ? -11.483 20.727 61.752 1.00 14.93 72 ASN D O 1
ATOM 11585 N N . GLU D 1 75 ? -13.726 20.665 61.970 1.00 14.04 73 GLU D N 1
ATOM 11586 C CA . GLU D 1 75 ? -13.717 21.452 63.204 1.00 14.19 73 GLU D CA 1
ATOM 11587 C C . GLU D 1 75 ? -12.754 20.896 64.250 1.00 14.44 73 GLU D C 1
ATOM 11588 O O . GLU D 1 75 ? -12.033 21.659 64.904 1.00 17.17 73 GLU D O 1
ATOM 11594 N N . TYR D 1 76 ? -12.739 19.578 64.439 1.00 13.50 74 TYR D N 1
ATOM 11595 C CA . TYR D 1 76 ? -11.884 18.998 65.469 1.00 12.33 74 TYR D CA 1
ATOM 11596 C C . TYR D 1 76 ? -10.516 18.601 64.933 1.00 11.92 74 TYR D C 1
ATOM 11597 O O . TYR D 1 76 ? -9.505 18.772 65.632 1.00 11.78 74 TYR D O 1
ATOM 11606 N N . ILE D 1 77 ? -10.457 18.079 63.706 1.00 11.04 75 ILE D N 1
ATOM 11607 C CA . ILE D 1 77 ? -9.163 17.802 63.086 1.00 11.74 75 ILE D CA 1
ATOM 11608 C C . ILE D 1 77 ? -8.294 19.057 63.069 1.00 11.46 75 ILE D C 1
ATOM 11609 O O . ILE D 1 77 ? -7.084 18.990 63.305 1.00 11.74 75 ILE D O 1
ATOM 11614 N N . ASP D 1 78 ? -8.893 20.223 62.808 1.00 11.60 76 ASP D N 1
ATOM 11615 C CA . ASP D 1 78 ? -8.117 21.463 62.799 1.00 12.17 76 ASP D CA 1
ATOM 11616 C C . ASP D 1 78 ? -7.530 21.760 64.169 1.00 11.63 76 ASP D C 1
ATOM 11617 O O . ASP D 1 78 ? -6.378 22.195 64.278 1.00 12.60 76 ASP D O 1
ATOM 11622 N N . GLN D 1 79 ? -8.319 21.559 65.227 1.00 12.47 77 GLN D N 1
ATOM 11623 C CA . GLN D 1 79 ? -7.808 21.794 66.577 1.00 11.88 77 GLN D CA 1
ATOM 11624 C C . GLN D 1 79 ? -6.690 20.821 66.931 1.00 12.98 77 GLN D C 1
ATOM 11625 O O . GLN D 1 79 ? -5.739 21.191 67.626 1.00 14.22 77 GLN D O 1
ATOM 11631 N N . ILE D 1 80 ? -6.793 19.572 66.475 1.00 12.03 78 ILE D N 1
ATOM 11632 C CA . ILE D 1 80 ? -5.737 18.594 66.721 1.00 11.90 78 ILE D CA 1
ATOM 11633 C C . ILE D 1 80 ? -4.457 18.995 65.996 1.00 11.03 78 ILE D C 1
ATOM 11634 O O . ILE D 1 80 ? -3.364 18.975 66.573 1.00 11.80 78 ILE D O 1
ATOM 11639 N N . GLU D 1 81 ? -4.564 19.367 64.719 1.00 11.16 79 GLU D N 1
ATOM 11640 C CA . GLU D 1 81 ? -3.368 19.778 63.992 1.00 11.24 79 GLU D CA 1
ATOM 11641 C C . GLU D 1 81 ? -2.754 21.052 64.575 1.00 11.91 79 GLU D C 1
ATOM 11642 O O . GLU D 1 81 ? -1.527 21.151 64.705 1.00 12.01 79 GLU D O 1
ATOM 11648 N N . ASN D 1 82 ? -3.586 22.041 64.927 1.00 12.08 80 ASN D N 1
ATOM 11649 C CA . ASN D 1 82 ? -3.062 23.256 65.547 1.00 12.44 80 ASN D CA 1
ATOM 11650 C C . ASN D 1 82 ? -2.319 22.949 66.841 1.00 13.63 80 ASN D C 1
ATOM 11651 O O . ASN D 1 82 ? -1.254 23.517 67.101 1.00 14.10 80 ASN D O 1
ATOM 11656 N N . LEU D 1 83 ? -2.882 22.068 67.670 1.00 13.64 81 LEU D N 1
ATOM 11657 C CA . LEU D 1 83 ? -2.233 21.665 68.913 1.00 13.66 81 LEU D CA 1
ATOM 11658 C C . LEU D 1 83 ? -0.932 20.917 68.637 1.00 13.61 81 LEU D C 1
ATOM 11659 O O . LEU D 1 83 ? 0.074 21.118 69.331 1.00 14.55 81 LEU D O 1
ATOM 11664 N N . CYS D 1 84 ? -0.924 20.065 67.613 1.00 12.19 82 CYS D N 1
ATOM 11665 C CA . CYS D 1 84 ? 0.299 19.359 67.252 1.00 11.32 82 CYS D CA 1
ATOM 11666 C C . CYS D 1 84 ? 1.401 20.337 66.856 1.00 11.60 82 CYS D C 1
ATOM 11667 O O . CYS D 1 84 ? 2.554 20.208 67.289 1.00 12.31 82 CYS D O 1
ATOM 11670 N N . ARG D 1 85 ? 1.065 21.323 66.020 1.00 12.47 83 ARG D N 1
ATOM 11671 C CA . ARG D 1 85 ? 2.065 22.295 65.584 1.00 12.21 83 ARG D CA 1
ATOM 11672 C C . ARG D 1 85 ? 2.569 23.131 66.755 1.00 12.29 83 ARG D C 1
ATOM 11673 O O . ARG D 1 85 ? 3.778 23.361 66.897 1.00 11.91 83 ARG D O 1
ATOM 11681 N N . SER D 1 86 ? 1.657 23.611 67.602 1.00 11.99 84 SER D N 1
ATOM 11682 C CA A SER D 1 86 ? 2.091 24.446 68.713 0.63 12.26 84 SER D CA 1
ATOM 11683 C CA B SER D 1 86 ? 2.069 24.440 68.730 0.37 12.56 84 SER D CA 1
ATOM 11684 C C . SER D 1 86 ? 2.938 23.651 69.699 1.00 13.20 84 SER D C 1
ATOM 11685 O O . SER D 1 86 ? 3.933 24.169 70.224 1.00 13.82 84 SER D O 1
ATOM 11690 N N . ARG D 1 87 ? 2.583 22.386 69.937 1.00 12.13 85 ARG D N 1
ATOM 11691 C CA . ARG D 1 87 ? 3.383 21.551 70.826 1.00 12.07 85 ARG D CA 1
ATOM 11692 C C . ARG D 1 87 ? 4.741 21.227 70.217 1.00 11.79 85 ARG D C 1
ATOM 11693 O O . ARG D 1 87 ? 5.724 21.059 70.951 1.00 13.29 85 ARG D O 1
ATOM 11701 N N . ALA D 1 88 ? 4.818 21.116 68.889 1.00 10.85 86 ALA D N 1
ATOM 11702 C CA . ALA D 1 88 ? 6.109 20.890 68.243 1.00 10.41 86 ALA D CA 1
ATOM 11703 C C . ALA D 1 88 ? 7.044 22.071 68.473 1.00 11.89 86 ALA D C 1
ATOM 11704 O O . ALA D 1 88 ? 8.221 21.893 68.803 1.00 12.39 86 ALA D O 1
ATOM 11706 N N . LEU D 1 89 ? 6.542 23.293 68.271 1.00 11.48 87 LEU D N 1
ATOM 11707 C CA . LEU D 1 89 ? 7.353 24.477 68.533 1.00 12.61 87 LEU D CA 1
ATOM 11708 C C . LEU D 1 89 ? 7.782 24.530 69.995 1.00 12.33 87 LEU D C 1
ATOM 11709 O O . LEU D 1 89 ? 8.941 24.839 70.302 1.00 13.68 87 LEU D O 1
ATOM 11714 N N . GLN D 1 90 ? 6.864 24.217 70.912 1.00 12.75 88 GLN D N 1
ATOM 11715 C CA . GLN D 1 90 ? 7.205 24.271 72.333 1.00 12.53 88 GLN D CA 1
ATOM 11716 C C . GLN D 1 90 ? 8.248 23.223 72.698 1.00 14.13 88 GLN D C 1
ATOM 11717 O O . GLN D 1 90 ? 9.156 23.498 73.494 1.00 15.06 88 GLN D O 1
ATOM 11723 N N . ALA D 1 91 ? 8.133 22.017 72.128 1.00 13.27 89 ALA D N 1
ATOM 11724 C CA . ALA D 1 91 ? 9.047 20.934 72.476 1.00 13.59 89 ALA D CA 1
ATOM 11725 C C . ALA D 1 91 ? 10.480 21.274 72.112 1.00 13.54 89 ALA D C 1
ATOM 11726 O O . ALA D 1 91 ? 11.421 20.789 72.757 1.00 13.75 89 ALA D O 1
ATOM 11728 N N . PHE D 1 92 ? 10.671 22.095 71.082 1.00 13.79 90 PHE D N 1
ATOM 11729 C CA . PHE D 1 92 ? 12.000 22.472 70.629 1.00 13.43 90 PHE D CA 1
ATOM 11730 C C . PHE D 1 92 ? 12.367 23.896 71.021 1.00 13.85 90 PHE D C 1
ATOM 11731 O O . PHE D 1 92 ? 13.363 24.429 70.523 1.00 15.50 90 PHE D O 1
ATOM 11739 N N . HIS D 1 93 ? 11.589 24.512 71.922 1.00 15.13 91 HIS D N 1
ATOM 11740 C CA . HIS D 1 93 ? 11.946 25.793 72.542 1.00 15.55 91 HIS D CA 1
ATOM 11741 C C . HIS D 1 93 ? 12.008 26.916 71.513 1.00 15.39 91 HIS D C 1
ATOM 11742 O O . HIS D 1 93 ? 12.886 27.783 71.562 1.00 16.39 91 HIS D O 1
ATOM 11749 N N . LEU D 1 94 ? 11.058 26.893 70.578 1.00 13.94 92 LEU D N 1
ATOM 11750 C CA . LEU D 1 94 ? 11.038 27.805 69.447 1.00 13.93 92 LEU D CA 1
ATOM 11751 C C . LEU D 1 94 ? 9.988 28.887 69.644 1.00 15.25 92 LEU D C 1
ATOM 11752 O O . LEU D 1 94 ? 8.854 28.611 70.050 1.00 17.27 92 LEU D O 1
ATOM 11757 N N . ASP D 1 95 ? 10.368 30.114 69.326 1.00 15.19 93 ASP D N 1
ATOM 11758 C CA . ASP D 1 95 ? 9.436 31.229 69.323 1.00 17.01 93 ASP D CA 1
ATOM 11759 C C . ASP D 1 95 ? 8.567 31.144 68.076 1.00 15.74 93 ASP D C 1
ATOM 11760 O O . ASP D 1 95 ? 9.083 31.057 66.957 1.00 15.60 93 ASP D O 1
ATOM 11765 N N . ALA D 1 96 ? 7.244 31.177 68.269 1.00 16.34 94 ALA D N 1
ATOM 11766 C CA . ALA D 1 96 ? 6.320 31.010 67.152 1.00 17.95 94 ALA D CA 1
ATOM 11767 C C . ALA D 1 96 ? 6.375 32.165 66.163 1.00 18.67 94 ALA D C 1
ATOM 11768 O O . ALA D 1 96 ? 5.892 32.021 65.037 1.00 20.16 94 ALA D O 1
ATOM 11770 N N . GLN D 1 97 ? 6.926 33.313 66.552 1.00 18.45 95 GLN D N 1
ATOM 11771 C CA . GLN D 1 97 ? 7.123 34.380 65.578 1.00 18.85 95 GLN D CA 1
ATOM 11772 C C . GLN D 1 97 ? 8.382 34.184 64.742 1.00 18.97 95 GLN D C 1
ATOM 11773 O O . GLN D 1 97 ? 8.533 34.848 63.710 1.00 20.64 95 GLN D O 1
ATOM 11779 N N . SER D 1 98 ? 9.270 33.274 65.148 1.00 17.61 96 SER D N 1
ATOM 11780 C CA . SER D 1 98 ? 10.523 33.019 64.452 1.00 17.63 96 SER D CA 1
ATOM 11781 C C . SER D 1 98 ? 10.554 31.683 63.731 1.00 14.37 96 SER D C 1
ATOM 11782 O O . SER D 1 98 ? 11.431 31.476 62.882 1.00 14.16 96 SER D O 1
ATOM 11785 N N . TRP D 1 99 ? 9.635 30.776 64.054 1.00 13.34 97 TRP D N 1
ATOM 11786 C CA . TRP D 1 99 ? 9.624 29.430 63.505 1.00 12.25 97 TRP D CA 1
ATOM 11787 C C . TRP D 1 99 ? 8.191 28.979 63.296 1.00 12.10 97 TRP D C 1
ATOM 11788 O O . TRP D 1 99 ? 7.310 29.283 64.105 1.00 14.66 97 TRP D O 1
ATOM 11799 N N . GLY D 1 100 ? 7.972 28.241 62.207 1.00 11.27 98 GLY D N 1
ATOM 11800 C CA . GLY D 1 100 ? 6.740 27.514 62.012 1.00 11.98 98 GLY D CA 1
ATOM 11801 C C . GLY D 1 100 ? 7.066 26.059 61.735 1.00 11.49 98 GLY D C 1
ATOM 11802 O O . GLY D 1 100 ? 8.227 25.691 61.574 1.00 11.00 98 GLY D O 1
ATOM 11803 N N . VAL D 1 101 ? 6.026 25.241 61.660 1.00 10.95 99 VAL D N 1
ATOM 11804 C CA . VAL D 1 101 ? 6.226 23.807 61.473 1.00 10.88 99 VAL D CA 1
ATOM 11805 C C . VAL D 1 101 ? 5.052 23.238 60.693 1.00 10.78 99 VAL D C 1
ATOM 11806 O O . VAL D 1 101 ? 3.900 23.622 60.905 1.00 13.36 99 VAL D O 1
ATOM 11810 N N . ASN D 1 102 ? 5.360 22.319 59.782 1.00 10.93 100 ASN D N 1
ATOM 11811 C CA . ASN D 1 102 ? 4.364 21.521 59.082 1.00 9.89 100 ASN D CA 1
ATOM 11812 C C . ASN D 1 102 ? 4.470 20.100 59.629 1.00 9.83 100 ASN D C 1
ATOM 11813 O O . ASN D 1 102 ? 5.561 19.516 59.630 1.00 11.13 100 ASN D O 1
ATOM 11818 N N . VAL D 1 103 ? 3.352 19.566 60.129 1.00 10.64 101 VAL D N 1
ATOM 11819 C CA . VAL D 1 103 ? 3.313 18.267 60.795 1.00 10.07 101 VAL D CA 1
ATOM 11820 C C . VAL D 1 103 ? 2.637 17.206 59.942 1.00 10.29 101 VAL D C 1
ATOM 11821 O O . VAL D 1 103 ? 2.334 16.109 60.437 1.00 10.42 101 VAL D O 1
ATOM 11825 N N . GLN D 1 104 ? 2.389 17.504 58.668 1.00 10.42 102 GLN D N 1
ATOM 11826 C CA . GLN D 1 104 ? 1.751 16.552 57.764 1.00 10.97 102 GLN D CA 1
ATOM 11827 C C . GLN D 1 104 ? 2.640 15.518 57.071 1.00 10.00 102 GLN D C 1
ATOM 11828 O O . GLN D 1 104 ? 2.086 14.547 56.552 1.00 9.61 102 GLN D O 1
ATOM 11834 N N . PRO D 1 105 ? 3.973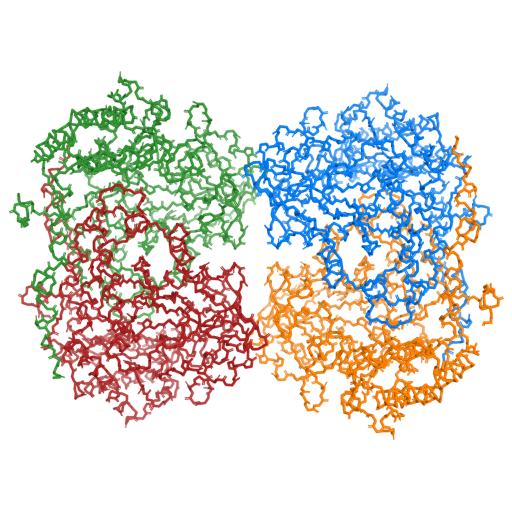 15.657 56.988 1.00 9.98 103 PRO D N 1
ATOM 11835 C CA . PRO D 1 105 ? 4.749 14.632 56.272 1.00 9.66 103 PRO D CA 1
ATOM 11836 C C . PRO D 1 105 ? 4.469 13.227 56.800 1.00 10.26 103 PRO D C 1
ATOM 11837 O O . PRO D 1 105 ? 4.396 12.993 58.010 1.00 10.22 103 PRO D O 1
ATOM 11841 N N . TYR D 1 106 ? 4.302 12.277 55.877 1.00 10.09 104 TYR D N 1
ATOM 11842 C CA . TYR D 1 106 ? 3.934 10.925 56.292 1.00 10.19 104 TYR D CA 1
ATOM 11843 C C . TYR D 1 106 ? 5.046 10.237 57.069 1.00 10.69 104 TYR D C 1
ATOM 11844 O O . TYR D 1 106 ? 4.765 9.366 57.899 1.00 10.50 104 TYR D O 1
ATOM 11853 N N . SER D 1 107 ? 6.301 10.576 56.786 1.00 11.12 105 SER D N 1
ATOM 11854 C CA . SER D 1 107 ? 7.447 9.948 57.431 1.00 9.48 105 SER D CA 1
ATOM 11855 C C . SER D 1 107 ? 8.657 10.833 57.160 1.00 10.17 105 SER D C 1
ATOM 11856 O O . SER D 1 107 ? 8.524 11.952 56.653 1.00 10.97 105 SER D O 1
ATOM 11859 N N . GLY D 1 108 ? 9.842 10.336 57.516 1.00 9.15 106 GLY D N 1
ATOM 11860 C CA . GLY D 1 108 ? 11.046 11.144 57.375 1.00 9.59 106 GLY D CA 1
ATOM 11861 C C . GLY D 1 108 ? 11.429 11.399 55.931 1.00 10.85 106 GLY D C 1
ATOM 11862 O O . GLY D 1 108 ? 11.717 12.537 55.545 1.00 10.61 106 GLY D O 1
ATOM 11863 N N . SER D 1 109 ? 11.445 10.348 55.117 1.00 10.54 107 SER D N 1
ATOM 11864 C CA . SER D 1 109 ? 11.784 10.529 53.710 1.00 10.85 107 SER D CA 1
ATOM 11865 C C . SER D 1 109 ? 10.797 11.443 52.997 1.00 10.98 107 SER D C 1
ATOM 11866 O O . SER D 1 109 ? 11.248 12.309 52.229 1.00 11.41 107 SER D O 1
ATOM 11869 N N . PRO D 1 110 ? 9.482 11.342 53.216 1.00 11.95 108 PRO D N 1
ATOM 11870 C CA . PRO D 1 110 ? 8.585 12.363 52.653 1.00 11.85 108 PRO D CA 1
ATOM 11871 C C . PRO D 1 110 ? 8.867 13.769 53.142 1.00 10.61 108 PRO D C 1
ATOM 11872 O O . PRO D 1 110 ? 8.752 14.714 52.355 1.00 10.47 108 PRO D O 1
ATOM 11876 N N . ALA D 1 111 ? 9.209 13.939 54.423 1.00 10.50 109 ALA D N 1
ATOM 11877 C CA . ALA D 1 111 ? 9.493 15.273 54.941 1.00 10.71 109 ALA D CA 1
ATOM 11878 C C . ALA D 1 111 ? 10.670 15.888 54.206 1.00 10.16 109 ALA D C 1
ATOM 11879 O O . ALA D 1 111 ? 10.632 17.058 53.808 1.00 10.85 109 ALA D O 1
ATOM 11881 N N . ASN D 1 112 ? 11.727 15.104 54.009 1.00 9.97 110 ASN D N 1
ATOM 11882 C CA . ASN D 1 112 ? 12.909 15.634 53.341 1.00 10.08 110 ASN D CA 1
ATOM 11883 C C . ASN D 1 112 ? 12.625 15.952 51.881 1.00 10.30 110 ASN D C 1
ATOM 11884 O O . ASN D 1 112 ? 13.020 17.014 51.388 1.00 11.16 110 ASN D O 1
ATOM 11889 N N . PHE D 1 113 ? 11.937 15.054 51.176 1.00 9.74 111 PHE D N 1
ATOM 11890 C CA . PHE D 1 113 ? 11.696 15.318 49.765 1.00 9.74 111 PHE D CA 1
ATOM 11891 C C . PHE D 1 113 ? 10.817 16.546 49.590 1.00 10.89 111 PHE D C 1
ATOM 11892 O O . PHE D 1 113 ? 11.005 17.314 48.638 1.00 10.60 111 PHE D O 1
ATOM 11900 N N . ALA D 1 114 ? 9.878 16.763 50.517 1.00 10.57 112 ALA D N 1
ATOM 11901 C CA . ALA D 1 114 ? 9.042 17.955 50.456 1.00 9.47 112 ALA D CA 1
ATOM 11902 C C . ALA D 1 114 ? 9.843 19.207 50.774 1.00 9.24 112 ALA D C 1
ATOM 11903 O O . ALA D 1 114 ? 9.691 20.230 50.099 1.00 10.64 112 ALA D O 1
ATOM 11905 N N . ALA D 1 115 ? 10.698 19.155 51.801 1.00 9.71 113 ALA D N 1
ATOM 11906 C CA . ALA D 1 115 ? 11.516 20.325 52.100 1.00 10.25 113 ALA D CA 1
ATOM 11907 C C . ALA D 1 115 ? 12.394 20.688 50.911 1.00 9.67 113 ALA D C 1
ATOM 11908 O O . ALA D 1 115 ? 12.549 21.874 50.581 1.00 10.12 113 ALA D O 1
ATOM 11910 N N . TYR D 1 116 ? 12.981 19.682 50.249 1.00 10.43 114 TYR D N 1
ATOM 11911 C CA . TYR D 1 116 ? 13.816 19.970 49.087 1.00 9.71 114 TYR D CA 1
ATOM 11912 C C . TYR D 1 116 ? 12.976 20.550 47.955 1.00 10.04 114 TYR D C 1
ATOM 11913 O O . TYR D 1 116 ? 13.355 21.550 47.334 1.00 12.15 114 TYR D O 1
ATOM 11922 N N . THR D 1 117 ? 11.822 19.938 47.683 1.00 10.16 115 THR D N 1
ATOM 11923 C CA . THR D 1 117 ? 10.956 20.412 46.608 1.00 10.36 115 THR D CA 1
ATOM 11924 C C . THR D 1 117 ? 10.509 21.848 46.853 1.00 10.55 115 THR D C 1
ATOM 11925 O O . THR D 1 117 ? 10.354 22.621 45.898 1.00 12.08 115 THR D O 1
ATOM 11929 N N . ALA D 1 118 ? 10.338 22.230 48.125 1.00 10.20 116 ALA D N 1
ATOM 11930 C CA . ALA D 1 118 ? 9.918 23.590 48.461 1.00 10.07 116 ALA D CA 1
ATOM 11931 C C . ALA D 1 118 ? 10.948 24.631 48.038 1.00 11.34 116 ALA D C 1
ATOM 11932 O O . ALA D 1 118 ? 10.583 25.738 47.617 1.00 13.22 116 ALA D O 1
ATOM 11934 N N . VAL D 1 119 ? 12.236 24.330 48.205 1.00 11.78 117 VAL D N 1
ATOM 11935 C CA . VAL D 1 119 ? 13.283 25.335 48.018 1.00 12.21 117 VAL D CA 1
ATOM 11936 C C . VAL D 1 119 ? 14.142 25.107 46.785 1.00 12.92 117 VAL D C 1
ATOM 11937 O O . VAL D 1 119 ? 14.973 25.977 46.461 1.00 13.99 117 VAL D O 1
ATOM 11941 N N . LEU D 1 120 ? 13.971 23.986 46.087 1.00 11.35 118 LEU D N 1
ATOM 11942 C CA . LEU D 1 120 ? 14.796 23.637 44.944 1.00 11.92 118 LEU D CA 1
ATOM 11943 C C . LEU D 1 120 ? 13.919 23.370 43.735 1.00 11.72 118 LEU D C 1
ATOM 11944 O O . LEU D 1 120 ? 12.792 22.881 43.859 1.00 12.85 118 LEU D O 1
ATOM 11949 N N . ASN D 1 121 ? 14.466 23.665 42.569 1.00 12.23 119 ASN D N 1
ATOM 11950 C CA . ASN D 1 121 ? 13.955 23.206 41.292 1.00 10.89 119 ASN D CA 1
ATOM 11951 C C . ASN D 1 121 ? 14.614 21.886 40.941 1.00 11.09 119 ASN D C 1
ATOM 11952 O O . ASN D 1 121 ? 15.685 21.557 41.466 1.00 10.97 119 ASN D O 1
ATOM 11957 N N . PRO D 1 122 ? 14.013 21.103 40.049 1.00 10.80 120 PRO D N 1
ATOM 11958 C CA . PRO D 1 122 ? 14.656 19.854 39.630 1.00 10.87 120 PRO D CA 1
ATOM 11959 C C . PRO D 1 122 ? 16.069 20.124 39.146 1.00 9.68 120 PRO D C 1
ATOM 11960 O O . PRO D 1 122 ? 16.323 21.100 38.440 1.00 12.07 120 PRO D O 1
ATOM 11964 N N . HIS D 1 123 ? 16.997 19.266 39.561 1.00 9.53 121 HIS D N 1
ATOM 11965 C CA . HIS D 1 123 ? 18.415 19.292 39.193 1.00 10.46 121 HIS D CA 1
ATOM 11966 C C . HIS D 1 123 ? 19.236 20.307 39.981 1.00 9.37 121 HIS D C 1
ATOM 11967 O O . HIS D 1 123 ? 20.456 20.349 39.793 1.00 10.58 121 HIS D O 1
ATOM 11974 N N . ASP D 1 124 ? 18.632 21.103 40.865 1.00 10.05 122 ASP D N 1
ATOM 11975 C CA . ASP D 1 124 ? 19.424 21.957 41.739 1.00 9.67 122 ASP D CA 1
ATOM 11976 C C . ASP D 1 124 ? 20.350 21.109 42.607 1.00 9.58 122 ASP D C 1
ATOM 11977 O O . ASP D 1 124 ? 20.093 19.930 42.874 1.00 10.03 122 ASP D O 1
ATOM 11982 N N . ARG D 1 125 ? 21.448 21.729 43.041 1.00 10.31 123 ARG D N 1
ATOM 11983 C CA . ARG D 1 125 ? 22.543 21.022 43.695 1.00 9.57 123 ARG D CA 1
ATOM 11984 C C . ARG D 1 125 ? 22.392 20.985 45.211 1.00 9.56 123 ARG D C 1
ATOM 11985 O O . ARG D 1 125 ? 22.066 21.997 45.846 1.00 10.37 123 ARG D O 1
ATOM 11993 N N . ILE D 1 126 ? 22.661 19.808 45.786 1.00 9.42 124 ILE D N 1
ATOM 11994 C CA . ILE D 1 126 ? 22.606 19.590 47.227 1.00 9.15 124 ILE D CA 1
ATOM 11995 C C . ILE D 1 126 ? 23.894 18.919 47.674 1.00 10.37 124 ILE D C 1
ATOM 11996 O O . ILE D 1 126 ? 24.542 18.201 46.906 1.00 10.94 124 ILE D O 1
ATOM 12001 N N . MET D 1 127 ? 24.258 19.151 48.936 1.00 10.35 125 MET D N 1
ATOM 12002 C CA . MET D 1 127 ? 25.358 18.442 49.576 1.00 10.49 125 MET D CA 1
ATOM 12003 C C . MET D 1 127 ? 24.897 17.973 50.942 1.00 11.15 125 MET D C 1
ATOM 12004 O O . MET D 1 127 ? 24.475 18.788 51.770 1.00 13.69 125 MET D O 1
ATOM 12009 N N . GLY D 1 128 ? 25.003 16.667 51.180 1.00 10.63 126 GLY D N 1
ATOM 12010 C CA . GLY D 1 128 ? 24.751 16.089 52.484 1.00 10.93 126 GLY D CA 1
ATOM 12011 C C . GLY D 1 128 ? 25.854 15.115 52.856 1.00 9.66 126 GLY D C 1
ATOM 12012 O O . GLY D 1 128 ? 26.738 14.816 52.056 1.00 10.03 126 GLY D O 1
ATOM 12013 N N . LEU D 1 129 ? 25.770 14.612 54.082 1.00 10.32 127 LEU D N 1
ATOM 12014 C CA . LEU D 1 129 ? 26.781 13.670 54.537 1.00 10.08 127 LEU D CA 1
ATOM 12015 C C . LEU D 1 129 ? 26.657 12.361 53.758 1.00 11.47 127 LEU D C 1
ATOM 12016 O O . LEU D 1 129 ? 25.569 11.785 53.654 1.00 11.85 127 LEU D O 1
ATOM 12021 N N . ASP D 1 130 ? 27.776 11.912 53.191 1.00 11.17 128 ASP D N 1
ATOM 12022 C CA . ASP D 1 130 ? 27.809 10.679 52.408 1.00 11.83 128 ASP D CA 1
ATOM 12023 C C . ASP D 1 130 ? 27.317 9.511 53.258 1.00 11.20 128 ASP D C 1
ATOM 12024 O O . ASP D 1 130 ? 27.583 9.444 54.460 1.00 11.51 128 ASP D O 1
ATOM 12029 N N . LEU D 1 131 ? 26.588 8.583 52.634 1.00 10.01 129 LEU D N 1
ATOM 12030 C CA . LEU D 1 131 ? 26.014 7.485 53.413 1.00 10.48 129 LEU D CA 1
ATOM 12031 C C . LEU D 1 131 ? 27.069 6.686 54.168 1.00 12.14 129 LEU D C 1
ATOM 12032 O O . LEU D 1 131 ? 26.874 6.441 55.370 1.00 12.98 129 LEU D O 1
ATOM 12037 N N . PRO D 1 132 ? 28.181 6.253 53.560 1.00 12.09 130 PRO D N 1
ATOM 12038 C CA . PRO D 1 132 ? 29.181 5.511 54.348 1.00 12.53 130 PRO D CA 1
ATOM 12039 C C . PRO D 1 132 ? 29.828 6.340 55.437 1.00 13.04 130 PRO D C 1
ATOM 12040 O O . PRO D 1 132 ? 30.371 5.763 56.388 1.00 15.29 130 PRO D O 1
ATOM 12044 N N . SER D 1 133 ? 29.777 7.669 55.331 1.00 11.87 131 SER D N 1
ATOM 12045 C CA . SER D 1 133 ? 30.245 8.559 56.383 1.00 12.82 131 SER D CA 1
ATOM 12046 C C . SER D 1 133 ? 29.202 8.796 57.464 1.00 11.96 131 SER D C 1
ATOM 12047 O O . SER D 1 133 ? 29.525 9.427 58.482 1.00 13.38 131 SER D O 1
ATOM 12050 N N . GLY D 1 134 ? 27.970 8.331 57.273 1.00 12.09 132 GLY D N 1
ATOM 12051 C CA . GLY D 1 134 ? 26.946 8.450 58.299 1.00 12.85 132 GLY D CA 1
ATOM 12052 C C . GLY D 1 134 ? 25.692 9.176 57.868 1.00 11.99 132 GLY D C 1
ATOM 12053 O O . GLY D 1 134 ? 24.763 9.286 58.677 1.00 12.42 132 GLY D O 1
ATOM 12054 N N . GLY D 1 135 ? 25.599 9.671 56.633 1.00 11.59 133 GLY D N 1
ATOM 12055 C CA . GLY D 1 135 ? 24.402 10.374 56.206 1.00 12.10 133 GLY D CA 1
ATOM 12056 C C . GLY D 1 135 ? 23.290 9.429 55.776 1.00 11.48 133 GLY D C 1
ATOM 12057 O O . GLY D 1 135 ? 23.484 8.223 55.630 1.00 12.23 133 GLY D O 1
ATOM 12058 N N . HIS D 1 136 ? 22.110 10.009 55.575 1.00 11.37 134 HIS D N 1
ATOM 12059 C CA . HIS D 1 136 ? 20.916 9.251 55.231 1.00 10.64 134 HIS D CA 1
ATOM 12060 C C . HIS D 1 136 ? 20.761 9.122 53.721 1.00 10.88 134 HIS D C 1
ATOM 12061 O O . HIS D 1 136 ? 21.267 9.940 52.940 1.00 10.99 134 HIS D O 1
ATOM 12068 N N . LEU D 1 137 ? 20.025 8.073 53.327 1.00 10.32 135 LEU D N 1
ATOM 12069 C CA . LEU D 1 137 ? 19.624 7.874 51.938 1.00 10.62 135 LEU D CA 1
ATOM 12070 C C . LEU D 1 137 ? 19.160 9.173 51.297 1.00 10.58 135 LEU D C 1
ATOM 12071 O O . LEU D 1 137 ? 19.592 9.522 50.195 1.00 10.77 135 LEU D O 1
ATOM 12076 N N . THR D 1 138 ? 18.266 9.899 51.968 1.00 9.20 136 THR D N 1
ATOM 12077 C CA . THR D 1 138 ? 17.651 11.082 51.383 1.00 9.47 136 THR D CA 1
ATOM 12078 C C . THR D 1 138 ? 18.539 12.305 51.447 1.00 10.65 136 THR D C 1
ATOM 12079 O O . THR D 1 138 ? 18.055 13.407 51.166 1.00 10.60 136 THR D O 1
ATOM 12083 N N . HIS D 1 139 ? 19.803 12.152 51.837 1.00 11.05 137 HIS D N 1
ATOM 12084 C CA . HIS D 1 139 ? 20.758 13.247 51.797 1.00 10.38 137 HIS D CA 1
ATOM 12085 C C . HIS D 1 139 ? 21.560 13.256 50.511 1.00 10.10 137 HIS D C 1
ATOM 12086 O O . HIS D 1 139 ? 22.653 13.841 50.466 1.00 12.57 137 HIS D O 1
ATOM 12093 N N . GLY D 1 140 ? 21.030 12.631 49.469 1.00 9.91 138 GLY D N 1
ATOM 12094 C CA . GLY D 1 140 ? 21.637 12.626 48.160 1.00 10.10 138 GLY D CA 1
ATOM 12095 C C . GLY D 1 140 ? 22.412 11.375 47.811 1.00 10.18 138 GLY D C 1
ATOM 12096 O O . GLY D 1 140 ? 23.379 11.462 47.054 1.00 11.29 138 GLY D O 1
ATOM 12097 N N . TYR D 1 141 ? 22.016 10.217 48.324 1.00 10.55 139 TYR D N 1
ATOM 12098 C CA . TYR D 1 141 ? 22.856 9.024 48.253 1.00 11.43 139 TYR D CA 1
ATOM 12099 C C . TYR D 1 141 ? 22.933 8.456 46.842 1.00 10.95 139 TYR D C 1
ATOM 12100 O O . TYR D 1 141 ? 21.928 8.017 46.273 1.00 11.13 139 TYR D O 1
ATOM 12109 N N . TYR D 1 142 ? 24.134 8.450 46.288 1.00 10.56 140 TYR D N 1
ATOM 12110 C CA . TYR D 1 142 ? 24.501 7.558 45.204 1.00 11.12 140 TYR D CA 1
ATOM 12111 C C . TYR D 1 142 ? 25.780 6.848 45.615 1.00 12.22 140 TYR D C 1
ATOM 12112 O O . TYR D 1 142 ? 26.506 7.317 46.493 1.00 12.78 140 TYR D O 1
ATOM 12121 N N . THR D 1 143 ? 26.037 5.693 45.007 1.00 12.37 141 THR D N 1
ATOM 12122 C CA . THR D 1 143 ? 27.155 4.881 45.469 1.00 11.83 141 THR D CA 1
ATOM 12123 C C . THR D 1 143 ? 28.475 5.383 44.891 1.00 12.37 141 THR D C 1
ATOM 12124 O O . THR D 1 143 ? 28.516 6.145 43.921 1.00 13.36 141 THR D O 1
ATOM 12128 N N . SER D 1 144 ? 29.571 4.907 45.482 1.00 14.10 142 SER D N 1
ATOM 12129 C CA . SER D 1 144 ? 30.894 5.209 44.946 1.00 14.73 142 SER D CA 1
ATOM 12130 C C . SER D 1 144 ? 31.109 4.623 43.556 1.00 14.97 142 SER D C 1
ATOM 12131 O O . SER D 1 144 ? 32.054 5.024 42.866 1.00 16.16 142 SER D O 1
ATOM 12134 N N . GLY D 1 145 ? 30.267 3.685 43.136 1.00 15.33 143 GLY D N 1
ATOM 12135 C CA . GLY D 1 145 ? 30.247 3.203 41.775 1.00 15.77 143 GLY D CA 1
ATOM 12136 C C . GLY D 1 145 ? 29.395 4.025 40.836 1.00 16.35 143 GLY D C 1
ATOM 12137 O O . GLY D 1 145 ? 29.222 3.638 39.675 1.00 18.20 143 GLY D O 1
ATOM 12138 N N . GLY D 1 146 ? 28.854 5.149 41.304 1.00 15.22 144 GLY D N 1
ATOM 12139 C CA . GLY D 1 146 ? 28.075 6.040 40.470 1.00 15.93 144 GLY D CA 1
ATOM 12140 C C . GLY D 1 146 ? 26.610 5.690 40.331 1.00 16.44 144 GLY D C 1
ATOM 12141 O O . GLY D 1 146 ? 25.905 6.357 39.562 1.00 18.82 144 GLY D O 1
ATOM 12142 N N . LYS D 1 147 ? 26.122 4.672 41.035 1.00 14.18 145 LYS D N 1
ATOM 12143 C CA . LYS D 1 147 ? 24.722 4.288 40.899 1.00 13.86 145 LYS D CA 1
ATOM 12144 C C . LYS D 1 147 ? 23.845 5.185 41.761 1.00 12.45 145 LYS D C 1
ATOM 12145 O O . LYS D 1 147 ? 24.022 5.267 42.984 1.00 13.08 145 LYS D O 1
ATOM 12151 N N . LYS D 1 148 ? 22.883 5.839 41.124 1.00 12.78 146 LYS D N 1
ATOM 12152 C CA . LYS D 1 148 ? 21.934 6.659 41.861 1.00 13.08 146 LYS D CA 1
ATOM 12153 C C . LYS D 1 148 ? 20.976 5.750 42.621 1.00 13.94 146 LYS D C 1
ATOM 12154 O O . LYS D 1 148 ? 20.391 4.829 42.044 1.00 16.82 146 LYS D O 1
ATOM 12160 N N . ILE D 1 149 ? 20.870 5.963 43.932 1.00 12.73 147 ILE D N 1
ATOM 12161 C CA . ILE D 1 149 ? 20.053 5.104 44.779 1.00 13.55 147 ILE D CA 1
ATOM 12162 C C . ILE D 1 149 ? 18.833 5.888 45.239 1.00 12.78 147 ILE D C 1
ATOM 12163 O O . ILE D 1 149 ? 17.701 5.597 44.831 1.00 15.38 147 ILE D O 1
ATOM 12168 N N . SER D 1 150 ? 19.049 6.903 46.066 1.00 11.17 148 SER D N 1
ATOM 12169 C CA . SER D 1 150 ? 17.934 7.723 46.508 1.00 10.23 148 SER D CA 1
ATOM 12170 C C . SER D 1 150 ? 17.430 8.591 45.365 1.00 10.55 148 SER D C 1
ATOM 12171 O O . SER D 1 150 ? 18.203 9.069 44.527 1.00 11.40 148 SER D O 1
ATOM 12174 N N . ALA D 1 151 ? 16.116 8.823 45.354 1.00 10.62 149 ALA D N 1
ATOM 12175 C CA . ALA D 1 151 ? 15.555 9.785 44.414 1.00 11.08 149 ALA D CA 1
ATOM 12176 C C . ALA D 1 151 ? 16.116 11.180 44.629 1.00 11.14 149 ALA D C 1
ATOM 12177 O O . ALA D 1 151 ? 16.034 12.015 43.723 1.00 10.86 149 ALA D O 1
ATOM 12179 N N . THR D 1 152 ? 16.687 11.453 45.807 1.00 10.93 150 THR D N 1
ATOM 12180 C CA . THR D 1 152 ? 17.337 12.734 46.038 1.00 10.55 150 THR D CA 1
ATOM 12181 C C . THR D 1 152 ? 18.634 12.886 45.246 1.00 10.04 150 THR D C 1
ATOM 12182 O O . THR D 1 152 ? 19.176 13.995 45.204 1.00 13.09 150 THR D O 1
ATOM 12186 N N . SER D 1 153 ? 19.137 11.812 44.628 1.00 9.57 151 SER D N 1
ATOM 12187 C CA . SER D 1 153 ? 20.255 11.898 43.692 1.00 9.71 151 SER D CA 1
ATOM 12188 C C . SER D 1 153 ? 19.805 11.851 42.236 1.00 10.29 151 SER D C 1
ATOM 12189 O O . SER D 1 153 ? 20.647 11.954 41.339 1.00 11.76 151 SER D O 1
ATOM 12192 N N . ILE D 1 154 ? 18.499 11.717 41.993 1.00 9.33 152 ILE D N 1
ATOM 12193 C CA . ILE D 1 154 ? 17.930 11.624 40.654 1.00 10.56 152 ILE D CA 1
ATOM 12194 C C . ILE D 1 154 ? 17.274 12.952 40.309 1.00 10.38 152 ILE D C 1
ATOM 12195 O O . ILE D 1 154 ? 17.562 13.558 39.268 1.00 11.47 152 ILE D O 1
ATOM 12200 N N . TYR D 1 155 ? 16.356 13.396 41.163 1.00 10.28 153 TYR D N 1
ATOM 12201 C CA . TYR D 1 155 ? 15.636 14.633 40.901 1.00 9.58 153 TYR D CA 1
ATOM 12202 C C . TYR D 1 155 ? 16.436 15.861 41.297 1.00 10.54 153 TYR D C 1
ATOM 12203 O O . TYR D 1 155 ? 16.087 16.972 40.880 1.00 11.27 153 TYR D O 1
ATOM 12212 N N . PHE D 1 156 ? 17.501 15.683 42.079 1.00 10.81 154 PHE D N 1
ATOM 12213 C CA . PHE D 1 156 ? 18.432 16.748 42.405 1.00 9.28 154 PHE D CA 1
ATOM 12214 C C . PHE D 1 156 ? 19.839 16.236 42.157 1.00 9.99 154 PHE D C 1
ATOM 12215 O O . PHE D 1 156 ? 20.058 15.031 42.020 1.00 10.75 154 PHE D O 1
ATOM 12223 N N . GLU D 1 157 ? 20.786 17.170 42.106 1.00 9.79 155 GLU D N 1
ATOM 12224 C CA . GLU D 1 157 ? 22.183 16.858 41.837 1.00 10.25 155 GLU D CA 1
ATOM 12225 C C . GLU D 1 157 ? 22.954 16.872 43.148 1.00 10.86 155 GLU D C 1
ATOM 12226 O O . GLU D 1 157 ? 23.073 17.917 43.794 1.00 11.63 155 GLU D O 1
ATOM 12232 N N . SER D 1 158 ? 23.485 15.721 43.525 1.00 9.85 156 SER D N 1
ATOM 12233 C CA . SER D 1 158 ? 24.111 15.521 44.825 1.00 9.48 156 SER D CA 1
ATOM 12234 C C . SER D 1 158 ? 25.631 15.480 44.709 1.00 10.50 156 SER D C 1
ATOM 12235 O O . SER D 1 158 ? 26.180 14.870 43.787 1.00 10.45 156 SER D O 1
ATOM 12238 N N . LEU D 1 159 ? 26.316 16.098 45.670 1.00 11.11 157 LEU D N 1
ATOM 12239 C CA . LEU D 1 159 ? 27.742 15.851 45.878 1.00 10.00 157 LEU D CA 1
ATOM 12240 C C . LEU D 1 159 ? 27.965 15.695 47.374 1.00 11.12 157 LEU D C 1
ATOM 12241 O O . LEU D 1 159 ? 28.099 16.696 48.094 1.00 13.24 157 LEU D O 1
ATOM 12246 N N . PRO D 1 160 ? 28.036 14.468 47.876 1.00 11.68 158 PRO D N 1
ATOM 12247 C CA . PRO D 1 160 ? 28.143 14.279 49.327 1.00 12.38 158 PRO D CA 1
ATOM 12248 C C . PRO D 1 160 ? 29.488 14.735 49.856 1.00 11.76 158 PRO D C 1
ATOM 12249 O O . PRO D 1 160 ? 30.509 14.662 49.163 1.00 13.70 158 PRO D O 1
ATOM 12253 N N . TYR D 1 161 ? 29.479 15.203 51.104 1.00 11.58 159 TYR D N 1
ATOM 12254 C CA . TYR D 1 161 ? 30.710 15.446 51.850 1.00 10.82 159 TYR D CA 1
ATOM 12255 C C . TYR D 1 161 ? 30.959 14.288 52.817 1.00 11.33 159 TYR D C 1
ATOM 12256 O O . TYR D 1 161 ? 30.045 13.546 53.190 1.00 12.22 159 TYR D O 1
ATOM 12265 N N . LYS D 1 162 ? 32.223 14.106 53.183 1.00 12.28 160 LYS D N 1
ATOM 12266 C CA . LYS D 1 162 ? 32.642 12.896 53.870 1.00 12.80 160 LYS D CA 1
ATOM 12267 C C . LYS D 1 162 ? 33.272 13.211 55.221 1.00 14.53 160 LYS D C 1
ATOM 12268 O O . LYS D 1 162 ? 33.649 14.352 55.512 1.00 15.92 160 LYS D O 1
ATOM 12274 N N . VAL D 1 163 ? 33.392 12.178 56.051 1.00 14.53 161 VAL D N 1
ATOM 12275 C CA . VAL D 1 163 ? 34.211 12.314 57.251 1.00 14.50 161 VAL D CA 1
ATOM 12276 C C . VAL D 1 163 ? 35.684 12.191 56.888 1.00 16.49 161 VAL D C 1
ATOM 12277 O O . VAL D 1 163 ? 36.065 11.693 55.820 1.00 16.21 161 VAL D O 1
ATOM 12281 N N . ASN D 1 164 ? 36.522 12.664 57.805 1.00 18.24 162 ASN D N 1
ATOM 12282 C CA . ASN D 1 164 ? 37.954 12.444 57.693 1.00 20.50 162 ASN D CA 1
ATOM 12283 C C . ASN D 1 164 ? 38.226 10.947 57.729 1.00 22.39 162 ASN D C 1
ATOM 12284 O O . ASN D 1 164 ? 37.685 10.224 58.572 1.00 22.39 162 ASN D O 1
ATOM 12289 N N . SER D 1 165 ? 39.083 10.482 56.814 1.00 25.74 163 SER D N 1
ATOM 12290 C CA . SER D 1 165 ? 39.273 9.048 56.633 1.00 29.99 163 SER D CA 1
ATOM 12291 C C . SER D 1 165 ? 40.017 8.393 57.791 1.00 32.12 163 SER D C 1
ATOM 12292 O O . SER D 1 165 ? 39.997 7.163 57.900 1.00 34.42 163 SER D O 1
ATOM 12295 N N . THR D 1 166 ? 40.651 9.173 58.662 1.00 30.86 164 THR D N 1
ATOM 12296 C CA . THR D 1 166 ? 41.368 8.622 59.808 1.00 32.37 164 THR D CA 1
ATOM 12297 C C . THR D 1 166 ? 40.665 8.845 61.141 1.00 31.21 164 THR D C 1
ATOM 12298 O O . THR D 1 166 ? 40.689 7.958 61.995 1.00 33.07 164 THR D O 1
ATOM 12302 N N . THR D 1 167 ? 40.035 10.004 61.353 1.00 28.75 165 THR D N 1
ATOM 12303 C CA . THR D 1 167 ? 39.412 10.302 62.639 1.00 25.50 165 THR D CA 1
ATOM 12304 C C . THR D 1 167 ? 37.931 9.952 62.691 1.00 23.23 165 THR D C 1
ATOM 12305 O O . THR D 1 167 ? 37.386 9.782 63.789 1.00 23.50 165 THR D O 1
ATOM 12309 N N . GLY D 1 168 ? 37.265 9.861 61.543 1.00 21.23 166 GLY D N 1
ATOM 12310 C CA . GLY D 1 168 ? 35.834 9.645 61.520 1.00 21.38 166 GLY D CA 1
ATOM 12311 C C . GLY D 1 168 ? 34.990 10.864 61.819 1.00 18.19 166 GLY D C 1
ATOM 12312 O O . GLY D 1 168 ? 33.759 10.757 61.809 1.00 18.22 166 GLY D O 1
ATOM 12313 N N . TYR D 1 169 ? 35.599 12.010 62.105 1.00 17.99 167 TYR D N 1
ATOM 12314 C CA . TYR D 1 169 ? 34.855 13.249 62.263 1.00 17.80 167 TYR D CA 1
ATOM 12315 C C . TYR D 1 169 ? 34.669 13.916 60.909 1.00 16.57 167 TYR D C 1
ATOM 12316 O O . TYR D 1 169 ? 35.495 13.768 60.006 1.00 16.56 167 TYR D O 1
ATOM 12325 N N . ILE D 1 170 ? 33.568 14.662 60.781 1.00 15.74 168 ILE D N 1
ATOM 12326 C CA . ILE D 1 170 ? 33.330 15.451 59.577 1.00 15.61 168 ILE D CA 1
ATOM 12327 C C . ILE D 1 170 ? 34.558 16.283 59.262 1.00 16.88 168 ILE D C 1
ATOM 12328 O O . ILE D 1 170 ? 35.133 16.934 60.142 1.00 16.65 168 ILE D O 1
ATOM 12333 N N . ASP D 1 171 ? 34.970 16.253 58.000 1.00 17.36 169 ASP D N 1
ATOM 12334 C CA . ASP D 1 171 ? 36.107 17.042 57.541 1.00 18.16 169 ASP D CA 1
ATOM 12335 C C . ASP D 1 171 ? 35.550 18.388 57.094 1.00 17.51 169 ASP D C 1
ATOM 12336 O O . ASP D 1 171 ? 35.066 18.534 55.965 1.00 16.36 169 ASP D O 1
ATOM 12341 N N . TYR D 1 172 ? 35.594 19.376 57.991 1.00 18.30 170 TYR D N 1
ATOM 12342 C CA . TYR D 1 172 ? 34.967 20.659 57.681 1.00 18.88 170 TYR D CA 1
ATOM 12343 C C . TYR D 1 172 ? 35.739 21.416 56.615 1.00 20.03 170 TYR D C 1
ATOM 12344 O O . TYR D 1 172 ? 35.143 22.168 55.838 1.00 20.09 170 TYR D O 1
ATOM 12353 N N . ASP D 1 173 ? 37.058 21.229 56.554 1.00 21.17 171 ASP D N 1
ATOM 12354 C CA . ASP D 1 173 ? 37.834 21.891 55.513 1.00 22.60 171 ASP D CA 1
ATOM 12355 C C . ASP D 1 173 ? 37.482 21.353 54.131 1.00 20.65 171 ASP D C 1
ATOM 12356 O O . ASP D 1 173 ? 37.337 22.129 53.178 1.00 20.09 171 ASP D O 1
ATOM 12361 N N . ARG D 1 174 ? 37.354 20.029 53.997 1.00 20.15 172 ARG D N 1
ATOM 12362 C CA . ARG D 1 174 ? 36.954 19.460 52.714 1.00 18.87 172 ARG D CA 1
ATOM 12363 C C . ARG D 1 174 ? 35.511 19.812 52.384 1.00 16.83 172 ARG D C 1
ATOM 12364 O O . ARG D 1 174 ? 35.174 19.990 51.207 1.00 17.84 172 ARG D O 1
ATOM 12372 N N . LEU D 1 175 ? 34.647 19.895 53.401 1.00 15.70 173 LEU D N 1
ATOM 12373 C CA . LEU D 1 175 ? 33.281 20.364 53.176 1.00 14.50 173 LEU D CA 1
ATOM 12374 C C . LEU D 1 175 ? 33.282 21.754 52.551 1.00 15.28 173 LEU D C 1
ATOM 12375 O O . LEU D 1 175 ? 32.591 22.005 51.556 1.00 15.43 173 LEU D O 1
ATOM 12380 N N . GLU D 1 176 ? 34.063 22.673 53.118 1.00 13.90 174 GLU D N 1
ATOM 12381 C CA . GLU D 1 176 ? 34.097 24.028 52.582 1.00 14.85 174 GLU D CA 1
ATOM 12382 C C . GLU D 1 176 ? 34.662 24.049 51.166 1.00 14.95 174 GLU D C 1
ATOM 12383 O O . GLU D 1 176 ? 34.120 24.723 50.280 1.00 14.33 174 GLU D O 1
ATOM 12389 N N . GLU D 1 177 ? 35.756 23.321 50.935 1.00 14.69 175 GLU D N 1
ATOM 12390 C CA . GLU D 1 177 ? 36.354 23.285 49.605 1.00 17.26 175 GLU D CA 1
ATOM 12391 C C . GLU D 1 177 ? 35.359 22.758 48.576 1.00 16.09 175 GLU D C 1
ATOM 12392 O O . GLU D 1 177 ? 35.193 23.343 47.497 1.00 14.47 175 GLU D O 1
ATOM 12398 N N . LYS D 1 178 ? 34.684 21.653 48.899 1.00 14.80 176 LYS D N 1
ATOM 12399 C CA . LYS D 1 178 ? 33.690 21.089 47.988 1.00 14.99 176 LYS D CA 1
ATOM 12400 C C . LYS D 1 178 ? 32.555 22.068 47.728 1.00 14.88 176 LYS D C 1
ATOM 12401 O O . LYS D 1 178 ? 32.123 22.245 46.583 1.00 15.19 176 LYS D O 1
ATOM 12407 N N . ALA D 1 179 ? 32.038 22.692 48.787 1.00 13.64 177 ALA D N 1
ATOM 12408 C CA . ALA D 1 179 ? 30.914 23.608 48.622 1.00 13.18 177 ALA D CA 1
ATOM 12409 C C . ALA D 1 179 ? 31.297 24.795 47.750 1.00 12.09 177 ALA D C 1
ATOM 12410 O O . ALA D 1 179 ? 30.499 25.251 46.921 1.00 12.63 177 ALA D O 1
ATOM 12412 N N . LEU D 1 180 ? 32.522 25.303 47.906 1.00 12.93 178 LEU D N 1
ATOM 12413 C CA . LEU D 1 180 ? 32.937 26.440 47.089 1.00 12.44 178 LEU D CA 1
ATOM 12414 C C . LEU D 1 180 ? 33.135 26.041 45.636 1.00 11.56 178 LEU D C 1
ATOM 12415 O O . LEU D 1 180 ? 32.988 26.881 44.740 1.00 14.25 178 LEU D O 1
ATOM 12420 N N . ASP D 1 181 ? 33.478 24.776 45.382 1.00 11.52 179 ASP D N 1
ATOM 12421 C CA . ASP D 1 181 ? 33.644 24.298 44.012 1.00 12.36 179 ASP D CA 1
ATOM 12422 C C . ASP D 1 181 ? 32.305 23.942 43.376 1.00 11.75 179 ASP D C 1
ATOM 12423 O O . ASP D 1 181 ? 32.031 24.329 42.233 1.00 12.16 179 ASP D O 1
ATOM 12428 N N . PHE D 1 182 ? 31.465 23.209 44.111 1.00 12.04 180 PHE D N 1
ATOM 12429 C CA . PHE D 1 182 ? 30.224 22.644 43.595 1.00 11.73 180 PHE D CA 1
ATOM 12430 C C . PHE D 1 182 ? 29.087 23.662 43.602 1.00 10.78 180 PHE D C 1
ATOM 12431 O O . PHE D 1 182 ? 28.175 23.569 42.767 1.00 12.27 180 PHE D O 1
ATOM 12439 N N . ARG D 1 183 ? 29.121 24.633 44.531 1.00 10.71 181 ARG D N 1
ATOM 12440 C CA . ARG D 1 183 ? 28.128 25.701 44.650 1.00 11.63 181 ARG D CA 1
ATOM 12441 C C . ARG D 1 183 ? 26.722 25.129 44.827 1.00 11.73 181 ARG D C 1
ATOM 12442 O O . ARG D 1 183 ? 25.846 25.337 43.973 1.00 13.19 181 ARG D O 1
ATOM 12450 N N . PRO D 1 184 ? 26.469 24.405 45.915 1.00 11.96 182 PRO D N 1
ATOM 12451 C CA . PRO D 1 184 ? 25.133 23.841 46.120 1.00 12.71 182 PRO D CA 1
ATOM 12452 C C . PRO D 1 184 ? 24.140 24.933 46.468 1.00 11.72 182 PRO D C 1
ATOM 12453 O O . PRO D 1 184 ? 24.498 25.992 46.997 1.00 13.48 182 PRO D O 1
ATOM 12457 N N . LYS D 1 185 ? 22.876 24.670 46.149 1.00 11.62 183 LYS D N 1
ATOM 12458 C CA A LYS D 1 185 ? 21.813 25.543 46.626 0.45 12.74 183 LYS D CA 1
ATOM 12459 C CA B LYS D 1 185 ? 21.790 25.525 46.610 0.55 11.67 183 LYS D CA 1
ATOM 12460 C C . LYS D 1 185 ? 21.412 25.218 48.054 1.00 11.42 183 LYS D C 1
ATOM 12461 O O . LYS D 1 185 ? 20.893 26.092 48.756 1.00 12.41 183 LYS D O 1
ATOM 12472 N N . LEU D 1 186 ? 21.668 23.992 48.501 1.00 10.48 184 LEU D N 1
ATOM 12473 C CA . LEU D 1 186 ? 21.244 23.518 49.807 1.00 10.50 184 LEU D CA 1
ATOM 12474 C C . LEU D 1 186 ? 22.338 22.628 50.368 1.00 11.54 184 LEU D C 1
ATOM 12475 O O . LEU D 1 186 ? 22.820 21.723 49.681 1.00 12.55 184 LEU D O 1
ATOM 12480 N N . ILE D 1 187 ? 22.718 22.878 51.615 1.00 10.59 185 ILE D N 1
ATOM 12481 C CA . ILE D 1 187 ? 23.605 21.997 52.360 1.00 11.06 185 ILE D CA 1
ATOM 12482 C C . ILE D 1 187 ? 22.777 21.348 53.455 1.00 10.76 185 ILE D C 1
ATOM 12483 O O . ILE D 1 187 ? 22.030 22.034 54.167 1.00 12.16 185 ILE D O 1
ATOM 12488 N N . ILE D 1 188 ? 22.878 20.026 53.557 1.00 11.80 186 ILE D N 1
ATOM 12489 C CA . ILE D 1 188 ? 22.164 19.237 54.550 1.00 10.60 186 ILE D CA 1
ATOM 12490 C C . ILE D 1 188 ? 23.156 18.764 55.598 1.00 10.96 186 ILE D C 1
ATOM 12491 O O . ILE D 1 188 ? 24.239 18.272 55.255 1.00 11.26 186 ILE D O 1
ATOM 12496 N N . CYS D 1 189 ? 22.793 18.924 56.867 1.00 10.06 187 CYS D N 1
ATOM 12497 C CA . CYS D 1 189 ? 23.534 18.347 57.982 1.00 11.62 187 CYS D CA 1
ATOM 12498 C C . CYS D 1 189 ? 22.592 17.479 58.810 1.00 11.56 187 CYS D C 1
ATOM 12499 O O . CYS D 1 189 ? 21.373 17.459 58.596 1.00 11.39 187 CYS D O 1
ATOM 12502 N N . GLY D 1 190 ? 23.167 16.756 59.765 1.00 12.14 188 GLY D N 1
ATOM 12503 C CA . GLY D 1 190 ? 22.472 15.682 60.446 1.00 12.02 188 GLY D CA 1
ATOM 12504 C C . GLY D 1 190 ? 22.712 14.344 59.768 1.00 13.10 188 GLY D C 1
ATOM 12505 O O . GLY D 1 190 ? 23.100 14.262 58.603 1.00 13.37 188 GLY D O 1
ATOM 12506 N N . GLY D 1 191 ? 22.488 13.269 60.521 1.00 12.62 189 GLY D N 1
ATOM 12507 C CA . GLY D 1 191 ? 22.834 11.974 59.967 1.00 13.40 189 GLY D CA 1
ATOM 12508 C C . GLY D 1 191 ? 22.104 10.814 60.608 1.00 12.88 189 GLY D C 1
ATOM 12509 O O . GLY D 1 191 ? 21.328 10.970 61.557 1.00 13.14 189 GLY D O 1
ATOM 12510 N N . SER D 1 192 ? 22.372 9.635 60.047 1.00 11.82 190 SER D N 1
ATOM 12511 C CA . SER D 1 192 ? 21.794 8.369 60.480 1.00 11.92 190 SER D CA 1
ATOM 12512 C C . SER D 1 192 ? 22.757 7.522 61.295 1.00 12.04 190 SER D C 1
ATOM 12513 O O . SER D 1 192 ? 22.311 6.713 62.112 1.00 13.29 190 SER D O 1
ATOM 12516 N N . ALA D 1 193 ? 24.069 7.690 61.094 1.00 11.47 191 ALA D N 1
ATOM 12517 C CA . ALA D 1 193 ? 25.030 6.827 61.768 1.00 12.00 191 ALA D CA 1
ATOM 12518 C C . ALA D 1 193 ? 26.288 7.587 62.161 1.00 13.95 191 ALA D C 1
ATOM 12519 O O . ALA D 1 193 ? 27.349 6.976 62.316 1.00 18.07 191 ALA D O 1
ATOM 12521 N N . TYR D 1 194 ? 26.196 8.899 62.319 1.00 13.56 192 TYR D N 1
ATOM 12522 C CA . TYR D 1 194 ? 27.328 9.692 62.770 1.00 13.43 192 TYR D CA 1
ATOM 12523 C C . TYR D 1 194 ? 27.276 9.765 64.287 1.00 14.24 192 TYR D C 1
ATOM 12524 O O . TYR D 1 194 ? 26.261 10.209 64.837 1.00 15.41 192 TYR D O 1
ATOM 12533 N N . PRO D 1 195 ? 28.313 9.319 64.998 1.00 13.25 193 PRO D N 1
ATOM 12534 C CA . PRO D 1 195 ? 28.212 9.207 66.461 1.00 14.84 193 PRO D CA 1
ATOM 12535 C C . PRO D 1 195 ? 28.625 10.461 67.217 1.00 15.27 193 PRO D C 1
ATOM 12536 O O . PRO D 1 195 ? 28.845 10.395 68.429 1.00 16.39 193 PRO D O 1
ATOM 12540 N N . ARG D 1 196 ? 28.727 11.607 66.547 1.00 14.88 194 ARG D N 1
ATOM 12541 C CA . ARG D 1 196 ? 29.174 12.824 67.212 1.00 13.87 194 ARG D CA 1
ATOM 12542 C C . ARG D 1 196 ? 28.188 13.957 66.967 1.00 12.99 194 ARG D C 1
ATOM 12543 O O . ARG D 1 196 ? 27.291 13.865 66.123 1.00 13.63 194 ARG D O 1
ATOM 12551 N N . ASP D 1 197 ? 28.357 15.035 67.727 1.00 14.97 195 ASP D N 1
ATOM 12552 C CA . ASP D 1 197 ? 27.534 16.212 67.517 1.00 14.87 195 ASP D CA 1
ATOM 12553 C C . ASP D 1 197 ? 28.049 17.005 66.317 1.00 14.41 195 ASP D C 1
ATOM 12554 O O . ASP D 1 197 ? 29.076 16.682 65.712 1.00 15.48 195 ASP D O 1
ATOM 12559 N N . TRP D 1 198 ? 27.307 18.046 65.958 1.00 14.89 196 TRP D N 1
ATOM 12560 C CA . TRP D 1 198 ? 27.517 18.776 64.720 1.00 14.09 196 TRP D CA 1
ATOM 12561 C C . TRP D 1 198 ? 27.855 20.215 65.044 1.00 14.20 196 TRP D C 1
ATOM 12562 O O . TRP D 1 198 ? 27.230 20.823 65.920 1.00 15.84 196 TRP D O 1
ATOM 12573 N N . ASP D 1 199 ? 28.844 20.760 64.332 1.00 13.68 197 ASP D N 1
ATOM 12574 C CA . ASP D 1 199 ? 29.185 22.174 64.482 1.00 15.32 197 ASP D CA 1
ATOM 12575 C C . ASP D 1 199 ? 28.318 22.969 63.512 1.00 14.96 197 ASP D C 1
ATOM 12576 O O . ASP D 1 199 ? 28.729 23.325 62.405 1.00 14.45 197 ASP D O 1
ATOM 12581 N N . TYR D 1 200 ? 27.084 23.250 63.951 1.00 14.38 198 TYR D N 1
ATOM 12582 C CA . TYR D 1 200 ? 26.148 23.977 63.099 1.00 13.81 198 TYR D CA 1
ATOM 12583 C C . TYR D 1 200 ? 26.642 25.382 62.796 1.00 13.35 198 TYR D C 1
ATOM 12584 O O . TYR D 1 200 ? 26.334 25.926 61.733 1.00 13.21 198 TYR D O 1
ATOM 12593 N N . LYS D 1 201 ? 27.390 25.993 63.716 1.00 14.17 199 LYS D N 1
ATOM 12594 C CA . LYS D 1 201 ? 27.943 27.313 63.444 1.00 16.05 199 LYS D CA 1
ATOM 12595 C C . LYS D 1 201 ? 28.882 27.269 62.244 1.00 16.22 199 LYS D C 1
ATOM 12596 O O . LYS D 1 201 ? 28.816 28.133 61.361 1.00 15.38 199 LYS D O 1
ATOM 12602 N N . ARG D 1 202 ? 29.751 26.256 62.185 1.00 16.15 200 ARG D N 1
ATOM 12603 C CA . ARG D 1 202 ? 30.635 26.105 61.034 1.00 16.52 200 ARG D CA 1
ATOM 12604 C C . ARG D 1 202 ? 29.843 25.813 59.761 1.00 15.14 200 ARG D C 1
ATOM 12605 O O . ARG D 1 202 ? 30.155 26.357 58.695 1.00 14.71 200 ARG D O 1
ATOM 12613 N N . PHE D 1 203 ? 28.814 24.962 59.849 1.00 13.33 201 PHE D N 1
ATOM 12614 C CA . PHE D 1 203 ? 27.969 24.722 58.679 1.00 13.41 201 PHE D CA 1
ATOM 12615 C C . PHE D 1 203 ? 27.335 26.014 58.185 1.00 13.74 201 PHE D C 1
ATOM 12616 O O . PHE D 1 203 ? 27.237 26.245 56.974 1.00 14.30 201 PHE D O 1
ATOM 12624 N N . ARG D 1 204 ? 26.896 26.868 59.108 1.00 12.60 202 ARG D N 1
ATOM 12625 C CA . ARG D 1 204 ? 26.357 28.162 58.710 1.00 14.50 202 ARG D CA 1
ATOM 12626 C C . ARG D 1 204 ? 27.424 29.020 58.035 1.00 14.33 202 ARG D C 1
ATOM 12627 O O . ARG D 1 204 ? 27.149 29.695 57.036 1.00 14.13 202 ARG D O 1
ATOM 12635 N N . GLU D 1 205 ? 28.653 28.998 58.556 1.00 13.19 203 GLU D N 1
ATOM 12636 C CA . GLU D 1 205 ? 29.727 29.757 57.920 1.00 14.84 203 GLU D CA 1
ATOM 12637 C C . GLU D 1 205 ? 29.971 29.272 56.495 1.00 14.57 203 GLU D C 1
ATOM 12638 O O . GLU D 1 205 ? 30.125 30.080 55.570 1.00 15.87 203 GLU D O 1
ATOM 12644 N N . VAL D 1 206 ? 29.998 27.954 56.294 1.00 13.06 204 VAL D N 1
ATOM 12645 C CA . VAL D 1 206 ? 30.192 27.410 54.953 1.00 13.62 204 VAL D CA 1
ATOM 12646 C C . VAL D 1 206 ? 29.011 27.764 54.057 1.00 14.10 204 VAL D C 1
ATOM 12647 O O . VAL D 1 206 ? 29.190 28.182 52.907 1.00 14.72 204 VAL D O 1
ATOM 12651 N N . ALA D 1 207 ? 27.787 27.594 54.563 1.00 13.10 205 ALA D N 1
ATOM 12652 C CA . ALA D 1 207 ? 26.613 27.925 53.759 1.00 13.31 205 ALA D CA 1
ATOM 12653 C C . ALA D 1 207 ? 26.634 29.385 53.321 1.00 14.97 205 ALA D C 1
ATOM 12654 O O . ALA D 1 207 ? 26.364 29.697 52.153 1.00 14.95 205 ALA D O 1
ATOM 12656 N N . ASP D 1 208 ? 26.958 30.296 54.241 1.00 15.01 206 ASP D N 1
ATOM 12657 C CA . ASP D 1 208 ? 27.012 31.709 53.877 1.00 16.62 206 ASP D CA 1
ATOM 12658 C C . ASP D 1 208 ? 28.093 31.978 52.839 1.00 17.31 206 ASP D C 1
ATOM 12659 O O . ASP D 1 208 ? 27.907 32.808 51.939 1.00 17.62 206 ASP D O 1
ATOM 12664 N N . LYS D 1 209 ? 29.229 31.283 52.946 1.00 17.31 207 LYS D N 1
ATOM 12665 C CA . LYS D 1 209 ? 30.325 31.502 52.010 1.00 19.08 207 LYS D CA 1
ATOM 12666 C C . LYS D 1 209 ? 29.944 31.140 50.585 1.00 19.51 207 LYS D C 1
ATOM 12667 O O . LYS D 1 209 ? 30.435 31.765 49.642 1.00 21.72 207 LYS D O 1
ATOM 12673 N N . CYS D 1 210 ? 29.102 30.122 50.402 1.00 18.42 208 CYS D N 1
ATOM 12674 C CA . CYS D 1 210 ? 28.699 29.704 49.067 1.00 19.35 208 CYS D CA 1
ATOM 12675 C C . CYS D 1 210 ? 27.268 30.094 48.727 1.00 20.77 208 CYS D C 1
ATOM 12676 O O . CYS D 1 210 ? 26.776 29.721 47.658 1.00 23.71 208 CYS D O 1
ATOM 12679 N N . GLY D 1 211 ? 26.587 30.829 49.603 1.00 19.31 209 GLY D N 1
ATOM 12680 C CA . GLY D 1 211 ? 25.240 31.281 49.305 1.00 19.39 209 GLY D CA 1
ATOM 12681 C C . GLY D 1 211 ? 24.177 30.207 49.353 1.00 18.86 209 GLY D C 1
ATOM 12682 O O . GLY D 1 211 ? 23.135 30.351 48.713 1.00 21.54 209 GLY D O 1
ATOM 12683 N N . ALA D 1 212 ? 24.401 29.142 50.107 1.00 16.16 210 ALA D N 1
ATOM 12684 C CA . ALA D 1 212 ? 23.448 28.045 50.181 1.00 13.67 210 ALA D CA 1
ATOM 12685 C C . ALA D 1 212 ? 22.489 28.206 51.358 1.00 12.98 210 ALA D C 1
ATOM 12686 O O . ALA D 1 212 ? 22.783 28.871 52.356 1.00 12.83 210 ALA D O 1
ATOM 12688 N N . LEU D 1 213 ? 21.325 27.574 51.222 1.00 11.55 211 LEU D N 1
ATOM 12689 C CA . LEU D 1 213 ? 20.453 27.325 52.355 1.00 11.84 211 LEU D CA 1
ATOM 12690 C C . LEU D 1 213 ? 21.052 26.210 53.198 1.00 11.85 211 LEU D C 1
ATOM 12691 O O . LEU D 1 213 ? 21.773 25.346 52.692 1.00 12.72 211 LEU D O 1
ATOM 12696 N N . LEU D 1 214 ? 20.746 26.224 54.494 1.00 12.04 212 LEU D N 1
ATOM 12697 C CA . LEU D 1 214 ? 21.244 25.213 55.418 1.00 12.30 212 LEU D CA 1
ATOM 12698 C C . LEU D 1 214 ? 20.073 24.509 56.087 1.00 10.78 212 LEU D C 1
ATOM 12699 O O . LEU D 1 214 ? 19.253 25.149 56.756 1.00 11.80 212 LEU D O 1
ATOM 12704 N N . LEU D 1 215 ? 20.000 23.192 55.900 1.00 10.66 213 LEU D N 1
ATOM 12705 C CA . LEU D 1 215 ? 18.953 22.355 56.472 1.00 11.81 213 LEU D CA 1
ATOM 12706 C C . LEU D 1 215 ? 19.592 21.315 57.383 1.00 12.66 213 LEU D C 1
ATOM 12707 O O . LEU D 1 215 ? 20.596 20.693 57.014 1.00 12.07 213 LEU D O 1
ATOM 12712 N N . CYS D 1 216 ? 19.023 21.129 58.572 1.00 10.79 214 CYS D N 1
ATOM 12713 C CA . CYS D 1 216 ? 19.435 20.042 59.446 1.00 10.67 214 CYS D CA 1
ATOM 12714 C C . CYS D 1 216 ? 18.332 19.002 59.494 1.00 9.24 214 CYS D C 1
ATOM 12715 O O . CYS D 1 216 ? 17.165 19.344 59.724 1.00 10.39 214 CYS D O 1
ATOM 12718 N N . ASP D 1 217 ? 18.706 17.742 59.289 1.00 9.89 215 ASP D N 1
ATOM 12719 C CA . ASP D 1 217 ? 17.806 16.608 59.459 1.00 9.64 215 ASP D CA 1
ATOM 12720 C C . ASP D 1 217 ? 18.152 15.965 60.792 1.00 10.76 215 ASP D C 1
ATOM 12721 O O . ASP D 1 217 ? 19.110 15.195 60.892 1.00 11.61 215 ASP D O 1
ATOM 12726 N N . MET D 1 218 ? 17.378 16.291 61.824 1.00 11.15 216 MET D N 1
ATOM 12727 C CA . MET D 1 218 ? 17.680 15.831 63.174 1.00 10.74 216 MET D CA 1
ATOM 12728 C C . MET D 1 218 ? 16.922 14.563 63.545 1.00 10.43 216 MET D C 1
ATOM 12729 O O . MET D 1 218 ? 16.772 14.273 64.733 1.00 11.85 216 MET D O 1
ATOM 12734 N N . ALA D 1 219 ? 16.442 13.809 62.555 1.00 11.53 217 ALA D N 1
ATOM 12735 C CA . ALA D 1 219 ? 15.591 12.650 62.811 1.00 11.18 217 ALA D CA 1
ATOM 12736 C C . ALA D 1 219 ? 16.068 11.798 63.984 1.00 10.66 217 ALA D C 1
ATOM 12737 O O . ALA D 1 219 ? 15.310 11.525 64.920 1.00 12.85 217 ALA D O 1
ATOM 12739 N N . HIS D 1 220 ? 17.324 11.363 63.947 1.00 10.64 218 HIS D N 1
ATOM 12740 C CA . HIS D 1 220 ? 17.790 10.409 64.949 1.00 12.52 218 HIS D CA 1
ATOM 12741 C C . HIS D 1 220 ? 17.846 11.024 66.336 1.00 12.84 218 HIS D C 1
ATOM 12742 O O . HIS D 1 220 ? 17.460 10.382 67.319 1.00 13.80 218 HIS D O 1
ATOM 12749 N N . THR D 1 221 ? 18.350 12.248 66.446 1.00 12.07 219 THR D N 1
ATOM 12750 C CA . THR D 1 221 ? 18.624 12.840 67.750 1.00 12.41 219 THR D CA 1
ATOM 12751 C C . THR D 1 221 ? 17.550 13.825 68.198 1.00 12.40 219 THR D C 1
ATOM 12752 O O . THR D 1 221 ? 17.749 14.521 69.201 1.00 12.16 219 THR D O 1
ATOM 12756 N N . SER D 1 222 ? 16.410 13.870 67.499 1.00 11.32 220 SER D N 1
ATOM 12757 C CA . SER D 1 222 ? 15.375 14.858 67.798 1.00 12.26 220 SER D CA 1
ATOM 12758 C C . SER D 1 222 ? 14.950 14.835 69.266 1.00 11.67 220 SER D C 1
ATOM 12759 O O . SER D 1 222 ? 14.710 15.890 69.858 1.00 12.66 220 SER D O 1
ATOM 12762 N N . GLY D 1 223 ? 14.830 13.645 69.868 1.00 11.03 221 GLY D N 1
ATOM 12763 C CA . GLY D 1 223 ? 14.520 13.588 71.290 1.00 10.83 221 GLY D CA 1
ATOM 12764 C C . GLY D 1 223 ? 15.591 14.245 72.142 1.00 12.41 221 GLY D C 1
ATOM 12765 O O . GLY D 1 223 ? 15.287 14.933 73.121 1.00 13.21 221 GLY D O 1
ATOM 12766 N N . LEU D 1 224 ? 16.862 14.049 71.777 1.00 11.47 222 LEU D N 1
ATOM 12767 C CA . LEU D 1 224 ? 17.947 14.684 72.517 1.00 11.02 222 LEU D CA 1
ATOM 12768 C C . LEU D 1 224 ? 17.934 16.192 72.310 1.00 10.86 222 LEU D C 1
ATOM 12769 O O . LEU D 1 224 ? 18.246 16.955 73.233 1.00 14.25 222 LEU D O 1
ATOM 12774 N N . VAL D 1 225 ? 17.565 16.640 71.108 1.00 11.27 223 VAL D N 1
ATOM 12775 C CA . VAL D 1 225 ? 17.455 18.072 70.847 1.00 11.59 223 VAL D CA 1
ATOM 12776 C C . VAL D 1 225 ? 16.355 18.689 71.707 1.00 12.62 223 VAL D C 1
ATOM 12777 O O . VAL D 1 225 ? 16.539 19.752 72.314 1.00 14.17 223 VAL D O 1
ATOM 12781 N N . ALA D 1 226 ? 15.188 18.036 71.757 1.00 13.12 224 ALA D N 1
ATOM 12782 C CA . ALA D 1 226 ? 14.080 18.540 72.566 1.00 15.28 224 ALA D CA 1
ATOM 12783 C C . ALA D 1 226 ? 14.481 18.660 74.028 1.00 16.18 224 ALA D C 1
ATOM 12784 O O . ALA D 1 226 ? 14.093 19.616 74.713 1.00 15.41 224 ALA D O 1
ATOM 12786 N N . ALA D 1 227 ? 15.262 17.700 74.523 1.00 13.95 225 ALA D N 1
ATOM 12787 C CA . ALA D 1 227 ? 15.724 17.712 75.904 1.00 15.21 225 ALA D CA 1
ATOM 12788 C C . ALA D 1 227 ? 16.919 18.632 76.122 1.00 15.89 225 ALA D C 1
ATOM 12789 O O . ALA D 1 227 ? 17.422 18.708 77.248 1.00 17.18 225 ALA D O 1
ATOM 12791 N N . GLN D 1 228 ? 17.374 19.332 75.081 1.00 15.56 226 GLN D N 1
ATOM 12792 C CA . GLN D 1 228 ? 18.535 20.223 75.171 1.00 15.79 226 GLN D CA 1
ATOM 12793 C C . GLN D 1 228 ? 19.787 19.477 75.638 1.00 16.25 226 GLN D C 1
ATOM 12794 O O . GLN D 1 228 ? 20.577 19.982 76.441 1.00 17.98 226 GLN D O 1
ATOM 12800 N N . GLU D 1 229 ? 19.976 18.262 75.120 1.00 15.02 227 GLU D N 1
ATOM 12801 C CA . GLU D 1 229 ? 21.112 17.418 75.470 1.00 15.93 227 GLU D CA 1
ATOM 12802 C C . GLU D 1 229 ? 22.154 17.326 74.363 1.00 15.82 227 GLU D C 1
ATOM 12803 O O . GLU D 1 229 ? 23.200 16.702 74.562 1.00 17.04 227 GLU D O 1
ATOM 12809 N N . VAL D 1 230 ? 21.884 17.906 73.198 1.00 15.06 228 VAL D N 1
ATOM 12810 C CA . VAL D 1 230 ? 22.854 18.029 72.117 1.00 14.85 228 VAL D CA 1
ATOM 12811 C C . VAL D 1 230 ? 22.688 19.429 71.541 1.00 16.24 228 VAL D C 1
ATOM 12812 O O . VAL D 1 230 ? 21.744 20.151 71.874 1.00 16.33 228 VAL D O 1
ATOM 12816 N N . ASN D 1 231 ? 23.612 19.807 70.662 1.00 16.36 229 ASN D N 1
ATOM 12817 C CA . ASN D 1 231 ? 23.537 21.122 70.037 1.00 16.68 229 ASN D CA 1
ATOM 12818 C C . ASN D 1 231 ? 22.201 21.314 69.318 1.00 15.79 229 ASN D C 1
ATOM 12819 O O . ASN D 1 231 ? 21.672 20.395 68.685 1.00 14.96 229 ASN D O 1
ATOM 12824 N N . SER D 1 232 ? 21.662 22.527 69.402 1.00 15.72 230 SER D N 1
ATOM 12825 C CA . SER D 1 232 ? 20.398 22.828 68.736 1.00 15.01 230 SER D CA 1
ATOM 12826 C C . SER D 1 232 ? 20.661 23.287 67.310 1.00 13.35 230 SER D C 1
ATOM 12827 O O . SER D 1 232 ? 21.343 24.299 67.114 1.00 14.48 230 SER D O 1
ATOM 12830 N N . PRO D 1 233 ? 20.126 22.604 66.297 1.00 12.51 231 PRO D N 1
ATOM 12831 C CA . PRO D 1 233 ? 20.307 23.081 64.917 1.00 14.14 231 PRO D CA 1
ATOM 12832 C C . PRO D 1 233 ? 19.548 24.366 64.623 1.00 14.08 231 PRO D C 1
ATOM 12833 O O . PRO D 1 233 ? 19.882 25.069 63.656 1.00 14.34 231 PRO D O 1
ATOM 12837 N N . PHE D 1 234 ? 18.524 24.681 65.419 1.00 14.34 232 PHE D N 1
ATOM 12838 C CA . PHE D 1 234 ? 17.680 25.840 65.155 1.00 14.44 232 PHE D CA 1
ATOM 12839 C C . PHE D 1 234 ? 18.438 27.151 65.297 1.00 15.22 232 PHE D C 1
ATOM 12840 O O . PHE D 1 234 ? 18.027 28.162 64.710 1.00 16.54 232 PHE D O 1
ATOM 12848 N N . GLU D 1 235 ? 19.542 27.152 66.049 1.00 16.69 233 GLU D N 1
ATOM 12849 C CA A GLU D 1 235 ? 20.337 28.365 66.194 0.55 16.88 233 GLU D CA 1
ATOM 12850 C CA B GLU D 1 235 ? 20.340 28.363 66.196 0.45 16.50 233 GLU D CA 1
ATOM 12851 C C . GLU D 1 235 ? 20.934 28.819 64.867 1.00 15.49 233 GLU D C 1
ATOM 12852 O O . GLU D 1 235 ? 21.179 30.016 64.674 1.00 17.20 233 GLU D O 1
ATOM 12863 N N . TYR D 1 236 ? 21.162 27.895 63.936 1.00 14.48 234 TYR D N 1
ATOM 12864 C CA . TYR D 1 236 ? 21.907 28.224 62.725 1.00 14.26 234 TYR D CA 1
ATOM 12865 C C . TYR D 1 236 ? 21.270 27.790 61.413 1.00 13.92 234 TYR D C 1
ATOM 12866 O O . TYR D 1 236 ? 21.737 28.235 60.359 1.00 16.01 234 TYR D O 1
ATOM 12875 N N . CYS D 1 237 ? 20.251 26.941 61.425 1.00 12.40 235 CYS D N 1
ATOM 12876 C CA . CYS D 1 237 ? 19.732 26.385 60.183 1.00 12.11 235 CYS D CA 1
ATOM 12877 C C . CYS D 1 237 ? 18.471 27.114 59.741 1.00 12.79 235 CYS D C 1
ATOM 12878 O O . CYS D 1 237 ? 17.702 27.619 60.562 1.00 14.03 235 CYS D O 1
ATOM 12881 N N . ASP D 1 238 ? 18.269 27.153 58.421 1.00 13.14 236 ASP D N 1
ATOM 12882 C CA . ASP D 1 238 ? 17.061 27.747 57.850 1.00 12.60 236 ASP D CA 1
ATOM 12883 C C . ASP D 1 238 ? 15.851 26.838 58.031 1.00 12.29 236 ASP D C 1
ATOM 12884 O O . ASP D 1 238 ? 14.729 27.317 58.256 1.00 13.12 236 ASP D O 1
ATOM 12889 N N . ILE D 1 239 ? 16.063 25.531 57.887 1.00 11.17 237 ILE D N 1
ATOM 12890 C CA . ILE D 1 239 ? 15.019 24.513 57.883 1.00 10.57 237 ILE D CA 1
ATOM 12891 C C . ILE D 1 239 ? 15.547 23.358 58.713 1.00 10.85 237 ILE D C 1
ATOM 12892 O O . ILE D 1 239 ? 16.744 23.048 58.670 1.00 10.92 237 ILE D O 1
ATOM 12897 N N . VAL D 1 240 ? 14.676 22.753 59.509 1.00 10.68 238 VAL D N 1
ATOM 12898 C CA . VAL D 1 240 ? 15.027 21.566 60.276 1.00 11.01 238 VAL D CA 1
ATOM 12899 C C . VAL D 1 240 ? 13.953 20.522 60.025 1.00 10.18 238 VAL D C 1
ATOM 12900 O O . VAL D 1 240 ? 12.772 20.766 60.301 1.00 11.49 238 VAL D O 1
ATOM 12904 N N . THR D 1 241 ? 14.348 19.376 59.482 1.00 10.11 239 THR D N 1
ATOM 12905 C CA . THR D 1 241 ? 13.418 18.269 59.312 1.00 10.20 239 THR D CA 1
ATOM 12906 C C . THR D 1 241 ? 13.661 17.215 60.382 1.00 10.63 239 THR D C 1
ATOM 12907 O O . THR D 1 241 ? 14.718 17.163 61.020 1.00 10.33 239 THR D O 1
ATOM 12911 N N . THR D 1 242 ? 12.659 16.363 60.575 1.00 10.40 240 THR D N 1
ATOM 12912 C CA . THR D 1 242 ? 12.832 15.300 61.549 1.00 10.34 240 THR D CA 1
ATOM 12913 C C . THR D 1 242 ? 11.776 14.230 61.337 1.00 9.99 240 THR D C 1
ATOM 12914 O O . THR D 1 242 ? 10.703 14.497 60.790 1.00 10.39 240 THR D O 1
ATOM 12918 N N . THR D 1 243 ? 12.102 13.017 61.771 1.00 10.11 241 THR D N 1
ATOM 12919 C CA . THR D 1 243 ? 11.084 12.028 62.073 1.00 11.03 241 THR D CA 1
ATOM 12920 C C . THR D 1 243 ? 10.690 12.146 63.534 1.00 10.98 241 THR D C 1
ATOM 12921 O O . THR D 1 243 ? 11.324 12.843 64.331 1.00 11.47 241 THR D O 1
ATOM 12925 N N . THR D 1 244 ? 9.626 11.442 63.886 1.00 10.33 242 THR D N 1
ATOM 12926 C CA . THR D 1 244 ? 9.106 11.508 65.236 1.00 10.23 242 THR D CA 1
ATOM 12927 C C . THR D 1 244 ? 9.134 10.173 65.966 1.00 11.35 242 THR D C 1
ATOM 12928 O O . THR D 1 244 ? 8.769 10.123 67.147 1.00 12.53 242 THR D O 1
ATOM 12932 N N . HIS D 1 245 ? 9.603 9.103 65.322 1.00 11.55 243 HIS D N 1
ATOM 12933 C CA . HIS D 1 245 ? 9.529 7.765 65.890 1.00 11.56 243 HIS D CA 1
ATOM 12934 C C . HIS D 1 245 ? 10.857 7.246 66.411 1.00 11.39 243 HIS D C 1
ATOM 12935 O O . HIS D 1 245 ? 10.903 6.115 66.910 1.00 11.82 243 HIS D O 1
ATOM 12942 N N . LYS D 1 246 ? 11.933 8.018 66.293 1.00 10.99 244 LYS D N 1
ATOM 12943 C CA . LYS D 1 246 ? 13.226 7.544 66.762 1.00 11.47 244 LYS D CA 1
ATOM 12944 C C . LYS D 1 246 ? 13.422 7.993 68.206 1.00 11.32 244 LYS D C 1
ATOM 12945 O O . LYS D 1 246 ? 12.617 7.638 69.074 1.00 12.04 244 LYS D O 1
ATOM 12951 N N . SER D 1 247 ? 14.461 8.782 68.494 1.00 11.58 245 SER D N 1
ATOM 12952 C CA . SER D 1 247 ? 14.668 9.173 69.888 1.00 10.49 245 SER D CA 1
ATOM 12953 C C . SER D 1 247 ? 13.531 10.033 70.434 1.00 11.64 245 SER D C 1
ATOM 12954 O O . SER D 1 247 ? 13.383 10.133 71.659 1.00 12.41 245 SER D O 1
ATOM 12957 N N . LEU D 1 248 ? 12.733 10.663 69.564 1.00 10.73 246 LEU D N 1
ATOM 12958 C CA . LEU D 1 248 ? 11.598 11.452 70.040 1.00 10.21 246 LEU D CA 1
ATOM 12959 C C . LEU D 1 248 ? 10.466 10.580 70.591 1.00 11.81 246 LEU D C 1
ATOM 12960 O O . LEU D 1 248 ? 9.592 11.094 71.301 1.00 12.05 246 LEU D O 1
ATOM 12965 N N . ARG D 1 249 ? 10.467 9.278 70.292 1.00 11.46 247 ARG D N 1
ATOM 12966 C CA . ARG D 1 249 ? 9.596 8.302 70.956 1.00 10.84 247 ARG D CA 1
ATOM 12967 C C . ARG D 1 249 ? 8.118 8.492 70.616 1.00 11.00 247 ARG D C 1
ATOM 12968 O O . ARG D 1 249 ? 7.238 8.228 71.445 1.00 11.49 247 ARG D O 1
ATOM 12976 N N . GLY D 1 250 ? 7.824 8.927 69.398 1.00 10.32 248 GLY D N 1
ATOM 12977 C CA . GLY D 1 250 ? 6.456 9.130 68.986 1.00 11.21 248 GLY D CA 1
ATOM 12978 C C . GLY D 1 250 ? 6.034 8.170 67.895 1.00 10.23 248 GLY D C 1
ATOM 12979 O O . GLY D 1 250 ? 6.652 7.117 67.680 1.00 10.75 248 GLY D O 1
ATOM 12980 N N . PRO D 1 251 ? 4.951 8.510 67.196 1.00 10.35 249 PRO D N 1
ATOM 12981 C CA . PRO D 1 251 ? 4.519 7.701 66.053 1.00 10.32 249 PRO D CA 1
ATOM 12982 C C . PRO D 1 251 ? 5.485 7.882 64.894 1.00 11.29 249 PRO D C 1
ATOM 12983 O O . PRO D 1 251 ? 6.404 8.706 64.933 1.00 10.63 249 PRO D O 1
ATOM 12987 N N . ARG D 1 252 ? 5.274 7.090 63.847 1.00 10.71 250 ARG D N 1
ATOM 12988 C CA . ARG D 1 252 ? 6.060 7.248 62.626 1.00 9.70 250 ARG D CA 1
ATOM 12989 C C . ARG D 1 252 ? 5.464 8.395 61.820 1.00 9.91 250 ARG D C 1
ATOM 12990 O O . ARG D 1 252 ? 4.333 8.304 61.327 1.00 11.83 250 ARG D O 1
ATOM 12998 N N . ALA D 1 253 ? 6.214 9.483 61.701 1.00 9.67 251 ALA D N 1
ATOM 12999 C CA . ALA D 1 253 ? 5.760 10.682 61.006 1.00 9.49 251 ALA D CA 1
ATOM 13000 C C . ALA D 1 253 ? 6.978 11.561 60.776 1.00 8.92 251 ALA D C 1
ATOM 13001 O O . ALA D 1 253 ? 8.066 11.280 61.277 1.00 11.39 251 ALA D O 1
ATOM 13003 N N . GLY D 1 254 ? 6.776 12.639 60.021 1.00 10.39 252 GLY D N 1
ATOM 13004 C CA . GLY D 1 254 ? 7.815 13.625 59.822 1.00 10.46 252 GLY D CA 1
ATOM 13005 C C . GLY D 1 254 ? 7.298 15.018 60.127 1.00 11.20 252 GLY D C 1
ATOM 13006 O O . GLY D 1 254 ? 6.090 15.263 60.170 1.00 10.56 252 GLY D O 1
ATOM 13007 N N . MET D 1 255 ? 8.238 15.931 60.361 1.00 10.28 253 MET D N 1
ATOM 13008 C CA . MET D 1 255 ? 7.910 17.340 60.526 1.00 9.24 253 MET D CA 1
ATOM 13009 C C . MET D 1 255 ? 8.947 18.176 59.799 1.00 9.10 253 MET D C 1
ATOM 13010 O O . MET D 1 255 ? 10.111 17.784 59.679 1.00 9.86 253 MET D O 1
ATOM 13015 N N . ILE D 1 256 ? 8.525 19.348 59.334 1.00 9.77 254 ILE D N 1
ATOM 13016 C CA . ILE D 1 256 ? 9.423 20.310 58.709 1.00 9.98 254 ILE D CA 1
ATOM 13017 C C . ILE D 1 256 ? 9.276 21.625 59.462 1.00 8.94 254 ILE D C 1
ATOM 13018 O O . ILE D 1 256 ? 8.214 22.263 59.401 1.00 10.36 254 ILE D O 1
ATOM 13023 N N . PHE D 1 257 ? 10.342 22.046 60.143 1.00 9.92 255 PHE D N 1
ATOM 13024 C CA . PHE D 1 257 ? 10.410 23.351 60.784 1.00 11.14 255 PHE D CA 1
ATOM 13025 C C . PHE D 1 257 ? 11.094 24.326 59.830 1.00 11.39 255 PHE D C 1
ATOM 13026 O O . PHE D 1 257 ? 12.045 23.963 59.131 1.00 12.00 255 PHE D O 1
ATOM 13034 N N . TYR D 1 258 ? 10.649 25.581 59.842 1.00 11.23 256 TYR D N 1
ATOM 13035 C CA . TYR D 1 258 ? 11.237 26.582 58.959 1.00 11.48 256 TYR D CA 1
ATOM 13036 C C . TYR D 1 258 ? 11.211 27.940 59.642 1.00 12.54 256 TYR D C 1
ATOM 13037 O O . TYR D 1 258 ? 10.318 28.234 60.437 1.00 12.32 256 TYR D O 1
ATOM 13046 N N . ARG D 1 259 ? 12.183 28.779 59.303 1.00 13.27 257 ARG D N 1
ATOM 13047 C CA . ARG D 1 259 ? 12.209 30.121 59.861 1.00 13.28 257 ARG D CA 1
ATOM 13048 C C . ARG D 1 259 ? 11.067 30.971 59.310 1.00 14.44 257 ARG D C 1
ATOM 13049 O O . ARG D 1 259 ? 10.625 30.806 58.167 1.00 14.14 257 ARG D O 1
ATOM 13057 N N . LYS D 1 260 ? 10.595 31.884 60.153 1.00 15.98 258 LYS D N 1
ATOM 13058 C CA . LYS D 1 260 ? 9.609 32.891 59.806 1.00 18.63 258 LYS D CA 1
ATOM 13059 C C . LYS D 1 260 ? 10.089 34.230 60.345 1.00 20.85 258 LYS D C 1
ATOM 13060 O O . LYS D 1 260 ? 10.940 34.290 61.234 1.00 21.88 258 LYS D O 1
ATOM 13066 N N . GLY D 1 261 ? 9.518 35.309 59.814 1.00 24.18 259 GLY D N 1
ATOM 13067 C CA . GLY D 1 261 ? 9.765 36.629 60.345 1.00 26.32 259 GLY D CA 1
ATOM 13068 C C . GLY D 1 261 ? 10.998 37.289 59.768 1.00 28.30 259 GLY D C 1
ATOM 13069 O O . GLY D 1 261 ? 11.521 36.884 58.727 1.00 28.38 259 GLY D O 1
ATOM 13070 N N . PRO D 1 262 ? 11.488 38.329 60.443 1.00 32.19 260 PRO D N 1
ATOM 13071 C CA . PRO D 1 262 ? 12.604 39.106 59.892 1.00 33.62 260 PRO D CA 1
ATOM 13072 C C . PRO D 1 262 ? 13.875 38.277 59.791 1.00 34.57 260 PRO D C 1
ATOM 13073 O O . PRO D 1 262 ? 14.186 37.467 60.667 1.00 34.51 260 PRO D O 1
ATOM 13077 N N . LYS D 1 263 ? 14.607 38.488 58.703 1.00 36.08 261 LYS D N 1
ATOM 13078 C CA . LYS D 1 263 ? 15.886 37.834 58.493 1.00 40.16 261 LYS D CA 1
ATOM 13079 C C . LYS D 1 263 ? 16.980 38.559 59.275 1.00 42.93 261 LYS D C 1
ATOM 13080 O O . LYS D 1 263 ? 16.867 39.757 59.545 1.00 43.17 261 LYS D O 1
ATOM 13086 N N . PRO D 1 264 ? 18.044 37.854 59.653 1.00 45.32 262 PRO D N 1
ATOM 13087 C CA . PRO D 1 264 ? 19.190 38.513 60.287 1.00 47.65 262 PRO D CA 1
ATOM 13088 C C . PRO D 1 264 ? 19.925 39.382 59.284 1.00 50.04 262 PRO D C 1
ATOM 13089 O O . PRO D 1 264 ? 19.793 39.183 58.066 1.00 49.24 262 PRO D O 1
ATOM 13093 N N . PRO D 1 265 ? 20.705 40.357 59.757 1.00 52.94 263 PRO D N 1
ATOM 13094 C CA . PRO D 1 265 ? 21.422 41.246 58.833 1.00 55.15 263 PRO D CA 1
ATOM 13095 C C . PRO D 1 265 ? 22.384 40.477 57.938 1.00 58.56 263 PRO D C 1
ATOM 13096 O O . PRO D 1 265 ? 23.100 39.578 58.386 1.00 58.25 263 PRO D O 1
ATOM 13100 N N . LYS D 1 266 ? 22.392 40.843 56.657 1.00 62.14 264 LYS D N 1
ATOM 13101 C CA . LYS D 1 266 ? 23.278 40.229 55.678 1.00 65.68 264 LYS D CA 1
ATOM 13102 C C . LYS D 1 266 ? 23.620 41.264 54.618 1.00 69.33 264 LYS D C 1
ATOM 13103 O O . LYS D 1 266 ? 22.718 41.873 54.033 1.00 70.16 264 LYS D O 1
ATOM 13105 N N . LYS D 1 267 ? 24.916 41.466 54.382 1.00 71.58 265 LYS D N 1
ATOM 13106 C CA . LYS D 1 267 ? 25.349 42.371 53.326 1.00 73.28 265 LYS D CA 1
ATOM 13107 C C . LYS D 1 267 ? 24.912 41.825 51.972 1.00 74.47 265 LYS D C 1
ATOM 13108 O O . LYS D 1 267 ? 25.098 40.641 51.676 1.00 74.95 265 LYS D O 1
ATOM 13110 N N . GLY D 1 268 ? 24.325 42.693 51.150 1.00 74.68 266 GLY D N 1
ATOM 13111 C CA . GLY D 1 268 ? 23.746 42.279 49.890 1.00 74.52 266 GLY D CA 1
ATOM 13112 C C . GLY D 1 268 ? 22.276 41.928 49.956 1.00 74.08 266 GLY D C 1
ATOM 13113 O O . GLY D 1 268 ? 21.699 41.550 48.927 1.00 74.92 266 GLY D O 1
ATOM 13114 N N . GLN D 1 269 ? 21.654 42.036 51.131 1.00 72.03 267 GLN D N 1
ATOM 13115 C CA . GLN D 1 269 ? 20.248 41.773 51.368 1.00 69.40 267 GLN D CA 1
ATOM 13116 C C . GLN D 1 269 ? 19.553 43.053 51.817 1.00 67.17 267 GLN D C 1
ATOM 13117 O O . GLN D 1 269 ? 20.088 43.783 52.660 1.00 67.01 267 GLN D O 1
ATOM 13123 N N . PRO D 1 270 ? 18.376 43.357 51.275 1.00 65.35 268 PRO D N 1
ATOM 13124 C CA . PRO D 1 270 ? 17.697 44.606 51.638 1.00 64.25 268 PRO D CA 1
ATOM 13125 C C . PRO D 1 270 ? 17.235 44.598 53.086 1.00 62.85 268 PRO D C 1
ATOM 13126 O O . PRO D 1 270 ? 17.130 43.556 53.738 1.00 63.16 268 PRO D O 1
ATOM 13130 N N . GLU D 1 271 ? 16.958 45.799 53.587 1.00 61.00 269 GLU D N 1
ATOM 13131 C CA . GLU D 1 271 ? 16.472 45.952 54.947 1.00 59.22 269 GLU D CA 1
ATOM 13132 C C . GLU D 1 271 ? 15.011 45.520 55.041 1.00 57.23 269 GLU D C 1
ATOM 13133 O O . GLU D 1 271 ? 14.278 45.480 54.048 1.00 57.58 269 GLU D O 1
ATOM 13135 N N . ASN D 1 272 ? 14.596 45.184 56.263 1.00 54.26 270 ASN D N 1
ATOM 13136 C CA . ASN D 1 272 ? 13.233 44.749 56.567 1.00 51.41 270 ASN D CA 1
ATOM 13137 C C . ASN D 1 272 ? 12.843 43.457 55.847 1.00 48.51 270 ASN D C 1
ATOM 13138 O O . ASN D 1 272 ? 11.653 43.128 55.754 1.00 49.01 270 ASN D O 1
ATOM 13140 N N . ALA D 1 273 ? 13.822 42.710 55.342 1.00 44.72 271 ALA D N 1
ATOM 13141 C CA . ALA D 1 273 ? 13.538 41.456 54.659 1.00 40.93 271 ALA D CA 1
ATOM 13142 C C . ALA D 1 273 ? 12.989 40.422 55.636 1.00 39.02 271 ALA D C 1
ATOM 13143 O O . ALA D 1 273 ? 13.367 40.379 56.809 1.00 40.55 271 ALA D O 1
ATOM 13145 N N . VAL D 1 274 ? 12.081 39.583 55.140 1.00 35.21 272 VAL D N 1
ATOM 13146 C CA . VAL D 1 274 ? 11.462 38.546 55.953 1.00 32.80 272 VAL D CA 1
ATOM 13147 C C . VAL D 1 274 ? 11.670 37.199 55.280 1.00 28.18 272 VAL D C 1
ATOM 13148 O O . VAL D 1 274 ? 11.852 37.110 54.062 1.00 27.81 272 VAL D O 1
ATOM 13152 N N . TYR D 1 275 ? 11.652 36.144 56.088 1.00 25.46 273 TYR D N 1
ATOM 13153 C CA . TYR D 1 275 ? 11.734 34.803 55.539 1.00 22.84 273 TYR D CA 1
ATOM 13154 C C . TYR D 1 275 ? 10.489 34.492 54.720 1.00 22.93 273 TYR D C 1
ATOM 13155 O O . TYR D 1 275 ? 9.400 35.013 54.976 1.00 24.65 273 TYR D O 1
ATOM 13164 N N . ASP D 1 276 ? 10.664 33.628 53.726 1.00 21.08 274 ASP D N 1
ATOM 13165 C CA . ASP D 1 276 ? 9.604 33.265 52.797 1.00 21.49 274 ASP D CA 1
ATOM 13166 C C . ASP D 1 276 ? 9.567 31.757 52.585 1.00 17.69 274 ASP D C 1
ATOM 13167 O O . ASP D 1 276 ? 9.401 31.268 51.464 1.00 20.06 274 ASP D O 1
ATOM 13172 N N . PHE D 1 277 ? 9.714 30.997 53.664 1.00 14.44 275 PHE D N 1
ATOM 13173 C CA . PHE D 1 277 ? 9.710 29.544 53.566 1.00 14.26 275 PHE D CA 1
ATOM 13174 C C . PHE D 1 277 ? 8.328 28.946 53.764 1.00 13.46 275 PHE D C 1
ATOM 13175 O O . PHE D 1 277 ? 8.021 27.907 53.161 1.00 14.40 275 PHE D O 1
ATOM 13183 N N . GLU D 1 278 ? 7.501 29.589 54.593 1.00 13.46 276 GLU D N 1
ATOM 13184 C CA A GLU D 1 278 ? 6.257 28.988 55.065 0.44 13.24 276 GLU D CA 1
ATOM 13185 C CA B GLU D 1 278 ? 6.264 28.973 55.064 0.56 13.38 276 GLU D CA 1
ATOM 13186 C C . GLU D 1 278 ? 5.376 28.519 53.910 1.00 13.15 276 GLU D C 1
ATOM 13187 O O . GLU D 1 278 ? 4.964 27.355 53.850 1.00 13.01 276 GLU D O 1
ATOM 13198 N N . ASP D 1 279 ? 5.047 29.430 52.992 1.00 13.18 277 ASP D N 1
ATOM 13199 C CA . ASP D 1 279 ? 4.119 29.064 51.925 1.00 13.32 277 ASP D CA 1
ATOM 13200 C C . ASP D 1 279 ? 4.714 28.003 51.005 1.00 12.33 277 ASP D C 1
ATOM 13201 O O . ASP D 1 279 ? 4.005 27.081 50.576 1.00 13.99 277 ASP D O 1
ATOM 13206 N N . LYS D 1 280 ? 6.020 28.097 50.715 1.00 12.93 278 LYS D N 1
ATOM 13207 C CA . LYS D 1 280 ? 6.660 27.126 49.828 1.00 13.21 278 LYS D CA 1
ATOM 13208 C C . LYS D 1 280 ? 6.700 25.746 50.460 1.00 12.11 278 LYS D C 1
ATOM 13209 O O . LYS D 1 280 ? 6.513 24.739 49.769 1.00 13.64 278 LYS D O 1
ATOM 13215 N N . ILE D 1 281 ? 6.980 25.682 51.764 1.00 11.71 279 ILE D N 1
ATOM 13216 C CA A ILE D 1 281 ? 7.033 24.386 52.425 0.52 12.12 279 ILE D CA 1
ATOM 13217 C CA B ILE D 1 281 ? 7.025 24.406 52.481 0.48 11.89 279 ILE D CA 1
ATOM 13218 C C . ILE D 1 281 ? 5.647 23.760 52.504 1.00 11.77 279 ILE D C 1
ATOM 13219 O O . ILE D 1 281 ? 5.481 22.574 52.189 1.00 12.59 279 ILE D O 1
ATOM 13228 N N . ASN D 1 282 ? 4.635 24.534 52.905 1.00 12.11 280 ASN D N 1
ATOM 13229 C CA . ASN D 1 282 ? 3.288 23.977 52.946 1.00 11.90 280 ASN D CA 1
ATOM 13230 C C . ASN D 1 282 ? 2.876 23.477 51.568 1.00 12.18 280 ASN D C 1
ATOM 13231 O O . ASN D 1 282 ? 2.335 22.371 51.435 1.00 13.29 280 ASN D O 1
ATOM 13236 N N . PHE D 1 283 ? 3.143 24.275 50.531 1.00 12.08 281 PHE D N 1
ATOM 13237 C CA . PHE D 1 283 ? 2.741 23.907 49.178 1.00 11.62 281 PHE D CA 1
ATOM 13238 C C . PHE D 1 283 ? 3.438 22.628 48.728 1.00 12.10 281 PHE D C 1
ATOM 13239 O O . PHE D 1 283 ? 2.826 21.778 48.070 1.00 12.31 281 PHE D O 1
ATOM 13247 N N . ALA D 1 284 ? 4.721 22.478 49.070 1.00 11.94 282 ALA D N 1
ATOM 13248 C CA . ALA D 1 284 ? 5.449 21.268 48.706 1.00 11.98 282 ALA D CA 1
ATOM 13249 C C . ALA D 1 284 ? 4.813 20.030 49.328 1.00 11.49 282 ALA D C 1
ATOM 13250 O O . ALA D 1 284 ? 4.645 19.004 48.654 1.00 11.91 282 ALA D O 1
ATOM 13252 N N . VAL D 1 285 ? 4.457 20.102 50.613 1.00 11.01 283 VAL D N 1
ATOM 13253 C CA . VAL D 1 285 ? 3.783 18.978 51.249 1.00 11.19 283 VAL D CA 1
ATOM 13254 C C . VAL D 1 285 ? 2.435 18.737 50.589 1.00 11.34 283 VAL D C 1
ATOM 13255 O O . VAL D 1 285 ? 2.097 17.607 50.227 1.00 11.55 283 VAL D O 1
ATOM 13259 N N . PHE D 1 286 ? 1.642 19.799 50.428 1.00 11.25 284 PHE D N 1
ATOM 13260 C CA . PHE D 1 286 ? 0.336 19.681 49.813 1.00 11.49 284 PHE D CA 1
ATOM 13261 C C . PHE D 1 286 ? -0.022 21.015 49.168 1.00 10.80 284 PHE D C 1
ATOM 13262 O O . PHE D 1 286 ? -0.008 22.040 49.860 1.00 11.69 284 PHE D O 1
ATOM 13270 N N . PRO D 1 287 ? -0.419 21.039 47.889 1.00 11.13 285 PRO D N 1
ATOM 13271 C CA . PRO D 1 287 ? -0.792 19.893 47.053 1.00 10.92 285 PRO D CA 1
ATOM 13272 C C . PRO D 1 287 ? 0.320 19.295 46.194 1.00 10.28 285 PRO D C 1
ATOM 13273 O O . PRO D 1 287 ? 0.006 18.451 45.368 1.00 11.73 285 PRO D O 1
ATOM 13277 N N . SER D 1 288 ? 1.581 19.687 46.363 1.00 10.54 286 SER D N 1
ATOM 13278 C CA A SER D 1 288 ? 2.608 19.229 45.430 0.35 10.86 286 SER D CA 1
ATOM 13279 C CA B SER D 1 288 ? 2.608 19.231 45.430 0.65 12.05 286 SER D CA 1
ATOM 13280 C C . SER D 1 288 ? 2.851 17.727 45.543 1.00 10.59 286 SER D C 1
ATOM 13281 O O . SER D 1 288 ? 2.823 17.007 44.536 1.00 11.10 286 SER D O 1
ATOM 13286 N N . LEU D 1 289 ? 3.093 17.228 46.756 1.00 11.02 287 LEU D N 1
ATOM 13287 C CA . LEU D 1 289 ? 3.571 15.858 46.922 1.00 11.02 287 LEU D CA 1
ATOM 13288 C C . LEU D 1 289 ? 2.586 14.912 47.590 1.00 11.71 287 LEU D C 1
ATOM 13289 O O . LEU D 1 289 ? 2.427 13.777 47.131 1.00 13.81 287 LEU D O 1
ATOM 13294 N N . GLN D 1 290 ? 1.969 15.311 48.697 1.00 11.65 288 GLN D N 1
ATOM 13295 C CA . GLN D 1 290 ? 1.094 14.417 49.442 1.00 10.66 288 GLN D CA 1
ATOM 13296 C C . GLN D 1 290 ? -0.359 14.682 49.090 1.00 10.77 288 GLN D C 1
ATOM 13297 O O . GLN D 1 290 ? -0.694 15.650 48.403 1.00 11.78 288 GLN D O 1
ATOM 13303 N N . GLY D 1 291 ? -1.224 13.792 49.578 1.00 9.97 289 GLY D N 1
ATOM 13304 C CA . GLY D 1 291 ? -2.661 13.989 49.537 1.00 10.95 289 GLY D CA 1
ATOM 13305 C C . GLY D 1 291 ? -3.186 14.239 50.932 1.00 11.39 289 GLY D C 1
ATOM 13306 O O . GLY D 1 291 ? -2.736 15.172 51.610 1.00 11.73 289 GLY D O 1
ATOM 13307 N N . GLY D 1 292 ? -4.127 13.414 51.386 1.00 10.13 290 GLY D N 1
ATOM 13308 C CA . GLY D 1 292 ? -4.725 13.620 52.683 1.00 10.99 290 GLY D CA 1
ATOM 13309 C C . GLY D 1 292 ? -3.736 13.414 53.814 1.00 10.14 290 GLY D C 1
ATOM 13310 O O . GLY D 1 292 ? -2.991 12.430 53.838 1.00 10.88 290 GLY D O 1
ATOM 13311 N N . PRO D 1 293 ? -3.711 14.336 54.781 1.00 9.75 291 PRO D N 1
ATOM 13312 C CA . PRO D 1 293 ? -2.919 14.095 55.995 1.00 10.17 291 PRO D CA 1
ATOM 13313 C C . PRO D 1 293 ? -3.397 12.831 56.691 1.00 9.70 291 PRO D C 1
ATOM 13314 O O . PRO D 1 293 ? -4.555 12.430 56.570 1.00 11.69 291 PRO D O 1
ATOM 13318 N N . HIS D 1 294 ? -2.499 12.191 57.421 1.00 9.66 292 HIS D N 1
ATOM 13319 C CA . HIS D 1 294 ? -2.873 11.018 58.214 1.00 9.30 292 HIS D CA 1
ATOM 13320 C C . HIS D 1 294 ? -3.153 11.514 59.622 1.00 8.84 292 HIS D C 1
ATOM 13321 O O . HIS D 1 294 ? -2.246 11.638 60.447 1.00 10.44 292 HIS D O 1
ATOM 13328 N N . ASN D 1 295 ? -4.426 11.814 59.895 1.00 10.07 293 ASN D N 1
ATOM 13329 C CA . ASN D 1 295 ? -4.740 12.548 61.114 1.00 10.36 293 ASN D CA 1
ATOM 13330 C C . ASN D 1 295 ? -4.534 11.716 62.361 1.00 10.19 293 ASN D C 1
ATOM 13331 O O . ASN D 1 295 ? -4.311 12.273 63.438 1.00 11.49 293 ASN D O 1
ATOM 13336 N N . HIS D 1 296 ? -4.614 10.392 62.250 1.00 10.05 294 HIS D N 1
ATOM 13337 C CA . HIS D 1 296 ? -4.298 9.568 63.411 1.00 10.42 294 HIS D CA 1
ATOM 13338 C C . HIS D 1 296 ? -2.827 9.688 63.789 1.00 10.83 294 HIS D C 1
ATOM 13339 O O . HIS D 1 296 ? -2.492 9.662 64.977 1.00 12.43 294 HIS D O 1
ATOM 13346 N N . GLN D 1 297 ? -1.942 9.833 62.795 1.00 11.62 295 GLN D N 1
ATOM 13347 C CA . GLN D 1 297 ? -0.530 10.099 63.074 1.00 12.03 295 GLN D CA 1
ATOM 13348 C C . GLN D 1 297 ? -0.339 11.472 63.692 1.00 11.12 295 GLN D C 1
ATOM 13349 O O . GLN D 1 297 ? 0.486 11.644 64.596 1.00 11.16 295 GLN D O 1
ATOM 13355 N N . ILE D 1 298 ? -1.063 12.469 63.191 1.00 10.79 296 ILE D N 1
ATOM 13356 C CA . ILE D 1 298 ? -0.935 13.816 63.729 1.00 11.76 296 ILE D CA 1
ATOM 13357 C C . ILE D 1 298 ? -1.422 13.863 65.170 1.00 11.03 296 ILE D C 1
ATOM 13358 O O . ILE D 1 298 ? -0.786 14.482 66.034 1.00 11.12 296 ILE D O 1
ATOM 13363 N N . GLY D 1 299 ? -2.559 13.217 65.454 1.00 10.41 297 GLY D N 1
ATOM 13364 C CA . GLY D 1 299 ? -3.033 13.159 66.829 1.00 10.61 297 GLY D CA 1
ATOM 13365 C C . GLY D 1 299 ? -2.057 12.428 67.730 1.00 10.55 297 GLY D C 1
ATOM 13366 O O . GLY D 1 299 ? -1.742 12.891 68.832 1.00 10.65 297 GLY D O 1
ATOM 13367 N N . ALA D 1 300 ? -1.549 11.282 67.263 1.00 10.47 298 ALA D N 1
ATOM 13368 C CA . ALA D 1 300 ? -0.556 10.535 68.031 1.00 10.98 298 ALA D CA 1
ATOM 13369 C C . ALA D 1 300 ? 0.718 11.349 68.232 1.00 11.17 298 ALA D C 1
ATOM 13370 O O . ALA D 1 300 ? 1.361 11.269 69.289 1.00 11.11 298 ALA D O 1
ATOM 13372 N N . LEU D 1 301 ? 1.102 12.133 67.223 1.00 10.45 299 LEU D N 1
ATOM 13373 C CA . LEU D 1 301 ? 2.286 12.973 67.342 1.00 9.42 299 LEU D CA 1
ATOM 13374 C C . LEU D 1 301 ? 2.079 14.075 68.373 1.00 10.23 299 LEU D C 1
ATOM 13375 O O . LEU D 1 301 ? 2.996 14.391 69.144 1.00 11.66 299 LEU D O 1
ATOM 13380 N N . ALA D 1 302 ? 0.885 14.674 68.406 1.00 9.96 300 ALA D N 1
ATOM 13381 C CA . ALA D 1 302 ? 0.612 15.684 69.422 1.00 10.42 300 ALA D CA 1
ATOM 13382 C C . ALA D 1 302 ? 0.805 15.110 70.822 1.00 9.73 300 ALA D C 1
ATOM 13383 O O . ALA D 1 302 ? 1.373 15.769 71.704 1.00 11.69 300 ALA D O 1
ATOM 13385 N N . VAL D 1 303 ? 0.345 13.874 71.039 1.00 10.66 301 VAL D N 1
ATOM 13386 C CA . VAL D 1 303 ? 0.557 13.214 72.326 1.00 10.93 301 VAL D CA 1
ATOM 13387 C C . VAL D 1 303 ? 2.046 13.085 72.608 1.00 11.55 301 VAL D C 1
ATOM 13388 O O . VAL D 1 303 ? 2.527 13.392 73.707 1.00 11.97 301 VAL D O 1
ATOM 13392 N N . ALA D 1 304 ? 2.795 12.582 71.627 1.00 10.86 302 ALA D N 1
ATOM 13393 C CA . ALA D 1 304 ? 4.220 12.362 71.828 1.00 11.38 302 ALA D CA 1
ATOM 13394 C C . ALA D 1 304 ? 4.955 13.664 72.105 1.00 11.45 302 ALA D C 1
ATOM 13395 O O . ALA D 1 304 ? 5.921 13.676 72.876 1.00 12.22 302 ALA D O 1
ATOM 13397 N N . LEU D 1 305 ? 4.518 14.764 71.490 1.00 11.42 303 LEU D N 1
ATOM 13398 C CA . LEU D 1 305 ? 5.177 16.049 71.706 1.00 11.96 303 LEU D CA 1
ATOM 13399 C C . LEU D 1 305 ? 4.888 16.596 73.097 1.00 11.84 303 LEU D C 1
ATOM 13400 O O . LEU D 1 305 ? 5.752 17.240 73.703 1.00 12.94 303 LEU D O 1
ATOM 13405 N N . LYS D 1 306 ? 3.673 16.372 73.613 1.00 11.23 304 LYS D N 1
ATOM 13406 C CA . LYS D 1 306 ? 3.418 16.676 75.018 1.00 12.32 304 LYS D CA 1
ATOM 13407 C C . LYS D 1 306 ? 4.324 15.849 75.917 1.00 12.72 304 LYS D C 1
ATOM 13408 O O . LYS D 1 306 ? 4.943 16.374 76.851 1.00 13.73 304 LYS D O 1
ATOM 13414 N N . GLN D 1 307 ? 4.444 14.551 75.631 1.00 12.45 305 GLN D N 1
ATOM 13415 C CA . GLN D 1 307 ? 5.291 13.710 76.467 1.00 13.29 305 GLN D CA 1
ATOM 13416 C C . GLN D 1 307 ? 6.756 14.116 76.372 1.00 13.51 305 GLN D C 1
ATOM 13417 O O . GLN D 1 307 ? 7.488 14.031 77.367 1.00 15.40 305 GLN D O 1
ATOM 13423 N N . ALA D 1 308 ? 7.199 14.575 75.198 1.00 14.21 306 ALA D N 1
ATOM 13424 C CA . ALA D 1 308 ? 8.596 14.954 75.020 1.00 13.87 306 ALA D CA 1
ATOM 13425 C C . ALA D 1 308 ? 8.960 16.217 75.791 1.00 15.29 306 ALA D C 1
ATOM 13426 O O . ALA D 1 308 ? 10.145 16.439 76.077 1.00 17.14 306 ALA D O 1
ATOM 13428 N N . ALA D 1 309 ? 7.977 17.048 76.134 1.00 14.90 307 ALA D N 1
ATOM 13429 C CA . ALA D 1 309 ? 8.263 18.295 76.830 1.00 15.67 307 ALA D CA 1
ATOM 13430 C C . ALA D 1 309 ? 8.427 18.129 78.335 1.00 20.28 307 ALA D C 1
ATOM 13431 O O . ALA D 1 309 ? 8.697 19.122 79.016 1.00 24.44 307 ALA D O 1
ATOM 13433 N N . SER D 1 310 ? 8.317 16.912 78.864 1.00 21.24 308 SER D N 1
ATOM 13434 C CA . SER D 1 310 ? 8.233 16.690 80.301 1.00 20.10 308 SER D CA 1
ATOM 13435 C C . SER D 1 310 ? 9.614 16.545 80.934 1.00 20.60 308 SER D C 1
ATOM 13436 O O . SER D 1 310 ? 10.601 16.238 80.254 1.00 19.72 308 SER D O 1
ATOM 13439 N N . PRO D 1 311 ? 9.714 16.770 82.251 1.00 20.84 309 PRO D N 1
ATOM 13440 C CA . PRO D 1 311 ? 10.991 16.504 82.936 1.00 20.20 309 PRO D CA 1
ATOM 13441 C C . PRO D 1 311 ? 11.403 15.050 82.851 1.00 19.64 309 PRO D C 1
ATOM 13442 O O . PRO D 1 311 ? 12.602 14.750 82.765 1.00 20.09 309 PRO D O 1
ATOM 13446 N N . GLY D 1 312 ? 10.433 14.133 82.870 1.00 18.55 310 GLY D N 1
ATOM 13447 C CA . GLY D 1 312 ? 10.762 12.728 82.716 1.00 17.64 310 GLY D CA 1
ATOM 13448 C C . GLY D 1 312 ? 11.420 12.439 81.381 1.00 16.12 310 GLY D C 1
ATOM 13449 O O . GLY D 1 312 ? 12.332 11.610 81.292 1.00 15.72 310 GLY D O 1
ATOM 13450 N N . PHE D 1 313 ? 10.967 13.118 80.322 1.00 16.66 311 PHE D N 1
ATOM 13451 C CA . PHE D 1 313 ? 11.591 12.915 79.021 1.00 13.71 311 PHE D CA 1
ATOM 13452 C C . PHE D 1 313 ? 12.999 13.489 78.982 1.00 13.53 311 PHE D C 1
ATOM 13453 O O . PHE D 1 313 ? 13.888 12.913 78.346 1.00 13.93 311 PHE D O 1
ATOM 13461 N N . LYS D 1 314 ? 13.225 14.626 79.646 1.00 14.72 312 LYS D N 1
ATOM 13462 C CA . LYS D 1 314 ? 14.584 15.148 79.727 1.00 16.98 312 LYS D CA 1
ATOM 13463 C C . LYS D 1 314 ? 15.513 14.144 80.402 1.00 16.78 312 LYS D C 1
ATOM 13464 O O . LYS D 1 314 ? 16.639 13.917 79.941 1.00 16.29 312 LYS D O 1
ATOM 13470 N N . ALA D 1 315 ? 15.053 13.524 81.489 1.00 16.91 313 ALA D N 1
ATOM 13471 C CA . ALA D 1 315 ? 15.865 12.516 82.162 1.00 16.02 313 ALA D CA 1
ATOM 13472 C C . ALA D 1 315 ? 16.108 11.316 81.257 1.00 15.82 313 ALA D C 1
ATOM 13473 O O . ALA D 1 315 ? 17.197 10.724 81.268 1.00 15.17 313 ALA D O 1
ATOM 13475 N N . TYR D 1 316 ? 15.095 10.935 80.476 1.00 14.50 314 TYR D N 1
ATOM 13476 C CA . TYR D 1 316 ? 15.253 9.847 79.517 1.00 13.37 314 TYR D CA 1
ATOM 13477 C C . TYR D 1 316 ? 16.361 10.160 78.518 1.00 13.06 314 TYR D C 1
ATOM 13478 O O . TYR D 1 316 ? 17.252 9.334 78.279 1.00 13.75 314 TYR D O 1
ATOM 13487 N N . ALA D 1 317 ? 16.341 11.368 77.943 1.00 12.08 315 ALA D N 1
ATOM 13488 C CA . ALA D 1 317 ? 17.359 11.714 76.955 1.00 12.45 315 ALA D CA 1
ATOM 13489 C C . ALA D 1 317 ? 18.759 11.692 77.561 1.00 13.67 315 ALA D C 1
ATOM 13490 O O . ALA D 1 317 ? 19.707 11.211 76.929 1.00 14.47 315 ALA D O 1
ATOM 13492 N N . LYS D 1 318 ? 18.909 12.215 78.782 1.00 14.51 316 LYS D N 1
ATOM 13493 C CA . LYS D 1 318 ? 20.184 12.109 79.486 1.00 14.82 316 LYS D CA 1
ATOM 13494 C C . LYS D 1 318 ? 20.605 10.653 79.638 1.00 13.98 316 LYS D C 1
ATOM 13495 O O . LYS D 1 318 ? 21.773 10.305 79.418 1.00 15.16 316 LYS D O 1
ATOM 13501 N N . GLN D 1 319 ? 19.661 9.788 80.016 1.00 13.38 317 GLN D N 1
ATOM 13502 C CA . GLN D 1 319 ? 19.985 8.384 80.242 1.00 14.14 317 GLN D CA 1
ATOM 13503 C C . GLN D 1 319 ? 20.349 7.686 78.937 1.00 12.58 317 GLN D C 1
ATOM 13504 O O . GLN D 1 319 ? 21.238 6.826 78.914 1.00 14.14 317 GLN D O 1
ATOM 13510 N N . VAL D 1 320 ? 19.667 8.037 77.842 1.00 12.05 318 VAL D N 1
ATOM 13511 C CA . VAL D 1 320 ? 20.034 7.503 76.532 1.00 11.68 318 VAL D CA 1
ATOM 13512 C C . VAL D 1 320 ? 21.507 7.775 76.242 1.00 11.82 318 VAL D C 1
ATOM 13513 O O . VAL D 1 320 ? 22.264 6.873 75.866 1.00 13.09 318 VAL D O 1
ATOM 13517 N N . LYS D 1 321 ? 21.936 9.024 76.436 1.00 11.97 319 LYS D N 1
ATOM 13518 C CA . LYS D 1 321 ? 23.323 9.373 76.153 1.00 13.06 319 LYS D CA 1
ATOM 13519 C C . LYS D 1 321 ? 24.267 8.613 77.066 1.00 14.00 319 LYS D C 1
ATOM 13520 O O . LYS D 1 321 ? 25.300 8.104 76.615 1.00 14.41 319 LYS D O 1
ATOM 13526 N N . ALA D 1 322 ? 23.927 8.533 78.357 1.00 13.52 320 ALA D N 1
ATOM 13527 C CA . ALA D 1 322 ? 24.804 7.867 79.313 1.00 14.03 320 ALA D CA 1
ATOM 13528 C C . ALA D 1 322 ? 24.915 6.379 79.014 1.00 13.64 320 ALA D C 1
ATOM 13529 O O . ALA D 1 322 ? 26.001 5.796 79.134 1.00 15.99 320 ALA D O 1
ATOM 13531 N N . ASN D 1 323 ? 23.797 5.751 78.634 1.00 13.71 321 ASN D N 1
ATOM 13532 C CA . ASN D 1 323 ? 23.807 4.339 78.280 1.00 13.52 321 ASN D CA 1
ATOM 13533 C C . ASN D 1 323 ? 24.644 4.087 77.037 1.00 13.81 321 ASN D C 1
ATOM 13534 O O . ASN D 1 323 ? 25.370 3.090 76.965 1.00 15.60 321 ASN D O 1
ATOM 13539 N N . ALA D 1 324 ? 24.539 4.963 76.033 1.00 13.92 322 ALA D N 1
ATOM 13540 C CA . ALA D 1 324 ? 25.346 4.793 74.831 1.00 13.79 322 ALA D CA 1
ATOM 13541 C C . ALA D 1 324 ? 26.833 4.909 75.148 1.00 14.58 322 ALA D C 1
ATOM 13542 O O . ALA D 1 324 ? 27.643 4.117 74.654 1.00 16.00 322 ALA D O 1
ATOM 13544 N N . VAL D 1 325 ? 27.209 5.869 75.998 1.00 14.37 323 VAL D N 1
ATOM 13545 C CA . VAL D 1 325 ? 28.616 6.009 76.376 1.00 15.81 323 VAL D CA 1
ATOM 13546 C C . VAL D 1 325 ? 29.093 4.780 77.139 1.00 15.28 323 VAL D C 1
ATOM 13547 O O . VAL D 1 325 ? 30.184 4.253 76.882 1.00 16.34 323 VAL D O 1
ATOM 13551 N N . ALA D 1 326 ? 28.282 4.294 78.085 1.00 14.94 324 ALA D N 1
ATOM 13552 C CA . ALA D 1 326 ? 28.683 3.128 78.869 1.00 15.15 324 ALA D CA 1
ATOM 13553 C C . ALA D 1 326 ? 28.867 1.908 77.976 1.00 15.37 324 ALA D C 1
ATOM 13554 O O . ALA D 1 326 ? 29.824 1.141 78.142 1.00 16.95 324 ALA D O 1
ATOM 13556 N N . LEU D 1 327 ? 27.957 1.716 77.024 1.00 15.29 325 LEU D N 1
ATOM 13557 C CA . LEU D 1 327 ? 28.067 0.598 76.096 1.00 15.98 325 LEU D CA 1
ATOM 13558 C C . LEU D 1 327 ? 29.321 0.728 75.244 1.00 16.38 325 LEU D C 1
ATOM 13559 O O . LEU D 1 327 ? 30.080 -0.237 75.080 1.00 17.02 325 LEU D O 1
ATOM 13564 N N . GLY D 1 328 ? 29.556 1.921 74.692 1.00 16.91 326 GLY D N 1
ATOM 13565 C CA . GLY D 1 328 ? 30.758 2.132 73.902 1.00 16.45 326 GLY D CA 1
ATOM 13566 C C . GLY D 1 328 ? 32.027 1.871 74.690 1.00 17.62 326 GLY D C 1
ATOM 13567 O O . GLY D 1 328 ? 32.971 1.258 74.181 1.00 17.87 326 GLY D O 1
ATOM 13568 N N . LYS D 1 329 ? 32.065 2.324 75.949 1.00 17.35 327 LYS D N 1
ATOM 13569 C CA A LYS D 1 329 ? 33.237 2.092 76.788 0.49 17.52 327 LYS D CA 1
ATOM 13570 C CA B LYS D 1 329 ? 33.247 2.091 76.770 0.51 16.71 327 LYS D CA 1
ATOM 13571 C C . LYS D 1 329 ? 33.460 0.604 77.026 1.00 17.40 327 LYS D C 1
ATOM 13572 O O . LYS D 1 329 ? 34.600 0.127 77.017 1.00 17.88 327 LYS D O 1
ATOM 13583 N N . TYR D 1 330 ? 32.379 -0.146 77.246 1.00 18.42 328 TYR D N 1
ATOM 13584 C CA . TYR D 1 330 ? 32.524 -1.582 77.457 1.00 17.76 328 TYR D CA 1
ATOM 13585 C C . TYR D 1 330 ? 33.072 -2.256 76.208 1.00 18.16 328 TYR D C 1
ATOM 13586 O O . TYR D 1 330 ? 33.985 -3.088 76.287 1.00 18.73 328 TYR D O 1
ATOM 13595 N N . LEU D 1 331 ? 32.531 -1.900 75.039 1.00 17.74 329 LEU D N 1
ATOM 13596 C CA . LEU D 1 331 ? 32.983 -2.525 73.801 1.00 17.54 329 LEU D CA 1
ATOM 13597 C C . LEU D 1 331 ? 34.440 -2.196 73.511 1.00 19.39 329 LEU D C 1
ATOM 13598 O O . LEU D 1 331 ? 35.222 -3.083 73.146 1.00 20.66 329 LEU D O 1
ATOM 13603 N N . MET D 1 332 ? 34.830 -0.931 73.674 1.00 18.24 330 MET D N 1
ATOM 13604 C CA . MET D 1 332 ? 36.227 -0.587 73.439 1.00 19.03 330 MET D CA 1
ATOM 13605 C C . MET D 1 332 ? 37.140 -1.251 74.459 1.00 21.68 330 MET D C 1
ATOM 13606 O O . MET D 1 332 ? 38.277 -1.600 74.129 1.00 22.28 330 MET D O 1
ATOM 13611 N N . GLY D 1 333 ? 36.651 -1.462 75.684 1.00 22.18 331 GLY D N 1
ATOM 13612 C CA . GLY D 1 333 ? 37.416 -2.193 76.679 1.00 22.13 331 GLY D CA 1
ATOM 13613 C C . GLY D 1 333 ? 37.701 -3.628 76.295 1.00 22.65 331 GLY D C 1
ATOM 13614 O O . GLY D 1 333 ? 38.666 -4.212 76.789 1.00 23.94 331 GLY D O 1
ATOM 13615 N N . LYS D 1 334 ? 36.885 -4.212 75.420 1.00 23.35 332 LYS D N 1
ATOM 13616 C CA . LYS D 1 334 ? 37.145 -5.541 74.881 1.00 24.23 332 LYS D CA 1
ATOM 13617 C C . LYS D 1 334 ? 38.013 -5.508 73.627 1.00 25.84 332 LYS D C 1
ATOM 13618 O O . LYS D 1 334 ? 38.272 -6.565 73.042 1.00 27.84 332 LYS D O 1
ATOM 13624 N N . GLY D 1 335 ? 38.462 -4.330 73.199 1.00 24.21 333 GLY D N 1
ATOM 13625 C CA . GLY D 1 335 ? 39.309 -4.213 72.029 1.00 22.68 333 GLY D CA 1
ATOM 13626 C C . GLY D 1 335 ? 38.592 -3.932 70.727 1.00 23.76 333 GLY D C 1
ATOM 13627 O O . GLY D 1 335 ? 39.226 -4.001 69.666 1.00 25.38 333 GLY D O 1
ATOM 13628 N N . TYR D 1 336 ? 37.306 -3.598 70.769 1.00 22.72 334 TYR D N 1
ATOM 13629 C CA . TYR D 1 336 ? 36.554 -3.369 69.548 1.00 21.62 334 TYR D CA 1
ATOM 13630 C C . TYR D 1 336 ? 36.767 -1.948 69.040 1.00 21.21 334 TYR D C 1
ATOM 13631 O O . TYR D 1 336 ? 37.123 -1.035 69.792 1.00 21.59 334 TYR D O 1
ATOM 13640 N N . SER D 1 337 ? 36.560 -1.776 67.736 1.00 19.92 335 SER D N 1
ATOM 13641 C CA . SER D 1 337 ? 36.808 -0.510 67.058 1.00 20.39 335 SER D CA 1
ATOM 13642 C C . SER D 1 337 ? 35.486 0.217 66.873 1.00 18.39 335 SER D C 1
ATOM 13643 O O . SER D 1 337 ? 34.608 -0.253 66.140 1.00 19.18 335 SER D O 1
ATOM 13646 N N . LEU D 1 338 ? 35.345 1.361 67.529 1.00 18.90 336 LEU D N 1
ATOM 13647 C CA . LEU D 1 338 ? 34.188 2.219 67.339 1.00 18.39 336 LEU D CA 1
ATOM 13648 C C . LEU D 1 338 ? 34.587 3.440 66.527 1.00 19.06 336 LEU D C 1
ATOM 13649 O O . LEU D 1 338 ? 35.660 4.015 66.737 1.00 19.44 336 LEU D O 1
ATOM 13654 N N . VAL D 1 339 ? 33.722 3.817 65.585 1.00 18.04 337 VAL D N 1
ATOM 13655 C CA . VAL D 1 339 ? 33.980 4.986 64.757 1.00 17.48 337 VAL D CA 1
ATOM 13656 C C . VAL D 1 339 ? 34.015 6.227 65.638 1.00 17.42 337 VAL D C 1
ATOM 13657 O O . VAL D 1 339 ? 33.102 6.466 66.439 1.00 17.25 337 VAL D O 1
ATOM 13661 N N . THR D 1 340 ? 35.085 7.015 65.497 1.00 17.64 338 THR D N 1
ATOM 13662 C CA . THR D 1 340 ? 35.455 8.155 66.344 1.00 17.36 338 THR D CA 1
ATOM 13663 C C . THR D 1 340 ? 35.838 7.757 67.760 1.00 18.53 338 THR D C 1
ATOM 13664 O O . THR D 1 340 ? 36.063 8.638 68.599 1.00 18.85 338 THR D O 1
ATOM 13668 N N . GLY D 1 341 ? 35.919 6.462 68.053 1.00 17.83 339 GLY D N 1
ATOM 13669 C CA . GLY D 1 341 ? 36.322 6.023 69.377 1.00 18.51 339 GLY D CA 1
ATOM 13670 C C . GLY D 1 341 ? 35.357 6.395 70.480 1.00 19.19 339 GLY D C 1
ATOM 13671 O O . GLY D 1 341 ? 35.783 6.622 71.617 1.00 22.81 339 GLY D O 1
ATOM 13672 N N . GLY D 1 342 ? 34.065 6.462 70.181 1.00 17.95 340 GLY D N 1
ATOM 13673 C CA . GLY D 1 342 ? 33.095 6.796 71.208 1.00 17.57 340 GLY D CA 1
ATOM 13674 C C . GLY D 1 342 ? 31.843 7.397 70.593 1.00 16.44 340 GLY D C 1
ATOM 13675 O O . GLY D 1 342 ? 31.566 7.214 69.409 1.00 15.69 340 GLY D O 1
ATOM 13676 N N . THR D 1 343 ? 31.099 8.115 71.433 1.00 16.38 341 THR D N 1
ATOM 13677 C CA . THR D 1 343 ? 29.837 8.700 71.015 1.00 15.31 341 THR D CA 1
ATOM 13678 C C . THR D 1 343 ? 29.514 9.928 71.851 1.00 15.76 341 THR D C 1
ATOM 13679 O O . THR D 1 343 ? 29.902 10.034 73.016 1.00 17.03 341 THR D O 1
ATOM 13683 N N . GLU D 1 344 ? 28.777 10.847 71.228 1.00 15.11 342 GLU D N 1
ATOM 13684 C CA . GLU D 1 344 ? 28.177 12.000 71.883 1.00 16.18 342 GLU D CA 1
ATOM 13685 C C . GLU D 1 344 ? 26.662 11.977 71.761 1.00 15.65 342 GLU D C 1
ATOM 13686 O O . GLU D 1 344 ? 26.003 12.977 72.072 1.00 16.90 342 GLU D O 1
ATOM 13692 N N . ASN D 1 345 ? 26.091 10.874 71.294 1.00 13.22 343 ASN D N 1
ATOM 13693 C CA . ASN D 1 345 ? 24.650 10.843 71.114 1.00 11.66 343 ASN D CA 1
ATOM 13694 C C . ASN D 1 345 ? 24.082 9.504 71.567 1.00 12.81 343 ASN D C 1
ATOM 13695 O O . ASN D 1 345 ? 24.536 8.941 72.564 1.00 14.83 343 ASN D O 1
ATOM 13700 N N . HIS D 1 346 ? 23.094 8.990 70.844 1.00 13.14 344 HIS D N 1
ATOM 13701 C CA . HIS D 1 346 ? 22.360 7.801 71.241 1.00 11.95 344 HIS D CA 1
ATOM 13702 C C . HIS D 1 346 ? 22.895 6.523 70.608 1.00 11.69 344 HIS D C 1
ATOM 13703 O O . HIS D 1 346 ? 22.367 5.443 70.896 1.00 13.04 344 HIS D O 1
ATOM 13710 N N . LEU D 1 347 ? 23.912 6.598 69.756 1.00 12.90 345 LEU D N 1
ATOM 13711 C CA . LEU D 1 347 ? 24.343 5.416 69.022 1.00 13.22 345 LEU D CA 1
ATOM 13712 C C . LEU D 1 347 ? 25.853 5.247 69.082 1.00 13.50 345 LEU D C 1
ATOM 13713 O O . LEU D 1 347 ? 26.604 6.192 69.343 1.00 15.07 345 LEU D O 1
ATOM 13718 N N . VAL D 1 348 ? 26.294 4.029 68.790 1.00 13.46 346 VAL D N 1
ATOM 13719 C CA . VAL D 1 348 ? 27.687 3.769 68.454 1.00 15.31 346 VAL D CA 1
ATOM 13720 C C . VAL D 1 348 ? 27.726 3.050 67.115 1.00 14.58 346 VAL D C 1
ATOM 13721 O O . VAL D 1 348 ? 26.827 2.265 66.790 1.00 14.65 346 VAL D O 1
ATOM 13725 N N . LEU D 1 349 ? 28.742 3.349 66.318 1.00 15.07 347 LEU D N 1
ATOM 13726 C CA . LEU D 1 349 ? 28.948 2.678 65.044 1.00 15.11 347 LEU D CA 1
ATOM 13727 C C . LEU D 1 349 ? 30.201 1.833 65.193 1.00 15.83 347 LEU D C 1
ATOM 13728 O O . LEU D 1 349 ? 31.285 2.366 65.466 1.00 15.41 347 LEU D O 1
ATOM 13733 N N . TRP D 1 350 ? 30.045 0.524 65.032 1.00 16.31 348 TRP D N 1
ATOM 13734 C CA . TRP D 1 350 ? 31.071 -0.454 65.366 1.00 16.39 348 TRP D CA 1
ATOM 13735 C C . TRP D 1 350 ? 31.678 -0.979 64.070 1.00 16.65 348 TRP D C 1
ATOM 13736 O O . TRP D 1 350 ? 30.980 -1.592 63.258 1.00 16.64 348 TRP D O 1
ATOM 13747 N N . ASP D 1 351 ? 32.972 -0.725 63.877 1.00 17.41 349 ASP D N 1
ATOM 13748 C CA . ASP D 1 351 ? 33.706 -1.185 62.700 1.00 17.14 349 ASP D CA 1
ATOM 13749 C C . ASP D 1 351 ? 34.209 -2.604 62.960 1.00 18.58 349 ASP D C 1
ATOM 13750 O O . ASP D 1 351 ? 35.093 -2.814 63.799 1.00 19.57 349 ASP D O 1
ATOM 13755 N N . LEU D 1 352 ? 33.649 -3.572 62.230 1.00 18.20 350 LEU D N 1
ATOM 13756 C CA . LEU D 1 352 ? 33.974 -4.987 62.374 1.00 17.99 350 LEU D CA 1
ATOM 13757 C C . LEU D 1 352 ? 35.095 -5.435 61.450 1.00 19.83 350 LEU D C 1
ATOM 13758 O O . LEU D 1 352 ? 35.550 -6.582 61.563 1.00 20.28 350 LEU D O 1
ATOM 13763 N N . ARG D 1 353 ? 35.544 -4.563 60.548 1.00 20.75 351 ARG D N 1
ATOM 13764 C CA . ARG D 1 353 ? 36.616 -4.935 59.629 1.00 20.59 351 ARG D CA 1
ATOM 13765 C C . ARG D 1 353 ? 37.910 -5.364 60.307 1.00 21.22 351 ARG D C 1
ATOM 13766 O O . ARG D 1 353 ? 38.529 -6.322 59.817 1.00 21.69 351 ARG D O 1
ATOM 13774 N N . PRO D 1 354 ? 38.385 -4.727 61.385 1.00 21.74 352 PRO D N 1
ATOM 13775 C CA . PRO D 1 354 ? 39.593 -5.246 62.052 1.00 21.44 352 PRO D CA 1
ATOM 13776 C C . PRO D 1 354 ? 39.451 -6.675 62.543 1.00 22.65 352 PRO D C 1
ATOM 13777 O O . PRO D 1 354 ? 40.468 -7.353 62.726 1.00 24.95 352 PRO D O 1
ATOM 13781 N N . LEU D 1 355 ? 38.227 -7.154 62.765 1.00 23.37 353 LEU D N 1
ATOM 13782 C CA . LEU D 1 355 ? 37.987 -8.533 63.165 1.00 23.02 353 LEU D CA 1
ATOM 13783 C C . LEU D 1 355 ? 37.909 -9.489 61.984 1.00 24.74 353 LEU D C 1
ATOM 13784 O O . LEU D 1 355 ? 37.858 -10.706 62.197 1.00 26.93 353 LEU D O 1
ATOM 13789 N N . GLY D 1 356 ? 37.886 -8.979 60.756 1.00 24.40 354 GLY D N 1
ATOM 13790 C CA . GLY D 1 356 ? 37.663 -9.835 59.609 1.00 23.22 354 GLY D CA 1
ATOM 13791 C C . GLY D 1 356 ? 36.231 -10.295 59.470 1.00 23.35 354 GLY D C 1
ATOM 13792 O O . GLY D 1 356 ? 35.986 -11.409 59.003 1.00 23.52 354 GLY D O 1
ATOM 13793 N N . LEU D 1 357 ? 35.276 -9.467 59.884 1.00 22.65 355 LEU D N 1
ATOM 13794 C CA . LEU D 1 357 ? 33.861 -9.786 59.824 1.00 22.97 355 LEU D CA 1
ATOM 13795 C C . LEU D 1 357 ? 33.131 -8.715 59.027 1.00 23.66 355 LEU D C 1
ATOM 13796 O O . LEU D 1 357 ? 33.584 -7.572 58.937 1.00 22.64 355 LEU D O 1
ATOM 13801 N N . THR D 1 358 ? 31.999 -9.096 58.445 1.00 23.36 356 THR D N 1
ATOM 13802 C CA . THR D 1 358 ? 31.062 -8.151 57.857 1.00 23.98 356 THR D CA 1
ATOM 13803 C C . THR D 1 358 ? 29.797 -8.093 58.710 1.00 22.10 356 THR D C 1
ATOM 13804 O O . THR D 1 358 ? 29.477 -9.026 59.457 1.00 22.82 356 THR D O 1
ATOM 13808 N N . GLY D 1 359 ? 29.086 -6.967 58.603 1.00 19.99 357 GLY D N 1
ATOM 13809 C CA . GLY D 1 359 ? 27.978 -6.707 59.505 1.00 18.83 357 GLY D CA 1
ATOM 13810 C C . GLY D 1 359 ? 26.773 -7.603 59.291 1.00 18.65 357 GLY D C 1
ATOM 13811 O O . GLY D 1 359 ? 25.963 -7.781 60.207 1.00 18.50 357 GLY D O 1
ATOM 13812 N N . ASN D 1 360 ? 26.618 -8.160 58.089 1.00 18.25 358 ASN D N 1
ATOM 13813 C CA . ASN D 1 360 ? 25.497 -9.065 57.856 1.00 19.85 358 ASN D CA 1
ATOM 13814 C C . ASN D 1 360 ? 25.623 -10.329 58.700 1.00 19.87 358 ASN D C 1
ATOM 13815 O O . ASN D 1 360 ? 24.622 -10.840 59.215 1.00 19.65 358 ASN D O 1
ATOM 13820 N N . LYS D 1 361 ? 26.847 -10.838 58.860 1.00 20.68 359 LYS D N 1
ATOM 13821 C CA . LYS D 1 361 ? 27.057 -12.036 59.670 1.00 20.05 359 LYS D CA 1
ATOM 13822 C C . LYS D 1 361 ? 26.729 -11.770 61.133 1.00 19.13 359 LYS D C 1
ATOM 13823 O O . LYS D 1 361 ? 26.050 -12.571 61.786 1.00 20.44 359 LYS D O 1
ATOM 13829 N N . VAL D 1 362 ? 27.209 -10.643 61.662 1.00 19.70 360 VAL D N 1
ATOM 13830 C CA . VAL D 1 362 ? 26.907 -10.271 63.040 1.00 18.93 360 VAL D CA 1
ATOM 13831 C C . VAL D 1 362 ? 25.412 -10.049 63.223 1.00 19.46 360 VAL D C 1
ATOM 13832 O O . VAL D 1 362 ? 24.813 -10.530 64.193 1.00 18.58 360 VAL D O 1
ATOM 13836 N N . GLU D 1 363 ? 24.779 -9.339 62.282 1.00 17.51 361 GLU D N 1
ATOM 13837 C CA . GLU D 1 363 ? 23.338 -9.109 62.371 1.00 17.18 361 GLU D CA 1
ATOM 13838 C C . GLU D 1 363 ? 22.573 -10.426 62.396 1.00 18.72 361 GLU D C 1
ATOM 13839 O O . GLU D 1 363 ? 21.646 -10.600 63.199 1.00 18.89 361 GLU D O 1
ATOM 13845 N N . LYS D 1 364 ? 22.947 -11.367 61.524 1.00 18.42 362 LYS D N 1
ATOM 13846 C CA . LYS D 1 364 ? 22.200 -12.619 61.427 1.00 20.53 362 LYS D CA 1
ATOM 13847 C C . LYS D 1 364 ? 22.367 -13.463 62.681 1.00 20.33 362 LYS D C 1
ATOM 13848 O O . LYS D 1 364 ? 21.390 -14.015 63.199 1.00 20.82 362 LYS D O 1
ATOM 13854 N N . LEU D 1 365 ? 23.597 -13.589 63.176 1.00 20.31 363 LEU D N 1
ATOM 13855 C CA . LEU D 1 365 ? 23.810 -14.365 64.391 1.00 20.57 363 LEU D CA 1
ATOM 13856 C C . LEU D 1 365 ? 23.107 -13.712 65.574 1.00 20.50 363 LEU D C 1
ATOM 13857 O O . LEU D 1 365 ? 22.413 -14.384 66.345 1.00 21.49 363 LEU D O 1
ATOM 13862 N N . CYS D 1 366 ? 23.267 -12.394 65.724 1.00 19.41 364 CYS D N 1
ATOM 13863 C CA . CYS D 1 366 ? 22.562 -11.679 66.784 1.00 18.23 364 CYS D CA 1
ATOM 13864 C C . CYS D 1 366 ? 21.059 -11.918 66.713 1.00 17.17 364 CYS D C 1
ATOM 13865 O O . CYS D 1 366 ? 20.415 -12.174 67.739 1.00 17.97 364 CYS D O 1
ATOM 13868 N N . ASP D 1 367 ? 20.486 -11.836 65.507 1.00 16.12 365 ASP D N 1
ATOM 13869 C CA . ASP D 1 367 ? 19.048 -12.017 65.323 1.00 17.91 365 ASP D CA 1
ATOM 13870 C C . ASP D 1 367 ? 18.600 -13.383 65.825 1.00 18.79 365 ASP D C 1
ATOM 13871 O O . ASP D 1 367 ? 17.553 -13.505 66.474 1.00 21.09 365 ASP D O 1
ATOM 13876 N N . LEU D 1 368 ? 19.380 -14.427 65.531 1.00 19.87 366 LEU D N 1
ATOM 13877 C CA . LEU D 1 368 ? 19.065 -15.755 66.045 1.00 20.50 366 LEU D CA 1
ATOM 13878 C C . LEU D 1 368 ? 19.153 -15.816 67.563 1.00 21.45 366 LEU D C 1
ATOM 13879 O O . LEU D 1 368 ? 18.569 -16.719 68.170 1.00 23.67 366 LEU D O 1
ATOM 13884 N N . CYS D 1 369 ? 19.857 -14.872 68.185 1.00 20.95 367 CYS D N 1
ATOM 13885 C CA . CYS D 1 369 ? 20.000 -14.811 69.633 1.00 20.58 367 CYS D CA 1
ATOM 13886 C C . CYS D 1 369 ? 19.081 -13.780 70.265 1.00 20.79 367 CYS D C 1
ATOM 13887 O O . CYS D 1 369 ? 19.250 -13.456 71.447 1.00 20.55 367 CYS D O 1
ATOM 13890 N N . ASN D 1 370 ? 18.120 -13.256 69.503 1.00 19.01 368 ASN D N 1
ATOM 13891 C CA . ASN D 1 370 ? 17.196 -12.225 69.984 1.00 19.29 368 ASN D CA 1
ATOM 13892 C C . ASN D 1 370 ? 17.909 -10.923 70.337 1.00 18.09 368 ASN D C 1
ATOM 13893 O O . ASN D 1 370 ? 17.431 -10.144 71.163 1.00 17.64 368 ASN D O 1
ATOM 13898 N N . ILE D 1 371 ? 19.056 -10.678 69.717 1.00 16.18 369 ILE D N 1
ATOM 13899 C CA . ILE D 1 371 ? 19.736 -9.394 69.793 1.00 16.36 369 ILE D CA 1
ATOM 13900 C C . ILE D 1 371 ? 19.499 -8.734 68.448 1.00 16.20 369 ILE D C 1
ATOM 13901 O O . ILE D 1 371 ? 19.985 -9.219 67.418 1.00 17.69 369 ILE D O 1
ATOM 13906 N N . THR D 1 372 ? 18.726 -7.651 68.441 1.00 15.25 370 THR D N 1
ATOM 13907 C CA . THR D 1 372 ? 18.288 -7.035 67.196 1.00 14.90 370 THR D CA 1
ATOM 13908 C C . THR D 1 372 ? 19.163 -5.821 66.910 1.00 14.52 370 THR D C 1
ATOM 13909 O O . THR D 1 372 ? 19.127 -4.825 67.638 1.00 15.25 370 THR D O 1
ATOM 13913 N N . VAL D 1 373 ? 19.956 -5.913 65.855 1.00 13.83 371 VAL D N 1
ATOM 13914 C CA . VAL D 1 373 ? 20.799 -4.824 65.400 1.00 14.47 371 VAL D CA 1
ATOM 13915 C C . VAL D 1 373 ? 20.549 -4.632 63.909 1.00 14.96 371 VAL D C 1
ATOM 13916 O O . VAL D 1 373 ? 19.675 -5.270 63.323 1.00 15.44 371 VAL D O 1
ATOM 13920 N N . ASN D 1 374 ? 21.313 -3.731 63.295 1.00 14.08 372 ASN D N 1
ATOM 13921 C CA . ASN D 1 374 ? 21.392 -3.691 61.844 1.00 14.16 372 ASN D CA 1
ATOM 13922 C C . ASN D 1 374 ? 22.845 -3.558 61.429 1.00 13.88 372 ASN D C 1
ATOM 13923 O O . ASN D 1 374 ? 23.602 -2.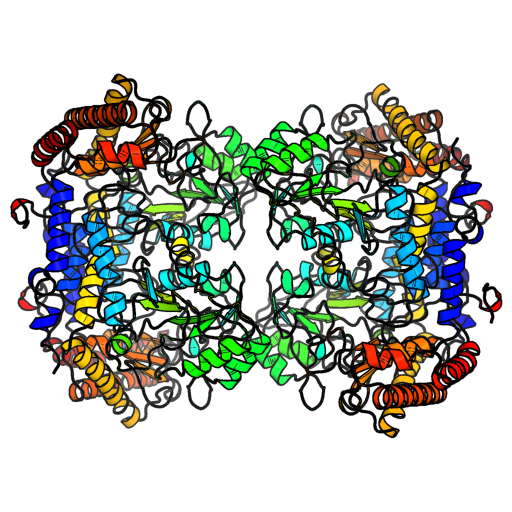769 62.008 1.00 14.28 372 ASN D O 1
ATOM 13928 N N . LYS D 1 375 ? 23.226 -4.360 60.439 1.00 13.47 373 LYS D N 1
ATOM 13929 C CA . LYS D 1 375 ? 24.461 -4.119 59.713 1.00 13.07 373 LYS D CA 1
ATOM 13930 C C . LYS D 1 375 ? 24.467 -2.679 59.224 1.00 13.32 373 LYS D C 1
ATOM 13931 O O . LYS D 1 375 ? 23.411 -2.079 58.985 1.00 13.96 373 LYS D O 1
ATOM 13937 N N . ASN D 1 376 ? 25.658 -2.105 59.090 1.00 13.87 374 ASN D N 1
ATOM 13938 C CA . ASN D 1 376 ? 25.719 -0.695 58.737 1.00 13.46 374 ASN D CA 1
ATOM 13939 C C . ASN D 1 376 ? 26.993 -0.387 57.976 1.00 14.38 374 ASN D C 1
ATOM 13940 O O . ASN D 1 376 ? 28.059 -0.923 58.287 1.00 14.69 374 ASN D O 1
ATOM 13945 N N . ALA D 1 377 ? 26.871 0.498 56.990 1.00 15.02 375 ALA D N 1
ATOM 13946 C CA . ALA D 1 377 ? 28.036 0.979 56.276 1.00 15.25 375 ALA D CA 1
ATOM 13947 C C . ALA D 1 377 ? 28.950 1.721 57.238 1.00 15.61 375 ALA D C 1
ATOM 13948 O O . ALA D 1 377 ? 28.493 2.391 58.169 1.00 15.36 375 ALA D O 1
ATOM 13950 N N . VAL D 1 378 ? 30.252 1.586 57.003 1.00 16.02 376 VAL D N 1
ATOM 13951 C CA . VAL D 1 378 ? 31.274 2.416 57.617 1.00 16.90 376 VAL D CA 1
ATOM 13952 C C . VAL D 1 378 ? 32.119 2.993 56.487 1.00 17.57 376 VAL D C 1
ATOM 13953 O O . VAL D 1 378 ? 31.949 2.642 55.316 1.00 17.18 376 VAL D O 1
ATOM 13957 N N . PHE D 1 379 ? 33.035 3.889 56.848 1.00 17.78 377 PHE D N 1
ATOM 13958 C CA . PHE D 1 379 ? 33.741 4.667 55.836 1.00 17.87 377 PHE D CA 1
ATOM 13959 C C . PHE D 1 379 ? 34.490 3.749 54.878 1.00 18.79 377 PHE D C 1
ATOM 13960 O O . PHE D 1 379 ? 35.212 2.845 55.301 1.00 19.68 377 PHE D O 1
ATOM 13968 N N . GLY D 1 380 ? 34.298 3.970 53.577 1.00 18.99 378 GLY D N 1
ATOM 13969 C CA . GLY D 1 380 ? 34.956 3.180 52.559 1.00 19.24 378 GLY D CA 1
ATOM 13970 C C . GLY D 1 380 ? 34.149 2.014 52.035 1.00 21.46 378 GLY D C 1
ATOM 13971 O O . GLY D 1 380 ? 34.523 1.438 51.007 1.00 24.03 378 GLY D O 1
ATOM 13972 N N . ASP D 1 381 ? 33.046 1.661 52.693 1.00 21.98 379 ASP D N 1
ATOM 13973 C CA . ASP D 1 381 ? 32.231 0.539 52.245 1.00 22.31 379 ASP D CA 1
ATOM 13974 C C . ASP D 1 381 ? 31.597 0.829 50.891 1.00 23.94 379 ASP D C 1
ATOM 13975 O O . ASP D 1 381 ? 31.188 1.958 50.598 1.00 24.44 379 ASP D O 1
ATOM 13980 N N . SER D 1 382 ? 31.495 -0.217 50.075 1.00 24.78 380 SER D N 1
ATOM 13981 C CA . SER D 1 382 ? 30.687 -0.190 48.869 1.00 25.74 380 SER D CA 1
ATOM 13982 C C . SER D 1 382 ? 29.594 -1.249 48.862 1.00 27.61 380 SER D C 1
ATOM 13983 O O . SER D 1 382 ? 28.701 -1.182 48.009 1.00 28.40 380 SER D O 1
ATOM 13986 N N . SER D 1 383 ? 29.633 -2.215 49.775 1.00 27.84 381 SER D N 1
ATOM 13987 C CA . SER D 1 383 ? 28.668 -3.306 49.808 1.00 26.42 381 SER D CA 1
ATOM 13988 C C . SER D 1 383 ? 27.574 -2.974 50.817 1.00 26.23 381 SER D C 1
ATOM 13989 O O . SER D 1 383 ? 27.859 -2.757 52.001 1.00 26.20 381 SER D O 1
ATOM 13992 N N . ALA D 1 384 ? 26.329 -2.916 50.344 1.00 25.52 382 ALA D N 1
ATOM 13993 C CA . ALA D 1 384 ? 25.196 -2.816 51.254 1.00 24.94 382 ALA D CA 1
ATOM 13994 C C . ALA D 1 384 ? 24.789 -4.185 51.777 1.00 25.66 382 ALA D C 1
ATOM 13995 O O . ALA D 1 384 ? 24.215 -4.287 52.867 1.00 25.21 382 ALA D O 1
ATOM 13997 N N . LEU D 1 385 ? 25.087 -5.239 51.014 1.00 26.95 383 LEU D N 1
ATOM 13998 C CA . LEU D 1 385 ? 24.790 -6.597 51.458 1.00 27.75 383 LEU D CA 1
ATOM 13999 C C . LEU D 1 385 ? 25.671 -6.982 52.638 1.00 25.80 383 LEU D C 1
ATOM 14000 O O . LEU D 1 385 ? 25.183 -7.485 53.659 1.00 24.64 383 LEU D O 1
ATOM 14005 N N . ALA D 1 386 ? 26.972 -6.742 52.518 1.00 24.80 384 ALA D N 1
ATOM 14006 C CA . ALA D 1 386 ? 27.953 -7.142 53.523 1.00 22.96 384 ALA D CA 1
ATOM 14007 C C . ALA D 1 386 ? 28.815 -5.936 53.864 1.00 21.83 384 ALA D C 1
ATOM 14008 O O . ALA D 1 386 ? 29.995 -5.873 53.496 1.00 22.09 384 ALA D O 1
ATOM 14010 N N . PRO D 1 387 ? 28.251 -4.951 54.559 1.00 19.73 385 PRO D N 1
ATOM 14011 C CA . PRO D 1 387 ? 29.043 -3.784 54.956 1.00 19.29 385 PRO D CA 1
ATOM 14012 C C . PRO D 1 387 ? 29.984 -4.147 56.093 1.00 18.48 385 PRO D C 1
ATOM 14013 O O . PRO D 1 387 ? 29.949 -5.246 56.644 1.00 19.15 385 PRO D O 1
ATOM 14017 N N . GLY D 1 388 ? 30.831 -3.188 56.453 1.00 19.30 386 GLY D N 1
ATOM 14018 C CA . GLY D 1 388 ? 31.871 -3.469 57.417 1.00 18.80 386 GLY D CA 1
ATOM 14019 C C . GLY D 1 388 ? 31.523 -3.190 58.855 1.00 18.73 386 GLY D C 1
ATOM 14020 O O . GLY D 1 388 ? 32.367 -3.399 59.735 1.00 19.22 386 GLY D O 1
ATOM 14021 N N . GLY D 1 389 ? 30.299 -2.734 59.139 1.00 17.90 387 GLY D N 1
ATOM 14022 C CA . GLY D 1 389 ? 29.949 -2.296 60.469 1.00 16.37 387 GLY D CA 1
ATOM 14023 C C . GLY D 1 389 ? 28.636 -2.881 60.960 1.00 16.47 387 GLY D C 1
ATOM 14024 O O . GLY D 1 389 ? 27.881 -3.523 60.222 1.00 15.85 387 GLY D O 1
ATOM 14025 N N . VAL D 1 390 ? 28.395 -2.655 62.246 1.00 15.29 388 VAL D N 1
ATOM 14026 C CA . VAL D 1 390 ? 27.078 -2.799 62.846 1.00 15.39 388 VAL D CA 1
ATOM 14027 C C . VAL D 1 390 ? 26.814 -1.549 63.674 1.00 14.65 388 VAL D C 1
ATOM 14028 O O . VAL D 1 390 ? 27.739 -0.963 64.247 1.00 16.68 388 VAL D O 1
ATOM 14032 N N . ARG D 1 391 ? 25.564 -1.107 63.694 1.00 12.97 389 ARG D N 1
ATOM 14033 C CA . ARG D 1 391 ? 25.179 0.094 64.414 1.00 12.36 389 ARG D CA 1
ATOM 14034 C C . ARG D 1 391 ? 24.296 -0.308 65.588 1.00 13.25 389 ARG D C 1
ATOM 14035 O O . ARG D 1 391 ? 23.376 -1.119 65.426 1.00 14.17 389 ARG D O 1
ATOM 14043 N N . ILE D 1 392 ? 24.587 0.257 66.764 1.00 14.25 390 ILE D N 1
ATOM 14044 C CA . ILE D 1 392 ? 23.920 -0.070 68.021 1.00 14.88 390 ILE D CA 1
ATOM 14045 C C . ILE D 1 392 ? 23.394 1.225 68.616 1.00 15.21 390 ILE D C 1
ATOM 14046 O O . ILE D 1 392 ? 24.138 2.205 68.719 1.00 16.28 390 ILE D O 1
ATOM 14051 N N . GLY D 1 393 ? 22.140 1.222 69.046 1.00 13.08 391 GLY D N 1
ATOM 14052 C CA . GLY D 1 393 ? 21.546 2.403 69.640 1.00 13.59 391 GLY D CA 1
ATOM 14053 C C . GLY D 1 393 ? 20.927 2.117 70.991 1.00 13.73 391 GLY D C 1
ATOM 14054 O O . GLY D 1 393 ? 20.467 1.008 71.273 1.00 14.95 391 GLY D O 1
ATOM 14055 N N . ALA D 1 394 ? 20.904 3.153 71.822 1.00 13.64 392 ALA D N 1
ATOM 14056 C CA . ALA D 1 394 ? 20.355 3.090 73.173 1.00 12.82 392 ALA D CA 1
ATOM 14057 C C . ALA D 1 394 ? 18.877 3.457 73.367 1.00 12.99 392 ALA D C 1
ATOM 14058 O O . ALA D 1 394 ? 18.330 3.105 74.416 1.00 13.07 392 ALA D O 1
ATOM 14060 N N . PRO D 1 395 ? 18.191 4.166 72.449 1.00 12.17 393 PRO D N 1
ATOM 14061 C CA . PRO D 1 395 ? 16.830 4.641 72.808 1.00 11.38 393 PRO D CA 1
ATOM 14062 C C . PRO D 1 395 ? 15.842 3.568 73.248 1.00 12.26 393 PRO D C 1
ATOM 14063 O O . PRO D 1 395 ? 15.170 3.750 74.271 1.00 12.84 393 PRO D O 1
ATOM 14067 N N . ALA D 1 396 ? 15.724 2.461 72.507 1.00 11.83 394 ALA D N 1
ATOM 14068 C CA . ALA D 1 396 ? 14.664 1.495 72.790 1.00 12.22 394 ALA D CA 1
ATOM 14069 C C . ALA D 1 396 ? 14.855 0.819 74.148 1.00 12.92 394 ALA D C 1
ATOM 14070 O O . ALA D 1 396 ? 13.916 0.742 74.946 1.00 13.59 394 ALA D O 1
ATOM 14072 N N . MET D 1 397 ? 16.057 0.313 74.431 1.00 11.95 395 MET D N 1
ATOM 14073 C CA . MET D 1 397 ? 16.232 -0.361 75.711 1.00 12.44 395 MET D CA 1
ATOM 14074 C C . MET D 1 397 ? 16.216 0.627 76.867 1.00 11.40 395 MET D C 1
ATOM 14075 O O . MET D 1 397 ? 15.792 0.272 77.970 1.00 12.21 395 MET D O 1
ATOM 14080 N N . THR D 1 398 ? 16.666 1.865 76.642 1.00 11.11 396 THR D N 1
ATOM 14081 C CA . THR D 1 398 ? 16.536 2.879 77.682 1.00 12.81 396 THR D CA 1
ATOM 14082 C C . THR D 1 398 ? 15.071 3.132 78.016 1.00 13.34 396 THR D C 1
ATOM 14083 O O . THR D 1 398 ? 14.724 3.358 79.181 1.00 13.90 396 THR D O 1
ATOM 14087 N N . SER D 1 399 ? 14.195 3.091 77.006 1.00 11.73 397 SER D N 1
ATOM 14088 C CA . SER D 1 399 ? 12.768 3.267 77.251 1.00 11.33 397 SER D CA 1
ATOM 14089 C C . SER D 1 399 ? 12.184 2.153 78.104 1.00 12.51 397 SER D C 1
ATOM 14090 O O . SER D 1 399 ? 11.149 2.359 78.750 1.00 14.12 397 SER D O 1
ATOM 14093 N N . ARG D 1 400 ? 12.814 0.977 78.114 1.00 12.95 398 ARG D N 1
ATOM 14094 C CA . ARG D 1 400 ? 12.391 -0.101 78.999 1.00 12.82 398 ARG D CA 1
ATOM 14095 C C . ARG D 1 400 ? 12.971 0.034 80.399 1.00 13.99 398 ARG D C 1
ATOM 14096 O O . ARG D 1 400 ? 12.752 -0.851 81.230 1.00 16.38 398 ARG D O 1
ATOM 14104 N N . GLY D 1 401 ? 13.707 1.106 80.679 1.00 13.07 399 GLY D N 1
ATOM 14105 C CA . GLY D 1 401 ? 14.206 1.347 82.015 1.00 13.57 399 GLY D CA 1
ATOM 14106 C C . GLY D 1 401 ? 15.630 0.911 82.275 1.00 15.49 399 GLY D C 1
ATOM 14107 O O . GLY D 1 401 ? 16.066 0.945 83.433 1.00 16.20 399 GLY D O 1
ATOM 14108 N N . LEU D 1 402 ? 16.369 0.506 81.246 1.00 14.85 400 LEU D N 1
ATOM 14109 C CA . LEU D 1 402 ? 17.744 0.068 81.452 1.00 14.44 400 LEU D CA 1
ATOM 14110 C C . LEU D 1 402 ? 18.654 1.254 81.744 1.00 15.60 400 LEU D C 1
ATOM 14111 O O . LEU D 1 402 ? 18.506 2.334 81.163 1.00 15.13 400 LEU D O 1
ATOM 14116 N N . VAL D 1 403 ? 19.603 1.043 82.655 1.00 14.77 401 VAL D N 1
ATOM 14117 C CA . VAL D 1 403 ? 20.588 2.062 82.999 1.00 15.26 401 VAL D CA 1
ATOM 14118 C C . VAL D 1 403 ? 21.983 1.567 82.630 1.00 15.67 401 VAL D C 1
ATOM 14119 O O . VAL D 1 403 ? 22.127 0.543 81.951 1.00 15.40 401 VAL D O 1
ATOM 14123 N N . GLU D 1 404 ? 23.017 2.289 83.072 1.00 14.95 402 GLU D N 1
ATOM 14124 C CA . GLU D 1 404 ? 24.361 2.052 82.546 1.00 16.11 402 GLU D CA 1
ATOM 14125 C C . GLU D 1 404 ? 24.826 0.624 82.784 1.00 16.98 402 GLU D C 1
ATOM 14126 O O . GLU D 1 404 ? 25.395 -0.005 81.884 1.00 17.22 402 GLU D O 1
ATOM 14132 N N . LYS D 1 405 ? 24.612 0.094 83.992 1.00 17.02 403 LYS D N 1
ATOM 14133 C CA . LYS D 1 405 ? 25.069 -1.267 84.257 1.00 17.88 403 LYS D CA 1
ATOM 14134 C C . LYS D 1 405 ? 24.342 -2.284 83.391 1.00 17.50 403 LYS D C 1
ATOM 14135 O O . LYS D 1 405 ? 24.931 -3.298 82.998 1.00 16.58 403 LYS D O 1
ATOM 14141 N N . ASP D 1 406 ? 23.074 -2.024 83.061 1.00 16.13 404 ASP D N 1
ATOM 14142 C CA . ASP D 1 406 ? 22.366 -2.920 82.157 1.00 15.66 404 ASP D CA 1
ATOM 14143 C C . ASP D 1 406 ? 22.940 -2.837 80.752 1.00 15.32 404 ASP D C 1
ATOM 14144 O O . ASP D 1 406 ? 22.991 -3.845 80.036 1.00 16.51 404 ASP D O 1
ATOM 14149 N N . PHE D 1 407 ? 23.390 -1.649 80.349 1.00 14.68 405 PHE D N 1
ATOM 14150 C CA . PHE D 1 407 ? 23.993 -1.513 79.031 1.00 14.22 405 PHE D CA 1
ATOM 14151 C C . PHE D 1 407 ? 25.383 -2.126 78.976 1.00 15.12 405 PHE D C 1
ATOM 14152 O O . PHE D 1 407 ? 25.822 -2.559 77.904 1.00 15.45 405 PHE D O 1
ATOM 14160 N N . GLU D 1 408 ? 26.085 -2.176 80.108 1.00 15.96 406 GLU D N 1
ATOM 14161 C CA . GLU D 1 408 ? 27.310 -2.964 80.161 1.00 16.51 406 GLU D CA 1
ATOM 14162 C C . GLU D 1 408 ? 27.015 -4.446 79.962 1.00 16.56 406 GLU D C 1
ATOM 14163 O O . GLU D 1 408 ? 27.790 -5.157 79.311 1.00 17.30 406 GLU D O 1
ATOM 14169 N N . GLN D 1 409 ? 25.887 -4.929 80.493 1.00 15.45 407 GLN D N 1
ATOM 14170 C CA . GLN D 1 409 ? 25.489 -6.309 80.219 1.00 16.85 407 GLN D CA 1
ATOM 14171 C C . GLN D 1 409 ? 25.174 -6.503 78.741 1.00 16.79 407 GLN D C 1
ATOM 14172 O O . GLN D 1 409 ? 25.522 -7.535 78.152 1.00 16.69 407 GLN D O 1
ATOM 14178 N N . ILE D 1 410 ? 24.496 -5.526 78.131 1.00 15.52 408 ILE D N 1
ATOM 14179 C CA . ILE D 1 410 ? 24.283 -5.565 76.690 1.00 16.12 408 ILE D CA 1
ATOM 14180 C C . ILE D 1 410 ? 25.619 -5.658 75.967 1.00 15.57 408 ILE D C 1
ATOM 14181 O O . ILE D 1 410 ? 25.783 -6.456 75.036 1.00 15.93 408 ILE D O 1
ATOM 14186 N N . GLY D 1 411 ? 26.605 -4.869 76.409 1.00 15.37 409 GLY D N 1
ATOM 14187 C CA . GLY D 1 411 ? 27.936 -4.963 75.829 1.00 15.07 409 GLY D CA 1
ATOM 14188 C C . GLY D 1 411 ? 28.514 -6.365 75.907 1.00 15.40 409 GLY D C 1
ATOM 14189 O O . GLY D 1 411 ? 29.113 -6.855 74.946 1.00 15.79 409 GLY D O 1
ATOM 14190 N N . GLU D 1 412 ? 28.330 -7.038 77.048 1.00 16.55 410 GLU D N 1
ATOM 14191 C CA . GLU D 1 412 ? 28.827 -8.403 77.178 1.00 17.75 410 GLU D CA 1
ATOM 14192 C C . GLU D 1 412 ? 28.050 -9.370 76.285 1.00 17.33 410 GLU D C 1
ATOM 14193 O O . GLU D 1 412 ? 28.637 -10.275 75.688 1.00 17.04 410 GLU D O 1
ATOM 14199 N N . PHE D 1 413 ? 26.732 -9.196 76.174 1.00 17.53 411 PHE D N 1
ATOM 14200 C CA . PHE D 1 413 ? 25.968 -10.010 75.230 1.00 17.64 411 PHE D CA 1
ATOM 14201 C C . PHE D 1 413 ? 26.460 -9.814 73.801 1.00 17.15 411 PHE D C 1
ATOM 14202 O O . PHE D 1 413 ? 26.583 -10.784 73.040 1.00 17.47 411 PHE D O 1
ATOM 14210 N N . LEU D 1 414 ? 26.752 -8.567 73.419 1.00 16.29 412 LEU D N 1
ATOM 14211 C CA . LEU D 1 414 ? 27.280 -8.305 72.084 1.00 17.16 412 LEU D CA 1
ATOM 14212 C C . LEU D 1 414 ? 28.656 -8.923 71.912 1.00 18.90 412 LEU D C 1
ATOM 14213 O O . LEU D 1 414 ? 28.961 -9.483 70.854 1.00 20.00 412 LEU D O 1
ATOM 14218 N N . HIS D 1 415 ? 29.495 -8.819 72.947 1.00 17.81 413 HIS D N 1
ATOM 14219 C CA . HIS D 1 415 ? 30.823 -9.418 72.919 1.00 19.20 413 HIS D CA 1
ATOM 14220 C C . HIS D 1 415 ? 30.728 -10.930 72.763 1.00 19.31 413 HIS D C 1
ATOM 14221 O O . HIS D 1 415 ? 31.486 -11.532 71.993 1.00 21.20 413 HIS D O 1
ATOM 14228 N N . ARG D 1 416 ? 29.777 -11.559 73.462 1.00 19.75 414 ARG D N 1
ATOM 14229 C CA . ARG D 1 416 ? 29.571 -12.995 73.291 1.00 20.24 414 ARG D CA 1
ATOM 14230 C C . ARG D 1 416 ? 29.093 -13.317 71.881 1.00 20.05 414 ARG D C 1
ATOM 14231 O O . ARG D 1 416 ? 29.532 -14.305 71.277 1.00 21.21 414 ARG D O 1
ATOM 14239 N N . ALA D 1 417 ? 28.202 -12.485 71.336 1.00 19.92 415 ALA D N 1
ATOM 14240 C CA . ALA D 1 417 ? 27.687 -12.723 69.993 1.00 19.55 415 ALA D CA 1
ATOM 14241 C C . ALA D 1 417 ? 28.795 -12.624 68.949 1.00 19.67 415 ALA D C 1
ATOM 14242 O O . ALA D 1 417 ? 28.907 -13.481 68.062 1.00 20.31 415 ALA D O 1
ATOM 14244 N N . VAL D 1 418 ? 29.640 -11.593 69.048 1.00 20.90 416 VAL D N 1
ATOM 14245 C CA . VAL D 1 418 ? 30.720 -11.427 68.077 1.00 21.81 416 VAL D CA 1
ATOM 14246 C C . VAL D 1 418 ? 31.759 -12.535 68.226 1.00 23.19 416 VAL D C 1
ATOM 14247 O O . VAL D 1 418 ? 32.276 -13.056 67.230 1.00 24.99 416 VAL D O 1
ATOM 14251 N N . THR D 1 419 ? 32.068 -12.923 69.468 1.00 23.13 417 THR D N 1
ATOM 14252 C CA . THR D 1 419 ? 32.974 -14.049 69.689 1.00 24.64 417 THR D CA 1
ATOM 14253 C C . THR D 1 419 ? 32.443 -15.311 69.024 1.00 25.50 417 THR D C 1
ATOM 14254 O O . THR D 1 419 ? 33.193 -16.043 68.366 1.00 26.78 417 THR D O 1
ATOM 14258 N N . LEU D 1 420 ? 31.142 -15.565 69.166 1.00 25.97 418 LEU D N 1
ATOM 14259 C CA . LEU D 1 420 ? 30.537 -16.732 68.536 1.00 26.20 418 LEU D CA 1
ATOM 14260 C C . LEU D 1 420 ? 30.539 -16.605 67.015 1.00 25.35 418 LEU D C 1
ATOM 14261 O O . LEU D 1 420 ? 30.728 -17.600 66.305 1.00 25.56 418 LEU D O 1
ATOM 14266 N N . THR D 1 421 ? 30.332 -15.389 66.496 1.00 25.14 419 THR D N 1
ATOM 14267 C CA . THR D 1 421 ? 30.387 -15.189 65.051 1.00 25.47 419 THR D CA 1
ATOM 14268 C C . THR D 1 421 ? 31.766 -15.532 64.508 1.00 27.78 419 THR D C 1
ATOM 14269 O O . THR D 1 421 ? 31.888 -16.167 63.455 1.00 28.95 419 THR D O 1
ATOM 14273 N N . LEU D 1 422 ? 32.818 -15.118 65.219 1.00 29.18 420 LEU D N 1
ATOM 14274 C CA . LEU D 1 422 ? 34.176 -15.449 64.801 1.00 29.71 420 LEU D CA 1
ATOM 14275 C C . LEU D 1 422 ? 34.410 -16.954 64.837 1.00 31.70 420 LEU D C 1
ATOM 14276 O O . LEU D 1 422 ? 34.975 -17.530 63.900 1.00 31.40 420 LEU D O 1
ATOM 14281 N N . GLU D 1 423 ? 33.972 -17.611 65.914 1.00 32.66 421 GLU D N 1
ATOM 14282 C CA . GLU D 1 423 ? 34.137 -19.058 66.016 1.00 34.16 421 GLU D CA 1
ATOM 14283 C C . GLU D 1 423 ? 33.454 -19.772 64.857 1.00 34.58 421 GLU D C 1
ATOM 14284 O O . GLU D 1 423 ? 33.996 -20.735 64.304 1.00 34.78 421 GLU D O 1
ATOM 14290 N N . ILE D 1 424 ? 32.268 -19.305 64.466 1.00 35.58 422 ILE D N 1
ATOM 14291 C CA . ILE D 1 424 ? 31.573 -19.912 63.336 1.00 36.30 422 ILE D CA 1
ATOM 14292 C C . ILE D 1 424 ? 32.334 -19.661 62.040 1.00 37.99 422 ILE D C 1
ATOM 14293 O O . ILE D 1 424 ? 32.508 -20.573 61.221 1.00 38.97 422 ILE D O 1
ATOM 14298 N N . GLN D 1 425 ? 32.817 -18.432 61.841 1.00 38.56 423 GLN D N 1
ATOM 14299 C CA . GLN D 1 425 ? 33.574 -18.130 60.631 1.00 39.58 423 GLN D CA 1
ATOM 14300 C C . GLN D 1 425 ? 34.882 -18.912 60.581 1.00 41.45 423 GLN D C 1
ATOM 14301 O O . GLN D 1 425 ? 35.256 -19.439 59.527 1.00 41.28 423 GLN D O 1
ATOM 14307 N N . LYS D 1 426 ? 35.591 -19.006 61.711 1.00 42.47 424 LYS D N 1
ATOM 14308 C CA . LYS D 1 426 ? 36.845 -19.754 61.718 1.00 43.79 424 LYS D CA 1
ATOM 14309 C C . LYS D 1 426 ? 36.613 -21.229 61.411 1.00 44.61 424 LYS D C 1
ATOM 14310 O O . LYS D 1 426 ? 37.426 -21.865 60.729 1.00 44.58 424 LYS D O 1
ATOM 14316 N N . GLU D 1 427 ? 35.504 -21.788 61.891 1.00 44.89 425 GLU D N 1
ATOM 14317 C CA . GLU D 1 427 ? 35.273 -23.214 61.693 1.00 46.12 425 GLU D CA 1
ATOM 14318 C C . GLU D 1 427 ? 34.749 -23.511 60.293 1.00 47.71 425 GLU D C 1
ATOM 14319 O O . GLU D 1 427 ? 35.245 -24.421 59.622 1.00 49.01 425 GLU D O 1
ATOM 14325 N N . HIS D 1 428 ? 33.755 -22.748 59.828 1.00 48.61 426 HIS D N 1
ATOM 14326 C CA . HIS D 1 428 ? 33.051 -23.092 58.597 1.00 49.69 426 HIS D CA 1
ATOM 14327 C C . HIS D 1 428 ? 33.475 -22.281 57.379 1.00 49.76 426 HIS D C 1
ATOM 14328 O O . HIS D 1 428 ? 33.254 -22.735 56.252 1.00 51.05 426 HIS D O 1
ATOM 14335 N N . GLY D 1 429 ? 34.060 -21.107 57.563 1.00 48.27 427 GLY D N 1
ATOM 14336 C CA . GLY D 1 429 ? 34.592 -20.330 56.463 1.00 46.31 427 GLY D CA 1
ATOM 14337 C C . GLY D 1 429 ? 33.996 -18.937 56.402 1.00 45.30 427 GLY D C 1
ATOM 14338 O O . GLY D 1 429 ? 33.096 -18.574 57.159 1.00 44.72 427 GLY D O 1
ATOM 14339 N N . LYS D 1 430 ? 34.527 -18.153 55.465 1.00 44.90 428 LYS D N 1
ATOM 14340 C CA . LYS D 1 430 ? 34.089 -16.778 55.282 1.00 45.10 428 LYS D CA 1
ATOM 14341 C C . LYS D 1 430 ? 32.986 -16.635 54.238 1.00 44.42 428 LYS D C 1
ATOM 14342 O O . LYS D 1 430 ? 32.226 -15.661 54.292 1.00 44.46 428 LYS D O 1
ATOM 14348 N N . LEU D 1 431 ? 32.874 -17.575 53.300 1.00 43.72 429 LEU D N 1
ATOM 14349 C CA . LEU D 1 431 ? 31.757 -17.558 52.365 1.00 42.86 429 LEU D CA 1
ATOM 14350 C C . LEU D 1 431 ? 30.444 -17.700 53.121 1.00 42.46 429 LEU D C 1
ATOM 14351 O O . LEU D 1 431 ? 30.320 -18.521 54.035 1.00 43.08 429 LEU D O 1
ATOM 14356 N N . LEU D 1 432 ? 29.455 -16.896 52.724 1.00 41.37 430 LEU D N 1
ATOM 14357 C CA . LEU D 1 432 ? 28.200 -16.843 53.466 1.00 40.19 430 LEU D CA 1
ATOM 14358 C C . LEU D 1 432 ? 27.496 -18.193 53.474 1.00 40.88 430 LEU D C 1
ATOM 14359 O O . LEU D 1 432 ? 26.931 -18.599 54.496 1.00 40.47 430 LEU D O 1
ATOM 14364 N N . LYS D 1 433 ? 27.518 -18.905 52.342 1.00 41.54 431 LYS D N 1
ATOM 14365 C CA . LYS D 1 433 ? 26.882 -20.218 52.288 1.00 42.61 431 LYS D CA 1
ATOM 14366 C C . LYS D 1 433 ? 27.579 -21.213 53.206 1.00 44.20 431 LYS D C 1
ATOM 14367 O O . LYS D 1 433 ? 26.937 -22.135 53.723 1.00 45.22 431 LYS D O 1
ATOM 14369 N N . ASP D 1 434 ? 28.885 -21.048 53.419 1.00 44.76 432 ASP D N 1
ATOM 14370 C CA . ASP D 1 434 ? 29.591 -21.889 54.379 1.00 44.02 432 ASP D CA 1
ATOM 14371 C C . ASP D 1 434 ? 29.341 -21.425 55.808 1.00 42.62 432 ASP D C 1
ATOM 14372 O O . ASP D 1 434 ? 29.078 -22.246 56.693 1.00 42.71 432 ASP D O 1
ATOM 14377 N N . PHE D 1 435 ? 29.405 -20.110 56.039 1.00 40.86 433 PHE D N 1
ATOM 14378 C CA . PHE D 1 435 ? 29.147 -19.555 57.364 1.00 39.79 433 PHE D CA 1
ATOM 14379 C C . PHE D 1 435 ? 27.786 -19.989 57.897 1.00 40.29 433 PHE D C 1
ATOM 14380 O O . PHE D 1 435 ? 27.646 -20.297 59.087 1.00 39.25 433 PHE D O 1
ATOM 14388 N N . ASN D 1 436 ? 26.772 -20.024 57.027 1.00 41.81 434 ASN D N 1
ATOM 14389 C CA . ASN D 1 436 ? 25.421 -20.360 57.464 1.00 42.39 434 ASN D CA 1
ATOM 14390 C C . ASN D 1 436 ? 25.323 -21.766 58.034 1.00 43.78 434 ASN D C 1
ATOM 14391 O O . ASN D 1 436 ? 24.413 -22.035 58.825 1.00 43.90 434 ASN D O 1
ATOM 14396 N N . LYS D 1 437 ? 26.231 -22.667 57.645 1.00 44.52 435 LYS D N 1
ATOM 14397 C CA . LYS D 1 437 ? 26.232 -24.008 58.217 1.00 46.08 435 LYS D CA 1
ATOM 14398 C C . LYS D 1 437 ? 26.418 -23.969 59.728 1.00 46.89 435 LYS D C 1
ATOM 14399 O O . LYS D 1 437 ? 25.878 -24.821 60.442 1.00 47.01 435 LYS D O 1
ATOM 14405 N N . GLY D 1 438 ? 27.169 -22.989 60.232 1.00 46.40 436 GLY D N 1
ATOM 14406 C CA . GLY D 1 438 ? 27.374 -22.853 61.662 1.00 46.28 436 GLY D CA 1
ATOM 14407 C C . GLY D 1 438 ? 26.193 -22.302 62.432 1.00 46.04 436 GLY D C 1
ATOM 14408 O O . GLY D 1 438 ? 26.208 -22.343 63.667 1.00 46.27 436 GLY D O 1
ATOM 14409 N N . LEU D 1 439 ? 25.179 -21.788 61.744 1.00 45.77 437 LEU D N 1
ATOM 14410 C CA . LEU D 1 439 ? 23.995 -21.246 62.399 1.00 45.71 437 LEU D CA 1
ATOM 14411 C C . LEU D 1 439 ? 22.949 -22.308 62.702 1.00 48.16 437 LEU D C 1
ATOM 14412 O O . LEU D 1 439 ? 21.911 -21.984 63.287 1.00 48.12 437 LEU D O 1
ATOM 14417 N N . VAL D 1 440 ? 23.197 -23.557 62.319 1.00 50.52 438 VAL D N 1
ATOM 14418 C CA . VAL D 1 440 ? 22.245 -24.648 62.483 1.00 53.02 438 VAL D CA 1
ATOM 14419 C C . VAL D 1 440 ? 22.674 -25.493 63.673 1.00 53.95 438 VAL D C 1
ATOM 14420 O O . VAL D 1 440 ? 23.832 -25.925 63.752 1.00 53.93 438 VAL D O 1
ATOM 14424 N N . ASN D 1 441 ? 21.742 -25.717 64.604 1.00 55.40 439 ASN D N 1
ATOM 14425 C CA . ASN D 1 441 ? 21.958 -26.593 65.759 1.00 56.25 439 ASN D CA 1
ATOM 14426 C C . ASN D 1 441 ? 23.221 -26.224 66.534 1.00 55.20 439 ASN D C 1
ATOM 14427 O O . ASN D 1 441 ? 23.956 -27.087 67.020 1.00 55.79 439 ASN D O 1
ATOM 14432 N N . ASN D 1 442 ? 23.476 -24.925 66.648 1.00 52.89 440 ASN D N 1
ATOM 14433 C CA . ASN D 1 442 ? 24.634 -24.425 67.377 1.00 51.03 440 ASN D CA 1
ATOM 14434 C C . ASN D 1 442 ? 24.224 -24.250 68.833 1.00 49.18 440 ASN D C 1
ATOM 14435 O O . ASN D 1 442 ? 23.425 -23.367 69.161 1.00 48.87 440 ASN D O 1
ATOM 14440 N N . LYS D 1 443 ? 24.765 -25.108 69.701 1.00 47.51 441 LYS D N 1
ATOM 14441 C CA . LYS D 1 443 ? 24.415 -25.071 71.116 1.00 45.76 441 LYS D CA 1
ATOM 14442 C C . LYS D 1 443 ? 24.726 -23.712 71.728 1.00 43.21 441 LYS D C 1
ATOM 14443 O O . LYS D 1 443 ? 23.947 -23.194 72.539 1.00 42.93 441 LYS D O 1
ATOM 14449 N N . ALA D 1 444 ? 25.853 -23.110 71.341 1.00 40.71 442 ALA D N 1
ATOM 14450 C CA . ALA D 1 444 ? 26.211 -21.803 71.881 1.00 39.10 442 ALA D CA 1
ATOM 14451 C C . ALA D 1 444 ? 25.207 -20.729 71.479 1.00 37.32 442 ALA D C 1
ATOM 14452 O O . ALA D 1 444 ? 24.943 -19.810 72.260 1.00 36.88 442 ALA D O 1
ATOM 14454 N N . ILE D 1 445 ? 24.637 -20.826 70.275 1.00 36.44 443 ILE D N 1
ATOM 14455 C CA . ILE D 1 445 ? 23.598 -19.883 69.866 1.00 36.38 443 ILE D CA 1
ATOM 14456 C C . ILE D 1 445 ? 22.353 -20.060 70.727 1.00 36.34 443 ILE D C 1
ATOM 14457 O O . ILE D 1 445 ? 21.794 -19.086 71.249 1.00 35.45 443 ILE D O 1
ATOM 14462 N N . GLU D 1 446 ? 21.900 -21.309 70.882 1.00 37.49 444 GLU D N 1
ATOM 14463 C CA . GLU D 1 446 ? 20.739 -21.585 71.721 1.00 37.83 444 GLU D CA 1
ATOM 14464 C C . GLU D 1 446 ? 20.958 -21.088 73.144 1.00 35.03 444 GLU D C 1
ATOM 14465 O O . GLU D 1 446 ? 20.052 -20.507 73.751 1.00 32.97 444 GLU D O 1
ATOM 14471 N N . ASP D 1 447 ? 22.163 -21.288 73.686 1.00 34.41 445 ASP D N 1
ATOM 14472 C CA . ASP D 1 447 ? 22.437 -20.855 75.053 1.00 33.85 445 ASP D CA 1
ATOM 14473 C C . ASP D 1 447 ? 22.506 -19.335 75.156 1.00 30.79 445 ASP D C 1
ATOM 14474 O O . ASP D 1 447 ? 22.013 -18.753 76.130 1.00 30.68 445 ASP D O 1
ATOM 14479 N N . LEU D 1 448 ? 23.119 -18.671 74.171 1.00 27.77 446 LEU D N 1
ATOM 14480 C CA . LEU D 1 448 ? 23.114 -17.211 74.178 1.00 24.39 446 LEU D CA 1
ATOM 14481 C C . LEU D 1 448 ? 21.695 -16.672 74.051 1.00 23.14 446 LEU D C 1
ATOM 14482 O O . LEU D 1 448 ? 21.319 -15.726 74.752 1.00 22.21 446 LEU D O 1
ATOM 14487 N N . LYS D 1 449 ? 20.893 -17.262 73.159 1.00 22.99 447 LYS D N 1
ATOM 14488 C CA . LYS D 1 449 ? 19.507 -16.832 73.012 1.00 23.67 447 LYS D CA 1
ATOM 14489 C C . LYS D 1 449 ? 18.753 -16.966 74.327 1.00 22.89 447 LYS D C 1
ATOM 14490 O O . LYS D 1 449 ? 18.027 -16.051 74.736 1.00 22.28 447 LYS D O 1
ATOM 14496 N N . ALA D 1 450 ? 18.925 -18.102 75.011 1.00 22.53 448 ALA D N 1
ATOM 14497 C CA . ALA D 1 450 ? 18.252 -18.302 76.290 1.00 23.93 448 ALA D CA 1
ATOM 14498 C C . ALA D 1 450 ? 18.679 -17.253 77.308 1.00 24.25 448 ALA D C 1
ATOM 14499 O O . ALA D 1 450 ? 17.841 -16.720 78.046 1.00 24.97 448 ALA D O 1
ATOM 14501 N N . ASP D 1 451 ? 19.979 -16.943 77.360 1.00 24.16 449 ASP D N 1
ATOM 14502 C CA . ASP D 1 451 ? 20.458 -15.928 78.290 1.00 24.27 449 ASP D CA 1
ATOM 14503 C C . ASP D 1 451 ? 19.878 -14.564 77.960 1.00 22.43 449 ASP D C 1
ATOM 14504 O O . ASP D 1 451 ? 19.512 -13.808 78.867 1.00 23.52 449 ASP D O 1
ATOM 14509 N N . VAL D 1 452 ? 19.799 -14.228 76.666 1.00 21.57 450 VAL D N 1
ATOM 14510 C CA . VAL D 1 452 ? 19.255 -12.935 76.256 1.00 21.92 450 VAL D CA 1
ATOM 14511 C C . VAL D 1 452 ? 17.793 -12.825 76.657 1.00 22.16 450 VAL D C 1
ATOM 14512 O O . VAL D 1 452 ? 17.361 -11.805 77.202 1.00 23.12 450 VAL D O 1
ATOM 14516 N N . GLU D 1 453 ? 17.015 -13.882 76.406 1.00 24.20 451 GLU D N 1
ATOM 14517 C CA . GLU D 1 453 ? 15.595 -13.876 76.752 1.00 26.35 451 GLU D CA 1
ATOM 14518 C C . GLU D 1 453 ? 15.386 -13.706 78.251 1.00 26.80 451 GLU D C 1
ATOM 14519 O O . GLU D 1 453 ? 14.515 -12.941 78.681 1.00 28.44 451 GLU D O 1
ATOM 14525 N N . LYS D 1 454 ? 16.150 -14.444 79.063 1.00 25.46 452 LYS D N 1
ATOM 14526 C CA . LYS D 1 454 ? 16.057 -14.298 80.515 1.00 27.11 452 LYS D CA 1
ATOM 14527 C C . LYS D 1 454 ? 16.317 -12.858 80.924 1.00 26.33 452 LYS D C 1
ATOM 14528 O O . LYS D 1 454 ? 15.596 -12.284 81.749 1.00 26.19 452 LYS D O 1
ATOM 14534 N N . PHE D 1 455 ? 17.372 -12.269 80.368 1.00 23.32 453 PHE D N 1
ATOM 14535 C CA . PHE D 1 455 ? 17.704 -10.883 80.659 1.00 22.35 453 PHE D CA 1
ATOM 14536 C C . PHE D 1 455 ? 16.580 -9.958 80.213 1.00 22.16 453 PHE D C 1
ATOM 14537 O O . PHE D 1 455 ? 16.079 -9.151 81.002 1.00 23.49 453 PHE D O 1
ATOM 14545 N N . SER D 1 456 ? 16.135 -10.109 78.960 1.00 20.93 454 SER D N 1
ATOM 14546 C CA . SER D 1 456 ? 15.212 -9.152 78.353 1.00 21.50 454 SER D CA 1
ATOM 14547 C C . SER D 1 456 ? 13.821 -9.224 78.966 1.00 23.34 454 SER D C 1
ATOM 14548 O O . SER D 1 456 ? 13.174 -8.190 79.163 1.00 22.02 454 SER D O 1
ATOM 14551 N N . ALA D 1 457 ? 13.326 -10.435 79.239 1.00 23.49 455 ALA D N 1
ATOM 14552 C CA . ALA D 1 457 ? 11.930 -10.589 79.637 1.00 24.37 455 ALA D CA 1
ATOM 14553 C C . ALA D 1 457 ? 11.602 -9.859 80.935 1.00 25.34 455 ALA D C 1
ATOM 14554 O O . ALA D 1 457 ? 10.438 -9.498 81.151 1.00 26.62 455 ALA D O 1
ATOM 14556 N N . LEU D 1 458 ? 12.597 -9.633 81.800 1.00 24.58 456 LEU D N 1
ATOM 14557 C CA . LEU D 1 458 ? 12.336 -9.056 83.115 1.00 25.51 456 LEU D CA 1
ATOM 14558 C C . LEU D 1 458 ? 11.924 -7.584 83.046 1.00 25.45 456 LEU D C 1
ATOM 14559 O O . LEU D 1 458 ? 11.189 -7.112 83.921 1.00 26.01 456 LEU D O 1
ATOM 14561 N N . PHE D 1 459 ? 12.370 -6.846 82.031 1.00 23.87 457 PHE D N 1
ATOM 14562 C CA . PHE D 1 459 ? 12.171 -5.402 82.033 1.00 21.93 457 PHE D CA 1
ATOM 14563 C C . PHE D 1 459 ? 10.737 -5.034 81.657 1.00 21.09 457 PHE D C 1
ATOM 14564 O O . PHE D 1 459 ? 10.028 -5.787 80.984 1.00 20.35 457 PHE D O 1
ATOM 14572 N N . ASP D 1 460 ? 10.315 -3.851 82.105 1.00 19.83 458 ASP D N 1
ATOM 14573 C CA . ASP D 1 460 ? 8.998 -3.346 81.739 1.00 19.22 458 ASP D CA 1
ATOM 14574 C C . ASP D 1 460 ? 8.948 -3.037 80.244 1.00 17.25 458 ASP D C 1
ATOM 14575 O O . ASP D 1 460 ? 9.975 -2.859 79.578 1.00 17.49 458 ASP D O 1
ATOM 14580 N N . MET D 1 461 ? 7.730 -2.979 79.712 1.00 15.82 459 MET D N 1
ATOM 14581 C CA . MET D 1 461 ? 7.524 -2.699 78.293 1.00 14.68 459 MET D CA 1
ATOM 14582 C C . MET D 1 461 ? 6.450 -1.632 78.138 1.00 13.75 459 MET D C 1
ATOM 14583 O O . MET D 1 461 ? 5.301 -1.847 78.572 1.00 14.63 459 MET D O 1
ATOM 14588 N N . PRO D 1 462 ? 6.755 -0.487 77.536 1.00 13.48 460 PRO D N 1
ATOM 14589 C CA . PRO D 1 462 ? 5.701 0.477 77.211 1.00 14.13 460 PRO D CA 1
ATOM 14590 C C . PRO D 1 462 ? 4.906 0.032 75.994 1.00 13.51 460 PRO D C 1
ATOM 14591 O O . PRO D 1 462 ? 5.376 -0.725 75.148 1.00 14.34 460 PRO D O 1
ATOM 14595 N N . GLY D 1 463 ? 3.665 0.513 75.922 1.00 12.99 461 GLY D N 1
ATOM 14596 C CA . GLY D 1 463 ? 2.849 0.386 74.731 1.00 13.59 461 GLY D CA 1
ATOM 14597 C C . GLY D 1 463 ? 1.689 -0.580 74.870 1.00 14.07 461 GLY D C 1
ATOM 14598 O O . GLY D 1 463 ? 0.682 -0.428 74.165 1.00 14.78 461 GLY D O 1
ATOM 14599 N N . PHE D 1 464 ? 1.818 -1.573 75.745 1.00 14.34 462 PHE D N 1
ATOM 14600 C CA . PHE D 1 464 ? 0.757 -2.535 76.017 1.00 15.59 462 PHE D CA 1
ATOM 14601 C C . PHE D 1 464 ? 1.041 -3.147 77.377 1.00 16.76 462 PHE D C 1
ATOM 14602 O O . PHE D 1 464 ? 2.138 -3.005 77.919 1.00 16.56 462 PHE D O 1
ATOM 14610 N N . LEU D 1 465 ? 0.042 -3.839 77.919 1.00 17.33 463 LEU D N 1
ATOM 14611 C CA . LEU D 1 465 ? 0.172 -4.502 79.213 1.00 17.87 463 LEU D CA 1
ATOM 14612 C C . LEU D 1 465 ? 0.670 -5.927 79.013 1.00 18.28 463 LEU D C 1
ATOM 14613 O O . LEU D 1 465 ? -0.036 -6.762 78.431 1.00 17.57 463 LEU D O 1
ATOM 14618 N N . VAL D 1 466 ? 1.874 -6.214 79.521 1.00 18.66 464 VAL D N 1
ATOM 14619 C CA . VAL D 1 466 ? 2.394 -7.576 79.446 1.00 19.88 464 VAL D CA 1
ATOM 14620 C C . VAL D 1 466 ? 1.458 -8.563 80.136 1.00 18.82 464 VAL D C 1
ATOM 14621 O O . VAL D 1 466 ? 1.351 -9.723 79.721 1.00 18.59 464 VAL D O 1
ATOM 14625 N N . SER D 1 467 ? 0.751 -8.121 81.180 1.00 19.57 465 SER D N 1
ATOM 14626 C CA . SER D 1 467 ? -0.174 -9.003 81.885 1.00 19.67 465 SER D CA 1
ATOM 14627 C C . SER D 1 467 ? -1.362 -9.430 81.032 1.00 20.27 465 SER D C 1
ATOM 14628 O O . SER D 1 467 ? -2.084 -10.352 81.428 1.00 21.76 465 SER D O 1
ATOM 14631 N N . GLU D 1 468 ? -1.592 -8.787 79.888 1.00 19.29 466 GLU D N 1
ATOM 14632 C CA . GLU D 1 468 ? -2.709 -9.123 79.017 1.00 20.33 466 GLU D CA 1
ATOM 14633 C C . GLU D 1 468 ? -2.272 -9.790 77.723 1.00 20.19 466 GLU D C 1
ATOM 14634 O O . GLU D 1 468 ? -3.129 -10.182 76.923 1.00 21.13 466 GLU D O 1
ATOM 14640 N N . MET D 1 469 ? -0.972 -9.918 77.486 1.00 17.79 467 MET D N 1
ATOM 14641 C CA . MET D 1 469 ? -0.516 -10.386 76.185 1.00 17.67 467 MET D CA 1
ATOM 14642 C C . MET D 1 469 ? -0.741 -11.889 76.036 1.00 17.28 467 MET D C 1
ATOM 14643 O O . MET D 1 469 ? -0.757 -12.644 77.012 1.00 19.79 467 MET D O 1
ATOM 14648 N N . LYS D 1 470 ? -0.927 -12.316 74.787 1.00 16.90 468 LYS D N 1
ATOM 14649 C CA . LYS D 1 470 ? -1.262 -13.710 74.515 1.00 16.50 468 LYS D CA 1
ATOM 14650 C C . LYS D 1 470 ? -0.102 -14.650 74.833 1.00 17.37 468 LYS D C 1
ATOM 14651 O O . LYS D 1 470 ? -0.320 -15.784 75.274 1.00 18.62 468 LYS D O 1
ATOM 14657 N N . TYR D 1 471 ? 1.132 -14.213 74.601 1.00 16.43 469 TYR D N 1
ATOM 14658 C CA . TYR D 1 471 ? 2.301 -15.080 74.743 1.00 17.41 469 TYR D CA 1
ATOM 14659 C C . TYR D 1 471 ? 3.191 -14.541 75.857 1.00 19.68 469 TYR D C 1
ATOM 14660 O O . TYR D 1 471 ? 3.962 -13.600 75.644 1.00 20.32 469 TYR D O 1
ATOM 14669 N N . LYS D 1 472 ? 3.091 -15.137 77.046 1.00 21.10 470 LYS D N 1
ATOM 14670 C CA . LYS D 1 472 ? 3.864 -14.677 78.192 1.00 21.86 470 LYS D CA 1
ATOM 14671 C C . LYS D 1 472 ? 5.132 -15.483 78.420 1.00 22.71 470 LYS D C 1
ATOM 14672 O O . LYS D 1 472 ? 5.963 -15.082 79.243 1.00 23.95 470 LYS D O 1
ATOM 14678 N N . ASP D 1 473 ? 5.293 -16.603 77.723 1.00 22.59 471 ASP D N 1
ATOM 14679 C CA . ASP D 1 473 ? 6.536 -17.362 77.769 1.00 25.02 471 ASP D CA 1
ATOM 14680 C C . ASP D 1 473 ? 7.315 -17.135 76.483 1.00 28.39 471 ASP D C 1
ATOM 14681 O O . ASP D 1 473 ? 8.229 -17.892 76.145 1.00 29.36 471 ASP D O 1
#

Secondary structure (DSSP, 8-state):
-PPPHIIIIIS-HHHH-HHHHHHHHHHHHHHHHSEE--TT-----HHHHHHHSSGGGG----EETTEESSS--HHHHHHHHHHHHHHHHHTT--TTTEEEE---SSHHHHHHHHHHHH--TT-EEE-B-GGGT--GGGT-B-TT--B-SGGGTSSEE--B-B-TTT-SB-HHHHHHHHHHH--SEEEE--SS--S---HHHHHHHHHHHT-EEEEE-TTTHHHHHTT-S--GGGT-SEEEEESSSTT---S-EEEEEE-SBPPP-TTSPTT-B---HHHHHHIIIIII--S--HHHHHHHHHHHHHHTSHHHHHHHHHHHHHHHHHHHHHHHTT-EEGGGS-SSSEEEEE-GGGT--HHHHHHHHHHTTEE-EEE--TT---SSS-SEEEEESHHHHHTT--HHHHHHHHHHHHHHHHHHHHHHHHH-SSHHHHHHTTSS-HHHHHHHHHHHHHHTTS--SSS-GGG-S--/-PPPHIIIIIS-HHHH-HHHHHHHHHHHHHHHSSEE--TT-----HHHHHHHSSGGGG----EETTEESSS--HHHHHHHHHHHHHHHHHTT--TTTEEEE---SSHHHHHHHHHHHH--TT-EEE-B-GGGT--GGGT-B-TT--B-SGGGTSSEE--B-B-TTTSSB-HHHHHHHHHHH--SEEEE--SS--S---HHHHHHHHHHHT-EEEEE-TTTHHHHHTT-S--GGGT-SEEEEESSSTT---S-EEEEEE-SBPPP-SSS-TT-B---HHHHHHIIIIII--S--HHHHHHHHHHHHHHTSHHHHHHHHHHHHHHHHHHHHHHHTT-EEGGGS-SSSEEEEE-GGGT--HHHHHHHHHHTTEE-EEE--TT---SSS-SEEEEESHHHHHTT--HHHHHHHHHHHHHHHHHHHHHHHHH-SSHHHHGGGGSS-HHHHHHHHHHHHHHHTS--TTS-GGG-S---/-PPPPHIIIIIS-HHHH-HHHHHHHHHHHHHHHHSEE--TT-----HHHHHHHSSGGGG----EETTEESSS--HHHHHHHHHHHHHHHHHTT--TTTEEEE---SSHHHHHHHHHHHH--TT-EEE-B-GGGT--GGGT-B-TT--B-SGGGTSSEE--B-B-TTT-SB-HHHHHHHHHHH--SEEEE--SS--S---HHHHHHHHHHHT-EEEEE-TTTHHHHHTT-S--GGGT-SEEEEESSSTT---S-EEEEEE-SBPPP-TTSPTT-B---HHHHHHIIIIII--S--HHHHHHHHHHHHHHTSHHHHHHHHHHHHHHHHHHHHHHHHT-EEGGGS-SSSEEEEE-GGGT--HHHHHHHHHHTTEE-EEE--TT---SSS-SEEEEESHHHHHTT--HHHHHHHHHHHHHHHHHHHHHHHHH-SSHHHHHHTTSS-HHHHHHHHHHHHHHTTS--SSS-GGG-S--/-PPPHIIIIIS-HHHH-HHHHHHHHHHHHHHHSSEE--TT-----HHHHHHHSSGGGG----EETTEESSS--HHHHHHHHHHHHHHHHHTT--TTTEEEE---SSHHHHHHHHHHHH--TT-EEE-B-GGGT--GGGT-B-TT--B-SGGGTSSEE--B-B-TTT-SB-HHHHHHHHHHH--SEEEE--SS--S---HHHHHHHHHHHT-EEEEE-TTTHHHHHTT-S--GGGT-SEEEEESSSTT---S-EEEEEE-SBPPP-TTS-TT-B---HHHHHHIIIIII--S--HHHHHHHHHHHHHHTSHHHHHHHHHHHHHHHHHHHHHHHTT-EEGGGS-SSSEEEEE-GGGT--HHHHHHHHHHTTEE-EEE--TT---SSS-SEEEEESHHHHHTT--HHHHHHHHHHHHHHHHHHHHHHHHH-SSHHHHGGGGSS-HHHHHHHHHHHHHHHTS--TTS-GGG-S---